Protein 3O4H (pdb70)

Solvent-accessible surface area: 79146 Å² total; per-residue (Å²): 154,35,83,8,19,90,2,0,104,5,1,31,48,2,4,37,10,64,38,23,48,5,26,5,4,0,58,44,53,61,0,0,0,15,1,22,19,104,16,15,22,2,0,21,8,18,34,66,60,126,61,69,91,0,1,153,117,36,0,34,43,10,6,39,15,55,84,39,15,42,64,2,2,0,4,26,28,58,30,91,11,28,6,62,10,0,0,20,21,0,74,12,91,143,54,4,88,54,120,81,24,139,62,2,129,55,2,12,15,34,20,5,4,2,27,35,131,5,5,0,0,0,0,0,16,95,90,64,5,0,0,16,2,13,73,89,79,28,63,95,75,12,12,132,11,70,4,20,0,62,8,30,29,4,79,59,57,17,0,0,0,20,0,38,36,17,28,0,111,12,3,0,0,8,6,51,21,83,89,13,40,61,104,57,14,98,22,94,92,7,1,3,28,10,4,5,0,14,83,55,74,78,0,2,0,0,3,23,21,50,122,48,8,77,6,0,15,0,28,17,109,94,22,63,77,116,74,50,152,41,118,29,70,58,12,76,86,34,103,5,22,1,4,53,50,4,7,38,6,82,81,33,76,3,0,1,0,0,28,87,74,0,84,8,1,0,0,13,40,2,100,125,23,129,28,26,126,0,16,8,18,51,2,3,24,28,136,63,67,15,1,0,17,6,20,10,4,63,32,7,36,32,0,0,28,6,81,67,12,118,55,52,24,87,12,66,22,53,93,55,2,86,168,2,26,70,30,46,110,46,21,84,2,104,11,84,90,42,24,134,0,2,0,3,0,0,26,4,46,82,17,92,95,77,0,15,0,0,0,11,3,18,20,42,1,37,35,34,12,14,8,27,27,40,25,40,0,2,1,0,0,0,4,6,0,2,0,0,2,0,0,0,18,0,0,29,4,26,6,11,78,25,11,44,83,2,45,25,43,1,16,19,16,0,5,54,0,0,9,5,0,0,86,49,0,118,116,60,32,8,7,72,40,10,0,0,0,1,37,19,5,0,0,0,0,0,1,1,0,1,1,58,56,44,61,40,5,65,0,0,0,0,0,6,2,8,3,9,6,35,35,8,46,83,91,8,24,14,0,31,67,34,35,6,68,16,6,1,50,31,21,46,84,29,10,44,45,56,0,4,7,58,49,1,27,100,4,157,22,38,1,0,0,1,0,6,6,36,6,30,78,7,21,2,98,2,1,16,110,1,0,26,46,0,53,76,66,68,32,66,3,34,0,18,0,1,6,55,4,2,45,41,55,30,36,48,47,25,15,0,22,11,0,6,17,0,0,20,13,0,1,41,26,60,106,94,64,98,3,7,92,14,0,76,4,1,47,89,0,4,43,6,38,47,18,34,5,26,6,3,0,35,61,48,61,0,0,0,4,0,80,35,68,57,37,19,24,0,27,7,10,38,48,71,69,55,69,93,0,3,105,119,60,12,63,39,11,7,39,16,56,117,30,17,39,43,2,2,0,2,36,51,64,63,114,78,34,74,79,14,5,0,24,70,0,70,3,86,134,52,24,90,49,68,110,18,148,59,8,124,63,1,75,16,34,19,4,5,2,29,28,151,6,5,0,0,0,0,13,26,122,116,82,21,0,0,14,0,20,50,87,84,24,62,90,82,14,13,91,8,89,18,95,0,68,8,33,27,4,74,56,63,23,0,0,0,23,0,116,32,51,79,76,59,21,5,0,0,8,7,48,24,72,95,11,38,64,107,52,8,111,11,50,105,4,28,4,34,9,6,5,0,16,74,53,78,61,0,2,0,0,13,46,47,57,140,59,8,94,5,0,18,0,15,24,193,95,21,59,67,117,92,52,82,16,112,30,120,59,15,71,82,31,137,5,36,18,1,62,53,5,9,47,8,77,82,28,92,4,0,0,0,0,42,49,49,1,41,7,1,0,0,13,41,0,103,127,23,127,24,28,127,0,15,10,19,57,2,14,32,20,124,68,112,27,0,0,15,6,22,5,2,20,20,13,36,33,0,0,10,2,80,85,11,110,41,49,22,88,18,70,27,59,126,51,1,79,153,2,4,45,38,24,91,41,21,92,1,82,6,113,86,46,23,119,0,2,0,0,0,0,49,6,50,69,13,94,93,77,0,16,0,0,0,15,4,20,20,48,0,71,36,45,24,21,1,33,31,43,14,37,0,0,1,0,0,8,12,5,0,2,0,0,5,0,0,0,9,0,0,44,22,38,21,63,80,28,52,85,67,1,66,29,44,0,12,17,6,0,5,58,0,0,10,3,0,0,129,42,0,53,148,59,32,4,14,71,46,19,0,0,0,0,40,48,9,0,0,0,0,0,2,0,0,1,1,84,59,63,61,52,4,73,0,0,0,0,0,27,4,18,5,14,2,50,45,9,71,100,62,26,90,88,79,44,24,62,47,0,33,49,0,1,55,54,34,115,77,30,1,51,54,59,0,3,11,77,48,4,71,80,3,102,24,29,0,0,0,4,4,11,7,78,25,122,56,27,29,3,70,7,1,18,99,2,0,26,40,0,45,88,92,68,37,27,0,3,0,17,0,7,26,101,16,54,181,62,31,72,48,17,74,26,0,18,46,20,0,4,16,0,0,18,0,0,1,16,41,72,81,132,119,33,52,8,19,132,8,0,108,4,1,24,47,3,6,39,13,72,33,15,43,8,22,5,4,0,37,58,58,71,0,0,0,14,0,26,18,105,26,16,23,2,0,21,8,18,37,67,59,124,57,72,90,0,4,108,117,44,0,38,44,8,6,40,14,52,85,37,14,37,65,3,3,0,10,26,26,56,30,103,14,30,10,50,11,0,0,21,26,0,76,18,94,54,52,17,115,53,59,101,33,108,60,2,64,67,14,23,17,31,22,6,4,2,33,36,143,3,5,0,0,0,0,3,42,89,113,48,5,0,0,17,1,16,66,97,76,28,63,93,93,11,12,70,11,72,5,29,0,62,8,31,27,3,78,61,56,14,0,0,0,20,0,46,36,15,28,0,105,14,2,0,0,9,7,49,27,80,88,15,39,61,71,57,17,95,22,95,96,7,2,3,27,10,5,6,0,14,84,60,76,38,0,2,0,0,3,27,21,46,176,48,7,74,6,0,18,0,21,18,207,106,28,63,75,118,90,49,87,22,114,26,128,60,12,73,87,33,75,4,22,1,3,54,49,4,7,39,5,82,81,35,76,4,0,2,0,0,30,86,68,0,87,8,1,0,0,12,39,0,103,126,21,109,29,27,126,0,15,10,18,51,2,4,25,17,133,65,68,15,0,0,16,6,21,10,3,62,31,9,35,34,0,0,18,6,87,71,13,116,57,49,24,83,14,66,16,52,91,59,2,116,113,3,22,59,28,45,104,45,22,107,4,104,8,126,72,44,27,129,0,2,0,6,0,1,66,2,46,70,17,92,85,74,0,15,0,0,0,11,4,18,19,42,1,36,36,35,12,14,6,28,29,40,29,36,0,1,1,0,0,4,13,6,0,0,0,0,2,0,0,0,11,0,0,30,4,24,7,11,66,24,12,47,81,1,47,27,44,0,15,18,4,1,5,39,0,0,0,11,0,0,114,53,0,121,95,59,31,7,5,55,32,2,0,0,0,0,36,18,5,0,0,0,0,0,2,1,0,0,1,56,44,46,61,28,4,64,0,0,0,0,0,15,2,9,4,11,5,58,54,10,58,110,67,16,37,32,1,34,45,44,36,7,70,20,6,2,51,56,36,49,74,28,14,33,63,56,0,4,9,67,54,1,63,100,4,158,22,43,1,0,0,4,4,13,9,45,8,37,75,7,24,3,44,5,0,20,108,2,0,26,29,0,49,59,34,66,30,73,1,34,0,20,0,3,8,55,6,12,49,38,56,40,31,42,28,26,15,1,25,22,0,7,18,0,0,19,14,0,1,35,26,63,82,98,51,104,0,7,86,11,0,75,5,1,46,91,0,4,45,6,37,45,20,30,4,25,5,5,0,47,57,60,27,0,0,0,5,0,83,36,67,57,36,21,22,0,29,11,10,54,52,66,70,52,70,95,0,2,159,115,61,12,62,40,11,7,39,16,62,79,36,17,41,47,2,2,0,1,34,50,59,57,115,76,42,71,33,14,4,0,26,39,0,76,6,92,28,53,21,123,37,105,118,16,150,58,7,62,89,10,110,16,30,20,6,5,2,31,29,147,5,5,0,0,1,0,16,59,91,102,42,14,0,0,19,0,20,51,89,83,24,62,90,107,14,11,64,13,89,22,89,0,68,9,32,29,4,74,55,69,27,0,0,0,23,0,116,31,50,67,78,102,17,5,0,0,7,8,26,27,75,100,11,38,65,105,52,8,106,12,38,146,5,29,6,34,9,6,5,0,16,74,54,78,60,0,2,0,0,11,45,45,53,117,83,8,94,6,0,19,0,18,24,195,95,22,59,66,118,78,51,124,16,113,29,110,59,13,68,82,32,120,5,32,6,1,59,52,5,8,37,3,86,82,29,94,3,0,0,0,0,66,51,47,1,43,8,1,0,0,15,39,0,104,125,22,127,22,27,129,0,15,11,20,57,1,4,38,20,117,67,106,25,1,0,15,6,21,5,2,21,20,9,37,28,0,0,11,2,77,87,13,109,45,46,24,82,15,72,29,60,84,98,1,81,71,1,4,45,38,26,92,42,21,96,2,100,12,86,149,49,26,135,0,2,0,0,0,0,50,6,48,63,16,92,94,76,0,15,0,0,0,15,4,20,19,47,0,70,39,43,23,24,1,32,31,43,17,38,0,0,1,0,0,7,12,6,0,2,0,0,4,0,0,0,20,0,0,44,21,36,20,61,130,24,50,87,87,1,67,28,44,0,12,18,6,0,5,51,0,0,0,4,0,0,111,46,0,113,150,63,29,5,5,60,35,1,0,0,0,1,40,48,8,0,0,0,0,0,2,0,0,1,4,88,58,59,63,30,4,64,0,0,0,1,0,28,6,21,5,14,2,39,23,8,49,32,19,14,79,83,67,27,56,92,43,0,30,60,0,1,54,55,33,92,113,38,1,104,51,52,0,3,9,78,56,4,90,66,3,128,25,30,1,0,1,5,3,12,8,80,26,104,121,30,31,5,78,9,1,20,100,2,0,27,66,0,53,82,113,71,34,34,0,3,0,17,0,9,23,100,11,52,180,59,29,72,46,17,76,24,0,19,46,23,0,4,15,0,0,18,0,0,0,18,20,64,99,93

Foldseek 3Di:
DAPQVLLLVLLLQLLAFKFWAWQFAEAPQWTWIFMCHPFFTFIWTDDDLDIDTQEDDGFQAWAREDHHQQKIWTWHDPPLALQQTWIWITGNVHGHDTDTPVLDGGFRWQHWYDDNAWIWTWTFDQAFIFIWIQGPVGIDGLGTAQFDKYWFEDDAQKTKIWGPNFLSAIWIWIAGNVRGDIDTAGDPFGHWAGWEAAPVRWIWTWGAGFFFIFIWTARPVPGDIDGDDFPAQQQVVVGFRAWQYWYQAPVRWIWTWGHALQWIFIATSNHTWAEDTGGWHDWYQGPNWIKIWGFFQLARIFIATTDVNHTSGGTDDDPLLSVQFVDKDWAFFQFPVRHTWTKMKTATNQADFQGAAEAEEEADLAEADHRGHDSLCSSCSSSHYIYIYTNFQLYPRGGRNSNSVQWQPQLHRSLRRSLRSLVCCVVVRRHPFYEYEYEHCSLLSQLSCQQVPPPSHQEYERELYAQALVVLLVQAGSNLVSVSCRSNVNDVVSRHVSHSLNRLLSGDHEYEYEYAQSANNSHCVSVVVSVVSCVVNVHHYHYAYHYSHYDSDTGSVRSCSRRSVVSVVSSVSSVD/DDQVLLLVLLQCLLFFWFKFWQAAEAAQWTWMWIAGLNFIWIWTHDFQDIDTQEAGTFDDWAREDHHQQKIWTWHAPDDVHQWTWIWITGNVHGHDTDTQVLDDIFRWQHWYDDNAWIWTWTHDPVAIFIWIQGDVGIDTLDTAQADKYWAEDDQQKTKIWDPNDPNAIWIWIAGNVRRDIDTADLPQWHWAHWEAAPVGWIWTWTAHLFFIFTWTARPVPRDIGGDQFPEQQQVVVRFRAWNYWYQAPVRWIWTWGDALQWIWIDTSNHTWAEPTGYWHDWYQGPNWIKIWGFFQLFRIFIATPPVRHTPGTTDDDPLLSQQFDDKDWDFFQFDVSHTWTKMKTATSQADFQGAAEAEEEADLAEDDHRGHDSQCSSCSSLHYIYMYTNFQLYPRHGDVSNLVLWQPALHRRLRRSLSRLVCCVVVRRHPFYEYEYAHCSLLSQLSCQQVPPPSHQEYERELYAQALLVLLVLDDPVVVVVSCRSNVNDPVSRHVSGSLNRLLRGDHEYEYQYEDDDSNSHCVSVVSSVVSCVVNPHHYHYAYHYPLDDDRRHSVNCVRGRSVVSVVVSVSSD/DDAPQVLLLVLLLQLQAFKFKAWQFAAAPQWTWIFMRHPFFTFIWTDDDLDTDTQEDDGFQDWAREDHHQQKIWTWHDPQLALQFTWIWIGGNVHGHDTDTPVLDGTFRWQHWYDDNAWIWTWTFDQAFIFIWIQGPVGIDGLGTAQFDKYWFEDDAQKTWIWGPNFLSAIWIWIAGNVRGDIDTAGDPFTHWAGWEAAPVRWIWTWGAGFFFIFIWTARPVPGDIDGDDFPAQQQVVVGFRAWQYWYQAPVRWIWTWGHALQWIFIATSNHTWAEDTGGWHDWYQGPNWIKIWGFFQLARIFIATTDVNHTSGGGDRDPLLSQQFVDKDWDFFQFPVRHTWTKMKTATSQADFQGAAEAEEEADLAEADHRGHDSLCSSCSSSHYIYIYTNFQLYPRGGRNSNSVQFQPALHRSLRRSLRSLVCCVVVRNHPFYEYEYAHSSLLSQLSCQQVPPPSHQEYERELYAQALVVLLVQAGSNLVNVSCSSNVNDVVSRHVSHSLNRLLRGDHEYEYEYAASASNSHCPSVVVSVVSCVVSVHHYHYYYHYSHYDSDTGSVVSCRRRSVVSVVVSVSSVD/DDQVLLLVLLQLLLFFKFKFWQAAEQAFWTWMWIAGQNFIWIWTHDFQDIDTQEDGTFDDWAREDHHQQKIWTWHAPDDVHQWTWIWITGNVHGHDTHTQVLDDIFRWQHWYHDNAWIWTWTHDPVAIFIWIQGPVGIDTLDTAQADKYWQEDDQQKTKIWDPNDPPAIWIWIAGNVRRDIDIADLPQWHWAHWEAAPVGWIWTWTAHLFFIFTWTARNVPRDIDGDQFPEQQQVVVRFRAWHYWYAAPVRWIWTWGDALQWIFIDTSNHTWAEDTGYWHDWYQGPNWIKIWGFFQLARIFIATPPVNHTPGGTDDDPLLSQQFDDKDWDFFAFPPGHTWTKMKTATSQADFQGAAEAEEEADLAEDDHRGHDSQCSSCSSLHYIYMYTNFQLYPRHGNVSNLVQWQPALHRSLRRSLSSLVCCVVVRHHPFYEYEYAHVSLLSQLSCQQVPPPSHQEYERELYFQFLLVLLVLDDPVVVVVSCRSNVNDVVSRHVSGSLNRLLRGDHEYEYQYEDDDSNSHCVVVVSSVVSQVVNPHHYHYQYHYPLDDDRNHSVNCVRGPSVVSVVVSVSVVD

Structure (mmCIF, N/CA/C/O backbone):
data_3O4H
#
_entry.id   3O4H
#
_cell.length_a   71.405
_cell.length_b   97.979
_cell.length_c   98.797
_cell.angle_alpha   105.69
_cell.angle_beta   103.52
_cell.angle_gamma   100.36
#
_symmetry.space_group_name_H-M   'P 1'
#
loop_
_entity.id
_entity.type
_entity.pdbx_description
1 polymer 'Acylamino-acid-releasing enzyme'
2 non-polymer GLYCEROL
3 non-polymer 'SODIUM ION'
4 water water
#
loop_
_atom_site.group_PDB
_atom_site.id
_atom_site.type_symbol
_atom_site.label_atom_id
_atom_site.label_alt_id
_atom_site.label_comp_id
_atom_site.label_asym_id
_atom_site.label_entity_id
_atom_site.label_seq_id
_atom_site.pdbx_PDB_ins_code
_atom_site.Cartn_x
_atom_site.Cartn_y
_atom_site.Cartn_z
_atom_site.occupancy
_atom_site.B_iso_or_equiv
_atom_site.auth_seq_id
_atom_site.auth_comp_id
_atom_site.auth_asym_id
_atom_site.auth_atom_id
_atom_site.pdbx_PDB_model_num
ATOM 1 N N . PRO A 1 6 ? -9.269 8.677 19.025 1.00 56.83 6 PRO A N 1
ATOM 2 C CA . PRO A 1 6 ? -7.930 8.205 18.623 1.00 54.89 6 PRO A CA 1
ATOM 3 C C . PRO A 1 6 ? -7.920 6.715 18.283 1.00 52.46 6 PRO A C 1
ATOM 4 O O . PRO A 1 6 ? -8.334 5.917 19.116 1.00 54.53 6 PRO A O 1
ATOM 8 N N . VAL A 1 7 ? -7.441 6.335 17.098 1.00 50.29 7 VAL A N 1
ATOM 9 C CA . VAL A 1 7 ? -7.455 4.914 16.691 1.00 48.13 7 VAL A CA 1
ATOM 10 C C . VAL A 1 7 ? -6.511 4.034 17.533 1.00 47.74 7 VAL A C 1
ATOM 11 O O . VAL A 1 7 ? -5.360 4.393 17.805 1.00 46.90 7 VAL A O 1
ATOM 15 N N . GLU A 1 8 ? -6.996 2.864 17.940 1.00 47.54 8 GLU A N 1
ATOM 16 C CA . GLU A 1 8 ? -6.209 2.004 18.844 1.00 47.43 8 GLU A CA 1
ATOM 17 C C . GLU A 1 8 ? -5.368 1.046 17.993 1.00 45.34 8 GLU A C 1
ATOM 18 O O . GLU A 1 8 ? -5.619 -0.157 17.943 1.00 45.25 8 GLU A O 1
ATOM 22 N N . PHE A 1 9 ? -4.359 1.602 17.320 1.00 44.87 9 PHE A N 1
ATOM 23 C CA . PHE A 1 9 ? -3.609 0.858 16.307 1.00 42.38 9 PHE A CA 1
ATOM 24 C C . PHE A 1 9 ? -2.952 -0.406 16.842 1.00 42.30 9 PHE A C 1
ATOM 25 O O . PHE A 1 9 ? -3.126 -1.476 16.248 1.00 40.90 9 PHE A O 1
ATOM 33 N N . SER A 1 10 ? -2.212 -0.299 17.946 1.00 42.85 10 SER A N 1
ATOM 34 C CA . SER A 1 10 ? -1.484 -1.468 18.458 1.00 43.29 10 SER A CA 1
ATOM 35 C C . SER A 1 10 ? -2.452 -2.522 18.970 1.00 43.79 10 SER A C 1
ATOM 36 O O . SER A 1 10 ? -2.208 -3.712 18.799 1.00 43.05 10 SER A O 1
ATOM 39 N N . ARG A 1 11 ? -3.567 -2.099 19.554 1.00 45.39 11 ARG A N 1
ATOM 40 C CA . ARG A 1 11 ? -4.591 -3.075 19.973 1.00 47.27 11 ARG A CA 1
ATOM 41 C C . ARG A 1 11 ? -5.216 -3.832 18.777 1.00 45.14 11 ARG A C 1
ATOM 42 O O . ARG A 1 11 ? -5.384 -5.066 18.827 1.00 43.02 11 ARG A O 1
ATOM 50 N N . ILE A 1 12 ? -5.556 -3.100 17.706 1.00 42.85 12 ILE A N 1
ATOM 51 C CA . ILE A 1 12 ? -6.046 -3.702 16.466 1.00 41.06 12 ILE A CA 1
ATOM 52 C C . ILE A 1 12 ? -5.057 -4.712 15.888 1.00 39.47 12 ILE A C 1
ATOM 53 O O . ILE A 1 12 ? -5.446 -5.829 15.508 1.00 38.67 12 ILE A O 1
ATOM 58 N N . VAL A 1 13 ? -3.776 -4.364 15.843 1.00 39.23 13 VAL A N 1
ATOM 59 C CA . VAL A 1 13 ? -2.806 -5.277 15.254 1.00 38.55 13 VAL A CA 1
ATOM 60 C C . VAL A 1 13 ? -2.686 -6.531 16.107 1.00 38.76 13 VAL A C 1
ATOM 61 O O . VAL A 1 13 ? -2.571 -7.644 15.564 1.00 38.29 13 VAL A O 1
ATOM 65 N N . ARG A 1 14 ? -2.727 -6.366 17.422 1.00 39.03 14 ARG A N 1
ATOM 66 C CA . ARG A 1 14 ? -2.604 -7.522 18.315 1.00 39.55 14 ARG A CA 1
ATOM 67 C C . ARG A 1 14 ? -3.788 -8.494 18.136 1.00 38.66 14 ARG A C 1
ATOM 68 O O . ARG A 1 14 ? -3.599 -9.700 18.095 1.00 37.33 14 ARG A O 1
ATOM 76 N N . ASP A 1 15 ? -4.993 -7.952 17.994 1.00 39.34 15 ASP A N 1
ATOM 77 C CA . ASP A 1 15 ? -6.206 -8.760 17.743 1.00 39.15 15 ASP A CA 1
ATOM 78 C C . ASP A 1 15 ? -6.195 -9.415 16.366 1.00 38.34 15 ASP A C 1
ATOM 79 O O . ASP A 1 15 ? -6.439 -10.621 16.229 1.00 37.23 15 ASP A O 1
ATOM 84 N N . VAL A 1 16 ? -5.879 -8.624 15.354 1.00 37.62 16 VAL A N 1
ATOM 85 C CA . VAL A 1 16 ? -5.831 -9.106 13.986 1.00 37.71 16 VAL A CA 1
ATOM 86 C C . VAL A 1 16 ? -4.781 -10.194 13.855 1.00 37.14 16 VAL A C 1
ATOM 87 O O . VAL A 1 16 ? -5.040 -11.207 13.212 1.00 36.96 16 VAL A O 1
ATOM 91 N N . GLU A 1 17 ? -3.618 -10.000 14.482 1.00 37.56 17 GLU A N 1
ATOM 92 C CA . GLU A 1 17 ? -2.562 -11.002 14.400 1.00 38.07 17 GLU A CA 1
ATOM 93 C C . GLU A 1 17 ? -2.958 -12.306 15.096 1.00 37.91 17 GLU A C 1
ATOM 94 O O . GLU A 1 17 ? -2.685 -13.387 14.569 1.00 37.38 17 GLU A O 1
ATOM 100 N N . ARG A 1 18 ? -3.628 -12.215 16.238 1.00 38.14 18 ARG A N 1
ATOM 101 C CA . ARG A 1 18 ? -4.060 -13.423 16.980 1.00 37.87 18 ARG A CA 1
ATOM 102 C C . ARG A 1 18 ? -5.189 -14.160 16.241 1.00 36.38 18 ARG A C 1
ATOM 103 O O . ARG A 1 18 ? -5.234 -15.400 16.192 1.00 34.68 18 ARG A O 1
ATOM 111 N N . LEU A 1 19 ? -6.109 -13.396 15.660 1.00 36.18 19 LEU A N 1
ATOM 112 C CA . LEU A 1 19 ? -7.176 -14.003 14.857 1.00 36.53 19 LEU A CA 1
ATOM 113 C C . LEU A 1 19 ? -6.664 -14.641 13.566 1.00 36.95 19 LEU A C 1
ATOM 114 O O . LEU A 1 19 ? -7.124 -15.683 13.152 1.00 36.60 19 LEU A O 1
ATOM 119 N N . ILE A 1 20 ? -5.703 -14.008 12.920 1.00 36.91 20 ILE A N 1
ATOM 120 C CA . ILE A 1 20 ? -5.010 -14.650 11.817 1.00 36.38 20 ILE A CA 1
ATOM 121 C C . ILE A 1 20 ? -4.217 -15.878 12.239 1.00 36.30 20 ILE A C 1
ATOM 122 O O . ILE A 1 20 ? -4.284 -16.924 11.559 1.00 36.15 20 ILE A O 1
ATOM 127 N N . ALA A 1 21 ? -3.478 -15.747 13.337 1.00 36.13 21 ALA A N 1
ATOM 128 C CA . ALA A 1 21 ? -2.561 -16.776 13.845 1.00 36.16 21 ALA A CA 1
ATOM 129 C C . ALA A 1 21 ? -3.232 -18.063 14.307 1.00 35.40 21 ALA A C 1
ATOM 130 O O . ALA A 1 21 ? -2.598 -19.117 14.328 1.00 33.89 21 ALA A O 1
ATOM 132 N N . VAL A 1 22 ? -4.505 -17.962 14.682 1.00 32.71 22 VAL A N 1
ATOM 133 C CA . VAL A 1 22 ? -5.122 -19.085 15.330 1.00 31.77 22 VAL A CA 1
ATOM 134 C C . VAL A 1 22 ? -5.045 -20.276 14.374 1.00 30.40 22 VAL A C 1
ATOM 135 O O . VAL A 1 22 ? -5.328 -20.150 13.167 1.00 29.62 22 VAL A O 1
ATOM 139 N N . GLU A 1 23 ? -4.679 -21.415 14.916 1.00 31.43 23 GLU A N 1
ATOM 140 C CA . GLU A 1 23 ? -4.554 -22.612 14.088 1.00 32.68 23 GLU A CA 1
ATOM 141 C C . GLU A 1 23 ? -5.891 -23.028 13.529 1.00 32.09 23 GLU A C 1
ATOM 142 O O . GLU A 1 23 ? -6.905 -22.891 14.176 1.00 33.98 23 GLU A O 1
ATOM 148 N N . LYS A 1 24 ? -5.868 -23.510 12.296 1.00 30.00 24 LYS A N 1
ATOM 149 C CA . LYS A 1 24 ? -7.051 -23.891 11.536 1.00 30.53 24 LYS A CA 1
ATOM 150 C C . LYS A 1 24 ? -6.711 -25.134 10.765 1.00 31.41 24 LYS A C 1
ATOM 151 O O . LYS A 1 24 ? -5.547 -25.296 10.276 1.00 32.47 24 LYS A O 1
ATOM 157 N N . TYR A 1 25 ? -7.708 -26.003 10.629 1.00 32.28 25 TYR A N 1
ATOM 158 C CA . TYR A 1 25 ? -7.495 -27.317 10.059 1.00 31.11 25 TYR A CA 1
ATOM 159 C C . TYR A 1 25 ? -8.588 -27.645 9.048 1.00 33.00 25 TYR A C 1
ATOM 160 O O . TYR A 1 25 ? -9.756 -27.247 9.178 1.00 32.45 25 TYR A O 1
ATOM 169 N N . SER A 1 26 ? -8.175 -28.393 8.042 1.00 31.99 26 SER A N 1
ATOM 170 C CA . SER A 1 26 ? -9.032 -28.953 7.045 1.00 31.94 26 SER A CA 1
ATOM 171 C C . SER A 1 26 ? -8.723 -30.470 6.990 1.00 31.02 26 SER A C 1
ATOM 172 O O . SER A 1 26 ? -7.560 -30.932 6.992 1.00 30.49 26 SER A O 1
ATOM 175 N N . LEU A 1 27 ? -9.782 -31.254 6.910 1.00 30.87 27 LEU A N 1
ATOM 176 C CA . LEU A 1 27 ? -9.657 -32.714 6.839 1.00 30.65 27 LEU A CA 1
ATOM 177 C C . LEU A 1 27 ? -9.576 -33.147 5.382 1.00 30.47 27 LEU A C 1
ATOM 178 O O . LEU A 1 27 ? -10.422 -32.737 4.551 1.00 28.39 27 LEU A O 1
ATOM 183 N N . GLN A 1 28 ? -8.571 -33.954 5.045 1.00 30.53 28 GLN A N 1
ATOM 184 C CA . GLN A 1 28 ? -8.337 -34.321 3.636 1.00 30.47 28 GLN A CA 1
ATOM 185 C C . GLN A 1 28 ? -8.510 -35.785 3.299 1.00 31.06 28 GLN A C 1
ATOM 186 O O . GLN A 1 28 ? -8.831 -36.113 2.158 1.00 29.46 28 GLN A O 1
ATOM 192 N N . GLY A 1 29 ? -8.263 -36.672 4.266 1.00 30.69 29 GLY A N 1
ATOM 193 C CA . GLY A 1 29 ? -8.459 -38.079 4.076 1.00 30.16 29 GLY A CA 1
ATOM 194 C C . GLY A 1 29 ? -7.720 -38.860 5.149 1.00 30.74 29 GLY A C 1
ATOM 195 O O . GLY A 1 29 ? -7.360 -38.304 6.225 1.00 30.89 29 GLY A O 1
ATOM 196 N N . VAL A 1 30 ? -7.489 -40.136 4.844 1.00 30.64 30 VAL A N 1
ATOM 197 C CA . VAL A 1 30 ? -6.782 -41.085 5.704 1.00 30.95 30 VAL A CA 1
ATOM 198 C C . VAL A 1 30 ? -5.686 -41.758 4.834 1.00 31.39 30 VAL A C 1
ATOM 199 O O . VAL A 1 30 ? -5.954 -42.289 3.748 1.00 32.74 30 VAL A O 1
ATOM 203 N N . VAL A 1 31 ? -4.447 -41.707 5.288 1.00 31.81 31 VAL A N 1
ATOM 204 C CA . VAL A 1 31 ? -3.312 -42.244 4.507 1.00 32.04 31 VAL A CA 1
ATOM 205 C C . VAL A 1 31 ? -2.522 -43.238 5.355 1.00 34.73 31 VAL A C 1
ATOM 206 O O . VAL A 1 31 ? -2.751 -43.347 6.567 1.00 34.65 31 VAL A O 1
ATOM 210 N N . ASP A 1 32 ? -1.583 -43.928 4.688 1.00 36.23 32 ASP A N 1
ATOM 211 C CA A ASP A 1 32 ? -0.740 -44.958 5.324 0.50 38.36 32 ASP A CA 1
ATOM 212 C CA B ASP A 1 32 ? -0.783 -45.037 5.215 0.50 38.35 32 ASP A CA 1
ATOM 213 C C . ASP A 1 32 ? -1.531 -45.832 6.266 1.00 39.17 32 ASP A C 1
ATOM 214 O O . ASP A 1 32 ? -2.590 -46.199 5.993 1.00 39.63 32 ASP A O 1
ATOM 223 N N . GLY A 1 33 ? -0.925 -46.185 7.387 1.00 38.95 33 GLY A N 1
ATOM 224 C CA . GLY A 1 33 ? -1.460 -46.854 8.581 1.00 38.91 33 GLY A CA 1
ATOM 225 C C . GLY A 1 33 ? -2.414 -46.084 9.424 1.00 38.21 33 GLY A C 1
ATOM 226 O O . GLY A 1 33 ? -2.147 -45.856 10.612 1.00 40.29 33 GLY A O 1
ATOM 227 N N . ASP A 1 34 ? -3.568 -45.803 8.839 1.00 37.45 34 ASP A N 1
ATOM 228 C CA . ASP A 1 34 ? -4.667 -45.086 9.487 1.00 36.22 34 ASP A CA 1
ATOM 229 C C . ASP A 1 34 ? -4.236 -43.781 10.144 1.00 36.01 34 ASP A C 1
ATOM 230 O O . ASP A 1 34 ? -4.440 -43.572 11.334 1.00 35.44 34 ASP A O 1
ATOM 235 N N . LYS A 1 35 ? -3.656 -42.906 9.328 1.00 33.81 35 LYS A N 1
ATOM 236 C CA . LYS A 1 35 ? -3.216 -41.601 9.794 1.00 33.31 35 LYS A CA 1
ATOM 237 C C . LYS A 1 35 ? -4.137 -40.609 9.169 1.00 32.05 35 LYS A C 1
ATOM 238 O O . LYS A 1 35 ? -4.399 -40.702 7.969 1.00 31.43 35 LYS A O 1
ATOM 244 N N . LEU A 1 36 ? -4.661 -39.651 9.932 1.00 30.75 36 LEU A N 1
ATOM 245 C CA . LEU A 1 36 ? -5.456 -38.606 9.332 1.00 30.47 36 LEU A CA 1
ATOM 246 C C . LEU A 1 36 ? -4.542 -37.657 8.551 1.00 30.39 36 LEU A C 1
ATOM 247 O O . LEU A 1 36 ? -3.446 -37.316 9.016 1.00 30.97 36 LEU A O 1
ATOM 252 N N . LEU A 1 37 ? -4.987 -37.262 7.369 1.00 29.68 37 LEU A N 1
ATOM 253 C CA . LEU A 1 37 ? -4.277 -36.279 6.566 1.00 29.91 37 LEU A CA 1
ATOM 254 C C . LEU A 1 37 ? -5.033 -34.985 6.734 1.00 28.36 37 LEU A C 1
ATOM 255 O O . LEU A 1 37 ? -6.214 -34.853 6.347 1.00 28.23 37 LEU A O 1
ATOM 260 N N . VAL A 1 38 ? -4.337 -34.022 7.311 1.00 28.44 38 VAL A N 1
ATOM 261 C CA A VAL A 1 38 ? -4.900 -32.707 7.521 0.50 28.78 38 VAL A CA 1
ATOM 262 C CA B VAL A 1 38 ? -4.886 -32.700 7.549 0.50 28.65 38 VAL A CA 1
ATOM 263 C C . VAL A 1 38 ? -4.032 -31.592 6.913 1.00 29.27 38 VAL A C 1
ATOM 264 O O . VAL A 1 38 ? -2.800 -31.666 6.916 1.00 29.74 38 VAL A O 1
ATOM 271 N N . VAL A 1 39 ? -4.688 -30.574 6.364 1.00 30.00 39 VAL A N 1
ATOM 272 C CA . VAL A 1 39 ? -4.030 -29.367 5.983 1.00 29.96 39 VAL A CA 1
ATOM 273 C C . VAL A 1 39 ? -4.309 -28.417 7.116 1.00 30.50 39 VAL A C 1
ATOM 274 O O . VAL A 1 39 ? -5.456 -28.343 7.587 1.00 31.75 39 VAL A O 1
ATOM 278 N N . GLY A 1 40 ? -3.248 -27.808 7.636 1.00 30.71 40 GLY A N 1
ATOM 279 C CA . GLY A 1 40 ? -3.367 -26.948 8.811 1.00 31.50 40 GLY A CA 1
ATOM 280 C C . GLY A 1 40 ? -2.610 -25.647 8.636 1.00 31.51 40 GLY A C 1
ATOM 281 O O . GLY A 1 40 ? -1.512 -25.609 8.049 1.00 31.11 40 GLY A O 1
ATOM 282 N N . PHE A 1 41 ? -3.228 -24.566 9.070 1.00 30.99 41 PHE A N 1
ATOM 283 C CA . PHE A 1 41 ? -2.539 -23.318 9.264 1.00 32.90 41 PHE A CA 1
ATOM 284 C C . PHE A 1 41 ? -1.979 -23.319 10.681 1.00 33.90 41 PHE A C 1
ATOM 285 O O . PHE A 1 41 ? -2.704 -23.273 11.644 1.00 34.79 41 PHE A O 1
ATOM 293 N N . SER A 1 42 ? -0.668 -23.440 10.794 1.00 33.13 42 SER A N 1
ATOM 294 C CA . SER A 1 42 ? 0.012 -23.558 12.045 1.00 34.01 42 SER A CA 1
ATOM 295 C C . SER A 1 42 ? 1.416 -23.056 11.860 1.00 34.83 42 SER A C 1
ATOM 296 O O . SER A 1 42 ? 1.987 -23.098 10.741 1.00 34.35 42 SER A O 1
ATOM 299 N N . GLU A 1 43 ? 1.958 -22.483 12.920 1.00 35.40 43 GLU A N 1
ATOM 300 C CA . GLU A 1 43 ? 3.259 -21.855 12.840 1.00 36.64 43 GLU A CA 1
ATOM 301 C C . GLU A 1 43 ? 3.295 -20.833 11.687 1.00 35.36 43 GLU A C 1
ATOM 302 O O . GLU A 1 43 ? 4.297 -20.703 11.023 1.00 35.34 43 GLU A O 1
ATOM 304 N N . GLY A 1 44 ? 2.181 -20.145 11.453 1.00 34.60 44 GLY A N 1
ATOM 305 C CA . GLY A 1 44 ? 2.106 -19.039 10.509 1.00 34.45 44 GLY A CA 1
ATOM 306 C C . GLY A 1 44 ? 2.004 -19.342 9.034 1.00 34.43 44 GLY A C 1
ATOM 307 O O . GLY A 1 44 ? 2.141 -18.426 8.202 1.00 32.94 44 GLY A O 1
ATOM 308 N N . SER A 1 45 ? 1.787 -20.613 8.683 1.00 32.95 45 SER A N 1
ATOM 309 C CA . SER A 1 45 ? 1.687 -20.990 7.297 1.00 32.80 45 SER A CA 1
ATOM 310 C C . SER A 1 45 ? 0.833 -22.222 7.076 1.00 32.26 45 SER A C 1
ATOM 311 O O . SER A 1 45 ? 0.446 -22.932 8.024 1.00 30.81 45 SER A O 1
ATOM 314 N N . VAL A 1 46 ? 0.458 -22.423 5.811 1.00 31.76 46 VAL A N 1
ATOM 315 C CA . VAL A 1 46 ? -0.346 -23.565 5.425 1.00 31.35 46 VAL A CA 1
ATOM 316 C C . VAL A 1 46 ? 0.585 -24.713 5.184 1.00 30.12 46 VAL A C 1
ATOM 317 O O . VAL A 1 46 ? 1.454 -24.614 4.363 1.00 29.39 46 VAL A O 1
ATOM 321 N N . ASN A 1 47 ? 0.350 -25.802 5.906 1.00 30.84 47 ASN A N 1
ATOM 322 C CA . ASN A 1 47 ? 1.149 -26.988 5.852 1.00 30.41 47 ASN A CA 1
ATOM 323 C C . ASN A 1 47 ? 0.274 -28.233 5.798 1.00 30.41 47 ASN A C 1
ATOM 324 O O . ASN A 1 47 ? -0.932 -28.160 5.995 1.00 29.32 47 ASN A O 1
ATOM 329 N N . ALA A 1 48 ? 0.895 -29.379 5.529 1.00 29.97 48 ALA A N 1
ATOM 330 C CA . ALA A 1 48 ? 0.170 -30.646 5.535 1.00 30.45 48 ALA A CA 1
ATOM 331 C C . ALA A 1 48 ? 0.708 -31.498 6.670 1.00 29.90 48 ALA A C 1
ATOM 332 O O . ALA A 1 48 ? 1.915 -31.563 6.875 1.00 29.52 48 ALA A O 1
ATOM 334 N N . TYR A 1 49 ? -0.184 -32.170 7.391 1.00 28.46 49 TYR A N 1
ATOM 335 C CA . TYR A 1 49 ? 0.199 -33.010 8.528 1.00 29.10 49 TYR A CA 1
ATOM 336 C C . TYR A 1 49 ? -0.476 -34.409 8.532 1.00 30.09 49 TYR A C 1
ATOM 337 O O . TYR A 1 49 ? -1.631 -34.555 8.107 1.00 30.06 49 TYR A O 1
ATOM 346 N N . LEU A 1 50 ? 0.240 -35.392 9.060 1.00 30.98 50 LEU A N 1
ATOM 347 C CA . LEU A 1 50 ? -0.348 -36.666 9.503 1.00 31.64 50 LEU A CA 1
ATOM 348 C C . LEU A 1 50 ? -0.700 -36.484 10.953 1.00 31.87 50 LEU A C 1
ATOM 349 O O . LEU A 1 50 ? 0.113 -35.960 11.732 1.00 32.97 50 LEU A O 1
ATOM 354 N N . TYR A 1 51 ? -1.916 -36.880 11.317 1.00 31.20 51 TYR A N 1
ATOM 355 C CA . TYR A 1 51 ? -2.309 -36.971 12.723 1.00 31.13 51 TYR A CA 1
ATOM 356 C C . TYR A 1 51 ? -2.550 -38.412 13.116 1.00 31.69 51 TYR A C 1
ATOM 357 O O . TYR A 1 51 ? -3.251 -39.134 12.400 1.00 30.02 51 TYR A O 1
ATOM 366 N N . ASP A 1 52 ? -1.947 -38.824 14.232 1.00 32.22 52 ASP A N 1
ATOM 367 C CA . ASP A 1 52 ? -2.276 -40.115 14.872 1.00 33.11 52 ASP A CA 1
ATOM 368 C C . ASP A 1 52 ? -1.706 -40.116 16.259 1.00 33.48 52 ASP A C 1
ATOM 369 O O . ASP A 1 52 ? -0.660 -39.520 16.528 1.00 31.00 52 ASP A O 1
ATOM 374 N N . GLY A 1 53 ? -2.399 -40.806 17.165 1.00 34.46 53 GLY A N 1
ATOM 375 C CA . GLY A 1 53 ? -1.874 -40.960 18.498 1.00 34.66 53 GLY A CA 1
ATOM 376 C C . GLY A 1 53 ? -1.539 -39.649 19.189 1.00 33.71 53 GLY A C 1
ATOM 377 O O . GLY A 1 53 ? -0.504 -39.534 19.806 1.00 33.23 53 GLY A O 1
ATOM 378 N N . GLY A 1 54 ? -2.434 -38.686 19.070 1.00 33.70 54 GLY A N 1
ATOM 379 C CA . GLY A 1 54 ? -2.312 -37.387 19.740 1.00 34.53 54 GLY A CA 1
ATOM 380 C C . GLY A 1 54 ? -1.187 -36.512 19.319 1.00 34.19 54 GLY A C 1
ATOM 381 O O . GLY A 1 54 ? -0.829 -35.594 20.049 1.00 33.96 54 GLY A O 1
ATOM 382 N N . GLU A 1 55 ? -0.651 -36.774 18.134 1.00 33.19 55 GLU A N 1
ATOM 383 C CA . GLU A 1 55 ? 0.523 -36.032 17.647 1.00 33.66 55 GLU A CA 1
ATOM 384 C C . GLU A 1 55 ? 0.407 -35.814 16.149 1.00 33.04 55 GLU A C 1
ATOM 385 O O . GLU A 1 55 ? -0.233 -36.593 15.450 1.00 31.30 55 GLU A O 1
ATOM 391 N N . THR A 1 56 ? 1.024 -34.742 15.669 1.00 33.32 56 THR A N 1
ATOM 392 C CA . THR A 1 56 ? 1.076 -34.439 14.244 1.00 32.25 56 THR A CA 1
ATOM 393 C C . THR A 1 56 ? 2.489 -34.585 13.745 1.00 32.84 56 THR A C 1
ATOM 394 O O . THR A 1 56 ? 3.474 -34.418 14.481 1.00 33.69 56 THR A O 1
ATOM 398 N N . VAL A 1 57 ? 2.617 -34.937 12.485 1.00 32.86 57 VAL A N 1
ATOM 399 C CA . VAL A 1 57 ? 3.921 -34.892 11.837 1.00 32.36 57 VAL A CA 1
ATOM 400 C C . VAL A 1 57 ? 3.795 -34.085 10.564 1.00 32.66 57 VAL A C 1
ATOM 401 O O . VAL A 1 57 ? 2.907 -34.341 9.749 1.00 31.56 57 VAL A O 1
ATOM 405 N N . LYS A 1 58 ? 4.690 -33.126 10.387 1.00 31.07 58 LYS A N 1
ATOM 406 C CA . LYS A 1 58 ? 4.645 -32.235 9.238 1.00 31.41 58 LYS A CA 1
ATOM 407 C C . LYS A 1 58 ? 5.178 -32.962 8.018 1.00 31.33 58 LYS A C 1
ATOM 408 O O . LYS A 1 58 ? 6.243 -33.520 8.071 1.00 31.43 58 LYS A O 1
ATOM 414 N N . LEU A 1 59 ? 4.439 -32.931 6.913 1.00 30.80 59 LEU A N 1
ATOM 415 C CA . LEU A 1 59 ? 4.828 -33.651 5.703 1.00 31.40 59 LEU A CA 1
ATOM 416 C C . LEU A 1 59 ? 5.691 -32.784 4.762 1.00 31.64 59 LEU A C 1
ATOM 417 O O . LEU A 1 59 ? 6.642 -33.280 4.166 1.00 30.84 59 LEU A O 1
ATOM 422 N N . ASN A 1 60 ? 5.335 -31.517 4.646 1.00 31.10 60 ASN A N 1
ATOM 423 C CA . ASN A 1 60 ? 5.970 -30.608 3.690 1.00 31.40 60 ASN A CA 1
ATOM 424 C C . ASN A 1 60 ? 7.106 -29.827 4.339 1.00 32.58 60 ASN A C 1
ATOM 425 O O . ASN A 1 60 ? 7.254 -29.828 5.547 1.00 33.11 60 ASN A O 1
ATOM 430 N N . ARG A 1 61 ? 7.871 -29.122 3.520 1.00 33.63 61 ARG A N 1
ATOM 431 C CA . ARG A 1 61 ? 8.899 -28.210 4.002 1.00 33.63 61 ARG A CA 1
ATOM 432 C C . ARG A 1 61 ? 8.390 -26.783 3.921 1.00 34.42 61 ARG A C 1
ATOM 433 O O . ARG A 1 61 ? 7.809 -26.284 4.896 1.00 34.03 61 ARG A O 1
ATOM 441 N N . GLU A 1 62 ? 8.472 -26.166 2.739 1.00 33.61 62 GLU A N 1
ATOM 442 C CA . GLU A 1 62 ? 7.960 -24.825 2.552 1.00 34.01 62 GLU A CA 1
ATOM 443 C C . GLU A 1 62 ? 6.463 -24.868 2.506 1.00 32.20 62 GLU A C 1
ATOM 444 O O . GLU A 1 62 ? 5.877 -25.914 2.184 1.00 32.74 62 GLU A O 1
ATOM 450 N N . PRO A 1 63 ? 5.819 -23.741 2.807 1.00 32.64 63 PRO A N 1
ATOM 451 C CA . PRO A 1 63 ? 4.379 -23.715 2.788 1.00 32.03 63 PRO A CA 1
ATOM 452 C C . PRO A 1 63 ? 3.781 -24.198 1.474 1.00 31.11 63 PRO A C 1
ATOM 453 O O . PRO A 1 63 ? 4.423 -24.174 0.438 1.00 29.98 63 PRO A O 1
ATOM 457 N N . ILE A 1 64 ? 2.554 -24.667 1.578 1.00 30.36 64 ILE A N 1
ATOM 458 C CA . ILE A 1 64 ? 1.807 -25.262 0.468 1.00 31.26 64 ILE A CA 1
ATOM 459 C C . ILE A 1 64 ? 0.459 -24.573 0.330 1.00 30.94 64 ILE A C 1
ATOM 460 O O . ILE A 1 64 ? 0.153 -23.674 1.089 1.00 30.46 64 ILE A O 1
ATOM 465 N N . ASN A 1 65 ? -0.297 -24.940 -0.689 1.00 30.41 65 ASN A N 1
ATOM 466 C CA . ASN A 1 65 ? -1.662 -24.419 -0.831 1.00 31.64 65 ASN A CA 1
ATOM 467 C C . ASN A 1 65 ? -2.663 -25.475 -0.456 1.00 31.14 65 ASN A C 1
ATOM 468 O O . ASN A 1 65 ? -3.669 -25.180 0.201 1.00 30.53 65 ASN A O 1
ATOM 473 N N . SER A 1 66 ? -2.415 -26.715 -0.894 1.00 30.42 66 SER A N 1
ATOM 474 C CA A SER A 1 66 ? -3.336 -27.800 -0.675 0.50 30.47 66 SER A CA 1
ATOM 475 C CA B SER A 1 66 ? -3.291 -27.819 -0.528 0.50 30.02 66 SER A CA 1
ATOM 476 C C . SER A 1 66 ? -2.646 -29.153 -0.834 1.00 29.18 66 SER A C 1
ATOM 477 O O . SER A 1 66 ? -1.437 -29.218 -1.087 1.00 30.14 66 SER A O 1
ATOM 482 N N . VAL A 1 67 ? -3.418 -30.209 -0.758 1.00 29.48 67 VAL A N 1
ATOM 483 C CA . VAL A 1 67 ? -2.986 -31.541 -1.151 1.00 28.84 67 VAL A CA 1
ATOM 484 C C . VAL A 1 67 ? -4.074 -32.129 -2.045 1.00 29.08 67 VAL A C 1
ATOM 485 O O . VAL A 1 67 ? -5.259 -31.697 -1.997 1.00 28.24 67 VAL A O 1
ATOM 489 N N . LEU A 1 68 ? -3.683 -33.093 -2.875 1.00 29.00 68 LEU A N 1
ATOM 490 C CA . LEU A 1 68 ? -4.670 -33.875 -3.638 1.00 29.42 68 LEU A CA 1
ATOM 491 C C . LEU A 1 68 ? -5.356 -34.877 -2.725 1.00 28.00 68 LEU A C 1
ATOM 492 O O . LEU A 1 68 ? -4.769 -35.329 -1.732 1.00 29.06 68 LEU A O 1
ATOM 497 N N . ASP A 1 69 ? -6.608 -35.206 -3.053 1.00 28.94 69 ASP A N 1
ATOM 498 C CA . ASP A 1 69 ? -7.398 -36.131 -2.242 1.00 29.61 69 ASP A CA 1
ATOM 499 C C . ASP A 1 69 ? -6.783 -37.522 -2.315 1.00 30.66 69 ASP A C 1
ATOM 500 O O . ASP A 1 69 ? -6.763 -38.097 -3.406 1.00 31.65 69 ASP A O 1
ATOM 505 N N . PRO A 1 70 ? -6.332 -38.103 -1.176 1.00 29.43 70 PRO A N 1
ATOM 506 C CA . PRO A 1 70 ? -5.812 -39.482 -1.208 1.00 31.40 70 PRO A CA 1
ATOM 507 C C . PRO A 1 70 ? -6.893 -40.538 -1.149 1.00 30.88 70 PRO A C 1
ATOM 508 O O . PRO A 1 70 ? -7.862 -40.402 -0.431 1.00 30.23 70 PRO A O 1
ATOM 512 N N . HIS A 1 71 ? -6.713 -41.620 -1.887 1.00 32.47 71 HIS A N 1
ATOM 513 C CA . HIS A 1 71 ? -7.469 -42.800 -1.604 1.00 32.72 71 HIS A CA 1
ATOM 514 C C . HIS A 1 71 ? -7.041 -43.285 -0.239 1.00 33.19 71 HIS A C 1
ATOM 515 O O . HIS A 1 71 ? -5.868 -43.057 0.215 1.00 32.65 71 HIS A O 1
ATOM 522 N N . TYR A 1 72 ? -7.939 -44.022 0.382 1.00 33.85 72 TYR A N 1
ATOM 523 C CA . TYR A 1 72 ? -7.684 -44.487 1.717 1.00 32.79 72 TYR A CA 1
ATOM 524 C C . TYR A 1 72 ? -6.432 -45.342 1.744 1.00 33.89 72 TYR A C 1
ATOM 525 O O . TYR A 1 72 ? -6.268 -46.340 1.003 1.00 32.07 72 TYR A O 1
ATOM 534 N N . GLY A 1 73 ? -5.557 -44.970 2.650 1.00 34.09 73 GLY A N 1
ATOM 535 C CA . GLY A 1 73 ? -4.450 -45.833 3.033 1.00 34.88 73 GLY A CA 1
ATOM 536 C C . GLY A 1 73 ? -3.280 -45.717 2.095 1.00 34.42 73 GLY A C 1
ATOM 537 O O . GLY A 1 73 ? -2.299 -46.423 2.248 1.00 35.67 73 GLY A O 1
ATOM 538 N N . VAL A 1 74 ? -3.334 -44.825 1.110 1.00 34.97 74 VAL A N 1
ATOM 539 C CA . VAL A 1 74 ? -2.175 -44.664 0.238 1.00 34.64 74 VAL A CA 1
ATOM 540 C C . VAL A 1 74 ? -0.946 -44.184 1.043 1.00 34.36 74 VAL A C 1
ATOM 541 O O . VAL A 1 74 ? -1.100 -43.424 2.028 1.00 35.57 74 VAL A O 1
ATOM 545 N N . GLY A 1 75 ? 0.262 -44.583 0.615 1.00 34.43 75 GLY A N 1
ATOM 546 C CA . GLY A 1 75 ? 1.517 -44.372 1.375 1.00 34.40 75 GLY A CA 1
ATOM 547 C C . GLY A 1 75 ? 2.306 -43.118 0.947 1.00 33.21 75 GLY A C 1
ATOM 548 O O . GLY A 1 75 ? 3.511 -43.004 1.175 1.00 34.42 75 GLY A O 1
ATOM 549 N N . ARG A 1 76 ? 1.603 -42.177 0.330 1.00 32.94 76 ARG A N 1
ATOM 550 C CA . ARG A 1 76 ? 2.141 -40.908 -0.061 1.00 32.76 76 ARG A CA 1
ATOM 551 C C . ARG A 1 76 ? 1.095 -39.773 -0.044 1.00 31.41 76 ARG A C 1
ATOM 552 O O . ARG A 1 76 ? -0.087 -39.996 0.004 1.00 31.96 76 ARG A O 1
ATOM 560 N N . VAL A 1 77 ? 1.575 -38.545 -0.121 1.00 30.82 77 VAL A N 1
ATOM 561 C CA . VAL A 1 77 ? 0.715 -37.382 -0.180 1.00 29.92 77 VAL A CA 1
ATOM 562 C C . VAL A 1 77 ? 1.244 -36.566 -1.316 1.00 29.04 77 VAL A C 1
ATOM 563 O O . VAL A 1 77 ? 2.469 -36.497 -1.512 1.00 30.90 77 VAL A O 1
ATOM 567 N N . ILE A 1 78 ? 0.338 -35.974 -2.082 1.00 29.37 78 ILE A N 1
ATOM 568 C CA . ILE A 1 78 ? 0.739 -35.073 -3.177 1.00 28.55 78 ILE A CA 1
ATOM 569 C C . ILE A 1 78 ? 0.389 -33.633 -2.778 1.00 28.88 78 ILE A C 1
ATOM 570 O O . ILE A 1 78 ? -0.786 -33.289 -2.647 1.00 29.29 78 ILE A O 1
ATOM 575 N N . LEU A 1 79 ? 1.429 -32.859 -2.511 1.00 28.52 79 LEU A N 1
ATOM 576 C CA . LEU A 1 79 ? 1.352 -31.460 -2.168 1.00 28.75 79 LEU A CA 1
ATOM 577 C C . LEU A 1 79 ? 1.150 -30.627 -3.433 1.00 29.13 79 LEU A C 1
ATOM 578 O O . LEU A 1 79 ? 1.722 -30.936 -4.486 1.00 28.39 79 LEU A O 1
ATOM 583 N N . VAL A 1 80 ? 0.336 -29.588 -3.306 1.00 28.30 80 VAL A N 1
ATOM 584 C CA . VAL A 1 80 ? 0.094 -28.627 -4.339 1.00 29.49 80 VAL A CA 1
ATOM 585 C C . VAL A 1 80 ? 0.679 -27.308 -3.847 1.00 29.77 80 VAL A C 1
ATOM 586 O O . VAL A 1 80 ? 0.245 -26.785 -2.821 1.00 32.27 80 VAL A O 1
ATOM 590 N N . ARG A 1 81 ? 1.697 -26.801 -4.530 1.00 30.18 81 ARG A N 1
ATOM 591 C CA . ARG A 1 81 ? 2.371 -25.578 -4.081 1.00 30.39 81 ARG A CA 1
ATOM 592 C C . ARG A 1 81 ? 2.469 -24.582 -5.219 1.00 30.98 81 ARG A C 1
ATOM 593 O O . ARG A 1 81 ? 2.985 -24.911 -6.267 1.00 29.06 81 ARG A O 1
ATOM 601 N N . ASP A 1 82 ? 2.075 -23.332 -4.933 1.00 31.41 82 ASP A N 1
ATOM 602 C CA . ASP A 1 82 ? 2.302 -22.221 -5.848 1.00 31.78 82 ASP A CA 1
ATOM 603 C C . ASP A 1 82 ? 3.811 -21.991 -6.027 1.00 32.73 82 ASP A C 1
ATOM 604 O O . ASP A 1 82 ? 4.513 -21.710 -5.069 1.00 33.79 82 ASP A O 1
ATOM 609 N N . VAL A 1 83 ? 4.308 -22.098 -7.257 1.00 32.32 83 VAL A N 1
ATOM 610 C CA . VAL A 1 83 ? 5.695 -21.858 -7.561 1.00 34.20 83 VAL A CA 1
ATOM 611 C C . VAL A 1 83 ? 5.872 -20.559 -8.357 1.00 35.46 83 VAL A C 1
ATOM 612 O O . VAL A 1 83 ? 6.893 -20.365 -9.026 1.00 37.31 83 VAL A O 1
ATOM 616 N N . SER A 1 84 ? 4.908 -19.645 -8.235 1.00 34.97 84 SER A N 1
ATOM 617 C CA . SER A 1 84 ? 4.898 -18.406 -9.023 1.00 37.41 84 SER A CA 1
ATOM 618 C C . SER A 1 84 ? 4.661 -17.190 -8.140 1.00 37.74 84 SER A C 1
ATOM 619 O O . SER A 1 84 ? 4.167 -16.170 -8.634 1.00 38.54 84 SER A O 1
ATOM 622 N N . LYS A 1 85 ? 5.000 -17.293 -6.858 1.00 36.79 85 LYS A N 1
ATOM 623 C CA . LYS A 1 85 ? 4.882 -16.157 -5.919 1.00 37.82 85 LYS A CA 1
ATOM 624 C C . LYS A 1 85 ? 3.466 -15.539 -5.885 1.00 36.60 85 LYS A C 1
ATOM 625 O O . LYS A 1 85 ? 3.277 -14.317 -5.835 1.00 38.03 85 LYS A O 1
ATOM 629 N N . GLY A 1 86 ? 2.482 -16.408 -5.948 1.00 35.49 86 GLY A N 1
ATOM 630 C CA . GLY A 1 86 ? 1.071 -16.044 -5.771 1.00 35.48 86 GLY A CA 1
ATOM 631 C C . GLY A 1 86 ? 0.213 -16.076 -7.023 1.00 34.69 86 GLY A C 1
ATOM 632 O O . GLY A 1 86 ? -1.001 -15.957 -6.911 1.00 36.07 86 GLY A O 1
ATOM 633 N N . ALA A 1 87 ? 0.834 -16.212 -8.192 1.00 36.08 87 ALA A N 1
ATOM 634 C CA . ALA A 1 87 ? 0.123 -16.213 -9.479 1.00 35.84 87 ALA A CA 1
ATOM 635 C C . ALA A 1 87 ? -0.620 -17.512 -9.714 1.00 35.29 87 ALA A C 1
ATOM 636 O O . ALA A 1 87 ? -1.292 -17.658 -10.715 1.00 35.33 87 ALA A O 1
ATOM 638 N N . GLU A 1 88 ? -0.526 -18.459 -8.776 1.00 33.68 88 GLU A N 1
ATOM 639 C CA . GLU A 1 88 ? -1.279 -19.686 -8.863 1.00 33.67 88 GLU A CA 1
ATOM 640 C C . GLU A 1 88 ? -0.927 -20.567 -10.072 1.00 33.29 88 GLU A C 1
ATOM 641 O O . GLU A 1 88 ? -1.764 -21.221 -10.638 1.00 34.71 88 GLU A O 1
ATOM 647 N N . GLN A 1 89 ? 0.330 -20.524 -10.496 1.00 33.74 89 GLN A N 1
ATOM 648 C CA . GLN A 1 89 ? 0.913 -21.574 -11.293 1.00 34.16 89 GLN A CA 1
ATOM 649 C C . GLN A 1 89 ? 1.519 -22.513 -10.268 1.00 33.18 89 GLN A C 1
ATOM 650 O O . GLN A 1 89 ? 2.491 -22.165 -9.575 1.00 33.38 89 GLN A O 1
ATOM 656 N N . HIS A 1 90 ? 0.900 -23.678 -10.113 1.00 33.18 90 HIS A N 1
ATOM 657 C CA . HIS A 1 90 ? 1.319 -24.610 -9.101 1.00 32.06 90 HIS A CA 1
ATOM 658 C C . HIS A 1 90 ? 2.205 -25.739 -9.659 1.00 32.63 90 HIS A C 1
ATOM 659 O O . HIS A 1 90 ? 2.171 -26.053 -10.855 1.00 31.11 90 HIS A O 1
ATOM 666 N N . ALA A 1 91 ? 2.922 -26.410 -8.735 1.00 31.79 91 ALA A N 1
ATOM 667 C CA . ALA A 1 91 ? 3.575 -27.688 -9.028 1.00 31.44 91 ALA A CA 1
ATOM 668 C C . ALA A 1 91 ? 3.187 -28.693 -7.979 1.00 31.61 91 ALA A C 1
ATOM 669 O O . ALA A 1 91 ? 2.770 -28.320 -6.885 1.00 31.22 91 ALA A O 1
ATOM 671 N N . LEU A 1 92 ? 3.313 -29.963 -8.339 1.00 30.22 92 LEU A N 1
ATOM 672 C CA . LEU A 1 92 ? 2.978 -31.052 -7.464 1.00 30.67 92 LEU A CA 1
ATOM 673 C C . LEU A 1 92 ? 4.239 -31.674 -6.884 1.00 31.25 92 LEU A C 1
ATOM 674 O O . LEU A 1 92 ? 5.273 -31.857 -7.604 1.00 30.26 92 LEU A O 1
ATOM 679 N N . PHE A 1 93 ? 4.147 -32.026 -5.598 1.00 30.39 93 PHE A N 1
ATOM 680 C CA . PHE A 1 93 ? 5.279 -32.578 -4.875 1.00 31.54 93 PHE A CA 1
ATOM 681 C C . PHE A 1 93 ? 4.857 -33.797 -4.105 1.00 30.91 93 PHE A C 1
ATOM 682 O O . PHE A 1 93 ? 3.930 -33.717 -3.305 1.00 31.05 93 PHE A O 1
ATOM 690 N N . LYS A 1 94 ? 5.496 -34.938 -4.364 1.00 31.60 94 LYS A N 1
ATOM 691 C CA . LYS A 1 94 ? 5.183 -36.141 -3.614 1.00 31.53 94 LYS A CA 1
ATOM 692 C C . LYS A 1 94 ? 5.988 -36.205 -2.330 1.00 31.42 94 LYS A C 1
ATOM 693 O O . LYS A 1 94 ? 7.201 -35.972 -2.331 1.00 32.71 94 LYS A O 1
ATOM 696 N N . VAL A 1 95 ? 5.328 -36.604 -1.251 1.00 30.61 95 VAL A N 1
ATOM 697 C CA . VAL A 1 95 ? 5.972 -36.967 -0.010 1.00 31.33 95 VAL A CA 1
ATOM 698 C C . VAL A 1 95 ? 5.516 -38.387 0.395 1.00 31.62 95 VAL A C 1
ATOM 699 O O . VAL A 1 95 ? 4.320 -38.653 0.491 1.00 31.18 95 VAL A O 1
ATOM 703 N N . ASN A 1 96 ? 6.480 -39.294 0.556 1.00 33.09 96 ASN A N 1
ATOM 704 C CA . ASN A 1 96 ? 6.230 -40.631 1.106 1.00 34.44 96 ASN A CA 1
ATOM 705 C C . ASN A 1 96 ? 5.853 -40.453 2.587 1.00 34.52 96 ASN A C 1
ATOM 706 O O . ASN A 1 96 ? 6.558 -39.778 3.329 1.00 34.51 96 ASN A O 1
ATOM 711 N N . THR A 1 97 ? 4.750 -41.053 3.017 1.00 34.36 97 THR A N 1
ATOM 712 C CA . THR A 1 97 ? 4.282 -40.890 4.408 1.00 34.74 97 THR A CA 1
ATOM 713 C C . THR A 1 97 ? 5.288 -41.428 5.427 1.00 35.62 97 THR A C 1
ATOM 714 O O . THR A 1 97 ? 5.246 -41.009 6.588 1.00 36.10 97 THR A O 1
ATOM 718 N N . SER A 1 98 ? 6.211 -42.323 5.005 1.00 36.80 98 SER A N 1
ATOM 719 C CA . SER A 1 98 ? 7.265 -42.862 5.869 1.00 38.11 98 SER A CA 1
ATOM 720 C C . SER A 1 98 ? 8.468 -41.973 5.965 1.00 38.07 98 SER A C 1
ATOM 721 O O . SER A 1 98 ? 9.338 -42.213 6.785 1.00 38.93 98 SER A O 1
ATOM 724 N N . ARG A 1 99 ? 8.554 -40.991 5.079 1.00 36.73 99 ARG A N 1
ATOM 725 C CA . ARG A 1 99 ? 9.676 -40.074 5.031 1.00 36.97 99 ARG A CA 1
ATOM 726 C C . ARG A 1 99 ? 9.180 -38.639 4.971 1.00 35.84 99 ARG A C 1
ATOM 727 O O . ARG A 1 99 ? 9.324 -37.945 3.959 1.00 35.25 99 ARG A O 1
ATOM 735 N N . PRO A 1 100 ? 8.535 -38.191 6.059 1.00 36.47 100 PRO A N 1
ATOM 736 C CA . PRO A 1 100 ? 7.970 -36.839 6.024 1.00 35.85 100 PRO A CA 1
ATOM 737 C C . PRO A 1 100 ? 9.055 -35.786 5.835 1.00 36.28 100 PRO A C 1
ATOM 738 O O . PRO A 1 100 ? 10.204 -35.984 6.222 1.00 37.53 100 PRO A O 1
ATOM 742 N N . GLY A 1 101 ? 8.732 -34.721 5.119 1.00 35.14 101 GLY A N 1
ATOM 743 C CA . GLY A 1 101 ? 9.647 -33.628 4.941 1.00 36.37 101 GLY A CA 1
ATOM 744 C C . GLY A 1 101 ? 10.602 -33.792 3.787 1.00 36.42 101 GLY A C 1
ATOM 745 O O . GLY A 1 101 ? 11.386 -32.884 3.506 1.00 40.32 101 GLY A O 1
ATOM 746 N N . GLU A 1 102 ? 10.566 -34.941 3.112 1.00 37.16 102 GLU A N 1
ATOM 747 C CA . GLU A 1 102 ? 11.336 -35.165 1.885 1.00 36.88 102 GLU A CA 1
ATOM 748 C C . GLU A 1 102 ? 10.357 -35.102 0.708 1.00 35.89 102 GLU A C 1
ATOM 749 O O . GLU A 1 102 ? 9.449 -35.938 0.574 1.00 35.03 102 GLU A O 1
ATOM 755 N N . GLU A 1 103 ? 10.582 -34.144 -0.171 1.00 34.22 103 GLU A N 1
ATOM 756 C CA . GLU A 1 103 ? 9.662 -33.870 -1.272 1.00 34.65 103 GLU A CA 1
ATOM 757 C C . GLU A 1 103 ? 10.308 -34.215 -2.587 1.00 35.50 103 GLU A C 1
ATOM 758 O O . GLU A 1 103 ? 11.477 -33.916 -2.803 1.00 35.60 103 GLU A O 1
ATOM 764 N N . GLN A 1 104 ? 9.541 -34.866 -3.451 1.00 35.66 104 GLN A N 1
ATOM 765 C CA . GLN A 1 104 ? 9.922 -35.072 -4.835 1.00 36.08 104 GLN A CA 1
ATOM 766 C C . GLN A 1 104 ? 8.987 -34.302 -5.751 1.00 34.63 104 GLN A C 1
ATOM 767 O O . GLN A 1 104 ? 7.802 -34.643 -5.885 1.00 33.77 104 GLN A O 1
ATOM 773 N N . ARG A 1 105 ? 9.525 -33.306 -6.444 1.00 35.35 105 ARG A N 1
ATOM 774 C CA . ARG A 1 105 ? 8.715 -32.564 -7.399 1.00 34.78 105 ARG A CA 1
ATOM 775 C C . ARG A 1 105 ? 8.343 -33.479 -8.560 1.00 35.15 105 ARG A C 1
ATOM 776 O O . ARG A 1 105 ? 9.182 -34.245 -9.048 1.00 36.20 105 ARG A O 1
ATOM 784 N N . LEU A 1 106 ? 7.091 -33.399 -8.999 1.00 34.08 106 LEU A N 1
ATOM 785 C CA . LEU A 1 106 ? 6.642 -34.212 -10.120 1.00 35.04 106 LEU A CA 1
ATOM 786 C C . LEU A 1 106 ? 6.940 -33.434 -11.388 1.00 34.95 106 LEU A C 1
ATOM 787 O O . LEU A 1 106 ? 6.120 -32.676 -11.908 1.00 34.40 106 LEU A O 1
ATOM 792 N N . GLU A 1 107 ? 8.158 -33.631 -11.886 1.00 36.11 107 GLU A N 1
ATOM 793 C CA . GLU A 1 107 ? 8.675 -32.791 -12.926 1.00 37.13 107 GLU A CA 1
ATOM 794 C C . GLU A 1 107 ? 7.993 -32.968 -14.277 1.00 37.88 107 GLU A C 1
ATOM 795 O O . GLU A 1 107 ? 8.169 -32.111 -15.155 1.00 37.44 107 GLU A O 1
ATOM 801 N N . ALA A 1 108 ? 7.263 -34.072 -14.469 1.00 35.83 108 ALA A N 1
ATOM 802 C CA . ALA A 1 108 ? 6.545 -34.292 -15.717 1.00 36.85 108 ALA A CA 1
ATOM 803 C C . ALA A 1 108 ? 5.372 -33.318 -15.857 1.00 36.74 108 ALA A C 1
ATOM 804 O O . ALA A 1 108 ? 4.951 -33.057 -16.967 1.00 36.69 108 ALA A O 1
ATOM 806 N N . VAL A 1 109 ? 4.905 -32.714 -14.763 1.00 35.72 109 VAL A N 1
ATOM 807 C CA . VAL A 1 109 ? 3.817 -31.721 -14.821 1.00 35.09 109 VAL A CA 1
ATOM 808 C C . VAL A 1 109 ? 4.381 -30.317 -14.742 1.00 35.79 109 VAL A C 1
ATOM 809 O O . VAL A 1 109 ? 4.843 -29.896 -13.687 1.00 34.83 109 VAL A O 1
ATOM 813 N N . LYS A 1 110 ? 4.378 -29.599 -15.873 1.00 36.42 110 LYS A N 1
ATOM 814 C CA . LYS A 1 110 ? 4.833 -28.208 -15.870 1.00 37.46 110 LYS A CA 1
ATOM 815 C C . LYS A 1 110 ? 3.901 -27.372 -15.002 1.00 36.49 110 LYS A C 1
ATOM 816 O O . LYS A 1 110 ? 2.753 -27.712 -14.853 1.00 34.32 110 LYS A O 1
ATOM 822 N N . PRO A 1 111 ? 4.396 -26.238 -14.468 1.00 36.74 111 PRO A N 1
ATOM 823 C CA . PRO A 1 111 ? 3.467 -25.437 -13.667 1.00 36.41 111 PRO A CA 1
ATOM 824 C C . PRO A 1 111 ? 2.209 -25.024 -14.444 1.00 35.40 111 PRO A C 1
ATOM 825 O O . PRO A 1 111 ? 2.298 -24.696 -15.615 1.00 35.28 111 PRO A O 1
ATOM 829 N N . MET A 1 112 ? 1.070 -25.081 -13.763 1.00 35.37 112 MET A N 1
ATOM 830 C CA . MET A 1 112 ? -0.216 -24.690 -14.311 1.00 34.34 112 MET A CA 1
ATOM 831 C C . MET A 1 112 ? -1.095 -24.422 -13.131 1.00 33.64 112 MET A C 1
ATOM 832 O O . MET A 1 112 ? -0.695 -24.713 -11.995 1.00 33.98 112 MET A O 1
ATOM 837 N N . ARG A 1 113 ? -2.287 -23.880 -13.369 1.00 33.43 113 ARG A N 1
ATOM 838 C CA . ARG A 1 113 ? -3.281 -23.727 -12.299 1.00 33.02 113 ARG A CA 1
ATOM 839 C C . ARG A 1 113 ? -3.934 -25.081 -12.046 1.00 33.04 113 ARG A C 1
ATOM 840 O O . ARG A 1 113 ? -4.819 -25.515 -12.828 1.00 32.14 113 ARG A O 1
ATOM 848 N N . ILE A 1 114 ? -3.536 -25.737 -10.942 1.00 33.14 114 ILE A N 1
ATOM 849 C CA . ILE A 1 114 ? -4.115 -26.992 -10.511 1.00 32.58 114 ILE A CA 1
ATOM 850 C C . ILE A 1 114 ? -5.454 -26.682 -9.848 1.00 32.55 114 ILE A C 1
ATOM 851 O O . ILE A 1 114 ? -5.526 -25.892 -8.906 1.00 30.87 114 ILE A O 1
ATOM 856 N N . LEU A 1 115 ? -6.510 -27.290 -10.368 1.00 31.67 115 LEU A N 1
ATOM 857 C CA . LEU A 1 11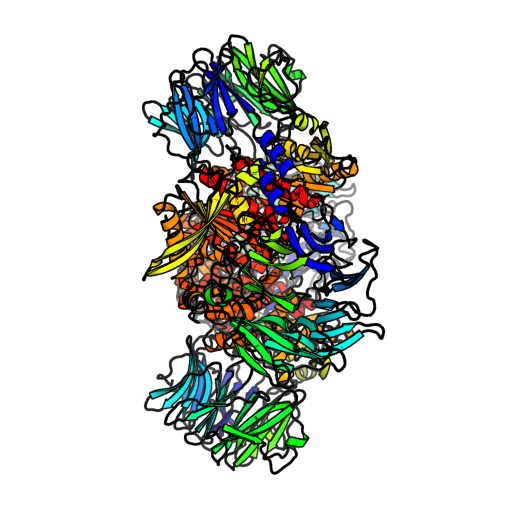5 ? -7.862 -27.034 -9.873 1.00 31.60 115 LEU A CA 1
ATOM 858 C C . LEU A 1 115 ? -8.344 -28.087 -8.853 1.00 31.46 115 LEU A C 1
ATOM 859 O O . LEU A 1 115 ? -9.127 -27.803 -7.946 1.00 31.13 115 LEU A O 1
ATOM 864 N N . SER A 1 116 ? -7.912 -29.325 -9.036 1.00 30.96 116 SER A N 1
ATOM 865 C CA . SER A 1 116 ? -8.364 -30.445 -8.196 1.00 29.41 116 SER A CA 1
ATOM 866 C C . SER A 1 116 ? -7.508 -31.654 -8.470 1.00 29.62 116 SER A C 1
ATOM 867 O O . SER A 1 116 ? -6.776 -31.696 -9.440 1.00 29.64 116 SER A O 1
ATOM 870 N N . GLY A 1 117 ? -7.655 -32.688 -7.652 1.00 29.64 117 GLY A N 1
ATOM 871 C CA . GLY A 1 117 ? -7.027 -33.925 -7.975 1.00 29.99 117 GLY A CA 1
ATOM 872 C C . GLY A 1 117 ? -7.199 -35.000 -6.938 1.00 29.54 117 GLY A C 1
ATOM 873 O O . GLY A 1 117 ? -7.515 -34.721 -5.805 1.00 28.86 117 GLY A O 1
ATOM 874 N N . VAL A 1 118 ? -7.017 -36.231 -7.398 1.00 29.72 118 VAL A N 1
ATOM 875 C CA . VAL A 1 118 ? -7.151 -37.437 -6.606 1.00 30.26 118 VAL A CA 1
ATOM 876 C C . VAL A 1 118 ? -5.904 -38.277 -6.851 1.00 30.15 118 VAL A C 1
ATOM 877 O O . VAL A 1 118 ? -5.408 -38.401 -7.986 1.00 30.10 118 VAL A O 1
ATOM 881 N N . ASP A 1 119 ? -5.385 -38.857 -5.787 1.00 30.09 119 ASP A N 1
ATOM 882 C CA . ASP A 1 119 ? -4.269 -39.769 -5.887 1.00 30.51 119 ASP A CA 1
ATOM 883 C C . ASP A 1 119 ? -4.748 -41.158 -5.506 1.00 30.67 119 ASP A C 1
ATOM 884 O O . ASP A 1 119 ? -5.163 -41.390 -4.397 1.00 32.16 119 ASP A O 1
ATOM 889 N N . THR A 1 120 ? -4.725 -42.080 -6.448 1.00 30.83 120 THR A N 1
ATOM 890 C CA . THR A 1 120 ? -5.138 -43.453 -6.158 1.00 31.41 120 THR A CA 1
ATOM 891 C C . THR A 1 120 ? -4.042 -44.270 -5.505 1.00 31.82 120 THR A C 1
ATOM 892 O O . THR A 1 120 ? -4.308 -45.377 -5.094 1.00 33.79 120 THR A O 1
ATOM 896 N N . GLY A 1 121 ? -2.811 -43.741 -5.485 1.00 32.54 121 GLY A N 1
ATOM 897 C CA . GLY A 1 121 ? -1.616 -44.478 -5.067 1.00 32.58 121 GLY A CA 1
ATOM 898 C C . GLY A 1 121 ? -0.897 -45.114 -6.254 1.00 33.94 121 GLY A C 1
ATOM 899 O O . GLY A 1 121 ? 0.233 -45.527 -6.153 1.00 35.20 121 GLY A O 1
ATOM 900 N N . GLU A 1 122 ? -1.584 -45.197 -7.376 1.00 33.19 122 GLU A N 1
ATOM 901 C CA . GLU A 1 122 ? -1.037 -45.704 -8.598 1.00 35.35 122 GLU A CA 1
ATOM 902 C C . GLU A 1 122 ? -1.144 -44.767 -9.799 1.00 34.50 122 GLU A C 1
ATOM 903 O O . GLU A 1 122 ? -0.459 -44.965 -10.794 1.00 36.87 122 GLU A O 1
ATOM 909 N N . ALA A 1 123 ? -2.026 -43.779 -9.708 1.00 33.96 123 ALA A N 1
ATOM 910 C CA . ALA A 1 123 ? -2.215 -42.762 -10.729 1.00 32.87 123 ALA A CA 1
ATOM 911 C C . ALA A 1 123 ? -2.548 -41.476 -9.975 1.00 32.32 123 ALA A C 1
ATOM 912 O O . ALA A 1 123 ? -3.301 -41.503 -9.015 1.00 32.49 123 ALA A O 1
ATOM 914 N N . VAL A 1 124 ? -1.958 -40.370 -10.388 1.00 32.96 124 VAL A N 1
ATOM 915 C CA . VAL A 1 124 ? -2.334 -39.060 -9.888 1.00 31.99 124 VAL A CA 1
ATOM 916 C C . VAL A 1 124 ? -3.182 -38.447 -10.956 1.00 31.55 124 VAL A C 1
ATOM 917 O O . VAL A 1 124 ? -2.722 -38.283 -12.080 1.00 32.20 124 VAL A O 1
ATOM 921 N N . VAL A 1 125 ? -4.444 -38.190 -10.639 1.00 29.68 125 VAL A N 1
ATOM 922 C CA . VAL A 1 125 ? -5.398 -37.664 -11.607 1.00 30.96 125 VAL A CA 1
ATOM 923 C C . VAL A 1 125 ? -5.835 -36.273 -11.177 1.00 30.72 125 VAL A C 1
ATOM 924 O O . VAL A 1 125 ? -6.293 -36.088 -10.075 1.00 30.08 125 VAL A O 1
ATOM 928 N N . PHE A 1 126 ? -5.707 -35.296 -12.067 1.00 29.78 126 PHE A N 1
ATOM 929 C CA . PHE A 1 126 ? -5.976 -33.920 -11.674 1.00 30.31 126 PHE A CA 1
ATOM 930 C C . PHE A 1 126 ? -6.536 -33.116 -12.844 1.00 30.74 126 PHE A C 1
ATOM 931 O O . PHE A 1 126 ? -6.368 -33.515 -14.001 1.00 31.35 126 PHE A O 1
ATOM 939 N N . THR A 1 127 ? -7.172 -31.990 -12.529 1.00 29.61 127 THR A N 1
ATOM 940 C CA . THR A 1 127 ? -7.516 -31.011 -13.533 1.00 30.16 127 THR A CA 1
ATOM 941 C C . THR A 1 127 ? -6.637 -29.792 -13.367 1.00 31.23 127 THR A C 1
ATOM 942 O O . THR A 1 127 ? -6.277 -29.412 -12.230 1.00 30.11 127 THR A O 1
ATOM 946 N N . GLY A 1 128 ? -6.318 -29.160 -14.487 1.00 31.44 128 GLY A N 1
ATOM 947 C CA . GLY A 1 128 ? -5.484 -27.980 -14.451 1.00 32.61 128 GLY A CA 1
ATOM 948 C C . GLY A 1 128 ? -5.816 -27.066 -15.596 1.00 32.53 128 GLY A C 1
ATOM 949 O O . GLY A 1 128 ? -6.273 -27.528 -16.650 1.00 33.61 128 GLY A O 1
ATOM 950 N N . ALA A 1 129 ? -5.595 -25.771 -15.378 1.00 32.51 129 ALA A N 1
ATOM 951 C CA . ALA A 1 129 ? -5.804 -24.767 -16.414 1.00 33.09 129 ALA A CA 1
ATOM 952 C C . ALA A 1 129 ? -4.485 -24.168 -16.834 1.00 35.40 129 ALA A C 1
ATOM 953 O O . ALA A 1 129 ? -3.676 -23.768 -15.993 1.00 35.17 129 ALA A O 1
ATOM 955 N N . THR A 1 130 ? -4.315 -24.056 -18.141 1.00 36.75 130 THR A N 1
ATOM 956 C CA . THR A 1 130 ? -3.185 -23.372 -18.760 1.00 37.65 130 THR A CA 1
ATOM 957 C C . THR A 1 130 ? -3.771 -22.259 -19.594 1.00 38.59 130 THR A C 1
ATOM 958 O O . THR A 1 130 ? -4.998 -22.028 -19.577 1.00 38.88 130 THR A O 1
ATOM 962 N N . GLU A 1 131 ? -2.925 -21.538 -20.336 1.00 39.98 131 GLU A N 1
ATOM 963 C CA . GLU A 1 131 ? -3.399 -20.409 -21.107 1.00 40.40 131 GLU A CA 1
ATOM 964 C C . GLU A 1 131 ? -4.485 -20.820 -22.102 1.00 40.46 131 GLU A C 1
ATOM 965 O O . GLU A 1 131 ? -5.414 -20.074 -22.333 1.00 40.85 131 GLU A O 1
ATOM 968 N N . ASP A 1 132 ? -4.359 -21.998 -22.708 1.00 40.05 132 ASP A N 1
ATOM 969 C CA . ASP A 1 132 ? -5.248 -22.330 -23.823 1.00 40.50 132 ASP A CA 1
ATOM 970 C C . ASP A 1 132 ? -6.278 -23.402 -23.527 1.00 39.22 132 ASP A C 1
ATOM 971 O O . ASP A 1 132 ? -7.119 -23.703 -24.360 1.00 39.48 132 ASP A O 1
ATOM 976 N N . ARG A 1 133 ? -6.195 -24.030 -22.364 1.00 37.35 133 ARG A N 1
ATOM 977 C CA . ARG A 1 133 ? -7.139 -25.099 -22.067 1.00 37.44 133 ARG A CA 1
ATOM 978 C C . ARG A 1 133 ? -7.299 -25.396 -20.595 1.00 36.44 133 ARG A C 1
ATOM 979 O O . ARG A 1 133 ? -6.446 -25.016 -19.787 1.00 36.40 133 ARG A O 1
ATOM 987 N N . VAL A 1 134 ? -8.413 -26.054 -20.265 1.00 34.73 134 VAL A N 1
ATOM 988 C CA . VAL A 1 134 ? -8.590 -26.769 -19.016 1.00 34.01 134 VAL A CA 1
ATOM 989 C C . VAL A 1 134 ? -8.573 -28.257 -19.423 1.00 34.11 134 VAL A C 1
ATOM 990 O O . VAL A 1 134 ? -9.166 -28.627 -20.433 1.00 33.72 134 VAL A O 1
ATOM 994 N N . ALA A 1 135 ? -7.876 -29.085 -18.667 1.00 33.09 135 ALA A N 1
ATOM 995 C CA . ALA A 1 135 ? -7.729 -30.494 -19.050 1.00 33.16 135 ALA A CA 1
ATOM 996 C C . ALA A 1 135 ? -7.706 -31.379 -17.831 1.00 33.07 135 ALA A C 1
ATOM 997 O O . ALA A 1 135 ? -7.414 -30.921 -16.727 1.00 31.95 135 ALA A O 1
ATOM 999 N N . LEU A 1 136 ? -8.119 -32.624 -18.051 1.00 33.01 136 LEU A N 1
ATOM 1000 C CA . LEU A 1 136 ? -8.061 -33.679 -17.081 1.00 32.74 136 LEU A CA 1
ATOM 1001 C C . LEU A 1 136 ? -6.839 -34.499 -17.445 1.00 32.18 136 LEU A C 1
ATOM 1002 O O . LEU A 1 136 ? -6.730 -34.998 -18.569 1.00 32.39 136 LEU A O 1
ATOM 1007 N N . TYR A 1 137 ? -5.953 -34.655 -16.473 1.00 31.77 137 TYR A N 1
ATOM 1008 C CA . TYR A 1 137 ? -4.664 -35.311 -16.662 1.00 32.21 137 TYR A CA 1
ATOM 1009 C C . TYR A 1 137 ? -4.538 -36.554 -15.786 1.00 32.40 137 TYR A C 1
ATOM 1010 O O . TYR A 1 137 ? -5.087 -36.587 -14.687 1.00 30.60 137 TYR A O 1
ATOM 1019 N N . ALA A 1 138 ? -3.766 -37.536 -16.258 1.00 31.36 138 ALA A N 1
ATOM 1020 C CA . ALA A 1 138 ? -3.352 -38.665 -15.484 1.00 32.14 138 ALA A CA 1
ATOM 1021 C C . ALA A 1 138 ? -1.833 -38.785 -15.493 1.00 32.60 138 ALA A C 1
ATOM 1022 O O . ALA A 1 138 ? -1.193 -38.760 -16.570 1.00 33.35 138 ALA A O 1
ATOM 1024 N N . LEU A 1 139 ? -1.246 -38.927 -14.309 1.00 32.16 139 LEU A N 1
ATOM 1025 C CA . LEU A 1 139 ? 0.200 -39.045 -14.170 1.00 33.15 139 LEU A CA 1
ATOM 1026 C C . LEU A 1 139 ? 0.565 -40.321 -13.435 1.00 34.35 139 LEU A C 1
ATOM 1027 O O . LEU A 1 139 ? -0.041 -40.659 -12.423 1.00 33.09 139 LEU A O 1
ATOM 1032 N N . ASP A 1 140 ? 1.606 -40.966 -13.953 1.00 35.74 140 ASP A N 1
ATOM 1033 C CA . ASP A 1 140 ? 2.122 -42.254 -13.515 1.00 38.27 140 ASP A CA 1
ATOM 1034 C C . ASP A 1 140 ? 3.669 -42.128 -13.550 1.00 40.54 140 ASP A C 1
ATOM 1035 O O . ASP A 1 140 ? 4.253 -41.115 -14.041 1.00 40.70 140 ASP A O 1
ATOM 1040 N N . GLY A 1 141 ? 4.305 -43.173 -13.063 1.00 40.77 141 GLY A N 1
ATOM 1041 C CA . GLY A 1 141 ? 5.711 -43.454 -13.232 1.00 43.28 141 GLY A CA 1
ATOM 1042 C C . GLY A 1 141 ? 6.211 -43.434 -14.664 1.00 44.08 141 GLY A C 1
ATOM 1043 O O . GLY A 1 141 ? 7.399 -43.194 -14.903 1.00 48.35 141 GLY A O 1
ATOM 1044 N N . GLY A 1 142 ? 5.317 -43.746 -15.611 1.00 44.85 142 GLY A N 1
ATOM 1045 C CA . GLY A 1 142 ? 5.591 -43.737 -17.029 1.00 43.81 142 GLY A CA 1
ATOM 1046 C C . GLY A 1 142 ? 5.509 -42.360 -17.672 1.00 43.93 142 GLY A C 1
ATOM 1047 O O . GLY A 1 142 ? 6.178 -42.121 -18.665 1.00 47.90 142 GLY A O 1
ATOM 1048 N N . GLY A 1 143 ? 4.664 -41.475 -17.163 1.00 43.32 143 GLY A N 1
ATOM 1049 C CA . GLY A 1 143 ? 4.466 -40.153 -17.755 1.00 41.09 143 GLY A CA 1
ATOM 1050 C C . GLY A 1 143 ? 3.100 -39.493 -17.563 1.00 38.94 143 GLY A C 1
ATOM 1051 O O . GLY A 1 143 ? 2.210 -40.013 -16.917 1.00 39.78 143 GLY A O 1
ATOM 1052 N N . LEU A 1 144 ? 2.934 -38.339 -18.184 1.00 37.65 144 LEU A N 1
ATOM 1053 C CA . LEU A 1 144 ? 1.725 -37.575 -18.097 1.00 35.64 144 LEU A CA 1
ATOM 1054 C C . LEU A 1 144 ? 0.836 -37.776 -19.330 1.00 36.06 144 LEU A C 1
ATOM 1055 O O . LEU A 1 144 ? 1.302 -37.618 -20.451 1.00 38.04 144 LEU A O 1
ATOM 1060 N N . ARG A 1 145 ? -0.458 -38.024 -19.097 1.00 34.61 145 ARG A N 1
ATOM 1061 C CA . ARG A 1 145 ? -1.457 -38.143 -20.155 1.00 35.62 145 ARG A CA 1
ATOM 1062 C C . ARG A 1 145 ? -2.558 -37.115 -19.976 1.00 35.13 145 ARG A C 1
ATOM 1063 O O . ARG A 1 145 ? -3.044 -36.907 -18.864 1.00 34.58 145 ARG A O 1
ATOM 1071 N N . GLU A 1 146 ? -2.931 -36.463 -21.068 1.00 35.26 146 GLU A N 1
ATOM 1072 C CA . GLU A 1 146 ? -4.135 -35.646 -21.119 1.00 35.20 146 GLU A CA 1
ATOM 1073 C C . GLU A 1 146 ? -5.319 -36.569 -21.429 1.00 35.48 146 GLU A C 1
ATOM 1074 O O . GLU A 1 146 ? -5.453 -37.067 -22.550 1.00 36.47 146 GLU A O 1
ATOM 1080 N N . LEU A 1 147 ? -6.136 -36.870 -20.420 1.00 34.87 147 LEU A N 1
ATOM 1081 C CA . LEU A 1 147 ? -7.277 -37.747 -20.599 1.00 34.84 147 LEU A CA 1
ATOM 1082 C C . LEU A 1 147 ? -8.400 -37.078 -21.417 1.00 35.67 147 LEU A C 1
ATOM 1083 O O . LEU A 1 147 ? -9.077 -37.726 -22.219 1.00 33.67 147 LEU A O 1
ATOM 1088 N N . ALA A 1 148 ? -8.549 -35.766 -21.256 1.00 34.30 148 ALA A N 1
ATOM 1089 C CA . ALA A 1 148 ? -9.625 -35.041 -21.913 1.00 35.65 148 ALA A CA 1
ATOM 1090 C C . ALA A 1 148 ? -9.439 -33.541 -21.721 1.00 36.11 148 ALA A C 1
ATOM 1091 O O . ALA A 1 148 ? -8.925 -33.099 -20.681 1.00 34.98 148 ALA A O 1
ATOM 1093 N N . ARG A 1 149 ? -9.883 -32.770 -22.706 1.00 37.41 149 ARG A N 1
ATOM 1094 C CA . ARG A 1 149 ? -9.998 -31.333 -22.535 1.00 37.48 149 ARG A CA 1
ATOM 1095 C C . ARG A 1 149 ? -11.382 -31.051 -22.001 1.00 37.19 149 ARG A C 1
ATOM 1096 O O . ARG A 1 149 ? -12.344 -31.708 -22.402 1.00 38.38 149 ARG A O 1
ATOM 1104 N N . LEU A 1 150 ? -11.487 -30.070 -21.124 1.00 35.49 150 LEU A N 1
ATOM 1105 C CA . LEU A 1 150 ? -12.743 -29.745 -20.486 1.00 35.47 150 LEU A CA 1
ATOM 1106 C C . LEU A 1 150 ? -13.241 -28.400 -20.993 1.00 36.57 150 LEU A C 1
ATOM 1107 O O . LEU A 1 150 ? -12.472 -27.464 -21.090 1.00 37.89 150 LEU A O 1
ATOM 1112 N N . PRO A 1 151 ? -14.540 -28.283 -21.276 1.00 37.58 151 PRO A N 1
ATOM 1113 C CA . PRO A 1 151 ? -15.044 -26.994 -21.771 1.00 38.73 151 PRO A CA 1
ATOM 1114 C C . PRO A 1 151 ? -15.317 -25.994 -20.656 1.00 39.77 151 PRO A C 1
ATOM 1115 O O . PRO A 1 151 ? -16.363 -25.368 -20.675 1.00 43.30 151 PRO A O 1
ATOM 1119 N N . GLY A 1 152 ? -14.410 -25.851 -19.685 1.00 37.90 152 GLY A N 1
ATOM 1120 C CA . GLY A 1 152 ? -14.560 -24.872 -18.623 1.00 37.61 152 GLY A CA 1
ATOM 1121 C C . GLY A 1 152 ? -13.875 -25.390 -17.388 1.00 36.41 152 GLY A C 1
ATOM 1122 O O . GLY A 1 152 ? -13.271 -26.465 -17.429 1.00 36.51 152 GLY A O 1
ATOM 1123 N N . PHE A 1 153 ? -13.974 -24.650 -16.290 1.00 35.85 153 PHE A N 1
ATOM 1124 C CA . PHE A 1 153 ? -13.494 -25.147 -14.998 1.00 35.13 153 PHE A CA 1
ATOM 1125 C C . PHE A 1 153 ? -14.091 -26.525 -14.759 1.00 34.54 153 PHE A C 1
ATOM 1126 O O . PHE A 1 153 ? -15.303 -26.732 -14.935 1.00 33.11 153 PHE A O 1
ATOM 1134 N N . GLY A 1 154 ? -13.232 -27.464 -14.364 1.00 33.69 154 GLY A N 1
ATOM 1135 C CA . GLY A 1 154 ? -13.670 -28.773 -13.979 1.00 33.78 154 GLY A CA 1
ATOM 1136 C C . GLY A 1 154 ? -12.843 -29.335 -12.868 1.00 32.36 154 GLY A C 1
ATOM 1137 O O . GLY A 1 154 ? -11.673 -28.989 -12.721 1.00 31.14 154 GLY A O 1
ATOM 1138 N N . PHE A 1 155 ? -13.469 -30.209 -12.086 1.00 31.82 155 PHE A N 1
ATOM 1139 C CA . PHE A 1 155 ? -12.892 -30.705 -10.827 1.00 31.87 155 PHE A CA 1
ATOM 1140 C C . PHE A 1 155 ? -13.070 -32.210 -10.718 1.00 31.64 155 PHE A C 1
ATOM 1141 O O . PHE A 1 155 ? -14.163 -32.656 -10.935 1.00 31.93 155 PHE A O 1
ATOM 1149 N N . VAL A 1 156 ? -12.006 -32.963 -10.432 1.00 31.14 156 VAL A N 1
ATOM 1150 C CA . VAL A 1 156 ? -12.106 -34.404 -10.159 1.00 31.01 156 VAL A CA 1
ATOM 1151 C C . VAL A 1 156 ? -12.749 -34.635 -8.802 1.00 31.79 156 VAL A C 1
ATOM 1152 O O . VAL A 1 156 ? -12.340 -34.021 -7.795 1.00 32.35 156 VAL A O 1
ATOM 1156 N N . SER A 1 157 ? -13.777 -35.472 -8.774 1.00 30.82 157 SER A N 1
ATOM 1157 C CA . SER A 1 157 ? -14.511 -35.737 -7.539 1.00 31.97 157 SER A CA 1
ATOM 1158 C C . SER A 1 157 ? -14.080 -37.042 -6.914 1.00 31.14 157 SER A C 1
ATOM 1159 O O . SER A 1 157 ? -13.925 -37.131 -5.694 1.00 30.18 157 SER A O 1
ATOM 1162 N N . ASP A 1 158 ? -13.947 -38.071 -7.753 1.00 31.13 158 ASP A N 1
ATOM 1163 C CA . ASP A 1 158 ? -13.752 -39.432 -7.252 1.00 31.64 158 ASP A CA 1
ATOM 1164 C C . ASP A 1 158 ? -13.238 -40.336 -8.361 1.00 31.55 158 ASP A C 1
ATOM 1165 O O . ASP A 1 158 ? -13.456 -40.059 -9.535 1.00 30.27 158 ASP A O 1
ATOM 1170 N N . ILE A 1 159 ? -12.517 -41.373 -7.952 1.00 31.07 159 ILE A N 1
ATOM 1171 C CA . ILE A 1 159 ? -12.025 -42.413 -8.834 1.00 32.15 159 ILE A CA 1
ATOM 1172 C C . ILE A 1 159 ? -12.303 -43.726 -8.117 1.00 32.32 159 ILE A C 1
ATOM 1173 O O . ILE A 1 159 ? -11.926 -43.858 -6.954 1.00 32.05 159 ILE A O 1
ATOM 1178 N N . ARG A 1 160 ? -12.912 -44.700 -8.815 1.00 31.37 160 ARG A N 1
ATOM 1179 C CA . ARG A 1 160 ? -12.969 -46.089 -8.329 1.00 32.81 160 ARG A CA 1
ATOM 1180 C C . ARG A 1 160 ? -12.662 -46.986 -9.500 1.00 32.90 160 ARG A C 1
ATOM 1181 O O . ARG A 1 160 ? -13.365 -46.945 -10.517 1.00 33.73 160 ARG A O 1
ATOM 1189 N N . GLY A 1 161 ? -11.578 -47.734 -9.400 1.00 33.65 161 GLY A N 1
ATOM 1190 C CA . GLY A 1 161 ? -11.113 -48.571 -10.491 1.00 35.52 161 GLY A CA 1
ATOM 1191 C C . GLY A 1 161 ? -10.702 -47.679 -11.651 1.00 35.67 161 GLY A C 1
ATOM 1192 O O . GLY A 1 161 ? -9.999 -46.686 -11.474 1.00 36.04 161 GLY A O 1
ATOM 1193 N N . ASP A 1 162 ? -11.214 -48.003 -12.824 1.00 36.02 162 ASP A N 1
ATOM 1194 C CA . ASP A 1 162 ? -10.939 -47.223 -14.020 1.00 36.28 162 ASP A CA 1
ATOM 1195 C C . ASP A 1 162 ? -11.811 -45.982 -14.192 1.00 35.16 162 ASP A C 1
ATOM 1196 O O . ASP A 1 162 ? -11.557 -45.177 -15.076 1.00 36.51 162 ASP A O 1
ATOM 1201 N N . LEU A 1 163 ? -12.853 -45.840 -13.382 1.00 34.30 163 LEU A N 1
ATOM 1202 C CA . LEU A 1 163 ? -13.861 -44.776 -13.558 1.00 33.54 163 LEU A CA 1
ATOM 1203 C C . LEU A 1 163 ? -13.486 -43.501 -12.784 1.00 33.35 163 LEU A C 1
ATOM 1204 O O . LEU A 1 163 ? -13.227 -43.557 -11.581 1.00 32.05 163 LEU A O 1
ATOM 1209 N N . ILE A 1 164 ? -13.406 -42.387 -13.506 1.00 32.67 164 ILE A N 1
ATOM 1210 C CA . ILE A 1 164 ? -13.175 -41.059 -12.942 1.00 31.82 164 ILE A CA 1
ATOM 1211 C C . ILE A 1 164 ? -14.509 -40.294 -13.043 1.00 32.51 164 ILE A C 1
ATOM 1212 O O . ILE A 1 164 ? -15.145 -40.296 -14.109 1.00 32.58 164 ILE A O 1
ATOM 1217 N N . ALA A 1 165 ? -14.934 -39.670 -11.947 1.00 31.54 165 ALA A N 1
ATOM 1218 C CA . ALA A 1 165 ? -16.094 -38.790 -11.954 1.00 30.91 165 ALA A CA 1
ATOM 1219 C C . ALA A 1 165 ? -15.658 -37.405 -11.509 1.00 31.91 165 ALA A C 1
ATOM 1220 O O . ALA A 1 165 ? -14.777 -37.275 -10.624 1.00 31.37 165 ALA A O 1
ATOM 1222 N N . GLY A 1 166 ? -16.272 -36.379 -12.098 1.00 31.22 166 GLY A N 1
ATOM 1223 C CA . GLY A 1 166 ? -16.018 -35.012 -11.705 1.00 32.58 166 GLY A CA 1
ATOM 1224 C C . GLY A 1 166 ? -17.159 -34.081 -12.039 1.00 32.63 166 GLY A C 1
ATOM 1225 O O . GLY A 1 166 ? -18.198 -34.506 -12.549 1.00 33.26 166 GLY A O 1
ATOM 1226 N N . LEU A 1 167 ? -16.926 -32.793 -11.756 1.00 32.54 167 LEU A N 1
ATOM 1227 C CA . LEU A 1 167 ? -17.913 -31.758 -11.887 1.00 32.85 167 LEU A CA 1
ATOM 1228 C C . LEU A 1 167 ? -17.372 -30.671 -12.759 1.00 33.16 167 LEU A C 1
ATOM 1229 O O . LEU A 1 167 ? -16.219 -30.272 -12.610 1.00 32.42 167 LEU A O 1
ATOM 1234 N N . GLY A 1 168 ? -18.217 -30.149 -13.635 1.00 33.46 168 GLY A N 1
ATOM 1235 C CA . GLY A 1 168 ? -17.759 -29.153 -14.587 1.00 34.66 168 GLY A CA 1
ATOM 1236 C C . GLY A 1 168 ? -18.681 -27.965 -14.694 1.00 34.69 168 GLY A C 1
ATOM 1237 O O . GLY A 1 168 ? -19.896 -28.133 -14.801 1.00 34.86 168 GLY A O 1
ATOM 1238 N N . PHE A 1 169 ? -18.088 -26.773 -14.665 1.00 35.64 169 PHE A N 1
ATOM 1239 C CA . PHE A 1 169 ? -18.774 -25.533 -15.012 1.00 36.54 169 PHE A CA 1
ATOM 1240 C C . PHE A 1 169 ? -18.681 -25.304 -16.508 1.00 37.26 169 PHE A C 1
ATOM 1241 O O . PHE A 1 169 ? -17.900 -24.474 -16.993 1.00 38.18 169 PHE A O 1
ATOM 1249 N N . PHE A 1 170 ? -19.521 -26.021 -17.244 1.00 37.02 170 PHE A N 1
ATOM 1250 C CA . PHE A 1 170 ? -19.482 -25.987 -18.693 1.00 37.64 170 PHE A CA 1
ATOM 1251 C C . PHE A 1 170 ? -20.491 -25.077 -19.400 1.00 38.77 170 PHE A C 1
ATOM 1252 O O . PHE A 1 170 ? -20.473 -24.993 -20.632 1.00 39.56 170 PHE A O 1
ATOM 1260 N N . GLY A 1 171 ? -21.331 -24.361 -18.656 1.00 38.70 171 GLY A N 1
ATOM 1261 C CA . GLY A 1 171 ? -22.169 -23.368 -19.272 1.00 39.54 171 GLY A CA 1
ATOM 1262 C C . GLY A 1 171 ? -23.263 -22.855 -18.381 1.00 39.66 171 GLY A C 1
ATOM 1263 O O . GLY A 1 171 ? -23.759 -23.590 -17.544 1.00 38.07 171 GLY A O 1
ATOM 1264 N N . GLY A 1 172 ? -23.612 -21.586 -18.575 1.00 40.44 172 GLY A N 1
ATOM 1265 C CA . GLY A 1 172 ? -24.746 -20.964 -17.896 1.00 41.69 172 GLY A CA 1
ATOM 1266 C C . GLY A 1 172 ? -24.688 -20.893 -16.382 1.00 40.50 172 GLY A C 1
ATOM 1267 O O . GLY A 1 172 ? -25.691 -20.621 -15.741 1.00 41.67 172 GLY A O 1
ATOM 1268 N N . GLY A 1 173 ? -23.509 -21.073 -15.815 1.00 39.58 173 GLY A N 1
ATOM 1269 C CA . GLY A 1 173 ? -23.367 -21.200 -14.364 1.00 38.86 173 GLY A CA 1
ATOM 1270 C C . GLY A 1 173 ? -23.806 -22.528 -13.808 1.00 38.16 173 GLY A C 1
ATOM 1271 O O . GLY A 1 173 ? -23.787 -22.740 -12.581 1.00 38.41 173 GLY A O 1
ATOM 1272 N N . ARG A 1 174 ? -24.171 -23.448 -14.698 1.00 38.12 174 ARG A N 1
ATOM 1273 C CA . ARG A 1 174 ? -24.671 -24.752 -14.305 1.00 37.78 174 ARG A CA 1
ATOM 1274 C C . ARG A 1 174 ? -23.482 -25.666 -14.100 1.00 36.44 174 ARG A C 1
ATOM 1275 O O . ARG A 1 174 ? -22.441 -25.512 -14.751 1.00 36.04 174 ARG A O 1
ATOM 1283 N N . VAL A 1 175 ? -23.647 -26.631 -13.200 1.00 35.60 175 VAL A N 1
ATOM 1284 C CA . VAL A 1 175 ? -22.621 -27.632 -12.979 1.00 34.84 175 VAL A CA 1
ATOM 1285 C C . VAL A 1 175 ? -23.031 -28.982 -13.560 1.00 35.18 175 VAL A C 1
ATOM 1286 O O . VAL A 1 175 ? -24.098 -29.521 -13.238 1.00 34.89 175 VAL A O 1
ATOM 1290 N N . SER A 1 176 ? -22.181 -29.509 -14.429 1.00 34.30 176 SER A N 1
ATOM 1291 C CA . SER A 1 176 ? -22.419 -30.783 -15.079 1.00 35.16 176 SER A CA 1
ATOM 1292 C C . SER A 1 176 ? -21.643 -31.861 -14.349 1.00 34.74 176 SER A C 1
ATOM 1293 O O . SER A 1 176 ? -20.639 -31.577 -13.723 1.00 33.69 176 SER A O 1
ATOM 1296 N N . LEU A 1 177 ? -22.089 -33.104 -14.454 1.00 34.64 177 LEU A N 1
ATOM 1297 C CA . LEU A 1 177 ? -21.258 -34.210 -14.049 1.00 34.38 177 LEU A CA 1
ATOM 1298 C C . LEU A 1 177 ? -20.431 -34.590 -15.245 1.00 34.48 177 LEU A C 1
ATOM 1299 O O . LEU A 1 177 ? -20.886 -34.458 -16.399 1.00 35.59 177 LEU A O 1
ATOM 1304 N N . PHE A 1 178 ? -19.235 -35.118 -14.999 1.00 33.20 178 PHE A N 1
ATOM 1305 C CA . PHE A 1 178 ? -18.450 -35.728 -16.067 1.00 33.29 178 PHE A CA 1
ATOM 1306 C C . PHE A 1 178 ? -17.791 -37.027 -15.626 1.00 33.47 178 PHE A C 1
ATOM 1307 O O . PHE A 1 178 ? -17.552 -37.245 -14.452 1.00 31.23 178 PHE A O 1
ATOM 1315 N N . THR A 1 179 ? -17.579 -37.921 -16.587 1.00 33.24 179 THR A N 1
ATOM 1316 C CA . THR A 1 179 ? -16.756 -39.078 -16.354 1.00 33.54 179 THR A CA 1
ATOM 1317 C C . THR A 1 179 ? -15.689 -39.216 -17.414 1.00 33.19 179 THR A C 1
ATOM 1318 O O . THR A 1 179 ? -15.807 -38.689 -18.534 1.00 32.56 179 THR A O 1
ATOM 1322 N N . SER A 1 180 ? -14.646 -39.935 -17.034 1.00 33.19 180 SER A N 1
ATOM 1323 C CA . SER A 1 180 ? -13.578 -40.319 -17.926 1.00 32.72 180 SER A CA 1
ATOM 1324 C C . SER A 1 180 ? -13.103 -41.685 -17.423 1.00 34.03 180 SER A C 1
ATOM 1325 O O . SER A 1 180 ? -13.600 -42.213 -16.407 1.00 31.94 180 SER A O 1
ATOM 1328 N N . ASN A 1 181 ? -12.092 -42.202 -18.101 1.00 33.84 181 ASN A N 1
ATOM 1329 C CA . ASN A 1 181 ? -11.565 -43.520 -17.813 1.00 34.93 181 ASN A CA 1
ATOM 1330 C C . ASN A 1 181 ? -10.051 -43.428 -17.708 1.00 33.68 181 ASN A C 1
ATOM 1331 O O . ASN A 1 181 ? -9.408 -42.829 -18.545 1.00 33.19 181 ASN A O 1
ATOM 1336 N N . LEU A 1 182 ? -9.479 -43.991 -16.660 1.00 33.63 182 LEU A N 1
ATOM 1337 C CA . LEU A 1 182 ? -8.026 -43.977 -16.493 1.00 33.79 182 LEU A CA 1
ATOM 1338 C C . LEU A 1 182 ? -7.276 -44.670 -17.623 1.00 34.99 182 LEU A C 1
ATOM 1339 O O . LEU A 1 182 ? -6.183 -44.280 -18.049 1.00 35.30 182 LEU A O 1
ATOM 1344 N N . SER A 1 183 ? -7.842 -45.758 -18.100 1.00 34.61 183 SER A N 1
ATOM 1345 C CA . SER A 1 183 ? -7.153 -46.544 -19.082 1.00 35.61 183 SER A CA 1
ATOM 1346 C C . SER A 1 183 ? -7.247 -45.905 -20.465 1.00 36.49 183 SER A C 1
ATOM 1347 O O . SER A 1 183 ? -6.288 -45.920 -21.210 1.00 35.18 183 SER A O 1
ATOM 1350 N N . SER A 1 184 ? -8.405 -45.337 -20.789 1.00 36.42 184 SER A N 1
ATOM 1351 C CA . SER A 1 184 ? -8.695 -44.945 -22.170 1.00 37.85 184 SER A CA 1
ATOM 1352 C C . SER A 1 184 ? -9.038 -43.486 -22.385 1.00 37.39 184 SER A C 1
ATOM 1353 O O . SER A 1 184 ? -9.181 -43.046 -23.526 1.00 36.84 184 SER A O 1
ATOM 1356 N N . GLY A 1 185 ? -9.106 -42.729 -21.311 1.00 37.10 185 GLY A N 1
ATOM 1357 C CA . GLY A 1 185 ? -9.383 -41.311 -21.386 1.00 37.79 185 GLY A CA 1
ATOM 1358 C C . GLY A 1 185 ? -10.781 -41.031 -21.923 1.00 37.83 185 GLY A C 1
ATOM 1359 O O . GLY A 1 185 ? -11.709 -41.791 -21.692 1.00 37.37 185 GLY A O 1
ATOM 1360 N N . GLY A 1 186 ? -10.927 -39.913 -22.620 1.00 36.92 186 GLY A N 1
ATOM 1361 C CA . GLY A 1 186 ? -12.245 -39.508 -23.093 1.00 37.31 186 GLY A CA 1
ATOM 1362 C C . GLY A 1 186 ? -13.054 -38.752 -22.039 1.00 36.15 186 GLY A C 1
ATOM 1363 O O . GLY A 1 186 ? -12.619 -38.529 -20.908 1.00 33.77 186 GLY A O 1
ATOM 1364 N N . LEU A 1 187 ? -14.234 -38.316 -22.454 1.00 36.83 187 LEU A N 1
ATOM 1365 C CA . LEU A 1 187 ? -15.062 -37.446 -21.636 1.00 36.16 187 LEU A CA 1
ATOM 1366 C C . LEU A 1 187 ? -16.513 -37.673 -21.958 1.00 36.64 187 LEU A C 1
ATOM 1367 O O . LEU A 1 187 ? -16.918 -37.638 -23.114 1.00 37.14 187 LEU A O 1
ATOM 1372 N N . ARG A 1 188 ? -17.300 -37.942 -20.934 1.00 36.01 188 ARG A N 1
ATOM 1373 C CA . ARG A 1 188 ? -18.750 -37.967 -21.102 1.00 37.42 188 ARG A CA 1
ATOM 1374 C C . ARG A 1 188 ? -19.304 -36.941 -20.120 1.00 36.76 188 ARG A C 1
ATOM 1375 O O . ARG A 1 188 ? -18.907 -36.929 -18.949 1.00 36.40 188 ARG A O 1
ATOM 1383 N N . VAL A 1 189 ? -20.203 -36.091 -20.614 1.00 37.08 189 VAL A N 1
ATOM 1384 C CA . VAL A 1 189 ? -20.803 -35.014 -19.823 1.00 36.33 189 VAL A CA 1
ATOM 1385 C C . VAL A 1 189 ? -22.287 -35.318 -19.610 1.00 37.21 189 VAL A C 1
ATOM 1386 O O . VAL A 1 189 ? -22.997 -35.737 -20.543 1.00 36.64 189 VAL A O 1
ATOM 1390 N N . PHE A 1 190 ? -22.736 -35.137 -18.374 1.00 36.37 190 PHE A N 1
ATOM 1391 C CA . PHE A 1 190 ? -24.121 -35.368 -18.006 1.00 37.77 190 PHE A CA 1
ATOM 1392 C C . PHE A 1 190 ? -24.656 -34.062 -17.466 1.00 38.14 190 PHE A C 1
ATOM 1393 O O . PHE A 1 190 ? -24.129 -33.513 -16.500 1.00 37.31 190 PHE A O 1
ATOM 1401 N N . ASP A 1 191 ? -25.694 -33.564 -18.118 1.00 39.85 191 ASP A N 1
ATOM 1402 C CA . ASP A 1 191 ? -26.347 -32.344 -17.702 1.00 39.86 191 ASP A CA 1
ATOM 1403 C C . ASP A 1 191 ? -27.743 -32.651 -17.201 1.00 40.69 191 ASP A C 1
ATOM 1404 O O . ASP A 1 191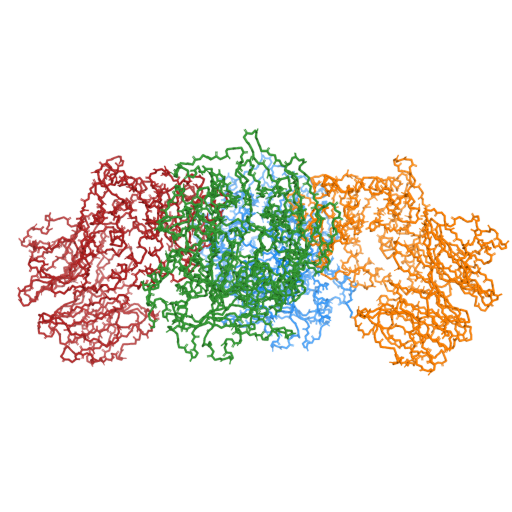 ? -28.461 -33.427 -17.805 1.00 40.98 191 ASP A O 1
ATOM 1409 N N . SER A 1 192 ? -28.133 -32.027 -16.093 1.00 40.41 192 SER A N 1
ATOM 1410 C CA . SER A 1 192 ? -29.514 -32.090 -15.635 1.00 42.14 192 SER A CA 1
ATOM 1411 C C . SER A 1 192 ? -30.274 -30.876 -16.136 1.00 43.40 192 SER A C 1
ATOM 1412 O O . SER A 1 192 ? -29.763 -29.763 -16.131 1.00 44.91 192 SER A O 1
ATOM 1415 N N . GLY A 1 193 ? -31.518 -31.076 -16.547 1.00 44.39 193 GLY A N 1
ATOM 1416 C CA . GLY A 1 193 ? -32.381 -29.952 -16.891 1.00 45.57 193 GLY A CA 1
ATOM 1417 C C . GLY A 1 193 ? -33.051 -29.354 -15.662 1.00 45.47 193 GLY A C 1
ATOM 1418 O O . GLY A 1 193 ? -33.724 -28.331 -15.757 1.00 47.87 193 GLY A O 1
ATOM 1419 N N . GLU A 1 194 ? -32.864 -30.011 -14.523 1.00 44.77 194 GLU A N 1
ATOM 1420 C CA . GLU A 1 194 ? -33.455 -29.616 -13.251 1.00 44.90 194 GLU A CA 1
ATOM 1421 C C . GLU A 1 194 ? -32.564 -28.695 -12.404 1.00 43.09 194 GLU A C 1
ATOM 1422 O O . GLU A 1 194 ? -33.062 -28.004 -11.533 1.00 43.08 194 GLU A O 1
ATOM 1428 N N . GLY A 1 195 ? -31.259 -28.703 -12.634 1.00 41.65 195 GLY A N 1
ATOM 1429 C CA . GLY A 1 195 ? -30.348 -27.971 -11.784 1.00 40.66 195 GLY A CA 1
ATOM 1430 C C . GLY A 1 195 ? -28.903 -28.379 -12.003 1.00 40.18 195 GLY A C 1
ATOM 1431 O O . GLY A 1 195 ? -28.517 -28.737 -13.119 1.00 40.06 195 GLY A O 1
ATOM 1432 N N . SER A 1 196 ? -28.120 -28.321 -10.929 1.00 39.27 196 SER A N 1
ATOM 1433 C CA . SER A 1 196 ? -26.672 -28.470 -10.992 1.00 37.77 196 SER A CA 1
ATOM 1434 C C . SER A 1 196 ? -26.242 -29.615 -10.085 1.00 37.35 196 SER A C 1
ATOM 1435 O O . SER A 1 196 ? -26.771 -29.792 -8.965 1.00 36.90 196 SER A O 1
ATOM 1438 N N . PHE A 1 197 ? -25.304 -30.413 -10.585 1.00 36.58 197 PHE A N 1
ATOM 1439 C CA . PHE A 1 197 ? -24.667 -31.395 -9.749 1.00 36.32 197 PHE A CA 1
ATOM 1440 C C . PHE A 1 197 ? -23.750 -30.718 -8.747 1.00 35.64 197 PHE A C 1
ATOM 1441 O O . PHE A 1 197 ? -23.143 -29.703 -9.036 1.00 35.61 197 PHE A O 1
ATOM 1449 N N . SER A 1 198 ? -23.640 -31.278 -7.553 1.00 36.89 198 SER A N 1
ATOM 1450 C CA . SER A 1 198 ? -22.870 -30.575 -6.521 1.00 37.04 198 SER A CA 1
ATOM 1451 C C . SER A 1 198 ? -21.614 -31.284 -5.921 1.00 37.87 198 SER A C 1
ATOM 1452 O O . SER A 1 198 ? -20.556 -30.639 -5.635 1.00 42.53 198 SER A O 1
ATOM 1455 N N . SER A 1 199 ? -21.689 -32.582 -5.772 1.00 36.19 199 SER A N 1
ATOM 1456 C CA . SER A 1 199 ? -20.555 -33.427 -5.362 1.00 35.49 199 SER A CA 1
ATOM 1457 C C . SER A 1 199 ? -20.882 -34.778 -5.979 1.00 34.64 199 SER A C 1
ATOM 1458 O O . SER A 1 199 ? -22.034 -34.988 -6.420 1.00 35.31 199 SER A O 1
ATOM 1461 N N . ALA A 1 200 ? -19.914 -35.675 -6.006 1.00 32.01 200 ALA A N 1
ATOM 1462 C CA . ALA A 1 200 ? -20.075 -36.950 -6.672 1.00 32.90 200 ALA A CA 1
ATOM 1463 C C . ALA A 1 200 ? -19.172 -37.972 -6.042 1.00 31.51 200 ALA A C 1
ATOM 1464 O O . ALA A 1 200 ? -18.070 -37.639 -5.638 1.00 31.42 200 ALA A O 1
ATOM 1466 N N . SER A 1 201 ? -19.632 -39.210 -5.966 1.00 31.93 201 SER A N 1
ATOM 1467 C CA . SER A 1 201 ? -18.838 -40.320 -5.469 1.00 32.15 201 SER A CA 1
ATOM 1468 C C . SER A 1 201 ? -19.319 -41.588 -6.172 1.00 32.55 201 SER A C 1
ATOM 1469 O O . SER A 1 201 ? -20.523 -41.766 -6.427 1.00 33.08 201 SER A O 1
ATOM 1472 N N . ILE A 1 202 ? -18.372 -42.454 -6.482 1.00 30.63 202 ILE A N 1
ATOM 1473 C CA . ILE A 1 202 ? -18.654 -43.658 -7.261 1.00 32.76 202 ILE A CA 1
ATOM 1474 C C . ILE A 1 202 ? -18.969 -44.786 -6.293 1.00 32.94 202 ILE A C 1
ATOM 1475 O O . ILE A 1 202 ? -18.149 -45.111 -5.445 1.00 31.73 202 ILE A O 1
ATOM 1480 N N . SER A 1 203 ? -20.174 -45.356 -6.405 1.00 35.58 203 SER A N 1
ATOM 1481 C CA . SER A 1 203 ? -20.592 -46.494 -5.598 1.00 36.56 203 SER A CA 1
ATOM 1482 C C . SER A 1 203 ? -19.756 -47.731 -5.908 1.00 37.62 203 SER A C 1
ATOM 1483 O O . SER A 1 203 ? -19.119 -47.806 -6.959 1.00 37.34 203 SER A O 1
ATOM 1486 N N . PRO A 1 204 ? -19.739 -48.702 -4.984 1.00 37.73 204 PRO A N 1
ATOM 1487 C CA . PRO A 1 204 ? -19.167 -50.020 -5.297 1.00 38.63 204 PRO A CA 1
ATOM 1488 C C . PRO A 1 204 ? -19.753 -50.682 -6.526 1.00 39.09 204 PRO A C 1
ATOM 1489 O O . PRO A 1 204 ? -19.015 -51.376 -7.240 1.00 40.54 204 PRO A O 1
ATOM 1493 N N . GLY A 1 205 ? -21.043 -50.446 -6.806 1.00 38.54 205 GLY A N 1
ATOM 1494 C CA . GLY A 1 205 ? -21.670 -50.924 -8.045 1.00 39.35 205 GLY A CA 1
ATOM 1495 C C . GLY A 1 205 ? -21.352 -50.127 -9.309 1.00 38.79 205 GLY A C 1
ATOM 1496 O O . GLY A 1 205 ? -21.942 -50.382 -10.349 1.00 38.83 205 GLY A O 1
ATOM 1497 N N . MET A 1 206 ? -20.403 -49.191 -9.220 1.00 37.96 206 MET A N 1
ATOM 1498 C CA . MET A 1 206 ? -19.921 -48.367 -10.324 1.00 37.32 206 MET A CA 1
ATOM 1499 C C . MET A 1 206 ? -20.962 -47.402 -10.908 1.00 37.64 206 MET A C 1
ATOM 1500 O O . MET A 1 206 ? -20.892 -47.025 -12.057 1.00 37.90 206 MET A O 1
ATOM 1505 N N . LYS A 1 207 ? -21.885 -46.947 -10.075 1.00 38.04 207 LYS A N 1
ATOM 1506 C CA . LYS A 1 207 ? -22.782 -45.866 -10.446 1.00 37.55 207 LYS A CA 1
ATOM 1507 C C . LYS A 1 207 ? -22.126 -44.617 -9.852 1.00 36.79 207 LYS A C 1
ATOM 1508 O O . LYS A 1 207 ? -21.256 -44.733 -8.987 1.00 36.55 207 LYS A O 1
ATOM 1514 N N . VAL A 1 208 ? -22.517 -43.438 -10.323 1.00 35.39 208 VAL A N 1
ATOM 1515 C CA . VAL A 1 208 ? -22.086 -42.174 -9.729 1.00 34.50 208 VAL A CA 1
ATOM 1516 C C . VAL A 1 208 ? -23.228 -41.588 -8.905 1.00 34.74 208 VAL A C 1
ATOM 1517 O O . VAL A 1 208 ? -24.267 -41.231 -9.425 1.00 36.05 208 VAL A O 1
ATOM 1521 N N . THR A 1 209 ? -23.034 -41.548 -7.601 1.00 34.63 209 THR A N 1
ATOM 1522 C CA . THR A 1 209 ? -23.946 -40.860 -6.704 1.00 34.58 209 THR A CA 1
ATOM 1523 C C . THR A 1 209 ? -23.562 -39.388 -6.691 1.00 33.92 209 THR A C 1
ATOM 1524 O O . THR A 1 209 ? -22.376 -39.030 -6.507 1.00 31.78 209 THR A O 1
ATOM 1528 N N . ALA A 1 210 ? -24.541 -38.538 -6.962 1.00 33.80 210 ALA A N 1
ATOM 1529 C CA . ALA A 1 210 ? -24.287 -37.107 -7.017 1.00 34.35 210 ALA A CA 1
ATOM 1530 C C . ALA A 1 210 ? -25.360 -36.336 -6.314 1.00 33.98 210 ALA A C 1
ATOM 1531 O O . ALA A 1 210 ? -26.500 -36.769 -6.252 1.00 34.81 210 ALA A O 1
ATOM 1533 N N . GLY A 1 211 ? -24.978 -35.175 -5.795 1.00 33.49 211 GLY A N 1
ATOM 1534 C CA . GLY A 1 211 ? -25.935 -34.244 -5.237 1.00 34.71 211 GLY A CA 1
ATOM 1535 C C . GLY A 1 211 ? -26.493 -33.496 -6.438 1.00 35.52 211 GLY A C 1
ATOM 1536 O O . GLY A 1 211 ? -25.774 -33.227 -7.383 1.00 35.96 211 GLY A O 1
ATOM 1537 N N . LEU A 1 212 ? -27.777 -33.248 -6.427 1.00 35.76 212 LEU A N 1
ATOM 1538 C CA . LEU A 1 212 ? -28.430 -32.429 -7.439 1.00 37.38 212 LEU A CA 1
ATOM 1539 C C . LEU A 1 212 ? -29.119 -31.285 -6.750 1.00 38.08 212 LEU A C 1
ATOM 1540 O O . LEU A 1 212 ? -30.048 -31.479 -5.949 1.00 39.60 212 LEU A O 1
ATOM 1545 N N . GLU A 1 213 ? -28.667 -30.086 -7.068 1.00 37.84 213 GLU A N 1
ATOM 1546 C CA . GLU A 1 213 ? -29.207 -28.888 -6.505 1.00 38.09 213 GLU A CA 1
ATOM 1547 C C . GLU A 1 213 ? -30.200 -28.310 -7.488 1.00 39.41 213 GLU A C 1
ATOM 1548 O O . GLU A 1 213 ? -29.852 -27.816 -8.550 1.00 38.72 213 GLU A O 1
ATOM 1554 N N . THR A 1 214 ? -31.460 -28.363 -7.114 1.00 40.37 214 THR A N 1
ATOM 1555 C CA . THR A 1 214 ? -32.509 -27.859 -8.003 1.00 42.36 214 THR A CA 1
ATOM 1556 C C . THR A 1 214 ? -32.938 -26.473 -7.508 1.00 43.02 214 THR A C 1
ATOM 1557 O O . THR A 1 214 ? -32.251 -25.887 -6.666 1.00 43.10 214 THR A O 1
ATOM 1561 N N . ALA A 1 215 ? -34.023 -25.944 -8.066 1.00 43.63 215 ALA A N 1
ATOM 1562 C CA . ALA A 1 215 ? -34.421 -24.554 -7.898 1.00 45.17 215 ALA A CA 1
ATOM 1563 C C . ALA A 1 215 ? -34.324 -24.060 -6.452 1.00 46.27 215 ALA A C 1
ATOM 1564 O O . ALA A 1 215 ? -33.820 -22.961 -6.193 1.00 45.71 215 ALA A O 1
ATOM 1566 N N . ARG A 1 216 ? -34.846 -24.861 -5.524 1.00 46.72 216 ARG A N 1
ATOM 1567 C CA . ARG A 1 216 ? -34.995 -24.448 -4.131 1.00 47.30 216 ARG A CA 1
ATOM 1568 C C . ARG A 1 216 ? -34.735 -25.549 -3.115 1.00 47.04 216 ARG A C 1
ATOM 1569 O O . ARG A 1 216 ? -34.987 -25.350 -1.925 1.00 49.11 216 ARG A O 1
ATOM 1574 N N . GLU A 1 217 ? -34.207 -26.684 -3.567 1.00 45.69 217 GLU A N 1
ATOM 1575 C CA . GLU A 1 217 ? -33.936 -27.840 -2.715 1.00 44.34 217 GLU A CA 1
ATOM 1576 C C . GLU A 1 217 ? -32.800 -28.613 -3.350 1.00 42.73 217 GLU A C 1
ATOM 1577 O O . GLU A 1 217 ? -32.394 -28.283 -4.437 1.00 41.80 217 GLU A O 1
ATOM 1579 N N . ALA A 1 218 ? -32.276 -29.619 -2.648 1.00 41.93 218 ALA A N 1
ATOM 1580 C CA . ALA A 1 218 ? -31.233 -30.494 -3.189 1.00 40.89 218 ALA A CA 1
ATOM 1581 C C . ALA A 1 218 ? -31.672 -31.922 -2.886 1.00 41.29 218 ALA A C 1
ATOM 1582 O O . ALA A 1 218 ? -32.435 -32.155 -1.949 1.00 43.33 218 ALA A O 1
ATOM 1584 N N . ARG A 1 219 ? -31.226 -32.867 -3.687 1.00 40.04 219 ARG A N 1
ATOM 1585 C CA . ARG A 1 219 ? -31.496 -34.268 -3.413 1.00 40.66 219 ARG A CA 1
ATOM 1586 C C . ARG A 1 219 ? -30.349 -35.117 -3.949 1.00 39.52 219 ARG A C 1
ATOM 1587 O O . ARG A 1 219 ? -29.407 -34.595 -4.543 1.00 39.02 219 ARG A O 1
ATOM 1595 N N . LEU A 1 220 ? -30.411 -36.414 -3.705 1.00 38.95 220 LEU A N 1
ATOM 1596 C CA . LEU A 1 220 ? -29.345 -37.300 -4.162 1.00 37.83 220 LEU A CA 1
ATOM 1597 C C . LEU A 1 220 ? -29.869 -38.125 -5.328 1.00 38.01 220 LEU A C 1
ATOM 1598 O O . LEU A 1 220 ? -31.006 -38.641 -5.293 1.00 38.07 220 LEU A O 1
ATOM 1603 N N . VAL A 1 221 ? -29.025 -38.289 -6.332 1.00 36.69 221 VAL A N 1
ATOM 1604 C CA . VAL A 1 221 ? -29.372 -39.070 -7.491 1.00 37.74 221 VAL A CA 1
ATOM 1605 C C . VAL A 1 221 ? -28.279 -40.051 -7.789 1.00 37.09 221 VAL A C 1
ATOM 1606 O O . VAL A 1 221 ? -27.162 -39.857 -7.352 1.00 36.43 221 VAL A O 1
ATOM 1610 N N . THR A 1 222 ? -28.644 -41.101 -8.521 1.00 38.25 222 THR A N 1
ATOM 1611 C CA . THR A 1 222 ? -27.749 -42.120 -9.054 1.00 38.86 222 THR A CA 1
ATOM 1612 C C . THR A 1 222 ? -27.659 -41.944 -10.575 1.00 38.90 222 THR A C 1
ATOM 1613 O O . THR A 1 222 ? -28.673 -42.046 -11.262 1.00 40.28 222 THR A O 1
ATOM 1617 N N . VAL A 1 223 ? -26.453 -41.713 -11.092 1.00 38.24 223 VAL A N 1
ATOM 1618 C CA . VAL A 1 223 ? -26.232 -41.616 -12.523 1.00 38.81 223 VAL A CA 1
ATOM 1619 C C . VAL A 1 223 ? -25.468 -42.841 -12.981 1.00 39.56 223 VAL A C 1
ATOM 1620 O O . VAL A 1 223 ? -24.394 -43.167 -12.453 1.00 38.48 223 VAL A O 1
ATOM 1624 N N . ASP A 1 224 ? -26.019 -43.540 -13.960 1.00 40.15 224 ASP A N 1
ATOM 1625 C CA . ASP A 1 224 ? -25.318 -44.652 -14.526 1.00 39.66 224 ASP A CA 1
ATOM 1626 C C . ASP A 1 224 ? -24.468 -44.084 -15.650 1.00 39.39 224 ASP A C 1
ATOM 1627 O O . ASP A 1 224 ? -24.993 -43.554 -16.631 1.00 40.15 224 ASP A O 1
ATOM 1632 N N . PRO A 1 225 ? -23.135 -44.161 -15.506 1.00 38.89 225 PRO A N 1
ATOM 1633 C CA . PRO A 1 225 ? -22.245 -43.555 -16.485 1.00 39.03 225 PRO A CA 1
ATOM 1634 C C . PRO A 1 225 ? -22.204 -44.281 -17.829 1.00 40.95 225 PRO A C 1
ATOM 1635 O O . PRO A 1 225 ? -21.727 -43.704 -18.805 1.00 40.10 225 PRO A O 1
ATOM 1639 N N . ARG A 1 226 ? -22.717 -45.505 -17.895 1.00 40.13 226 ARG A N 1
ATOM 1640 C CA . ARG A 1 226 ? -22.753 -46.246 -19.165 1.00 42.26 226 ARG A CA 1
ATOM 1641 C C . ARG A 1 226 ? -23.836 -45.775 -20.112 1.00 42.33 226 ARG A C 1
ATOM 1642 O O . ARG A 1 226 ? -23.614 -45.785 -21.309 1.00 44.70 226 ARG A O 1
ATOM 1645 N N . ASP A 1 227 ? -24.997 -45.369 -19.603 1.00 43.42 227 ASP A N 1
ATOM 1646 C CA . ASP A 1 227 ? -26.112 -44.917 -20.467 1.00 43.80 227 ASP A CA 1
ATOM 1647 C C . ASP A 1 227 ? -26.695 -43.556 -20.094 1.00 44.13 227 ASP A C 1
ATOM 1648 O O . ASP A 1 227 ? -27.634 -43.084 -20.742 1.00 45.02 227 ASP A O 1
ATOM 1653 N N . GLY A 1 228 ? -26.163 -42.939 -19.042 1.00 42.82 228 GLY A N 1
ATOM 1654 C CA . GLY A 1 228 ? -26.603 -41.618 -18.614 1.00 42.82 228 GLY A CA 1
ATOM 1655 C C . GLY A 1 228 ? -27.963 -41.567 -17.937 1.00 42.60 228 GLY A C 1
ATOM 1656 O O . GLY A 1 228 ? -28.467 -40.477 -17.702 1.00 43.14 228 GLY A O 1
ATOM 1657 N N . SER A 1 229 ? -28.561 -42.712 -17.609 1.00 43.42 229 SER A N 1
ATOM 1658 C CA . SER A 1 229 ? -29.853 -42.684 -16.900 1.00 44.20 229 SER A CA 1
ATOM 1659 C C . SER A 1 229 ? -29.621 -42.048 -15.540 1.00 43.38 229 SER A C 1
ATOM 1660 O O . SER A 1 229 ? -28.520 -42.142 -14.971 1.00 42.14 229 SER A O 1
ATOM 1663 N N . VAL A 1 230 ? -30.639 -41.362 -15.043 1.00 43.80 230 VAL A N 1
ATOM 1664 C CA . VAL A 1 230 ? -30.578 -40.758 -13.730 1.00 42.84 230 VAL A CA 1
ATOM 1665 C C . VAL A 1 230 ? -31.820 -41.145 -12.987 1.00 43.35 230 VAL A C 1
ATOM 1666 O O . VAL A 1 230 ? -32.910 -41.080 -13.555 1.00 44.06 230 VAL A O 1
ATOM 1670 N N . GLU A 1 231 ? -31.652 -41.578 -11.734 1.00 42.66 231 GLU A N 1
ATOM 1671 C CA . GLU A 1 231 ? -32.781 -41.863 -10.840 1.00 43.48 231 GLU A CA 1
ATOM 1672 C C . GLU A 1 231 ? -32.474 -41.327 -9.445 1.00 42.70 231 GLU A C 1
ATOM 1673 O O . GLU A 1 231 ? -31.313 -41.073 -9.111 1.00 40.52 231 GLU A O 1
ATOM 1679 N N . ASP A 1 232 ? -33.519 -41.158 -8.641 1.00 42.70 232 ASP A N 1
ATOM 1680 C CA . ASP A 1 232 ? -33.343 -40.764 -7.253 1.00 43.19 232 ASP A CA 1
ATOM 1681 C C . ASP A 1 232 ? -32.735 -41.899 -6.450 1.00 42.51 232 ASP A C 1
ATOM 1682 O O . ASP A 1 232 ? -33.089 -43.050 -6.645 1.00 42.07 232 ASP A O 1
ATOM 1687 N N . LEU A 1 233 ? -31.819 -41.569 -5.550 1.00 41.63 233 LEU A N 1
ATOM 1688 C CA . LEU A 1 233 ? -31.210 -42.571 -4.688 1.00 41.97 233 LEU A CA 1
ATOM 1689 C C . LEU A 1 233 ? -32.114 -42.675 -3.476 1.00 42.64 233 LEU A C 1
ATOM 1690 O O . LEU A 1 233 ? -32.442 -41.668 -2.850 1.00 43.96 233 LEU A O 1
ATOM 1695 N N . GLU A 1 234 ? -32.495 -43.893 -3.159 1.00 44.42 234 GLU A N 1
ATOM 1696 C CA . GLU A 1 234 ? -33.269 -44.215 -1.960 1.00 45.93 234 GLU A CA 1
ATOM 1697 C C . GLU A 1 234 ? -32.290 -44.680 -0.895 1.00 44.61 234 GLU A C 1
ATOM 1698 O O . GLU A 1 234 ? -31.348 -45.435 -1.180 1.00 44.27 234 GLU A O 1
ATOM 1704 N N . LEU A 1 235 ? -32.453 -44.156 0.313 1.00 44.30 235 LEU A N 1
ATOM 1705 C CA . LEU A 1 235 ? -31.544 -44.460 1.407 1.00 42.55 235 LEU A CA 1
ATOM 1706 C C . LEU A 1 235 ? -32.290 -45.224 2.477 1.00 43.93 235 LEU A C 1
ATOM 1707 O O . LEU A 1 235 ? -33.508 -45.110 2.582 1.00 42.35 235 LEU A O 1
ATOM 1712 N N . PRO A 1 236 ? -31.553 -46.005 3.283 1.00 43.35 236 PRO A N 1
ATOM 1713 C CA . PRO A 1 236 ? -32.213 -46.844 4.282 1.00 44.53 236 PRO A CA 1
ATOM 1714 C C . PRO A 1 236 ? -32.661 -46.105 5.560 1.00 44.69 236 PRO A C 1
ATOM 1715 O O . PRO A 1 236 ? -33.277 -46.707 6.475 1.00 45.39 236 PRO A O 1
ATOM 1719 N N . SER A 1 237 ? -32.351 -44.821 5.613 1.00 43.21 237 SER A N 1
ATOM 1720 C CA . SER A 1 237 ? -32.878 -43.902 6.614 1.00 44.41 237 SER A CA 1
ATOM 1721 C C . SER A 1 237 ? -33.473 -42.665 5.928 1.00 43.91 237 SER A C 1
ATOM 1722 O O . SER A 1 237 ? -32.912 -42.141 4.976 1.00 40.97 237 SER A O 1
ATOM 1725 N N . LYS A 1 238 ? -34.586 -42.171 6.453 1.00 44.38 238 LYS A N 1
ATOM 1726 C CA . LYS A 1 238 ? -35.289 -41.009 5.891 1.00 45.45 238 LYS A CA 1
ATOM 1727 C C . LYS A 1 238 ? -34.907 -39.658 6.536 1.00 45.28 238 LYS A C 1
ATOM 1728 O O . LYS A 1 238 ? -35.559 -38.643 6.277 1.00 45.92 238 LYS A O 1
ATOM 1730 N N . ASP A 1 239 ? -33.877 -39.623 7.376 1.00 43.90 239 ASP A N 1
ATOM 1731 C CA . ASP A 1 239 ? -33.475 -38.362 8.015 1.00 43.44 239 ASP A CA 1
ATOM 1732 C C . ASP A 1 239 ? -33.050 -37.336 6.987 1.00 42.65 239 ASP A C 1
ATOM 1733 O O . ASP A 1 239 ? -33.487 -36.199 7.054 1.00 42.63 239 ASP A O 1
ATOM 1738 N N . PHE A 1 240 ? -32.205 -37.740 6.034 1.00 41.18 240 PHE A N 1
ATOM 1739 C CA . PHE A 1 240 ? -31.768 -36.828 5.001 1.00 40.68 240 PHE A CA 1
ATOM 1740 C C . PHE A 1 240 ? -32.930 -36.175 4.268 1.00 42.28 240 PHE A C 1
ATOM 1741 O O . PHE A 1 240 ? -32.957 -34.953 4.110 1.00 42.04 240 PHE A O 1
ATOM 1749 N N . SER A 1 241 ? -33.889 -36.984 3.825 1.00 43.82 241 SER A N 1
ATOM 1750 C CA . SER A 1 241 ? -34.980 -36.461 3.041 1.00 45.11 241 SER A CA 1
ATOM 1751 C C . SER A 1 241 ? -35.834 -35.551 3.914 1.00 46.42 241 SER A C 1
ATOM 1752 O O . SER A 1 241 ? -36.255 -34.498 3.443 1.00 48.72 241 SER A O 1
ATOM 1755 N N . SER A 1 242 ? -36.053 -35.870 5.193 1.00 46.26 242 SER A N 1
ATOM 1756 C CA . SER A 1 242 ? -36.879 -34.960 5.996 1.00 47.27 242 SER A CA 1
ATOM 1757 C C . SER A 1 242 ? -36.172 -33.688 6.426 1.00 46.69 242 SER A C 1
ATOM 1758 O O . SER A 1 242 ? -36.820 -32.741 6.843 1.00 46.53 242 SER A O 1
ATOM 1761 N N . TYR A 1 243 ? -34.847 -33.669 6.316 1.00 44.52 243 TYR A N 1
ATOM 1762 C CA . TYR A 1 243 ? -34.046 -32.505 6.654 1.00 43.91 243 TYR A CA 1
ATOM 1763 C C . TYR A 1 243 ? -34.280 -31.365 5.672 1.00 44.01 243 TYR A C 1
ATOM 1764 O O . TYR A 1 243 ? -34.101 -30.201 6.026 1.00 44.09 243 TYR A O 1
ATOM 1773 N N . ARG A 1 244 ? -34.637 -31.737 4.445 1.00 44.80 244 ARG A N 1
ATOM 1774 C CA . ARG A 1 244 ? -34.954 -30.828 3.335 1.00 44.96 244 ARG A CA 1
ATOM 1775 C C . ARG A 1 244 ? -33.778 -29.896 3.075 1.00 43.62 244 ARG A C 1
ATOM 1776 O O . ARG A 1 244 ? -33.875 -28.689 3.276 1.00 43.79 244 ARG A O 1
ATOM 1780 N N . PRO A 1 245 ? -32.641 -30.466 2.641 1.00 42.22 245 PRO A N 1
ATOM 1781 C CA . PRO A 1 245 ? -31.502 -29.612 2.411 1.00 41.30 245 PRO A CA 1
ATOM 1782 C C . PRO A 1 245 ? -31.724 -28.721 1.207 1.00 41.57 245 PRO A C 1
ATOM 1783 O O . PRO A 1 245 ? -32.512 -29.090 0.329 1.00 41.11 245 PRO A O 1
ATOM 1787 N N . THR A 1 246 ? -31.029 -27.579 1.157 1.00 40.86 246 THR A N 1
ATOM 1788 C CA . THR A 1 246 ? -31.070 -26.705 -0.010 1.00 42.07 246 THR A CA 1
ATOM 1789 C C . THR A 1 246 ? -29.810 -26.850 -0.865 1.00 40.44 246 THR A C 1
ATOM 1790 O O . THR A 1 246 ? -29.853 -26.527 -2.047 1.00 40.80 246 THR A O 1
ATOM 1794 N N . ALA A 1 247 ? -28.721 -27.365 -0.277 1.00 39.05 247 ALA A N 1
ATOM 1795 C CA . ALA A 1 247 ? -27.439 -27.525 -0.966 1.00 36.87 247 ALA A CA 1
ATOM 1796 C C . ALA A 1 247 ? -26.754 -28.749 -0.418 1.00 36.95 247 ALA A C 1
ATOM 1797 O O . ALA A 1 247 ? -26.987 -29.167 0.728 1.00 37.05 247 ALA A O 1
ATOM 1799 N N . ILE A 1 248 ? -25.914 -29.336 -1.239 1.00 36.64 248 ILE A N 1
ATOM 1800 C CA . ILE A 1 248 ? -25.071 -30.425 -0.805 1.00 37.04 248 ILE A CA 1
ATOM 1801 C C . ILE A 1 248 ? -23.653 -29.870 -0.722 1.00 37.47 248 ILE A C 1
ATOM 1802 O O . ILE A 1 248 ? -23.162 -29.182 -1.660 1.00 38.48 248 ILE A O 1
ATOM 1807 N N . THR A 1 249 ? -23.021 -30.083 0.433 1.00 35.97 249 THR A N 1
ATOM 1808 C CA . THR A 1 249 ? -21.631 -29.665 0.616 1.00 35.51 249 THR A CA 1
ATOM 1809 C C . THR A 1 249 ? -20.652 -30.685 0.050 1.00 34.90 249 THR A C 1
ATOM 1810 O O . THR A 1 249 ? -19.755 -30.322 -0.710 1.00 35.05 249 THR A O 1
ATOM 1814 N N . TRP A 1 250 ? -20.844 -31.955 0.385 1.00 34.08 250 TRP A N 1
ATOM 1815 C CA . TRP A 1 250 ? -19.897 -33.028 0.020 1.00 33.25 250 TRP A CA 1
ATOM 1816 C C . TRP A 1 250 ? -20.578 -34.354 0.284 1.00 33.31 250 TRP A C 1
ATOM 1817 O O . TRP A 1 250 ? -21.505 -34.430 1.091 1.00 32.95 250 TRP A O 1
ATOM 1828 N N . LEU A 1 251 ? -20.217 -35.367 -0.482 1.00 32.22 251 LEU A N 1
ATOM 1829 C CA . LEU A 1 251 ? -20.601 -36.707 -0.184 1.00 33.22 251 LEU A CA 1
ATOM 1830 C C . LEU A 1 251 ? -19.482 -37.625 -0.622 1.00 32.54 251 LEU A C 1
ATOM 1831 O O . LEU A 1 251 ? -18.684 -37.248 -1.436 1.00 30.63 251 LEU A O 1
ATOM 1836 N N . GLY A 1 252 ? -19.459 -38.815 -0.058 1.00 32.56 252 GLY A N 1
ATOM 1837 C CA . GLY A 1 252 ? -18.428 -39.802 -0.357 1.00 32.31 252 GLY A CA 1
ATOM 1838 C C . GLY A 1 252 ? -18.763 -41.134 0.224 1.00 32.73 252 GLY A C 1
ATOM 1839 O O . GLY A 1 252 ? -19.336 -41.216 1.316 1.00 31.93 252 GLY A O 1
ATOM 1840 N N . TYR A 1 253 ? -18.441 -42.174 -0.519 1.00 32.75 253 TYR A N 1
ATOM 1841 C CA . TYR A 1 253 ? -18.524 -43.523 -0.017 1.00 32.89 253 TYR A CA 1
ATOM 1842 C C . TYR A 1 253 ? -17.360 -43.765 0.904 1.00 33.23 253 TYR A C 1
ATOM 1843 O O . TYR A 1 253 ? -16.247 -43.478 0.564 1.00 31.98 253 TYR A O 1
ATOM 1852 N N . LEU A 1 254 ? -17.642 -44.287 2.096 1.00 32.94 254 LEU A N 1
ATOM 1853 C CA . LEU A 1 254 ? -16.618 -44.731 3.023 1.00 33.04 254 LEU A CA 1
ATOM 1854 C C . LEU A 1 254 ? -16.146 -46.126 2.595 1.00 33.73 254 LEU A C 1
ATOM 1855 O O . LEU A 1 254 ? -16.855 -46.818 1.859 1.00 33.51 254 LEU A O 1
ATOM 1860 N N . PRO A 1 255 ? -14.963 -46.538 3.069 1.00 33.97 255 PRO A N 1
ATOM 1861 C CA . PRO A 1 255 ? -14.415 -47.852 2.762 1.00 34.86 255 PRO A CA 1
ATOM 1862 C C . PRO A 1 255 ? -15.310 -49.028 3.129 1.00 36.25 255 PRO A C 1
ATOM 1863 O O . PRO A 1 255 ? -15.198 -50.080 2.507 1.00 36.18 255 PRO A O 1
ATOM 1867 N N . ASP A 1 256 ? -16.180 -48.872 4.133 1.00 36.50 256 ASP A N 1
ATOM 1868 C CA . ASP A 1 256 ? -17.077 -49.955 4.519 1.00 37.50 256 ASP A CA 1
ATOM 1869 C C . ASP A 1 256 ? -18.364 -49.899 3.675 1.00 37.73 256 ASP A C 1
ATOM 1870 O O . ASP A 1 256 ? -19.275 -50.653 3.915 1.00 37.49 256 ASP A O 1
ATOM 1875 N N . GLY A 1 257 ? -18.420 -48.995 2.685 1.00 36.05 257 GLY A N 1
ATOM 1876 C CA . GLY A 1 257 ? -19.574 -48.932 1.801 1.00 36.12 257 GLY A CA 1
ATOM 1877 C C . GLY A 1 257 ? -20.703 -47.990 2.187 1.00 36.36 257 GLY A C 1
ATOM 1878 O O . GLY A 1 257 ? -21.560 -47.677 1.352 1.00 36.74 257 GLY A O 1
ATOM 1879 N N . ARG A 1 258 ? -20.692 -47.474 3.414 1.00 36.36 258 ARG A N 1
ATOM 1880 C CA . ARG A 1 258 ? -21.699 -46.500 3.823 1.00 35.80 258 ARG A CA 1
ATOM 1881 C C . ARG A 1 258 ? -21.461 -45.191 3.061 1.00 34.98 258 ARG A C 1
ATOM 1882 O O . ARG A 1 258 ? -20.317 -44.822 2.754 1.00 32.91 258 ARG A O 1
ATOM 1890 N N . LEU A 1 259 ? -22.552 -44.501 2.758 1.00 35.13 259 LEU A N 1
ATOM 1891 C CA . LEU A 1 259 ? -22.492 -43.222 2.052 1.00 33.96 259 LEU A CA 1
ATOM 1892 C C . LEU A 1 259 ? -22.592 -42.041 2.999 1.00 33.53 259 LEU A C 1
ATOM 1893 O O . LEU A 1 259 ? -23.652 -41.815 3.585 1.00 34.94 259 LEU A O 1
ATOM 1898 N N . ALA A 1 260 ? -21.507 -41.274 3.126 1.00 31.91 260 ALA A N 1
ATOM 1899 C CA . ALA A 1 260 ? -21.499 -40.080 3.975 1.00 32.66 260 ALA A CA 1
ATOM 1900 C C . ALA A 1 260 ? -21.940 -38.872 3.137 1.00 33.19 260 ALA A C 1
ATOM 1901 O O . ALA A 1 260 ? -21.433 -38.667 2.022 1.00 30.65 260 ALA A O 1
ATOM 1903 N N . VAL A 1 261 ? -22.918 -38.117 3.652 1.00 33.96 261 VAL A N 1
ATOM 1904 C CA . VAL A 1 261 ? -23.381 -36.889 2.977 1.00 33.90 261 VAL A CA 1
ATOM 1905 C C . VAL A 1 261 ? -23.387 -35.726 3.973 1.00 34.48 261 VAL A C 1
ATOM 1906 O O . VAL A 1 261 ? -23.882 -35.863 5.094 1.00 34.70 261 VAL A O 1
ATOM 1910 N N . VAL A 1 262 ? -22.800 -34.604 3.567 1.00 33.50 262 VAL A N 1
ATOM 1911 C CA . VAL A 1 262 ? -22.917 -33.350 4.287 1.00 32.89 262 VAL A CA 1
ATOM 1912 C C . VAL A 1 262 ? -23.757 -32.413 3.428 1.00 34.45 262 VAL A C 1
ATOM 1913 O O . VAL A 1 262 ? -23.369 -32.065 2.317 1.00 33.62 262 VAL A O 1
ATOM 1917 N N . ALA A 1 263 ? -24.904 -32.016 3.973 1.00 33.77 263 ALA A N 1
ATOM 1918 C CA . ALA A 1 263 ? -25.902 -31.226 3.261 1.00 35.27 263 ALA A CA 1
ATOM 1919 C C . ALA A 1 263 ? -26.268 -30.066 4.153 1.00 35.07 263 ALA A C 1
ATOM 1920 O O . ALA A 1 263 ? -26.037 -30.109 5.361 1.00 33.92 263 ALA A O 1
ATOM 1922 N N . ARG A 1 264 ? -26.820 -29.022 3.577 1.00 35.25 264 ARG A N 1
ATOM 1923 C CA . ARG A 1 264 ? -27.072 -27.833 4.366 1.00 36.92 264 ARG A CA 1
ATOM 1924 C C . ARG A 1 264 ? -28.283 -27.047 3.968 1.00 37.75 264 ARG A C 1
ATOM 1925 O O . ARG A 1 264 ? -28.832 -27.197 2.872 1.00 39.39 264 ARG A O 1
ATOM 1933 N N . ARG A 1 265 ? -28.682 -26.192 4.898 1.00 38.87 265 ARG A N 1
ATOM 1934 C CA . ARG A 1 265 ? -29.731 -25.233 4.686 1.00 39.62 265 ARG A CA 1
ATOM 1935 C C . ARG A 1 265 ? -29.542 -24.050 5.657 1.00 40.21 265 ARG A C 1
ATOM 1936 O O . ARG A 1 265 ? -29.079 -24.219 6.809 1.00 38.54 265 ARG A O 1
ATOM 1944 N N . GLU A 1 266 ? -29.882 -22.854 5.187 1.00 40.41 266 GLU A N 1
ATOM 1945 C CA . GLU A 1 266 ? -29.746 -21.659 5.993 1.00 40.99 266 GLU A CA 1
ATOM 1946 C C . GLU A 1 266 ? -28.354 -21.478 6.607 1.00 39.55 266 GLU A C 1
ATOM 1947 O O . GLU A 1 266 ? -28.218 -21.021 7.725 1.00 40.85 266 GLU A O 1
ATOM 1953 N N . GLY A 1 267 ? -27.325 -21.846 5.869 1.00 38.22 267 GLY A N 1
ATOM 1954 C CA . GLY A 1 267 ? -25.939 -21.628 6.279 1.00 37.85 267 GLY A CA 1
ATOM 1955 C C . GLY A 1 267 ? -25.435 -22.499 7.414 1.00 37.22 267 GLY A C 1
ATOM 1956 O O . GLY A 1 267 ? -24.412 -22.178 8.026 1.00 36.45 267 GLY A O 1
ATOM 1957 N N . ARG A 1 268 ? -26.102 -23.626 7.640 1.00 36.96 268 ARG A N 1
ATOM 1958 C CA . ARG A 1 268 ? -25.628 -24.644 8.585 1.00 36.13 268 ARG A CA 1
ATOM 1959 C C . ARG A 1 268 ? -25.825 -26.014 7.989 1.00 35.69 268 ARG A C 1
ATOM 1960 O O . ARG A 1 268 ? -26.798 -26.254 7.271 1.00 36.26 268 ARG A O 1
ATOM 1968 N N . SER A 1 269 ? -24.900 -26.921 8.274 1.00 35.98 269 SER A N 1
ATOM 1969 C CA . SER A 1 269 ? -24.935 -28.255 7.707 1.00 35.48 269 SER A CA 1
ATOM 1970 C C . SER A 1 269 ? -25.280 -29.358 8.740 1.00 36.59 269 SER A C 1
ATOM 1971 O O . SER A 1 269 ? -25.337 -29.133 9.960 1.00 34.80 269 SER A O 1
ATOM 1974 N N . ALA A 1 270 ? -25.541 -30.541 8.173 1.00 36.72 270 ALA A N 1
ATOM 1975 C CA . ALA A 1 270 ? -25.896 -31.750 8.894 1.00 36.07 270 ALA A CA 1
ATOM 1976 C C . ALA A 1 270 ? -25.185 -32.905 8.194 1.00 35.90 270 ALA A C 1
ATOM 1977 O O . ALA A 1 270 ? -24.863 -32.817 6.991 1.00 34.28 270 ALA A O 1
ATOM 1979 N N . VAL A 1 271 ? -24.874 -33.939 8.959 1.00 34.29 271 VAL A N 1
ATOM 1980 C CA . VAL A 1 271 ? -24.093 -35.056 8.476 1.00 33.98 271 VAL A CA 1
ATOM 1981 C C . VAL A 1 271 ? -25.018 -36.267 8.476 1.00 35.18 271 VAL A C 1
ATOM 1982 O O . VAL A 1 271 ? -25.690 -36.559 9.478 1.00 35.00 271 VAL A O 1
ATOM 1986 N N . PHE A 1 272 ? -25.013 -36.994 7.380 1.00 33.70 272 PHE A N 1
ATOM 1987 C CA . PHE A 1 272 ? -25.892 -38.150 7.216 1.00 35.50 272 PHE A CA 1
ATOM 1988 C C . PHE A 1 272 ? -25.063 -39.336 6.766 1.00 34.96 272 PHE A C 1
ATOM 1989 O O . PHE A 1 272 ? -24.178 -39.194 5.905 1.00 33.75 272 PHE A O 1
ATOM 1997 N N . ILE A 1 273 ? -25.306 -40.489 7.375 1.00 34.88 273 ILE A N 1
ATOM 1998 C CA . ILE A 1 273 ? -24.664 -41.729 6.996 1.00 35.31 273 ILE A CA 1
ATOM 1999 C C . ILE A 1 273 ? -25.754 -42.695 6.583 1.00 36.35 273 ILE A C 1
ATOM 2000 O O . ILE A 1 273 ? -26.665 -43.041 7.387 1.00 36.90 273 ILE A O 1
ATOM 2005 N N . ASP A 1 274 ? -25.698 -43.096 5.317 1.00 35.97 274 ASP A N 1
ATOM 2006 C CA . ASP A 1 274 ? -26.779 -43.834 4.637 1.00 37.55 274 ASP A CA 1
ATOM 2007 C C . ASP A 1 274 ? -28.167 -43.238 4.893 1.00 38.42 274 ASP A C 1
ATOM 2008 O O . ASP A 1 274 ? -29.124 -43.952 5.057 1.00 37.93 274 ASP A O 1
ATOM 2013 N N . GLY A 1 275 ? -28.241 -41.912 4.948 1.00 38.05 275 GLY A N 1
ATOM 2014 C CA . GLY A 1 275 ? -29.519 -41.237 5.190 1.00 39.49 275 GLY A CA 1
ATOM 2015 C C . GLY A 1 275 ? -29.762 -40.824 6.612 1.00 39.76 275 GLY A C 1
ATOM 2016 O O . GLY A 1 275 ? -30.620 -39.980 6.848 1.00 40.05 275 GLY A O 1
ATOM 2017 N N . GLU A 1 276 ? -29.023 -41.417 7.555 1.00 39.42 276 GLU A N 1
ATOM 2018 C CA . GLU A 1 276 ? -29.268 -41.214 8.971 1.00 39.93 276 GLU A CA 1
ATOM 2019 C C . GLU A 1 276 ? -28.498 -39.992 9.438 1.00 38.23 276 GLU A C 1
ATOM 2020 O O . GLU A 1 276 ? -27.302 -39.870 9.194 1.00 35.91 276 GLU A O 1
ATOM 2026 N N . ARG A 1 277 ? -29.175 -39.103 10.143 1.00 38.64 277 ARG A N 1
ATOM 2027 C CA . ARG A 1 277 ? -28.487 -37.964 10.687 1.00 39.37 277 ARG A CA 1
ATOM 2028 C C . ARG A 1 277 ? -27.586 -38.351 11.880 1.00 38.47 277 ARG A C 1
ATOM 2029 O O . ARG A 1 277 ? -28.018 -39.032 12.820 1.00 37.73 277 ARG A O 1
ATOM 2037 N N . VAL A 1 278 ? -26.334 -37.921 11.806 1.00 36.82 278 VAL A N 1
ATOM 2038 C CA . VAL A 1 278 ? -25.361 -38.132 12.854 1.00 37.14 278 VAL A CA 1
ATOM 2039 C C . VAL A 1 278 ? -25.175 -36.806 13.579 1.00 37.67 278 VAL A C 1
ATOM 2040 O O . VAL A 1 278 ? -25.035 -35.761 12.946 1.00 34.85 278 VAL A O 1
ATOM 2044 N N . GLU A 1 279 ? -25.229 -36.855 14.905 1.00 38.23 279 GLU A N 1
ATOM 2045 C CA . GLU A 1 279 ? -24.989 -35.676 15.731 1.00 39.39 279 GLU A CA 1
ATOM 2046 C C . GLU A 1 279 ? -23.637 -35.036 15.386 1.00 37.90 279 GLU A C 1
ATOM 2047 O O . GLU A 1 279 ? -22.610 -35.726 15.247 1.00 36.95 279 GLU A O 1
ATOM 2053 N N . ALA A 1 280 ? -23.655 -33.723 15.205 1.00 37.34 280 ALA A N 1
ATOM 2054 C CA . ALA A 1 280 ? -22.460 -32.970 14.841 1.00 37.07 280 ALA A CA 1
ATOM 2055 C C . ALA A 1 280 ? -22.575 -31.559 15.457 1.00 37.11 280 ALA A C 1
ATOM 2056 O O . ALA A 1 280 ? -23.688 -31.050 15.658 1.00 37.80 280 ALA A O 1
ATOM 2058 N N . PRO A 1 281 ? -21.437 -30.931 15.780 1.00 36.56 281 PRO A N 1
ATOM 2059 C CA . PRO A 1 281 ? -21.520 -29.579 16.344 1.00 36.47 281 PRO A CA 1
ATOM 2060 C C . PRO A 1 281 ? -22.167 -28.558 15.386 1.00 36.24 281 PRO A C 1
ATOM 2061 O O . PRO A 1 281 ? -21.931 -28.580 14.195 1.00 36.03 281 PRO A O 1
ATOM 2065 N N . GLN A 1 282 ? -23.009 -27.682 15.922 1.00 36.08 282 GLN A N 1
ATOM 2066 C CA . GLN A 1 282 ? -23.683 -26.672 15.119 1.00 37.67 282 GLN A CA 1
ATOM 2067 C C . GLN A 1 282 ? -22.672 -25.847 14.327 1.00 36.58 282 GLN A C 1
ATOM 2068 O O . GLN A 1 282 ? -21.731 -25.350 14.913 1.00 34.56 282 GLN A O 1
ATOM 2074 N N . GLY A 1 283 ? -22.938 -25.641 13.050 1.00 35.49 283 GLY A N 1
ATOM 2075 C CA . GLY A 1 283 ? -22.023 -24.892 12.172 1.00 35.80 283 GLY A CA 1
ATOM 2076 C C . GLY A 1 283 ? -21.966 -25.519 10.801 1.00 33.58 283 GLY A C 1
ATOM 2077 O O . GLY A 1 283 ? -22.991 -25.843 10.233 1.00 33.92 283 GLY A O 1
ATOM 2078 N N . ASN A 1 284 ? -20.770 -25.625 10.242 1.00 33.79 284 ASN A N 1
ATOM 2079 C CA . ASN A 1 284 ? -20.568 -26.308 9.000 1.00 33.24 284 ASN A CA 1
ATOM 2080 C C . ASN A 1 284 ? -19.480 -27.354 9.073 1.00 33.48 284 ASN A C 1
ATOM 2081 O O . ASN A 1 284 ? -18.482 -27.200 9.800 1.00 32.72 284 ASN A O 1
ATOM 2086 N N . HIS A 1 285 ? -19.668 -28.389 8.265 1.00 32.78 285 HIS A N 1
ATOM 2087 C CA . HIS A 1 285 ? -18.798 -29.535 8.271 1.00 32.66 285 HIS A CA 1
ATOM 2088 C C . HIS A 1 285 ? -18.244 -29.716 6.892 1.00 32.38 285 HIS A C 1
ATOM 2089 O O . HIS A 1 285 ? -18.813 -29.219 5.909 1.00 33.05 285 HIS A O 1
ATOM 2096 N N . GLY A 1 286 ? -17.130 -30.413 6.834 1.00 32.61 286 GLY A N 1
ATOM 2097 C CA . GLY A 1 286 ? -16.486 -30.725 5.591 1.00 31.98 286 GLY A CA 1
ATOM 2098 C C . GLY A 1 286 ? -16.627 -32.193 5.253 1.00 31.43 286 GLY A C 1
ATOM 2099 O O . GLY A 1 286 ? -17.636 -32.828 5.519 1.00 34.70 286 GLY A O 1
ATOM 2100 N N . ARG A 1 287 ? -15.569 -32.738 4.696 1.00 30.54 287 ARG A N 1
ATOM 2101 C CA . ARG A 1 287 ? -15.523 -34.122 4.366 1.00 31.30 287 ARG A CA 1
ATOM 2102 C C . ARG A 1 287 ? -15.633 -34.998 5.635 1.00 31.18 287 ARG A C 1
ATOM 2103 O O . ARG A 1 287 ? -15.257 -34.574 6.729 1.00 29.71 287 ARG A O 1
ATOM 2111 N N . VAL A 1 288 ? -16.213 -36.178 5.466 1.00 30.77 288 VAL A N 1
ATOM 2112 C CA . VAL A 1 288 ? -16.288 -37.192 6.532 1.00 31.24 288 VAL A CA 1
ATOM 2113 C C . VAL A 1 288 ? -15.391 -38.359 6.143 1.00 31.66 288 VAL A C 1
ATOM 2114 O O . VAL A 1 288 ? -15.497 -38.886 5.031 1.00 31.02 288 VAL A O 1
ATOM 2118 N N . VAL A 1 289 ? -14.520 -38.780 7.062 1.00 31.63 289 VAL A N 1
ATOM 2119 C CA . VAL A 1 289 ? -13.650 -39.897 6.834 1.00 31.45 289 VAL A CA 1
ATOM 2120 C C . VAL A 1 289 ? -13.936 -40.929 7.931 1.00 31.67 289 VAL A C 1
ATOM 2121 O O . VAL A 1 289 ? -14.450 -40.607 9.027 1.00 29.31 289 VAL A O 1
ATOM 2125 N N . LEU A 1 290 ? -13.636 -42.164 7.601 1.00 31.07 290 LEU A N 1
ATOM 2126 C CA . LEU A 1 290 ? -13.696 -43.262 8.542 1.00 33.24 290 LEU A CA 1
ATOM 2127 C C . LEU A 1 290 ? -12.271 -43.438 9.039 1.00 33.44 290 LEU A C 1
ATOM 2128 O O . LEU A 1 290 ? -11.361 -43.657 8.211 1.00 31.58 290 LEU A O 1
ATOM 2133 N N . TRP A 1 291 ? -12.065 -43.334 10.355 1.00 34.16 291 TRP A N 1
ATOM 2134 C CA . TRP A 1 291 ? -10.705 -43.437 10.971 1.00 33.01 291 TRP A CA 1
ATOM 2135 C C . TRP A 1 291 ? -10.788 -44.399 12.129 1.00 35.40 291 TRP A C 1
ATOM 2136 O O . TRP A 1 291 ? -11.511 -44.126 13.078 1.00 35.72 291 TRP A O 1
ATOM 2147 N N . ARG A 1 292 ? -10.127 -45.551 12.012 1.00 36.34 292 ARG A N 1
ATOM 2148 C CA . ARG A 1 292 ? -10.193 -46.602 13.073 1.00 39.51 292 ARG A CA 1
ATOM 2149 C C . ARG A 1 292 ? -11.676 -46.986 13.404 1.00 40.59 292 ARG A C 1
ATOM 2150 O O . ARG A 1 292 ? -12.075 -47.178 14.559 1.00 44.05 292 ARG A O 1
ATOM 2158 N N . GLY A 1 293 ? -12.486 -47.122 12.366 1.00 40.20 293 GLY A N 1
ATOM 2159 C CA . GLY A 1 293 ? -13.922 -47.389 12.522 1.00 40.79 293 GLY A CA 1
ATOM 2160 C C . GLY A 1 293 ? -14.858 -46.285 13.029 1.00 40.20 293 GLY A C 1
ATOM 2161 O O . GLY A 1 293 ? -16.064 -46.550 13.187 1.00 40.99 293 GLY A O 1
ATOM 2162 N N . LYS A 1 294 ? -14.344 -45.076 13.273 1.00 38.62 294 LYS A N 1
ATOM 2163 C CA . LYS A 1 294 ? -15.159 -43.952 13.738 1.00 37.33 294 LYS A CA 1
ATOM 2164 C C . LYS A 1 294 ? -15.198 -42.857 12.679 1.00 35.06 294 LYS A C 1
ATOM 2165 O O . LYS A 1 294 ? -14.325 -42.757 11.809 1.00 34.11 294 LYS A O 1
ATOM 2168 N N . LEU A 1 295 ? -16.194 -42.013 12.796 1.00 33.49 295 LEU A N 1
ATOM 2169 C CA . LEU A 1 295 ? -16.388 -40.921 11.873 1.00 32.55 295 LEU A CA 1
ATOM 2170 C C . LEU A 1 295 ? -15.659 -39.713 12.385 1.00 31.84 295 LEU A C 1
ATOM 2171 O O . LEU A 1 295 ? -15.690 -39.411 13.590 1.00 31.79 295 LEU A O 1
ATOM 2176 N N . VAL A 1 296 ? -15.021 -39.005 11.463 1.00 31.75 296 VAL A N 1
ATOM 2177 C CA . VAL A 1 296 ? -14.272 -37.812 11.788 1.00 31.25 296 VAL A CA 1
ATOM 2178 C C . VAL A 1 296 ? -14.623 -36.807 10.696 1.00 30.98 296 VAL A C 1
ATOM 2179 O O . VAL A 1 296 ? -14.723 -37.168 9.526 1.00 29.85 296 VAL A O 1
ATOM 2183 N N . THR A 1 297 ? -14.858 -35.553 11.084 1.00 31.66 297 THR A N 1
ATOM 2184 C CA . THR A 1 297 ? -15.092 -34.497 10.114 1.00 30.43 297 THR A CA 1
ATOM 2185 C C . THR A 1 297 ? -14.446 -33.199 10.541 1.00 30.66 297 THR A C 1
ATOM 2186 O O . THR A 1 297 ? -13.874 -33.109 11.614 1.00 30.59 297 THR A O 1
ATOM 2190 N N . SER A 1 298 ? -14.482 -32.206 9.668 1.00 29.09 298 SER A N 1
ATOM 2191 C CA . SER A 1 298 ? -14.109 -30.853 10.076 1.00 30.46 298 SER A CA 1
ATOM 2192 C C . SER A 1 298 ? -15.355 -30.126 10.520 1.00 31.35 298 SER A C 1
ATOM 2193 O O . SER A 1 298 ? -16.456 -30.483 10.120 1.00 30.80 298 SER A O 1
ATOM 2196 N N . HIS A 1 299 ? -15.160 -29.097 11.344 1.00 30.16 299 HIS A N 1
ATOM 2197 C CA . HIS A 1 299 ? -16.210 -28.298 11.908 1.00 31.36 299 HIS A CA 1
ATOM 2198 C C . HIS A 1 299 ? -15.734 -26.847 11.983 1.00 31.75 299 HIS A C 1
ATOM 2199 O O . HIS A 1 299 ? -14.575 -26.581 12.350 1.00 30.74 299 HIS A O 1
ATOM 2206 N N . THR A 1 300 ? -16.610 -25.932 11.559 1.00 31.70 300 THR A N 1
ATOM 2207 C CA . THR A 1 300 ? -16.402 -24.516 11.724 1.00 32.00 300 THR A CA 1
ATOM 2208 C C . THR A 1 300 ? -17.721 -23.827 12.066 1.00 33.55 300 THR A C 1
ATOM 2209 O O . THR A 1 300 ? -18.798 -24.381 11.803 1.00 32.27 300 THR A O 1
ATOM 2213 N N . SER A 1 301 ? -17.627 -22.652 12.687 1.00 33.19 301 SER A N 1
ATOM 2214 C CA . SER A 1 301 ? -18.759 -21.749 12.886 1.00 35.15 301 SER A CA 1
ATOM 2215 C C . SER A 1 301 ? -18.213 -20.334 12.933 1.00 35.70 301 SER A C 1
ATOM 2216 O O . SER A 1 301 ? -16.989 -20.146 12.989 1.00 33.78 301 SER A O 1
ATOM 2219 N N . LEU A 1 302 ? -19.108 -19.343 12.943 1.00 35.16 302 LEU A N 1
ATOM 2220 C CA . LEU A 1 302 ? -18.679 -17.953 12.977 1.00 36.18 302 LEU A CA 1
ATOM 2221 C C . LEU A 1 302 ? -17.832 -17.634 14.213 1.00 36.00 302 LEU A C 1
ATOM 2222 O O . LEU A 1 302 ? -17.087 -16.683 14.220 1.00 36.61 302 LEU A O 1
ATOM 2227 N N . SER A 1 303 ? -17.965 -18.433 15.264 1.00 36.14 303 SER A N 1
ATOM 2228 C CA . SER A 1 303 ? -17.153 -18.259 16.451 1.00 37.03 303 SER A CA 1
ATOM 2229 C C . SER A 1 303 ? -15.984 -19.282 16.598 1.00 35.97 303 SER A C 1
ATOM 2230 O O . SER A 1 303 ? -15.135 -19.119 17.496 1.00 36.29 303 SER A O 1
ATOM 2233 N N . THR A 1 304 ? -15.950 -20.283 15.720 1.00 35.50 304 THR A N 1
ATOM 2234 C CA . THR A 1 304 ? -15.088 -21.477 15.856 1.00 34.20 304 THR A CA 1
ATOM 2235 C C . THR A 1 304 ? -14.260 -21.671 14.626 1.00 32.43 304 THR A C 1
ATOM 2236 O O . THR A 1 304 ? -14.762 -22.150 13.603 1.00 30.69 304 THR A O 1
ATOM 2240 N N . PRO A 1 305 ? -12.961 -21.333 14.708 1.00 32.29 305 PRO A N 1
ATOM 2241 C CA . PRO A 1 305 ? -12.048 -21.590 13.625 1.00 31.60 305 PRO A CA 1
ATOM 2242 C C . PRO A 1 305 ? -12.091 -23.068 13.184 1.00 31.20 305 PRO A C 1
ATOM 2243 O O . PRO A 1 305 ? -12.313 -23.929 14.022 1.00 29.38 305 PRO A O 1
ATOM 2247 N N . PRO A 1 306 ? -11.855 -23.345 11.877 1.00 31.77 306 PRO A N 1
ATOM 2248 C CA . PRO A 1 306 ? -11.999 -24.738 11.395 1.00 30.92 306 PRO A CA 1
ATOM 2249 C C . PRO A 1 306 ? -11.164 -25.701 12.220 1.00 30.48 306 PRO A C 1
ATOM 2250 O O . PRO A 1 306 ? -10.000 -25.429 12.461 1.00 29.70 306 PRO A O 1
ATOM 2254 N N . ARG A 1 307 ? -11.790 -26.785 12.663 1.00 29.56 307 ARG A N 1
ATOM 2255 C CA . ARG A 1 307 ? -11.168 -27.792 13.531 1.00 30.05 307 ARG A CA 1
ATOM 2256 C C . ARG A 1 307 ? -11.578 -29.163 13.069 1.00 29.57 307 ARG A C 1
ATOM 2257 O O . ARG A 1 307 ? -12.398 -29.293 12.149 1.00 29.33 307 ARG A O 1
ATOM 2265 N N . ILE A 1 308 ? -10.955 -30.184 13.638 1.00 29.86 308 ILE A N 1
ATOM 2266 C CA . ILE A 1 308 ? -11.226 -31.563 13.270 1.00 28.88 308 ILE A CA 1
ATOM 2267 C C . ILE A 1 308 ? -11.848 -32.191 14.499 1.00 28.89 308 ILE A C 1
ATOM 2268 O O . ILE A 1 308 ? -11.266 -32.122 15.589 1.00 28.71 308 ILE A O 1
ATOM 2273 N N . VAL A 1 309 ? -13.031 -32.747 14.310 1.00 29.82 309 VAL A N 1
ATOM 2274 C CA . VAL A 1 309 ? -13.838 -33.324 15.371 1.00 30.56 309 VAL A CA 1
ATOM 2275 C C . VAL A 1 309 ? -14.274 -34.744 15.048 1.00 31.29 309 VAL A C 1
ATOM 2276 O O . VAL A 1 309 ? -14.466 -35.116 13.893 1.00 30.39 309 VAL A O 1
ATOM 2280 N N . SER A 1 310 ? -14.471 -35.503 16.110 1.00 32.14 310 SER A N 1
ATOM 2281 C CA . SER A 1 310 ? -14.994 -36.848 16.039 1.00 34.04 310 SER A CA 1
ATOM 2282 C C . SER A 1 310 ? -16.523 -36.756 16.159 1.00 34.66 310 SER A C 1
ATOM 2283 O O . SER A 1 310 ? -17.043 -35.858 16.845 1.00 33.15 310 SER A O 1
ATOM 2286 N N . LEU A 1 311 ? -17.224 -37.635 15.441 1.00 34.02 311 LEU A N 1
ATOM 2287 C CA . LEU A 1 311 ? -18.682 -37.748 15.553 1.00 36.26 311 LEU A CA 1
ATOM 2288 C C . LEU A 1 311 ? -19.063 -39.123 16.124 1.00 37.92 311 LEU A C 1
ATOM 2289 O O . LEU A 1 311 ? -18.405 -40.147 15.853 1.00 38.38 311 LEU A O 1
ATOM 2294 N N . PRO A 1 312 ? -20.144 -39.170 16.894 1.00 38.26 312 PRO A N 1
ATOM 2295 C CA . PRO A 1 312 ? -21.111 -38.120 17.234 1.00 38.48 312 PRO A CA 1
ATOM 2296 C C . PRO A 1 312 ? -20.823 -37.253 18.450 1.00 38.93 312 PRO A C 1
ATOM 2297 O O . PRO A 1 312 ? -21.639 -36.390 18.786 1.00 39.06 312 PRO A O 1
ATOM 2301 N N . SER A 1 313 ? -19.695 -37.479 19.122 1.00 38.81 313 SER A N 1
ATOM 2302 C CA . SER A 1 313 ? -19.387 -36.741 20.323 1.00 39.26 313 SER A CA 1
ATOM 2303 C C . SER A 1 313 ? -19.214 -35.263 20.065 1.00 38.81 313 SER A C 1
ATOM 2304 O O . SER A 1 313 ? -19.517 -34.471 20.927 1.00 37.18 313 SER A O 1
ATOM 2307 N N . GLY A 1 314 ? -18.651 -34.907 18.899 1.00 36.58 314 GLY A N 1
ATOM 2308 C CA . GLY A 1 314 ? -18.265 -33.537 18.605 1.00 37.07 314 GLY A CA 1
ATOM 2309 C C . GLY A 1 314 ? -16.928 -33.108 19.224 1.00 36.83 314 GLY A C 1
ATOM 2310 O O . GLY A 1 314 ? -16.541 -31.967 19.114 1.00 36.28 314 GLY A O 1
ATOM 2311 N N . GLU A 1 315 ? -16.215 -34.034 19.870 1.00 36.85 315 GLU A N 1
ATOM 2312 C CA . GLU A 1 315 ? -14.965 -33.718 20.545 1.00 35.75 315 GLU A CA 1
ATOM 2313 C C . GLU A 1 315 ? -13.868 -33.510 19.543 1.00 34.45 315 GLU A C 1
ATOM 2314 O O . GLU A 1 315 ? -13.736 -34.301 18.606 1.00 34.25 315 GLU A O 1
ATOM 2320 N N . PRO A 1 316 ? -13.124 -32.404 19.697 1.00 33.62 316 PRO A N 1
ATOM 2321 C CA . PRO A 1 316 ? -12.016 -32.076 18.801 1.00 32.85 316 PRO A CA 1
ATOM 2322 C C . PRO A 1 316 ? -10.811 -32.972 18.968 1.00 31.78 316 PRO A C 1
ATOM 2323 O O . PRO A 1 316 ? -10.429 -33.286 20.079 1.00 30.38 316 PRO A O 1
ATOM 2327 N N . LEU A 1 317 ? -10.223 -33.362 17.837 1.00 30.36 317 LEU A N 1
ATOM 2328 C CA . LEU A 1 317 ? -8.923 -34.006 17.793 1.00 30.59 317 LEU A CA 1
ATOM 2329 C C . LEU A 1 317 ? -7.840 -32.931 17.622 1.00 29.45 317 LEU A C 1
ATOM 2330 O O . LEU A 1 317 ? -6.781 -32.995 18.242 1.00 29.78 317 LEU A O 1
ATOM 2335 N N . LEU A 1 318 ? -8.146 -31.952 16.786 1.00 28.09 318 LEU A N 1
ATOM 2336 C CA . LEU A 1 318 ? -7.267 -30.817 16.534 1.00 29.40 318 LEU A CA 1
ATOM 2337 C C . LEU A 1 318 ? -8.119 -29.553 16.451 1.00 28.68 318 LEU A C 1
ATOM 2338 O O . LEU A 1 318 ? -9.050 -29.491 15.615 1.00 28.51 318 LEU A O 1
ATOM 2343 N N . GLU A 1 319 ? -7.767 -28.538 17.237 1.00 33.39 319 GLU A N 1
ATOM 2344 C CA . GLU A 1 319 ? -8.407 -27.254 17.132 1.00 32.57 319 GLU A CA 1
ATOM 2345 C C . GLU A 1 319 ? -7.454 -26.188 17.632 1.00 31.63 319 GLU A C 1
ATOM 2346 O O . GLU A 1 319 ? -6.611 -26.456 18.466 1.00 33.37 319 GLU A O 1
ATOM 2352 N N . GLY A 1 320 ? -7.574 -25.002 17.076 1.00 33.38 320 GLY A N 1
ATOM 2353 C CA . GLY A 1 320 ? -6.909 -23.830 17.605 1.00 35.19 320 GLY A CA 1
ATOM 2354 C C . GLY A 1 320 ? -7.827 -23.173 18.628 1.00 37.39 320 GLY A C 1
ATOM 2355 O O . GLY A 1 320 ? -9.055 -23.211 18.504 1.00 40.42 320 GLY A O 1
ATOM 2356 N N . GLY A 1 321 ? -7.241 -22.526 19.603 1.00 38.71 321 GLY A N 1
ATOM 2357 C CA . GLY A 1 321 ? -8.024 -21.845 20.641 1.00 41.06 321 GLY A CA 1
ATOM 2358 C C . GLY A 1 321 ? -7.857 -20.348 20.586 1.00 40.86 321 GLY A C 1
ATOM 2359 O O . GLY A 1 321 ? -6.776 -19.859 20.290 1.00 42.25 321 GLY A O 1
ATOM 2360 N N . LEU A 1 322 ? -8.950 -19.636 20.829 1.00 40.18 322 LEU A N 1
ATOM 2361 C CA . LEU A 1 322 ? -8.933 -18.185 20.925 1.00 40.78 322 LEU A CA 1
ATOM 2362 C C . LEU A 1 322 ? -8.924 -17.766 22.393 1.00 40.75 322 LEU A C 1
ATOM 2363 O O . LEU A 1 322 ? -9.575 -18.389 23.229 1.00 42.06 322 LEU A O 1
ATOM 2368 N N . PRO A 1 323 ? -8.192 -16.701 22.711 1.00 41.50 323 PRO A N 1
ATOM 2369 C CA . PRO A 1 323 ? -8.215 -16.163 24.047 1.00 42.41 323 PRO A CA 1
ATOM 2370 C C . PRO A 1 323 ? -9.567 -15.563 24.355 1.00 43.19 323 PRO A C 1
ATOM 2371 O O . PRO A 1 323 ? -10.265 -15.106 23.440 1.00 40.68 323 PRO A O 1
ATOM 2375 N N . GLU A 1 324 ? -9.913 -15.581 25.636 1.00 43.75 324 GLU A N 1
ATOM 2376 C CA . GLU A 1 324 ? -11.196 -15.083 26.115 1.00 45.07 324 GLU A CA 1
ATOM 2377 C C . GLU A 1 324 ? -11.571 -13.702 25.558 1.00 44.54 324 GLU A C 1
ATOM 2378 O O . GLU A 1 324 ? -12.718 -13.516 25.189 1.00 45.15 324 GLU A O 1
ATOM 2384 N N . ASP A 1 325 ? -10.627 -12.753 25.534 1.00 44.95 325 ASP A N 1
ATOM 2385 C CA . ASP A 1 325 ? -10.925 -11.372 25.119 1.00 45.17 325 ASP A CA 1
ATOM 2386 C C . ASP A 1 325 ? -11.449 -11.373 23.705 1.00 43.84 325 ASP A C 1
ATOM 2387 O O . ASP A 1 325 ? -12.477 -10.770 23.430 1.00 43.05 325 ASP A O 1
ATOM 2392 N N . LEU A 1 326 ? -10.805 -12.127 22.821 1.00 42.66 326 LEU A N 1
ATOM 2393 C CA . LEU A 1 326 ? -11.285 -12.198 21.451 1.00 41.69 326 LEU A CA 1
ATOM 2394 C C . LEU A 1 326 ? -12.584 -12.945 21.312 1.00 40.62 326 LEU A C 1
ATOM 2395 O O . LEU A 1 326 ? -13.387 -12.593 20.490 1.00 39.73 326 LEU A O 1
ATOM 2400 N N . ARG A 1 327 ? -12.773 -13.992 22.100 1.00 41.34 327 ARG A N 1
ATOM 2401 C CA . ARG A 1 327 ? -14.021 -14.726 22.074 1.00 41.71 327 ARG A CA 1
ATOM 2402 C C . ARG A 1 327 ? -15.206 -13.826 22.478 1.00 42.40 327 ARG A C 1
ATOM 2403 O O . ARG A 1 327 ? -16.273 -13.915 21.885 1.00 43.38 327 ARG A O 1
ATOM 2408 N N . ARG A 1 328 ? -15.004 -12.948 23.449 1.00 43.64 328 ARG A N 1
ATOM 2409 C CA . ARG A 1 328 ? -16.081 -12.031 23.875 1.00 45.20 328 ARG A CA 1
ATOM 2410 C C . ARG A 1 328 ? -16.346 -10.908 22.858 1.00 44.59 328 ARG A C 1
ATOM 2411 O O . ARG A 1 328 ? -17.385 -10.269 22.915 1.00 46.09 328 ARG A O 1
ATOM 2419 N N . SER A 1 329 ? -15.410 -10.649 21.953 1.00 43.63 329 SER A N 1
ATOM 2420 C CA . SER A 1 329 ? -15.604 -9.604 20.945 1.00 43.38 329 SER A CA 1
ATOM 2421 C C . SER A 1 329 ? -16.685 -9.927 19.917 1.00 43.92 329 SER A C 1
ATOM 2422 O O . SER A 1 329 ? -17.168 -9.016 19.243 1.00 45.33 329 SER A O 1
ATOM 2425 N N . ILE A 1 330 ? -17.054 -11.210 19.793 1.00 43.70 330 ILE A N 1
ATOM 2426 C CA . ILE A 1 330 ? -18.241 -11.624 19.054 1.00 43.81 330 ILE A CA 1
ATOM 2427 C C . ILE A 1 330 ? -19.349 -11.806 20.064 1.00 44.82 330 ILE A C 1
ATOM 2428 O O . ILE A 1 330 ? -19.323 -12.746 20.851 1.00 45.68 330 ILE A O 1
ATOM 2433 N N . ALA A 1 331 ? -20.311 -10.888 20.057 1.00 45.36 331 ALA A N 1
ATOM 2434 C CA . ALA A 1 331 ? -21.440 -10.912 20.999 1.00 47.13 331 ALA A CA 1
ATOM 2435 C C . ALA A 1 331 ? -22.472 -11.954 20.584 1.00 47.06 331 ALA A C 1
ATOM 2436 O O . ALA A 1 331 ? -23.194 -12.466 21.409 1.00 48.00 331 ALA A O 1
ATOM 2438 N N . GLY A 1 332 ? -22.548 -12.241 19.297 1.00 45.98 332 GLY A N 1
ATOM 2439 C CA . GLY A 1 332 ? -23.480 -13.246 18.782 1.00 46.28 332 GLY A CA 1
ATOM 2440 C C . GLY A 1 332 ? -23.577 -13.192 17.280 1.00 44.51 332 GLY A C 1
ATOM 2441 O O . GLY A 1 332 ? -23.012 -12.301 16.636 1.00 43.68 332 GLY A O 1
ATOM 2442 N N . SER A 1 333 ? -24.312 -14.140 16.716 1.00 45.25 333 SER A N 1
ATOM 2443 C CA . SER A 1 333 ? -24.577 -14.153 15.280 1.00 45.54 333 SER A CA 1
ATOM 2444 C C . SER A 1 333 ? -26.041 -14.569 15.051 1.00 47.08 333 SER A C 1
ATOM 2445 O O . SER A 1 333 ? -26.661 -15.159 15.943 1.00 47.99 333 SER A O 1
ATOM 2448 N N . ARG A 1 334 ? -26.598 -14.183 13.905 1.00 46.38 334 ARG A N 1
ATOM 2449 C CA . ARG A 1 334 ? -27.956 -14.546 13.522 1.00 46.73 334 ARG A CA 1
ATOM 2450 C C . ARG A 1 334 ? -28.076 -14.533 12.031 1.00 45.88 334 ARG A C 1
ATOM 2451 O O . ARG A 1 334 ? -27.370 -13.797 11.362 1.00 45.61 334 ARG A O 1
ATOM 2459 N N . LEU A 1 335 ? -29.028 -15.307 11.521 1.00 46.24 335 LEU A N 1
ATOM 2460 C CA . LEU A 1 335 ? -29.449 -15.204 10.122 1.00 45.46 335 LEU A CA 1
ATOM 2461 C C . LEU A 1 335 ? -30.701 -14.354 10.079 1.00 45.92 335 LEU A C 1
ATOM 2462 O O . LEU A 1 335 ? -31.649 -14.650 10.766 1.00 48.16 335 LEU A O 1
ATOM 2467 N N . VAL A 1 336 ? -30.695 -13.312 9.264 1.00 45.86 336 VAL A N 1
ATOM 2468 C CA . VAL A 1 336 ? -31.873 -12.540 8.975 1.00 47.23 336 VAL A CA 1
ATOM 2469 C C . VAL A 1 336 ? -32.210 -12.624 7.485 1.00 46.63 336 VAL A C 1
ATOM 2470 O O . VAL A 1 336 ? -31.375 -12.955 6.661 1.00 46.95 336 VAL A O 1
ATOM 2474 N N . TRP A 1 337 ? -33.454 -12.319 7.146 1.00 48.67 337 TRP A N 1
ATOM 2475 C CA . TRP A 1 337 ? -33.902 -12.363 5.757 1.00 48.44 337 TRP A CA 1
ATOM 2476 C C . TRP A 1 337 ? -34.289 -10.971 5.312 1.00 48.70 337 TRP A C 1
ATOM 2477 O O . TRP A 1 337 ? -35.376 -10.477 5.626 1.00 51.87 337 TRP A O 1
ATOM 2488 N N . VAL A 1 338 ? -33.393 -10.342 4.557 1.00 48.06 338 VAL A N 1
ATOM 2489 C CA . VAL A 1 338 ? -33.552 -8.960 4.104 1.00 48.39 338 VAL A CA 1
ATOM 2490 C C . VAL A 1 338 ? -34.370 -8.888 2.827 1.00 49.95 338 VAL A C 1
ATOM 2491 O O . VAL A 1 338 ? -34.100 -9.594 1.862 1.00 49.46 338 VAL A O 1
ATOM 2495 N N . GLU A 1 339 ? -35.359 -8.002 2.806 1.00 52.46 339 GLU A N 1
ATOM 2496 C CA A GLU A 1 339 ? -36.226 -7.779 1.639 0.50 53.49 339 GLU A CA 1
ATOM 2497 C CA B GLU A 1 339 ? -36.207 -7.862 1.637 0.50 53.25 339 GLU A CA 1
ATOM 2498 C C . GLU A 1 339 ? -35.503 -6.932 0.609 1.00 52.44 339 GLU A C 1
ATOM 2499 O O . GLU A 1 339 ? -35.123 -5.798 0.919 1.00 52.82 339 GLU A O 1
ATOM 2510 N N . SER A 1 340 ? -35.320 -7.430 -0.615 1.00 51.43 340 SER A N 1
ATOM 2511 C CA . SER A 1 340 ? -34.580 -6.702 -1.668 1.00 50.33 340 SER A CA 1
ATOM 2512 C C . SER A 1 340 ? -35.496 -5.977 -2.650 1.00 52.31 340 SER A C 1
ATOM 2513 O O . SER A 1 340 ? -36.703 -6.033 -2.514 1.00 53.31 340 SER A O 1
ATOM 2516 N N . PHE A 1 341 ? -34.903 -5.316 -3.652 1.00 52.62 341 PHE A N 1
ATOM 2517 C CA . PHE A 1 341 ? -35.609 -4.440 -4.591 1.00 54.74 341 PHE A CA 1
ATOM 2518 C C . PHE A 1 341 ? -36.802 -5.070 -5.320 1.00 55.59 341 PHE A C 1
ATOM 2519 O O . PHE A 1 341 ? -37.748 -4.362 -5.704 1.00 58.43 341 PHE A O 1
ATOM 2521 N N . ASP A 1 342 ? -36.756 -6.383 -5.528 1.00 54.45 342 ASP A N 1
ATOM 2522 C CA . ASP A 1 342 ? -37.792 -7.119 -6.258 1.00 54.45 342 ASP A CA 1
ATOM 2523 C C . ASP A 1 342 ? -38.629 -8.050 -5.362 1.00 54.89 342 ASP A C 1
ATOM 2524 O O . ASP A 1 342 ? -39.403 -8.869 -5.869 1.00 55.20 342 ASP A O 1
ATOM 2529 N N . GLY A 1 343 ? -38.473 -7.952 -4.042 1.00 55.01 343 GLY A N 1
ATOM 2530 C CA . GLY A 1 343 ? -39.226 -8.811 -3.112 1.00 55.50 343 GLY A CA 1
ATOM 2531 C C . GLY A 1 343 ? -38.502 -10.074 -2.653 1.00 54.74 343 GLY A C 1
ATOM 2532 O O . GLY A 1 343 ? -38.937 -10.772 -1.717 1.00 55.79 343 GLY A O 1
ATOM 2533 N N . SER A 1 344 ? -37.397 -10.407 -3.304 1.00 52.61 344 SER A N 1
ATOM 2534 C CA . SER A 1 344 ? -36.585 -11.521 -2.863 1.00 51.44 344 SER A CA 1
ATOM 2535 C C . SER A 1 344 ? -36.070 -11.359 -1.424 1.00 51.07 344 SER A C 1
ATOM 2536 O O . SER A 1 344 ? -35.700 -10.254 -1.005 1.00 52.80 344 SER A O 1
ATOM 2539 N N . ARG A 1 345 ? -36.075 -12.459 -0.670 1.00 51.54 345 ARG A N 1
ATOM 2540 C CA . ARG A 1 345 ? -35.550 -12.493 0.693 1.00 51.18 345 ARG A CA 1
ATOM 2541 C C . ARG A 1 345 ? -34.076 -12.897 0.681 1.00 48.39 345 ARG A C 1
ATOM 2542 O O . ARG A 1 345 ? -33.762 -14.064 0.343 1.00 47.97 345 ARG A O 1
ATOM 2550 N N . VAL A 1 346 ? -33.189 -11.959 1.053 1.00 45.78 346 VAL A N 1
ATOM 2551 C CA . VAL A 1 346 ? -31.734 -12.175 0.978 1.00 43.71 346 VAL A CA 1
ATOM 2552 C C . VAL A 1 346 ? -31.283 -12.734 2.324 1.00 43.13 346 VAL A C 1
ATOM 2553 O O . VAL A 1 346 ? -31.319 -12.025 3.330 1.00 44.53 346 VAL A O 1
ATOM 2557 N N . PRO A 1 347 ? -30.919 -14.023 2.378 1.00 42.39 347 PRO A N 1
ATOM 2558 C CA . PRO A 1 347 ? -30.416 -14.562 3.623 1.00 42.42 347 PRO A CA 1
ATOM 2559 C C . PRO A 1 347 ? -29.072 -13.930 4.002 1.00 41.85 347 PRO A C 1
ATOM 2560 O O . PRO A 1 347 ? -28.107 -14.037 3.251 1.00 40.82 347 PRO A O 1
ATOM 2564 N N . THR A 1 348 ? -29.027 -13.282 5.160 1.00 42.11 348 THR A N 1
ATOM 2565 C CA . THR A 1 348 ? -27.941 -12.387 5.516 1.00 42.03 348 THR A CA 1
ATOM 2566 C C . THR A 1 348 ? -27.481 -12.754 6.927 1.00 41.78 348 THR A C 1
ATOM 2567 O O . THR A 1 348 ? -28.272 -12.705 7.884 1.00 43.03 348 THR A O 1
ATOM 2571 N N . TYR A 1 349 ? -26.211 -13.131 7.058 1.00 40.62 349 TYR A N 1
ATOM 2572 C CA . TYR A 1 349 ? -25.637 -13.378 8.370 1.00 41.06 349 TYR A CA 1
ATOM 2573 C C . TYR A 1 349 ? -25.174 -12.079 8.975 1.00 40.93 349 TYR A C 1
ATOM 2574 O O . TYR A 1 349 ? -24.664 -11.200 8.284 1.00 41.09 349 TYR A O 1
ATOM 2583 N N . VAL A 1 350 ? -25.370 -11.971 10.274 1.00 41.38 350 VAL A N 1
ATOM 2584 C CA . VAL A 1 350 ? -25.053 -10.764 11.008 1.00 41.60 350 VAL A CA 1
ATOM 2585 C C . VAL A 1 350 ? -24.184 -11.184 12.187 1.00 42.12 350 VAL A C 1
ATOM 2586 O O . VAL A 1 350 ? -24.575 -12.066 12.971 1.00 42.30 350 VAL A O 1
ATOM 2590 N N . LEU A 1 351 ? -23.000 -10.582 12.290 1.00 40.66 351 LEU A N 1
ATOM 2591 C CA . LEU A 1 351 ? -22.091 -10.854 13.391 1.00 41.15 351 LEU A CA 1
ATOM 2592 C C . LEU A 1 351 ? -22.078 -9.597 14.257 1.00 41.88 351 LEU A C 1
ATOM 2593 O O . LEU A 1 351 ? -21.569 -8.564 13.844 1.00 42.63 351 LEU A O 1
ATOM 2598 N N . GLU A 1 352 ? -22.654 -9.690 15.453 1.00 42.96 352 GLU A N 1
ATOM 2599 C CA . GLU A 1 352 ? -22.736 -8.552 16.363 1.00 44.08 352 GLU A CA 1
ATOM 2600 C C . GLU A 1 352 ? -21.424 -8.447 17.162 1.00 43.70 352 GLU A C 1
ATOM 2601 O O . GLU A 1 352 ? -20.963 -9.420 17.753 1.00 43.65 352 GLU A O 1
ATOM 2603 N N . SER A 1 353 ? -20.804 -7.269 17.141 1.00 44.24 353 SER A N 1
ATOM 2604 C CA . SER A 1 353 ? -19.596 -7.018 17.925 1.00 43.63 353 SER A CA 1
ATOM 2605 C C . SER A 1 353 ? -19.948 -6.778 19.383 1.00 45.17 353 SER A C 1
ATOM 2606 O O . SER A 1 353 ? -20.858 -6.018 19.682 1.00 45.24 353 SER A O 1
ATOM 2609 N N . GLY A 1 354 ? -19.197 -7.387 20.298 1.00 45.33 354 GLY A N 1
ATOM 2610 C CA . GLY A 1 354 ? -19.336 -7.063 21.724 1.00 46.53 354 GLY A CA 1
ATOM 2611 C C . GLY A 1 354 ? -18.612 -5.759 22.084 1.00 47.15 354 GLY A C 1
ATOM 2612 O O . GLY A 1 354 ? -18.563 -5.365 23.243 1.00 48.47 354 GLY A O 1
ATOM 2613 N N . ARG A 1 355 ? -18.010 -5.117 21.086 1.00 46.77 355 ARG A N 1
ATOM 2614 C CA . ARG A 1 355 ? -17.216 -3.919 21.285 1.00 47.38 355 ARG A CA 1
ATOM 2615 C C . ARG A 1 355 ? -17.790 -2.706 20.555 1.00 48.58 355 ARG A C 1
ATOM 2616 O O . ARG A 1 355 ? -17.123 -1.699 20.412 1.00 48.93 355 ARG A O 1
ATOM 2624 N N . ALA A 1 356 ? -19.025 -2.817 20.080 1.00 48.56 356 ALA A N 1
ATOM 2625 C CA . ALA A 1 356 ? -19.696 -1.718 19.430 1.00 48.71 356 ALA A CA 1
ATOM 2626 C C . ALA A 1 356 ? -21.022 -1.529 20.125 1.00 50.74 356 ALA A C 1
ATOM 2627 O O . ALA A 1 356 ? -21.649 -2.506 20.547 1.00 51.13 356 ALA A O 1
ATOM 2629 N N . PRO A 1 357 ? -21.476 -0.274 20.239 1.00 51.82 357 PRO A N 1
ATOM 2630 C CA . PRO A 1 357 ? -22.824 -0.047 20.721 1.00 52.93 357 PRO A CA 1
ATOM 2631 C C . PRO A 1 357 ? -23.866 -0.486 19.687 1.00 53.04 357 PRO A C 1
ATOM 2632 O O . PRO A 1 357 ? -23.513 -0.800 18.546 1.00 50.16 357 PRO A O 1
ATOM 2636 N N . THR A 1 358 ? -25.138 -0.495 20.088 1.00 53.90 358 THR A N 1
ATOM 2637 C CA . THR A 1 358 ? -26.229 -0.690 19.136 1.00 54.82 358 THR A CA 1
ATOM 2638 C C . THR A 1 358 ? -27.205 0.468 19.297 1.00 55.98 358 THR A C 1
ATOM 2639 O O . THR A 1 358 ? -27.794 0.644 20.371 1.00 57.29 358 THR A O 1
ATOM 2643 N N . PRO A 1 359 ? -27.371 1.287 18.243 1.00 56.17 359 PRO A N 1
ATOM 2644 C CA . PRO A 1 359 ? -26.734 1.238 16.934 1.00 54.26 359 PRO A CA 1
ATOM 2645 C C . PRO A 1 359 ? -25.233 1.479 17.010 1.00 52.47 359 PRO A C 1
ATOM 2646 O O . PRO A 1 359 ? -24.771 2.157 17.919 1.00 50.93 359 PRO A O 1
ATOM 2650 N N . GLY A 1 360 ? -24.476 0.879 16.095 1.00 50.22 360 GLY A N 1
ATOM 2651 C CA . GLY A 1 360 ? -23.033 1.087 16.054 1.00 49.91 360 GLY A CA 1
ATOM 2652 C C . GLY A 1 360 ? -22.446 0.947 14.668 1.00 48.80 360 GLY A C 1
ATOM 2653 O O . GLY A 1 360 ? -23.158 0.592 13.725 1.00 47.88 360 GLY A O 1
ATOM 2654 N N . PRO A 1 361 ? -21.140 1.246 14.526 1.00 48.95 361 PRO A N 1
ATOM 2655 C CA . PRO A 1 361 ? -20.492 1.188 13.222 1.00 47.11 361 PRO A CA 1
ATOM 2656 C C . PRO A 1 361 ? -20.580 -0.200 12.635 1.00 45.79 361 PRO A C 1
ATOM 2657 O O . PRO A 1 361 ? -20.234 -1.169 13.309 1.00 45.42 361 PRO A O 1
ATOM 2661 N N . THR A 1 362 ? -21.003 -0.292 11.375 1.00 44.53 362 THR A N 1
ATOM 2662 C CA . THR A 1 362 ? -21.332 -1.567 10.765 1.00 43.80 362 THR A CA 1
ATOM 2663 C C . THR A 1 362 ? -20.666 -1.699 9.408 1.00 42.56 362 THR A C 1
ATOM 2664 O O . THR A 1 362 ? -20.693 -0.764 8.605 1.00 42.76 362 THR A O 1
ATOM 2668 N N . VAL A 1 363 ? -20.059 -2.860 9.164 1.00 41.71 363 VAL A N 1
ATOM 2669 C CA . VAL A 1 363 ? -19.473 -3.174 7.876 1.00 40.56 363 VAL A CA 1
ATOM 2670 C C . VAL A 1 363 ? -20.327 -4.212 7.148 1.00 40.73 363 VAL A C 1
ATOM 2671 O O . VAL A 1 363 ? -20.627 -5.278 7.689 1.00 41.47 363 VAL A O 1
ATOM 2675 N N . VAL A 1 364 ? -20.752 -3.869 5.929 1.00 40.60 364 VAL A N 1
ATOM 2676 C CA . VAL A 1 364 ? -21.310 -4.862 5.043 1.00 40.02 364 VAL A CA 1
ATOM 2677 C C . VAL A 1 364 ? -20.098 -5.529 4.352 1.00 38.13 364 VAL A C 1
ATOM 2678 O O . VAL A 1 364 ? -19.429 -4.955 3.503 1.00 37.98 364 VAL A O 1
ATOM 2682 N N . LEU A 1 365 ? -19.822 -6.739 4.777 1.00 38.19 365 LEU A N 1
ATOM 2683 C CA . LEU A 1 365 ? -18.683 -7.492 4.301 1.00 37.09 365 LEU A CA 1
ATOM 2684 C C . LEU A 1 365 ? -19.201 -8.454 3.245 1.00 37.01 365 LEU A C 1
ATOM 2685 O O . LEU A 1 365 ? -19.894 -9.400 3.568 1.00 37.99 365 LEU A O 1
ATOM 2690 N N . VAL A 1 366 ? -18.830 -8.218 1.990 1.00 37.02 366 VAL A N 1
ATOM 2691 C CA . VAL A 1 366 ? -19.436 -8.877 0.842 1.00 36.13 366 VAL A CA 1
ATOM 2692 C C . VAL A 1 366 ? -18.587 -10.028 0.388 1.00 35.14 366 VAL A C 1
ATOM 2693 O O . VAL A 1 366 ? -17.396 -9.866 0.134 1.00 33.08 366 VAL A O 1
ATOM 2697 N N . HIS A 1 367 ? -19.192 -11.199 0.286 1.00 35.37 367 HIS A N 1
ATOM 2698 C CA . HIS A 1 367 ? -18.415 -12.385 -0.041 1.00 34.37 367 HIS A CA 1
ATOM 2699 C C . HIS A 1 367 ? -17.933 -12.389 -1.481 1.00 35.23 367 HIS A C 1
ATOM 2700 O O . HIS A 1 367 ? -18.470 -11.691 -2.362 1.00 34.98 367 HIS A O 1
ATOM 2707 N N . GLY A 1 368 ? -16.877 -13.163 -1.702 1.00 34.46 368 GLY A N 1
ATOM 2708 C CA . GLY A 1 368 ? -16.325 -13.358 -3.054 1.00 34.38 368 GLY A CA 1
ATOM 2709 C C . GLY A 1 368 ? -17.095 -14.424 -3.827 1.00 34.18 368 GLY A C 1
ATOM 2710 O O . GLY A 1 368 ? -18.257 -14.713 -3.536 1.00 35.25 368 GLY A O 1
ATOM 2711 N N . GLY A 1 369 ? -16.457 -14.966 -4.841 1.00 35.77 369 GLY A N 1
ATOM 2712 C CA . GLY A 1 369 ? -17.031 -16.004 -5.691 1.00 36.08 369 GLY A CA 1
ATOM 2713 C C . GLY A 1 369 ? -17.281 -15.535 -7.125 1.00 36.09 369 GLY A C 1
ATOM 2714 O O . GLY A 1 369 ? -16.365 -15.467 -7.922 1.00 36.38 369 GLY A O 1
ATOM 2715 N N . PRO A 1 370 ? -18.536 -15.235 -7.468 1.00 35.58 370 PRO A N 1
ATOM 2716 C CA . PRO A 1 370 ? -19.722 -15.049 -6.632 1.00 35.43 370 PRO A CA 1
ATOM 2717 C C . PRO A 1 370 ? -20.401 -16.307 -6.104 1.00 35.73 370 PRO A C 1
ATOM 2718 O O . PRO A 1 370 ? -21.266 -16.195 -5.224 1.00 36.94 370 PRO A O 1
ATOM 2722 N N . PHE A 1 371 ? -20.059 -17.479 -6.649 1.00 35.24 371 PHE A N 1
ATOM 2723 C CA . PHE A 1 371 ? -20.625 -18.739 -6.191 1.00 35.48 371 PHE A CA 1
ATOM 2724 C C . PHE A 1 371 ? -19.979 -19.197 -4.859 1.00 35.16 371 PHE A C 1
ATOM 2725 O O . PHE A 1 371 ? -19.142 -20.101 -4.841 1.00 32.33 371 PHE A O 1
ATOM 2733 N N . ALA A 1 372 ? -20.384 -18.526 -3.792 1.00 34.43 372 ALA A N 1
ATOM 2734 C CA . ALA A 1 372 ? -19.875 -18.748 -2.453 1.00 34.91 372 ALA A CA 1
ATOM 2735 C C . ALA A 1 372 ? -20.996 -18.294 -1.530 1.00 35.50 372 ALA A C 1
ATOM 2736 O O . ALA A 1 372 ? -22.035 -17.743 -1.990 1.00 34.54 372 ALA A O 1
ATOM 2738 N N . GLU A 1 373 ? -20.848 -18.547 -0.243 1.00 34.95 373 GLU A N 1
ATOM 2739 C CA . GLU A 1 373 ? -21.860 -18.045 0.673 1.00 36.09 373 GLU A CA 1
ATOM 2740 C C . GLU A 1 373 ? -21.276 -17.634 2.006 1.00 36.74 373 GLU A C 1
ATOM 2741 O O . GLU A 1 373 ? -20.237 -18.127 2.414 1.00 34.94 373 GLU A O 1
ATOM 2747 N N . ASP A 1 374 ? -21.982 -16.711 2.656 1.00 37.31 374 ASP A N 1
ATOM 2748 C CA . ASP A 1 374 ? -21.729 -16.370 4.042 1.00 37.38 374 ASP A CA 1
ATOM 2749 C C . ASP A 1 374 ? -22.612 -17.296 4.840 1.00 36.89 374 ASP A C 1
ATOM 2750 O O . ASP A 1 374 ? -23.805 -17.324 4.632 1.00 38.62 374 ASP A O 1
ATOM 2755 N N . SER A 1 375 ? -22.010 -18.083 5.712 1.00 37.95 375 SER A N 1
ATOM 2756 C CA . SER A 1 375 ? -22.694 -19.130 6.440 1.00 37.44 375 SER A CA 1
ATOM 2757 C C . SER A 1 375 ? -22.265 -19.035 7.884 1.00 37.20 375 SER A C 1
ATOM 2758 O O . SER A 1 375 ? -21.486 -18.151 8.240 1.00 36.78 375 SER A O 1
ATOM 2761 N N . ASP A 1 376 ? -22.747 -19.958 8.717 1.00 36.98 376 ASP A N 1
ATOM 2762 C CA . ASP A 1 376 ? -22.271 -20.073 10.071 1.00 37.23 376 ASP A CA 1
ATOM 2763 C C . ASP A 1 376 ? -20.927 -20.797 10.008 1.00 35.60 376 ASP A C 1
ATOM 2764 O O . ASP A 1 376 ? -20.827 -21.959 10.340 1.00 34.70 376 ASP A O 1
ATOM 2769 N N . SER A 1 377 ? -19.926 -20.097 9.496 1.00 34.61 377 SER A N 1
ATOM 2770 C CA . SER A 1 377 ? -18.577 -20.634 9.281 1.00 34.85 377 SER A CA 1
ATOM 2771 C C . SER A 1 377 ? -17.556 -19.532 9.595 1.00 35.18 377 SER A C 1
ATOM 2772 O O . SER A 1 377 ? -17.839 -18.334 9.424 1.00 35.07 377 SER A O 1
ATOM 2775 N N . TRP A 1 378 ? -16.381 -19.954 10.060 1.00 33.70 378 TRP A N 1
ATOM 2776 C CA . TRP A 1 378 ? -15.420 -19.012 10.592 1.00 33.74 378 TRP A CA 1
ATOM 2777 C C . TRP A 1 378 ? -15.024 -18.062 9.477 1.00 33.89 378 TRP A C 1
ATOM 2778 O O . TRP A 1 378 ? -14.701 -18.507 8.363 1.00 32.34 378 TRP A O 1
ATOM 2789 N N . ASP A 1 379 ? -15.001 -16.775 9.796 1.00 33.35 379 ASP A N 1
ATOM 2790 C CA . ASP A 1 379 ? -14.559 -15.755 8.841 1.00 33.59 379 ASP A CA 1
ATOM 2791 C C . ASP A 1 379 ? -13.576 -14.819 9.541 1.00 33.36 379 ASP A C 1
ATOM 2792 O O . ASP A 1 379 ? -13.958 -14.015 10.378 1.00 33.35 379 ASP A O 1
ATOM 2797 N N . THR A 1 380 ? -12.297 -14.944 9.199 1.00 32.79 380 THR A N 1
ATOM 2798 C CA . THR A 1 380 ? -11.231 -14.202 9.875 1.00 34.10 380 THR A CA 1
ATOM 2799 C C . THR A 1 380 ? -11.471 -12.711 9.718 1.00 34.25 380 THR A C 1
ATOM 2800 O O . THR A 1 380 ? -11.338 -11.932 10.646 1.00 34.15 380 THR A O 1
ATOM 2804 N N . PHE A 1 381 ? -11.864 -12.319 8.525 1.00 34.47 381 PHE A N 1
ATOM 2805 C CA . PHE A 1 381 ? -12.118 -10.908 8.281 1.00 34.32 381 PHE A CA 1
ATOM 2806 C C . PHE A 1 381 ? -13.277 -10.348 9.116 1.00 35.63 381 PHE A C 1
ATOM 2807 O O . PHE A 1 381 ? -13.167 -9.280 9.750 1.00 35.32 381 PHE A O 1
ATOM 2815 N N . ALA A 1 382 ? -14.376 -11.075 9.160 1.00 35.13 382 ALA A N 1
ATOM 2816 C CA . ALA A 1 382 ? -15.509 -10.673 9.966 1.00 36.32 382 ALA A CA 1
ATOM 2817 C C . ALA A 1 382 ? -15.118 -10.659 11.460 1.00 36.36 382 ALA A C 1
ATOM 2818 O O . ALA A 1 382 ? -15.500 -9.759 12.206 1.00 38.03 382 ALA A O 1
ATOM 2820 N N . ALA A 1 383 ? -14.372 -11.645 11.907 1.00 36.15 383 ALA A N 1
ATOM 2821 C CA . ALA A 1 383 ? -13.935 -11.659 13.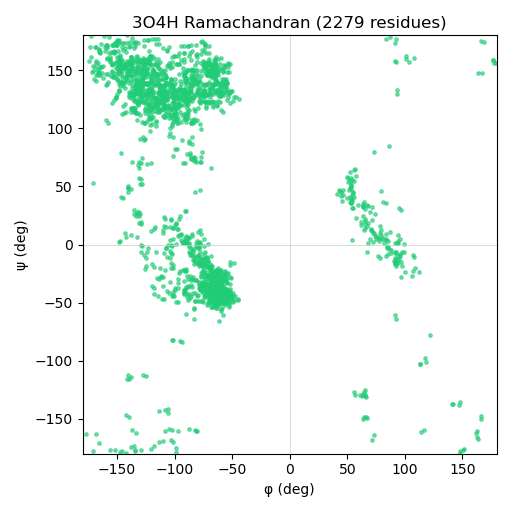319 1.00 36.62 383 ALA A CA 1
ATOM 2822 C C . ALA A 1 383 ? -13.024 -10.466 13.660 1.00 36.56 383 ALA A C 1
ATOM 2823 O O . ALA A 1 383 ? -13.119 -9.889 14.736 1.00 36.16 383 ALA A O 1
ATOM 2825 N N . SER A 1 384 ? -12.155 -10.097 12.726 1.00 35.94 384 SER A N 1
ATOM 2826 C CA . SER A 1 384 ? -11.279 -8.957 12.933 1.00 36.86 384 SER A CA 1
ATOM 2827 C C . SER A 1 384 ? -12.084 -7.654 13.042 1.00 37.24 384 SER A C 1
ATOM 2828 O O . SER A 1 384 ? -11.774 -6.783 13.865 1.00 36.45 384 SER A O 1
ATOM 2831 N N . LEU A 1 385 ? -13.113 -7.526 12.208 1.00 37.29 385 LEU A N 1
ATOM 2832 C CA . LEU A 1 385 ? -13.990 -6.375 12.245 1.00 37.55 385 LEU A CA 1
ATOM 2833 C C . LEU A 1 385 ? -14.760 -6.329 13.569 1.00 37.85 385 LEU A C 1
ATOM 2834 O O . LEU A 1 385 ? -14.801 -5.301 14.214 1.00 38.05 385 LEU A O 1
ATOM 2839 N N . ALA A 1 386 ? -15.308 -7.452 14.002 1.00 38.00 386 ALA A N 1
ATOM 2840 C CA . ALA A 1 386 ? -15.951 -7.533 15.315 1.00 40.13 386 ALA A CA 1
ATOM 2841 C C . ALA A 1 386 ? -15.005 -7.129 16.465 1.00 40.30 386 ALA A C 1
ATOM 2842 O O . ALA A 1 386 ? -15.425 -6.350 17.367 1.00 40.70 386 ALA A O 1
ATOM 2844 N N . ALA A 1 387 ? -13.748 -7.580 16.395 1.00 38.97 387 ALA A N 1
ATOM 2845 C CA . ALA A 1 387 ? -12.712 -7.220 17.388 1.00 40.29 387 ALA A CA 1
ATOM 2846 C C . ALA A 1 387 ? -12.361 -5.728 17.361 1.00 40.67 387 ALA A C 1
ATOM 2847 O O . ALA A 1 387 ? -12.088 -5.151 18.418 1.00 40.65 387 ALA A O 1
ATOM 2849 N N . ALA A 1 388 ? -12.401 -5.107 16.176 1.00 40.08 388 ALA A N 1
ATOM 2850 C CA . ALA A 1 388 ? -12.135 -3.669 16.033 1.00 40.94 388 ALA A CA 1
ATOM 2851 C C . ALA A 1 388 ? -13.375 -2.792 16.292 1.00 42.04 388 ALA A C 1
ATOM 2852 O O . ALA A 1 388 ? -13.349 -1.573 16.098 1.00 43.50 388 ALA A O 1
ATOM 2854 N N . GLY A 1 389 ? -14.456 -3.396 16.754 1.00 41.92 389 GLY A N 1
ATOM 2855 C CA . GLY A 1 389 ? -15.648 -2.639 17.120 1.00 43.33 389 GLY A CA 1
ATOM 2856 C C . GLY A 1 389 ? -16.572 -2.310 15.958 1.00 42.89 389 GLY A C 1
ATOM 2857 O O . GLY A 1 389 ? -17.189 -1.261 15.965 1.00 44.34 389 GLY A O 1
ATOM 2858 N N . PHE A 1 390 ? -16.703 -3.217 14.990 1.00 41.43 390 PHE A N 1
ATOM 2859 C CA . PHE A 1 390 ? -17.732 -3.065 13.932 1.00 41.78 390 PHE A CA 1
ATOM 2860 C C . PHE A 1 390 ? -18.650 -4.262 13.945 1.00 41.97 390 PHE A C 1
ATOM 2861 O O . PHE A 1 390 ? -18.197 -5.427 14.022 1.00 40.59 390 PHE A O 1
ATOM 2869 N N . HIS A 1 391 ? -19.952 -4.003 13.865 1.00 43.58 391 HIS A N 1
ATOM 2870 C CA . HIS A 1 391 ? -20.881 -5.078 13.495 1.00 42.40 391 HIS A CA 1
ATOM 2871 C C . HIS A 1 391 ? -20.622 -5.454 12.069 1.00 41.63 391 HIS A C 1
ATOM 2872 O O . HIS A 1 391 ? -20.149 -4.636 11.271 1.00 41.18 391 HIS A O 1
ATOM 2879 N N . VAL A 1 392 ? -20.936 -6.701 11.736 1.00 40.62 392 VAL A N 1
ATOM 2880 C CA . VAL A 1 392 ? -20.674 -7.187 10.392 1.00 39.80 392 VAL A CA 1
ATOM 2881 C C . VAL A 1 392 ? -21.959 -7.798 9.826 1.00 40.41 392 VAL A C 1
ATOM 2882 O O . VAL A 1 392 ? -22.575 -8.658 10.465 1.00 40.32 392 VAL A O 1
ATOM 2886 N N . VAL A 1 393 ? -22.320 -7.334 8.630 1.00 40.13 393 VAL A N 1
ATOM 2887 C CA . VAL A 1 393 ? -23.468 -7.794 7.888 1.00 40.48 393 VAL A CA 1
ATOM 2888 C C . VAL A 1 393 ? -22.970 -8.456 6.612 1.00 40.14 393 VAL A C 1
ATOM 2889 O O . VAL A 1 393 ? -22.230 -7.849 5.823 1.00 39.84 393 VAL A O 1
ATOM 2893 N N . MET A 1 394 ? -23.365 -9.719 6.423 1.00 39.70 394 MET A N 1
ATOM 2894 C CA . MET A 1 394 ? -22.815 -10.578 5.376 1.00 38.20 394 MET A CA 1
ATOM 2895 C C . MET A 1 394 ? -23.970 -11.163 4.571 1.00 38.14 394 MET A C 1
ATOM 2896 O O . MET A 1 394 ? -24.543 -12.182 4.954 1.00 37.94 394 MET A O 1
ATOM 2901 N N . PRO A 1 395 ? -24.343 -10.481 3.482 1.00 38.45 395 PRO A N 1
ATOM 2902 C CA . PRO A 1 395 ? -25.503 -10.819 2.681 1.00 39.68 395 PRO A CA 1
ATOM 2903 C C . PRO A 1 395 ? -25.246 -11.821 1.576 1.00 38.08 395 PRO A C 1
ATOM 2904 O O . PRO A 1 395 ? -24.365 -11.606 0.738 1.00 38.40 395 PRO A O 1
ATOM 2908 N N . ASN A 1 396 ? -26.072 -12.850 1.524 1.00 38.81 396 ASN A N 1
ATOM 2909 C CA . ASN A 1 396 ? -26.027 -13.814 0.410 1.00 37.96 396 ASN A CA 1
ATOM 2910 C C . ASN A 1 396 ? -26.820 -13.329 -0.779 1.00 38.52 396 ASN A C 1
ATOM 2911 O O . ASN A 1 396 ? -27.934 -13.771 -1.070 1.00 39.52 396 ASN A O 1
ATOM 2916 N N . TYR A 1 397 ? -26.210 -12.354 -1.437 1.00 38.28 397 TYR A N 1
ATOM 2917 C CA . TYR A 1 397 ? -26.714 -11.765 -2.652 1.00 38.96 397 TYR A CA 1
ATOM 2918 C C . TYR A 1 397 ? -26.947 -12.810 -3.735 1.00 38.63 397 TYR A C 1
ATOM 2919 O O . TYR A 1 397 ? -26.287 -13.844 -3.776 1.00 36.45 397 TYR A O 1
ATOM 2928 N N . ARG A 1 398 ? -27.863 -12.520 -4.652 1.00 40.27 398 ARG A N 1
ATOM 2929 C CA . ARG A 1 398 ? -28.148 -13.464 -5.719 1.00 39.72 398 ARG A CA 1
ATOM 2930 C C . ARG A 1 398 ? -26.884 -13.797 -6.490 1.00 39.04 398 ARG A C 1
ATOM 2931 O O . ARG A 1 398 ? -26.087 -12.918 -6.836 1.00 38.21 398 ARG A O 1
ATOM 2939 N N . GLY A 1 399 ? -26.719 -15.090 -6.758 1.00 38.11 399 GLY A N 1
ATOM 2940 C CA . GLY A 1 399 ? -25.430 -15.616 -7.185 1.00 37.86 399 GLY A CA 1
ATOM 2941 C C . GLY A 1 399 ? -24.785 -16.453 -6.092 1.00 37.26 399 GLY A C 1
ATOM 2942 O O . GLY A 1 399 ? -23.905 -17.249 -6.371 1.00 35.73 399 GLY A O 1
ATOM 2943 N N . SER A 1 400 ? -25.217 -16.259 -4.852 1.00 36.44 400 SER A N 1
ATOM 2944 C CA . SER A 1 400 ? -24.672 -17.001 -3.741 1.00 36.15 400 SER A CA 1
ATOM 2945 C C . SER A 1 400 ? -25.066 -18.482 -3.824 1.00 36.30 400 SER A C 1
ATOM 2946 O O . SER A 1 400 ? -26.131 -18.841 -4.368 1.00 36.71 400 SER A O 1
ATOM 2949 N N . THR A 1 401 ? -24.208 -19.333 -3.271 1.00 35.92 401 THR A N 1
ATOM 2950 C CA . THR A 1 401 ? -24.529 -20.729 -3.072 1.00 36.25 401 THR A CA 1
ATOM 2951 C C . THR A 1 401 ? -25.362 -20.912 -1.821 1.00 37.43 401 THR A C 1
ATOM 2952 O O . THR A 1 401 ? -25.587 -19.975 -1.039 1.00 38.33 401 THR A O 1
ATOM 2956 N N . GLY A 1 402 ? -25.850 -22.120 -1.633 1.00 37.79 402 GLY A N 1
ATOM 2957 C CA . GLY A 1 402 ? -26.480 -22.490 -0.371 1.00 38.60 402 GLY A CA 1
ATOM 2958 C C . GLY A 1 402 ? -27.976 -22.368 -0.264 1.00 40.58 402 GLY A C 1
ATOM 2959 O O . GLY A 1 402 ? -28.556 -22.846 0.715 1.00 41.80 402 GLY A O 1
ATOM 2960 N N . TYR A 1 403 ? -28.615 -21.735 -1.262 1.00 40.57 403 TYR A N 1
ATOM 2961 C CA . TYR A 1 403 ? -30.041 -21.407 -1.178 1.00 41.46 403 TYR A CA 1
ATOM 2962 C C . TYR A 1 403 ? -30.844 -21.819 -2.407 1.00 41.86 403 TYR A C 1
ATOM 2963 O O . TYR A 1 403 ? -31.964 -21.338 -2.615 1.00 45.23 403 TYR A O 1
ATOM 2972 N N . GLY A 1 404 ? -30.280 -22.729 -3.191 1.00 40.20 404 GLY A N 1
ATOM 2973 C CA . GLY A 1 404 ? -30.880 -23.236 -4.392 1.00 41.80 404 GLY A CA 1
ATOM 2974 C C . GLY A 1 404 ? -30.301 -22.688 -5.685 1.00 40.99 404 GLY A C 1
ATOM 2975 O O . GLY A 1 404 ? -29.732 -21.581 -5.759 1.00 40.34 404 GLY A O 1
ATOM 2976 N N . GLU A 1 405 ? -30.500 -23.471 -6.727 1.00 40.53 405 GLU A N 1
ATOM 2977 C CA . GLU A 1 405 ? -29.994 -23.160 -8.050 1.00 40.75 405 GLU A CA 1
ATOM 2978 C C . GLU A 1 405 ? -30.588 -21.865 -8.577 1.00 41.02 405 GLU A C 1
ATOM 2979 O O . GLU A 1 405 ? -29.922 -21.118 -9.283 1.00 40.46 405 GLU A O 1
ATOM 2985 N N . GLU A 1 406 ? -31.856 -21.612 -8.263 1.00 41.72 406 GLU A N 1
ATOM 2986 C CA . GLU A 1 406 ? -32.536 -20.458 -8.822 1.00 42.64 406 GLU A CA 1
ATOM 2987 C C . GLU A 1 406 ? -31.910 -19.180 -8.316 1.00 41.33 406 GLU A C 1
ATOM 2988 O O . GLU A 1 406 ? -31.606 -18.273 -9.095 1.00 40.91 406 GLU A O 1
ATOM 2994 N N . TRP A 1 407 ? -31.712 -19.095 -7.011 1.00 40.54 407 TRP A N 1
ATOM 2995 C CA . TRP A 1 407 ? -31.028 -17.931 -6.431 1.00 41.23 407 TRP A CA 1
ATOM 2996 C C . TRP A 1 407 ? -29.584 -17.778 -6.959 1.00 40.33 407 TRP A C 1
ATOM 2997 O O . TRP A 1 407 ? -29.147 -16.690 -7.310 1.00 39.05 407 TRP A O 1
ATOM 3008 N N . ARG A 1 408 ? -28.871 -18.888 -7.069 1.00 39.09 408 ARG A N 1
ATOM 3009 C CA . ARG A 1 408 ? -27.493 -18.842 -7.537 1.00 38.75 408 ARG A CA 1
ATOM 3010 C C . ARG A 1 408 ? -27.401 -18.359 -8.994 1.00 39.06 408 ARG A C 1
ATOM 3011 O O . ARG A 1 408 ? -26.526 -17.556 -9.337 1.00 38.56 408 ARG A O 1
ATOM 3019 N N . LEU A 1 409 ? -28.291 -18.860 -9.856 1.00 40.11 409 LEU A N 1
ATOM 3020 C CA . LEU A 1 409 ? -28.196 -18.539 -11.279 1.00 40.15 409 LEU A CA 1
ATOM 3021 C C . LEU A 1 409 ? -28.763 -17.172 -11.641 1.00 40.55 409 LEU A C 1
ATOM 3022 O O . LEU A 1 409 ? -28.547 -16.696 -12.733 1.00 38.85 409 LEU A O 1
ATOM 3027 N N . LYS A 1 410 ? -29.442 -16.506 -10.716 1.00 41.03 410 LYS A N 1
ATOM 3028 C CA . LYS A 1 410 ? -29.988 -15.179 -11.027 1.00 41.86 410 LYS A CA 1
ATOM 3029 C C . LYS A 1 410 ? -28.889 -14.172 -11.425 1.00 41.35 410 LYS A C 1
ATOM 3030 O O . LYS A 1 410 ? -29.176 -13.217 -12.140 1.00 40.73 410 LYS A O 1
ATOM 3036 N N . ILE A 1 411 ? -27.641 -14.388 -10.993 1.00 39.40 411 ILE A N 1
ATOM 3037 C CA . ILE A 1 411 ? -26.577 -13.435 -11.264 1.00 39.75 411 ILE A CA 1
ATOM 3038 C C . ILE A 1 411 ? -26.092 -13.495 -12.720 1.00 39.99 411 ILE A C 1
ATOM 3039 O O . ILE A 1 411 ? -25.479 -12.543 -13.221 1.00 40.88 411 ILE A O 1
ATOM 3044 N N . ILE A 1 412 ? -26.340 -14.622 -13.384 1.00 40.27 412 ILE A N 1
ATOM 3045 C CA . ILE A 1 412 ? -25.771 -14.886 -14.691 1.00 40.43 412 ILE A CA 1
ATOM 3046 C C . ILE A 1 412 ? -26.289 -13.842 -15.661 1.00 41.31 412 ILE A C 1
ATOM 3047 O O . ILE A 1 412 ? -27.500 -13.692 -15.843 1.00 41.12 412 ILE A O 1
ATOM 3052 N N . GLY A 1 413 ? -25.361 -13.133 -16.295 1.00 41.26 413 GLY A N 1
ATOM 3053 C CA . GLY A 1 413 ? -25.724 -12.086 -17.242 1.00 42.93 413 GLY A CA 1
ATOM 3054 C C . GLY A 1 413 ? -26.011 -10.748 -16.617 1.00 42.73 413 GLY A C 1
ATOM 3055 O O . GLY A 1 413 ? -26.279 -9.784 -17.347 1.00 43.66 413 GLY A O 1
ATOM 3056 N N . ASP A 1 414 ? -25.933 -10.662 -15.285 1.00 41.65 414 ASP A N 1
ATOM 3057 C CA . ASP A 1 414 ? -26.361 -9.456 -14.557 1.00 42.34 414 ASP A CA 1
ATOM 3058 C C . ASP A 1 414 ? -25.410 -9.061 -13.425 1.00 42.09 414 ASP A C 1
ATOM 3059 O O . ASP A 1 414 ? -25.855 -8.765 -12.301 1.00 41.30 414 ASP A O 1
ATOM 3064 N N . PRO A 1 415 ? -24.097 -9.022 -13.710 1.00 41.61 415 PRO A N 1
ATOM 3065 C CA . PRO A 1 415 ? -23.184 -8.530 -12.667 1.00 41.15 415 PRO A CA 1
ATOM 3066 C C . PRO A 1 415 ? -23.430 -7.043 -12.471 1.00 42.18 415 PRO A C 1
ATOM 3067 O O . PRO A 1 415 ? -23.751 -6.343 -13.454 1.00 42.66 415 PRO A O 1
ATOM 3071 N N . CYS A 1 416 ? -23.322 -6.583 -11.224 1.00 41.61 416 CYS A N 1
ATOM 3072 C CA . CYS A 1 416 ? -23.648 -5.210 -10.876 1.00 42.64 416 CYS A CA 1
ATOM 3073 C C . CYS A 1 416 ? -25.066 -4.895 -11.363 1.00 43.62 416 CYS A C 1
ATOM 3074 O O . CYS A 1 416 ? -25.280 -3.982 -12.129 1.00 44.39 416 CYS A O 1
ATOM 3077 N N . GLY A 1 417 ? -26.005 -5.724 -10.922 1.00 44.06 417 GLY A N 1
ATOM 3078 C CA . GLY A 1 417 ? -27.414 -5.560 -11.144 1.00 44.85 417 GLY A CA 1
ATOM 3079 C C . GLY A 1 417 ? -28.144 -5.937 -9.872 1.00 44.60 417 GLY A C 1
ATOM 3080 O O . GLY A 1 417 ? -28.000 -5.267 -8.840 1.00 44.82 417 GLY A O 1
ATOM 3081 N N . GLY A 1 418 ? -28.951 -6.990 -9.941 1.00 44.64 418 GLY A N 1
ATOM 3082 C CA . GLY A 1 418 ? -29.773 -7.418 -8.810 1.00 44.85 418 GLY A CA 1
ATOM 3083 C C . GLY A 1 418 ? -28.979 -7.782 -7.567 1.00 43.78 418 GLY A C 1
ATOM 3084 O O . GLY A 1 418 ? -29.437 -7.512 -6.434 1.00 44.24 418 GLY A O 1
ATOM 3085 N N . GLU A 1 419 ? -27.775 -8.334 -7.758 1.00 41.21 419 GLU A N 1
ATOM 3086 C CA . GLU A 1 419 ? -26.942 -8.715 -6.617 1.00 40.71 419 GLU A CA 1
ATOM 3087 C C . GLU A 1 419 ? -26.465 -7.500 -5.813 1.00 40.66 419 GLU A C 1
ATOM 3088 O O . GLU A 1 419 ? -26.484 -7.550 -4.571 1.00 40.27 419 GLU A O 1
ATOM 3094 N N . LEU A 1 420 ? -26.144 -6.403 -6.498 1.00 41.87 420 LEU A N 1
ATOM 3095 C CA . LEU A 1 420 ? -25.825 -5.126 -5.851 1.00 42.02 420 LEU A CA 1
ATOM 3096 C C . LEU A 1 420 ? -27.025 -4.577 -5.093 1.00 43.39 420 LEU A C 1
ATOM 3097 O O . LEU A 1 420 ? -26.853 -3.923 -4.049 1.00 44.13 420 LEU A O 1
ATOM 3102 N N . GLU A 1 421 ? -28.235 -4.767 -5.630 1.00 44.11 421 GLU A N 1
ATOM 3103 C CA . GLU A 1 421 ? -29.448 -4.350 -4.929 1.00 45.32 421 GLU A CA 1
ATOM 3104 C C . GLU A 1 421 ? -29.619 -5.153 -3.643 1.00 44.93 421 GLU A C 1
ATOM 3105 O O . GLU A 1 421 ? -30.073 -4.628 -2.640 1.00 44.37 421 GLU A O 1
ATOM 3111 N N . ASP A 1 422 ? -29.272 -6.428 -3.674 1.00 44.03 422 ASP A N 1
ATOM 3112 C CA . ASP A 1 422 ? -29.312 -7.242 -2.447 1.00 43.96 422 ASP A CA 1
ATOM 3113 C C . ASP A 1 422 ? -28.327 -6.729 -1.418 1.00 42.25 422 ASP A C 1
ATOM 3114 O O . ASP A 1 422 ? -28.703 -6.570 -0.254 1.00 42.83 422 ASP A O 1
ATOM 3119 N N . VAL A 1 423 ? -27.103 -6.418 -1.841 1.00 41.13 423 VAL A N 1
ATOM 3120 C CA . VAL A 1 423 ? -26.101 -5.851 -0.955 1.00 40.89 423 VAL A CA 1
ATOM 3121 C C . VAL A 1 423 ? -26.596 -4.537 -0.347 1.00 42.77 423 VAL A C 1
ATOM 3122 O O . VAL A 1 423 ? -26.493 -4.324 0.852 1.00 42.28 423 VAL A O 1
ATOM 3126 N N . SER A 1 424 ? -27.181 -3.688 -1.188 1.00 43.61 424 SER A N 1
ATOM 3127 C CA . SER A 1 424 ? -27.705 -2.400 -0.762 1.00 45.71 424 SER A CA 1
ATOM 3128 C C . SER A 1 424 ? -28.889 -2.543 0.186 1.00 46.59 424 SER A C 1
ATOM 3129 O O . SER A 1 424 ? -29.034 -1.757 1.141 1.00 47.30 424 SER A O 1
ATOM 3132 N N . ALA A 1 425 ? -29.734 -3.540 -0.052 1.00 47.06 425 ALA A N 1
ATOM 3133 C CA . ALA A 1 425 ? -30.882 -3.772 0.829 1.00 47.89 425 ALA A CA 1
ATOM 3134 C C . ALA A 1 425 ? -30.446 -4.298 2.214 1.00 47.62 425 ALA A C 1
ATOM 3135 O O . ALA A 1 425 ? -31.069 -3.993 3.235 1.00 48.40 425 ALA A O 1
ATOM 3137 N N . ALA A 1 426 ? -29.387 -5.090 2.254 1.00 46.11 426 ALA A N 1
ATOM 3138 C CA . ALA A 1 426 ? -28.815 -5.512 3.530 1.00 45.57 426 ALA A CA 1
ATOM 3139 C C . ALA A 1 426 ? -28.282 -4.313 4.304 1.00 45.79 426 ALA A C 1
ATOM 3140 O O . ALA A 1 426 ? -28.458 -4.241 5.518 1.00 46.36 426 ALA A O 1
ATOM 3142 N N . ALA A 1 427 ? -27.649 -3.372 3.594 1.00 45.72 427 ALA A N 1
ATOM 3143 C CA . ALA A 1 427 ? -27.096 -2.177 4.200 1.00 45.45 427 ALA A CA 1
ATOM 3144 C C . ALA A 1 427 ? -28.252 -1.367 4.822 1.00 48.60 427 ALA A C 1
ATOM 3145 O O . ALA A 1 427 ? -28.229 -0.997 6.017 1.00 49.18 427 ALA A O 1
ATOM 3147 N N . ARG A 1 428 ? -29.273 -1.119 4.005 1.00 49.07 428 ARG A N 1
ATOM 3148 C CA A ARG A 1 428 ? -30.478 -0.405 4.454 0.50 51.89 428 ARG A CA 1
ATOM 3149 C CA B ARG A 1 428 ? -30.460 -0.396 4.464 0.50 51.56 428 ARG A CA 1
ATOM 3150 C C . ARG A 1 428 ? -31.107 -1.094 5.644 1.00 51.84 428 ARG A C 1
ATOM 3151 O O . ARG A 1 428 ? -31.474 -0.458 6.613 1.00 54.73 428 ARG A O 1
ATOM 3166 N N . TRP A 1 429 ? -31.251 -2.410 5.560 1.00 51.57 429 TRP A N 1
ATOM 3167 C CA . TRP A 1 429 ? -31.830 -3.142 6.680 1.00 51.31 429 TRP A CA 1
ATOM 3168 C C . TRP A 1 429 ? -31.033 -2.868 7.970 1.00 51.17 429 TRP A C 1
ATOM 3169 O O . TRP A 1 429 ? -31.639 -2.694 9.023 1.00 51.98 429 TRP A O 1
ATOM 3180 N N . ALA A 1 430 ? -29.697 -2.820 7.873 1.00 49.77 430 ALA A N 1
ATOM 3181 C CA . ALA A 1 430 ? -28.823 -2.619 9.055 1.00 49.72 430 ALA A CA 1
ATOM 3182 C C . ALA A 1 430 ? -29.148 -1.312 9.744 1.00 51.19 430 ALA A C 1
ATOM 3183 O O . ALA A 1 430 ? -29.310 -1.262 10.975 1.00 50.67 430 ALA A O 1
ATOM 3185 N N . ARG A 1 431 ? -29.258 -0.258 8.933 1.00 53.55 431 ARG A N 1
ATOM 3186 C CA . ARG A 1 431 ? -29.604 1.070 9.406 1.00 55.22 431 ARG A CA 1
ATOM 3187 C C . ARG A 1 431 ? -31.046 1.148 9.880 1.00 55.96 431 ARG A C 1
ATOM 3188 O O . ARG A 1 431 ? -31.293 1.714 10.926 1.00 55.63 431 ARG A O 1
ATOM 3196 N N . GLU A 1 432 ? -31.987 0.571 9.130 1.00 55.01 432 GLU A N 1
ATOM 3197 C CA . GLU A 1 432 ? -33.409 0.694 9.476 1.00 56.99 432 GLU A CA 1
ATOM 3198 C C . GLU A 1 432 ? -33.789 -0.176 10.684 1.00 57.17 432 GLU A C 1
ATOM 3199 O O . GLU A 1 432 ? -34.664 0.226 11.469 1.00 59.01 432 GLU A O 1
ATOM 3205 N N . SER A 1 433 ? -33.111 -1.323 10.857 1.00 55.69 433 SER A N 1
ATOM 3206 C CA . SER A 1 433 ? -33.360 -2.221 12.000 1.00 56.41 433 SER A CA 1
ATOM 3207 C C . SER A 1 433 ? -32.829 -1.668 13.337 1.00 57.47 433 SER A C 1
ATOM 3208 O O . SER A 1 433 ? -33.194 -2.163 14.407 1.00 59.10 433 SER A O 1
ATOM 3211 N N . GLY A 1 434 ? -31.970 -0.657 13.286 1.00 56.67 434 GLY A N 1
ATOM 3212 C CA . GLY A 1 434 ? -31.350 -0.125 14.505 1.00 56.97 434 GLY A CA 1
ATOM 3213 C C . GLY A 1 434 ? -29.995 -0.730 14.844 1.00 54.23 434 GLY A C 1
ATOM 3214 O O . GLY A 1 434 ? -29.438 -0.477 15.913 1.00 53.01 434 GLY A O 1
ATOM 3215 N N . LEU A 1 435 ? -29.440 -1.525 13.935 1.00 53.71 435 LEU A N 1
ATOM 3216 C CA . LEU A 1 435 ? -28.121 -2.089 14.151 1.00 52.00 435 LEU A CA 1
ATOM 3217 C C . LEU A 1 435 ? -27.046 -1.076 13.845 1.00 51.34 435 LEU A C 1
ATOM 3218 O O . LEU A 1 435 ? -26.062 -0.969 14.581 1.00 50.86 435 LEU A O 1
ATOM 3223 N N . ALA A 1 436 ? -27.202 -0.349 12.747 1.00 50.14 436 ALA A N 1
ATOM 3224 C CA . ALA A 1 436 ? -26.090 0.443 12.212 1.00 49.35 436 ALA A CA 1
ATOM 3225 C C . ALA A 1 436 ? -26.259 1.939 12.437 1.00 50.93 436 ALA A C 1
ATOM 3226 O O . ALA A 1 436 ? -27.289 2.512 12.080 1.00 52.21 436 ALA A O 1
ATOM 3228 N N . SER A 1 437 ? -25.232 2.559 13.023 1.00 51.16 437 SER A N 1
ATOM 3229 C CA . SER A 1 437 ? -25.132 4.020 13.169 1.00 52.81 437 SER A CA 1
ATOM 3230 C C . SER A 1 437 ? -24.449 4.652 11.960 1.00 52.41 437 SER A C 1
ATOM 3231 O O . SER A 1 437 ? -24.628 5.822 11.672 1.00 53.13 437 SER A O 1
ATOM 3234 N N . GLU A 1 438 ? -23.607 3.877 11.302 1.00 50.64 438 GLU A N 1
ATOM 3235 C CA . GLU A 1 438 ? -22.937 4.284 10.078 1.00 50.41 438 GLU A CA 1
ATOM 3236 C C . GLU A 1 438 ? -22.579 3.004 9.360 1.00 46.90 438 GLU A C 1
ATOM 3237 O O . GLU A 1 438 ? -22.498 1.956 9.983 1.00 46.27 438 GLU A O 1
ATOM 3243 N N . LEU A 1 439 ? -22.404 3.108 8.049 1.00 46.78 439 LEU A N 1
ATOM 3244 C CA . LEU A 1 439 ? -22.255 1.962 7.182 1.00 45.88 439 LEU A CA 1
ATOM 3245 C C . LEU A 1 439 ? -21.027 2.077 6.315 1.00 45.06 439 LEU A C 1
ATOM 3246 O O . LEU A 1 439 ? -20.785 3.119 5.697 1.00 45.24 439 LEU A O 1
ATOM 3251 N N . TYR A 1 440 ? -20.300 0.963 6.252 1.00 42.90 440 TYR A N 1
ATOM 3252 C CA . TYR A 1 440 ? -19.142 0.781 5.378 1.00 42.14 440 TYR A CA 1
ATOM 3253 C C . TYR A 1 440 ? -19.340 -0.469 4.557 1.00 40.67 440 TYR A C 1
ATOM 3254 O O . TYR A 1 440 ? -20.122 -1.364 4.930 1.00 41.13 440 TYR A O 1
ATOM 3263 N N . ILE A 1 441 ? -18.610 -0.544 3.448 1.00 39.49 441 ILE A N 1
ATOM 3264 C CA . ILE A 1 441 ? -18.616 -1.721 2.619 1.00 39.24 441 ILE A CA 1
ATOM 3265 C C . ILE A 1 441 ? -17.184 -2.193 2.445 1.00 37.50 441 ILE A C 1
ATOM 3266 O O . ILE A 1 441 ? -16.292 -1.400 2.239 1.00 36.38 441 ILE A O 1
ATOM 3271 N N . MET A 1 442 ? -16.999 -3.500 2.517 1.00 38.08 442 MET A N 1
ATOM 3272 C CA . MET A 1 442 ? -15.686 -4.109 2.379 1.00 35.99 442 MET A CA 1
ATOM 3273 C C . MET A 1 442 ? -15.878 -5.447 1.688 1.00 35.51 442 MET A C 1
ATOM 3274 O O . MET A 1 442 ? -16.849 -6.140 1.922 1.00 36.56 442 MET A O 1
ATOM 3279 N N . GLY A 1 443 ? -14.949 -5.805 0.834 1.00 34.66 443 GLY A N 1
ATOM 3280 C CA . GLY A 1 443 ? -14.961 -7.104 0.243 1.00 34.64 443 GLY A CA 1
ATOM 3281 C C . GLY A 1 443 ? -13.717 -7.369 -0.566 1.00 35.11 443 GLY A C 1
ATOM 3282 O O . GLY A 1 443 ? -13.010 -6.445 -0.989 1.00 36.71 443 GLY A O 1
ATOM 3283 N N . TYR A 1 444 ? -13.476 -8.641 -0.823 1.00 34.04 444 TYR A N 1
ATOM 3284 C CA . TYR A 1 444 ? -12.333 -9.069 -1.619 1.00 34.28 444 TYR A CA 1
ATOM 3285 C C . TYR A 1 444 ? -12.826 -9.902 -2.824 1.00 34.21 444 TYR A C 1
ATOM 3286 O O . TYR A 1 444 ? -13.911 -10.523 -2.762 1.00 32.42 444 TYR A O 1
ATOM 3295 N N . SER A 1 445 ? -12.070 -9.888 -3.924 1.00 34.25 445 SER A N 1
ATOM 3296 C CA . SER A 1 445 ? -12.460 -10.657 -5.131 1.00 35.56 445 SER A CA 1
ATOM 3297 C C . SER A 1 445 ? -13.780 -10.085 -5.635 1.00 35.16 445 SER A C 1
ATOM 3298 O O . SER A 1 445 ? -13.889 -8.850 -5.748 1.00 36.31 445 SER A O 1
ATOM 3301 N N . TYR A 1 446 ? -14.781 -10.927 -5.892 1.00 35.26 446 TYR A N 1
ATOM 3302 C CA . TYR A 1 446 ? -16.077 -10.416 -6.305 1.00 35.94 446 TYR A CA 1
ATOM 3303 C C . TYR A 1 446 ? -16.634 -9.430 -5.256 1.00 35.71 446 TYR A C 1
ATOM 3304 O O . TYR A 1 446 ? -17.404 -8.558 -5.570 1.00 35.28 446 TYR A O 1
ATOM 3313 N N . GLY A 1 447 ? -16.237 -9.595 -4.000 1.00 34.46 447 GLY A N 1
ATOM 3314 C CA . GLY A 1 447 ? -16.653 -8.677 -2.950 1.00 35.64 447 GLY A CA 1
ATOM 3315 C C . GLY A 1 447 ? -16.049 -7.286 -3.121 1.00 35.98 447 GLY A C 1
ATOM 3316 O O . GLY A 1 447 ? -16.679 -6.320 -2.798 1.00 35.47 447 GLY A O 1
ATOM 3317 N N . GLY A 1 448 ? -14.820 -7.214 -3.622 1.00 35.48 448 GLY A N 1
ATOM 3318 C CA . GLY A 1 448 ? -14.174 -5.932 -3.891 1.00 36.37 448 GLY A CA 1
ATOM 3319 C C . GLY A 1 448 ? -14.775 -5.328 -5.127 1.00 36.60 448 GLY A C 1
ATOM 3320 O O . GLY A 1 448 ? -14.867 -4.129 -5.208 1.00 36.33 448 GLY A O 1
ATOM 3321 N N . TYR A 1 449 ? -15.164 -6.159 -6.090 1.00 37.06 449 TYR A N 1
ATOM 3322 C CA . TYR A 1 449 ? -15.971 -5.677 -7.239 1.00 37.64 449 TYR A CA 1
ATOM 3323 C C . TYR A 1 449 ? -17.228 -4.977 -6.710 1.00 38.73 449 TYR A C 1
ATOM 3324 O O . TYR A 1 449 ? -17.537 -3.864 -7.122 1.00 40.30 449 TYR A O 1
ATOM 3333 N N . MET A 1 450 ? -17.890 -5.603 -5.739 1.00 37.68 450 MET A N 1
ATOM 3334 C CA . MET A 1 450 ? -19.105 -5.054 -5.178 1.00 39.31 450 MET A CA 1
ATOM 3335 C C . MET A 1 450 ? -18.907 -3.726 -4.448 1.00 39.39 450 MET A C 1
ATOM 3336 O O . MET A 1 450 ? -19.765 -2.840 -4.563 1.00 39.23 450 MET A O 1
ATOM 3341 N N . THR A 1 451 ? -17.794 -3.603 -3.696 1.00 38.48 451 THR A N 1
ATOM 3342 C CA . THR A 1 451 ? -17.390 -2.297 -3.132 1.00 38.02 451 THR A CA 1
ATOM 3343 C C . THR A 1 451 ? -17.314 -1.240 -4.220 1.00 38.40 451 THR A C 1
ATOM 3344 O O . THR A 1 451 ? -17.906 -0.174 -4.076 1.00 39.02 451 THR A O 1
ATOM 3348 N N . LEU A 1 452 ? -16.582 -1.526 -5.298 1.00 38.48 452 LEU A N 1
ATOM 3349 C CA . LEU A 1 452 ? -16.431 -0.555 -6.393 1.00 39.45 452 LEU A CA 1
ATOM 3350 C C . LEU A 1 452 ? -17.748 -0.253 -7.100 1.00 41.10 452 LEU A C 1
ATOM 3351 O O . LEU A 1 452 ? -18.012 0.889 -7.419 1.00 41.46 452 LEU A O 1
ATOM 3356 N N . CYS A 1 453 ? -18.561 -1.284 -7.316 1.00 41.06 453 CYS A N 1
ATOM 3357 C CA . CYS A 1 453 ? -19.902 -1.094 -7.837 1.00 42.60 453 CYS A CA 1
ATOM 3358 C C . CYS A 1 453 ? -20.817 -0.268 -6.922 1.00 42.67 453 CYS A C 1
ATOM 3359 O O . CYS A 1 453 ? -21.562 0.566 -7.415 1.00 44.49 453 CYS A O 1
ATOM 3362 N N . ALA A 1 454 ? -20.758 -0.491 -5.611 1.00 42.53 454 ALA A N 1
ATOM 3363 C CA . ALA A 1 454 ? -21.542 0.309 -4.641 1.00 43.71 454 ALA A CA 1
ATOM 3364 C C . ALA A 1 454 ? -21.132 1.775 -4.639 1.00 44.36 454 ALA A C 1
ATOM 3365 O O . ALA A 1 454 ? -21.988 2.655 -4.646 1.00 46.33 454 ALA A O 1
ATOM 3367 N N . LEU A 1 455 ? -19.827 2.055 -4.620 1.00 43.97 455 LEU A N 1
ATOM 3368 C CA . LEU A 1 455 ? -19.382 3.452 -4.595 1.00 44.80 455 LEU A CA 1
ATOM 3369 C C . LEU A 1 455 ? -19.631 4.200 -5.906 1.00 45.02 455 LEU A C 1
ATOM 3370 O O . LEU A 1 455 ? -19.756 5.421 -5.879 1.00 45.11 455 LEU A O 1
ATOM 3375 N N . THR A 1 456 ? -19.634 3.480 -7.030 1.00 44.58 456 THR A N 1
ATOM 3376 C CA . THR A 1 456 ? -19.932 4.074 -8.327 1.00 45.94 456 THR A CA 1
ATOM 3377 C C . THR A 1 456 ? -21.444 4.192 -8.564 1.00 47.05 456 THR A C 1
ATOM 3378 O O . THR A 1 456 ? -21.882 5.197 -9.020 1.00 49.39 456 THR A O 1
ATOM 3382 N N . MET A 1 457 ? -22.223 3.178 -8.206 1.00 46.90 457 MET A N 1
ATOM 3383 C CA . MET A 1 457 ? -23.644 3.143 -8.544 1.00 48.53 457 MET A CA 1
ATOM 3384 C C . MET A 1 457 ? -24.546 3.629 -7.438 1.00 49.80 457 MET A C 1
ATOM 3385 O O . MET A 1 457 ? -25.657 4.089 -7.715 1.00 51.30 457 MET A O 1
ATOM 3390 N N . LYS A 1 458 ? -24.071 3.546 -6.199 1.00 48.61 458 LYS A N 1
ATOM 3391 C CA . LYS A 1 458 ? -24.864 3.908 -5.034 1.00 49.28 458 LYS A CA 1
ATOM 3392 C C . LYS A 1 458 ? -24.090 4.903 -4.155 1.00 48.74 458 LYS A C 1
ATOM 3393 O O . LYS A 1 458 ? -23.932 4.660 -2.957 1.00 47.32 458 LYS A O 1
ATOM 3399 N N . PRO A 1 459 ? -23.581 6.005 -4.743 1.00 49.25 459 PRO A N 1
ATOM 3400 C CA . PRO A 1 459 ? -22.877 6.972 -3.888 1.00 50.62 459 PRO A CA 1
ATOM 3401 C C . PRO A 1 459 ? -23.786 7.446 -2.759 1.00 51.51 459 PRO A C 1
ATOM 3402 O O . PRO A 1 459 ? -24.984 7.644 -2.984 1.00 52.88 459 PRO A O 1
ATOM 3406 N N . GLY A 1 460 ? -23.217 7.594 -1.569 1.00 51.88 460 GLY A N 1
ATOM 3407 C CA . GLY A 1 460 ? -23.941 8.075 -0.385 1.00 53.33 460 GLY A CA 1
ATOM 3408 C C . GLY A 1 460 ? -24.556 6.976 0.483 1.00 52.73 460 GLY A C 1
ATOM 3409 O O . GLY A 1 460 ? -25.000 7.247 1.605 1.00 54.11 460 GLY A O 1
ATOM 3410 N N . LEU A 1 461 ? -24.640 5.749 -0.039 1.00 50.76 461 LEU A N 1
ATOM 3411 C CA . LEU A 1 461 ? -25.168 4.615 0.733 1.00 50.04 461 LEU A CA 1
ATOM 3412 C C . LEU A 1 461 ? -24.179 4.246 1.837 1.00 48.80 461 LEU A C 1
ATOM 3413 O O . LEU A 1 461 ? -24.560 4.094 3.010 1.00 49.93 461 LEU A O 1
ATOM 3418 N N . PHE A 1 462 ? -22.908 4.128 1.460 1.00 46.69 462 PHE A N 1
ATOM 3419 C CA . PHE A 1 462 ? -21.832 3.848 2.412 1.00 45.95 462 PHE A CA 1
ATOM 3420 C C . PHE A 1 462 ? -21.021 5.109 2.700 1.00 47.10 462 PHE A C 1
ATOM 3421 O O . PHE A 1 462 ? -20.973 6.017 1.882 1.00 48.29 462 PHE A O 1
ATOM 3429 N N . LYS A 1 463 ? -20.405 5.136 3.872 1.00 46.62 463 LYS A N 1
ATOM 3430 C CA . LYS A 1 463 ? -19.496 6.208 4.280 1.00 47.26 463 LYS A CA 1
ATOM 3431 C C . LYS A 1 463 ? -18.090 6.054 3.639 1.00 45.09 463 LYS A C 1
ATOM 3432 O O . LYS A 1 463 ? -17.387 7.042 3.384 1.00 45.06 463 LYS A O 1
ATOM 3438 N N . ALA A 1 464 ? -17.681 4.812 3.418 1.00 43.89 464 ALA A N 1
ATOM 3439 C CA . ALA A 1 464 ? -16.333 4.474 2.900 1.00 42.17 464 ALA A CA 1
ATOM 3440 C C . ALA A 1 464 ? -16.331 3.028 2.461 1.00 41.66 464 ALA A C 1
ATOM 3441 O O . ALA A 1 464 ? -17.098 2.225 2.959 1.00 40.92 464 ALA A O 1
ATOM 3443 N N . GLY A 1 465 ? -15.423 2.688 1.555 1.00 41.26 465 GLY A N 1
ATOM 3444 C CA . GLY A 1 465 ? -15.363 1.354 0.968 1.00 40.31 465 GLY A CA 1
ATOM 3445 C C . GLY A 1 465 ? -13.950 0.814 0.930 1.00 39.25 465 GLY A C 1
ATOM 3446 O O . GLY A 1 465 ? -12.998 1.567 0.715 1.00 39.74 465 GLY A O 1
ATOM 3447 N N . VAL A 1 466 ? -13.824 -0.491 1.163 1.00 38.19 466 VAL A N 1
ATOM 3448 C CA . VAL A 1 466 ? -12.575 -1.192 0.976 1.00 37.71 466 VAL A CA 1
ATOM 3449 C C . VAL A 1 466 ? -12.763 -2.245 -0.115 1.00 37.39 466 VAL A C 1
ATOM 3450 O O . VAL A 1 466 ? -13.653 -3.110 -0.017 1.00 35.12 466 VAL A O 1
ATOM 3454 N N . ALA A 1 467 ? -11.955 -2.131 -1.165 1.00 36.96 467 ALA A N 1
ATOM 3455 C CA . ALA A 1 467 ? -11.998 -3.038 -2.298 1.00 36.85 467 ALA A CA 1
ATOM 3456 C C . ALA A 1 467 ? -10.688 -3.806 -2.388 1.00 35.96 467 ALA A C 1
ATOM 3457 O O . ALA A 1 467 ? -9.680 -3.258 -2.800 1.00 36.74 467 ALA A O 1
ATOM 3459 N N . GLY A 1 468 ? -10.722 -5.086 -2.021 1.00 35.31 468 GLY A N 1
ATOM 3460 C CA . GLY A 1 468 ? -9.548 -5.945 -2.081 1.00 34.77 468 GLY A CA 1
ATOM 3461 C C . GLY A 1 468 ? -9.550 -6.882 -3.273 1.00 34.56 468 GLY A C 1
ATOM 3462 O O . GLY A 1 468 ? -10.599 -7.452 -3.598 1.00 34.49 468 GLY A O 1
ATOM 3463 N N . ALA A 1 469 ? -8.418 -7.034 -3.938 1.00 33.93 469 ALA A N 1
ATOM 3464 C CA . ALA A 1 469 ? -8.343 -7.966 -5.087 1.00 35.55 469 ALA A CA 1
ATOM 3465 C C . ALA A 1 469 ? -9.541 -7.858 -6.009 1.00 35.88 469 ALA A C 1
ATOM 3466 O O . ALA A 1 469 ? -10.113 -8.863 -6.395 1.00 35.55 469 ALA A O 1
ATOM 3468 N N . SER A 1 470 ? -9.924 -6.627 -6.345 1.00 37.12 470 SER A N 1
ATOM 3469 C CA . SER A 1 470 ? -11.194 -6.355 -6.956 1.00 38.09 470 SER A CA 1
ATOM 3470 C C . SER A 1 470 ? -11.196 -6.597 -8.465 1.00 37.55 470 SER A C 1
ATOM 3471 O O . SER A 1 470 ? -10.165 -6.559 -9.137 1.00 35.08 470 SER A O 1
ATOM 3474 N N . VAL A 1 471 ? -12.380 -6.886 -8.986 1.00 38.62 471 VAL A N 1
ATOM 3475 C CA . VAL A 1 471 ? -12.624 -6.786 -10.428 1.00 38.63 471 VAL A CA 1
ATOM 3476 C C . VAL A 1 471 ? -12.872 -5.308 -10.686 1.00 38.93 471 VAL A C 1
ATOM 3477 O O . VAL A 1 471 ? -13.714 -4.697 -10.042 1.00 40.10 471 VAL A O 1
ATOM 3481 N N . VAL A 1 472 ? -12.149 -4.767 -11.656 1.00 39.99 472 VAL A N 1
ATOM 3482 C CA . VAL A 1 472 ? -12.169 -3.357 -12.001 1.00 40.59 472 VAL A CA 1
ATOM 3483 C C . VAL A 1 472 ? -12.740 -3.164 -13.392 1.00 41.42 472 VAL A C 1
ATOM 3484 O O . VAL A 1 472 ? -13.586 -2.288 -13.590 1.00 41.75 472 VAL A O 1
ATOM 3488 N N . ASP A 1 473 ? -12.294 -4.013 -14.327 1.00 41.21 473 ASP A N 1
ATOM 3489 C CA . ASP A 1 473 ? -12.736 -3.987 -15.706 1.00 42.03 473 ASP A CA 1
ATOM 3490 C C . ASP A 1 473 ? -12.813 -5.421 -16.212 1.00 41.22 473 ASP A C 1
ATOM 3491 O O . ASP A 1 473 ? -11.792 -6.087 -16.366 1.00 40.26 473 ASP A O 1
A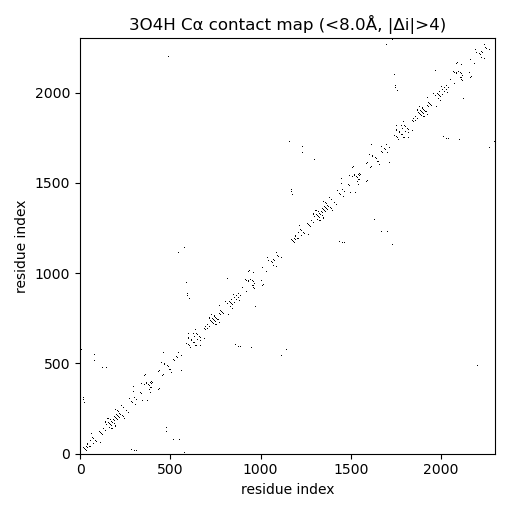TOM 3496 N N . TRP A 1 474 ? -14.035 -5.858 -16.493 1.00 40.63 474 TRP A N 1
ATOM 3497 C CA . TRP A 1 474 ? -14.287 -7.162 -17.064 1.00 40.09 474 TRP A CA 1
ATOM 3498 C C . TRP A 1 474 ? -13.523 -7.339 -18.355 1.00 41.10 474 TRP A C 1
ATOM 3499 O O . TRP A 1 474 ? -13.033 -8.418 -18.633 1.00 41.64 474 TRP A O 1
ATOM 3510 N N . GLU A 1 475 ? -13.421 -6.292 -19.165 1.00 41.99 475 GLU A N 1
ATOM 3511 C CA . GLU A 1 475 ? -12.803 -6.424 -20.491 1.00 43.10 475 GLU A CA 1
ATOM 3512 C C . GLU A 1 475 ? -11.324 -6.704 -20.428 1.00 43.11 475 GLU A C 1
ATOM 3513 O O . GLU A 1 475 ? -10.836 -7.667 -21.005 1.00 43.22 475 GLU A O 1
ATOM 3519 N N . GLU A 1 476 ? -10.583 -5.864 -19.715 1.00 42.73 476 GLU A N 1
ATOM 3520 C CA . GLU A 1 476 ? -9.138 -6.066 -19.654 1.00 42.93 476 GLU A CA 1
ATOM 3521 C C . GLU A 1 476 ? -8.786 -7.362 -18.889 1.00 42.52 476 GLU A C 1
ATOM 3522 O O . GLU A 1 476 ? -7.828 -8.052 -19.234 1.00 43.07 476 GLU A O 1
ATOM 3528 N N . MET A 1 477 ? -9.555 -7.681 -17.861 1.00 40.94 477 MET A N 1
ATOM 3529 C CA . MET A 1 477 ? -9.341 -8.919 -17.088 1.00 40.85 477 MET A CA 1
ATOM 3530 C C . MET A 1 477 ? -9.536 -10.124 -18.019 1.00 40.84 477 MET A C 1
ATOM 3531 O O . MET A 1 477 ? -8.774 -11.103 -17.966 1.00 39.81 477 MET A O 1
ATOM 3536 N N . TYR A 1 478 ? -10.548 -10.057 -18.886 1.00 40.83 478 TYR A N 1
ATOM 3537 C CA . TYR A 1 478 ? -10.773 -11.138 -19.844 1.00 41.49 478 TYR A CA 1
ATOM 3538 C C . TYR A 1 478 ? -9.551 -11.387 -20.722 1.00 42.65 478 TYR A C 1
ATOM 3539 O O . TYR A 1 478 ? -9.097 -12.532 -20.868 1.00 42.60 478 TYR A O 1
ATOM 3548 N N . GLU A 1 479 ? -8.999 -10.312 -21.265 1.00 43.52 479 GLU A N 1
ATOM 3549 C CA . GLU A 1 479 ? -7.833 -10.376 -22.155 1.00 44.73 479 GLU A CA 1
ATOM 3550 C C . GLU A 1 479 ? -6.630 -10.991 -21.458 1.00 44.77 479 GLU A C 1
ATOM 3551 O O . GLU A 1 479 ? -5.839 -11.690 -22.086 1.00 45.55 479 GLU A O 1
ATOM 3553 N N . LEU A 1 480 ? -6.524 -10.756 -20.154 1.00 44.07 480 LEU A N 1
ATOM 3554 C CA . LEU A 1 480 ? -5.403 -11.244 -19.355 1.00 43.75 480 LEU A CA 1
ATOM 3555 C C . LEU A 1 480 ? -5.679 -12.607 -18.708 1.00 43.53 480 LEU A C 1
ATOM 3556 O O . LEU A 1 480 ? -4.834 -13.132 -17.988 1.00 43.91 480 LEU A O 1
ATOM 3561 N N . SER A 1 481 ? -6.853 -13.199 -18.950 1.00 42.78 481 SER A N 1
ATOM 3562 C CA . SER A 1 481 ? -7.263 -14.410 -18.202 1.00 41.07 481 SER A CA 1
ATOM 3563 C C . SER A 1 481 ? -6.828 -15.771 -18.804 1.00 40.40 481 SER A C 1
ATOM 3564 O O . SER A 1 481 ? -6.739 -15.893 -19.988 1.00 41.64 481 SER A O 1
ATOM 3567 N N . ASP A 1 482 ? -6.607 -16.794 -17.972 1.00 40.64 482 ASP A N 1
ATOM 3568 C CA . ASP A 1 482 ? -6.313 -18.156 -18.502 1.00 40.59 482 ASP A CA 1
ATOM 3569 C C . ASP A 1 482 ? -7.607 -18.767 -19.054 1.00 40.92 482 ASP A C 1
ATOM 3570 O O . ASP A 1 482 ? -8.698 -18.186 -18.904 1.00 39.83 482 ASP A O 1
ATOM 3575 N N . ALA A 1 483 ? -7.490 -19.920 -19.713 1.00 40.75 483 ALA A N 1
ATOM 3576 C CA . ALA A 1 483 ? -8.618 -20.521 -20.412 1.00 40.91 483 ALA A CA 1
ATOM 3577 C C . ALA A 1 483 ? -9.823 -20.664 -19.515 1.00 40.30 483 ALA A C 1
ATOM 3578 O O . ALA A 1 483 ? -10.955 -20.365 -19.944 1.00 42.36 483 ALA A O 1
ATOM 3580 N N . ALA A 1 484 ? -9.580 -21.094 -18.278 1.00 39.20 484 ALA A N 1
ATOM 3581 C CA . ALA A 1 484 ? -10.630 -21.308 -17.304 1.00 38.53 484 ALA A CA 1
ATOM 3582 C C . ALA A 1 484 ? -11.349 -19.988 -16.994 1.00 39.04 484 ALA A C 1
ATOM 3583 O O . ALA A 1 484 ? -12.580 -19.890 -17.018 1.00 38.89 484 ALA A O 1
ATOM 3585 N N . PHE A 1 485 ? -10.572 -18.962 -16.686 1.00 38.76 485 PHE A N 1
ATOM 3586 C CA . PHE A 1 485 ? -11.178 -17.705 -16.257 1.00 37.57 485 PHE A CA 1
ATOM 3587 C C . PHE A 1 485 ? -11.851 -16.993 -17.417 1.00 38.19 485 PHE A C 1
ATOM 3588 O O . PHE A 1 485 ? -12.865 -16.330 -17.218 1.00 38.00 485 PHE A O 1
ATOM 3596 N N . ARG A 1 486 ? -11.302 -17.090 -18.626 1.00 39.53 486 ARG A N 1
ATOM 3597 C CA . ARG A 1 486 ? -12.000 -16.529 -19.787 1.00 40.36 486 ARG A CA 1
ATOM 3598 C C . ARG A 1 486 ? -13.414 -17.139 -19.936 1.00 40.86 486 ARG A C 1
ATOM 3599 O O . ARG A 1 486 ? -14.396 -16.425 -20.164 1.00 39.65 486 ARG A O 1
ATOM 3607 N N . ASN A 1 487 ? -13.495 -18.455 -19.779 1.00 41.07 487 ASN A N 1
ATOM 3608 C CA . ASN A 1 487 ? -14.755 -19.182 -19.859 1.00 40.47 487 ASN A CA 1
ATOM 3609 C C . ASN A 1 487 ? -15.703 -18.775 -18.762 1.00 40.30 487 ASN A C 1
ATOM 3610 O O . ASN A 1 487 ? -16.921 -18.604 -18.992 1.00 40.36 487 ASN A O 1
ATOM 3615 N N . PHE A 1 488 ? -15.157 -18.606 -17.569 1.00 39.07 488 PHE A N 1
ATOM 3616 C CA . PHE A 1 488 ? -15.983 -18.276 -16.427 1.00 38.62 488 PHE A CA 1
ATOM 3617 C C . PHE A 1 488 ? -16.532 -16.861 -16.596 1.00 38.82 488 PHE A C 1
ATOM 3618 O O . PHE A 1 488 ? -17.694 -16.618 -16.356 1.00 38.01 488 PHE A O 1
ATOM 3626 N N . ILE A 1 489 ? -15.678 -15.949 -17.045 1.00 37.75 489 ILE A N 1
ATOM 3627 C CA . ILE A 1 489 ? -16.081 -14.583 -17.320 1.00 39.59 489 ILE A CA 1
ATOM 3628 C C . ILE A 1 489 ? -17.225 -14.527 -18.360 1.00 38.94 489 ILE A C 1
ATOM 3629 O O . ILE A 1 489 ? -18.204 -13.819 -18.193 1.00 39.33 489 ILE A O 1
ATOM 3634 N N . GLU A 1 490 ? -17.124 -15.364 -19.372 1.00 39.91 490 GLU A N 1
ATOM 3635 C CA . GLU A 1 490 ? -18.137 -15.470 -20.409 1.00 41.14 490 GLU A CA 1
ATOM 3636 C C . GLU A 1 490 ? -19.449 -15.887 -19.815 1.00 41.61 490 GLU A C 1
ATOM 3637 O O . GLU A 1 490 ? -20.493 -15.301 -20.148 1.00 40.35 490 GLU A O 1
ATOM 3643 N N . GLN A 1 491 ? -19.396 -16.863 -18.902 1.00 39.89 491 GLN A N 1
ATOM 3644 C CA . GLN A 1 491 ? -20.596 -17.389 -18.296 1.00 39.82 491 GLN A CA 1
ATOM 3645 C C . GLN A 1 491 ? -21.267 -16.312 -17.451 1.00 39.40 491 GLN A C 1
ATOM 3646 O O . GLN A 1 491 ? -22.464 -16.087 -17.579 1.00 39.27 491 GLN A O 1
ATOM 3652 N N . LEU A 1 492 ? -20.478 -15.619 -16.643 1.00 38.90 492 LEU A N 1
ATOM 3653 C CA . LEU A 1 492 ? -21.002 -14.577 -15.735 1.00 39.79 492 LEU A CA 1
ATOM 3654 C C . LEU A 1 492 ? -21.620 -13.396 -16.473 1.00 41.23 492 LEU A C 1
ATOM 3655 O O . LEU A 1 492 ? -22.635 -12.813 -16.054 1.00 42.10 492 LEU A O 1
ATOM 3660 N N . THR A 1 493 ? -20.990 -13.027 -17.570 1.00 41.30 493 THR A N 1
ATOM 3661 C CA . THR A 1 493 ? -21.439 -11.880 -18.342 1.00 42.49 493 THR A CA 1
ATOM 3662 C C . THR A 1 493 ? -22.430 -12.230 -19.441 1.00 43.61 493 THR A C 1
ATOM 3663 O O . THR A 1 493 ? -22.822 -11.345 -20.193 1.00 45.37 493 THR A O 1
ATOM 3667 N N . GLY A 1 494 ? -22.850 -13.499 -19.500 1.00 43.50 494 GLY A N 1
ATOM 3668 C CA . GLY A 1 494 ? -23.713 -14.046 -20.552 1.00 44.36 494 GLY A CA 1
ATOM 3669 C C . GLY A 1 494 ? -23.139 -13.822 -21.934 1.00 45.39 494 GLY A C 1
ATOM 3670 O O . GLY A 1 494 ? -23.879 -13.619 -22.900 1.00 46.46 494 GLY A O 1
ATOM 3671 N N . GLY A 1 495 ? -21.811 -13.802 -22.034 1.00 44.48 495 GLY A N 1
ATOM 3672 C CA . GLY A 1 495 ? -21.136 -13.604 -23.321 1.00 45.23 495 GLY A CA 1
ATOM 3673 C C . GLY A 1 495 ? -21.236 -12.208 -23.928 1.00 45.77 495 GLY A C 1
ATOM 3674 O O . GLY A 1 495 ? -20.926 -12.012 -25.106 1.00 47.62 495 GLY A O 1
ATOM 3675 N N . SER A 1 496 ? -21.676 -11.235 -23.141 1.00 45.14 496 SER A N 1
ATOM 3676 C CA . SER A 1 496 ? -21.939 -9.908 -23.669 1.00 46.57 496 SER A CA 1
ATOM 3677 C C . SER A 1 496 ? -20.780 -8.983 -23.324 1.00 46.29 496 SER A C 1
ATOM 3678 O O . SER A 1 496 ? -20.495 -8.718 -22.147 1.00 45.67 496 SER A O 1
ATOM 3681 N N . ARG A 1 497 ? -20.114 -8.492 -24.356 1.00 47.05 497 ARG A N 1
ATOM 3682 C CA . ARG A 1 497 ? -19.124 -7.454 -24.185 1.00 47.21 497 ARG A CA 1
ATOM 3683 C C . ARG A 1 497 ? -19.787 -6.130 -23.702 1.00 47.70 497 ARG A C 1
ATOM 3684 O O . ARG A 1 497 ? -19.154 -5.340 -22.999 1.00 47.65 497 ARG A O 1
ATOM 3692 N N . GLU A 1 498 ? -21.055 -5.895 -24.037 1.00 49.12 498 GLU A N 1
ATOM 3693 C CA . GLU A 1 498 ? -21.731 -4.697 -23.537 1.00 49.99 498 GLU A CA 1
ATOM 3694 C C . GLU A 1 498 ? -21.841 -4.793 -22.009 1.00 48.58 498 GLU A C 1
ATOM 3695 O O . GLU A 1 498 ? -21.531 -3.830 -21.323 1.00 48.57 498 GLU A O 1
ATOM 3701 N N . ILE A 1 499 ? -22.246 -5.958 -21.489 1.00 47.54 499 ILE A N 1
ATOM 3702 C CA . ILE A 1 499 ? -22.280 -6.196 -20.026 1.00 46.03 499 ILE A CA 1
ATOM 3703 C C . ILE A 1 499 ? -20.892 -6.032 -19.398 1.00 44.88 499 ILE A C 1
ATOM 3704 O O . ILE A 1 499 ? -20.758 -5.445 -18.331 1.00 44.34 499 ILE A O 1
ATOM 3709 N N . MET A 1 500 ? -19.872 -6.521 -20.105 1.00 45.23 500 MET A N 1
ATOM 3710 C CA . MET A 1 500 ? -18.480 -6.370 -19.702 1.00 43.99 500 MET A CA 1
ATOM 3711 C C . MET A 1 500 ? -18.089 -4.914 -19.503 1.00 45.22 500 MET A C 1
ATOM 3712 O O . MET A 1 500 ? -17.338 -4.611 -18.555 1.00 44.85 500 MET A O 1
ATOM 3717 N N . ARG A 1 501 ? -18.570 -4.021 -20.383 1.00 45.86 501 ARG A N 1
ATOM 3718 C CA . ARG A 1 501 ? -18.234 -2.596 -20.293 1.00 46.72 501 ARG A CA 1
ATOM 3719 C C . ARG A 1 501 ? -19.127 -1.875 -19.298 1.00 46.96 501 ARG A C 1
ATOM 3720 O O . ARG A 1 501 ? -18.627 -1.217 -18.383 1.00 47.30 501 ARG A O 1
ATOM 3728 N N . SER A 1 502 ? -20.437 -1.989 -19.495 1.00 47.37 502 SER A N 1
ATOM 3729 C CA . SER A 1 502 ? -21.427 -1.231 -18.708 1.00 48.46 502 SER A CA 1
ATOM 3730 C C . SER A 1 502 ? -21.399 -1.595 -17.212 1.00 47.57 502 SER A C 1
ATOM 3731 O O . SER A 1 502 ? -21.717 -0.769 -16.363 1.00 47.51 502 SER A O 1
ATOM 3734 N N . ARG A 1 503 ? -20.981 -2.818 -16.879 1.00 45.86 503 ARG A N 1
ATOM 3735 C CA . ARG A 1 503 ? -20.926 -3.236 -15.478 1.00 44.27 503 ARG A CA 1
ATOM 3736 C C . ARG A 1 503 ? -19.498 -3.204 -14.876 1.00 43.31 503 ARG A C 1
ATOM 3737 O O . ARG A 1 503 ? -19.256 -3.741 -13.794 1.00 42.78 503 ARG A O 1
ATOM 3745 N N . SER A 1 504 ? -18.558 -2.550 -15.555 1.00 43.56 504 SER A N 1
ATOM 3746 C CA . SER A 1 504 ? -17.209 -2.369 -15.029 1.00 42.34 504 SER A CA 1
ATOM 3747 C C . SER A 1 504 ? -17.117 -0.990 -14.342 1.00 43.16 504 SER A C 1
ATOM 3748 O O . SER A 1 504 ? -17.325 0.023 -14.988 1.00 44.48 504 SER A O 1
ATOM 3751 N N . PRO A 1 505 ? -16.799 -0.963 -13.042 1.00 42.81 505 PRO A N 1
ATOM 3752 C CA . PRO A 1 505 ? -16.732 0.287 -12.270 1.00 43.28 505 PRO A CA 1
ATOM 3753 C C . PRO A 1 505 ? -15.684 1.281 -12.761 1.00 43.91 505 PRO A C 1
ATOM 3754 O O . PRO A 1 505 ? -15.823 2.503 -12.514 1.00 45.45 505 PRO A O 1
ATOM 3758 N N . ILE A 1 506 ? -14.667 0.798 -13.476 1.00 43.22 506 ILE A N 1
ATOM 3759 C CA . ILE A 1 506 ? -13.701 1.709 -14.068 1.00 44.67 506 ILE A CA 1
ATOM 3760 C C . ILE A 1 506 ? -14.321 2.686 -15.055 1.00 46.01 506 ILE A C 1
ATOM 3761 O O . ILE A 1 506 ? -13.740 3.756 -15.296 1.00 48.12 506 ILE A O 1
ATOM 3766 N N . ASN A 1 507 ? -15.476 2.342 -15.620 1.00 45.38 507 ASN A N 1
ATOM 3767 C CA . ASN A 1 507 ? -16.175 3.247 -16.535 1.00 47.75 507 ASN A CA 1
ATOM 3768 C C . ASN A 1 507 ? -17.137 4.203 -15.849 1.00 48.30 507 ASN A C 1
ATOM 3769 O O . ASN A 1 507 ? -17.872 4.908 -16.544 1.00 49.95 507 ASN A O 1
ATOM 3774 N N . HIS A 1 508 ? -17.159 4.198 -14.509 1.00 47.27 508 HIS A N 1
ATOM 3775 C CA . HIS A 1 508 ? -18.058 5.061 -13.746 1.00 48.30 508 HIS A CA 1
ATOM 3776 C C . HIS A 1 508 ? -17.392 5.758 -12.566 1.00 47.66 508 HIS A C 1
ATOM 3777 O O . HIS A 1 508 ? -18.080 6.150 -11.621 1.00 47.36 508 HIS A O 1
ATOM 3784 N N . VAL A 1 509 ? -16.077 5.956 -12.657 1.00 46.77 509 VAL A N 1
ATOM 3785 C CA . VAL A 1 509 ? -15.278 6.547 -11.565 1.00 46.51 509 VAL A CA 1
ATOM 3786 C C . VAL A 1 509 ? -15.724 7.945 -11.155 1.00 48.00 509 VAL A C 1
ATOM 3787 O O . VAL A 1 509 ? -15.667 8.291 -9.985 1.00 46.81 509 VAL A O 1
ATOM 3791 N N . ASP A 1 510 ? -16.190 8.745 -12.118 1.00 49.98 510 ASP A N 1
ATOM 3792 C CA . ASP A 1 510 ? -16.710 10.087 -11.839 1.00 51.51 510 ASP A CA 1
ATOM 3793 C C . ASP A 1 510 ? -17.811 10.134 -10.788 1.00 51.80 510 ASP A C 1
ATOM 3794 O O . ASP A 1 510 ? -17.998 11.165 -10.147 1.00 52.20 510 ASP A O 1
ATOM 3799 N N . ARG A 1 511 ? -18.536 9.030 -10.619 1.00 50.46 511 ARG A N 1
ATOM 3800 C CA . ARG A 1 511 ? -19.651 8.983 -9.668 1.00 51.38 511 ARG A CA 1
ATOM 3801 C C . ARG A 1 511 ? -19.242 8.803 -8.206 1.00 50.62 511 ARG A C 1
ATOM 3802 O O . ARG A 1 511 ? -20.068 8.997 -7.307 1.00 51.56 511 ARG A O 1
ATOM 3810 N N . ILE A 1 512 ? -17.988 8.422 -7.973 1.00 48.50 512 ILE A N 1
ATOM 3811 C CA . ILE A 1 512 ? -17.506 8.107 -6.615 1.00 48.50 512 ILE A CA 1
ATOM 3812 C C . ILE A 1 512 ? -17.412 9.374 -5.767 1.00 49.54 512 ILE A C 1
ATOM 3813 O O . ILE A 1 512 ? -16.883 10.387 -6.212 1.00 51.98 512 ILE A O 1
ATOM 3818 N N . LYS A 1 513 ? -17.981 9.309 -4.569 1.00 50.05 513 LYS A N 1
ATOM 3819 C CA . LYS A 1 513 ? -18.061 10.443 -3.650 1.00 51.10 513 LYS A CA 1
ATOM 3820 C C . LYS A 1 513 ? -17.454 10.109 -2.291 1.00 50.51 513 LYS A C 1
ATOM 3821 O O . LYS A 1 513 ? -17.253 11.009 -1.486 1.00 50.40 513 LYS A O 1
ATOM 3827 N N . GLU A 1 514 ? -17.181 8.832 -2.047 1.00 48.67 514 GLU A N 1
ATOM 3828 C CA . GLU A 1 514 ? -16.723 8.338 -0.758 1.00 48.38 514 GLU A CA 1
ATOM 3829 C C . GLU A 1 514 ? -15.247 7.934 -0.816 1.00 46.89 514 GLU A C 1
ATOM 3830 O O . GLU A 1 514 ? -14.749 7.458 -1.871 1.00 45.80 514 GLU A O 1
ATOM 3836 N N . PRO A 1 515 ? -14.565 8.062 0.322 1.00 46.54 515 PRO A N 1
ATOM 3837 C CA . PRO A 1 515 ? -13.216 7.534 0.468 1.00 45.52 515 PRO A CA 1
ATOM 3838 C C . PRO A 1 515 ? -13.125 6.016 0.174 1.00 43.56 515 PRO A C 1
ATOM 3839 O O . PRO A 1 515 ? -13.992 5.233 0.578 1.00 41.76 515 PRO A O 1
ATOM 3843 N N . LEU A 1 516 ? -12.064 5.633 -0.523 1.00 42.19 516 LEU A N 1
ATOM 3844 C CA . LEU A 1 516 ? -11.872 4.275 -1.029 1.00 41.58 516 LEU A CA 1
ATOM 3845 C C . LEU A 1 516 ? -10.461 3.777 -0.667 1.00 40.44 516 LEU A C 1
ATOM 3846 O O . LEU A 1 516 ? -9.481 4.496 -0.846 1.00 41.30 516 LEU A O 1
ATOM 3851 N N . ALA A 1 517 ? -10.374 2.560 -0.161 1.00 38.76 517 ALA A N 1
ATOM 3852 C CA . ALA A 1 517 ? -9.097 1.913 0.063 1.00 37.24 517 ALA A CA 1
ATOM 3853 C C . ALA A 1 517 ? -9.042 0.722 -0.860 1.00 37.10 517 ALA A C 1
ATOM 3854 O O . ALA A 1 517 ? -9.916 -0.145 -0.808 1.00 37.06 517 ALA A O 1
ATOM 3856 N N . LEU A 1 518 ? -8.009 0.696 -1.690 1.00 37.35 518 LEU A N 1
ATOM 3857 C CA . LEU A 1 518 ? -7.727 -0.404 -2.620 1.00 37.01 518 LEU A CA 1
ATOM 3858 C C . LEU A 1 518 ? -6.645 -1.259 -2.034 1.00 36.95 518 LEU A C 1
ATOM 3859 O O . LEU A 1 518 ? -5.625 -0.728 -1.587 1.00 36.94 518 LEU A O 1
ATOM 3864 N N . ILE A 1 519 ? -6.853 -2.577 -2.063 1.00 35.42 519 ILE A N 1
ATOM 3865 C CA . ILE A 1 519 ? -5.852 -3.526 -1.577 1.00 35.27 519 ILE A CA 1
ATOM 3866 C C . ILE A 1 519 ? -5.729 -4.600 -2.647 1.00 35.40 519 ILE A C 1
ATOM 3867 O O . ILE A 1 519 ? -6.725 -5.100 -3.128 1.00 34.23 519 ILE A O 1
ATOM 3872 N N . HIS A 1 520 ? -4.519 -4.911 -3.060 1.00 36.27 520 HIS A N 1
ATOM 3873 C CA . HIS A 1 520 ? -4.340 -5.865 -4.165 1.00 36.76 520 HIS A CA 1
ATOM 3874 C C . HIS A 1 520 ? -2.991 -6.555 -4.078 1.00 37.03 520 HIS A C 1
ATOM 3875 O O . HIS A 1 520 ? -1.952 -5.915 -4.093 1.00 37.45 520 HIS A O 1
ATOM 3882 N N . PRO A 1 521 ? -3.003 -7.886 -3.998 1.00 38.57 521 PRO A N 1
ATOM 3883 C CA . PRO A 1 521 ? -1.782 -8.672 -4.141 1.00 38.52 521 PRO A CA 1
ATOM 3884 C C . PRO A 1 521 ? -1.255 -8.508 -5.539 1.00 38.75 521 PRO A C 1
ATOM 3885 O O . PRO A 1 521 ? -2.018 -8.659 -6.475 1.00 40.37 521 PRO A O 1
ATOM 3889 N N . GLN A 1 522 ? 0.037 -8.240 -5.689 1.00 38.64 522 GLN A N 1
ATOM 3890 C CA . GLN A 1 522 ? 0.583 -7.843 -6.973 1.00 39.00 522 GLN A CA 1
ATOM 3891 C C . GLN A 1 522 ? 0.506 -8.958 -8.027 1.00 38.78 522 GLN A C 1
ATOM 3892 O O . GLN A 1 522 ? 0.367 -8.662 -9.231 1.00 36.94 522 GLN A O 1
ATOM 3898 N N . ASN A 1 523 ? 0.571 -10.210 -7.566 1.00 38.03 523 ASN A N 1
ATOM 3899 C CA . ASN A 1 523 ? 0.599 -11.383 -8.454 1.00 38.95 523 ASN A CA 1
ATOM 3900 C C . ASN A 1 523 ? -0.753 -12.090 -8.556 1.00 38.71 523 ASN A C 1
ATOM 3901 O O . ASN A 1 523 ? -0.822 -13.192 -9.069 1.00 38.91 523 ASN A O 1
ATOM 3906 N N . ALA A 1 524 ? -1.818 -11.437 -8.103 1.00 37.53 524 ALA A N 1
ATOM 3907 C CA . ALA A 1 524 ? -3.180 -11.953 -8.240 1.00 37.40 524 ALA A CA 1
ATOM 3908 C C . ALA A 1 524 ? -3.406 -12.307 -9.687 1.00 38.20 524 ALA A C 1
ATOM 3909 O O . ALA A 1 524 ? -3.218 -11.461 -10.559 1.00 40.82 524 ALA A O 1
ATOM 3911 N N . SER A 1 525 ? -3.734 -13.566 -9.969 1.00 38.42 525 SER A N 1
ATOM 3912 C CA . SER A 1 525 ? -3.876 -14.006 -11.348 1.00 39.01 525 SER A CA 1
ATOM 3913 C C . SER A 1 525 ? -5.341 -14.114 -11.748 1.00 38.68 525 SER A C 1
ATOM 3914 O O . SER A 1 525 ? -5.617 -14.351 -12.909 1.00 41.60 525 SER A O 1
ATOM 3917 N N . ARG A 1 526 ? -6.274 -13.976 -10.808 1.00 37.85 526 ARG A N 1
ATOM 3918 C CA . ARG A 1 526 ? -7.682 -14.048 -11.140 1.00 37.57 526 ARG A CA 1
ATOM 3919 C C . ARG A 1 526 ? -8.155 -12.637 -11.477 1.00 38.77 526 ARG A C 1
ATOM 3920 O O . ARG A 1 526 ? -8.619 -12.359 -12.598 1.00 40.39 526 ARG A O 1
ATOM 3928 N N . THR A 1 527 ? -8.015 -11.747 -10.505 1.00 38.06 527 THR A N 1
ATOM 3929 C CA . THR A 1 527 ? -8.233 -10.319 -10.683 1.00 39.50 527 THR A CA 1
ATOM 3930 C C . THR A 1 527 ? -6.885 -9.636 -10.730 1.00 38.96 527 THR A C 1
ATOM 3931 O O . THR A 1 527 ? -6.333 -9.315 -9.693 1.00 39.29 527 THR A O 1
ATOM 3935 N N . PRO A 1 528 ? -6.333 -9.427 -11.939 1.00 38.89 528 PRO A N 1
ATOM 3936 C CA . PRO A 1 528 ? -4.973 -8.896 -12.061 1.00 39.59 528 PRO A CA 1
ATOM 3937 C C . PRO A 1 528 ? -4.805 -7.447 -11.664 1.00 39.80 528 PRO A C 1
ATOM 3938 O O . PRO A 1 528 ? -5.782 -6.676 -11.553 1.00 40.22 528 PRO A O 1
ATOM 3942 N N . LEU A 1 529 ? -3.543 -7.099 -11.489 1.00 41.35 529 LEU A N 1
ATOM 3943 C CA . LEU A 1 529 ? -3.158 -5.814 -10.946 1.00 41.43 529 LEU A CA 1
ATOM 3944 C C . LEU A 1 529 ? -3.263 -4.701 -12.024 1.00 42.43 529 LEU A C 1
ATOM 3945 O O . LEU A 1 529 ? -3.623 -3.573 -11.675 1.00 41.92 529 LEU A O 1
ATOM 3950 N N . LYS A 1 530 ? -2.963 -5.012 -13.294 1.00 41.48 530 LYS A N 1
ATOM 3951 C CA . LYS A 1 530 ? -2.914 -4.007 -14.355 1.00 42.53 530 LYS A CA 1
ATOM 3952 C C . LYS A 1 530 ? -4.172 -3.093 -14.422 1.00 42.51 530 LYS A C 1
ATOM 3953 O O . LYS A 1 530 ? -4.037 -1.887 -14.456 1.00 44.10 530 LYS A O 1
ATOM 3958 N N . PRO A 1 531 ? -5.390 -3.662 -14.403 1.00 41.14 531 PRO A N 1
ATOM 3959 C CA . PRO A 1 531 ? -6.563 -2.773 -14.420 1.00 41.56 531 PRO A CA 1
ATOM 3960 C C . PRO A 1 531 ? -6.680 -1.898 -13.170 1.00 41.05 531 PRO A C 1
ATOM 3961 O O . PRO A 1 531 ? -7.178 -0.784 -13.247 1.00 40.91 531 PRO A O 1
ATOM 3965 N N . LEU A 1 532 ? -6.215 -2.413 -12.030 1.00 40.99 532 LEU A N 1
ATOM 3966 C CA . LEU A 1 532 ? -6.181 -1.627 -10.805 1.00 40.69 532 LEU A CA 1
ATOM 3967 C C . LEU A 1 532 ? -5.283 -0.418 -10.959 1.00 41.94 532 LEU A C 1
ATOM 3968 O O . LEU A 1 532 ? -5.645 0.658 -10.473 1.00 42.49 532 LEU A O 1
ATOM 3973 N N . LEU A 1 533 ? -4.121 -0.577 -11.606 1.00 42.56 533 LEU A N 1
ATOM 3974 C CA . LEU A 1 533 ? -3.242 0.577 -11.852 1.00 43.07 533 LEU A CA 1
ATOM 3975 C C . LEU A 1 533 ? -3.963 1.594 -12.721 1.00 44.22 533 LEU A C 1
ATOM 3976 O O . LEU A 1 533 ? -3.797 2.785 -12.507 1.00 45.40 533 LEU A O 1
ATOM 3981 N N . ARG A 1 534 ? -4.747 1.127 -13.704 1.00 44.01 534 ARG A N 1
ATOM 3982 C CA . ARG A 1 534 ? -5.518 2.038 -14.555 1.00 43.70 534 ARG A CA 1
ATOM 3983 C C . ARG A 1 534 ? -6.635 2.697 -13.721 1.00 43.25 534 ARG A C 1
ATOM 3984 O O . ARG A 1 534 ? -6.934 3.858 -13.931 1.00 44.46 534 ARG A O 1
ATOM 3992 N N . LEU A 1 535 ? -7.237 1.967 -12.779 1.00 41.51 535 LEU A N 1
ATOM 3993 C CA . LEU A 1 535 ? -8.232 2.567 -11.883 1.00 41.91 535 LEU A CA 1
ATOM 3994 C C . LEU A 1 535 ? -7.632 3.698 -11.048 1.00 42.80 535 LEU A C 1
ATOM 3995 O O . LEU A 1 535 ? -8.212 4.761 -10.877 1.00 42.38 535 LEU A O 1
ATOM 4000 N N . MET A 1 536 ? -6.453 3.449 -10.505 1.00 42.39 536 MET A N 1
ATOM 4001 C CA . MET A 1 536 ? -5.744 4.493 -9.790 1.00 43.24 536 MET A CA 1
ATOM 4002 C C . MET A 1 536 ? -5.507 5.759 -10.612 1.00 43.77 536 MET A C 1
ATOM 4003 O O . MET A 1 536 ? -5.701 6.840 -10.089 1.00 43.51 536 MET A O 1
ATOM 4008 N N . GLY A 1 537 ? -5.049 5.613 -11.855 1.00 45.46 537 GLY A N 1
ATOM 4009 C CA . GLY A 1 537 ? -4.958 6.725 -12.829 1.00 46.50 537 GLY A CA 1
ATOM 4010 C C . GLY A 1 537 ? -6.224 7.552 -13.029 1.00 47.31 537 GLY A C 1
ATOM 4011 O O . GLY A 1 537 ? -6.153 8.785 -13.050 1.00 47.47 537 GLY A O 1
ATOM 4012 N N . GLU A 1 538 ? -7.358 6.863 -13.169 1.00 46.69 538 GLU A N 1
ATOM 4013 C CA . GLU A 1 538 ? -8.711 7.442 -13.335 1.00 47.61 538 GLU A CA 1
ATOM 4014 C C . GLU A 1 538 ? -9.137 8.209 -12.054 1.00 47.39 538 GLU A C 1
ATOM 4015 O O . GLU A 1 538 ? -9.679 9.311 -12.117 1.00 48.49 538 GLU A O 1
ATOM 4021 N N . LEU A 1 539 ? -8.962 7.558 -10.903 1.00 46.46 539 LEU A N 1
ATOM 4022 C CA . LEU A 1 539 ? -9.311 8.142 -9.600 1.00 46.11 539 LEU A CA 1
ATOM 4023 C C . LEU A 1 539 ? -8.542 9.430 -9.404 1.00 47.26 539 LEU A C 1
ATOM 4024 O O . LEU A 1 539 ? -9.104 10.452 -8.981 1.00 47.22 539 LEU A O 1
ATOM 4029 N N . LEU A 1 540 ? -7.272 9.382 -9.781 1.00 47.39 540 LEU A N 1
ATOM 4030 C CA . LEU A 1 540 ? -6.404 10.553 -9.745 1.00 49.73 540 LEU A CA 1
ATOM 4031 C C . LEU A 1 540 ? -6.868 11.600 -10.735 1.00 51.06 540 LEU A C 1
ATOM 4032 O O . LEU A 1 540 ? -7.044 12.745 -10.345 1.00 52.40 540 LEU A O 1
ATOM 4037 N N . ALA A 1 541 ? -7.067 11.219 -12.001 1.00 51.52 541 ALA A N 1
ATOM 4038 C CA . ALA A 1 541 ? -7.523 12.178 -13.031 1.00 52.99 541 ALA A CA 1
ATOM 4039 C C . ALA A 1 541 ? -8.832 12.840 -12.666 1.00 53.22 541 ALA A C 1
ATOM 4040 O O . ALA A 1 541 ? -9.018 14.001 -12.951 1.00 54.30 541 ALA A O 1
ATOM 4042 N N . ARG A 1 542 ? -9.719 12.124 -11.995 1.00 53.79 542 ARG A N 1
ATOM 4043 C CA . ARG A 1 542 ? -11.050 12.656 -11.690 1.00 54.50 542 ARG A CA 1
ATOM 4044 C C . ARG A 1 542 ? -11.126 13.232 -10.277 1.00 54.93 542 ARG A C 1
ATOM 4045 O O . ARG A 1 542 ? -12.215 13.491 -9.762 1.00 55.97 542 ARG A O 1
ATOM 4053 N N . GLY A 1 543 ? -9.963 13.421 -9.647 1.00 53.36 543 GLY A N 1
ATOM 4054 C CA . GLY A 1 543 ? -9.859 14.124 -8.371 1.00 53.63 543 GLY A CA 1
ATOM 4055 C C . GLY A 1 543 ? -10.505 13.409 -7.209 1.00 52.55 543 GLY A C 1
ATOM 4056 O O . GLY A 1 543 ? -11.038 14.050 -6.319 1.00 53.12 543 GLY A O 1
ATOM 4057 N N . LYS A 1 544 ? -10.462 12.077 -7.219 1.00 50.89 544 LYS A N 1
ATOM 4058 C CA . LYS A 1 544 ? -11.060 11.281 -6.168 1.00 49.72 544 LYS A CA 1
ATOM 4059 C C . LYS A 1 544 ? -9.983 10.993 -5.117 1.00 50.45 544 LYS A C 1
ATOM 4060 O O . LYS A 1 544 ? -8.796 10.912 -5.425 1.00 51.82 544 LYS A O 1
ATOM 4066 N N . THR A 1 545 ? -10.406 10.875 -3.870 1.00 49.79 545 THR A N 1
ATOM 4067 C CA . THR A 1 545 ? -9.499 10.562 -2.802 1.00 50.01 545 THR A CA 1
ATOM 4068 C C . THR A 1 545 ? -9.484 9.048 -2.564 1.00 46.86 545 THR A C 1
ATOM 4069 O O . THR A 1 545 ? -10.530 8.382 -2.506 1.00 46.67 545 THR A O 1
ATOM 4073 N N . PHE A 1 546 ? -8.288 8.476 -2.488 1.00 44.66 546 PHE A N 1
ATOM 4074 C CA . PHE A 1 546 ? -8.149 7.057 -2.275 1.00 43.25 546 PHE A CA 1
ATOM 4075 C C . PHE A 1 546 ? -6.807 6.738 -1.666 1.00 42.57 546 PHE A C 1
ATOM 4076 O O . PHE A 1 546 ? -5.860 7.529 -1.764 1.00 42.18 546 PHE A O 1
ATOM 4084 N N . GLU A 1 547 ? -6.741 5.560 -1.061 1.00 41.30 547 GLU A N 1
ATOM 4085 C CA . GLU A 1 547 ? -5.464 4.965 -0.720 1.00 40.59 547 GLU A CA 1
ATOM 4086 C C . GLU A 1 547 ? -5.377 3.600 -1.388 1.00 39.49 547 GLU A C 1
ATOM 4087 O O . GLU A 1 547 ? -6.411 2.985 -1.720 1.00 38.41 547 GLU A O 1
ATOM 4093 N N . ALA A 1 548 ? -4.144 3.134 -1.595 1.00 38.87 548 ALA A N 1
ATOM 4094 C CA . ALA A 1 548 ? -3.908 1.844 -2.242 1.00 38.07 548 ALA A CA 1
ATOM 4095 C C . ALA A 1 548 ? -2.727 1.124 -1.595 1.00 37.04 548 ALA A C 1
ATOM 4096 O O . ALA A 1 548 ? -1.756 1.749 -1.218 1.00 36.91 548 ALA A O 1
ATOM 4098 N N . HIS A 1 549 ? -2.853 -0.193 -1.504 1.00 36.33 549 HIS A N 1
ATOM 4099 C CA . HIS A 1 549 ? -1.868 -1.056 -0.893 1.00 36.44 549 HIS A CA 1
ATOM 4100 C C . HIS A 1 549 ? -1.711 -2.281 -1.798 1.00 36.28 549 HIS A C 1
ATOM 4101 O O . HIS A 1 549 ? -2.678 -2.976 -2.022 1.00 34.65 549 HIS A O 1
ATOM 4108 N N . ILE A 1 550 ? -0.505 -2.449 -2.338 1.00 37.08 550 ILE A N 1
ATOM 4109 C CA . ILE A 1 550 ? -0.176 -3.538 -3.255 1.00 37.91 550 ILE A CA 1
ATOM 4110 C C . ILE A 1 550 ? 0.802 -4.438 -2.503 1.00 37.99 550 ILE A C 1
ATOM 4111 O O . ILE A 1 550 ? 1.806 -3.972 -1.973 1.00 37.55 550 ILE A O 1
ATOM 4116 N N . ILE A 1 551 ? 0.467 -5.714 -2.395 1.00 37.82 551 ILE A N 1
ATOM 4117 C CA . ILE A 1 551 ? 1.179 -6.618 -1.512 1.00 37.62 551 ILE A CA 1
ATOM 4118 C C . ILE A 1 551 ? 2.124 -7.495 -2.349 1.00 39.46 551 ILE A C 1
ATOM 4119 O O . ILE A 1 551 ? 1.701 -8.091 -3.347 1.00 38.67 551 ILE A O 1
ATOM 4124 N N . PRO A 1 552 ? 3.395 -7.592 -1.938 1.00 38.66 552 PRO A N 1
ATOM 4125 C CA . PRO A 1 552 ? 4.403 -8.180 -2.795 1.00 39.43 552 PRO A CA 1
ATOM 4126 C C . PRO A 1 552 ? 4.375 -9.710 -2.736 1.00 38.43 552 PRO A C 1
ATOM 4127 O O . PRO A 1 552 ? 4.052 -10.288 -1.703 1.00 37.65 552 PRO A O 1
ATOM 4131 N N . ASP A 1 553 ? 4.707 -10.366 -3.836 1.00 39.56 553 ASP A N 1
ATOM 4132 C CA . ASP A 1 553 ? 4.881 -11.847 -3.832 1.00 38.63 553 ASP A CA 1
ATOM 4133 C C . ASP A 1 553 ? 3.687 -12.595 -3.253 1.00 38.10 553 ASP A C 1
ATOM 4134 O O . ASP A 1 553 ? 3.824 -13.579 -2.570 1.00 37.83 553 ASP A O 1
ATOM 4139 N N . ALA A 1 554 ? 2.493 -12.133 -3.591 1.00 37.62 554 ALA A N 1
ATOM 4140 C CA . ALA A 1 554 ? 1.286 -12.692 -3.083 1.00 37.27 554 ALA A CA 1
ATOM 4141 C C . ALA A 1 554 ? 0.239 -12.570 -4.139 1.00 38.12 554 ALA A C 1
ATOM 4142 O O . ALA A 1 554 ? 0.321 -11.703 -5.038 1.00 39.23 554 ALA A O 1
ATOM 4144 N N . GLY A 1 555 ? -0.761 -13.425 -3.999 1.00 37.75 555 GLY A N 1
ATOM 4145 C CA . GLY A 1 555 ? -1.875 -13.480 -4.888 1.00 37.79 555 GLY A CA 1
ATOM 4146 C C . GLY A 1 555 ? -3.135 -13.690 -4.115 1.00 37.52 555 GLY A C 1
ATOM 4147 O O . GLY A 1 555 ? -3.251 -13.299 -2.966 1.00 37.02 555 GLY A O 1
ATOM 4148 N N . HIS A 1 556 ? -4.060 -14.386 -4.756 1.00 37.30 556 HIS A N 1
ATOM 4149 C CA . HIS A 1 556 ? -5.389 -14.604 -4.223 1.00 37.56 556 HIS A CA 1
ATOM 4150 C C . HIS A 1 556 ? -5.468 -15.589 -3.055 1.00 38.20 556 HIS A C 1
ATOM 4151 O O . HIS A 1 556 ? -6.337 -15.476 -2.158 1.00 40.79 556 HIS A O 1
ATOM 4158 N N . ALA A 1 557 ? -4.599 -16.581 -3.096 1.00 36.73 557 ALA A N 1
ATOM 4159 C CA . ALA A 1 557 ? -4.607 -17.680 -2.144 1.00 37.65 557 ALA A CA 1
ATOM 4160 C C . ALA A 1 557 ? -3.505 -17.395 -1.122 1.00 38.14 557 ALA A C 1
ATOM 4161 O O . ALA A 1 557 ? -2.324 -17.781 -1.314 1.00 39.39 557 ALA A O 1
ATOM 4163 N N . ILE A 1 558 ? -3.898 -16.741 -0.037 1.00 37.74 558 ILE A N 1
ATOM 4164 C CA . ILE A 1 558 ? -2.948 -16.350 1.026 1.00 38.16 558 ILE A CA 1
ATOM 4165 C C . ILE A 1 558 ? -2.641 -17.536 1.864 1.00 37.68 558 ILE A C 1
ATOM 4166 O O . ILE A 1 558 ? -3.563 -18.171 2.378 1.00 40.67 558 ILE A O 1
ATOM 4171 N N . ASN A 1 559 ? -1.367 -17.854 2.024 1.00 37.51 559 ASN A N 1
ATOM 4172 C CA . ASN A 1 559 ? -1.002 -19.010 2.801 1.00 37.06 559 ASN A CA 1
ATOM 4173 C C . ASN A 1 559 ? 0.050 -18.730 3.886 1.00 36.80 559 ASN A C 1
ATOM 4174 O O . ASN A 1 559 ? 0.659 -19.655 4.382 1.00 38.47 559 ASN A O 1
ATOM 4179 N N . THR A 1 560 ? 0.228 -17.462 4.272 1.00 37.13 560 THR A N 1
ATOM 4180 C CA . THR A 1 560 ? 1.067 -17.139 5.396 1.00 36.75 560 THR A CA 1
ATOM 4181 C C . THR A 1 560 ? 0.423 -16.032 6.234 1.00 35.89 560 THR A C 1
ATOM 4182 O O . THR A 1 560 ? -0.367 -15.204 5.748 1.00 34.52 560 THR A O 1
ATOM 4186 N N . MET A 1 561 ? 0.794 -16.024 7.500 1.00 36.69 561 MET A N 1
ATOM 4187 C CA . MET A 1 561 ? 0.341 -15.024 8.409 1.00 37.34 561 MET A CA 1
ATOM 4188 C C . MET A 1 561 ? 0.718 -13.635 7.951 1.00 36.80 561 MET A C 1
ATOM 4189 O O . MET A 1 561 ? -0.115 -12.717 8.036 1.00 35.55 561 MET A O 1
ATOM 4194 N N . GLU A 1 562 ? 1.958 -13.484 7.479 1.00 37.10 562 GLU A N 1
ATOM 4195 C CA . GLU A 1 562 ? 2.455 -12.167 7.008 1.00 37.79 562 GLU A CA 1
ATOM 4196 C C . GLU A 1 562 ? 1.659 -11.574 5.842 1.00 38.08 562 GLU A C 1
ATOM 4197 O O . GLU A 1 562 ? 1.389 -10.361 5.818 1.00 37.17 562 GLU A O 1
ATOM 4203 N N . ASP A 1 563 ? 1.265 -12.411 4.890 1.00 37.67 563 ASP A N 1
ATOM 4204 C CA . ASP A 1 563 ? 0.500 -11.930 3.760 1.00 37.15 563 ASP A CA 1
ATOM 4205 C C . ASP A 1 563 ? -0.921 -11.650 4.187 1.00 36.45 563 ASP A C 1
ATOM 4206 O O . ASP A 1 563 ? -1.506 -10.643 3.749 1.00 36.55 563 ASP A O 1
ATOM 4211 N N . ALA A 1 564 ? -1.472 -12.480 5.072 1.00 35.52 564 ALA A N 1
ATOM 4212 C CA . ALA A 1 564 ? -2.817 -12.207 5.619 1.00 34.40 564 ALA A CA 1
ATOM 4213 C C . ALA A 1 564 ? -2.825 -10.865 6.354 1.00 34.47 564 ALA A C 1
ATOM 4214 O O . ALA A 1 564 ? -3.751 -10.061 6.180 1.00 33.59 564 ALA A O 1
ATOM 4216 N N . VAL A 1 565 ? -1.824 -10.631 7.209 1.00 34.89 565 VAL A N 1
ATOM 4217 C CA . VAL A 1 565 ? -1.738 -9.334 7.917 1.00 35.19 565 VAL A CA 1
ATOM 4218 C C . VAL A 1 565 ? -1.696 -8.146 6.920 1.00 36.03 565 VAL A C 1
ATOM 4219 O O . VAL A 1 565 ? -2.446 -7.178 7.060 1.00 35.60 565 VAL A O 1
ATOM 4223 N N . LYS A 1 566 ? -0.816 -8.222 5.938 1.00 36.20 566 LYS A N 1
ATOM 4224 C CA . LYS A 1 566 ? -0.717 -7.184 4.897 1.00 37.13 566 LYS A CA 1
ATOM 4225 C C . LYS A 1 566 ? -1.989 -6.944 4.057 1.00 37.11 566 LYS A C 1
ATOM 4226 O O . LYS A 1 566 ? -2.260 -5.799 3.693 1.00 38.53 566 LYS A O 1
ATOM 4232 N N . ILE A 1 567 ? -2.811 -7.967 3.821 1.00 36.71 567 ILE A N 1
ATOM 4233 C CA . ILE A 1 567 ? -4.071 -7.753 3.077 1.00 37.36 567 ILE A CA 1
ATOM 4234 C C . ILE A 1 567 ? -5.187 -7.288 4.012 1.00 37.19 567 ILE A C 1
ATOM 4235 O O . ILE A 1 567 ? -6.084 -6.576 3.576 1.00 38.86 567 ILE A O 1
ATOM 4240 N N . LEU A 1 568 ? -5.154 -7.683 5.294 1.00 36.06 568 LEU A N 1
ATOM 4241 C CA . LEU A 1 568 ? -6.256 -7.341 6.217 1.00 35.76 568 LEU A CA 1
ATOM 4242 C C . LEU A 1 568 ? -6.043 -6.042 6.988 1.00 35.85 568 LEU A C 1
ATOM 4243 O O . LEU A 1 568 ? -6.977 -5.244 7.171 1.00 36.16 568 LEU A O 1
ATOM 4248 N N . LEU A 1 569 ? -4.824 -5.813 7.458 1.00 35.73 569 LEU A N 1
ATOM 4249 C CA . LEU A 1 569 ? -4.583 -4.710 8.368 1.00 36.40 569 LEU A CA 1
ATOM 4250 C C . LEU A 1 569 ? -4.899 -3.364 7.748 1.00 36.73 569 LEU A C 1
ATOM 4251 O O . LEU A 1 569 ? -5.535 -2.555 8.405 1.00 38.56 569 LEU A O 1
ATOM 4256 N N . PRO A 1 570 ? -4.447 -3.110 6.514 1.00 36.63 570 PRO A N 1
ATOM 4257 C CA . PRO A 1 570 ? -4.873 -1.837 5.907 1.00 37.81 570 PRO A CA 1
ATOM 4258 C C . PRO A 1 570 ? -6.398 -1.608 5.940 1.00 37.72 570 PRO A C 1
ATOM 4259 O O . PRO A 1 570 ? -6.821 -0.480 6.210 1.00 38.71 570 PRO A O 1
ATOM 4263 N N . ALA A 1 571 ? -7.203 -2.650 5.694 1.00 35.90 571 ALA A N 1
ATOM 4264 C CA . ALA A 1 571 ? -8.654 -2.518 5.716 1.00 36.07 571 ALA A CA 1
ATOM 4265 C C . ALA A 1 571 ? -9.142 -2.117 7.092 1.00 37.06 571 ALA A C 1
ATOM 4266 O O . ALA A 1 571 ? -9.999 -1.246 7.219 1.00 36.91 571 ALA A O 1
ATOM 4268 N N . VAL A 1 572 ? -8.630 -2.782 8.129 1.00 36.10 572 VAL A N 1
ATOM 4269 C CA . VAL A 1 572 ? -9.115 -2.483 9.464 1.00 36.59 572 VAL A CA 1
ATOM 4270 C C . VAL A 1 572 ? -8.650 -1.069 9.891 1.00 37.87 572 VAL A C 1
ATOM 4271 O O . VAL A 1 572 ? -9.448 -0.266 10.414 1.00 36.76 572 VAL A O 1
ATOM 4275 N N . PHE A 1 573 ? -7.384 -0.748 9.607 1.00 37.10 573 PHE A N 1
ATOM 4276 C CA . PHE A 1 573 ? -6.872 0.582 9.924 1.00 39.38 573 PHE A CA 1
ATOM 4277 C C . PHE A 1 573 ? -7.683 1.648 9.232 1.00 38.57 573 PHE A C 1
ATOM 4278 O O . PHE A 1 573 ? -8.033 2.617 9.856 1.00 38.40 573 PHE A O 1
ATOM 4286 N N . PHE A 1 574 ? -8.026 1.407 7.970 1.00 38.76 574 PHE A N 1
ATOM 4287 C CA . PHE A 1 574 ? -8.765 2.374 7.151 1.00 39.74 574 PHE A CA 1
ATOM 4288 C C . PHE A 1 574 ? -10.142 2.610 7.758 1.00 40.22 574 PHE A C 1
ATOM 4289 O O . PHE A 1 574 ? -10.551 3.750 7.988 1.00 39.91 574 PHE A O 1
ATOM 4297 N N . LEU A 1 575 ? -10.853 1.523 8.043 1.00 39.45 575 LEU A N 1
ATOM 4298 C CA . LEU A 1 575 ? -12.187 1.633 8.607 1.00 41.15 575 LEU A CA 1
ATOM 4299 C C . LEU A 1 575 ? -12.200 2.277 10.007 1.00 42.06 575 LEU A C 1
ATOM 4300 O O . LEU A 1 575 ? -13.068 3.118 10.293 1.00 43.30 575 LEU A O 1
ATOM 4305 N N . ALA A 1 576 ? -11.250 1.891 10.860 1.00 42.18 576 ALA A N 1
ATOM 4306 C CA . ALA A 1 576 ? -11.076 2.491 12.192 1.00 43.60 576 ALA A CA 1
ATOM 4307 C C . ALA A 1 576 ? -10.904 3.997 12.078 1.00 44.03 576 ALA A C 1
ATOM 4308 O O . ALA A 1 576 ? -11.505 4.738 12.829 1.00 45.46 576 ALA A O 1
ATOM 4310 N N . THR A 1 577 ? -10.093 4.438 11.121 1.00 44.21 577 THR A N 1
ATOM 4311 C CA . THR A 1 577 ? -9.834 5.856 10.945 1.00 45.81 577 THR A CA 1
ATOM 4312 C C . THR A 1 577 ? -11.076 6.595 10.444 1.00 46.68 577 THR A C 1
ATOM 4313 O O . THR A 1 577 ? -11.401 7.692 10.910 1.00 47.80 577 THR A O 1
ATOM 4317 N N . GLN A 1 578 ? -11.750 6.007 9.473 1.00 45.72 578 GLN A N 1
ATOM 4318 C CA . GLN A 1 578 ? -12.992 6.567 8.963 1.00 46.49 578 GLN A CA 1
ATOM 4319 C C . GLN A 1 578 ? -14.030 6.746 10.080 1.00 47.51 578 GLN A C 1
ATOM 4320 O O . GLN A 1 578 ? -14.771 7.716 10.102 1.00 48.97 578 GLN A O 1
ATOM 4326 N N . ARG A 1 579 ? -14.070 5.808 11.011 1.00 47.07 579 ARG A N 1
ATOM 4327 C CA . ARG A 1 579 ? -14.983 5.874 12.131 1.00 48.89 579 ARG A CA 1
ATOM 4328 C C . ARG A 1 579 ? -14.811 7.130 13.020 1.00 50.58 579 ARG A C 1
ATOM 4329 O O . ARG A 1 579 ? -15.788 7.636 13.600 1.00 53.80 579 ARG A O 1
ATOM 4337 N N . GLU A 1 580 ? -13.584 7.646 13.080 1.00 50.65 580 GLU A N 1
ATOM 4338 C CA . GLU A 1 580 ? -13.265 8.858 13.780 1.00 54.25 580 GLU A CA 1
ATOM 4339 C C . GLU A 1 580 ? -13.457 10.102 12.899 1.00 56.97 580 GLU A C 1
ATOM 4340 O O . GLU A 1 580 ? -13.359 11.224 13.398 1.00 60.96 580 GLU A O 1
ATOM 4346 N N . ARG A 1 581 ? -13.749 9.899 11.614 1.00 58.79 581 ARG A N 1
ATOM 4347 C CA . ARG A 1 581 ? -14.122 10.960 10.684 1.00 60.25 581 ARG A CA 1
ATOM 4348 C C . ARG A 1 581 ? -15.634 11.164 10.732 1.00 62.12 581 ARG A C 1
ATOM 4349 O O . ARG A 1 581 ? -16.150 11.726 11.696 1.00 65.27 581 ARG A O 1
ATOM 4351 N N . VAL B 1 7 ? 7.060 -11.206 11.049 1.00 62.12 7 VAL B N 1
ATOM 4352 C CA . VAL B 1 7 ? 7.678 -11.226 12.421 1.00 62.98 7 VAL B CA 1
ATOM 4353 C C . VAL B 1 7 ? 6.631 -10.689 13.410 1.00 61.17 7 VAL B C 1
ATOM 4354 O O . VAL B 1 7 ? 5.431 -11.013 13.294 1.00 62.69 7 VAL B O 1
ATOM 4356 N N . GLU B 1 8 ? 7.078 -9.865 14.349 1.00 59.40 8 GLU B N 1
ATOM 4357 C CA . GLU B 1 8 ? 6.261 -9.441 15.494 1.00 58.75 8 GLU B CA 1
ATOM 4358 C C . GLU B 1 8 ? 5.643 -8.075 15.239 1.00 55.43 8 GLU B C 1
ATOM 4359 O O . GLU B 1 8 ? 6.127 -7.016 15.687 1.00 54.66 8 GLU B O 1
ATOM 4365 N N . PHE B 1 9 ? 4.540 -8.107 14.505 1.00 54.65 9 PHE B N 1
ATOM 4366 C CA . PHE B 1 9 ? 3.931 -6.892 14.022 1.00 51.40 9 PHE B CA 1
ATOM 4367 C C . PHE B 1 9 ? 3.450 -5.999 15.140 1.00 49.76 9 PHE B C 1
ATOM 4368 O O . PHE B 1 9 ? 3.738 -4.829 15.108 1.00 47.69 9 PHE B O 1
ATOM 4376 N N . SER B 1 10 ? 2.720 -6.535 16.106 1.00 50.33 10 SER B N 1
ATOM 4377 C CA . SER B 1 10 ? 2.145 -5.703 17.159 1.00 49.71 10 SER B CA 1
ATOM 4378 C C . SER B 1 10 ? 3.196 -5.089 18.070 1.00 49.62 10 SER B C 1
ATOM 4379 O O . SER B 1 10 ? 2.949 -4.016 18.631 1.00 46.28 10 SER B O 1
ATOM 4382 N N . ARG B 1 11 ? 4.319 -5.793 18.262 1.00 49.30 11 ARG B N 1
ATOM 4383 C CA . ARG B 1 11 ? 5.456 -5.225 18.996 1.00 50.62 11 ARG B CA 1
ATOM 4384 C C . ARG B 1 11 ? 6.060 -4.035 18.301 1.00 47.37 11 ARG B C 1
ATOM 4385 O O . ARG B 1 11 ? 6.353 -3.041 18.946 1.00 47.60 11 ARG B O 1
ATOM 4393 N N . ILE B 1 12 ? 6.286 -4.149 16.993 1.00 46.76 12 ILE B N 1
ATOM 4394 C CA . ILE B 1 12 ? 6.777 -3.014 16.205 1.00 46.20 12 ILE B CA 1
ATOM 4395 C C . ILE B 1 12 ? 5.829 -1.825 16.383 1.00 44.32 12 ILE B C 1
ATOM 4396 O O . ILE B 1 12 ? 6.285 -0.701 16.585 1.00 41.19 12 ILE B O 1
ATOM 4401 N N . VAL B 1 13 ? 4.515 -2.077 16.345 1.00 45.01 13 VAL B N 1
ATOM 4402 C CA . VAL B 1 13 ? 3.518 -0.975 16.451 1.00 43.45 13 VAL B CA 1
ATOM 4403 C C . VAL B 1 13 ? 3.504 -0.357 17.846 1.00 44.00 13 VAL B C 1
ATOM 4404 O O . VAL B 1 13 ? 3.494 0.893 17.974 1.00 41.20 13 VAL B O 1
ATOM 4408 N N . ARG B 1 14 ? 3.562 -1.196 18.894 1.00 44.73 14 ARG B N 1
ATOM 4409 C CA . ARG B 1 14 ? 3.619 -0.673 20.256 1.00 45.84 14 ARG B CA 1
ATOM 4410 C C . ARG B 1 14 ? 4.849 0.193 20.442 1.00 43.88 14 ARG B C 1
ATOM 4411 O O . ARG B 1 14 ? 4.776 1.229 21.082 1.00 41.90 14 ARG B O 1
ATOM 4419 N N . ASP B 1 15 ? 5.967 -0.236 19.867 1.00 44.32 15 ASP B N 1
ATOM 4420 C CA . ASP B 1 15 ? 7.238 0.482 20.026 1.00 43.81 15 ASP B CA 1
ATOM 4421 C C . ASP B 1 15 ? 7.187 1.788 19.252 1.00 42.56 15 ASP B C 1
ATOM 4422 O O . ASP B 1 15 ? 7.635 2.811 19.745 1.00 39.33 15 ASP B O 1
ATOM 4427 N N . VAL B 1 16 ? 6.612 1.740 18.056 1.00 41.74 16 VAL B N 1
ATOM 4428 C CA . VAL B 1 16 ? 6.461 2.961 17.261 1.00 40.18 16 VAL B CA 1
ATOM 4429 C C . VAL B 1 16 ? 5.557 3.947 18.020 1.00 39.81 16 VAL B C 1
ATOM 4430 O O . VAL B 1 16 ? 5.920 5.092 18.133 1.00 39.96 16 VAL B O 1
ATOM 4434 N N . GLU B 1 17 ? 4.459 3.486 18.616 1.00 40.93 17 GLU B N 1
ATOM 4435 C CA . GLU B 1 17 ? 3.564 4.337 19.415 1.00 41.64 17 GLU B CA 1
ATOM 4436 C C . GLU B 1 17 ? 4.330 5.049 20.516 1.00 41.60 17 GLU B C 1
ATOM 4437 O O . GLU B 1 17 ? 4.150 6.250 20.729 1.00 40.02 17 GLU B O 1
ATOM 4443 N N . ARG B 1 18 ? 5.151 4.300 21.241 1.00 42.30 18 ARG B N 1
ATOM 4444 C CA . ARG B 1 18 ? 5.954 4.908 22.300 1.00 42.88 18 ARG B CA 1
ATOM 4445 C C . ARG B 1 18 ? 6.961 5.929 21.775 1.00 41.22 18 ARG B C 1
ATOM 4446 O O . ARG B 1 18 ? 7.169 6.947 22.403 1.00 40.03 18 ARG B O 1
ATOM 4454 N N . LEU B 1 19 ? 7.607 5.632 20.652 1.00 41.47 19 LEU B N 1
ATOM 4455 C CA . LEU B 1 19 ? 8.610 6.531 20.090 1.00 40.32 19 LEU B CA 1
ATOM 4456 C C . LEU B 1 19 ? 7.969 7.814 19.587 1.00 40.21 19 LEU B C 1
ATOM 4457 O O . LEU B 1 19 ? 8.534 8.888 19.752 1.00 38.94 19 LEU B O 1
ATOM 4462 N N . ILE B 1 20 ? 6.792 7.680 18.975 1.00 40.15 20 ILE B N 1
ATOM 4463 C CA . ILE B 1 20 ? 5.993 8.827 18.537 1.00 40.31 20 ILE B CA 1
ATOM 4464 C C . ILE B 1 20 ? 5.478 9.662 19.706 1.00 40.07 20 ILE B C 1
ATOM 4465 O O . ILE B 1 20 ? 5.482 10.923 19.656 1.00 41.32 20 ILE B O 1
ATOM 4470 N N . ALA B 1 21 ? 5.019 8.999 20.774 1.00 40.33 21 ALA B N 1
ATOM 4471 C CA . ALA B 1 21 ? 4.435 9.705 21.923 1.00 40.40 21 ALA B CA 1
ATOM 4472 C C . ALA B 1 21 ? 5.439 10.299 22.947 1.00 39.54 21 ALA B C 1
ATOM 4473 O O . ALA B 1 21 ? 5.023 11.103 23.774 1.00 39.53 21 ALA B O 1
ATOM 4475 N N . VAL B 1 22 ? 6.710 9.881 22.937 1.00 38.77 22 VAL B N 1
ATOM 4476 C CA . VAL B 1 22 ? 7.672 10.278 23.999 1.00 38.96 22 VAL B CA 1
ATOM 4477 C C . VAL B 1 22 ? 7.743 11.815 24.023 1.00 37.87 22 VAL B C 1
ATOM 4478 O O . VAL B 1 22 ? 7.852 12.445 22.974 1.00 38.08 22 VAL B O 1
ATOM 4482 N N . GLU B 1 23 ? 7.612 12.421 25.193 1.00 38.96 23 GLU B N 1
ATOM 4483 C CA . GLU B 1 23 ? 7.719 13.878 25.267 1.00 39.88 23 GLU B CA 1
ATOM 4484 C C . GLU B 1 23 ? 9.175 14.323 25.016 1.00 39.12 23 GLU B C 1
ATOM 4485 O O . GLU B 1 23 ? 10.128 13.724 25.511 1.00 39.63 23 GLU B O 1
ATOM 4491 N N . LYS B 1 24 ? 9.310 15.326 24.168 1.00 35.39 24 LYS B N 1
ATOM 4492 C CA . LYS B 1 24 ? 10.569 15.899 23.808 1.00 36.52 24 LYS B CA 1
ATOM 4493 C C . LYS B 1 24 ? 10.583 17.327 24.311 1.00 36.00 24 LYS B C 1
ATOM 4494 O O . LYS B 1 24 ? 9.577 18.007 24.182 1.00 38.12 24 LYS B O 1
ATOM 4500 N N . TYR B 1 25 ? 11.706 17.767 24.868 1.00 34.79 25 TYR B N 1
ATOM 4501 C CA . TYR B 1 25 ? 11.764 19.061 25.546 1.00 34.44 25 TYR B CA 1
ATOM 4502 C C . TYR B 1 25 ? 12.780 20.000 24.950 1.00 34.23 25 TYR B C 1
ATOM 4503 O O . TYR B 1 25 ? 13.870 19.564 24.531 1.00 35.07 25 TYR B O 1
ATOM 4512 N N . SER B 1 26 ? 12.450 21.292 24.935 1.00 34.89 26 SER B N 1
ATOM 4513 C CA . SER B 1 26 ? 13.424 22.311 24.571 1.00 34.14 26 SER B CA 1
ATOM 4514 C C . SER B 1 26 ? 13.433 23.345 25.692 1.00 33.19 26 SER B C 1
ATOM 4515 O O . SER B 1 26 ? 12.410 23.618 26.295 1.00 33.37 26 SER B O 1
ATOM 4518 N N . LEU B 1 27 ? 14.605 23.895 25.943 1.00 31.87 27 LEU B N 1
ATOM 4519 C CA . LEU B 1 27 ? 14.842 24.906 26.950 1.00 32.00 27 LEU B CA 1
ATOM 4520 C C . LEU B 1 27 ? 14.635 26.304 26.339 1.00 31.85 27 LEU B C 1
ATOM 4521 O O . LEU B 1 27 ? 15.254 26.613 25.349 1.00 31.06 27 LEU B O 1
ATOM 4526 N N . GLN B 1 28 ? 13.774 27.121 26.941 1.00 31.41 28 GLN B N 1
ATOM 4527 C CA . GLN B 1 28 ? 13.486 28.450 26.416 1.00 32.43 28 GLN B CA 1
ATOM 4528 C C . GLN B 1 28 ? 14.160 29.571 27.198 1.00 33.15 28 GLN B C 1
ATOM 4529 O O . GLN B 1 28 ? 14.591 30.573 26.589 1.00 35.11 28 GLN B O 1
ATOM 4535 N N . GLY B 1 29 ? 14.344 29.401 28.497 1.00 32.15 29 GLY B N 1
ATOM 4536 C CA . GLY B 1 29 ? 14.984 30.431 29.315 1.00 33.71 29 GLY B CA 1
ATOM 4537 C C . GLY B 1 29 ? 14.700 30.207 30.779 1.00 33.99 29 GLY B C 1
ATOM 4538 O O . GLY B 1 29 ? 14.302 29.130 31.151 1.00 33.71 29 GLY B O 1
ATOM 4539 N N . VAL B 1 30 ? 14.961 31.220 31.599 1.00 33.36 30 VAL B N 1
ATOM 4540 C CA . VAL B 1 30 ? 14.685 31.191 33.010 1.00 33.78 30 VAL B CA 1
ATOM 4541 C C . VAL B 1 30 ? 13.735 32.352 33.249 1.00 34.07 30 VAL B C 1
ATOM 4542 O O . VAL B 1 30 ? 13.981 33.471 32.772 1.00 34.60 30 VAL B O 1
ATOM 4546 N N . VAL B 1 31 ? 12.658 32.073 33.946 1.00 35.39 31 VAL B N 1
ATOM 4547 C CA . VAL B 1 31 ? 11.624 33.035 34.242 1.00 36.39 31 VAL B CA 1
ATOM 4548 C C . VAL B 1 31 ? 11.244 33.023 35.714 1.00 38.37 31 VAL B C 1
ATOM 4549 O O . VAL B 1 31 ? 11.642 32.123 36.465 1.00 38.69 31 VAL B O 1
ATOM 4553 N N . ASP B 1 32 ? 10.395 33.996 36.073 1.00 40.62 32 ASP B N 1
ATOM 4554 C CA A ASP B 1 32 ? 9.823 34.067 37.431 0.50 43.48 32 ASP B CA 1
ATOM 4555 C CA B ASP B 1 32 ? 9.869 34.246 37.431 0.50 42.74 32 ASP B CA 1
ATOM 4556 C C . ASP B 1 32 ? 11.028 34.180 38.390 1.00 43.00 32 ASP B C 1
ATOM 4557 O O . ASP B 1 32 ? 11.987 34.758 38.153 1.00 44.27 32 ASP B O 1
ATOM 4566 N N . GLY B 1 33 ? 11.027 33.550 39.475 1.00 44.08 33 GLY B N 1
ATOM 4567 C CA . GLY B 1 33 ? 12.263 33.605 40.280 1.00 44.81 33 GLY B CA 1
ATOM 4568 C C . GLY B 1 33 ? 13.040 32.326 40.089 1.00 43.42 33 GLY B C 1
ATOM 4569 O O . GLY B 1 33 ? 12.912 31.447 40.830 1.00 47.26 33 GLY B O 1
ATOM 4570 N N . ASP B 1 34 ? 13.712 32.112 39.019 1.00 42.83 34 ASP B N 1
ATOM 4571 C CA . ASP B 1 34 ? 14.666 31.006 38.935 1.00 41.28 34 ASP B CA 1
ATOM 4572 C C . ASP B 1 34 ? 13.889 29.697 38.674 1.00 40.62 34 ASP B C 1
ATOM 4573 O O . ASP B 1 34 ? 14.103 28.656 39.321 1.00 41.40 34 ASP B O 1
ATOM 4578 N N . LYS B 1 35 ? 12.952 29.776 37.727 1.00 38.93 35 LYS B N 1
ATOM 4579 C CA . LYS B 1 35 ? 12.341 28.597 37.162 1.00 37.61 35 LYS B CA 1
ATOM 4580 C C . LYS B 1 35 ? 12.763 28.467 35.726 1.00 35.63 35 LYS B C 1
ATOM 4581 O O . LYS B 1 35 ? 12.942 29.473 35.023 1.00 35.86 35 LYS B O 1
ATOM 4587 N N . LEU B 1 36 ? 12.923 27.226 35.267 1.00 34.71 36 LEU B N 1
ATOM 4588 C CA . LEU B 1 36 ? 13.190 27.010 33.866 1.00 33.67 36 LEU B CA 1
ATOM 4589 C C . LEU B 1 36 ? 11.868 27.112 33.092 1.00 33.59 36 LEU B C 1
ATOM 4590 O O . LEU B 1 36 ? 10.818 26.622 33.537 1.00 33.65 36 LEU B O 1
ATOM 4595 N N . LEU B 1 37 ? 11.925 27.761 31.936 1.00 33.52 37 LEU B N 1
ATOM 4596 C CA . LEU B 1 37 ? 10.822 27.710 30.974 1.00 32.96 37 LEU B CA 1
ATOM 4597 C C . LEU B 1 37 ? 11.195 26.675 29.947 1.00 32.80 37 LEU B C 1
ATOM 4598 O O . LEU B 1 37 ? 12.232 26.800 29.282 1.00 32.47 37 LEU B O 1
ATOM 4603 N N . VAL B 1 38 ? 10.357 25.648 29.811 1.00 33.09 38 VAL B N 1
ATOM 4604 C CA . VAL B 1 38 ? 10.627 24.573 28.896 1.00 33.61 38 VAL B CA 1
ATOM 4605 C C . VAL B 1 38 ? 9.362 24.337 28.091 1.00 34.04 38 VAL B C 1
ATOM 4606 O O . VAL B 1 38 ? 8.268 24.555 28.575 1.00 34.88 38 VAL B O 1
ATOM 4610 N N . VAL B 1 39 ? 9.547 23.886 26.861 1.00 34.50 39 VAL B N 1
ATOM 4611 C CA . VAL B 1 39 ? 8.468 23.543 25.980 1.00 34.79 39 VAL B CA 1
ATOM 4612 C C . VAL B 1 39 ? 8.590 22.038 25.792 1.00 34.86 39 VAL B C 1
ATOM 4613 O O . VAL B 1 39 ? 9.695 21.515 25.596 1.00 35.27 39 VAL B O 1
ATOM 4617 N N . GLY B 1 40 ? 7.456 21.345 25.866 1.00 35.20 40 GLY B N 1
ATOM 4618 C CA . GLY B 1 40 ? 7.385 19.937 25.595 1.00 35.87 40 GLY B CA 1
ATOM 4619 C C . GLY B 1 40 ? 6.510 19.670 24.380 1.00 37.37 40 GLY B C 1
ATOM 4620 O O . GLY B 1 40 ? 5.434 20.290 24.223 1.00 38.19 40 GLY B O 1
ATOM 4621 N N . PHE B 1 41 ? 6.963 18.729 23.553 1.00 37.40 41 PHE B N 1
ATOM 4622 C CA . PHE B 1 41 ? 6.340 18.338 22.310 1.00 37.72 41 PHE B CA 1
ATOM 4623 C C . PHE B 1 41 ? 6.016 16.845 22.459 1.00 39.23 41 PHE B C 1
ATOM 4624 O O . PHE B 1 41 ? 6.954 16.042 22.639 1.00 38.02 41 PHE B O 1
ATOM 4632 N N . SER B 1 42 ? 4.735 16.485 22.367 1.00 38.95 42 SER B N 1
ATOM 4633 C CA . SER B 1 42 ? 4.298 15.073 22.376 1.00 41.36 42 SER B CA 1
ATOM 4634 C C . SER B 1 42 ? 3.256 14.870 21.284 1.00 42.13 42 SER B C 1
ATOM 4635 O O . SER B 1 42 ? 2.178 15.456 21.304 1.00 40.71 42 SER B O 1
ATOM 4638 N N . GLU B 1 43 ? 3.632 14.068 20.298 1.00 43.94 43 GLU B N 1
ATOM 4639 C CA . GLU B 1 43 ? 2.742 13.696 19.220 1.00 45.18 43 GLU B CA 1
ATOM 4640 C C . GLU B 1 43 ? 2.068 14.886 18.578 1.00 45.16 43 GLU B C 1
ATOM 4641 O O . GLU B 1 43 ? 0.858 14.924 18.483 1.00 47.94 43 GLU B O 1
ATOM 4647 N N . GLY B 1 44 ? 2.863 15.854 18.153 1.00 45.72 44 GLY B N 1
ATOM 4648 C CA . GLY B 1 44 ? 2.338 17.033 17.453 1.00 45.53 44 GLY B CA 1
ATOM 4649 C C . GLY B 1 44 ? 1.533 17.963 18.365 1.00 45.79 44 GLY B C 1
ATOM 4650 O O . GLY B 1 44 ? 0.623 18.666 17.931 1.00 48.54 44 GLY B O 1
ATOM 4651 N N . SER B 1 45 ? 1.855 17.970 19.640 1.00 44.23 45 SER B N 1
ATOM 4652 C CA . SER B 1 45 ? 1.118 18.795 20.580 1.00 43.04 45 SER B CA 1
ATOM 4653 C C . SER B 1 45 ? 2.170 19.475 21.470 1.00 40.81 45 SER B C 1
ATOM 4654 O O . SER B 1 45 ? 3.040 18.799 22.037 1.00 40.22 45 SER B O 1
ATOM 4657 N N . VAL B 1 46 ? 2.143 20.813 21.510 1.00 39.68 46 VAL B N 1
ATOM 4658 C CA . VAL B 1 46 ? 3.186 21.603 22.184 1.00 37.01 46 VAL B CA 1
ATOM 4659 C C . VAL B 1 46 ? 2.541 22.247 23.431 1.00 37.90 46 VAL B C 1
ATOM 4660 O O . VAL B 1 46 ? 1.440 22.798 23.344 1.00 36.51 46 VAL B O 1
ATOM 4664 N N . ASN B 1 47 ? 3.203 22.100 24.585 1.00 36.43 47 ASN B N 1
ATOM 4665 C CA . ASN B 1 47 ? 2.807 22.768 25.814 1.00 36.66 47 ASN B CA 1
ATOM 4666 C C . ASN B 1 47 ? 4.002 23.500 26.418 1.00 35.74 47 ASN B C 1
ATOM 4667 O O . ASN B 1 47 ? 5.145 23.186 26.111 1.00 33.56 47 ASN B O 1
ATOM 4672 N N . ALA B 1 48 ? 3.746 24.496 27.256 1.00 35.09 48 ALA B N 1
ATOM 4673 C CA . ALA B 1 48 ? 4.837 25.233 27.900 1.00 34.83 48 ALA B CA 1
ATOM 4674 C C . ALA B 1 48 ? 4.777 24.948 29.383 1.00 35.37 48 ALA B C 1
ATOM 4675 O O . ALA B 1 48 ? 3.688 24.864 29.961 1.00 33.87 48 ALA B O 1
ATOM 4677 N N . TYR B 1 49 ? 5.944 24.814 29.996 1.00 34.58 49 TYR B N 1
ATOM 4678 C CA . TYR B 1 49 ? 6.035 24.451 31.402 1.00 34.79 49 TYR B CA 1
ATOM 4679 C C . TYR B 1 49 ? 7.040 25.322 32.181 1.00 34.66 49 TYR B C 1
ATOM 4680 O O . TYR B 1 49 ? 8.047 25.753 31.647 1.00 31.95 49 TYR B O 1
ATOM 4689 N N . LEU B 1 50 ? 6.743 25.513 33.462 1.00 35.35 50 LEU B N 1
ATOM 4690 C CA . LEU B 1 50 ? 7.718 25.915 34.454 1.00 36.48 50 LEU B CA 1
ATOM 4691 C C . LEU B 1 50 ? 8.339 24.654 35.053 1.00 36.63 50 LEU B C 1
ATOM 4692 O O . LEU B 1 50 ? 7.618 23.744 35.409 1.00 37.43 50 LEU B O 1
ATOM 4697 N N . TYR B 1 51 ? 9.660 24.605 35.134 1.00 36.41 51 TYR B N 1
ATOM 4698 C CA . TYR B 1 51 ? 10.344 23.522 35.823 1.00 36.85 51 TYR B CA 1
ATOM 4699 C C . TYR B 1 51 ? 11.175 24.058 36.975 1.00 37.19 51 TYR B C 1
ATOM 4700 O O . TYR B 1 51 ? 11.974 24.960 36.817 1.00 34.17 51 TYR B O 1
ATOM 4709 N N . ASP B 1 52 ? 10.974 23.487 38.154 1.00 37.95 52 ASP B N 1
ATOM 4710 C CA . ASP B 1 52 ? 11.630 23.994 39.333 1.00 40.06 52 ASP B CA 1
ATOM 4711 C C . ASP B 1 52 ? 12.110 22.930 40.264 1.00 42.14 52 ASP B C 1
ATOM 4712 O O . ASP B 1 52 ? 11.845 23.026 41.442 1.00 46.24 52 ASP B O 1
ATOM 4714 N N . GLY B 1 53 ? 12.830 21.936 39.801 1.00 43.32 53 GLY B N 1
ATOM 4715 C CA . GLY B 1 53 ? 13.380 20.950 40.739 1.00 44.36 53 GLY B CA 1
ATOM 4716 C C . GLY B 1 53 ? 12.420 19.861 41.044 1.00 44.53 53 GLY B C 1
ATOM 4717 O O . GLY B 1 53 ? 11.723 19.909 42.059 1.00 50.20 53 GLY B O 1
ATOM 4718 N N . GLY B 1 54 ? 12.411 18.870 40.168 1.00 45.55 54 GLY B N 1
ATOM 4719 C CA . GLY B 1 54 ? 11.505 17.738 40.226 1.00 46.34 54 GLY B CA 1
ATOM 4720 C C . GLY B 1 54 ? 10.209 17.912 39.450 1.00 47.34 54 GLY B C 1
ATOM 4721 O O . GLY B 1 54 ? 9.950 17.113 38.543 1.00 50.37 54 GLY B O 1
ATOM 4722 N N . GLU B 1 55 ? 9.401 18.923 39.820 1.00 47.25 55 GLU B N 1
ATOM 4723 C CA . GLU B 1 55 ? 8.031 19.114 39.304 1.00 45.62 55 GLU B CA 1
ATOM 4724 C C . GLU B 1 55 ? 7.967 20.116 38.123 1.00 45.17 55 GLU B C 1
ATOM 4725 O O . GLU B 1 55 ? 8.828 21.069 38.019 1.00 44.93 55 GLU B O 1
ATOM 4727 N N . THR B 1 56 ? 7.032 19.843 37.192 1.00 43.64 56 THR B N 1
ATOM 4728 C CA . THR B 1 56 ? 6.726 20.771 36.078 1.00 41.75 56 THR B CA 1
ATOM 4729 C C . THR B 1 56 ? 5.298 21.247 36.259 1.00 41.57 56 THR B C 1
ATOM 4730 O O . THR B 1 56 ? 4.429 20.482 36.646 1.00 42.32 56 THR B O 1
ATOM 4734 N N . VAL B 1 57 ? 5.075 22.506 35.934 1.00 39.58 57 VAL B N 1
ATOM 4735 C CA . VAL B 1 57 ? 3.766 23.109 35.967 1.00 40.43 57 VAL B CA 1
ATOM 4736 C C . VAL B 1 57 ? 3.469 23.692 34.582 1.00 38.57 57 VAL B C 1
ATOM 4737 O O . VAL B 1 57 ? 4.233 24.486 34.057 1.00 37.59 57 VAL B O 1
ATOM 4741 N N . LYS B 1 58 ? 2.354 23.280 34.004 1.00 40.24 58 LYS B N 1
ATOM 4742 C CA . LYS B 1 58 ? 1.941 23.745 32.696 1.00 40.06 58 LYS B CA 1
ATOM 4743 C C . LYS B 1 58 ? 1.390 25.164 32.787 1.00 39.21 58 LYS B C 1
ATOM 4744 O O . LYS B 1 58 ? 0.556 25.479 33.634 1.00 39.87 58 LYS B O 1
ATOM 4750 N N . LEU B 1 59 ? 1.865 26.008 31.895 1.00 37.62 59 LEU B N 1
ATOM 4751 C CA . LEU B 1 59 ? 1.514 27.442 31.845 1.00 38.78 59 LEU B CA 1
ATOM 4752 C C . LEU B 1 59 ? 0.307 27.764 30.974 1.00 38.65 59 LEU B C 1
ATOM 4753 O O . LEU B 1 59 ? -0.511 28.630 31.303 1.00 41.82 59 LEU B O 1
ATOM 4758 N N . ASN B 1 60 ? 0.198 27.034 29.879 1.00 38.81 60 ASN B N 1
ATOM 4759 C CA . ASN B 1 60 ? -0.864 27.192 28.921 1.00 39.66 60 ASN B CA 1
ATOM 4760 C C . ASN B 1 60 ? -2.030 26.279 29.233 1.00 40.70 60 ASN B C 1
ATOM 4761 O O . ASN B 1 60 ? -1.897 25.307 29.972 1.00 40.82 60 ASN B O 1
ATOM 4766 N N . ARG B 1 61 ? -3.166 26.566 28.604 1.00 41.90 61 ARG B N 1
ATOM 4767 C CA . ARG B 1 61 ? -4.339 25.720 28.722 1.00 43.33 61 ARG B CA 1
ATOM 4768 C C . ARG B 1 61 ? -4.377 24.763 27.549 1.00 43.42 61 ARG B C 1
ATOM 4769 O O . ARG B 1 61 ? -3.900 23.628 27.679 1.00 44.33 61 ARG B O 1
ATOM 4774 N N . GLU B 1 62 ? -4.909 25.227 26.407 1.00 42.15 62 GLU B N 1
ATOM 4775 C CA . GLU B 1 62 ? -4.922 24.421 25.198 1.00 42.81 62 GLU B CA 1
ATOM 4776 C C . GLU B 1 62 ? -3.516 24.409 24.596 1.00 40.58 62 GLU B C 1
ATOM 4777 O O . GLU B 1 62 ? -2.741 25.308 24.863 1.00 39.26 62 GLU B O 1
ATOM 4783 N N . PRO B 1 63 ? -3.199 23.394 23.779 1.00 40.99 63 PRO B N 1
ATOM 4784 C CA . PRO B 1 63 ? -1.879 23.360 23.178 1.00 39.35 63 PRO B CA 1
ATOM 4785 C C . PRO B 1 63 ? -1.535 24.628 22.444 1.00 38.57 63 PRO B C 1
ATOM 4786 O O . PRO B 1 63 ? -2.410 25.349 21.997 1.00 36.50 63 PRO B O 1
ATOM 4790 N N . ILE B 1 64 ? -0.238 24.878 22.297 1.00 36.23 64 ILE B N 1
ATOM 4791 C CA . ILE B 1 64 ? 0.253 26.136 21.710 1.00 36.85 64 ILE B CA 1
ATOM 4792 C C . ILE B 1 64 ? 1.155 25.812 20.481 1.00 37.22 64 ILE B C 1
ATOM 4793 O O . ILE B 1 64 ? 1.357 24.634 20.165 1.00 37.51 64 ILE B O 1
ATOM 4798 N N . ASN B 1 65 ? 1.623 26.846 19.779 1.00 36.63 65 ASN B N 1
ATOM 4799 C CA . ASN B 1 65 ? 2.631 26.701 18.714 1.00 37.86 65 ASN B CA 1
ATOM 4800 C C . ASN B 1 65 ? 4.025 26.791 19.291 1.00 36.15 65 ASN B C 1
ATOM 4801 O O . ASN B 1 65 ? 4.929 25.986 18.967 1.00 35.64 65 ASN B O 1
ATOM 4806 N N . SER B 1 66 ? 4.234 27.797 20.124 1.00 35.15 66 SER B N 1
ATOM 4807 C CA . SER B 1 66 ? 5.554 28.097 20.631 1.00 34.52 66 SER B CA 1
ATOM 4808 C C . SER B 1 66 ? 5.374 29.170 21.691 1.00 34.28 66 SER B C 1
ATOM 4809 O O . SER B 1 66 ? 4.228 29.549 21.977 1.00 33.34 66 SER B O 1
ATOM 4812 N N . VAL B 1 67 ? 6.477 29.589 22.308 1.00 33.37 67 VAL B N 1
ATOM 4813 C CA . VAL B 1 67 ? 6.523 30.711 23.241 1.00 33.58 67 VAL B CA 1
ATOM 4814 C C . VAL B 1 67 ? 7.571 31.704 22.808 1.00 33.39 67 VAL B C 1
ATOM 4815 O O . VAL B 1 67 ? 8.591 31.328 22.143 1.00 31.63 67 VAL B O 1
ATOM 4819 N N . LEU B 1 68 ? 7.347 32.983 23.100 1.00 32.59 68 LEU B N 1
ATOM 4820 C CA . LEU B 1 68 ? 8.388 33.977 22.790 1.00 32.68 68 LEU B CA 1
ATOM 4821 C C . LEU B 1 68 ? 9.541 33.864 23.780 1.00 31.63 68 LEU B C 1
ATOM 4822 O O . LEU B 1 68 ? 9.393 33.356 24.875 1.00 31.07 68 LEU B O 1
ATOM 4827 N N . ASP B 1 69 ? 10.718 34.307 23.370 1.00 32.82 69 ASP B N 1
ATOM 4828 C CA . ASP B 1 69 ? 11.915 34.228 24.217 1.00 32.60 69 ASP B CA 1
ATOM 4829 C C . ASP B 1 69 ? 11.859 35.239 25.363 1.00 33.98 69 ASP B C 1
ATOM 4830 O O . ASP B 1 69 ? 11.801 36.443 25.103 1.00 34.77 69 ASP B O 1
ATOM 4835 N N . PRO B 1 70 ? 11.889 34.773 26.627 1.00 33.35 70 PRO B N 1
ATOM 4836 C CA . PRO B 1 70 ? 11.811 35.679 27.750 1.00 33.73 70 PRO B CA 1
ATOM 4837 C C . PRO B 1 70 ? 13.165 36.188 28.171 1.00 33.85 70 PRO B C 1
ATOM 4838 O O . PRO B 1 70 ? 14.134 35.471 28.125 1.00 33.42 70 PRO B O 1
ATOM 4842 N N . HIS B 1 71 ? 13.253 37.461 28.528 1.00 36.20 71 HIS B N 1
ATOM 4843 C CA . HIS B 1 71 ? 14.453 37.911 29.227 1.00 36.79 71 HIS B CA 1
ATOM 4844 C C . HIS B 1 71 ? 14.494 37.239 30.503 1.00 36.15 71 HIS B C 1
ATOM 4845 O O . HIS B 1 71 ? 13.468 36.903 31.089 1.00 37.10 71 HIS B O 1
ATOM 4852 N N . TYR B 1 72 ? 15.716 37.064 30.947 1.00 37.53 72 TYR B N 1
ATOM 4853 C CA . TYR B 1 72 ? 15.986 36.353 32.180 1.00 38.52 72 TYR B CA 1
ATOM 4854 C C . TYR B 1 72 ? 15.114 36.862 33.356 1.00 38.79 72 TYR B C 1
ATOM 4855 O O . TYR B 1 72 ? 15.107 38.055 33.647 1.00 39.95 72 TYR B O 1
ATOM 4864 N N . GLY B 1 73 ? 14.346 35.985 34.014 1.00 36.88 73 GLY B N 1
ATOM 4865 C CA . GLY B 1 73 ? 13.620 36.324 35.223 1.00 37.61 73 GLY B CA 1
ATOM 4866 C C . GLY B 1 73 ? 12.284 37.033 35.062 1.00 37.95 73 GLY B C 1
ATOM 4867 O O . GLY B 1 73 ? 11.637 37.349 36.047 1.00 37.93 73 GLY B O 1
ATOM 4868 N N . VAL B 1 74 ? 11.841 37.271 33.830 1.00 38.44 74 VAL B N 1
ATOM 4869 C CA . VAL B 1 74 ? 10.559 37.981 33.658 1.00 38.47 74 VAL B CA 1
ATOM 4870 C C . VAL B 1 74 ? 9.437 37.126 34.207 1.00 38.24 74 VAL B C 1
ATOM 4871 O O . VAL B 1 74 ? 9.485 35.877 34.139 1.00 38.79 74 VAL B O 1
ATOM 4875 N N . GLY B 1 75 ? 8.441 37.783 34.783 1.00 38.34 75 GLY B N 1
ATOM 4876 C CA . GLY B 1 75 ? 7.397 37.091 35.506 1.00 38.26 75 GLY B CA 1
ATOM 4877 C C . GLY B 1 75 ? 6.234 36.736 34.594 1.00 37.72 75 GLY B C 1
ATOM 4878 O O . GLY B 1 75 ? 5.133 36.717 35.024 1.00 36.06 75 GLY B O 1
ATOM 4879 N N . ARG B 1 76 ? 6.475 36.520 33.310 1.00 35.75 76 ARG B N 1
ATOM 4880 C CA . ARG B 1 76 ? 5.363 36.137 32.420 1.00 36.59 76 ARG B CA 1
ATOM 4881 C C . ARG B 1 76 ? 5.893 35.390 31.240 1.00 35.38 76 ARG B C 1
ATOM 4882 O O . ARG B 1 76 ? 7.095 35.417 30.979 1.00 34.19 76 ARG B O 1
ATOM 4890 N N . VAL B 1 77 ? 4.996 34.733 30.524 1.00 34.91 77 VAL B N 1
ATOM 4891 C CA . VAL B 1 77 ? 5.326 34.038 29.297 1.00 33.68 77 VAL B CA 1
ATOM 4892 C C . VAL B 1 77 ? 4.310 34.433 28.225 1.00 33.69 77 VAL B C 1
ATOM 4893 O O . VAL B 1 77 ? 3.136 34.629 28.535 1.00 35.30 77 VAL B O 1
ATOM 4897 N N . ILE B 1 78 ? 4.786 34.622 26.988 1.00 34.29 78 ILE B N 1
ATOM 4898 C CA . ILE B 1 78 ? 3.931 34.923 25.852 1.00 34.20 78 ILE B CA 1
ATOM 4899 C C . ILE B 1 78 ? 3.826 33.669 24.947 1.00 34.67 78 ILE B C 1
ATOM 4900 O O . ILE B 1 78 ? 4.811 33.219 24.281 1.00 34.35 78 ILE B O 1
ATOM 4905 N N . LEU B 1 79 ? 2.634 33.118 24.945 1.00 34.93 79 LEU B N 1
ATOM 4906 C CA . LEU B 1 79 ? 2.295 31.972 24.130 1.00 35.37 79 LEU B CA 1
ATOM 4907 C C . LEU B 1 79 ? 1.937 32.470 22.749 1.00 35.93 79 LEU B C 1
ATOM 4908 O O . LEU B 1 79 ? 1.306 33.569 22.572 1.00 36.03 79 LEU B O 1
ATOM 4913 N N . VAL B 1 80 ? 2.371 31.676 21.773 1.00 35.53 80 VAL B N 1
ATOM 4914 C CA . VAL B 1 80 ? 2.022 31.836 20.378 1.00 36.12 80 VAL B CA 1
ATOM 4915 C C . VAL B 1 80 ? 1.136 30.621 20.055 1.00 37.54 80 VAL B C 1
ATOM 4916 O O . VAL B 1 80 ? 1.516 29.449 20.332 1.00 35.99 80 VAL B O 1
ATOM 4920 N N . ARG B 1 81 ? -0.055 30.888 19.527 1.00 38.20 81 ARG B N 1
ATOM 4921 C CA . ARG B 1 81 ? -1.005 29.811 19.225 1.00 38.89 81 ARG B CA 1
ATOM 4922 C C . ARG B 1 81 ? -1.707 29.979 17.889 1.00 40.37 81 ARG B C 1
ATOM 4923 O O . ARG B 1 81 ? -2.255 31.033 17.595 1.00 39.80 81 ARG B O 1
ATOM 4931 N N . ASP B 1 82 ? -1.710 28.911 17.081 1.00 42.29 82 ASP B N 1
ATOM 4932 C CA . ASP B 1 82 ? -2.435 28.924 15.800 1.00 43.25 82 ASP B CA 1
ATOM 4933 C C . ASP B 1 82 ? -3.868 29.375 16.008 1.00 44.63 82 ASP B C 1
ATOM 4934 O O . ASP B 1 82 ? -4.585 28.884 16.892 1.00 45.35 82 ASP B O 1
ATOM 4939 N N . VAL B 1 83 ? -4.302 30.316 15.179 1.00 45.99 83 VAL B N 1
ATOM 4940 C CA . VAL B 1 83 ? -5.662 30.807 15.251 1.00 46.66 83 VAL B CA 1
ATOM 4941 C C . VAL B 1 83 ? -6.661 29.746 14.813 1.00 48.38 83 VAL B C 1
ATOM 4942 O O . VAL B 1 83 ? -7.828 29.837 15.181 1.00 50.06 83 VAL B O 1
ATOM 4946 N N . SER B 1 84 ? -6.230 28.766 14.012 1.00 48.53 84 SER B N 1
ATOM 4947 C CA . SER B 1 84 ? -7.110 27.659 13.590 1.00 50.52 84 SER B CA 1
ATOM 4948 C C . SER B 1 84 ? -6.356 26.361 13.516 1.00 49.68 84 SER B C 1
ATOM 4949 O O . SER B 1 84 ? -5.144 26.340 13.549 1.00 50.26 84 SER B O 1
ATOM 4952 N N . LYS B 1 85 ? -7.084 25.262 13.366 1.00 51.64 85 LYS B N 1
ATOM 4953 C CA . LYS B 1 85 ? -6.438 23.952 13.188 1.00 51.73 85 LYS B CA 1
ATOM 4954 C C . LYS B 1 85 ? -5.558 24.006 11.922 1.00 51.85 85 LYS B C 1
ATOM 4955 O O . LYS B 1 85 ? -6.068 24.216 10.817 1.00 54.43 85 LYS B O 1
ATOM 4957 N N . GLY B 1 86 ? -4.252 23.867 12.106 1.00 51.12 86 GLY B N 1
ATOM 4958 C CA . GLY B 1 86 ? -3.270 23.929 10.996 1.00 51.25 86 GLY B CA 1
ATOM 4959 C C . GLY B 1 86 ? -2.896 25.297 10.410 1.00 51.09 86 GLY B C 1
ATOM 4960 O O . GLY B 1 86 ? -1.902 25.391 9.649 1.00 52.27 86 GLY B O 1
ATOM 4961 N N . ALA B 1 87 ? -3.633 26.346 10.803 1.00 51.08 87 ALA B N 1
ATOM 4962 C CA . ALA B 1 87 ? -3.604 27.670 10.150 1.00 50.69 87 ALA B CA 1
ATOM 4963 C C . ALA B 1 87 ? -2.201 28.218 10.250 1.00 49.82 87 ALA B C 1
ATOM 4964 O O . ALA B 1 87 ? -1.509 27.904 11.107 1.00 51.01 87 ALA B O 1
ATOM 4966 N N . GLU B 1 88 ? -1.720 29.038 9.380 1.00 49.69 88 GLU B N 1
ATOM 4967 C CA . GLU B 1 88 ? -0.397 29.594 9.446 1.00 48.42 88 GLU B CA 1
ATOM 4968 C C . GLU B 1 88 ? -0.448 30.998 10.039 1.00 47.71 88 GLU B C 1
ATOM 4969 O O . GLU B 1 88 ? 0.492 31.764 9.838 1.00 48.66 88 GLU B O 1
ATOM 4971 N N . GLN B 1 89 ? -1.550 31.337 10.729 1.00 47.66 89 GLN B N 1
ATOM 4972 C CA . GLN B 1 89 ? -1.716 32.616 11.421 1.00 46.04 89 GLN B CA 1
ATOM 4973 C C . GLN B 1 89 ? -1.889 32.382 12.926 1.00 45.22 89 GLN B C 1
ATOM 4974 O O . GLN B 1 89 ? -2.437 31.350 13.343 1.00 45.99 89 GLN B O 1
ATOM 4980 N N . HIS B 1 90 ? -1.415 33.339 13.730 1.00 43.14 90 HIS B N 1
ATOM 4981 C CA . HIS B 1 90 ? -1.315 33.159 15.189 1.00 41.80 90 HIS B CA 1
ATOM 4982 C C . HIS B 1 90 ? -1.932 34.291 16.008 1.00 41.51 90 HIS B C 1
ATOM 4983 O O . HIS B 1 90 ? -2.059 35.409 15.522 1.00 41.98 90 HIS B O 1
ATOM 4990 N N . ALA B 1 91 ? -2.295 33.962 17.248 1.00 40.95 91 ALA B N 1
ATOM 4991 C CA . ALA B 1 91 ? -2.602 34.932 18.300 1.00 40.93 91 ALA B CA 1
ATOM 4992 C C . ALA B 1 91 ? -1.570 34.791 19.438 1.00 39.29 91 ALA B C 1
ATOM 4993 O O . ALA B 1 91 ? -0.974 33.712 19.621 1.00 37.79 91 ALA B O 1
ATOM 4995 N N . LEU B 1 92 ? -1.382 35.888 20.181 1.00 38.56 92 LEU B N 1
ATOM 4996 C CA . LEU B 1 92 ? -0.484 35.952 21.329 1.00 37.58 92 LEU B CA 1
ATOM 4997 C C . LEU B 1 92 ? -1.273 35.941 22.612 1.00 37.88 92 LEU B C 1
ATOM 4998 O O . LEU B 1 92 ? -2.311 36.628 22.702 1.00 38.84 92 LEU B O 1
ATOM 5003 N N . PHE B 1 93 ? -0.821 35.165 23.604 1.00 36.95 93 PHE B N 1
ATOM 5004 C CA . PHE B 1 93 ? -1.516 35.092 24.911 1.00 38.25 93 PHE B CA 1
ATOM 5005 C C . PHE B 1 93 ? -0.514 35.200 26.042 1.00 38.52 93 PHE B C 1
ATOM 5006 O O . PHE B 1 93 ? 0.505 34.488 26.046 1.00 38.62 93 PHE B O 1
ATOM 5014 N N . LYS B 1 94 ? -0.783 36.083 27.005 1.00 38.85 94 LYS B N 1
ATOM 5015 C CA . LYS B 1 94 ? 0.140 36.248 28.120 1.00 38.51 94 LYS B CA 1
ATOM 5016 C C . LYS B 1 94 ? -0.324 35.377 29.261 1.00 37.81 94 LYS B C 1
ATOM 5017 O O . LYS B 1 94 ? -1.528 35.295 29.562 1.00 39.28 94 LYS B O 1
ATOM 5023 N N . VAL B 1 95 ? 0.627 34.729 29.904 1.00 37.22 95 VAL B N 1
ATOM 5024 C CA . VAL B 1 95 ? 0.402 34.004 31.144 1.00 37.65 95 VAL B CA 1
ATOM 5025 C C . VAL B 1 95 ? 1.412 34.548 32.158 1.00 38.16 95 VAL B C 1
ATOM 5026 O O . VAL B 1 95 ? 2.645 34.607 31.897 1.00 35.94 95 VAL B O 1
ATOM 5030 N N . ASN B 1 96 ? 0.865 34.921 33.301 1.00 40.18 96 ASN B N 1
ATOM 5031 C CA . ASN B 1 96 ? 1.590 35.323 34.491 1.00 41.23 96 ASN B CA 1
ATOM 5032 C C . ASN B 1 96 ? 2.167 34.059 35.124 1.00 40.84 96 ASN B C 1
ATOM 5033 O O . ASN B 1 96 ? 1.398 33.185 35.462 1.00 40.49 96 ASN B O 1
ATOM 5038 N N . THR B 1 97 ? 3.482 33.993 35.336 1.00 39.84 97 THR B N 1
ATOM 5039 C CA . THR B 1 97 ? 4.123 32.768 35.855 1.00 40.32 97 THR B CA 1
ATOM 5040 C C . THR B 1 97 ? 3.615 32.378 37.269 1.00 42.32 97 THR B C 1
ATOM 5041 O O . THR B 1 97 ? 3.675 31.199 37.636 1.00 42.26 97 THR B O 1
ATOM 5045 N N . SER B 1 98 ? 3.127 33.369 38.034 1.00 42.96 98 SER B N 1
ATOM 5046 C CA . SER B 1 98 ? 2.500 33.154 39.338 1.00 46.01 98 SER B CA 1
ATOM 5047 C C . SER B 1 98 ? 1.070 32.640 39.207 1.00 45.98 98 SER B C 1
ATOM 5048 O O . SER B 1 98 ? 0.443 32.335 40.215 1.00 47.17 98 SER B O 1
ATOM 5051 N N . ARG B 1 99 ? 0.504 32.648 37.995 1.00 43.81 99 ARG B N 1
ATOM 5052 C CA . ARG B 1 99 ? -0.882 32.135 37.802 1.00 44.97 99 ARG B CA 1
ATOM 5053 C C . ARG B 1 99 ? -0.980 31.276 36.548 1.00 43.21 99 ARG B C 1
ATOM 5054 O O . ARG B 1 99 ? -1.538 31.693 35.516 1.00 42.40 99 ARG B O 1
ATOM 5062 N N . PRO B 1 100 ? -0.386 30.090 36.622 1.00 43.21 100 PRO B N 1
ATOM 5063 C CA . PRO B 1 100 ? -0.331 29.238 35.430 1.00 42.67 100 PRO B CA 1
ATOM 5064 C C . PRO B 1 100 ? -1.744 28.800 35.054 1.00 42.97 100 PRO B C 1
ATOM 5065 O O . PRO B 1 100 ? -2.584 28.644 35.936 1.00 45.39 100 PRO B O 1
ATOM 5069 N N . GLY B 1 101 ? -1.993 28.660 33.760 1.00 42.57 101 GLY B N 1
ATOM 5070 C CA . GLY B 1 101 ? -3.250 28.207 33.212 1.00 43.56 101 GLY B CA 1
ATOM 5071 C C . GLY B 1 101 ? -4.259 29.331 32.977 1.00 44.56 101 GLY B C 1
ATOM 5072 O O . GLY B 1 101 ? -5.351 29.106 32.422 1.00 45.31 101 GLY B O 1
ATOM 5073 N N . GLU B 1 102 ? -3.908 30.545 33.384 1.00 44.35 102 GLU B N 1
ATOM 5074 C CA . GLU B 1 102 ? -4.770 31.693 33.173 1.00 45.39 102 GLU B CA 1
ATOM 5075 C C . GLU B 1 102 ? -4.179 32.538 32.035 1.00 43.69 102 GLU B C 1
ATOM 5076 O O . GLU B 1 102 ? -3.165 33.218 32.204 1.00 43.90 102 GLU B O 1
ATOM 5082 N N . GLU B 1 103 ? -4.846 32.512 30.887 1.00 43.19 103 GLU B N 1
ATOM 5083 C CA . GLU B 1 103 ? -4.375 33.174 29.677 1.00 42.54 103 GLU B CA 1
ATOM 5084 C C . GLU B 1 103 ? -5.063 34.481 29.368 1.00 43.33 103 GLU B C 1
ATOM 5085 O O . GLU B 1 103 ? -6.276 34.576 29.467 1.00 43.80 103 GLU B O 1
ATOM 5091 N N . GLN B 1 104 ? -4.289 35.479 28.965 1.00 42.45 104 GLN B N 1
ATOM 5092 C CA . GLN B 1 104 ? -4.845 36.763 28.556 1.00 43.85 104 GLN B CA 1
ATOM 5093 C C . GLN B 1 104 ? -4.459 37.000 27.116 1.00 42.11 104 GLN B C 1
ATOM 5094 O O . GLN B 1 104 ? -3.285 37.114 26.806 1.00 39.87 104 GLN B O 1
ATOM 5097 N N . ARG B 1 105 ? -5.454 37.018 26.234 1.00 42.32 105 ARG B N 1
ATOM 5098 C CA . ARG B 1 105 ? -5.233 37.282 24.840 1.00 43.47 105 ARG B CA 1
ATOM 5099 C C . ARG B 1 105 ? -4.724 38.719 24.637 1.00 42.52 105 ARG B C 1
ATOM 5100 O O . ARG B 1 105 ? -5.274 39.671 25.162 1.00 43.24 105 ARG B O 1
ATOM 5108 N N . LEU B 1 106 ? -3.666 38.870 23.878 1.00 41.65 106 LEU B N 1
ATOM 5109 C CA . LEU B 1 106 ? -3.141 40.202 23.575 1.00 41.74 106 LEU B CA 1
ATOM 5110 C C . LEU B 1 106 ? -3.912 40.737 22.376 1.00 42.53 106 LEU B C 1
ATOM 5111 O O . LEU B 1 106 ? -3.497 40.596 21.227 1.00 42.06 106 LEU B O 1
ATOM 5116 N N . GLU B 1 107 ? -5.037 41.364 22.678 1.00 43.99 107 GLU B N 1
ATOM 5117 C CA . GLU B 1 107 ? -5.995 41.779 21.666 1.00 45.38 107 GLU B CA 1
ATOM 5118 C C . GLU B 1 107 ? -5.480 42.859 20.728 1.00 45.54 107 GLU B C 1
ATOM 5119 O O . GLU B 1 107 ? -5.958 42.960 19.588 1.00 46.68 107 GLU B O 1
ATOM 5125 N N . ALA B 1 108 ? -4.509 43.649 21.179 1.00 44.67 108 ALA B N 1
ATOM 5126 C CA . ALA B 1 108 ? -3.929 44.680 20.337 1.00 44.67 108 ALA B CA 1
ATOM 5127 C C . ALA B 1 108 ? -3.202 44.098 19.107 1.00 44.15 108 ALA B C 1
ATOM 5128 O O . ALA B 1 108 ? -3.025 44.796 18.103 1.00 43.90 108 ALA B O 1
ATOM 5130 N N . VAL B 1 109 ? -2.795 42.826 19.176 1.00 42.42 109 VAL B N 1
ATOM 5131 C CA . VAL B 1 109 ? -2.135 42.185 18.042 1.00 42.04 109 VAL B CA 1
ATOM 5132 C C . VAL B 1 109 ? -3.115 41.323 17.225 1.00 42.95 109 VAL B C 1
ATOM 5133 O O . VAL B 1 109 ? -3.543 40.248 17.665 1.00 41.75 109 VAL B O 1
ATOM 5137 N N . LYS B 1 110 ? -3.460 41.810 16.030 1.00 43.85 110 LYS B N 1
ATOM 5138 C CA . LYS B 1 110 ? -4.340 41.087 15.115 1.00 45.43 110 LYS B CA 1
ATOM 5139 C C . LYS B 1 110 ? -3.691 39.764 14.651 1.00 44.34 110 LYS B C 1
ATOM 5140 O O . LYS B 1 110 ? -2.458 39.585 14.743 1.00 44.52 110 LYS B O 1
ATOM 5146 N N . PRO B 1 111 ? -4.506 38.827 14.142 1.00 45.01 111 PRO B N 1
ATOM 5147 C CA . PRO B 1 111 ? -3.915 37.577 13.659 1.00 44.25 111 PRO B CA 1
ATOM 5148 C C . PRO B 1 111 ? -2.922 37.822 12.530 1.00 44.13 111 PRO B C 1
ATOM 5149 O O . PRO B 1 111 ? -3.175 38.619 11.626 1.00 44.68 111 PRO B O 1
ATOM 5153 N N . MET B 1 112 ? -1.768 37.192 12.655 1.00 43.29 112 MET B N 1
ATOM 5154 C CA . MET B 1 112 ? -0.708 37.285 11.683 1.00 43.20 112 MET B CA 1
ATOM 5155 C C . MET B 1 112 ? 0.175 36.076 11.864 1.00 42.36 112 MET B C 1
ATOM 5156 O O . MET B 1 112 ? 0.045 35.334 12.838 1.00 42.73 112 MET B O 1
ATOM 5161 N N . ARG B 1 113 ? 1.108 35.887 10.948 1.00 41.98 113 ARG B N 1
ATOM 5162 C CA . ARG B 1 113 ? 2.073 34.841 11.122 1.00 41.59 113 ARG B CA 1
ATOM 5163 C C . ARG B 1 113 ? 3.189 35.372 12.014 1.00 40.90 113 ARG B C 1
ATOM 5164 O O . ARG B 1 113 ? 3.968 36.193 11.587 1.00 41.24 113 ARG B O 1
ATOM 5170 N N . ILE B 1 114 ? 3.237 34.889 13.249 1.00 40.04 114 ILE B N 1
ATOM 5171 C CA . ILE B 1 114 ? 4.252 35.273 14.199 1.00 38.36 114 ILE B CA 1
ATOM 5172 C C . ILE B 1 114 ? 5.512 34.504 13.863 1.00 37.88 114 ILE B C 1
ATOM 5173 O O . ILE B 1 114 ? 5.509 33.280 13.788 1.00 38.01 114 ILE B O 1
ATOM 5178 N N . LEU B 1 115 ? 6.582 35.249 13.634 1.00 37.53 115 LEU B N 1
ATOM 5179 C CA . LEU B 1 115 ? 7.846 34.663 13.165 1.00 37.29 115 LEU B CA 1
ATOM 5180 C C . LEU B 1 115 ? 8.826 34.488 14.315 1.00 36.05 115 LEU B C 1
ATOM 5181 O O . LEU B 1 115 ? 9.577 33.548 14.360 1.00 36.15 115 LEU B O 1
ATOM 5186 N N . SER B 1 116 ? 8.843 35.433 15.242 1.00 35.79 116 SER B N 1
ATOM 5187 C CA . SER B 1 116 ? 9.807 35.389 16.330 1.00 34.50 116 SER B CA 1
ATOM 5188 C C . SER B 1 116 ? 9.386 36.394 17.337 1.00 34.23 116 SER B C 1
ATOM 5189 O O . SER B 1 116 ? 8.525 37.227 17.060 1.00 33.93 116 SER B O 1
ATOM 5192 N N . GLY B 1 117 ? 10.031 36.347 18.494 1.00 33.62 117 GLY B N 1
ATOM 5193 C CA . GLY B 1 117 ? 9.848 37.408 19.473 1.00 33.97 117 GLY B CA 1
ATOM 5194 C C . GLY B 1 117 ? 10.600 37.253 20.763 1.00 33.68 117 GLY B C 1
ATOM 5195 O O . GLY B 1 117 ? 10.975 36.149 21.166 1.00 32.91 117 GLY B O 1
ATOM 5196 N N . VAL B 1 118 ? 10.828 38.400 21.394 1.00 34.03 118 VAL B N 1
ATOM 5197 C CA . VAL B 1 118 ? 11.478 38.499 22.674 1.00 34.07 118 VAL B CA 1
ATOM 5198 C C . VAL B 1 118 ? 10.590 39.351 23.596 1.00 35.13 118 VAL B C 1
ATOM 5199 O O . VAL B 1 118 ? 10.070 40.421 23.182 1.00 35.01 118 VAL B O 1
ATOM 5203 N N . ASP B 1 119 ? 10.450 38.915 24.839 1.00 33.41 119 ASP B N 1
ATOM 5204 C CA . ASP B 1 119 ? 9.738 39.661 25.834 1.00 34.65 119 ASP B CA 1
ATOM 5205 C C . ASP B 1 119 ? 10.724 40.267 26.863 1.00 35.38 119 ASP B C 1
ATOM 5206 O O . ASP B 1 119 ? 11.397 39.546 27.566 1.00 35.41 119 ASP B O 1
ATOM 5211 N N . THR B 1 120 ? 10.807 41.598 26.901 1.00 35.50 120 THR B N 1
ATOM 5212 C CA . THR B 1 120 ? 11.692 42.310 27.831 1.00 35.98 120 THR B CA 1
ATOM 5213 C C . THR B 1 120 ? 11.114 42.379 29.212 1.00 36.72 120 THR B C 1
ATOM 5214 O O . THR B 1 120 ? 11.815 42.746 30.145 1.00 38.06 120 THR B O 1
ATOM 5218 N N . GLY B 1 121 ? 9.834 42.044 29.352 1.00 36.89 121 GLY B N 1
ATOM 5219 C CA . GLY B 1 121 ? 9.124 42.242 30.601 1.00 37.52 121 GLY B CA 1
ATOM 5220 C C . GLY B 1 121 ? 8.328 43.535 30.609 1.00 38.08 121 GLY B C 1
ATOM 5221 O O . GLY B 1 121 ? 7.313 43.636 31.281 1.00 37.87 121 GLY B O 1
ATOM 5222 N N . GLU B 1 122 ? 8.792 44.516 29.845 1.00 37.70 122 GLU B N 1
ATOM 5223 C CA . GLU B 1 122 ? 8.111 45.804 29.659 1.00 39.12 122 GLU B CA 1
ATOM 5224 C C . GLU B 1 122 ? 7.492 45.991 28.280 1.00 38.93 122 GLU B C 1
ATOM 5225 O O . GLU B 1 122 ? 6.581 46.839 28.114 1.00 39.25 122 GLU B O 1
ATOM 5231 N N . ALA B 1 123 ? 8.003 45.243 27.311 1.00 36.89 123 ALA B N 1
ATOM 5232 C CA . ALA B 1 123 ? 7.506 45.280 25.942 1.00 37.24 123 ALA B CA 1
ATOM 5233 C C . ALA B 1 123 ? 7.691 43.899 25.313 1.00 36.27 123 ALA B C 1
ATOM 5234 O O . ALA B 1 123 ? 8.667 43.214 25.610 1.00 34.56 123 ALA B O 1
ATOM 5236 N N . VAL B 1 124 ? 6.708 43.473 24.518 1.00 35.65 124 VAL B N 1
ATOM 5237 C CA . VAL B 1 124 ? 6.843 42.245 23.702 1.00 35.53 124 VAL B CA 1
ATOM 5238 C C . VAL B 1 124 ? 7.288 42.737 22.328 1.00 35.44 124 VAL B C 1
ATOM 5239 O O . VAL B 1 124 ? 6.581 43.531 21.713 1.00 35.73 124 VAL B O 1
ATOM 5243 N N . VAL B 1 125 ? 8.457 42.296 21.876 1.00 34.18 125 VAL B N 1
ATOM 5244 C CA . VAL B 1 125 ? 9.034 42.758 20.620 1.00 34.77 125 VAL B CA 1
ATOM 5245 C C . VAL B 1 125 ? 9.085 41.562 19.691 1.00 34.96 125 VAL B C 1
ATOM 5246 O O . VAL B 1 125 ? 9.714 40.562 20.009 1.00 35.12 125 VAL B O 1
ATOM 5250 N N . PHE B 1 126 ? 8.414 41.646 18.545 1.00 35.62 126 PHE B N 1
ATOM 5251 C CA . PHE B 1 126 ? 8.244 40.463 17.715 1.00 35.59 126 PHE B CA 1
ATOM 5252 C C . PHE B 1 126 ? 8.202 40.800 16.246 1.00 36.05 126 PHE B C 1
ATOM 5253 O O . PHE B 1 126 ? 7.986 41.940 15.874 1.00 36.22 126 PHE B O 1
ATOM 5261 N N . THR B 1 127 ? 8.434 39.804 15.407 1.00 36.14 127 THR B N 1
ATOM 5262 C CA . THR B 1 127 ? 8.274 40.000 13.980 1.00 35.68 127 THR B CA 1
ATOM 5263 C C . THR B 1 127 ? 7.074 39.197 13.518 1.00 36.42 127 THR B C 1
ATOM 5264 O O . THR B 1 127 ? 6.735 38.131 14.052 1.00 35.35 127 THR B O 1
ATOM 5268 N N . GLY B 1 128 ? 6.353 39.771 12.590 1.00 38.06 128 GLY B N 1
ATOM 5269 C CA . GLY B 1 128 ? 5.172 39.119 12.076 1.00 38.60 128 GLY B CA 1
ATOM 5270 C C . GLY B 1 128 ? 4.946 39.413 10.620 1.00 40.14 128 GLY B C 1
ATOM 5271 O O . GLY B 1 128 ? 5.277 40.485 10.134 1.00 40.47 128 GLY B O 1
ATOM 5272 N N . ALA B 1 129 ? 4.363 38.441 9.927 1.00 40.95 129 ALA B N 1
ATOM 5273 C CA . ALA B 1 129 ? 4.007 38.601 8.519 1.00 42.26 129 ALA B CA 1
ATOM 5274 C C . ALA B 1 129 ? 2.502 38.697 8.398 1.00 42.64 129 ALA B C 1
ATOM 5275 O O . ALA B 1 129 ? 1.784 37.831 8.878 1.00 43.04 129 ALA B O 1
ATOM 5277 N N . THR B 1 130 ? 2.043 39.746 7.746 1.00 43.87 130 THR B N 1
ATOM 5278 C CA . THR B 1 130 ? 0.631 39.950 7.423 1.00 45.74 130 THR B CA 1
ATOM 5279 C C . THR B 1 130 ? 0.481 39.867 5.903 1.00 48.10 130 THR B C 1
ATOM 5280 O O . THR B 1 130 ? 1.428 39.479 5.214 1.00 49.70 130 THR B O 1
ATOM 5284 N N . GLU B 1 131 ? -0.692 40.223 5.368 1.00 50.24 131 GLU B N 1
ATOM 5285 C CA . GLU B 1 131 ? -0.933 40.171 3.904 1.00 52.22 131 GLU B CA 1
ATOM 5286 C C . GLU B 1 131 ? -0.084 41.225 3.196 1.00 52.79 131 GLU B C 1
ATOM 5287 O O . GLU B 1 131 ? 0.402 41.014 2.084 1.00 55.04 131 GLU B O 1
ATOM 5289 N N . ASP B 1 132 ? 0.129 42.334 3.901 1.00 52.68 132 ASP B N 1
ATOM 5290 C CA . ASP B 1 132 ? 0.783 43.536 3.389 1.00 53.08 132 ASP B CA 1
ATOM 5291 C C . ASP B 1 132 ? 2.325 43.487 3.497 1.00 51.31 132 ASP B C 1
ATOM 5292 O O . ASP B 1 132 ? 3.039 43.995 2.633 1.00 53.03 132 ASP B O 1
ATOM 5297 N N . ARG B 1 133 ? 2.853 42.871 4.553 1.00 49.24 133 ARG B N 1
ATOM 5298 C CA . ARG B 1 133 ? 4.235 43.104 4.899 1.00 48.20 133 ARG B CA 1
ATOM 5299 C C . ARG B 1 133 ? 4.807 42.095 5.888 1.00 45.89 133 ARG B C 1
ATOM 5300 O O . ARG B 1 133 ? 4.080 41.292 6.485 1.00 46.08 133 ARG B O 1
ATOM 5308 N N . VAL B 1 134 ? 6.124 42.132 6.030 1.00 44.78 134 VAL B N 1
ATOM 5309 C CA . VAL B 1 134 ? 6.793 41.611 7.209 1.00 43.30 134 VAL B CA 1
ATOM 5310 C C . VAL B 1 134 ? 7.261 42.819 8.008 1.00 42.55 134 VAL B C 1
ATOM 5311 O O . VAL B 1 134 ? 7.897 43.727 7.454 1.00 42.40 134 VAL B O 1
ATOM 5315 N N . ALA B 1 135 ? 6.928 42.839 9.303 1.00 40.58 135 ALA B N 1
ATOM 5316 C CA . ALA B 1 135 ? 7.249 43.986 10.151 1.00 40.17 135 ALA B CA 1
ATOM 5317 C C . ALA B 1 135 ? 7.751 43.557 11.535 1.00 38.56 135 ALA B C 1
ATOM 5318 O O . ALA B 1 135 ? 7.486 42.462 11.995 1.00 38.08 135 ALA B O 1
ATOM 5320 N N . LEU B 1 136 ? 8.518 44.456 12.143 1.00 38.30 136 LEU B N 1
ATOM 5321 C CA . LEU B 1 136 ? 9.011 44.347 13.484 1.00 36.94 136 LEU B CA 1
ATOM 5322 C C . LEU B 1 136 ? 8.100 45.238 14.327 1.00 37.78 136 LEU B C 1
ATOM 5323 O O . LEU B 1 136 ? 7.880 46.418 14.010 1.00 38.23 136 LEU B O 1
ATOM 5328 N N . TYR B 1 137 ? 7.563 44.666 15.388 1.00 37.93 137 TYR B N 1
ATOM 5329 C CA . TYR B 1 137 ? 6.586 45.345 16.239 1.00 37.78 137 TYR B CA 1
ATOM 5330 C C . TYR B 1 137 ? 7.044 45.392 17.689 1.00 37.71 137 TYR B C 1
ATOM 5331 O O . TYR B 1 137 ? 7.861 44.562 18.126 1.00 34.80 137 TYR B O 1
ATOM 5340 N N . ALA B 1 138 ? 6.484 46.335 18.441 1.00 36.76 138 ALA B N 1
ATOM 5341 C CA . ALA B 1 138 ? 6.682 46.393 19.877 1.00 36.56 138 ALA B CA 1
ATOM 5342 C C . ALA B 1 138 ? 5.325 46.645 20.511 1.00 37.20 138 ALA B C 1
ATOM 5343 O O . ALA B 1 138 ? 4.590 47.533 20.083 1.00 37.08 138 ALA B O 1
ATOM 5345 N N . LEU B 1 139 ? 4.998 45.830 21.499 1.00 37.02 139 LEU B N 1
ATOM 5346 C CA . LEU B 1 139 ? 3.778 45.984 22.274 1.00 37.97 139 LEU B CA 1
ATOM 5347 C C . LEU B 1 139 ? 4.039 46.262 23.770 1.00 38.72 139 LEU B C 1
ATOM 5348 O O . LEU B 1 139 ? 4.566 45.414 24.483 1.00 35.70 139 LEU B O 1
ATOM 5353 N N . ASP B 1 140 ? 3.578 47.428 24.231 1.00 40.07 140 ASP B N 1
ATOM 5354 C CA . ASP B 1 140 ? 3.854 47.944 25.569 1.00 41.22 140 ASP B CA 1
ATOM 5355 C C . ASP B 1 140 ? 2.543 48.500 26.090 1.00 43.58 140 ASP B C 1
ATOM 5356 O O . ASP B 1 140 ? 1.447 48.154 25.585 1.00 43.83 140 ASP B O 1
ATOM 5361 N N . GLY B 1 141 ? 2.645 49.374 27.092 1.00 44.59 141 GLY B N 1
ATOM 5362 C CA . GLY B 1 141 ? 1.483 49.925 27.746 1.00 45.44 141 GLY B CA 1
ATOM 5363 C C . GLY B 1 141 ? 0.646 50.803 26.844 1.00 47.04 141 GLY B C 1
ATOM 5364 O O . GLY B 1 141 ? -0.597 50.845 26.989 1.00 48.86 141 GLY B O 1
ATOM 5365 N N . GLY B 1 142 ? 1.302 51.545 25.947 1.00 45.72 142 GLY B N 1
ATOM 5366 C CA . GLY B 1 142 ? 0.599 52.433 25.050 1.00 46.08 142 GLY B CA 1
ATOM 5367 C C . GLY B 1 142 ? -0.057 51.766 23.838 1.00 46.57 142 GLY B C 1
ATOM 5368 O O . GLY B 1 142 ? -0.684 52.451 23.008 1.00 48.09 142 GLY B O 1
ATOM 5369 N N . GLY B 1 143 ? 0.125 50.449 23.689 1.00 44.97 143 GLY B N 1
ATOM 5370 C CA . GLY B 1 143 ? -0.421 49.705 22.543 1.00 43.87 143 GLY B CA 1
ATOM 5371 C C . GLY B 1 143 ? 0.655 49.135 21.604 1.00 42.22 143 GLY B C 1
ATOM 5372 O O . GLY B 1 143 ? 1.820 48.994 21.974 1.00 39.79 143 GLY B O 1
ATOM 5373 N N . LEU B 1 144 ? 0.235 48.811 20.379 1.00 42.27 144 LEU B N 1
ATOM 5374 C CA . LEU B 1 144 ? 1.143 48.243 19.364 1.00 41.34 144 LEU B CA 1
ATOM 5375 C C . LEU B 1 144 ? 1.782 49.313 18.490 1.00 41.29 144 LEU B C 1
ATOM 5376 O O . LEU B 1 144 ? 1.091 50.183 17.978 1.00 41.37 144 LEU B O 1
ATOM 5381 N N . ARG B 1 145 ? 3.089 49.202 18.305 1.00 40.53 145 ARG B N 1
ATOM 5382 C CA . ARG B 1 145 ? 3.860 50.042 17.406 1.00 41.60 145 ARG B CA 1
ATOM 5383 C C . ARG B 1 145 ? 4.568 49.157 16.377 1.00 40.82 145 ARG B C 1
ATOM 5384 O O . ARG B 1 145 ? 5.106 48.077 16.716 1.00 39.57 145 ARG B O 1
ATOM 5392 N N . GLU B 1 146 ? 4.571 49.619 15.131 1.00 41.13 146 GLU B N 1
ATOM 5393 C CA . GLU B 1 146 ? 5.438 49.054 14.103 1.00 41.56 146 GLU B CA 1
ATOM 5394 C C . GLU B 1 146 ? 6.757 49.822 14.107 1.00 41.90 146 GLU B C 1
ATOM 5395 O O . GLU B 1 146 ? 6.809 51.010 13.727 1.00 42.70 146 GLU B O 1
ATOM 5401 N N . LEU B 1 147 ? 7.822 49.136 14.542 1.00 40.79 147 LEU B N 1
ATOM 5402 C CA . LEU B 1 147 ? 9.160 49.721 14.625 1.00 40.04 147 LEU B CA 1
ATOM 5403 C C . LEU B 1 147 ? 9.763 49.886 13.237 1.00 41.17 147 LEU B C 1
ATOM 5404 O O . LEU B 1 147 ? 10.411 50.910 12.964 1.00 41.66 147 LEU B O 1
ATOM 5409 N N . ALA B 1 148 ? 9.540 48.889 12.376 1.00 40.36 148 ALA B N 1
ATOM 5410 C CA . ALA B 1 148 ? 10.110 48.869 11.038 1.00 41.73 148 ALA B CA 1
ATOM 5411 C C . ALA B 1 148 ? 9.435 47.825 10.129 1.00 41.82 148 ALA B C 1
ATOM 5412 O O . ALA B 1 148 ? 9.025 46.755 10.601 1.00 40.09 148 ALA B O 1
ATOM 5414 N N . ARG B 1 149 ? 9.356 48.136 8.832 1.00 41.80 149 ARG B N 1
ATOM 5415 C CA . ARG B 1 149 ? 9.037 47.166 7.791 1.00 42.75 149 ARG B CA 1
ATOM 5416 C C . ARG B 1 149 ? 10.341 46.480 7.440 1.00 42.54 149 ARG B C 1
ATOM 5417 O O . ARG B 1 149 ? 11.382 47.140 7.310 1.00 44.62 149 ARG B O 1
ATOM 5421 N N . LEU B 1 150 ? 10.305 45.167 7.274 1.00 42.53 150 LEU B N 1
ATOM 5422 C CA . LEU B 1 150 ? 11.517 44.423 6.930 1.00 42.32 150 LEU B CA 1
ATOM 5423 C C . LEU B 1 150 ? 11.463 43.965 5.470 1.00 43.11 150 LEU B C 1
ATOM 5424 O O . LEU B 1 150 ? 10.409 43.568 4.989 1.00 43.87 150 LEU B O 1
ATOM 5429 N N . PRO B 1 151 ? 12.614 43.958 4.790 1.00 43.88 151 PRO B N 1
ATOM 5430 C CA . PRO B 1 151 ? 12.623 43.632 3.357 1.00 45.24 151 PRO B CA 1
ATOM 5431 C C . PRO B 1 151 ? 12.278 42.173 3.040 1.00 45.33 151 PRO B C 1
ATOM 5432 O O . PRO B 1 151 ? 12.014 41.848 1.891 1.00 48.72 151 PRO B O 1
ATOM 5436 N N . GLY B 1 152 ? 12.207 41.319 4.054 1.00 44.16 152 GLY B N 1
ATOM 5437 C CA . GLY B 1 152 ? 11.751 39.948 3.892 1.00 43.69 152 GLY B CA 1
ATOM 5438 C C . GLY B 1 152 ? 11.532 39.372 5.276 1.00 42.74 152 GLY B C 1
ATOM 5439 O O . GLY B 1 152 ? 11.476 40.127 6.255 1.00 42.13 152 GLY B O 1
ATOM 5440 N N . PHE B 1 153 ? 11.450 38.049 5.383 1.00 41.84 153 PHE B N 1
ATOM 5441 C CA . PHE B 1 153 ? 11.321 37.403 6.692 1.00 40.82 153 PHE B CA 1
ATOM 5442 C C . PHE B 1 153 ? 12.508 37.711 7.598 1.00 40.65 153 PHE B C 1
ATOM 5443 O O . PHE B 1 153 ? 13.677 37.494 7.213 1.00 40.43 153 PHE B O 1
ATOM 5451 N N . GLY B 1 154 ? 12.187 38.179 8.805 1.00 39.29 154 GLY B N 1
ATOM 5452 C CA . GLY B 1 154 ? 13.178 38.466 9.830 1.00 38.37 154 GLY B CA 1
ATOM 5453 C C . GLY B 1 154 ? 12.772 37.997 11.218 1.00 37.55 154 GLY B C 1
ATOM 5454 O O . GLY B 1 154 ? 11.593 37.784 11.523 1.00 36.52 154 GLY B O 1
ATOM 5455 N N . PHE B 1 155 ? 13.785 37.829 12.053 1.00 37.16 155 PHE B N 1
ATOM 5456 C CA . PHE B 1 155 ? 13.665 37.193 13.326 1.00 36.31 155 PHE B CA 1
ATOM 5457 C C . PHE B 1 155 ? 14.418 38.024 14.357 1.00 35.92 155 PHE B C 1
ATOM 5458 O O . PHE B 1 155 ? 15.579 38.348 14.154 1.00 36.76 155 PHE B O 1
ATOM 5466 N N . VAL B 1 156 ? 13.758 38.373 15.453 1.00 34.84 156 VAL B N 1
ATOM 5467 C CA . VAL B 1 156 ? 14.419 39.040 16.575 1.00 34.65 156 VAL B CA 1
ATOM 5468 C C . VAL B 1 156 ? 15.273 38.035 17.341 1.00 34.20 156 VAL B C 1
ATOM 5469 O O . VAL B 1 156 ? 14.777 36.991 17.759 1.00 34.10 156 VAL B O 1
ATOM 5473 N N . SER B 1 157 ? 16.540 38.365 17.556 1.00 33.53 157 SER B N 1
ATOM 5474 C CA . SER B 1 157 ? 17.461 37.502 18.270 1.00 33.53 157 SER B CA 1
ATOM 5475 C C . SER B 1 157 ? 17.649 37.925 19.716 1.00 33.03 157 SER B C 1
ATOM 5476 O O . SER B 1 157 ? 17.794 37.085 20.599 1.00 34.08 157 SER B O 1
ATOM 5479 N N . ASP B 1 158 ? 17.704 39.229 19.961 1.00 33.60 158 ASP B N 1
ATOM 5480 C CA . ASP B 1 158 ? 18.033 39.734 21.285 1.00 33.75 158 ASP B CA 1
ATOM 5481 C C . ASP B 1 158 ? 17.756 41.213 21.365 1.00 34.57 158 ASP B C 1
ATOM 5482 O O . ASP B 1 158 ? 17.710 41.918 20.345 1.00 33.65 158 ASP B O 1
ATOM 5487 N N . ILE B 1 159 ? 17.545 41.650 22.610 1.00 33.37 159 ILE B N 1
ATOM 5488 C CA . ILE B 1 159 ? 17.338 43.017 22.961 1.00 33.14 159 ILE B CA 1
ATOM 5489 C C . ILE B 1 159 ? 18.152 43.315 24.218 1.00 34.78 159 ILE B C 1
ATOM 5490 O O . ILE B 1 159 ? 18.122 42.528 25.186 1.00 33.42 159 ILE B O 1
ATOM 5495 N N . ARG B 1 160 ? 18.858 44.445 24.227 1.00 33.52 160 ARG B N 1
ATOM 5496 C CA . ARG B 1 160 ? 19.500 44.962 25.437 1.00 34.50 160 ARG B CA 1
ATOM 5497 C C . ARG B 1 160 ? 19.250 46.456 25.428 1.00 35.38 160 ARG B C 1
ATOM 5498 O O . ARG B 1 160 ? 19.661 47.140 24.488 1.00 32.99 160 ARG B O 1
ATOM 5506 N N . GLY B 1 161 ? 18.541 46.948 26.433 1.00 35.80 161 GLY B N 1
ATOM 5507 C CA . GLY B 1 161 ? 18.107 48.327 26.481 1.00 36.85 161 GLY B CA 1
ATOM 5508 C C . GLY B 1 161 ? 17.303 48.650 25.241 1.00 37.23 161 GLY B C 1
ATOM 5509 O O . GLY B 1 161 ? 16.421 47.896 24.860 1.00 35.41 161 GLY B O 1
ATOM 5510 N N . ASP B 1 162 ? 17.657 49.736 24.559 1.00 38.45 162 ASP B N 1
ATOM 5511 C CA . ASP B 1 162 ? 16.935 50.122 23.354 1.00 38.82 162 ASP B CA 1
ATOM 5512 C C . ASP B 1 162 ? 17.429 49.423 22.091 1.00 37.65 162 ASP B C 1
ATOM 5513 O O . ASP B 1 162 ? 16.863 49.615 21.025 1.00 39.01 162 ASP B O 1
ATOM 5518 N N . LEU B 1 163 ? 18.489 48.641 22.181 1.00 36.63 163 LEU B N 1
ATOM 5519 C CA . LEU B 1 163 ? 19.002 47.993 20.964 1.00 36.47 163 LEU B CA 1
ATOM 5520 C C . LEU B 1 163 ? 18.366 46.620 20.716 1.00 34.95 163 LEU B C 1
ATOM 5521 O O . LEU B 1 163 ? 18.431 45.693 21.550 1.00 33.18 163 LEU B O 1
ATOM 5526 N N . ILE B 1 164 ? 17.798 46.487 19.526 1.00 35.18 164 ILE B N 1
ATOM 5527 C CA . ILE B 1 164 ? 17.223 45.252 19.059 1.00 34.36 164 ILE B CA 1
ATOM 5528 C C . ILE B 1 164 ? 18.148 44.695 18.006 1.00 34.19 164 ILE B C 1
ATOM 5529 O O . ILE B 1 164 ? 18.541 45.432 17.124 1.00 34.05 164 ILE B O 1
ATOM 5534 N N . ALA B 1 165 ? 18.511 43.417 18.123 1.00 33.43 165 ALA B N 1
ATOM 5535 C CA . ALA B 1 165 ? 19.283 42.723 17.079 1.00 34.68 165 ALA B CA 1
ATOM 5536 C C . ALA B 1 165 ? 18.488 41.524 16.552 1.00 33.51 165 ALA B C 1
ATOM 5537 O O . ALA B 1 165 ? 17.775 40.857 17.320 1.00 33.68 165 ALA B O 1
ATOM 5539 N N . GLY B 1 166 ? 18.638 41.253 15.260 1.00 33.48 166 GLY B N 1
ATOM 5540 C CA . GLY B 1 166 ? 17.942 40.173 14.605 1.00 33.02 166 GLY B CA 1
ATOM 5541 C C . GLY B 1 166 ? 18.601 39.689 13.352 1.00 34.23 166 GLY B C 1
ATOM 5542 O O . GLY B 1 166 ? 19.600 40.263 12.911 1.00 32.34 166 GLY B O 1
ATOM 5543 N N . LEU B 1 167 ? 17.980 38.667 12.759 1.00 34.58 167 LEU B N 1
ATOM 5544 C CA . LEU B 1 167 ? 18.438 38.029 11.540 1.00 35.22 167 LEU B CA 1
ATOM 5545 C C . LEU B 1 167 ? 17.387 38.113 10.434 1.00 36.75 167 LEU B C 1
ATOM 5546 O O . LEU B 1 167 ? 16.204 37.935 10.678 1.00 36.49 167 LEU B O 1
ATOM 5551 N N . GLY B 1 168 ? 17.832 38.372 9.206 1.00 37.73 168 GLY B N 1
ATOM 5552 C CA . GLY B 1 168 ? 16.906 38.573 8.132 1.00 38.11 168 GLY B CA 1
ATOM 5553 C C . GLY B 1 168 ? 17.295 37.819 6.879 1.00 40.04 168 GLY B C 1
ATOM 5554 O O . GLY B 1 168 ? 18.471 37.780 6.508 1.00 39.40 168 GLY B O 1
ATOM 5555 N N . PHE B 1 169 ? 16.281 37.206 6.270 1.00 40.45 169 PHE B N 1
ATOM 5556 C CA A PHE B 1 169 ? 16.382 36.697 4.920 0.50 42.11 169 PHE B CA 1
ATOM 5557 C CA B PHE B 1 169 ? 16.344 36.681 4.932 0.50 42.10 169 PHE B CA 1
ATOM 5558 C C . PHE B 1 169 ? 16.006 37.847 3.986 1.00 43.14 169 PHE B C 1
ATOM 5559 O O . PHE B 1 169 ? 14.909 37.910 3.448 1.00 43.77 169 PHE B O 1
ATOM 5574 N N . PHE B 1 170 ? 16.935 38.787 3.834 1.00 43.17 170 PHE B N 1
ATOM 5575 C CA . PHE B 1 170 ? 16.697 40.056 3.112 1.00 44.54 170 PHE B CA 1
ATOM 5576 C C . PHE B 1 170 ? 17.285 40.103 1.705 1.00 46.73 170 PHE B C 1
ATOM 5577 O O . PHE B 1 170 ? 17.503 41.176 1.139 1.00 48.69 170 PHE B O 1
ATOM 5585 N N . GLY B 1 171 ? 17.524 38.941 1.127 1.00 47.70 171 GLY B N 1
ATOM 5586 C CA . GLY B 1 171 ? 18.064 38.854 -0.221 1.00 49.56 171 GLY B CA 1
ATOM 5587 C C . GLY B 1 171 ? 19.550 38.563 -0.242 1.00 50.06 171 GLY B C 1
ATOM 5588 O O . GLY B 1 171 ? 20.266 38.752 0.756 1.00 50.76 171 GLY B O 1
ATOM 5589 N N . GLY B 1 172 ? 20.005 38.113 -1.404 1.00 51.92 172 GLY B N 1
ATOM 5590 C CA . GLY B 1 172 ? 21.389 37.728 -1.633 1.00 52.29 172 GLY B CA 1
ATOM 5591 C C . GLY B 1 172 ? 21.657 36.257 -1.374 1.00 52.93 172 GLY B C 1
ATOM 5592 O O . GLY B 1 172 ? 22.819 35.821 -1.460 1.00 54.60 172 GLY B O 1
ATOM 5593 N N . GLY B 1 173 ? 20.611 35.505 -0.999 1.00 52.14 173 GLY B N 1
ATOM 5594 C CA . GLY B 1 173 ? 20.737 34.080 -0.706 1.00 51.33 173 GLY B CA 1
ATOM 5595 C C . GLY B 1 173 ? 21.189 33.746 0.701 1.00 50.24 173 GLY B C 1
ATOM 5596 O O . GLY B 1 173 ? 21.272 32.570 1.044 1.00 52.56 173 GLY B O 1
ATOM 5597 N N . ARG B 1 174 ? 21.490 34.753 1.532 1.00 48.16 174 ARG B N 1
ATOM 5598 C CA . ARG B 1 174 ? 22.076 34.512 2.832 1.00 45.43 174 ARG B CA 1
ATOM 5599 C C . ARG B 1 174 ? 21.384 35.356 3.889 1.00 43.61 174 ARG B C 1
ATOM 5600 O O . ARG B 1 174 ? 20.521 36.164 3.565 1.00 44.48 174 ARG B O 1
ATOM 5605 N N . VAL B 1 175 ? 21.753 35.142 5.151 1.00 41.94 175 VAL B N 1
ATOM 5606 C CA . VAL B 1 175 ? 21.082 35.758 6.283 1.00 40.11 175 VAL B CA 1
ATOM 5607 C C . VAL B 1 175 ? 21.868 36.973 6.765 1.00 40.40 175 VAL B C 1
ATOM 5608 O O . VAL B 1 175 ? 23.050 36.865 7.134 1.00 40.95 175 VAL B O 1
ATOM 5612 N N . SER B 1 176 ? 21.232 38.136 6.684 1.00 40.47 176 SER B N 1
ATOM 5613 C CA . SER B 1 176 ? 21.817 39.378 7.178 1.00 40.52 176 SER B CA 1
ATOM 5614 C C . SER B 1 176 ? 21.529 39.566 8.663 1.00 38.55 176 SER B C 1
ATOM 5615 O O . SER B 1 176 ? 20.592 38.991 9.208 1.00 37.63 176 SER B O 1
ATOM 5618 N N . LEU B 1 177 ? 22.340 40.390 9.306 1.00 38.19 177 LEU B N 1
ATOM 5619 C CA . LEU B 1 177 ? 22.063 40.885 10.635 1.00 36.78 177 LEU B CA 1
ATOM 5620 C C . LEU B 1 177 ? 21.295 42.173 10.470 1.00 36.96 177 LEU B C 1
ATOM 5621 O O . LEU B 1 177 ? 21.464 42.897 9.471 1.00 37.55 177 LEU B O 1
ATOM 5626 N N . PHE B 1 178 ? 20.408 42.449 11.419 1.00 36.58 178 PHE B N 1
ATOM 5627 C CA . PHE B 1 178 ? 19.803 43.760 11.506 1.00 37.35 178 PHE B CA 1
ATOM 5628 C C . PHE B 1 178 ? 19.711 44.264 12.938 1.00 36.15 178 PHE B C 1
ATOM 5629 O O . PHE B 1 178 ? 19.694 43.482 13.890 1.00 35.91 178 PHE B O 1
ATOM 5637 N N . THR B 1 179 ? 19.657 45.578 13.066 1.00 36.97 179 THR B N 1
ATOM 5638 C CA . THR B 1 179 ? 19.319 46.223 14.317 1.00 36.69 179 THR B CA 1
ATOM 5639 C C . THR B 1 179 ? 18.156 47.198 14.094 1.00 37.23 179 THR B C 1
ATOM 5640 O O . THR B 1 179 ? 17.900 47.660 12.976 1.00 36.65 179 THR B O 1
ATOM 5644 N N . SER B 1 180 ? 17.454 47.466 15.189 1.00 37.22 180 SER B N 1
ATOM 5645 C CA . SER B 1 180 ? 16.457 48.497 15.275 1.00 38.08 180 SER B CA 1
ATOM 5646 C C . SER B 1 180 ? 16.592 49.125 16.644 1.00 37.62 180 SER B C 1
ATOM 5647 O O . SER B 1 180 ? 17.395 48.689 17.474 1.00 37.48 180 SER B O 1
ATOM 5650 N N . ASN B 1 181 ? 15.755 50.102 16.915 1.00 39.02 181 ASN B N 1
ATOM 5651 C CA . ASN B 1 181 ? 15.801 50.817 18.173 1.00 39.79 181 ASN B CA 1
ATOM 5652 C C . ASN B 1 181 ? 14.425 50.676 18.784 1.00 38.83 181 ASN B C 1
ATOM 5653 O O . ASN B 1 181 ? 13.446 50.979 18.113 1.00 39.68 181 ASN B O 1
ATOM 5658 N N . LEU B 1 182 ? 14.341 50.227 20.032 1.00 37.69 182 LEU B N 1
ATOM 5659 C CA . LEU B 1 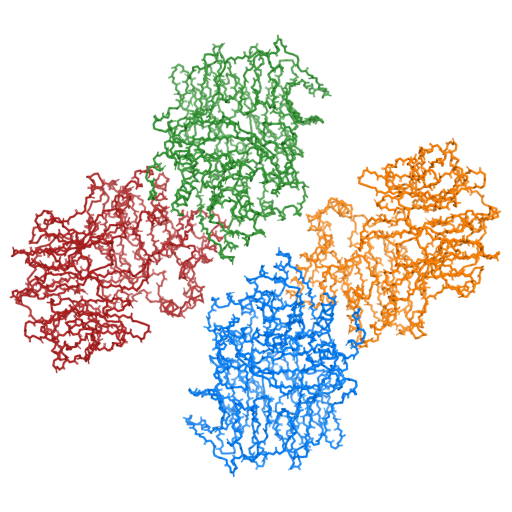182 ? 13.041 50.081 20.710 1.00 39.32 182 LEU B CA 1
ATOM 5660 C C . LEU B 1 182 ? 12.288 51.398 20.789 1.00 40.69 182 LEU B C 1
ATOM 5661 O O . LEU B 1 182 ? 11.055 51.401 20.673 1.00 41.51 182 LEU B O 1
ATOM 5666 N N . SER B 1 183 ? 13.002 52.508 21.008 1.00 40.61 183 SER B N 1
ATOM 5667 C CA . SER B 1 183 ? 12.344 53.790 21.182 1.00 42.88 183 SER B CA 1
ATOM 5668 C C . SER B 1 183 ? 11.980 54.443 19.870 1.00 43.63 183 SER B C 1
ATOM 5669 O O . SER B 1 183 ? 10.838 54.845 19.680 1.00 45.11 183 SER B O 1
ATOM 5672 N N . SER B 1 184 ? 12.922 54.510 18.933 1.00 42.53 184 SER B N 1
ATOM 5673 C CA . SER B 1 184 ? 12.685 55.225 17.681 1.00 43.93 184 SER B CA 1
ATOM 5674 C C . SER B 1 184 ? 12.461 54.351 16.435 1.00 43.47 184 SER B C 1
ATOM 5675 O O . SER B 1 184 ? 12.224 54.889 15.358 1.00 44.21 184 SER B O 1
ATOM 5678 N N . GLY B 1 185 ? 12.508 53.024 16.574 1.00 42.79 185 GLY B N 1
ATOM 5679 C CA . GLY B 1 185 ? 12.323 52.114 15.440 1.00 41.56 185 GLY B CA 1
ATOM 5680 C C . GLY B 1 185 ? 13.435 52.287 14.403 1.00 42.63 185 GLY B C 1
ATOM 5681 O O . GLY B 1 185 ? 14.576 52.633 14.743 1.00 43.51 185 GLY B O 1
ATOM 5682 N N . GLY B 1 186 ? 13.105 52.033 13.150 1.00 41.90 186 GLY B N 1
ATOM 5683 C CA . GLY B 1 186 ? 14.097 52.079 12.065 1.00 42.79 186 GLY B CA 1
ATOM 5684 C C . GLY B 1 186 ? 14.716 50.714 11.824 1.00 41.45 186 GLY B C 1
ATOM 5685 O O . GLY B 1 186 ? 14.455 49.713 12.549 1.00 40.05 186 GLY B O 1
ATOM 5686 N N . LEU B 1 187 ? 15.564 50.671 10.809 1.00 42.05 187 LEU B N 1
ATOM 5687 C CA . LEU B 1 187 ? 16.227 49.440 10.439 1.00 41.67 187 LEU B CA 1
ATOM 5688 C C . LEU B 1 187 ? 17.620 49.759 9.888 1.00 42.29 187 LEU B C 1
ATOM 5689 O O . LEU B 1 187 ? 17.808 50.683 9.089 1.00 44.09 187 LEU B O 1
ATOM 5694 N N . ARG B 1 188 ? 18.579 48.970 10.331 1.00 41.75 188 ARG B N 1
ATOM 5695 C CA . ARG B 1 188 ? 19.956 49.019 9.843 1.00 41.87 188 ARG B CA 1
ATOM 5696 C C . ARG B 1 188 ? 20.278 47.579 9.531 1.00 40.49 188 ARG B C 1
ATOM 5697 O O . ARG B 1 188 ? 20.139 46.718 10.396 1.00 36.92 188 ARG B O 1
ATOM 5705 N N . VAL B 1 189 ? 20.680 47.300 8.293 1.00 40.68 189 VAL B N 1
ATOM 5706 C CA . VAL B 1 189 ? 20.984 45.935 7.868 1.00 40.22 189 VAL B CA 1
ATOM 5707 C C . VAL B 1 189 ? 22.498 45.873 7.704 1.00 41.34 189 VAL B C 1
ATOM 5708 O O . VAL B 1 189 ? 23.125 46.848 7.246 1.00 41.51 189 VAL B O 1
ATOM 5712 N N . PHE B 1 190 ? 23.054 44.744 8.102 1.00 40.09 190 PHE B N 1
ATOM 5713 C CA . PHE B 1 190 ? 24.459 44.461 8.019 1.00 41.43 190 PHE B CA 1
ATOM 5714 C C . PHE B 1 190 ? 24.585 43.176 7.226 1.00 42.00 190 PHE B C 1
ATOM 5715 O O . PHE B 1 190 ? 24.271 42.083 7.715 1.00 40.91 190 PHE B O 1
ATOM 5723 N N . ASP B 1 191 ? 25.029 43.332 5.994 1.00 44.62 191 ASP B N 1
ATOM 5724 C CA . ASP B 1 191 ? 25.179 42.236 5.040 1.00 46.37 191 ASP B CA 1
ATOM 5725 C C . ASP B 1 191 ? 26.289 41.300 5.488 1.00 46.24 191 ASP B C 1
ATOM 5726 O O . ASP B 1 191 ? 27.290 41.742 6.054 1.00 47.96 191 ASP B O 1
ATOM 5731 N N . SER B 1 192 ? 26.106 40.011 5.217 1.00 45.83 192 SER B N 1
ATOM 5732 C CA . SER B 1 192 ? 27.023 38.963 5.660 1.00 45.23 192 SER B CA 1
ATOM 5733 C C . SER B 1 192 ? 28.147 38.625 4.696 1.00 47.03 192 SER B C 1
ATOM 5734 O O . SER B 1 192 ? 28.933 37.735 4.996 1.00 47.07 192 SER B O 1
ATOM 5737 N N . GLY B 1 193 ? 28.239 39.331 3.557 1.00 48.02 193 GLY B N 1
ATOM 5738 C CA . GLY B 1 193 ? 29.349 39.186 2.641 1.00 50.71 193 GLY B CA 1
ATOM 5739 C C . GLY B 1 193 ? 29.368 37.793 2.055 1.00 51.81 193 GLY B C 1
ATOM 5740 O O . GLY B 1 193 ? 28.354 37.336 1.530 1.00 53.91 193 GLY B O 1
ATOM 5741 N N . GLU B 1 194 ? 30.506 37.115 2.166 1.00 53.05 194 GLU B N 1
ATOM 5742 C CA . GLU B 1 194 ? 30.660 35.737 1.666 1.00 53.34 194 GLU B CA 1
ATOM 5743 C C . GLU B 1 194 ? 29.959 34.682 2.557 1.00 51.26 194 GLU B C 1
ATOM 5744 O O . GLU B 1 194 ? 29.658 33.572 2.071 1.00 52.12 194 GLU B O 1
ATOM 5746 N N . GLY B 1 195 ? 29.681 35.034 3.807 1.00 48.58 195 GLY B N 1
ATOM 5747 C CA . GLY B 1 195 ? 28.976 34.144 4.754 1.00 46.52 195 GLY B CA 1
ATOM 5748 C C . GLY B 1 195 ? 27.505 34.413 5.083 1.00 44.31 195 GLY B C 1
ATOM 5749 O O . GLY B 1 195 ? 26.771 35.076 4.372 1.00 45.55 195 GLY B O 1
ATOM 5750 N N . SER B 1 196 ? 27.061 33.898 6.198 1.00 42.43 196 SER B N 1
ATOM 5751 C CA . SER B 1 196 ? 25.654 33.980 6.548 1.00 41.83 196 SER B CA 1
ATOM 5752 C C . SER B 1 196 ? 25.523 33.993 8.070 1.00 40.21 196 SER B C 1
ATOM 5753 O O . SER B 1 196 ? 26.042 33.113 8.739 1.00 40.00 196 SER B O 1
ATOM 5756 N N . PHE B 1 197 ? 24.833 34.994 8.617 1.00 39.65 197 PHE B N 1
ATOM 5757 C CA . PHE B 1 197 ? 24.697 35.136 10.055 1.00 38.95 197 PHE B CA 1
ATOM 5758 C C . PHE B 1 197 ? 23.709 34.093 10.582 1.00 37.83 197 PHE B C 1
ATOM 5759 O O . PHE B 1 197 ? 22.702 33.829 9.914 1.00 36.79 197 PHE B O 1
ATOM 5767 N N . SER B 1 198 ? 24.046 33.465 11.719 1.00 36.18 198 SER B N 1
ATOM 5768 C CA . SER B 1 198 ? 23.283 32.313 12.235 1.00 36.04 198 SER B CA 1
ATOM 5769 C C . SER B 1 198 ? 22.692 32.554 13.619 1.00 35.25 198 SER B C 1
ATOM 5770 O O . SER B 1 198 ? 21.752 31.877 14.019 1.00 34.42 198 SER B O 1
ATOM 5773 N N . SER B 1 199 ? 23.202 33.566 14.316 1.00 34.85 199 SER B N 1
ATOM 5774 C CA . SER B 1 199 ? 22.858 33.804 15.694 1.00 34.82 199 SER B CA 1
ATOM 5775 C C . SER B 1 199 ? 23.418 35.135 16.124 1.00 34.92 199 SER B C 1
ATOM 5776 O O . SER B 1 199 ? 24.365 35.614 15.541 1.00 35.13 199 SER B O 1
ATOM 5779 N N . ALA B 1 200 ? 22.779 35.760 17.111 1.00 33.73 200 ALA B N 1
ATOM 5780 C CA . ALA B 1 200 ? 23.215 37.068 17.572 1.00 33.42 200 ALA B CA 1
ATOM 5781 C C . ALA B 1 200 ? 22.819 37.292 19.013 1.00 32.83 200 ALA B C 1
ATOM 5782 O O . ALA B 1 200 ? 21.733 36.871 19.453 1.00 32.84 200 ALA B O 1
ATOM 5784 N N . SER B 1 201 ? 23.666 37.999 19.743 1.00 33.24 201 SER B N 1
ATOM 5785 C CA . SER B 1 201 ? 23.379 38.441 21.092 1.00 33.55 201 SER B CA 1
ATOM 5786 C C . SER B 1 201 ? 24.098 39.753 21.384 1.00 34.15 201 SER B C 1
ATOM 5787 O O . SER B 1 201 ? 25.181 39.991 20.876 1.00 35.97 201 SER B O 1
ATOM 5790 N N . ILE B 1 202 ? 23.487 40.621 22.179 1.00 34.12 202 ILE B N 1
ATOM 5791 C CA . ILE B 1 202 ? 24.063 41.932 22.422 1.00 34.11 202 ILE B CA 1
ATOM 5792 C C . ILE B 1 202 ? 24.943 41.935 23.666 1.00 34.74 202 ILE B C 1
ATOM 5793 O O . ILE B 1 202 ? 24.518 41.539 24.800 1.00 33.31 202 ILE B O 1
ATOM 5798 N N . SER B 1 203 ? 26.188 42.364 23.475 1.00 34.38 203 SER B N 1
ATOM 5799 C CA . SER B 1 203 ? 27.131 42.427 24.567 1.00 35.64 203 SER B CA 1
ATOM 5800 C C . SER B 1 203 ? 26.669 43.481 25.593 1.00 36.29 203 SER B C 1
ATOM 5801 O O . SER B 1 203 ? 25.866 44.371 25.284 1.00 36.17 203 SER B O 1
ATOM 5804 N N . PRO B 1 204 ? 27.157 43.361 26.833 1.00 37.29 204 PRO B N 1
ATOM 5805 C CA . PRO B 1 204 ? 26.873 44.436 27.777 1.00 38.13 204 PRO B CA 1
ATOM 5806 C C . PRO B 1 204 ? 27.415 45.788 27.292 1.00 37.59 204 PRO B C 1
ATOM 5807 O O . PRO B 1 204 ? 26.828 46.813 27.589 1.00 37.40 204 PRO B O 1
ATOM 5811 N N . GLY B 1 205 ? 28.511 45.768 26.530 1.00 38.89 205 GLY B N 1
ATOM 5812 C CA . GLY B 1 205 ? 29.049 46.978 25.867 1.00 38.76 205 GLY B CA 1
ATOM 5813 C C . GLY B 1 205 ? 28.317 47.411 24.603 1.00 38.95 205 GLY B C 1
ATOM 5814 O O . GLY B 1 205 ? 28.801 48.292 23.878 1.00 37.32 205 GLY B O 1
ATOM 5815 N N . MET B 1 206 ? 27.143 46.842 24.353 1.00 37.56 206 MET B N 1
ATOM 5816 C CA . MET B 1 206 ? 26.242 47.257 23.234 1.00 38.70 206 MET B CA 1
ATOM 5817 C C . MET B 1 206 ? 26.821 47.044 21.829 1.00 38.32 206 MET B C 1
ATOM 5818 O O . MET B 1 206 ? 26.510 47.802 20.893 1.00 39.71 206 MET B O 1
ATOM 5823 N N . LYS B 1 207 ? 27.619 45.983 21.700 1.00 37.37 207 LYS B N 1
ATOM 5824 C CA . LYS B 1 207 ? 27.982 45.421 20.414 1.00 38.23 207 LYS B CA 1
ATOM 5825 C C . LYS B 1 207 ? 27.152 44.155 20.142 1.00 37.08 207 LYS B C 1
ATOM 5826 O O . LYS B 1 207 ? 26.645 43.479 21.072 1.00 36.72 207 LYS B O 1
ATOM 5832 N N . VAL B 1 208 ? 27.029 43.811 18.870 1.00 36.08 208 VAL B N 1
ATOM 5833 C CA . VAL B 1 208 ? 26.303 42.619 18.501 1.00 35.00 208 VAL B CA 1
ATOM 5834 C C . VAL B 1 208 ? 27.312 41.526 18.240 1.00 34.98 208 VAL B C 1
ATOM 5835 O O . VAL B 1 208 ? 28.115 41.591 17.293 1.00 34.84 208 VAL B O 1
ATOM 5839 N N . THR B 1 209 ? 27.333 40.540 19.135 1.00 34.12 209 THR B N 1
ATOM 5840 C CA . THR B 1 209 ? 28.094 39.323 18.912 1.00 34.98 209 THR B CA 1
ATOM 5841 C C . THR B 1 209 ? 27.272 38.393 18.031 1.00 33.87 209 THR B C 1
ATOM 5842 O O . THR B 1 209 ? 26.108 38.186 18.289 1.00 34.12 209 THR B O 1
ATOM 5846 N N . ALA B 1 210 ? 27.867 37.868 16.958 1.00 33.64 210 ALA B N 1
ATOM 5847 C CA . ALA B 1 210 ? 27.104 37.095 16.007 1.00 34.35 210 ALA B CA 1
ATOM 5848 C C . ALA B 1 210 ? 27.914 35.932 15.538 1.00 34.53 210 ALA B C 1
ATOM 5849 O O . ALA B 1 210 ? 29.135 36.017 15.438 1.00 36.68 210 ALA B O 1
ATOM 5851 N N . GLY B 1 211 ? 27.224 34.849 15.213 1.00 35.41 211 GLY B N 1
ATOM 5852 C CA . GLY B 1 211 ? 27.837 33.687 14.582 1.00 35.65 211 GLY B CA 1
ATOM 5853 C C . GLY B 1 211 ? 27.739 33.905 13.087 1.00 37.34 211 GLY B C 1
ATOM 5854 O O . GLY B 1 211 ? 26.680 34.186 12.569 1.00 36.68 211 GLY B O 1
ATOM 5855 N N . LEU B 1 212 ? 28.861 33.794 12.391 1.00 37.83 212 LEU B N 1
ATOM 5856 C CA . LEU B 1 212 ? 28.905 34.072 10.970 1.00 39.78 212 LEU B CA 1
ATOM 5857 C C . LEU B 1 212 ? 29.395 32.798 10.309 1.00 40.57 212 LEU B C 1
ATOM 5858 O O . LEU B 1 212 ? 30.566 32.484 10.373 1.00 41.67 212 LEU B O 1
ATOM 5863 N N . GLU B 1 213 ? 28.476 32.053 9.716 1.00 40.91 213 GLU B N 1
ATOM 5864 C CA . GLU B 1 213 ? 28.810 30.815 9.024 1.00 41.00 213 GLU B CA 1
ATOM 5865 C C . GLU B 1 213 ? 29.260 31.103 7.608 1.00 42.44 213 GLU B C 1
ATOM 5866 O O . GLU B 1 213 ? 28.792 32.054 6.964 1.00 43.75 213 GLU B O 1
ATOM 5872 N N . THR B 1 214 ? 30.186 30.288 7.111 1.00 42.78 214 THR B N 1
ATOM 5873 C CA . THR B 1 214 ? 30.839 30.538 5.854 1.00 43.82 214 THR B CA 1
ATOM 5874 C C . THR B 1 214 ? 30.890 29.233 5.062 1.00 44.90 214 THR B C 1
ATOM 5875 O O . THR B 1 214 ? 30.347 28.208 5.485 1.00 44.11 214 THR B O 1
ATOM 5879 N N . ALA B 1 215 ? 31.585 29.268 3.933 1.00 46.11 215 ALA B N 1
ATOM 5880 C CA . ALA B 1 215 ? 31.833 28.085 3.126 1.00 47.92 215 ALA B CA 1
ATOM 5881 C C . ALA B 1 215 ? 32.687 27.034 3.849 1.00 48.07 215 ALA B C 1
ATOM 5882 O O . ALA B 1 215 ? 32.668 25.853 3.487 1.00 48.40 215 ALA B O 1
ATOM 5884 N N . ARG B 1 216 ? 33.450 27.457 4.852 1.00 47.60 216 ARG B N 1
ATOM 5885 C CA . ARG B 1 216 ? 34.269 26.527 5.646 1.00 48.03 216 ARG B CA 1
ATOM 5886 C C . ARG B 1 216 ? 33.951 26.661 7.131 1.00 46.15 216 ARG B C 1
ATOM 5887 O O . ARG B 1 216 ? 32.818 26.335 7.542 1.00 44.73 216 ARG B O 1
ATOM 5892 N N . GLU B 1 217 ? 34.908 27.143 7.936 1.00 46.05 217 GLU B N 1
ATOM 5893 C CA . GLU B 1 217 ? 34.709 27.269 9.375 1.00 45.94 217 GLU B CA 1
ATOM 5894 C C . GLU B 1 217 ? 33.837 28.499 9.685 1.00 44.32 217 GLU B C 1
ATOM 5895 O O . GLU B 1 217 ? 33.857 29.503 8.963 1.00 45.09 217 GLU B O 1
ATOM 5898 N N . ALA B 1 218 ? 33.077 28.399 10.761 1.00 42.61 218 ALA B N 1
ATOM 5899 C CA . ALA B 1 218 ? 32.235 29.489 11.213 1.00 42.16 218 ALA B CA 1
ATOM 5900 C C . ALA B 1 218 ? 33.085 30.401 12.079 1.00 43.56 218 ALA B C 1
ATOM 5901 O O . ALA B 1 218 ? 33.975 29.914 12.785 1.00 44.12 218 ALA B O 1
ATOM 5903 N N . ARG B 1 219 ? 32.840 31.715 12.044 1.00 43.98 219 ARG B N 1
ATOM 5904 C CA . ARG B 1 219 ? 33.421 32.557 13.097 1.00 43.73 219 ARG B CA 1
ATOM 5905 C C . ARG B 1 219 ? 32.440 33.305 13.926 1.00 40.41 219 ARG B C 1
ATOM 5906 O O . ARG B 1 219 ? 31.315 33.501 13.532 1.00 39.96 219 ARG B O 1
ATOM 5914 N N . LEU B 1 220 ? 32.955 33.742 15.075 1.00 40.73 220 LEU B N 1
ATOM 5915 C CA . LEU B 1 220 ? 32.274 34.534 16.057 1.00 39.09 220 LEU B CA 1
ATOM 5916 C C . LEU B 1 220 ? 32.794 35.911 15.792 1.00 38.61 220 LEU B C 1
ATOM 5917 O O . LEU B 1 220 ? 34.012 36.109 15.842 1.00 37.65 220 LEU B O 1
ATOM 5922 N N . VAL B 1 221 ? 31.906 36.860 15.519 1.00 37.27 221 VAL B N 1
ATOM 5923 C CA . VAL B 1 221 ? 32.309 38.224 15.179 1.00 38.64 221 VAL B CA 1
ATOM 5924 C C . VAL B 1 221 ? 31.619 39.224 16.076 1.00 38.15 221 VAL B C 1
ATOM 5925 O O . VAL B 1 221 ? 30.587 38.936 16.635 1.00 36.21 221 VAL B O 1
ATOM 5929 N N . THR B 1 222 ? 32.219 40.398 16.193 1.00 38.79 222 THR B N 1
ATOM 5930 C CA . THR B 1 222 ? 31.659 41.536 16.872 1.00 38.63 222 THR B CA 1
ATOM 5931 C C . THR B 1 222 ? 31.284 42.520 15.816 1.00 39.39 222 THR B C 1
ATOM 5932 O O . THR B 1 222 ? 32.158 42.998 15.088 1.00 39.08 222 THR B O 1
ATOM 5936 N N . VAL B 1 223 ? 30.005 42.845 15.739 1.00 38.46 223 VAL B N 1
ATOM 5937 C CA . VAL B 1 223 ? 29.519 43.843 14.823 1.00 40.18 223 VAL B CA 1
ATOM 5938 C C . VAL B 1 223 ? 29.193 45.063 15.655 1.00 40.39 223 VAL B C 1
ATOM 5939 O O . VAL B 1 223 ? 28.348 44.992 16.549 1.00 38.94 223 VAL B O 1
ATOM 5943 N N . ASP B 1 224 ? 29.860 46.174 15.352 1.00 40.57 224 ASP B N 1
ATOM 5944 C CA . ASP B 1 224 ? 29.555 47.424 16.014 1.00 40.53 224 ASP B CA 1
ATOM 5945 C C . ASP B 1 224 ? 28.340 48.068 15.329 1.00 40.21 224 ASP B C 1
ATOM 5946 O O . ASP B 1 224 ? 28.401 48.464 14.162 1.00 38.66 224 ASP B O 1
ATOM 5951 N N . PRO B 1 225 ? 27.216 48.188 16.060 1.00 39.76 225 PRO B N 1
ATOM 5952 C CA . PRO B 1 225 ? 25.990 48.700 15.434 1.00 39.65 225 PRO B CA 1
ATOM 5953 C C . PRO B 1 225 ? 26.005 50.185 15.122 1.00 40.90 225 PRO B C 1
ATOM 5954 O O . PRO B 1 225 ? 25.126 50.673 14.411 1.00 40.85 225 PRO B O 1
ATOM 5958 N N . ARG B 1 226 ? 27.001 50.898 15.636 1.00 40.35 226 ARG B N 1
ATOM 5959 C CA . ARG B 1 226 ? 27.166 52.303 15.321 1.00 42.04 226 ARG B CA 1
ATOM 5960 C C . ARG B 1 226 ? 27.774 52.528 13.944 1.00 41.68 226 ARG B C 1
ATOM 5961 O O . ARG B 1 226 ? 27.563 53.582 13.374 1.00 41.52 226 ARG B O 1
ATOM 5969 N N . ASP B 1 227 ? 28.516 51.562 13.402 1.00 41.39 227 ASP B N 1
ATOM 5970 C CA . ASP B 1 227 ? 29.203 51.805 12.076 1.00 43.20 227 ASP B CA 1
ATOM 5971 C C . ASP B 1 227 ? 29.361 50.576 11.175 1.00 42.53 227 ASP B C 1
ATOM 5972 O O . ASP B 1 227 ? 29.987 50.652 10.116 1.00 41.88 227 ASP B O 1
ATOM 5977 N N . GLY B 1 228 ? 28.838 49.436 11.597 1.00 40.52 228 GLY B N 1
ATOM 5978 C CA . GLY B 1 228 ? 28.884 48.214 10.801 1.00 41.34 228 GLY B CA 1
ATOM 5979 C C . GLY B 1 228 ? 30.255 47.557 10.665 1.00 42.51 228 GLY B C 1
ATOM 5980 O O . GLY B 1 228 ? 30.430 46.626 9.858 1.00 41.92 228 GLY B O 1
ATOM 5981 N N . SER B 1 229 ? 31.224 48.008 11.456 1.00 42.75 229 SER B N 1
ATOM 5982 C CA . SER B 1 229 ? 32.513 47.338 11.490 1.00 44.31 229 SER B CA 1
ATOM 5983 C C . SER B 1 229 ? 32.358 45.939 12.044 1.00 43.06 229 SER B C 1
ATOM 5984 O O . SER B 1 229 ? 31.560 45.706 12.922 1.00 40.72 229 SER B O 1
ATOM 5987 N N . VAL B 1 230 ? 33.099 44.996 11.483 1.00 44.16 230 VAL B N 1
ATOM 5988 C CA . VAL B 1 230 ? 32.953 43.600 11.856 1.00 43.45 230 VAL B CA 1
ATOM 5989 C C . VAL B 1 230 ? 34.335 43.119 12.153 1.00 44.51 230 VAL B C 1
ATOM 5990 O O . VAL B 1 230 ? 35.242 43.267 11.329 1.00 43.59 230 VAL B O 1
ATOM 5994 N N . GLU B 1 231 ? 34.531 42.519 13.318 1.00 43.31 231 GLU B N 1
ATOM 5995 C CA . GLU B 1 231 ? 35.838 41.950 13.583 1.00 44.29 231 GLU B CA 1
ATOM 5996 C C . GLU B 1 231 ? 35.681 40.649 14.327 1.00 42.69 231 GLU B C 1
ATOM 5997 O O . GLU B 1 231 ? 34.681 40.447 15.039 1.00 40.20 231 GLU B O 1
ATOM 6003 N N . ASP B 1 232 ? 36.680 39.787 14.195 1.00 43.28 232 ASP B N 1
ATOM 6004 C CA . ASP B 1 232 ? 36.657 38.521 14.885 1.00 43.58 232 ASP B CA 1
ATOM 6005 C C . ASP B 1 232 ? 36.703 38.815 16.368 1.00 43.00 232 ASP B C 1
ATOM 6006 O O . ASP B 1 232 ? 37.458 39.682 16.811 1.00 43.57 232 ASP B O 1
ATOM 6011 N N . LEU B 1 233 ? 35.904 38.097 17.137 1.00 41.53 233 LEU B N 1
ATOM 6012 C CA . LEU B 1 233 ? 35.864 38.298 18.569 1.00 41.56 233 LEU B CA 1
ATOM 6013 C C . LEU B 1 233 ? 36.775 37.273 19.203 1.00 41.63 233 LEU B C 1
ATOM 6014 O O . LEU B 1 233 ? 36.627 36.120 18.916 1.00 41.37 233 LEU B O 1
ATOM 6019 N N . GLU B 1 234 ? 37.755 37.722 19.987 1.00 42.39 234 GLU B N 1
ATOM 6020 C CA . GLU B 1 234 ? 38.672 36.853 20.721 1.00 42.83 234 GLU B CA 1
ATOM 6021 C C . GLU B 1 234 ? 38.107 36.600 22.137 1.00 41.94 234 GLU B C 1
ATOM 6022 O O . GLU B 1 234 ? 37.709 37.516 22.828 1.00 42.90 234 GLU B O 1
ATOM 6024 N N . LEU B 1 235 ? 38.053 35.348 22.541 1.00 41.76 235 LEU B N 1
ATOM 6025 C CA . LEU B 1 235 ? 37.544 34.981 23.846 1.00 40.69 235 LEU B CA 1
ATOM 6026 C C . LEU B 1 235 ? 38.692 34.679 24.786 1.00 41.47 235 LEU B C 1
ATOM 6027 O O . LEU B 1 235 ? 39.778 34.286 24.328 1.00 43.29 235 LEU B O 1
ATOM 6032 N N . PRO B 1 236 ? 38.477 34.881 26.100 1.00 41.15 236 PRO B N 1
ATOM 6033 C CA . PRO B 1 236 ? 39.535 34.627 27.073 1.00 42.50 236 PRO B CA 1
ATOM 6034 C C . PRO B 1 236 ? 40.134 33.242 26.974 1.00 42.76 236 PRO B C 1
ATOM 6035 O O . PRO B 1 236 ? 41.350 33.116 27.033 1.00 45.35 236 PRO B O 1
ATOM 6039 N N . SER B 1 237 ? 39.300 32.226 26.767 1.00 41.89 237 SER B N 1
ATOM 6040 C CA . SER B 1 237 ? 39.762 30.847 26.603 1.00 41.94 237 SER B CA 1
ATOM 6041 C C . SER B 1 237 ? 39.703 30.523 25.140 1.00 42.05 237 SER B C 1
ATOM 6042 O O . SER B 1 237 ? 38.751 30.930 24.455 1.00 40.50 237 SER B O 1
ATOM 6045 N N . LYS B 1 238 ? 40.693 29.761 24.676 1.00 43.26 238 LYS B N 1
ATOM 6046 C CA . LYS B 1 238 ? 40.823 29.407 23.271 1.00 43.91 238 LYS B CA 1
ATOM 6047 C C . LYS B 1 238 ? 40.308 28.011 22.897 1.00 43.41 238 LYS B C 1
ATOM 6048 O O . LYS B 1 238 ? 40.659 27.508 21.815 1.00 42.07 238 LYS B O 1
ATOM 6054 N N . ASP B 1 239 ? 39.490 27.386 23.760 1.00 41.74 239 ASP B N 1
ATOM 6055 C CA . ASP B 1 239 ? 38.852 26.107 23.404 1.00 41.18 239 ASP B CA 1
ATOM 6056 C C . ASP B 1 239 ? 37.938 26.318 22.196 1.00 39.43 239 ASP B C 1
ATOM 6057 O O . ASP B 1 239 ? 37.884 25.491 21.306 1.00 38.97 239 ASP B O 1
ATOM 6062 N N . PHE B 1 240 ? 37.153 27.391 22.202 1.00 39.74 240 PHE B N 1
ATOM 6063 C CA . PHE B 1 240 ? 36.184 27.621 21.120 1.00 39.15 240 PHE B CA 1
ATOM 6064 C C . PHE B 1 240 ? 36.879 27.768 19.744 1.00 40.55 240 PHE B C 1
ATOM 6065 O O . PHE B 1 240 ? 36.521 27.084 18.785 1.00 42.05 240 PHE B O 1
ATOM 6073 N N . SER B 1 241 ? 37.903 28.600 19.658 1.00 41.51 241 SER B N 1
ATOM 6074 C CA . SER B 1 241 ? 38.611 28.744 18.386 1.00 44.03 241 SER B CA 1
ATOM 6075 C C . SER B 1 241 ? 39.380 27.463 17.964 1.00 45.00 241 SER B C 1
ATOM 6076 O O . SER B 1 241 ? 39.429 27.119 16.761 1.00 47.19 241 SER B O 1
ATOM 6079 N N . SER B 1 242 ? 39.932 26.717 18.913 1.00 44.48 242 SER B N 1
ATOM 6080 C CA . SER B 1 242 ? 40.603 25.475 18.528 1.00 44.98 242 SER B CA 1
ATOM 6081 C C . SER B 1 242 ? 39.593 24.351 18.204 1.00 43.62 242 SER B C 1
ATOM 6082 O O . SER B 1 242 ? 39.963 23.342 17.609 1.00 42.59 242 SER B O 1
ATOM 6085 N N . TYR B 1 243 ? 38.312 24.531 18.555 1.00 41.18 243 TYR B N 1
ATOM 6086 C CA . TYR B 1 243 ? 37.253 23.589 18.143 1.00 41.21 243 TYR B CA 1
ATOM 6087 C C . TYR B 1 243 ? 36.988 23.534 16.632 1.00 41.35 243 TYR B C 1
ATOM 6088 O O . TYR B 1 243 ? 36.579 22.489 16.137 1.00 41.25 243 TYR B O 1
ATOM 6097 N N . ARG B 1 244 ? 37.201 24.654 15.943 1.00 41.17 244 ARG B N 1
ATOM 6098 C CA . ARG B 1 244 ? 36.980 24.804 14.500 1.00 42.63 244 ARG B CA 1
ATOM 6099 C C . ARG B 1 244 ? 35.552 24.490 14.100 1.00 41.68 244 ARG B C 1
ATOM 6100 O O . ARG B 1 244 ? 35.299 23.595 13.294 1.00 41.56 244 ARG B O 1
ATOM 6108 N N . PRO B 1 245 ? 34.602 25.216 14.672 1.00 40.68 245 PRO B N 1
ATOM 6109 C CA . PRO B 1 245 ? 33.211 24.915 14.369 1.00 39.61 245 PRO B CA 1
ATOM 6110 C C . PRO B 1 245 ? 32.878 25.219 12.920 1.00 40.25 245 PRO B C 1
ATOM 6111 O O . PRO B 1 245 ? 33.494 26.101 12.314 1.00 38.76 245 PRO B O 1
ATOM 6115 N N . THR B 1 246 ? 31.906 24.483 12.376 1.00 40.35 246 THR B N 1
ATOM 6116 C CA . THR B 1 246 ? 31.343 24.771 11.073 1.00 40.44 246 THR B CA 1
ATOM 6117 C C . THR B 1 246 ? 29.961 25.461 11.195 1.00 40.06 246 THR B C 1
ATOM 6118 O O . THR B 1 246 ? 29.480 26.074 10.243 1.00 41.02 246 THR B O 1
ATOM 6122 N N . ALA B 1 247 ? 29.353 25.407 12.369 1.00 38.03 247 ALA B N 1
ATOM 6123 C CA . ALA B 1 247 ? 28.138 26.163 12.588 1.00 37.79 247 ALA B CA 1
ATOM 6124 C C . ALA B 1 247 ? 28.169 26.664 13.991 1.00 35.60 247 ALA B C 1
ATOM 6125 O O . ALA B 1 247 ? 28.813 26.044 14.851 1.00 34.94 247 ALA B O 1
ATOM 6127 N N . ILE B 1 248 ? 27.431 27.751 14.210 1.00 36.21 248 ILE B N 1
ATOM 6128 C CA . ILE B 1 248 ? 27.183 28.325 15.526 1.00 35.10 248 ILE B CA 1
ATOM 6129 C C . ILE B 1 248 ? 25.654 28.332 15.665 1.00 35.31 248 ILE B C 1
ATOM 6130 O O . ILE B 1 248 ? 24.961 29.094 14.984 1.00 35.73 248 ILE B O 1
ATOM 6135 N N . THR B 1 249 ? 25.168 27.461 16.553 1.00 34.76 249 THR B N 1
ATOM 6136 C CA . THR B 1 249 ? 23.711 27.191 16.754 1.00 34.90 249 THR B CA 1
ATOM 6137 C C . THR B 1 249 ? 23.056 28.348 17.442 1.00 34.39 249 THR B C 1
ATOM 6138 O O . THR B 1 249 ? 21.889 28.710 17.163 1.00 33.48 249 THR B O 1
ATOM 6142 N N . TRP B 1 250 ? 23.736 28.856 18.443 1.00 33.48 250 TRP B N 1
ATOM 6143 C CA . TRP B 1 250 ? 23.077 29.781 19.375 1.00 33.21 250 TRP B CA 1
ATOM 6144 C C . TRP B 1 250 ? 24.131 30.441 20.187 1.00 32.25 250 TRP B C 1
ATOM 6145 O O . TRP B 1 250 ? 25.169 29.873 20.486 1.00 32.31 250 TRP B O 1
ATOM 6156 N N . LEU B 1 251 ? 23.873 31.664 20.560 1.00 32.68 251 LEU B N 1
ATOM 6157 C CA . LEU B 1 251 ? 24.721 32.275 21.535 1.00 34.03 251 LEU B CA 1
ATOM 6158 C C . LEU B 1 251 ? 23.920 33.261 22.341 1.00 32.80 251 LEU B C 1
ATOM 6159 O O . LEU B 1 251 ? 22.840 33.720 21.920 1.00 32.53 251 LEU B O 1
ATOM 6164 N N . GLY B 1 252 ? 24.424 33.555 23.523 1.00 33.72 252 GLY B N 1
ATOM 6165 C CA . GLY B 1 252 ? 23.759 34.490 24.401 1.00 32.73 252 GLY B CA 1
ATOM 6166 C C . GLY B 1 252 ? 24.621 34.891 25.560 1.00 33.40 252 GLY B C 1
ATOM 6167 O O . GLY B 1 252 ? 25.411 34.081 26.102 1.00 32.34 252 GLY B O 1
ATOM 6168 N N . TYR B 1 253 ? 24.458 36.142 25.982 1.00 31.74 253 TYR B N 1
ATOM 6169 C CA . TYR B 1 253 ? 25.095 36.598 27.194 1.00 32.70 253 TYR B CA 1
ATOM 6170 C C . TYR B 1 253 ? 24.303 36.123 28.414 1.00 33.17 253 TYR B C 1
ATOM 6171 O O . TYR B 1 253 ? 23.093 36.277 28.475 1.00 33.63 253 TYR B O 1
ATOM 6180 N N . LEU B 1 254 ? 25.013 35.543 29.369 1.00 33.67 254 LEU B N 1
ATOM 6181 C CA . LEU B 1 254 ? 24.414 35.155 30.640 1.00 33.62 254 LEU B CA 1
ATOM 6182 C C . LEU B 1 254 ? 24.232 36.401 31.514 1.00 34.45 254 LEU B C 1
ATOM 6183 O O . LEU B 1 254 ? 24.804 37.451 31.230 1.00 34.07 254 LEU B O 1
ATOM 6188 N N . PRO B 1 255 ? 23.410 36.306 32.574 1.00 34.60 255 PRO B N 1
ATOM 6189 C CA . PRO B 1 255 ? 23.217 37.490 33.418 1.00 36.06 255 PRO B CA 1
ATOM 6190 C C . PRO B 1 255 ? 24.499 38.061 34.059 1.00 36.94 255 PRO B C 1
ATOM 6191 O O . PRO B 1 255 ? 24.592 39.277 34.280 1.00 37.41 255 PRO B O 1
ATOM 6195 N N . ASP B 1 256 ? 25.500 37.218 34.301 1.00 35.48 256 ASP B N 1
ATOM 6196 C CA . ASP B 1 256 ? 26.784 37.683 34.831 1.00 36.68 256 ASP B CA 1
ATOM 6197 C C . ASP B 1 256 ? 27.725 38.294 33.773 1.00 36.28 256 ASP B C 1
ATOM 6198 O O . ASP B 1 256 ? 28.860 38.671 34.082 1.00 36.78 256 ASP B O 1
ATOM 6203 N N . GLY B 1 257 ? 27.242 38.381 32.533 1.00 35.71 257 GLY B N 1
ATOM 6204 C CA . GLY B 1 257 ? 27.961 38.998 31.408 1.00 35.57 257 GLY B CA 1
ATOM 6205 C C . GLY B 1 257 ? 28.821 38.041 30.594 1.00 35.42 257 GLY B C 1
ATOM 6206 O O . GLY B 1 257 ? 29.403 38.442 29.572 1.00 34.47 257 GLY B O 1
ATOM 6207 N N . ARG B 1 258 ? 28.946 36.792 31.030 1.00 34.27 258 ARG B N 1
ATOM 6208 C CA . ARG B 1 258 ? 29.752 35.820 30.258 1.00 34.72 258 ARG B CA 1
ATOM 6209 C C . ARG B 1 258 ? 29.020 35.398 29.010 1.00 32.83 258 ARG B C 1
ATOM 6210 O O . ARG B 1 258 ? 27.818 35.353 28.985 1.00 34.05 258 ARG B O 1
ATOM 6218 N N . LEU B 1 259 ? 29.761 35.030 27.978 1.00 33.34 259 LEU B N 1
ATOM 6219 C CA . LEU B 1 259 ? 29.153 34.654 26.716 1.00 33.54 259 LEU B CA 1
ATOM 6220 C C . LEU B 1 259 ? 29.115 33.156 26.603 1.00 32.79 259 LEU B C 1
ATOM 6221 O O . LEU B 1 259 ? 30.159 32.491 26.640 1.00 33.35 259 LEU B O 1
ATOM 6226 N N . ALA B 1 260 ? 27.914 32.654 26.392 1.00 32.54 260 ALA B N 1
ATOM 6227 C CA . ALA B 1 260 ? 27.648 31.240 26.175 1.00 32.79 260 ALA B CA 1
ATOM 6228 C C . ALA B 1 260 ? 27.501 31.052 24.663 1.00 32.94 260 ALA B C 1
ATOM 6229 O O . ALA B 1 260 ? 26.762 31.766 24.014 1.00 31.88 260 ALA B O 1
ATOM 6231 N N . VAL B 1 261 ? 28.181 30.055 24.127 1.00 32.54 261 VAL B N 1
ATOM 6232 C CA . VAL B 1 261 ? 28.096 29.757 22.714 1.00 33.75 261 VAL B CA 1
ATOM 6233 C C . VAL B 1 261 ? 27.880 28.251 22.551 1.00 33.60 261 VAL B C 1
ATOM 6234 O O . VAL B 1 261 ? 28.560 27.441 23.199 1.00 34.30 261 VAL B O 1
ATOM 6238 N N . VAL B 1 262 ? 26.989 27.885 21.654 1.00 33.50 262 VAL B N 1
ATOM 6239 C CA . VAL B 1 262 ? 26.840 26.519 21.266 1.00 32.86 262 VAL B CA 1
ATOM 6240 C C . VAL B 1 262 ? 27.146 26.404 19.805 1.00 33.46 262 VAL B C 1
ATOM 6241 O O . VAL B 1 262 ? 26.544 27.084 18.989 1.00 32.40 262 VAL B O 1
ATOM 6245 N N . ALA B 1 263 ? 28.121 25.560 19.481 1.00 33.72 263 ALA B N 1
ATOM 6246 C CA . ALA B 1 263 ? 28.670 25.487 18.125 1.00 35.74 263 ALA B CA 1
ATOM 6247 C C . ALA B 1 263 ? 28.798 24.030 17.762 1.00 36.03 263 ALA B C 1
ATOM 6248 O O . ALA B 1 263 ? 28.813 23.162 18.657 1.00 36.12 263 ALA B O 1
ATOM 6250 N N . ARG B 1 264 ? 28.860 23.765 16.466 1.00 36.55 264 ARG B N 1
ATOM 6251 C CA . ARG B 1 264 ? 28.761 22.426 15.952 1.00 37.49 264 ARG B CA 1
ATOM 6252 C C . ARG B 1 264 ? 29.850 22.188 14.953 1.00 38.15 264 ARG B C 1
ATOM 6253 O O . ARG B 1 264 ? 30.320 23.105 14.233 1.00 37.76 264 ARG B O 1
ATOM 6261 N N . ARG B 1 265 ? 30.205 20.930 14.891 1.00 37.98 265 ARG B N 1
ATOM 6262 C CA . ARG B 1 265 ? 31.043 20.451 13.860 1.00 40.14 265 ARG B CA 1
ATOM 6263 C C . ARG B 1 265 ? 30.842 18.942 13.730 1.00 39.74 265 ARG B C 1
ATOM 6264 O O . ARG B 1 265 ? 30.646 18.266 14.709 1.00 39.74 265 ARG B O 1
ATOM 6272 N N . GLU B 1 266 ? 30.779 18.438 12.506 1.00 41.31 266 GLU B N 1
ATOM 6273 C CA . GLU B 1 266 ? 30.689 16.996 12.256 1.00 42.60 266 GLU B CA 1
ATOM 6274 C C . GLU B 1 266 ? 29.509 16.314 12.968 1.00 41.65 266 GLU B C 1
ATOM 6275 O O . GLU B 1 266 ? 29.619 15.211 13.517 1.00 40.16 266 GLU B O 1
ATOM 6281 N N . GLY B 1 267 ? 28.370 17.008 12.964 1.00 40.30 267 GLY B N 1
ATOM 6282 C CA . GLY B 1 267 ? 27.123 16.438 13.442 1.00 39.76 267 GLY B CA 1
ATOM 6283 C C . GLY B 1 267 ? 26.869 16.410 14.929 1.00 38.70 267 GLY B C 1
ATOM 6284 O O . GLY B 1 267 ? 25.877 15.818 15.363 1.00 38.14 267 GLY B O 1
ATOM 6285 N N . ARG B 1 268 ? 27.772 17.030 15.698 1.00 38.40 268 ARG B N 1
ATOM 6286 C CA . ARG B 1 268 ? 27.665 17.148 17.137 1.00 38.24 268 ARG B CA 1
ATOM 6287 C C . ARG B 1 268 ? 28.042 18.572 17.547 1.00 37.33 268 ARG B C 1
ATOM 6288 O O . ARG B 1 268 ? 28.715 19.292 16.820 1.00 36.18 268 ARG B O 1
ATOM 6296 N N . SER B 1 269 ? 27.526 18.992 18.697 1.00 35.69 269 SER B N 1
ATOM 6297 C CA . SER B 1 269 ? 27.769 20.315 19.181 1.00 34.81 269 SER B CA 1
ATOM 6298 C C . SER B 1 269 ? 28.622 20.305 20.466 1.00 34.93 269 SER B C 1
ATOM 6299 O O . SER B 1 269 ? 28.944 19.258 21.027 1.00 34.32 269 SER B O 1
ATOM 6302 N N . ALA B 1 270 ? 29.014 21.495 20.874 1.00 34.29 270 ALA B N 1
ATOM 6303 C CA . ALA B 1 270 ? 29.823 21.706 22.032 1.00 33.71 270 ALA B CA 1
ATOM 6304 C C . ALA B 1 270 ? 29.409 23.053 22.609 1.00 33.52 270 ALA B C 1
ATOM 6305 O O . ALA B 1 270 ? 28.915 23.953 21.899 1.00 33.60 270 ALA B O 1
ATOM 6307 N N . VAL B 1 271 ? 29.556 23.154 23.918 1.00 33.53 271 VAL B N 1
ATOM 6308 C CA . VAL B 1 271 ? 29.123 24.284 24.722 1.00 33.05 271 VAL B CA 1
ATOM 6309 C C . VAL B 1 271 ? 30.335 25.018 25.260 1.00 32.54 271 VAL B C 1
ATOM 6310 O O . VAL B 1 271 ? 31.227 24.427 25.858 1.00 31.69 271 VAL B O 1
ATOM 6314 N N . PHE B 1 272 ? 30.354 26.323 25.064 1.00 33.50 272 PHE B N 1
ATOM 6315 C CA . PHE B 1 272 ? 31.446 27.173 25.530 1.00 32.82 272 PHE B CA 1
ATOM 6316 C C . PHE B 1 272 ? 30.961 28.374 26.354 1.00 32.54 272 PHE B C 1
ATOM 6317 O O . PHE B 1 272 ? 29.941 28.998 26.060 1.00 33.36 272 PHE B O 1
ATOM 6325 N N . ILE B 1 273 ? 31.680 28.668 27.411 1.00 32.76 273 ILE B N 1
ATOM 6326 C CA . ILE B 1 273 ? 31.415 29.813 28.262 1.00 33.69 273 ILE B CA 1
ATOM 6327 C C . ILE B 1 273 ? 32.690 30.651 28.263 1.00 34.41 273 ILE B C 1
ATOM 6328 O O . ILE B 1 273 ? 33.750 30.165 28.678 1.00 32.89 273 ILE B O 1
ATOM 6333 N N . ASP B 1 274 ? 32.599 31.887 27.745 1.00 34.84 274 ASP B N 1
ATOM 6334 C CA . ASP B 1 274 ? 33.774 32.737 27.483 1.00 36.33 274 ASP B CA 1
ATOM 6335 C C . ASP B 1 274 ? 34.913 31.977 26.821 1.00 37.13 274 ASP B C 1
ATOM 6336 O O . ASP B 1 274 ? 36.080 32.147 27.173 1.00 37.53 274 ASP B O 1
ATOM 6341 N N . GLY B 1 275 ? 34.564 31.126 25.851 1.00 36.58 275 GLY B N 1
ATOM 6342 C CA . GLY B 1 275 ? 35.581 30.425 25.084 1.00 37.50 275 GLY B CA 1
ATOM 6343 C C . GLY B 1 275 ? 35.960 29.058 25.638 1.00 37.23 275 GLY B C 1
ATOM 6344 O O . GLY B 1 275 ? 36.523 28.227 24.918 1.00 36.85 275 GLY B O 1
ATOM 6345 N N . GLU B 1 276 ? 35.645 28.818 26.914 1.00 34.78 276 GLU B N 1
ATOM 6346 C CA . GLU B 1 276 ? 36.046 27.593 27.587 1.00 36.56 276 GLU B CA 1
ATOM 6347 C C . GLU B 1 276 ? 35.013 26.513 27.371 1.00 35.33 276 GLU B C 1
ATOM 6348 O O . GLU B 1 276 ? 33.839 26.716 27.633 1.00 32.34 276 GLU B O 1
ATOM 6354 N N . ARG B 1 277 ? 35.432 25.355 26.897 1.00 36.20 277 ARG B N 1
ATOM 6355 C CA . ARG B 1 277 ? 34.450 24.285 26.655 1.00 35.55 277 ARG B CA 1
ATOM 6356 C C . ARG B 1 277 ? 34.029 23.581 27.952 1.00 35.28 277 ARG B C 1
ATOM 6357 O O . ARG B 1 277 ? 34.835 23.303 28.837 1.00 34.84 277 ARG B O 1
ATOM 6365 N N . VAL B 1 278 ? 32.747 23.298 28.021 1.00 34.82 278 VAL B N 1
ATOM 6366 C CA . VAL B 1 278 ? 32.114 22.648 29.139 1.00 35.13 278 VAL B CA 1
ATOM 6367 C C . VAL B 1 278 ? 31.752 21.221 28.721 1.00 35.38 278 VAL B C 1
ATOM 6368 O O . VAL B 1 278 ? 31.237 20.954 27.623 1.00 34.22 278 VAL B O 1
ATOM 6372 N N . GLU B 1 279 ? 31.980 20.301 29.642 1.00 35.67 279 GLU B N 1
ATOM 6373 C CA . GLU B 1 279 ? 31.674 18.938 29.447 1.00 36.17 279 GLU B CA 1
ATOM 6374 C C . GLU B 1 279 ? 30.140 18.834 29.178 1.00 35.92 279 GLU B C 1
ATOM 6375 O O . GLU B 1 279 ? 29.307 19.461 29.885 1.00 33.24 279 GLU B O 1
ATOM 6381 N N . ALA B 1 280 ? 29.766 18.105 28.126 1.00 35.44 280 ALA B N 1
ATOM 6382 C CA . ALA B 1 280 ? 28.360 17.933 27.770 1.00 35.65 280 ALA B CA 1
ATOM 6383 C C . ALA B 1 280 ? 28.105 16.561 27.121 1.00 35.86 280 ALA B C 1
ATOM 6384 O O . ALA B 1 280 ? 29.015 15.949 26.546 1.00 34.88 280 ALA B O 1
ATOM 6386 N N . PRO B 1 281 ? 26.891 16.017 27.298 1.00 34.96 281 PRO B N 1
ATOM 6387 C CA . PRO B 1 281 ? 26.670 14.698 26.702 1.00 36.50 281 PRO B CA 1
ATOM 6388 C C . PRO B 1 281 ? 26.754 14.745 25.159 1.00 36.42 281 PRO B C 1
ATOM 6389 O O . PRO B 1 281 ? 26.278 15.683 24.557 1.00 36.15 281 PRO B O 1
ATOM 6393 N N . GLN B 1 282 ? 27.339 13.727 24.568 1.00 37.80 282 GLN B N 1
ATOM 6394 C CA . GLN B 1 282 ? 27.551 13.672 23.126 1.00 38.14 282 GLN B CA 1
ATOM 6395 C C . GLN B 1 282 ? 26.203 13.781 22.412 1.00 36.89 282 GLN B C 1
ATOM 6396 O O . GLN B 1 282 ? 25.234 13.094 22.748 1.00 35.42 282 GLN B O 1
ATOM 6402 N N . GLY B 1 283 ? 26.160 14.679 21.445 1.00 35.97 283 GLY B N 1
ATOM 6403 C CA . GLY B 1 283 ? 25.004 14.866 20.606 1.00 36.21 283 GLY B CA 1
ATOM 6404 C C . GLY B 1 283 ? 24.911 16.321 20.239 1.00 35.90 283 GLY B C 1
ATOM 6405 O O . GLY B 1 283 ? 25.936 16.989 19.935 1.00 35.96 283 GLY B O 1
ATOM 6406 N N . ASN B 1 284 ? 23.692 16.836 20.276 1.00 34.07 284 ASN B N 1
ATOM 6407 C CA . ASN B 1 284 ? 23.465 18.215 19.936 1.00 34.68 284 ASN B CA 1
ATOM 6408 C C . ASN B 1 284 ? 22.732 18.953 21.023 1.00 34.43 284 ASN B C 1
ATOM 6409 O O . ASN B 1 284 ? 21.847 18.387 21.664 1.00 34.57 284 ASN B O 1
ATOM 6414 N N . HIS B 1 285 ? 23.056 20.229 21.183 1.00 34.27 285 HIS B N 1
ATOM 6415 C CA . HIS B 1 285 ? 22.560 21.025 22.279 1.00 32.89 285 HIS B CA 1
ATOM 6416 C C . HIS B 1 285 ? 21.862 22.287 21.772 1.00 33.08 285 HIS B C 1
ATOM 6417 O O . HIS B 1 285 ? 22.128 22.775 20.665 1.00 32.19 285 HIS B O 1
ATOM 6424 N N . GLY B 1 286 ? 20.989 22.821 22.623 1.00 31.08 286 GLY B N 1
ATOM 6425 C CA . GLY B 1 286 ? 20.262 24.023 22.322 1.00 32.54 286 GLY B CA 1
ATOM 6426 C C . GLY B 1 286 ? 20.814 25.167 23.101 1.00 31.79 286 GLY B C 1
ATOM 6427 O O . GLY B 1 286 ? 22.008 25.263 23.355 1.00 32.77 286 GLY B O 1
ATOM 6428 N N . ARG B 1 287 ? 19.912 26.001 23.549 1.00 31.17 287 ARG B N 1
ATOM 6429 C CA . ARG B 1 287 ? 20.238 27.121 24.380 1.00 33.56 287 ARG B CA 1
ATOM 6430 C C . ARG B 1 287 ? 20.850 26.687 25.738 1.00 32.86 287 ARG B C 1
ATOM 6431 O O . ARG B 1 287 ? 20.657 25.569 26.186 1.00 32.46 287 ARG B O 1
ATOM 6439 N N . VAL B 1 288 ? 21.667 27.564 26.306 1.00 32.08 288 VAL B N 1
ATOM 6440 C CA . VAL B 1 288 ? 22.289 27.377 27.598 1.00 32.58 288 VAL B CA 1
ATOM 6441 C C . VAL B 1 288 ? 21.815 28.481 28.538 1.00 32.27 288 VAL B C 1
ATOM 6442 O O . VAL B 1 288 ? 21.805 29.665 28.177 1.00 32.92 288 VAL B O 1
ATOM 6446 N N . VAL B 1 289 ? 21.395 28.086 29.732 1.00 32.45 289 VAL B N 1
ATOM 6447 C CA . VAL B 1 289 ? 21.099 29.040 30.780 1.00 33.15 289 VAL B CA 1
ATOM 6448 C C . VAL B 1 289 ? 21.947 28.718 31.990 1.00 33.46 289 VAL B C 1
ATOM 6449 O O . VAL B 1 289 ? 22.432 27.604 32.151 1.00 32.72 289 VAL B O 1
ATOM 6453 N N . LEU B 1 290 ? 22.078 29.711 32.855 1.00 33.62 290 LEU B N 1
ATOM 6454 C CA . LEU B 1 290 ? 22.581 29.535 34.164 1.00 34.30 290 LEU B CA 1
ATOM 6455 C C . LEU B 1 290 ? 21.355 29.503 35.090 1.00 35.20 290 LEU B C 1
ATOM 6456 O O . LEU B 1 290 ? 20.560 30.430 35.112 1.00 37.50 290 LEU B O 1
ATOM 6461 N N . TRP B 1 291 ? 21.192 28.435 35.827 1.00 34.24 291 TRP B N 1
ATOM 6462 C CA . TRP B 1 291 ? 19.989 28.256 36.656 1.00 35.25 291 TRP B CA 1
ATOM 6463 C C . TRP B 1 291 ? 20.485 27.746 37.986 1.00 36.47 291 TRP B C 1
ATOM 6464 O O . TRP B 1 291 ? 21.110 26.666 38.065 1.00 37.51 291 TRP B O 1
ATOM 6475 N N . ARG B 1 292 ? 20.232 28.544 39.027 1.00 38.87 292 ARG B N 1
ATOM 6476 C CA . ARG B 1 292 ? 20.696 28.266 40.395 1.00 40.09 292 ARG B CA 1
ATOM 6477 C C . ARG B 1 292 ? 22.176 28.008 40.352 1.00 40.20 292 ARG B C 1
ATOM 6478 O O . ARG B 1 292 ? 22.664 26.983 40.872 1.00 40.86 292 ARG B O 1
ATOM 6486 N N . GLY B 1 293 ? 22.874 28.911 39.663 1.00 39.85 293 GLY B N 1
ATOM 6487 C CA . GLY B 1 293 ? 24.340 28.840 39.530 1.00 39.41 293 GLY B CA 1
ATOM 6488 C C . GLY B 1 293 ? 24.973 27.669 38.784 1.00 39.38 293 GLY B C 1
ATOM 6489 O O . GLY B 1 293 ? 26.201 27.477 38.870 1.00 39.89 293 GLY B O 1
ATOM 6490 N N . LYS B 1 294 ? 24.154 26.894 38.060 1.00 38.41 294 LYS B N 1
ATOM 6491 C CA . LYS B 1 294 ? 24.588 25.725 37.300 1.00 37.39 294 LYS B CA 1
ATOM 6492 C C . LYS B 1 294 ? 24.179 25.860 35.832 1.00 36.49 294 LYS B C 1
ATOM 6493 O O . LYS B 1 294 ? 23.159 26.462 35.525 1.00 35.67 294 LYS B O 1
ATOM 6499 N N . LEU B 1 295 ? 24.973 25.323 34.907 1.00 35.27 295 LEU B N 1
ATOM 6500 C CA . LEU B 1 295 ? 24.613 25.374 33.498 1.00 33.18 295 LEU B CA 1
ATOM 6501 C C . LEU B 1 295 ? 23.611 24.274 33.142 1.00 33.49 295 LEU B C 1
ATOM 6502 O O . LEU B 1 295 ? 23.722 23.131 33.658 1.00 32.08 295 LEU B O 1
ATOM 6507 N N . VAL B 1 296 ? 22.615 24.666 32.331 1.00 31.31 296 VAL B N 1
ATOM 6508 C CA . VAL B 1 296 ? 21.553 23.802 31.849 1.00 31.93 296 VAL B CA 1
ATOM 6509 C C . VAL B 1 296 ? 21.427 24.014 30.351 1.00 31.29 296 VAL B C 1
ATOM 6510 O O . VAL B 1 296 ? 21.517 25.153 29.857 1.00 31.36 296 VAL B O 1
ATOM 6514 N N . THR B 1 297 ? 21.219 22.921 29.620 1.00 31.11 297 THR B N 1
ATOM 6515 C CA . THR B 1 297 ? 20.944 22.977 28.183 1.00 31.02 297 THR B CA 1
ATOM 6516 C C . THR B 1 297 ? 19.947 21.904 27.765 1.00 31.82 297 THR B C 1
ATOM 6517 O O . THR B 1 297 ? 19.578 21.049 28.544 1.00 30.29 297 THR B O 1
ATOM 6521 N N . SER B 1 298 ? 19.512 21.946 26.518 1.00 32.23 298 SER B N 1
ATOM 6522 C CA . SER B 1 298 ? 18.847 20.799 25.978 1.00 31.93 298 SER B CA 1
ATOM 6523 C C . SER B 1 298 ? 19.824 19.954 25.252 1.00 33.04 298 SER B C 1
ATOM 6524 O O . SER B 1 298 ? 20.882 20.430 24.849 1.00 32.20 298 SER B O 1
ATOM 6527 N N . HIS B 1 299 ? 19.462 18.694 25.086 1.00 32.83 299 HIS B N 1
ATOM 6528 C CA . HIS B 1 299 ? 20.354 17.697 24.503 1.00 33.71 299 HIS B CA 1
ATOM 6529 C C . HIS B 1 299 ? 19.529 16.717 23.723 1.00 32.95 299 HIS B C 1
ATOM 6530 O O . HIS B 1 299 ? 18.487 16.313 24.182 1.00 33.42 299 HIS B O 1
ATOM 6537 N N . THR B 1 300 ? 20.021 16.324 22.561 1.00 33.30 300 THR B N 1
ATOM 6538 C CA . THR B 1 300 ? 19.437 15.269 21.767 1.00 34.32 300 THR B CA 1
ATOM 6539 C C . THR B 1 300 ? 20.583 14.477 21.145 1.00 34.73 300 THR B C 1
ATOM 6540 O O . THR B 1 300 ? 21.671 14.998 20.989 1.00 33.82 300 THR B O 1
ATOM 6544 N N . SER B 1 301 ? 20.325 13.216 20.823 1.00 36.03 301 SER B N 1
ATOM 6545 C CA . SER B 1 301 ? 21.245 12.405 20.065 1.00 36.53 301 SER B CA 1
ATOM 6546 C C . SER B 1 301 ? 20.434 11.351 19.325 1.00 37.18 301 SER B C 1
ATOM 6547 O O . SER B 1 301 ? 19.237 11.173 19.570 1.00 33.62 301 SER B O 1
ATOM 6550 N N . LEU B 1 302 ? 21.083 10.605 18.448 1.00 37.39 302 LEU B N 1
ATOM 6551 C CA . LEU B 1 302 ? 20.395 9.490 17.815 1.00 39.25 302 LEU B CA 1
ATOM 6552 C C . LEU B 1 302 ? 19.824 8.494 18.823 1.00 39.29 302 LEU B C 1
ATOM 6553 O O . LEU B 1 302 ? 18.876 7.776 18.486 1.00 40.11 302 LEU B O 1
ATOM 6558 N N . SER B 1 303 ? 20.368 8.430 20.051 1.00 39.33 303 SER B N 1
ATOM 6559 C CA . SER B 1 303 ? 19.818 7.507 21.045 1.00 40.79 303 SER B CA 1
ATOM 6560 C C . SER B 1 303 ? 18.945 8.177 22.114 1.00 39.87 303 SER B C 1
ATOM 6561 O O . SER B 1 303 ? 18.410 7.500 22.950 1.00 40.08 303 SER B O 1
ATOM 6564 N N . THR B 1 304 ? 18.781 9.496 22.047 1.00 38.25 304 THR B N 1
ATOM 6565 C CA . THR B 1 304 ? 18.155 10.251 23.140 1.00 39.20 304 THR B CA 1
ATOM 6566 C C . THR B 1 304 ? 17.193 11.303 22.616 1.00 36.84 304 THR B C 1
ATOM 6567 O O . THR B 1 304 ? 17.628 12.266 22.020 1.00 35.51 304 THR B O 1
ATOM 6571 N N . PRO B 1 305 ? 15.892 11.151 22.888 1.00 37.91 305 PRO B N 1
ATOM 6572 C CA . PRO B 1 305 ? 14.961 12.224 22.529 1.00 37.36 305 PRO B CA 1
ATOM 6573 C C . PRO B 1 305 ? 15.313 13.573 23.208 1.00 35.70 305 PRO B C 1
ATOM 6574 O O . PRO B 1 305 ? 15.917 13.599 24.249 1.00 36.00 305 PRO B O 1
ATOM 6578 N N . PRO B 1 306 ? 14.983 14.685 22.577 1.00 34.83 306 PRO B N 1
ATOM 6579 C CA . PRO B 1 306 ? 15.306 15.978 23.173 1.00 34.92 306 PRO B CA 1
ATOM 6580 C C . PRO B 1 306 ? 14.888 16.064 24.635 1.00 32.97 306 PRO B C 1
ATOM 6581 O O . PRO B 1 306 ? 13.759 15.727 24.979 1.00 33.49 306 PRO B O 1
ATOM 6585 N N . ARG B 1 307 ? 15.845 16.440 25.473 1.00 32.91 307 ARG B N 1
ATOM 6586 C CA . ARG B 1 307 ? 15.675 16.476 26.919 1.00 33.94 307 ARG B CA 1
ATOM 6587 C C . ARG B 1 307 ? 16.463 17.671 27.480 1.00 32.12 307 ARG B C 1
ATOM 6588 O O . ARG B 1 307 ? 17.262 18.332 26.771 1.00 31.99 307 ARG B O 1
ATOM 6596 N N . ILE B 1 308 ? 16.189 17.975 28.732 1.00 32.14 308 ILE B N 1
ATOM 6597 C CA . ILE B 1 308 ? 16.913 19.034 29.443 1.00 31.24 308 ILE B CA 1
ATOM 6598 C C . ILE B 1 308 ? 17.940 18.386 30.344 1.00 31.58 308 ILE B C 1
ATOM 6599 O O . ILE B 1 308 ? 17.583 17.495 31.126 1.00 31.92 308 ILE B O 1
ATOM 6604 N N . VAL B 1 309 ? 19.191 18.836 30.286 1.00 30.32 309 VAL B N 1
ATOM 6605 C CA . VAL B 1 309 ? 20.247 18.252 31.073 1.00 31.85 309 VAL B CA 1
ATOM 6606 C C . VAL B 1 309 ? 20.978 19.338 31.864 1.00 31.81 309 VAL B C 1
ATOM 6607 O O . VAL B 1 309 ? 20.932 20.515 31.530 1.00 33.00 309 VAL B O 1
ATOM 6611 N N . SER B 1 310 ? 21.592 18.913 32.956 1.00 32.82 310 SER B N 1
ATOM 6612 C CA . SER B 1 310 ? 22.493 19.712 33.747 1.00 33.67 310 SER B CA 1
ATOM 6613 C C . SER B 1 310 ? 23.886 19.462 33.196 1.00 33.74 310 SER B C 1
ATOM 6614 O O . SER B 1 310 ? 24.222 18.319 32.886 1.00 32.26 310 SER B O 1
ATOM 6617 N N . LEU B 1 311 ? 24.696 20.512 33.108 1.00 33.65 311 LEU B N 1
ATOM 6618 C CA . LEU B 1 311 ? 26.092 20.389 32.764 1.00 34.25 311 LEU B CA 1
ATOM 6619 C C . LEU B 1 311 ? 26.921 20.789 33.992 1.00 34.43 311 LEU B C 1
ATOM 6620 O O . LEU B 1 311 ? 26.546 21.709 34.727 1.00 31.92 311 LEU B O 1
ATOM 6625 N N . PRO B 1 312 ? 28.093 20.176 34.164 1.00 35.42 312 PRO B N 1
ATOM 6626 C CA . PRO B 1 312 ? 28.750 19.225 33.262 1.00 35.68 312 PRO B CA 1
ATOM 6627 C C . PRO B 1 312 ? 28.380 17.750 33.423 1.00 34.49 312 PRO B C 1
ATOM 6628 O O . PRO B 1 312 ? 28.893 16.944 32.698 1.00 35.13 312 PRO B O 1
ATOM 6632 N N . SER B 1 313 ? 27.477 17.384 34.332 1.00 35.48 313 SER B N 1
ATOM 6633 C CA . SER B 1 313 ? 27.241 15.955 34.610 1.00 35.38 313 SER B CA 1
ATOM 6634 C C . SER B 1 313 ? 26.508 15.251 33.458 1.00 36.01 313 SER B C 1
ATOM 6635 O O . SER B 1 313 ? 26.621 14.055 33.282 1.00 35.25 313 SER B O 1
ATOM 6638 N N . GLY B 1 314 ? 25.743 16.008 32.684 1.00 35.32 314 GLY B N 1
ATOM 6639 C CA . GLY B 1 314 ? 24.851 15.421 31.709 1.00 35.97 314 GLY B CA 1
ATOM 6640 C C . GLY B 1 314 ? 23.619 14.796 32.309 1.00 36.78 314 GLY B C 1
ATOM 6641 O O . GLY B 1 314 ? 22.881 14.145 31.595 1.00 37.70 314 GLY B O 1
ATOM 6642 N N . GLU B 1 315 ? 23.383 14.960 33.616 1.00 37.13 315 GLU B N 1
ATOM 6643 C CA . GLU B 1 315 ? 22.230 14.320 34.259 1.00 37.87 315 GLU B CA 1
ATOM 6644 C C . GLU B 1 315 ? 20.945 14.966 33.706 1.00 36.82 315 GLU B C 1
ATOM 6645 O O . GLU B 1 315 ? 20.861 16.196 33.641 1.00 35.98 315 GLU B O 1
ATOM 6651 N N . PRO B 1 316 ? 19.933 14.143 33.354 1.00 36.63 316 PRO B N 1
ATOM 6652 C CA . PRO B 1 316 ? 18.707 14.717 32.816 1.00 35.89 316 PRO B CA 1
ATOM 6653 C C . PRO B 1 316 ? 17.917 15.350 33.943 1.00 36.24 316 PRO B C 1
ATOM 6654 O O . PRO B 1 316 ? 17.793 14.757 35.033 1.00 34.37 316 PRO B O 1
ATOM 6658 N N . LEU B 1 317 ? 17.453 16.564 33.704 1.00 35.16 317 LEU B N 1
ATOM 6659 C CA . LEU B 1 317 ? 16.529 17.220 34.634 1.00 35.57 317 LEU B CA 1
ATOM 6660 C C . LEU B 1 317 ? 15.091 16.921 34.251 1.00 34.51 317 LEU B C 1
ATOM 6661 O O . LEU B 1 317 ? 14.244 16.738 35.111 1.00 34.85 317 LEU B O 1
ATOM 6666 N N . LEU B 1 318 ? 14.832 16.891 32.942 1.00 32.60 318 LEU B N 1
ATOM 6667 C CA . LEU B 1 318 ? 13.506 16.601 32.391 1.00 33.07 318 LEU B CA 1
ATOM 6668 C C . LEU B 1 318 ? 13.643 15.812 31.079 1.00 32.07 318 LEU B C 1
ATOM 6669 O O . LEU B 1 318 ? 14.317 16.275 30.139 1.00 32.38 318 LEU B O 1
ATOM 6674 N N . GLU B 1 319 ? 13.092 14.606 31.047 1.00 39.09 319 GLU B N 1
ATOM 6675 C CA . GLU B 1 319 ? 13.138 13.769 29.846 1.00 39.24 319 GLU B CA 1
ATOM 6676 C C . GLU B 1 319 ? 11.886 12.887 29.797 1.00 39.71 319 GLU B C 1
ATOM 6677 O O . GLU B 1 319 ? 11.322 12.537 30.857 1.00 40.03 319 GLU B O 1
ATOM 6683 N N . GLY B 1 320 ? 11.447 12.584 28.586 1.00 39.06 320 GLY B N 1
ATOM 6684 C CA . GLY B 1 320 ? 10.276 11.728 28.362 1.00 40.50 320 GLY B CA 1
ATOM 6685 C C . GLY B 1 320 ? 10.616 10.299 28.710 1.00 43.57 320 GLY B C 1
ATOM 6686 O O . GLY B 1 320 ? 11.766 9.904 28.660 1.00 44.11 320 GLY B O 1
ATOM 6687 N N . GLY B 1 321 ? 9.605 9.519 29.071 1.00 46.65 321 GLY B N 1
ATOM 6688 C CA . GLY B 1 321 ? 9.824 8.160 29.511 1.00 49.28 321 GLY B CA 1
ATOM 6689 C C . GLY B 1 321 ? 9.752 7.249 28.324 1.00 47.67 321 GLY B C 1
ATOM 6690 O O . GLY B 1 321 ? 8.850 7.355 27.506 1.00 48.37 321 GLY B O 1
ATOM 6691 N N . LEU B 1 322 ? 10.749 6.392 28.189 1.00 48.68 322 LEU B N 1
ATOM 6692 C CA . LEU B 1 322 ? 10.624 5.189 27.355 1.00 48.43 322 LEU B CA 1
ATOM 6693 C C . LEU B 1 322 ? 10.734 3.974 28.267 1.00 49.69 322 LEU B C 1
ATOM 6694 O O . LEU B 1 322 ? 11.471 3.991 29.230 1.00 50.82 322 LEU B O 1
ATOM 6699 N N . PRO B 1 323 ? 10.005 2.899 27.966 1.00 51.17 323 PRO B N 1
ATOM 6700 C CA . PRO B 1 323 ? 10.175 1.707 28.811 1.00 53.04 323 PRO B CA 1
ATOM 6701 C C . PRO B 1 323 ? 11.531 1.027 28.611 1.00 54.01 323 PRO B C 1
ATOM 6702 O O . PRO B 1 323 ? 12.073 1.091 27.500 1.00 53.36 323 PRO B O 1
ATOM 6706 N N . GLU B 1 324 ? 12.039 0.371 29.665 1.00 56.17 324 GLU B N 1
ATOM 6707 C CA . GLU B 1 324 ? 13.406 -0.184 29.691 1.00 57.37 324 GLU B CA 1
ATOM 6708 C C . GLU B 1 324 ? 13.716 -1.025 28.448 1.00 56.37 324 GLU B C 1
ATOM 6709 O O . GLU B 1 324 ? 14.797 -0.917 27.875 1.00 56.89 324 GLU B O 1
ATOM 6715 N N . ASP B 1 325 ? 12.760 -1.837 28.017 1.00 56.98 325 ASP B N 1
ATOM 6716 C CA . ASP B 1 325 ? 12.982 -2.750 26.897 1.00 57.15 325 ASP B CA 1
ATOM 6717 C C . ASP B 1 325 ? 13.257 -1.999 25.585 1.00 54.37 325 ASP B C 1
ATOM 6718 O O . ASP B 1 325 ? 14.242 -2.253 24.891 1.00 52.32 325 ASP B O 1
ATOM 6720 N N . LEU B 1 326 ? 12.388 -1.049 25.267 1.00 52.31 326 LEU B N 1
ATOM 6721 C CA . LEU B 1 326 ? 12.614 -0.162 24.125 1.00 50.09 326 LEU B CA 1
ATOM 6722 C C . LEU B 1 326 ? 13.935 0.640 24.276 1.00 48.95 326 LEU B C 1
ATOM 6723 O O . LEU B 1 326 ? 14.694 0.735 23.322 1.00 48.23 326 LEU B O 1
ATOM 6728 N N . ARG B 1 327 ? 14.205 1.166 25.477 1.00 50.48 327 ARG B N 1
ATOM 6729 C CA . ARG B 1 327 ? 15.431 1.928 25.786 1.00 50.70 327 ARG B CA 1
ATOM 6730 C C . ARG B 1 327 ? 16.670 1.116 25.373 1.00 51.84 327 ARG B C 1
ATOM 6731 O O . ARG B 1 327 ? 17.563 1.589 24.699 1.00 51.65 327 ARG B O 1
ATOM 6739 N N . ARG B 1 328 ? 16.725 -0.128 25.793 1.00 54.02 328 ARG B N 1
ATOM 6740 C CA . ARG B 1 328 ? 17.896 -0.959 25.503 1.00 56.27 328 ARG B CA 1
ATOM 6741 C C . ARG B 1 328 ? 18.043 -1.288 24.012 1.00 55.33 328 ARG B C 1
ATOM 6742 O O . ARG B 1 328 ? 19.147 -1.566 23.535 1.00 56.05 328 ARG B O 1
ATOM 6750 N N . SER B 1 329 ? 16.941 -1.249 23.265 1.00 53.50 329 SER B N 1
ATOM 6751 C CA . SER B 1 329 ? 16.996 -1.538 21.830 1.00 53.00 329 SER B CA 1
ATOM 6752 C C . SER B 1 329 ? 17.711 -0.466 21.037 1.00 52.28 329 SER B C 1
ATOM 6753 O O . SER B 1 329 ? 18.302 -0.762 19.995 1.00 50.69 329 SER B O 1
ATOM 6756 N N . ILE B 1 330 ? 17.653 0.776 21.530 1.00 51.45 330 ILE B N 1
ATOM 6757 C CA . ILE B 1 330 ? 18.234 1.914 20.838 1.00 50.98 330 ILE B CA 1
ATOM 6758 C C . ILE B 1 330 ? 19.513 2.214 21.606 1.00 52.68 330 ILE B C 1
ATOM 6759 O O . ILE B 1 330 ? 19.484 2.832 22.666 1.00 53.18 330 ILE B O 1
ATOM 6764 N N . ALA B 1 331 ? 20.632 1.747 21.055 1.00 54.29 331 ALA B N 1
ATOM 6765 C CA . ALA B 1 331 ? 21.850 1.576 21.808 1.00 56.32 331 ALA B CA 1
ATOM 6766 C C . ALA B 1 331 ? 23.084 2.221 21.177 1.00 57.57 331 ALA B C 1
ATOM 6767 O O . ALA B 1 331 ? 23.920 1.510 20.620 1.00 62.81 331 ALA B O 1
ATOM 6769 N N . GLY B 1 332 ? 23.209 3.542 21.228 1.00 55.87 332 GLY B N 1
ATOM 6770 C CA . GLY B 1 332 ? 24.530 4.163 20.994 1.00 55.11 332 GLY B CA 1
ATOM 6771 C C . GLY B 1 332 ? 24.810 4.591 19.561 1.00 53.71 332 GLY B C 1
ATOM 6772 O O . GLY B 1 332 ? 24.631 3.810 18.601 1.00 53.61 332 GLY B O 1
ATOM 6773 N N . SER B 1 333 ? 25.237 5.842 19.407 1.00 51.75 333 SER B N 1
ATOM 6774 C CA . SER B 1 333 ? 25.562 6.360 18.087 1.00 50.98 333 SER B CA 1
ATOM 6775 C C . SER B 1 333 ? 27.030 6.747 17.972 1.00 51.95 333 SER B C 1
ATOM 6776 O O . SER B 1 333 ? 27.676 7.078 18.966 1.00 52.05 333 SER B O 1
ATOM 6779 N N . ARG B 1 334 ? 27.530 6.728 16.746 1.00 51.83 334 ARG B N 1
ATOM 6780 C CA . ARG B 1 334 ? 28.921 7.066 16.471 1.00 53.64 334 ARG B CA 1
ATOM 6781 C C . ARG B 1 334 ? 29.096 7.597 15.063 1.00 52.75 334 ARG B C 1
ATOM 6782 O O . ARG B 1 334 ? 28.267 7.326 14.174 1.00 52.60 334 ARG B O 1
ATOM 6790 N N . LEU B 1 335 ? 30.152 8.382 14.880 1.00 53.02 335 LEU B N 1
ATOM 6791 C CA . LEU B 1 335 ? 30.505 8.952 13.587 1.00 53.32 335 LEU B CA 1
ATOM 6792 C C . LEU B 1 335 ? 31.646 8.153 12.988 1.00 56.33 335 LEU B C 1
ATOM 6793 O O . LEU B 1 335 ? 32.686 7.989 13.637 1.00 56.60 335 LEU B O 1
ATOM 6798 N N . VAL B 1 336 ? 31.473 7.689 11.758 1.00 56.25 336 VAL B N 1
ATOM 6799 C CA . VAL B 1 336 ? 32.549 6.993 11.058 1.00 59.75 336 VAL B CA 1
ATOM 6800 C C . VAL B 1 336 ? 32.792 7.709 9.747 1.00 59.57 336 VAL B C 1
ATOM 6801 O O . VAL B 1 336 ? 31.869 8.280 9.169 1.00 57.52 336 VAL B O 1
ATOM 6805 N N . TRP B 1 337 ? 34.045 7.726 9.312 1.00 61.40 337 TRP B N 1
ATOM 6806 C CA . TRP B 1 337 ? 34.402 8.334 8.045 1.00 62.05 337 TRP B CA 1
ATOM 6807 C C . TRP B 1 337 ? 34.613 7.182 7.089 1.00 64.25 337 TRP B C 1
ATOM 6808 O O . TRP B 1 337 ? 35.554 6.411 7.245 1.00 65.42 337 TRP B O 1
ATOM 6819 N N . VAL B 1 338 ? 33.687 7.056 6.138 1.00 62.23 338 VAL B N 1
ATOM 6820 C CA . VAL B 1 338 ? 33.618 5.922 5.239 1.00 63.51 338 VAL B CA 1
ATOM 6821 C C . VAL B 1 338 ? 34.373 6.279 3.982 1.00 65.29 338 VAL B C 1
ATOM 6822 O O . VAL B 1 338 ? 34.115 7.321 3.359 1.00 64.02 338 VAL B O 1
ATOM 6826 N N . GLU B 1 339 ? 35.289 5.409 3.574 1.00 67.84 339 GLU B N 1
ATOM 6827 C CA . GLU B 1 339 ? 36.042 5.690 2.367 1.00 70.47 339 GLU B CA 1
ATOM 6828 C C . GLU B 1 339 ? 35.346 5.388 1.029 1.00 70.25 339 GLU B C 1
ATOM 6829 O O . GLU B 1 339 ? 34.945 4.136 0.615 1.00 70.90 339 GLU B O 1
ATOM 6835 N N . SER B 1 340 ? 35.165 6.477 0.269 1.00 69.27 340 SER B N 1
ATOM 6836 C CA . SER B 1 340 ? 34.433 6.387 -0.975 1.00 69.31 340 SER B CA 1
ATOM 6837 C C . SER B 1 340 ? 35.480 6.244 -2.067 1.00 73.61 340 SER B C 1
ATOM 6838 O O . SER B 1 340 ? 36.624 5.852 -1.813 1.00 75.11 340 SER B O 1
ATOM 6841 N N . PHE B 1 341 ? 35.098 6.534 -3.293 1.00 74.72 341 PHE B N 1
ATOM 6842 C CA . PHE B 1 341 ? 35.972 6.265 -4.419 1.00 78.61 341 PHE B CA 1
ATOM 6843 C C . PHE B 1 341 ? 36.881 7.417 -4.672 1.00 80.93 341 PHE B C 1
ATOM 6844 O O . PHE B 1 341 ? 38.010 7.285 -4.950 1.00 86.41 341 PHE B O 1
ATOM 6852 N N . ASP B 1 342 ? 36.348 8.579 -4.593 1.00 80.56 342 ASP B N 1
ATOM 6853 C CA . ASP B 1 342 ? 37.129 9.747 -4.780 1.00 81.67 342 ASP B CA 1
ATOM 6854 C C . ASP B 1 342 ? 38.467 9.809 -3.969 1.00 81.75 342 ASP B C 1
ATOM 6855 O O . ASP B 1 342 ? 39.307 10.605 -4.349 1.00 85.31 342 ASP B O 1
ATOM 6860 N N . GLY B 1 343 ? 38.687 8.974 -2.921 1.00 80.59 343 GLY B N 1
ATOM 6861 C CA . GLY B 1 343 ? 39.593 9.269 -1.742 1.00 80.57 343 GLY B CA 1
ATOM 6862 C C . GLY B 1 343 ? 38.837 10.097 -0.722 1.00 76.64 343 GLY B C 1
ATOM 6863 O O . GLY B 1 343 ? 39.253 10.302 0.411 1.00 77.12 343 GLY B O 1
ATOM 6864 N N . SER B 1 344 ? 37.673 10.555 -1.139 1.00 73.87 344 SER B N 1
ATOM 6865 C CA . SER B 1 344 ? 36.811 11.354 -0.287 1.00 70.93 344 SER B CA 1
ATOM 6866 C C . SER B 1 344 ? 36.255 10.531 0.879 1.00 68.07 344 SER B C 1
ATOM 6867 O O . SER B 1 344 ? 36.077 9.323 0.790 1.00 68.50 344 SER B O 1
ATOM 6870 N N . ARG B 1 345 ? 36.020 11.190 1.996 1.00 66.74 345 ARG B N 1
ATOM 6871 C CA . ARG B 1 345 ? 35.638 10.493 3.217 1.00 65.22 345 ARG B CA 1
ATOM 6872 C C . ARG B 1 345 ? 34.249 10.954 3.594 1.00 60.98 345 ARG B C 1
ATOM 6873 O O . ARG B 1 345 ? 34.080 12.133 3.824 1.00 58.52 345 ARG B O 1
ATOM 6881 N N . VAL B 1 346 ? 33.289 10.011 3.622 1.00 59.53 346 VAL B N 1
ATOM 6882 C CA . VAL B 1 346 ? 31.863 10.293 3.778 1.00 56.97 346 VAL B CA 1
ATOM 6883 C C . VAL B 1 346 ? 31.499 10.204 5.261 1.00 56.24 346 VAL B C 1
ATOM 6884 O O . VAL B 1 346 ? 31.517 9.133 5.867 1.00 55.06 346 VAL B O 1
ATOM 6888 N N . PRO B 1 347 ? 31.171 11.346 5.864 1.00 54.97 347 PRO B N 1
ATOM 6889 C CA . PRO B 1 347 ? 30.859 11.304 7.278 1.00 53.45 347 PRO B CA 1
ATOM 6890 C C . PRO B 1 347 ? 29.490 10.646 7.481 1.00 51.92 347 PRO B C 1
ATOM 6891 O O . PRO B 1 347 ? 28.489 11.082 6.903 1.00 48.91 347 PRO B O 1
ATOM 6895 N N . THR B 1 348 ? 29.484 9.576 8.265 1.00 51.29 348 THR B N 1
ATOM 6896 C CA . THR B 1 348 ? 28.365 8.678 8.347 1.00 50.76 348 THR B CA 1
ATOM 6897 C C . THR B 1 348 ? 28.030 8.408 9.801 1.00 50.44 348 THR B C 1
ATOM 6898 O O . THR B 1 348 ? 28.874 7.938 10.563 1.00 52.08 348 THR B O 1
ATOM 6902 N N . TYR B 1 349 ? 26.804 8.728 10.199 1.00 47.50 349 TYR B N 1
ATOM 6903 C CA . TYR B 1 349 ? 26.328 8.331 11.522 1.00 46.94 349 TYR B CA 1
ATOM 6904 C C . TYR B 1 349 ? 25.786 6.908 11.545 1.00 47.01 349 TYR B C 1
ATOM 6905 O O . TYR B 1 349 ? 25.208 6.437 10.587 1.00 45.63 349 TYR B O 1
ATOM 6914 N N . VAL B 1 350 ? 26.030 6.230 12.664 1.00 48.54 350 VAL B N 1
ATOM 6915 C CA . VAL B 1 350 ? 25.608 4.869 12.884 1.00 49.45 350 VAL B CA 1
ATOM 6916 C C . VAL B 1 350 ? 24.862 4.809 14.207 1.00 49.87 350 VAL B C 1
ATOM 6917 O O . VAL B 1 350 ? 25.395 5.213 15.240 1.00 50.50 350 VAL B O 1
ATOM 6921 N N . LEU B 1 351 ? 23.614 4.349 14.177 1.00 49.11 351 LEU B N 1
ATOM 6922 C CA . LEU B 1 351 ? 22.876 4.018 15.397 1.00 49.07 351 LEU B CA 1
ATOM 6923 C C . LEU B 1 351 ? 22.793 2.501 15.501 1.00 51.04 351 LEU B C 1
ATOM 6924 O O . LEU B 1 351 ? 22.217 1.846 14.633 1.00 51.46 351 LEU B O 1
ATOM 6929 N N . GLU B 1 352 ? 23.383 1.946 16.554 1.00 53.13 352 GLU B N 1
ATOM 6930 C CA . GLU B 1 352 ? 23.376 0.509 16.771 1.00 54.41 352 GLU B CA 1
ATOM 6931 C C . GLU B 1 352 ? 22.073 0.060 17.434 1.00 53.38 352 GLU B C 1
ATOM 6932 O O . GLU B 1 352 ? 21.492 0.784 18.234 1.00 51.15 352 GLU B O 1
ATOM 6938 N N . SER B 1 353 ? 21.571 -1.105 17.016 1.00 53.49 353 SER B N 1
ATOM 6939 C CA . SER B 1 353 ? 20.404 -1.720 17.642 1.00 52.74 353 SER B CA 1
ATOM 6940 C C . SER B 1 353 ? 20.859 -2.666 18.741 1.00 55.69 353 SER B C 1
ATOM 6941 O O . SER B 1 353 ? 21.772 -3.467 18.508 1.00 57.32 353 SER B O 1
ATOM 6944 N N . GLY B 1 354 ? 20.232 -2.581 19.922 1.00 55.15 354 GLY B N 1
ATOM 6945 C CA . GLY B 1 354 ? 20.392 -3.576 20.995 1.00 57.73 354 GLY B CA 1
ATOM 6946 C C . GLY B 1 354 ? 19.651 -4.890 20.715 1.00 59.47 354 GLY B C 1
ATOM 6947 O O . GLY B 1 354 ? 19.822 -5.871 21.424 1.00 61.51 354 GLY B O 1
ATOM 6948 N N . ARG B 1 355 ? 18.838 -4.914 19.660 1.00 57.91 355 ARG B N 1
ATOM 6949 C CA . ARG B 1 355 ? 18.058 -6.090 19.282 1.00 59.32 355 ARG B CA 1
ATOM 6950 C C . ARG B 1 355 ? 18.578 -6.737 18.014 1.00 60.99 355 ARG B C 1
ATOM 6951 O O . ARG B 1 355 ? 17.893 -7.544 17.389 1.00 61.96 355 ARG B O 1
ATOM 6959 N N . ALA B 1 356 ? 19.796 -6.389 17.629 1.00 61.81 356 ALA B N 1
ATOM 6960 C CA . ALA B 1 356 ? 20.428 -7.033 16.490 1.00 62.90 356 ALA B CA 1
ATOM 6961 C C . ALA B 1 356 ? 21.805 -7.496 16.914 1.00 65.33 356 ALA B C 1
ATOM 6962 O O . ALA B 1 356 ? 22.499 -6.774 17.599 1.00 66.74 356 ALA B O 1
ATOM 6964 N N . PRO B 1 357 ? 22.214 -8.696 16.490 1.00 68.01 357 PRO B N 1
ATOM 6965 C CA . PRO B 1 357 ? 23.572 -9.131 16.786 1.00 70.73 357 PRO B CA 1
ATOM 6966 C C . PRO B 1 357 ? 24.544 -8.351 15.899 1.00 70.13 357 PRO B C 1
ATOM 6967 O O . PRO B 1 357 ? 24.100 -7.593 15.017 1.00 67.79 357 PRO B O 1
ATOM 6971 N N . THR B 1 358 ? 25.838 -8.506 16.156 1.00 72.24 358 THR B N 1
ATOM 6972 C CA . THR B 1 358 ? 26.887 -7.918 15.329 1.00 72.50 358 THR B CA 1
ATOM 6973 C C . THR B 1 358 ? 27.794 -9.067 14.853 1.00 76.17 358 THR B C 1
ATOM 6974 O O . THR B 1 358 ? 28.492 -9.677 15.659 1.00 78.31 358 THR B O 1
ATOM 6978 N N . PRO B 1 359 ? 27.787 -9.378 13.541 1.00 76.10 359 PRO B N 1
ATOM 6979 C CA . PRO B 1 359 ? 27.076 -8.693 12.457 1.00 72.93 359 PRO B CA 1
ATOM 6980 C C . PRO B 1 359 ? 25.565 -8.900 12.480 1.00 70.93 359 PRO B C 1
ATOM 6981 O O . PRO B 1 359 ? 25.102 -9.975 12.859 1.00 72.45 359 PRO B O 1
ATOM 6985 N N . GLY B 1 360 ? 24.801 -7.881 12.079 1.00 67.49 360 GLY B N 1
ATOM 6986 C CA . GLY B 1 360 ? 23.348 -8.018 12.027 1.00 65.70 360 GLY B CA 1
ATOM 6987 C C . GLY B 1 360 ? 22.704 -7.324 10.846 1.00 63.65 360 GLY B C 1
ATOM 6988 O O . GLY B 1 360 ? 23.396 -6.705 10.020 1.00 64.59 360 GLY B O 1
ATOM 6989 N N . PRO B 1 361 ? 21.365 -7.412 10.766 1.00 62.14 361 PRO B N 1
ATOM 6990 C CA . PRO B 1 361 ? 20.596 -6.687 9.741 1.00 59.05 361 PRO B CA 1
ATOM 6991 C C . PRO B 1 361 ? 20.743 -5.171 9.860 1.00 56.83 361 PRO B C 1
ATOM 6992 O O . PRO B 1 361 ? 20.581 -4.624 10.944 1.00 55.60 361 PRO B O 1
ATOM 6996 N N . THR B 1 362 ? 21.041 -4.514 8.741 1.00 55.78 362 THR B N 1
ATOM 6997 C CA . THR B 1 362 ? 21.456 -3.128 8.741 1.00 54.14 362 THR B CA 1
ATOM 6998 C C . THR B 1 362 ? 20.737 -2.358 7.629 1.00 52.52 362 THR B C 1
ATOM 6999 O O . THR B 1 362 ? 20.709 -2.769 6.473 1.00 52.90 362 THR B O 1
ATOM 7003 N N . VAL B 1 363 ? 20.125 -1.250 7.992 1.00 49.60 363 VAL B N 1
ATOM 7004 C CA . VAL B 1 363 ? 19.506 -0.383 7.022 1.00 48.42 363 VAL B CA 1
ATOM 7005 C C . VAL B 1 363 ? 20.396 0.836 6.767 1.00 47.30 363 VAL B C 1
ATOM 7006 O O . VAL B 1 363 ? 20.786 1.527 7.698 1.00 47.13 363 VAL B O 1
ATOM 7010 N N . VAL B 1 364 ? 20.711 1.098 5.511 1.00 48.11 364 VAL B N 1
ATOM 7011 C CA . VAL B 1 364 ? 21.315 2.354 5.106 1.00 47.92 364 VAL B CA 1
ATOM 7012 C C . VAL B 1 364 ? 20.143 3.311 4.889 1.00 46.02 364 VAL B C 1
ATOM 7013 O O . VAL B 1 364 ? 19.414 3.188 3.897 1.00 45.42 364 VAL B O 1
ATOM 7017 N N . LEU B 1 365 ? 19.949 4.219 5.849 1.00 44.50 365 LEU B N 1
ATOM 7018 C CA . LEU B 1 365 ? 18.826 5.142 5.854 1.00 43.06 365 LEU B CA 1
ATOM 7019 C C . LEU B 1 365 ? 19.308 6.449 5.267 1.00 43.37 365 LEU B C 1
ATOM 7020 O O . LEU B 1 365 ? 20.074 7.189 5.902 1.00 45.00 365 LEU B O 1
ATOM 7025 N N . VAL B 1 366 ? 18.913 6.704 4.029 1.00 43.01 366 VAL B N 1
ATOM 7026 C CA . VAL B 1 366 ? 19.447 7.814 3.249 1.00 43.29 366 VAL B CA 1
ATOM 7027 C C . VAL B 1 366 ? 18.578 9.041 3.443 1.00 41.28 366 VAL B C 1
ATOM 7028 O O . VAL B 1 366 ? 17.378 8.979 3.218 1.00 40.59 366 VAL B O 1
ATOM 7032 N N . HIS B 1 367 ? 19.197 10.166 3.777 1.00 41.01 367 HIS B N 1
ATOM 7033 C CA . HIS B 1 367 ? 18.469 11.387 4.059 1.00 40.75 367 HIS B CA 1
ATOM 7034 C C . HIS B 1 367 ? 17.950 12.051 2.794 1.00 40.82 367 HIS B C 1
ATOM 7035 O O . HIS B 1 367 ? 18.508 11.877 1.717 1.00 40.12 367 HIS B O 1
ATOM 7042 N N . GLY B 1 368 ? 16.881 12.829 2.938 1.00 39.46 368 GLY B N 1
ATOM 7043 C CA . GLY B 1 368 ? 16.353 13.572 1.793 1.00 40.25 368 GLY B CA 1
ATOM 7044 C C . GLY B 1 368 ? 17.100 14.856 1.502 1.00 41.88 368 GLY B C 1
ATOM 7045 O O . GLY B 1 368 ? 18.243 15.059 1.909 1.00 41.64 368 GLY B O 1
ATOM 7046 N N . GLY B 1 369 ? 16.434 15.740 0.768 1.00 42.81 369 GLY B N 1
ATOM 7047 C CA . GLY B 1 369 ? 16.978 17.046 0.458 1.00 43.88 369 GLY B CA 1
ATOM 7048 C C . GLY B 1 369 ? 17.169 17.225 -1.035 1.00 45.50 369 GLY B C 1
ATOM 7049 O O . GLY B 1 369 ? 16.220 17.531 -1.751 1.00 45.48 369 GLY B O 1
ATOM 7050 N N . PRO B 1 370 ? 18.396 17.007 -1.538 1.00 45.76 370 PRO B N 1
ATOM 7051 C CA . PRO B 1 370 ? 19.575 16.441 -0.901 1.00 45.75 370 PRO B CA 1
ATOM 7052 C C . PRO B 1 370 ? 20.317 17.372 0.047 1.00 44.93 370 PRO B C 1
ATOM 7053 O O . PRO B 1 370 ? 21.160 16.903 0.770 1.00 44.29 370 PRO B O 1
ATOM 7057 N N . PHE B 1 371 ? 20.015 18.664 0.046 1.00 45.30 371 PHE B N 1
ATOM 7058 C CA . PHE B 1 371 ? 20.796 19.645 0.819 1.00 45.95 371 PHE B CA 1
ATOM 7059 C C . PHE B 1 371 ? 20.364 19.651 2.292 1.00 43.98 371 PHE B C 1
ATOM 7060 O O . PHE B 1 371 ? 19.690 20.579 2.775 1.00 42.69 371 PHE B O 1
ATOM 7068 N N . ALA B 1 372 ? 20.729 18.573 2.966 1.00 43.41 372 ALA B N 1
ATOM 7069 C CA . ALA B 1 372 ? 20.364 18.353 4.359 1.00 42.45 372 ALA B CA 1
ATOM 7070 C C . ALA B 1 372 ? 21.469 17.522 5.015 1.00 43.40 372 ALA B C 1
ATOM 7071 O O . ALA B 1 372 ? 22.425 17.057 4.339 1.00 43.24 372 ALA B O 1
ATOM 7073 N N . GLU B 1 373 ? 21.344 17.332 6.327 1.00 41.60 373 GLU B N 1
ATOM 7074 C CA . GLU B 1 373 ? 22.396 16.701 7.104 1.00 43.39 373 GLU B CA 1
ATOM 7075 C C . GLU B 1 373 ? 21.865 15.625 8.045 1.00 42.30 373 GLU B C 1
ATOM 7076 O O . GLU B 1 373 ? 20.846 15.811 8.739 1.00 40.97 373 GLU B O 1
ATOM 7082 N N . ASP B 1 374 ? 22.547 14.489 8.038 1.00 42.43 374 ASP B N 1
ATOM 7083 C CA . ASP B 1 374 ? 22.385 13.473 9.068 1.00 41.97 374 ASP B CA 1
ATOM 7084 C C . ASP B 1 374 ? 23.376 13.734 10.193 1.00 42.78 374 ASP B C 1
ATOM 7085 O O . ASP B 1 374 ? 24.571 13.558 10.019 1.00 42.04 374 ASP B O 1
ATOM 7090 N N . SER B 1 375 ? 22.838 14.159 11.333 1.00 41.30 375 SER B N 1
ATOM 7091 C CA . SER B 1 375 ? 23.628 14.514 12.489 1.00 42.15 375 SER B CA 1
ATOM 7092 C C . SER B 1 375 ? 23.287 13.570 13.625 1.00 40.46 375 SER B C 1
ATOM 7093 O O . SER B 1 375 ? 22.384 12.740 13.521 1.00 39.62 375 SER B O 1
ATOM 7096 N N . ASP B 1 376 ? 23.986 13.726 14.730 1.00 41.30 376 ASP B N 1
ATOM 7097 C CA . ASP B 1 376 ? 23.686 12.930 15.904 1.00 40.60 376 ASP B CA 1
ATOM 7098 C C . ASP B 1 376 ? 22.523 13.587 16.641 1.00 38.79 376 ASP B C 1
ATOM 7099 O O . ASP B 1 376 ? 22.707 14.188 17.687 1.00 38.92 376 ASP B O 1
ATOM 7104 N N . SER B 1 377 ? 21.334 13.429 16.081 1.00 38.80 377 SER B N 1
ATOM 7105 C CA . SER B 1 377 ? 20.109 14.055 16.586 1.00 38.57 377 SER B CA 1
ATOM 7106 C C . SER B 1 377 ? 18.985 13.018 16.504 1.00 38.38 377 SER B C 1
ATOM 7107 O O . SER B 1 377 ? 18.966 12.177 15.604 1.00 38.08 377 SER B O 1
ATOM 7110 N N . TRP B 1 378 ? 18.070 13.063 17.468 1.00 37.56 378 TRP B N 1
ATOM 7111 C CA . TRP B 1 378 ? 16.969 12.119 17.521 1.00 37.81 378 TRP B CA 1
ATOM 7112 C C . TRP B 1 378 ? 16.179 12.070 16.182 1.00 37.06 378 TRP B C 1
ATOM 7113 O O . TRP B 1 378 ? 15.753 13.089 15.656 1.00 34.92 378 TRP B O 1
ATOM 7124 N N . ASP B 1 379 ? 15.984 10.873 15.677 1.00 36.49 379 ASP B N 1
ATOM 7125 C CA . ASP B 1 379 ? 15.249 10.628 14.461 1.00 37.20 379 ASP B CA 1
ATOM 7126 C C . ASP B 1 379 ? 14.304 9.445 14.757 1.00 37.94 379 ASP B C 1
ATOM 7127 O O . ASP B 1 379 ? 14.779 8.352 15.071 1.00 36.80 379 ASP B O 1
ATOM 7132 N N . THR B 1 380 ? 12.997 9.694 14.664 1.00 36.01 380 THR B N 1
ATOM 7133 C CA . THR B 1 380 ? 11.984 8.654 14.830 1.00 37.57 380 THR B CA 1
ATOM 7134 C C . THR B 1 380 ? 12.177 7.460 13.915 1.00 37.61 380 THR B C 1
ATOM 7135 O O . THR B 1 380 ? 11.968 6.342 14.342 1.00 38.52 380 THR B O 1
ATOM 7139 N N . PHE B 1 381 ? 12.570 7.697 12.666 1.00 37.17 381 PHE B N 1
ATOM 7140 C CA . PHE B 1 381 ? 12.802 6.599 11.730 1.00 38.18 381 PHE B CA 1
ATOM 7141 C C . PHE B 1 381 ? 13.941 5.722 12.176 1.00 38.83 381 PHE B C 1
ATOM 7142 O O . PHE B 1 381 ? 13.751 4.515 12.293 1.00 38.18 381 PHE B O 1
ATOM 7150 N N . ALA B 1 382 ? 15.111 6.308 12.418 1.00 39.06 382 ALA B N 1
ATOM 7151 C CA . ALA B 1 382 ? 16.264 5.522 12.868 1.00 39.79 382 ALA B CA 1
ATOM 7152 C C . ALA B 1 382 ? 15.973 4.751 14.176 1.00 40.46 382 ALA B C 1
ATOM 7153 O O . ALA B 1 382 ? 16.306 3.558 14.308 1.00 39.71 382 ALA B O 1
ATOM 7155 N N . ALA B 1 383 ? 15.305 5.409 15.110 1.00 38.65 383 ALA B N 1
ATOM 7156 C CA . ALA B 1 383 ? 14.959 4.788 16.386 1.00 39.95 383 ALA B CA 1
ATOM 7157 C C . ALA B 1 383 ? 14.017 3.595 16.177 1.00 40.69 383 ALA B C 1
ATOM 7158 O O . ALA B 1 383 ? 14.162 2.578 16.836 1.00 40.86 383 ALA B O 1
ATOM 7160 N N . SER B 1 384 ? 13.047 3.741 15.265 1.00 39.89 384 SER B N 1
ATOM 7161 C CA . SER B 1 384 ? 12.067 2.674 14.983 1.00 40.31 384 SER B CA 1
ATOM 7162 C C . SER B 1 384 ? 12.746 1.464 14.368 1.00 40.20 384 SER B C 1
ATOM 7163 O O . SER B 1 384 ? 12.479 0.342 14.763 1.00 41.98 384 SER B O 1
ATOM 7166 N N . LEU B 1 385 ? 13.652 1.711 13.432 1.00 40.05 385 LEU B N 1
ATOM 7167 C CA . LEU B 1 385 ? 14.467 0.660 12.830 1.00 42.58 385 LEU B CA 1
ATOM 7168 C C . LEU B 1 385 ? 15.320 -0.076 13.862 1.00 43.86 385 LEU B C 1
ATOM 7169 O O . LEU B 1 385 ? 15.372 -1.320 13.850 1.00 44.76 385 LEU B O 1
ATOM 7174 N N . ALA B 1 386 ? 15.974 0.682 14.753 1.00 42.98 386 ALA B N 1
ATOM 7175 C CA . ALA B 1 386 ? 16.743 0.074 15.826 1.00 45.16 386 ALA B CA 1
ATOM 7176 C C . ALA B 1 386 ? 15.851 -0.776 16.729 1.00 45.96 386 ALA B C 1
ATOM 7177 O O . ALA B 1 386 ? 16.209 -1.905 17.054 1.00 47.95 386 ALA B O 1
ATOM 7179 N N . ALA B 1 387 ? 14.673 -0.258 17.076 1.00 45.14 387 ALA B N 1
ATOM 7180 C CA . ALA B 1 387 ? 13.695 -0.985 17.879 1.00 46.24 387 ALA B CA 1
ATOM 7181 C C . ALA B 1 387 ? 13.213 -2.287 17.209 1.00 47.59 387 ALA B C 1
ATOM 7182 O O . ALA B 1 387 ? 12.833 -3.239 17.879 1.00 48.95 387 ALA B O 1
ATOM 7184 N N . ALA B 1 388 ? 13.214 -2.304 15.883 1.00 47.31 388 ALA B N 1
ATOM 7185 C CA . ALA B 1 388 ? 12.773 -3.458 15.102 1.00 48.32 388 ALA B CA 1
ATOM 7186 C C . ALA B 1 388 ? 13.925 -4.407 14.775 1.00 50.75 388 ALA B C 1
ATOM 7187 O O . ALA B 1 388 ? 13.732 -5.397 14.078 1.00 52.22 388 ALA B O 1
ATOM 7189 N N . GLY B 1 389 ? 15.128 -4.117 15.276 1.00 51.66 389 GLY B N 1
ATOM 7190 C CA . GLY B 1 389 ? 16.247 -5.056 15.173 1.00 53.97 389 GLY B CA 1
ATOM 7191 C C . GLY B 1 389 ? 17.151 -4.813 13.984 1.00 53.89 389 GLY B C 1
ATOM 7192 O O . GLY B 1 389 ? 17.742 -5.761 13.438 1.00 56.47 389 GLY B O 1
ATOM 7193 N N . PHE B 1 390 ? 17.272 -3.547 13.585 1.00 51.80 390 PHE B N 1
ATOM 7194 C CA . PHE B 1 390 ? 18.182 -3.148 12.526 1.00 51.20 390 PHE B CA 1
ATOM 7195 C C . PHE B 1 390 ? 19.147 -2.093 13.007 1.00 51.04 390 PHE B C 1
ATOM 7196 O O . PHE B 1 390 ? 18.733 -1.079 13.598 1.00 49.21 390 PHE B O 1
ATOM 7204 N N . HIS B 1 391 ? 20.418 -2.279 12.692 1.00 51.61 391 HIS B N 1
ATOM 7205 C CA . HIS B 1 391 ? 21.390 -1.199 12.839 1.00 51.50 391 HIS B CA 1
ATOM 7206 C C . HIS B 1 391 ? 21.119 -0.204 11.728 1.00 49.49 391 HIS B C 1
ATOM 7207 O O . HIS B 1 391 ? 20.642 -0.581 10.665 1.00 48.98 391 HIS B O 1
ATOM 7214 N N . VAL B 1 392 ? 21.417 1.064 11.964 1.00 48.43 392 VAL B N 1
ATOM 7215 C CA . VAL B 1 392 ? 21.075 2.098 11.030 1.00 46.64 392 VAL B CA 1
ATOM 7216 C C . VAL B 1 392 ? 22.315 2.886 10.649 1.00 47.10 392 VAL B C 1
ATOM 7217 O O . VAL B 1 392 ? 23.041 3.311 11.520 1.00 48.26 392 VAL B O 1
ATOM 7221 N N . VAL B 1 393 ? 22.545 3.057 9.346 1.00 46.92 393 VAL B N 1
ATOM 7222 C CA . VAL B 1 393 ? 23.694 3.773 8.814 1.00 48.05 393 VAL B CA 1
ATOM 7223 C C . VAL B 1 393 ? 23.217 4.961 7.991 1.00 46.53 393 VAL B C 1
ATOM 7224 O O . VAL B 1 393 ? 22.428 4.809 7.059 1.00 46.59 393 VAL B O 1
ATOM 7228 N N . MET B 1 394 ? 23.703 6.145 8.347 1.00 46.00 394 MET B N 1
ATOM 7229 C CA . MET B 1 394 ? 23.184 7.392 7.817 1.00 45.74 394 MET B CA 1
ATOM 7230 C C . MET B 1 394 ? 24.324 8.209 7.220 1.00 45.77 394 MET B C 1
ATOM 7231 O O . MET B 1 394 ? 24.970 8.972 7.929 1.00 44.89 394 MET B O 1
ATOM 7236 N N . PRO B 1 395 ? 24.581 8.026 5.914 1.00 46.89 395 PRO B N 1
ATOM 7237 C CA . PRO B 1 395 ? 25.723 8.652 5.266 1.00 48.73 395 PRO B CA 1
ATOM 7238 C C . PRO B 1 395 ? 25.425 10.050 4.756 1.00 48.25 395 PRO B C 1
ATOM 7239 O O . PRO B 1 395 ? 24.406 10.269 4.088 1.00 46.28 395 PRO B O 1
ATOM 7243 N N . ASN B 1 396 ? 26.313 10.988 5.073 1.00 47.93 396 ASN B N 1
ATOM 7244 C CA . ASN B 1 396 ? 26.250 12.320 4.492 1.00 48.63 396 ASN B CA 1
ATOM 7245 C C . ASN B 1 396 ? 26.930 12.385 3.126 1.00 50.41 396 ASN B C 1
ATOM 7246 O O . ASN B 1 396 ? 28.013 12.965 2.959 1.00 51.06 396 ASN B O 1
ATOM 7251 N N . TYR B 1 397 ? 26.237 11.791 2.156 1.00 49.86 397 TYR B N 1
ATOM 7252 C CA . TYR B 1 397 ? 26.675 11.711 0.785 1.00 51.26 397 TYR B CA 1
ATOM 7253 C C . TYR B 1 397 ? 26.930 13.102 0.255 1.00 51.87 397 TYR B C 1
ATOM 7254 O O . TYR B 1 397 ? 26.385 14.074 0.763 1.00 48.41 397 TYR B O 1
ATOM 7263 N N . ARG B 1 398 ? 27.810 13.226 -0.735 1.00 53.21 398 ARG B N 1
ATOM 7264 C CA . ARG B 1 398 ? 28.096 14.547 -1.281 1.00 54.99 398 ARG B CA 1
ATOM 7265 C C . ARG B 1 398 ? 26.787 15.177 -1.773 1.00 53.29 398 ARG B C 1
ATOM 7266 O O . ARG B 1 398 ? 25.963 14.507 -2.415 1.00 52.31 398 ARG B O 1
ATOM 7274 N N . GLY B 1 399 ? 26.614 16.458 -1.467 1.00 52.41 399 GLY B N 1
ATOM 7275 C CA . GLY B 1 399 ? 25.325 17.127 -1.601 1.00 51.81 399 GLY B CA 1
ATOM 7276 C C . GLY B 1 399 ? 24.758 17.499 -0.236 1.00 49.40 399 GLY B C 1
ATOM 7277 O O . GLY B 1 399 ? 23.919 18.381 -0.124 1.00 49.17 399 GLY B O 1
ATOM 7278 N N . SER B 1 400 ? 25.203 16.787 0.792 1.00 48.05 400 SER B N 1
ATOM 7279 C CA . SER B 1 400 ? 24.830 17.055 2.172 1.00 47.48 400 SER B CA 1
ATOM 7280 C C . SER B 1 400 ? 25.331 18.410 2.629 1.00 47.28 400 SER B C 1
ATOM 7281 O O . SER B 1 400 ? 26.354 18.918 2.146 1.00 47.92 400 SER B O 1
ATOM 7284 N N . THR B 1 401 ? 24.581 19.002 3.545 1.00 46.25 401 THR B N 1
ATOM 7285 C CA . THR B 1 401 ? 25.024 20.162 4.261 1.00 46.85 401 THR B CA 1
ATOM 7286 C C . THR B 1 401 ? 25.788 19.688 5.515 1.00 47.02 401 THR B C 1
ATOM 7287 O O . THR B 1 401 ? 25.817 18.502 5.834 1.00 46.47 401 THR B O 1
ATOM 7291 N N . GLY B 1 402 ? 26.419 20.630 6.188 1.00 46.98 402 GLY B N 1
ATOM 7292 C CA . GLY B 1 402 ? 27.064 20.385 7.485 1.00 47.86 402 GLY B CA 1
ATOM 7293 C C . GLY B 1 402 ? 28.560 20.118 7.447 1.00 49.32 402 GLY B C 1
ATOM 7294 O O . GLY B 1 402 ? 29.204 20.017 8.494 1.00 48.85 402 GLY B O 1
ATOM 7295 N N . TYR B 1 403 ? 29.104 20.009 6.239 1.00 50.23 403 TYR B N 1
ATOM 7296 C CA . TYR B 1 403 ? 30.516 19.656 6.026 1.00 52.92 403 TYR B CA 1
ATOM 7297 C C . TYR B 1 403 ? 31.161 20.598 5.019 1.00 54.68 403 TYR B C 1
ATOM 7298 O O . TYR B 1 403 ? 32.099 20.223 4.329 1.00 56.62 403 TYR B O 1
ATOM 7307 N N . GLY B 1 404 ? 30.645 21.824 4.944 1.00 54.16 404 GLY B N 1
ATOM 7308 C CA . GLY B 1 404 ? 31.141 22.833 4.017 1.00 56.46 404 GLY B CA 1
ATOM 7309 C C . GLY B 1 404 ? 30.466 22.888 2.651 1.00 56.31 404 GLY B C 1
ATOM 7310 O O . GLY B 1 404 ? 29.868 21.924 2.193 1.00 54.70 404 GLY B O 1
ATOM 7311 N N . GLU B 1 405 ? 30.588 24.045 2.010 1.00 58.22 405 GLU B N 1
ATOM 7312 C CA . GLU B 1 405 ? 29.965 24.300 0.720 1.00 59.39 405 GLU B CA 1
ATOM 7313 C C . GLU B 1 405 ? 30.566 23.433 -0.387 1.00 60.33 405 GLU B C 1
ATOM 7314 O O . GLU B 1 405 ? 29.818 22.931 -1.214 1.00 59.48 405 GLU B O 1
ATOM 7320 N N . GLU B 1 406 ? 31.886 23.225 -0.407 1.00 61.96 406 GLU B N 1
ATOM 7321 C CA . GLU B 1 406 ? 32.487 22.370 -1.449 1.00 63.96 406 GLU B CA 1
ATOM 7322 C C . GLU B 1 406 ? 31.818 20.975 -1.507 1.00 62.02 406 GLU B C 1
ATOM 7323 O O . GLU B 1 406 ? 31.429 20.511 -2.569 1.00 61.65 406 GLU B O 1
ATOM 7325 N N . TRP B 1 407 ? 31.655 20.334 -0.357 1.00 59.97 407 TRP B N 1
ATOM 7326 C CA . TRP B 1 407 ? 31.041 19.012 -0.296 1.00 59.36 407 TRP B CA 1
ATOM 7327 C C . TRP B 1 407 ? 29.566 19.027 -0.761 1.00 57.24 407 TRP B C 1
ATOM 7328 O O . TRP B 1 407 ? 29.152 18.139 -1.495 1.00 55.85 407 TRP B O 1
ATOM 7339 N N . ARG B 1 408 ? 28.791 20.031 -0.338 1.00 56.85 408 ARG B N 1
ATOM 7340 C CA . ARG B 1 408 ? 27.415 20.216 -0.830 1.00 55.31 408 ARG B CA 1
ATOM 7341 C C . ARG B 1 408 ? 27.341 20.384 -2.349 1.00 56.31 408 ARG B C 1
ATOM 7342 O O . ARG B 1 408 ? 26.496 19.812 -3.007 1.00 55.17 408 ARG B O 1
ATOM 7350 N N . LEU B 1 409 ? 28.228 21.203 -2.882 1.00 58.93 409 LEU B N 1
ATOM 7351 C CA . LEU B 1 409 ? 28.224 21.548 -4.296 1.00 61.02 409 LEU B CA 1
ATOM 7352 C C . LEU B 1 409 ? 28.642 20.408 -5.220 1.00 61.70 409 LEU B C 1
ATOM 7353 O O . LEU B 1 409 ? 28.306 20.442 -6.384 1.00 61.15 409 LEU B O 1
ATOM 7358 N N . LYS B 1 410 ? 29.317 19.392 -4.690 1.00 61.76 410 LYS B N 1
ATOM 7359 C CA . LYS B 1 410 ? 29.758 18.257 -5.510 1.00 63.69 410 LYS B CA 1
ATOM 7360 C C . LYS B 1 410 ? 28.607 17.520 -6.232 1.00 61.86 410 LYS B C 1
ATOM 7361 O O . LYS B 1 410 ? 28.801 16.983 -7.319 1.00 61.64 410 LYS B O 1
ATOM 7365 N N . ILE B 1 411 ? 27.408 17.518 -5.652 1.00 59.64 411 ILE B N 1
ATOM 7366 C CA . ILE B 1 411 ? 26.273 16.816 -6.266 1.00 58.20 411 ILE B CA 1
ATOM 7367 C C . ILE B 1 411 ? 25.804 17.495 -7.574 1.00 59.66 411 ILE B C 1
ATOM 7368 O O . ILE B 1 411 ? 25.241 16.844 -8.453 1.00 59.44 411 ILE B O 1
ATOM 7373 N N . ILE B 1 412 ? 26.055 18.796 -7.706 1.00 60.56 412 ILE B N 1
ATOM 7374 C CA . ILE B 1 412 ? 25.506 19.589 -8.798 1.00 62.21 412 ILE B CA 1
ATOM 7375 C C . ILE B 1 412 ? 26.085 19.083 -10.107 1.00 64.75 412 ILE B C 1
ATOM 7376 O O . ILE B 1 412 ? 27.304 19.031 -10.268 1.00 66.14 412 ILE B O 1
ATOM 7381 N N . GLY B 1 413 ? 25.207 18.676 -11.022 1.00 64.86 413 GLY B N 1
ATOM 7382 C CA . GLY B 1 413 ? 25.606 18.120 -12.319 1.00 67.25 413 GLY B CA 1
ATOM 7383 C C . GLY B 1 413 ? 25.657 16.608 -12.320 1.00 66.25 413 GLY B C 1
ATOM 7384 O O . GLY B 1 413 ? 25.796 15.992 -13.372 1.00 67.94 413 GLY B O 1
ATOM 7385 N N . ASP B 1 414 ? 25.513 15.999 -11.147 1.00 64.64 414 ASP B N 1
ATOM 7386 C CA . ASP B 1 414 ? 25.847 14.595 -11.005 1.00 64.19 414 ASP B CA 1
ATOM 7387 C C . ASP B 1 414 ? 24.892 13.794 -10.125 1.00 61.30 414 ASP B C 1
ATOM 7388 O O . ASP B 1 414 ? 25.339 13.027 -9.279 1.00 60.16 414 ASP B O 1
ATOM 7393 N N . PRO B 1 415 ? 23.569 13.925 -10.351 1.00 60.03 415 PRO B N 1
ATOM 7394 C CA . PRO B 1 415 ? 22.654 13.102 -9.575 1.00 57.99 415 PRO B CA 1
ATOM 7395 C C . PRO B 1 415 ? 22.798 11.655 -10.010 1.00 58.64 415 PRO B C 1
ATOM 7396 O O . PRO B 1 415 ? 23.084 11.408 -11.175 1.00 60.43 415 PRO B O 1
ATOM 7400 N N . CYS B 1 416 ? 22.617 10.715 -9.089 1.00 57.91 416 CYS B N 1
ATOM 7401 C CA . CYS B 1 416 ? 22.881 9.299 -9.351 1.00 58.99 416 CYS B CA 1
ATOM 7402 C C . CYS B 1 416 ? 24.291 9.104 -9.903 1.00 61.46 416 CYS B C 1
ATOM 7403 O O . CYS B 1 416 ? 24.502 8.424 -10.910 1.00 62.29 416 CYS B O 1
ATOM 7406 N N . GLY B 1 417 ? 25.262 9.692 -9.203 1.00 61.33 417 GLY B N 1
ATOM 7407 C CA . GLY B 1 417 ? 26.662 9.623 -9.601 1.00 63.34 417 GLY B CA 1
ATOM 7408 C C . GLY B 1 417 ? 27.508 9.449 -8.368 1.00 62.52 417 GLY B C 1
ATOM 7409 O O . GLY B 1 417 ? 27.436 8.419 -7.711 1.00 61.59 417 GLY B O 1
ATOM 7410 N N . GLY B 1 418 ? 28.292 10.464 -8.030 1.00 63.06 418 GLY B N 1
ATOM 7411 C CA . GLY B 1 418 ? 29.142 10.405 -6.850 1.00 62.89 418 GLY B CA 1
ATOM 7412 C C . GLY B 1 418 ? 28.400 10.125 -5.549 1.00 60.74 418 GLY B C 1
ATOM 7413 O O . GLY B 1 418 ? 28.896 9.368 -4.700 1.00 58.85 418 GLY B O 1
ATOM 7414 N N . GLU B 1 419 ? 27.203 10.708 -5.401 1.00 58.57 419 GLU B N 1
ATOM 7415 C CA . GLU B 1 419 ? 26.468 10.596 -4.133 1.00 56.42 419 GLU B CA 1
ATOM 7416 C C . GLU B 1 419 ? 25.971 9.162 -3.956 1.00 55.37 419 GLU B C 1
ATOM 7417 O O . GLU B 1 419 ? 26.029 8.619 -2.869 1.00 53.49 419 GLU B O 1
ATOM 7423 N N . LEU B 1 420 ? 25.523 8.532 -5.032 1.00 55.72 420 LEU B N 1
ATOM 7424 C CA . LEU B 1 420 ? 25.183 7.103 -4.977 1.00 56.39 420 LEU B CA 1
ATOM 7425 C C . LEU B 1 420 ? 26.411 6.219 -4.671 1.00 57.56 420 LEU B C 1
ATOM 7426 O O . LEU B 1 420 ? 26.296 5.153 -4.053 1.00 57.31 420 LEU B O 1
ATOM 7431 N N . GLU B 1 421 ? 27.579 6.642 -5.135 1.00 60.10 421 GLU B N 1
ATOM 7432 C CA . GLU B 1 421 ? 28.819 5.940 -4.783 1.00 62.62 421 GLU B CA 1
ATOM 7433 C C . GLU B 1 421 ? 29.079 6.051 -3.283 1.00 61.12 421 GLU B C 1
ATOM 7434 O O . GLU B 1 421 ? 29.463 5.066 -2.652 1.00 61.36 421 GLU B O 1
ATOM 7440 N N . ASP B 1 422 ? 28.819 7.234 -2.716 1.00 59.21 422 ASP B N 1
ATOM 7441 C CA . ASP B 1 422 ? 28.923 7.457 -1.269 1.00 58.21 422 ASP B CA 1
ATOM 7442 C C . ASP B 1 422 ? 27.991 6.576 -0.467 1.00 56.73 422 ASP B C 1
ATOM 7443 O O . ASP B 1 422 ? 28.401 5.974 0.524 1.00 56.71 422 ASP B O 1
ATOM 7448 N N . VAL B 1 423 ? 26.732 6.493 -0.891 1.00 56.00 423 VAL B N 1
ATOM 7449 C CA . VAL B 1 423 ? 25.775 5.620 -0.225 1.00 54.48 423 VAL B CA 1
ATOM 7450 C C . VAL B 1 423 ? 26.221 4.159 -0.306 1.00 56.29 423 VAL B C 1
ATOM 7451 O O . VAL B 1 423 ? 26.137 3.432 0.676 1.00 56.15 423 VAL B O 1
ATOM 7455 N N . SER B 1 424 ? 26.688 3.750 -1.476 1.00 58.01 424 SER B N 1
ATOM 7456 C CA . SER B 1 424 ? 27.169 2.380 -1.709 1.00 60.88 424 SER B CA 1
ATOM 7457 C C . SER B 1 424 ? 28.435 2.074 -0.883 1.00 62.41 424 SER B C 1
ATOM 7458 O O . SER B 1 424 ? 28.597 0.963 -0.359 1.00 62.60 424 SER B O 1
ATOM 7461 N N . ALA B 1 425 ? 29.304 3.084 -0.786 1.00 62.17 425 ALA B N 1
ATOM 7462 C CA . ALA B 1 425 ? 30.484 3.075 0.080 1.00 63.15 425 ALA B CA 1
ATOM 7463 C C . ALA B 1 425 ? 30.097 2.842 1.543 1.00 61.43 425 ALA B C 1
ATOM 7464 O O . ALA B 1 425 ? 30.729 2.074 2.226 1.00 61.08 425 ALA B O 1
ATOM 7466 N N . ALA B 1 426 ? 29.014 3.481 2.003 1.00 58.78 426 ALA B N 1
ATOM 7467 C CA . ALA B 1 426 ? 28.523 3.278 3.370 1.00 57.38 426 ALA B CA 1
ATOM 7468 C C . ALA B 1 426 ? 27.986 1.872 3.591 1.00 57.96 426 ALA B C 1
ATOM 7469 O O . ALA B 1 426 ? 28.119 1.328 4.687 1.00 58.79 426 ALA B O 1
ATOM 7471 N N . ALA B 1 427 ? 27.378 1.291 2.560 1.00 58.75 427 ALA B N 1
ATOM 7472 C CA . ALA B 1 427 ? 26.872 -0.075 2.631 1.00 60.07 427 ALA B CA 1
ATOM 7473 C C . ALA B 1 427 ? 28.030 -1.074 2.692 1.00 64.36 427 ALA B C 1
ATOM 7474 O O . ALA B 1 427 ? 28.002 -2.016 3.486 1.00 65.64 427 ALA B O 1
ATOM 7476 N N . ARG B 1 428 ? 29.042 -0.862 1.851 1.00 67.03 428 ARG B N 1
ATOM 7477 C CA . ARG B 1 428 ? 30.222 -1.736 1.850 1.00 70.05 428 ARG B CA 1
ATOM 7478 C C . ARG B 1 428 ? 30.968 -1.603 3.176 1.00 70.31 428 ARG B C 1
ATOM 7479 O O . ARG B 1 428 ? 31.352 -2.615 3.768 1.00 73.74 428 ARG B O 1
ATOM 7487 N N . TRP B 1 429 ? 31.131 -0.372 3.667 1.00 67.83 429 TRP B N 1
ATOM 7488 C CA . TRP B 1 429 ? 31.681 -0.176 4.992 1.00 67.33 429 TRP B CA 1
ATOM 7489 C C . TRP B 1 429 ? 30.890 -0.940 6.061 1.00 66.74 429 TRP B C 1
ATOM 7490 O O . TRP B 1 429 ? 31.499 -1.602 6.901 1.00 68.46 429 TRP B O 1
ATOM 7501 N N . ALA B 1 430 ? 29.550 -0.866 6.052 1.00 63.64 430 ALA B N 1
ATOM 7502 C CA . ALA B 1 430 ? 28.763 -1.617 7.046 1.00 63.42 430 ALA B CA 1
ATOM 7503 C C . ALA B 1 430 ? 29.148 -3.088 6.922 1.00 66.85 430 ALA B C 1
ATOM 7504 O O . ALA B 1 430 ? 29.433 -3.777 7.922 1.00 68.85 430 ALA B O 1
ATOM 7506 N N . ARG B 1 431 ? 29.248 -3.541 5.669 1.00 70.49 431 ARG B N 1
ATOM 7507 C CA . ARG B 1 431 ? 29.737 -4.876 5.390 1.00 73.84 431 ARG B CA 1
ATOM 7508 C C . ARG B 1 431 ? 31.158 -5.031 5.995 1.00 77.56 431 ARG B C 1
ATOM 7509 O O . ARG B 1 431 ? 31.416 -5.883 6.790 1.00 82.28 431 ARG B O 1
ATOM 7511 N N . GLU B 1 432 ? 32.057 -4.164 5.484 1.00 77.72 432 GLU B N 1
ATOM 7512 C CA . GLU B 1 432 ? 33.497 -4.340 5.675 1.00 81.70 432 GLU B CA 1
ATOM 7513 C C . GLU B 1 432 ? 33.928 -4.221 7.145 1.00 80.52 432 GLU B C 1
ATOM 7514 O O . GLU B 1 432 ? 34.928 -4.802 7.548 1.00 83.84 432 GLU B O 1
ATOM 7520 N N . SER B 1 433 ? 33.170 -3.481 7.947 1.00 75.19 433 SER B N 1
ATOM 7521 C CA . SER B 1 433 ? 33.499 -3.297 9.362 1.00 74.79 433 SER B CA 1
ATOM 7522 C C . SER B 1 433 ? 32.998 -4.380 10.314 1.00 75.52 433 SER B C 1
ATOM 7523 O O . SER B 1 433 ? 33.408 -4.399 11.485 1.00 77.06 433 SER B O 1
ATOM 7526 N N . GLY B 1 434 ? 32.152 -5.285 9.830 1.00 74.62 434 GLY B N 1
ATOM 7527 C CA . GLY B 1 434 ? 31.577 -6.320 10.689 1.00 75.44 434 GLY B CA 1
ATOM 7528 C C . GLY B 1 434 ? 30.237 -5.917 11.266 1.00 72.28 434 GLY B C 1
ATOM 7529 O O . GLY B 1 434 ? 29.638 -6.671 12.038 1.00 72.14 434 GLY B O 1
ATOM 7530 N N . LEU B 1 435 ? 29.755 -4.728 10.911 1.00 69.19 435 LEU B N 1
ATOM 7531 C CA . LEU B 1 435 ? 28.449 -4.292 11.403 1.00 66.37 435 LEU B CA 1
ATOM 7532 C C . LEU B 1 435 ? 27.340 -5.118 10.773 1.00 66.00 435 LEU B C 1
ATOM 7533 O O . LEU B 1 435 ? 26.472 -5.617 11.493 1.00 66.48 435 LEU B O 1
ATOM 7538 N N . ALA B 1 436 ? 27.377 -5.294 9.452 1.00 66.31 436 ALA B N 1
ATOM 7539 C CA . ALA B 1 436 ? 26.199 -5.792 8.729 1.00 66.09 436 ALA B CA 1
ATOM 7540 C C . ALA B 1 436 ? 26.327 -7.217 8.231 1.00 68.49 436 ALA B C 1
ATOM 7541 O O . ALA B 1 436 ? 27.293 -7.558 7.544 1.00 71.87 436 ALA B O 1
ATOM 7543 N N . SER B 1 437 ? 25.322 -8.034 8.553 1.00 68.83 437 SER B N 1
ATOM 7544 C CA . SER B 1 437 ? 25.173 -9.385 8.008 1.00 70.74 437 SER B CA 1
ATOM 7545 C C . SER B 1 437 ? 24.382 -9.351 6.702 1.00 69.52 437 SER B C 1
ATOM 7546 O O . SER B 1 437 ? 24.635 -10.135 5.790 1.00 72.25 437 SER B O 1
ATOM 7549 N N . GLU B 1 438 ? 23.394 -8.462 6.642 1.00 66.44 438 GLU B N 1
ATOM 7550 C CA . GLU B 1 438 ? 22.616 -8.179 5.443 1.00 64.90 438 GLU B CA 1
ATOM 7551 C C . GLU B 1 438 ? 22.272 -6.688 5.374 1.00 61.40 438 GLU B C 1
ATOM 7552 O O . GLU B 1 438 ? 22.143 -6.013 6.412 1.00 60.25 438 GLU B O 1
ATOM 7558 N N . LEU B 1 439 ? 22.096 -6.183 4.160 1.00 60.17 439 LEU B N 1
ATOM 7559 C CA . LEU B 1 439 ? 21.962 -4.749 3.936 1.00 58.15 439 LEU B CA 1
ATOM 7560 C C . LEU B 1 439 ? 20.666 -4.410 3.220 1.00 56.07 439 LEU B C 1
ATOM 7561 O O . LEU B 1 439 ? 20.305 -5.045 2.225 1.00 55.84 439 LEU B O 1
ATOM 7566 N N . TYR B 1 440 ? 19.989 -3.409 3.750 1.00 53.80 440 TYR B N 1
ATOM 7567 C CA . TYR B 1 440 ? 18.805 -2.831 3.143 1.00 51.89 440 TYR B CA 1
ATOM 7568 C C . TYR B 1 440 ? 19.049 -1.349 2.951 1.00 50.36 440 TYR B C 1
ATOM 7569 O O . TYR B 1 440 ? 19.881 -0.752 3.655 1.00 50.93 440 TYR B O 1
ATOM 7578 N N . ILE B 1 441 ? 18.320 -0.765 2.008 1.00 49.28 441 ILE B N 1
ATOM 7579 C CA . ILE B 1 441 ? 18.316 0.677 1.784 1.00 47.67 441 ILE B CA 1
ATOM 7580 C C . ILE B 1 441 ? 16.895 1.213 1.958 1.00 45.65 441 ILE B C 1
ATOM 7581 O O . ILE B 1 441 ? 15.918 0.581 1.538 1.00 43.90 441 ILE B O 1
ATOM 7586 N N . MET B 1 442 ? 16.798 2.374 2.594 1.00 44.21 442 MET B N 1
ATOM 7587 C CA . MET B 1 442 ? 15.520 3.021 2.855 1.00 42.33 442 MET B CA 1
ATOM 7588 C C . MET B 1 442 ? 15.754 4.507 2.829 1.00 41.76 442 MET B C 1
ATOM 7589 O O . MET B 1 442 ? 16.692 5.000 3.446 1.00 40.11 442 MET B O 1
ATOM 7594 N N . GLY B 1 443 ? 14.892 5.227 2.120 1.00 41.48 443 GLY B N 1
ATOM 7595 C CA . GLY B 1 443 ? 14.891 6.661 2.195 1.00 41.06 443 GLY B CA 1
ATOM 7596 C C . GLY B 1 443 ? 13.645 7.284 1.612 1.00 40.65 443 GLY B C 1
ATOM 7597 O O . GLY B 1 443 ? 12.877 6.637 0.876 1.00 39.83 443 GLY B O 1
ATOM 7598 N N . TYR B 1 444 ? 13.481 8.559 1.937 1.00 39.37 444 TYR B N 1
ATOM 7599 C CA . TYR B 1 444 ? 12.342 9.356 1.522 1.00 38.77 444 TYR B CA 1
ATOM 7600 C C . TYR B 1 444 ? 12.818 10.601 0.803 1.00 39.60 444 TYR B C 1
ATOM 7601 O O . TYR B 1 444 ? 13.908 11.102 1.075 1.00 39.56 444 TYR B O 1
ATOM 7610 N N . SER B 1 445 ? 12.014 11.110 -0.115 1.00 39.46 445 SER B N 1
ATOM 7611 C CA . SER B 1 445 ? 12.378 12.317 -0.845 1.00 41.34 445 SER B CA 1
ATOM 7612 C C . SER B 1 445 ? 13.604 11.972 -1.689 1.00 41.54 445 SER B C 1
ATOM 7613 O O . SER B 1 445 ? 13.608 10.947 -2.337 1.00 40.53 445 SER B O 1
ATOM 7616 N N . TYR B 1 446 ? 14.654 12.765 -1.647 1.00 41.99 446 TYR B N 1
ATOM 7617 C CA . TYR B 1 446 ? 15.883 12.406 -2.386 1.00 43.92 446 TYR B CA 1
ATOM 7618 C C . TYR B 1 446 ? 16.451 11.059 -1.957 1.00 43.64 446 TYR B C 1
ATOM 7619 O O . TYR B 1 446 ? 17.122 10.380 -2.742 1.00 45.96 446 TYR B O 1
ATOM 7628 N N . GLY B 1 447 ? 16.196 10.667 -0.717 1.00 42.07 447 GLY B N 1
ATOM 7629 C CA . GLY B 1 447 ? 16.588 9.361 -0.234 1.00 42.32 447 GLY B CA 1
ATOM 7630 C C . GLY B 1 447 ? 15.806 8.251 -0.898 1.00 42.60 447 GLY B C 1
ATOM 7631 O O . GLY B 1 447 ? 16.308 7.143 -1.046 1.00 42.58 447 GLY B O 1
ATOM 7632 N N . GLY B 1 448 ? 14.570 8.546 -1.278 1.00 41.19 448 GLY B N 1
ATOM 7633 C CA . GLY B 1 448 ? 13.739 7.578 -1.988 1.00 42.78 448 GLY B CA 1
ATOM 7634 C C . GLY B 1 448 ? 14.255 7.421 -3.395 1.00 43.67 448 GLY B C 1
ATOM 7635 O O . GLY B 1 448 ? 14.299 6.323 -3.918 1.00 44.38 448 GLY B O 1
ATOM 7636 N N . TYR B 1 449 ? 14.624 8.540 -4.003 1.00 44.34 449 TYR B N 1
ATOM 7637 C CA . TYR B 1 449 ? 15.279 8.535 -5.289 1.00 45.90 449 TYR B CA 1
ATOM 7638 C C . TYR B 1 449 ? 16.552 7.685 -5.216 1.00 47.73 449 TYR B C 1
ATOM 7639 O O . TYR B 1 449 ? 16.826 6.881 -6.117 1.00 49.09 449 TYR B O 1
ATOM 7648 N N . MET B 1 450 ? 17.308 7.834 -4.130 1.00 47.31 450 MET B N 1
ATOM 7649 C CA . MET B 1 450 ? 18.528 7.039 -3.940 1.00 48.20 450 MET B CA 1
ATOM 7650 C C . MET B 1 450 ? 18.279 5.540 -3.791 1.00 47.76 450 MET B C 1
ATOM 7651 O O . MET B 1 450 ? 19.071 4.738 -4.283 1.00 47.59 450 MET B O 1
ATOM 7656 N N . THR B 1 451 ? 17.178 5.160 -3.137 1.00 45.95 451 THR B N 1
ATOM 7657 C CA . THR B 1 451 ? 16.754 3.752 -3.113 1.00 46.26 451 THR B CA 1
ATOM 7658 C C . THR B 1 451 ? 16.589 3.202 -4.535 1.00 47.22 451 THR B C 1
ATOM 7659 O O . THR B 1 451 ? 17.148 2.161 -4.863 1.00 47.41 451 THR B O 1
ATOM 7663 N N . LEU B 1 452 ? 15.871 3.933 -5.381 1.00 46.40 452 LEU B N 1
ATOM 7664 C CA . LEU B 1 452 ? 15.581 3.469 -6.737 1.00 48.08 452 LEU B CA 1
ATOM 7665 C C . LEU B 1 452 ? 16.864 3.410 -7.551 1.00 50.35 452 LEU B C 1
ATOM 7666 O O . LEU B 1 452 ? 17.099 2.464 -8.298 1.00 51.28 452 LEU B O 1
ATOM 7671 N N . CYS B 1 453 ? 17.709 4.413 -7.364 1.00 51.24 453 CYS B N 1
ATOM 7672 C CA . CYS B 1 453 ? 19.003 4.488 -8.023 1.00 53.80 453 CYS B CA 1
ATOM 7673 C C . CYS B 1 453 ? 19.901 3.326 -7.616 1.00 54.54 453 CYS B C 1
ATOM 7674 O O . CYS B 1 453 ? 20.589 2.762 -8.443 1.00 56.98 453 CYS B O 1
ATOM 7677 N N . ALA B 1 454 ? 19.885 2.978 -6.331 1.00 53.85 454 ALA B N 1
ATOM 7678 C CA . ALA B 1 454 ? 20.676 1.859 -5.826 1.00 54.64 454 ALA B CA 1
ATOM 7679 C C . ALA B 1 454 ? 20.176 0.538 -6.411 1.00 55.39 454 ALA B C 1
ATOM 7680 O O . ALA B 1 454 ? 20.986 -0.287 -6.846 1.00 56.60 454 ALA B O 1
ATOM 7682 N N . LEU B 1 455 ? 18.856 0.325 -6.413 1.00 53.78 455 LEU B N 1
ATOM 7683 C CA . LEU B 1 455 ? 18.310 -0.954 -6.875 1.00 54.85 455 LEU B CA 1
ATOM 7684 C C . LEU B 1 455 ? 18.455 -1.123 -8.380 1.00 56.45 455 LEU B C 1
ATOM 7685 O O . LEU B 1 455 ? 18.550 -2.261 -8.851 1.00 58.22 455 LEU B O 1
ATOM 7690 N N . THR B 1 456 ? 18.489 -0.010 -9.119 1.00 56.01 456 THR B N 1
ATOM 7691 C CA . THR B 1 456 ? 18.689 -0.042 -10.565 1.00 58.10 456 THR B CA 1
ATOM 7692 C C . THR B 1 456 ? 20.159 -0.057 -10.973 1.00 60.59 456 THR B C 1
ATOM 7693 O O . THR B 1 456 ? 20.539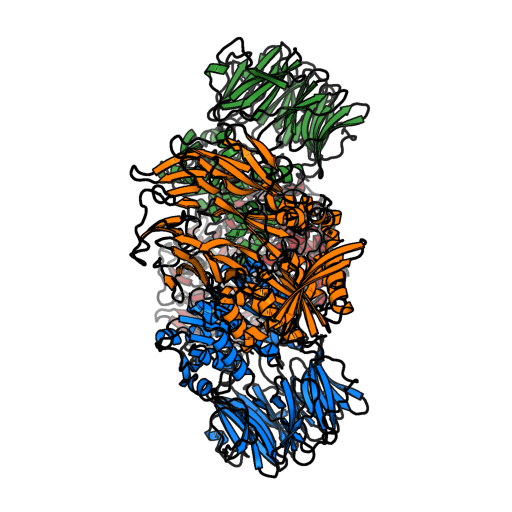 -0.846 -11.833 1.00 62.17 456 THR B O 1
ATOM 7697 N N . MET B 1 457 ? 20.974 0.808 -10.368 1.00 60.58 457 MET B N 1
ATOM 7698 C CA . MET B 1 457 ? 22.378 0.944 -10.762 1.00 62.99 457 MET B CA 1
ATOM 7699 C C . MET B 1 457 ? 23.344 0.026 -10.005 1.00 64.32 457 MET B C 1
ATOM 7700 O O . MET B 1 457 ? 24.449 -0.241 -10.490 1.00 66.71 457 MET B O 1
ATOM 7705 N N . LYS B 1 458 ? 22.944 -0.464 -8.836 1.00 62.70 458 LYS B N 1
ATOM 7706 C CA . LYS B 1 458 ? 23.806 -1.350 -8.039 1.00 64.09 458 LYS B CA 1
ATOM 7707 C C . LYS B 1 458 ? 23.035 -2.589 -7.595 1.00 63.41 458 LYS B C 1
ATOM 7708 O O . LYS B 1 458 ? 22.943 -2.850 -6.401 1.00 63.15 458 LYS B O 1
ATOM 7714 N N . PRO B 1 459 ? 22.482 -3.360 -8.545 1.00 64.75 459 PRO B N 1
ATOM 7715 C CA . PRO B 1 459 ? 21.777 -4.602 -8.186 1.00 64.72 459 PRO B CA 1
ATOM 7716 C C . PRO B 1 459 ? 22.681 -5.620 -7.476 1.00 67.07 459 PRO B C 1
ATOM 7717 O O . PRO B 1 459 ? 23.856 -5.824 -7.890 1.00 68.84 459 PRO B O 1
ATOM 7721 N N . GLY B 1 460 ? 22.141 -6.244 -6.421 1.00 66.45 460 GLY B N 1
ATOM 7722 C CA . GLY B 1 460 ? 22.919 -7.164 -5.589 1.00 68.52 460 GLY B CA 1
ATOM 7723 C C . GLY B 1 460 ? 23.570 -6.534 -4.365 1.00 68.00 460 GLY B C 1
ATOM 7724 O O . GLY B 1 460 ? 24.046 -7.250 -3.477 1.00 69.54 460 GLY B O 1
ATOM 7725 N N . LEU B 1 461 ? 23.608 -5.205 -4.306 1.00 65.82 461 LEU B N 1
ATOM 7726 C CA . LEU B 1 461 ? 24.202 -4.522 -3.159 1.00 65.21 461 LEU B CA 1
ATOM 7727 C C . LEU B 1 461 ? 23.328 -4.662 -1.928 1.00 62.94 461 LEU B C 1
ATOM 7728 O O . LEU B 1 461 ? 23.820 -5.025 -0.855 1.00 64.42 461 LEU B O 1
ATOM 7733 N N . PHE B 1 462 ? 22.042 -4.351 -2.079 1.00 59.54 462 PHE B N 1
ATOM 7734 C CA . PHE B 1 462 ? 21.076 -4.452 -0.996 1.00 57.93 462 PHE B CA 1
ATOM 7735 C C . PHE B 1 462 ? 20.157 -5.656 -1.177 1.00 57.98 462 PHE B C 1
ATOM 7736 O O . PHE B 1 462 ? 19.960 -6.137 -2.291 1.00 60.04 462 PHE B O 1
ATOM 7744 N N . LYS B 1 463 ? 19.618 -6.148 -0.073 1.00 57.17 463 LYS B N 1
ATOM 7745 C CA . LYS B 1 463 ? 18.667 -7.253 -0.066 1.00 57.66 463 LYS B CA 1
ATOM 7746 C C . LYS B 1 463 ? 17.244 -6.777 -0.448 1.00 55.74 463 LYS B C 1
ATOM 7747 O O . LYS B 1 463 ? 16.496 -7.491 -1.100 1.00 55.18 463 LYS B O 1
ATOM 7752 N N . ALA B 1 464 ? 16.880 -5.560 -0.044 1.00 52.53 464 ALA B N 1
ATOM 7753 C CA . ALA B 1 464 ? 15.611 -4.963 -0.422 1.00 50.96 464 ALA B CA 1
ATOM 7754 C C . ALA B 1 464 ? 15.719 -3.476 -0.221 1.00 49.08 464 ALA B C 1
ATOM 7755 O O . ALA B 1 464 ? 16.648 -2.999 0.431 1.00 48.80 464 ALA B O 1
ATOM 7757 N N . GLY B 1 465 ? 14.766 -2.738 -0.765 1.00 47.39 465 GLY B N 1
ATOM 7758 C CA . GLY B 1 465 ? 14.809 -1.291 -0.668 1.00 45.98 465 GLY B CA 1
ATOM 7759 C C . GLY B 1 465 ? 13.440 -0.688 -0.445 1.00 43.94 465 GLY B C 1
ATOM 7760 O O . GLY B 1 465 ? 12.436 -1.207 -0.932 1.00 43.12 465 GLY B O 1
ATOM 7761 N N . VAL B 1 466 ? 13.399 0.401 0.317 1.00 42.61 466 VAL B N 1
ATOM 7762 C CA . VAL B 1 466 ? 12.170 1.150 0.526 1.00 41.70 466 VAL B CA 1
ATOM 7763 C C . VAL B 1 466 ? 12.381 2.549 -0.057 1.00 41.72 466 VAL B C 1
ATOM 7764 O O . VAL B 1 466 ? 13.344 3.240 0.307 1.00 41.28 466 VAL B O 1
ATOM 7768 N N . ALA B 1 467 ? 11.477 2.961 -0.941 1.00 41.05 467 ALA B N 1
ATOM 7769 C CA . ALA B 1 467 ? 11.547 4.237 -1.627 1.00 40.58 467 ALA B CA 1
ATOM 7770 C C . ALA B 1 467 ? 10.286 5.032 -1.288 1.00 39.84 467 ALA B C 1
ATOM 7771 O O . ALA B 1 467 ? 9.195 4.717 -1.740 1.00 39.64 467 ALA B O 1
ATOM 7773 N N . GLY B 1 468 ? 10.448 6.063 -0.484 1.00 38.96 468 GLY B N 1
ATOM 7774 C CA . GLY B 1 468 ? 9.329 6.910 -0.111 1.00 39.18 468 GLY B CA 1
ATOM 7775 C C . GLY B 1 468 ? 9.406 8.267 -0.782 1.00 39.38 468 GLY B C 1
ATOM 7776 O O . GLY B 1 468 ? 10.492 8.867 -0.847 1.00 40.81 468 GLY B O 1
ATOM 7777 N N . ALA B 1 469 ? 8.267 8.742 -1.277 1.00 38.22 469 ALA B N 1
ATOM 7778 C CA . ALA B 1 469 ? 8.139 10.057 -1.902 1.00 39.73 469 ALA B CA 1
ATOM 7779 C C . ALA B 1 469 ? 9.299 10.249 -2.867 1.00 40.71 469 ALA B C 1
ATOM 7780 O O . ALA B 1 469 ? 9.980 11.274 -2.830 1.00 39.94 469 ALA B O 1
ATOM 7782 N N . SER B 1 470 ? 9.553 9.234 -3.689 1.00 40.86 470 SER B N 1
ATOM 7783 C CA . SER B 1 470 ? 10.737 9.238 -4.530 1.00 42.96 470 SER B CA 1
ATOM 7784 C C . SER B 1 470 ? 10.542 10.086 -5.784 1.00 43.85 470 SER B C 1
ATOM 7785 O O . SER B 1 470 ? 9.417 10.419 -6.168 1.00 43.40 470 SER B O 1
ATOM 7788 N N . VAL B 1 471 ? 11.657 10.415 -6.431 1.00 45.67 471 VAL B N 1
ATOM 7789 C CA . VAL B 1 471 ? 11.607 10.913 -7.796 1.00 46.49 471 VAL B CA 1
ATOM 7790 C C . VAL B 1 471 ? 12.014 9.772 -8.705 1.00 48.01 471 VAL B C 1
ATOM 7791 O O . VAL B 1 471 ? 12.966 9.033 -8.424 1.00 47.12 471 VAL B O 1
ATOM 7795 N N . VAL B 1 472 ? 11.258 9.633 -9.785 1.00 47.52 472 VAL B N 1
ATOM 7796 C CA . VAL B 1 472 ? 11.300 8.491 -10.633 1.00 49.29 472 VAL B CA 1
ATOM 7797 C C . VAL B 1 472 ? 11.894 8.866 -12.001 1.00 50.79 472 VAL B C 1
ATOM 7798 O O . VAL B 1 472 ? 12.506 8.029 -12.669 1.00 51.72 472 VAL B O 1
ATOM 7802 N N . ASP B 1 473 ? 11.733 10.127 -12.397 1.00 51.27 473 ASP B N 1
ATOM 7803 C CA . ASP B 1 473 ? 12.073 10.584 -13.753 1.00 52.85 473 ASP B CA 1
ATOM 7804 C C . ASP B 1 473 ? 12.254 12.087 -13.689 1.00 52.75 473 ASP B C 1
ATOM 7805 O O . ASP B 1 473 ? 11.268 12.796 -13.551 1.00 52.09 473 ASP B O 1
ATOM 7810 N N . TRP B 1 474 ? 13.495 12.567 -13.772 1.00 53.62 474 TRP B N 1
ATOM 7811 C CA . TRP B 1 474 ? 13.768 14.014 -13.713 1.00 55.01 474 TRP B CA 1
ATOM 7812 C C . TRP B 1 474 ? 13.128 14.771 -14.864 1.00 56.30 474 TRP B C 1
ATOM 7813 O O . TRP B 1 474 ? 12.695 15.910 -14.699 1.00 56.85 474 TRP B O 1
ATOM 7824 N N . GLU B 1 475 ? 13.098 14.161 -16.035 1.00 58.16 475 GLU B N 1
ATOM 7825 C CA . GLU B 1 475 ? 12.678 14.888 -17.240 1.00 60.90 475 GLU B CA 1
ATOM 7826 C C . GLU B 1 475 ? 11.193 15.228 -17.160 1.00 60.01 475 GLU B C 1
ATOM 7827 O O . GLU B 1 475 ? 10.779 16.353 -17.394 1.00 61.28 475 GLU B O 1
ATOM 7833 N N . GLU B 1 476 ? 10.393 14.233 -16.835 1.00 58.69 476 GLU B N 1
ATOM 7834 C CA . GLU B 1 476 ? 8.973 14.445 -16.569 1.00 57.75 476 GLU B CA 1
ATOM 7835 C C . GLU B 1 476 ? 8.708 15.414 -15.420 1.00 56.45 476 GLU B C 1
ATOM 7836 O O . GLU B 1 476 ? 7.785 16.235 -15.488 1.00 56.18 476 GLU B O 1
ATOM 7842 N N . MET B 1 477 ? 9.503 15.295 -14.362 1.00 54.94 477 MET B N 1
ATOM 7843 C CA . MET B 1 477 ? 9.347 16.129 -13.189 1.00 54.74 477 MET B CA 1
ATOM 7844 C C . MET B 1 477 ? 9.586 17.587 -13.539 1.00 56.13 477 MET B C 1
ATOM 7845 O O . MET B 1 477 ? 8.867 18.462 -13.062 1.00 56.84 477 MET B O 1
ATOM 7850 N N . TYR B 1 478 ? 10.639 17.835 -14.313 1.00 57.75 478 TYR B N 1
ATOM 7851 C CA . TYR B 1 478 ? 11.020 19.174 -14.753 1.00 60.12 478 TYR B CA 1
ATOM 7852 C C . TYR B 1 478 ? 9.868 19.833 -15.500 1.00 61.95 478 TYR B C 1
ATOM 7853 O O . TYR B 1 478 ? 9.640 21.054 -15.388 1.00 63.88 478 TYR B O 1
ATOM 7862 N N . GLU B 1 479 ? 9.161 19.025 -16.283 1.00 62.29 479 GLU B N 1
ATOM 7863 C CA . GLU B 1 479 ? 8.051 19.497 -17.105 1.00 64.00 479 GLU B CA 1
ATOM 7864 C C . GLU B 1 479 ? 6.740 19.638 -16.315 1.00 62.70 479 GLU B C 1
ATOM 7865 O O . GLU B 1 479 ? 5.921 20.495 -16.604 1.00 64.65 479 GLU B O 1
ATOM 7871 N N . LEU B 1 480 ? 6.554 18.810 -15.295 1.00 60.74 480 LEU B N 1
ATOM 7872 C CA . LEU B 1 480 ? 5.370 18.924 -14.440 1.00 59.65 480 LEU B CA 1
ATOM 7873 C C . LEU B 1 480 ? 5.478 20.047 -13.407 1.00 60.02 480 LEU B C 1
ATOM 7874 O O . LEU B 1 480 ? 4.460 20.461 -12.856 1.00 61.68 480 LEU B O 1
ATOM 7879 N N . SER B 1 481 ? 6.676 20.559 -13.153 1.00 60.41 481 SER B N 1
ATOM 7880 C CA . SER B 1 481 ? 6.926 21.278 -11.886 1.00 59.07 481 SER B CA 1
ATOM 7881 C C . SER B 1 481 ? 6.703 22.774 -11.917 1.00 60.88 481 SER B C 1
ATOM 7882 O O . SER B 1 481 ? 6.573 23.353 -12.979 1.00 62.19 481 SER B O 1
ATOM 7885 N N . ASP B 1 482 ? 6.622 23.361 -10.716 1.00 60.40 482 ASP B N 1
ATOM 7886 C CA . ASP B 1 482 ? 6.584 24.815 -10.546 1.00 62.13 482 ASP B CA 1
ATOM 7887 C C . ASP B 1 482 ? 7.990 25.361 -10.747 1.00 62.92 482 ASP B C 1
ATOM 7888 O O . ASP B 1 482 ? 8.949 24.588 -10.790 1.00 61.50 482 ASP B O 1
ATOM 7893 N N . ALA B 1 483 ? 8.102 26.685 -10.884 1.00 64.94 483 ALA B N 1
ATOM 7894 C CA . ALA B 1 483 ? 9.362 27.325 -11.266 1.00 65.93 483 ALA B CA 1
ATOM 7895 C C . ALA B 1 483 ? 10.460 27.190 -10.244 1.00 64.57 483 ALA B C 1
ATOM 7896 O O . ALA B 1 483 ? 11.630 27.230 -10.617 1.00 66.23 483 ALA B O 1
ATOM 7898 N N . ALA B 1 484 ? 10.108 27.046 -8.962 1.00 62.93 484 ALA B N 1
ATOM 7899 C CA . ALA B 1 484 ? 11.107 26.867 -7.921 1.00 61.22 484 ALA B CA 1
ATOM 7900 C C . ALA B 1 484 ? 11.776 25.504 -8.092 1.00 59.88 484 ALA B C 1
ATOM 7901 O O . ALA B 1 484 ? 13.007 25.412 -8.196 1.00 60.27 484 ALA B O 1
ATOM 7903 N N . PHE B 1 485 ? 10.952 24.455 -8.149 1.00 58.00 485 PHE B N 1
ATOM 7904 C CA . PHE B 1 485 ? 11.416 23.087 -8.296 1.00 55.86 485 PHE B CA 1
ATOM 7905 C C . PHE B 1 485 ? 12.056 22.829 -9.654 1.00 56.60 485 PHE B C 1
ATOM 7906 O O . PHE B 1 485 ? 12.998 22.056 -9.786 1.00 55.13 485 PHE B O 1
ATOM 7914 N N . ARG B 1 486 ? 11.512 23.449 -10.679 1.00 59.08 486 ARG B N 1
ATOM 7915 C CA . ARG B 1 486 ? 12.137 23.407 -11.985 1.00 61.25 486 ARG B CA 1
ATOM 7916 C C . ARG B 1 486 ? 13.569 23.933 -11.955 1.00 62.63 486 ARG B C 1
ATOM 7917 O O . ARG B 1 486 ? 14.441 23.352 -12.606 1.00 64.07 486 ARG B O 1
ATOM 7920 N N . ASN B 1 487 ? 13.807 25.030 -11.223 1.00 63.35 487 ASN B N 1
ATOM 7921 C CA . ASN B 1 487 ? 15.150 25.623 -11.130 1.00 64.48 487 ASN B CA 1
ATOM 7922 C C . ASN B 1 487 ? 16.126 24.676 -10.445 1.00 62.83 487 ASN B C 1
ATOM 7923 O O . ASN B 1 487 ? 17.277 24.552 -10.896 1.00 64.46 487 ASN B O 1
ATOM 7925 N N . PHE B 1 488 ? 15.667 24.005 -9.385 1.00 60.05 488 PHE B N 1
ATOM 7926 C CA . PHE B 1 488 ? 16.475 23.009 -8.667 1.00 58.41 488 PHE B CA 1
ATOM 7927 C C . PHE B 1 488 ? 16.847 21.841 -9.571 1.00 58.47 488 PHE B C 1
ATOM 7928 O O . PHE B 1 488 ? 17.980 21.356 -9.524 1.00 59.46 488 PHE B O 1
ATOM 7936 N N . ILE B 1 489 ? 15.882 21.350 -10.348 1.00 58.27 489 ILE B N 1
ATOM 7937 C CA . ILE B 1 489 ? 16.138 20.222 -11.238 1.00 58.52 489 ILE B CA 1
ATOM 7938 C C . ILE B 1 489 ? 17.129 20.639 -12.320 1.00 61.23 489 ILE B C 1
ATOM 7939 O O . ILE B 1 489 ? 18.015 19.862 -12.690 1.00 62.49 489 ILE B O 1
ATOM 7944 N N . GLU B 1 490 ? 16.968 21.858 -12.838 1.00 63.17 490 GLU B N 1
ATOM 7945 C CA . GLU B 1 490 ? 17.897 22.415 -13.820 1.00 65.68 490 GLU B CA 1
ATOM 7946 C C . GLU B 1 490 ? 19.305 22.541 -13.247 1.00 65.83 490 GLU B C 1
ATOM 7947 O O . GLU B 1 490 ? 20.269 22.216 -13.934 1.00 67.60 490 GLU B O 1
ATOM 7949 N N . GLN B 1 491 ? 19.415 23.004 -11.998 1.00 64.72 491 GLN B N 1
ATOM 7950 C CA . GLN B 1 491 ? 20.712 23.088 -11.289 1.00 65.14 491 GLN B CA 1
ATOM 7951 C C . GLN B 1 491 ? 21.331 21.711 -11.038 1.00 63.96 491 GLN B C 1
ATOM 7952 O O . GLN B 1 491 ? 22.489 21.489 -11.379 1.00 65.19 491 GLN B O 1
ATOM 7954 N N . LEU B 1 492 ? 20.554 20.793 -10.461 1.00 61.48 492 LEU B N 1
ATOM 7955 C CA . LEU B 1 492 ? 21.032 19.446 -10.125 1.00 60.49 492 LEU B CA 1
ATOM 7956 C C . LEU B 1 492 ? 21.576 18.714 -11.325 1.00 62.71 492 LEU B C 1
ATOM 7957 O O . LEU B 1 492 ? 22.612 18.041 -11.232 1.00 64.07 492 LEU B O 1
ATOM 7962 N N . THR B 1 493 ? 20.883 18.843 -12.458 1.00 63.75 493 THR B N 1
ATOM 7963 C CA . THR B 1 493 ? 21.203 18.076 -13.644 1.00 65.54 493 THR B CA 1
ATOM 7964 C C . THR B 1 493 ? 22.163 18.801 -14.563 1.00 68.49 493 THR B C 1
ATOM 7965 O O . THR B 1 493 ? 22.483 18.279 -15.615 1.00 71.40 493 THR B O 1
ATOM 7969 N N . GLY B 1 494 ? 22.627 19.992 -14.171 1.00 69.62 494 GLY B N 1
ATOM 7970 C CA . GLY B 1 494 ? 23.524 20.811 -15.007 1.00 72.17 494 GLY B CA 1
ATOM 7971 C C . GLY B 1 494 ? 22.869 21.299 -16.293 1.00 74.40 494 GLY B C 1
ATOM 7972 O O . GLY B 1 494 ? 23.550 21.622 -17.275 1.00 76.74 494 GLY B O 1
ATOM 7973 N N . GLY B 1 495 ? 21.537 21.343 -16.298 1.00 72.95 495 GLY B N 1
ATOM 7974 C CA . GLY B 1 495 ? 20.794 21.735 -17.491 1.00 74.67 495 GLY B CA 1
ATOM 7975 C C . GLY B 1 495 ? 20.882 20.769 -18.661 1.00 75.92 495 GLY B C 1
ATOM 7976 O O . GLY B 1 495 ? 20.543 21.144 -19.781 1.00 78.77 495 GLY B O 1
ATOM 7977 N N . SER B 1 496 ? 21.326 19.533 -18.423 1.00 74.77 496 SER B N 1
ATOM 7978 C CA . SER B 1 496 ? 21.449 18.552 -19.508 1.00 75.84 496 SER B CA 1
ATOM 7979 C C . SER B 1 496 ? 20.260 17.634 -19.494 1.00 73.62 496 SER B C 1
ATOM 7980 O O . SER B 1 496 ? 20.062 16.877 -18.532 1.00 70.93 496 SER B O 1
ATOM 7982 N N . ARG B 1 497 ? 19.453 17.707 -20.551 1.00 74.40 497 ARG B N 1
ATOM 7983 C CA . ARG B 1 497 ? 18.361 16.764 -20.723 1.00 72.87 497 ARG B CA 1
ATOM 7984 C C . ARG B 1 497 ? 18.875 15.315 -20.752 1.00 72.55 497 ARG B C 1
ATOM 7985 O O . ARG B 1 497 ? 18.168 14.384 -20.318 1.00 70.17 497 ARG B O 1
ATOM 7993 N N . GLU B 1 498 ? 20.106 15.130 -21.223 1.00 74.18 498 GLU B N 1
ATOM 7994 C CA . GLU B 1 498 ? 20.730 13.803 -21.264 1.00 74.58 498 GLU B CA 1
ATOM 7995 C C . GLU B 1 498 ? 20.971 13.232 -19.858 1.00 71.90 498 GLU B C 1
ATOM 7996 O O . GLU B 1 498 ? 20.839 12.019 -19.635 1.00 70.37 498 GLU B O 1
ATOM 7998 N N . ILE B 1 499 ? 21.310 14.114 -18.918 1.00 71.20 499 ILE B N 1
ATOM 7999 C CA . ILE B 1 499 ? 21.549 13.737 -17.532 1.00 68.56 499 ILE B CA 1
ATOM 8000 C C . ILE B 1 499 ? 20.213 13.475 -16.848 1.00 65.63 499 ILE B C 1
ATOM 8001 O O . ILE B 1 499 ? 20.080 12.529 -16.066 1.00 62.98 499 ILE B O 1
ATOM 8005 N N . MET B 1 500 ? 19.221 14.307 -17.153 1.00 65.53 500 MET B N 1
ATOM 8006 C CA . MET B 1 500 ? 17.856 14.082 -16.669 1.00 63.48 500 MET B CA 1
ATOM 8007 C C . MET B 1 500 ? 17.389 12.655 -16.963 1.00 62.94 500 MET B C 1
ATOM 8008 O O . MET B 1 500 ? 16.809 11.992 -16.101 1.00 61.51 500 MET B O 1
ATOM 8013 N N . ARG B 1 501 ? 17.685 12.179 -18.162 1.00 64.63 501 ARG B N 1
ATOM 8014 C CA . ARG B 1 501 ? 17.238 10.862 -18.612 1.00 64.87 501 ARG B CA 1
ATOM 8015 C C . ARG B 1 501 ? 18.064 9.694 -18.034 1.00 64.38 501 ARG B C 1
ATOM 8016 O O . ARG B 1 501 ? 17.505 8.708 -17.543 1.00 62.34 501 ARG B O 1
ATOM 8019 N N . SER B 1 502 ? 19.387 9.799 -18.107 1.00 66.29 502 SER B N 1
ATOM 8020 C CA . SER B 1 502 ? 20.271 8.687 -17.734 1.00 66.73 502 SER B CA 1
ATOM 8021 C C . SER B 1 502 ? 20.302 8.450 -16.229 1.00 64.40 502 SER B C 1
ATOM 8022 O O . SER B 1 502 ? 20.536 7.328 -15.781 1.00 64.12 502 SER B O 1
ATOM 8025 N N . ARG B 1 503 ? 20.037 9.506 -15.462 1.00 62.66 503 ARG B N 1
ATOM 8026 C CA . ARG B 1 503 ? 20.001 9.427 -14.001 1.00 60.53 503 ARG B CA 1
ATOM 8027 C C . ARG B 1 503 ? 18.590 9.163 -13.454 1.00 58.20 503 ARG B C 1
ATOM 8028 O O . ARG B 1 503 ? 18.394 9.077 -12.236 1.00 55.81 503 ARG B O 1
ATOM 8036 N N . SER B 1 504 ? 17.618 9.000 -14.353 1.00 58.10 504 SER B N 1
ATOM 8037 C CA . SER B 1 504 ? 16.253 8.703 -13.955 1.00 55.80 504 SER B CA 1
ATOM 8038 C C . SER B 1 504 ? 16.051 7.187 -13.828 1.00 55.89 504 SER B C 1
ATOM 8039 O O . SER B 1 504 ? 16.197 6.474 -14.809 1.00 57.95 504 SER B O 1
ATOM 8042 N N . PRO B 1 505 ? 15.666 6.691 -12.639 1.00 54.12 505 PRO B N 1
ATOM 8043 C CA . PRO B 1 505 ? 15.579 5.238 -12.420 1.00 54.44 505 PRO B CA 1
ATOM 8044 C C . PRO B 1 505 ? 14.481 4.486 -13.179 1.00 54.85 505 PRO B C 1
ATOM 8045 O O . PRO B 1 505 ? 14.616 3.269 -13.372 1.00 55.69 505 PRO B O 1
ATOM 8049 N N . ILE B 1 506 ? 13.424 5.194 -13.598 1.00 54.12 506 ILE B N 1
ATOM 8050 C CA . ILE B 1 506 ? 12.346 4.616 -14.419 1.00 54.18 506 ILE B CA 1
ATOM 8051 C C . ILE B 1 506 ? 12.892 4.074 -15.737 1.00 56.33 506 ILE B C 1
ATOM 8052 O O . ILE B 1 506 ? 12.328 3.154 -16.310 1.00 56.51 506 ILE B O 1
ATOM 8057 N N . ASN B 1 507 ? 13.997 4.655 -16.198 1.00 57.68 507 ASN B N 1
ATOM 8058 C CA . ASN B 1 507 ? 14.630 4.246 -17.443 1.00 60.51 507 ASN B CA 1
ATOM 8059 C C . ASN B 1 507 ? 15.513 3.000 -17.300 1.00 61.36 507 ASN B C 1
ATOM 8060 O O . ASN B 1 507 ? 16.074 2.527 -18.275 1.00 63.49 507 ASN B O 1
ATOM 8065 N N . HIS B 1 508 ? 15.618 2.456 -16.090 1.00 60.29 508 HIS B N 1
ATOM 8066 C CA . HIS B 1 508 ? 16.521 1.329 -15.834 1.00 61.25 508 HIS B CA 1
ATOM 8067 C C . HIS B 1 508 ? 15.822 0.206 -15.032 1.00 60.22 508 HIS B C 1
ATOM 8068 O O . HIS B 1 508 ? 16.485 -0.565 -14.329 1.00 60.58 508 HIS B O 1
ATOM 8075 N N . VAL B 1 509 ? 14.497 0.102 -15.135 1.00 58.71 509 VAL B N 1
ATOM 8076 C CA . VAL B 1 509 ? 13.743 -0.876 -14.337 1.00 58.05 509 VAL B CA 1
ATOM 8077 C C . VAL B 1 509 ? 14.124 -2.343 -14.596 1.00 59.86 509 VAL B C 1
ATOM 8078 O O . VAL B 1 509 ? 14.029 -3.191 -13.691 1.00 59.60 509 VAL B O 1
ATOM 8082 N N . ASP B 1 510 ? 14.580 -2.635 -15.813 1.00 61.83 510 ASP B N 1
ATOM 8083 C CA . ASP B 1 510 ? 14.991 -3.987 -16.167 1.00 63.97 510 ASP B CA 1
ATOM 8084 C C . ASP B 1 510 ? 16.035 -4.549 -15.206 1.00 64.22 510 ASP B C 1
ATOM 8085 O O . ASP B 1 510 ? 16.013 -5.746 -14.924 1.00 64.57 510 ASP B O 1
ATOM 8087 N N . ARG B 1 511 ? 16.905 -3.679 -14.681 1.00 63.47 511 ARG B N 1
ATOM 8088 C CA . ARG B 1 511 ? 18.066 -4.103 -13.889 1.00 64.25 511 ARG B CA 1
ATOM 8089 C C . ARG B 1 511 ? 17.751 -4.485 -12.429 1.00 62.88 511 ARG B C 1
ATOM 8090 O O . ARG B 1 511 ? 18.571 -5.148 -11.770 1.00 63.47 511 ARG B O 1
ATOM 8094 N N . ILE B 1 512 ? 16.577 -4.078 -11.929 1.00 59.89 512 ILE B N 1
ATOM 8095 C CA . ILE B 1 512 ? 16.154 -4.387 -10.557 1.00 58.59 512 ILE B CA 1
ATOM 8096 C C . ILE B 1 512 ? 16.049 -5.898 -10.355 1.00 60.03 512 ILE B C 1
ATOM 8097 O O . ILE B 1 512 ? 15.434 -6.593 -11.163 1.00 61.26 512 ILE B O 1
ATOM 8102 N N . LYS B 1 513 ? 16.697 -6.407 -9.309 1.00 60.26 513 LYS B N 1
ATOM 8103 C CA . LYS B 1 513 ? 16.622 -7.814 -8.952 1.00 61.53 513 LYS B CA 1
ATOM 8104 C C . LYS B 1 513 ? 16.160 -8.038 -7.516 1.00 60.67 513 LYS B C 1
ATOM 8105 O O . LYS B 1 513 ? 15.954 -9.180 -7.125 1.00 61.79 513 LYS B O 1
ATOM 8108 N N . GLU B 1 514 ? 16.007 -6.965 -6.729 1.00 58.26 514 GLU B N 1
ATOM 8109 C CA . GLU B 1 514 ? 15.594 -7.083 -5.331 1.00 57.52 514 GLU B CA 1
ATOM 8110 C C . GLU B 1 514 ? 14.199 -6.479 -5.082 1.00 54.34 514 GLU B C 1
ATOM 8111 O O . GLU B 1 514 ? 13.784 -5.574 -5.786 1.00 52.13 514 GLU B O 1
ATOM 8117 N N . PRO B 1 515 ? 13.479 -7.002 -4.075 1.00 53.92 515 PRO B N 1
ATOM 8118 C CA . PRO B 1 515 ? 12.192 -6.474 -3.660 1.00 51.89 515 PRO B CA 1
ATOM 8119 C C . PRO B 1 515 ? 12.246 -4.988 -3.315 1.00 50.17 515 PRO B C 1
ATOM 8120 O O . PRO B 1 515 ? 13.212 -4.520 -2.707 1.00 48.00 515 PRO B O 1
ATOM 8124 N N . LEU B 1 516 ? 11.200 -4.274 -3.715 1.00 48.14 516 LEU B N 1
ATOM 8125 C CA . LEU B 1 516 ? 11.159 -2.821 -3.606 1.00 47.05 516 LEU B CA 1
ATOM 8126 C C . LEU B 1 516 ? 9.826 -2.433 -3.023 1.00 44.24 516 LEU B C 1
ATOM 8127 O O . LEU B 1 516 ? 8.811 -2.888 -3.489 1.00 43.90 516 LEU B O 1
ATOM 8132 N N . ALA B 1 517 ? 9.822 -1.581 -2.014 1.00 43.88 517 ALA B N 1
ATOM 8133 C CA . ALA B 1 517 ? 8.581 -1.106 -1.431 1.00 42.01 517 ALA B CA 1
ATOM 8134 C C . ALA B 1 517 ? 8.511 0.372 -1.733 1.00 42.13 517 ALA B C 1
ATOM 8135 O O . ALA B 1 517 ? 9.492 1.095 -1.538 1.00 41.06 517 ALA B O 1
ATOM 8137 N N . LEU B 1 518 ? 7.356 0.797 -2.249 1.00 40.66 518 LEU B N 1
ATOM 8138 C CA . LEU B 1 518 ? 7.119 2.147 -2.647 1.00 40.85 518 LEU B CA 1
ATOM 8139 C C . LEU B 1 518 ? 6.129 2.765 -1.660 1.00 39.14 518 LEU B C 1
ATOM 8140 O O . LEU B 1 518 ? 5.070 2.215 -1.427 1.00 38.51 518 LEU B O 1
ATOM 8145 N N . ILE B 1 519 ? 6.493 3.885 -1.057 1.00 37.10 519 ILE B N 1
ATOM 8146 C CA . ILE B 1 519 ? 5.565 4.601 -0.163 1.00 37.90 519 ILE B CA 1
ATOM 8147 C C . ILE B 1 519 ? 5.426 5.979 -0.766 1.00 38.09 519 ILE B C 1
ATOM 8148 O O . ILE B 1 519 ? 6.425 6.644 -1.007 1.00 37.49 519 ILE B O 1
ATOM 8153 N N . HIS B 1 520 ? 4.201 6.376 -1.073 1.00 38.14 520 HIS B N 1
ATOM 8154 C CA . HIS B 1 520 ? 4.010 7.563 -1.888 1.00 38.99 520 HIS B CA 1
ATOM 8155 C C . HIS B 1 520 ? 2.742 8.347 -1.578 1.00 38.84 520 HIS B C 1
ATOM 8156 O O . HIS B 1 520 ? 1.656 7.777 -1.385 1.00 37.86 520 HIS B O 1
ATOM 8163 N N . PRO B 1 521 ? 2.861 9.679 -1.558 1.00 40.42 521 PRO B N 1
ATOM 8164 C CA . PRO B 1 521 ? 1.637 10.457 -1.368 1.00 41.37 521 PRO B CA 1
ATOM 8165 C C . PRO B 1 521 ? 0.722 10.409 -2.591 1.00 42.33 521 PRO B C 1
ATOM 8166 O O . PRO B 1 521 ? 1.205 10.330 -3.716 1.00 43.57 521 PRO B O 1
ATOM 8170 N N . GLN B 1 522 ? -0.587 10.430 -2.343 1.00 43.73 522 GLN B N 1
ATOM 8171 C CA . GLN B 1 522 ? -1.623 10.304 -3.385 1.00 44.28 522 GLN B CA 1
ATOM 8172 C C . GLN B 1 522 ? -1.882 11.656 -4.033 1.00 46.28 522 GLN B C 1
ATOM 8173 O O . GLN B 1 522 ? -2.185 11.736 -5.230 1.00 47.93 522 GLN B O 1
ATOM 8179 N N . ASN B 1 523 ? -1.696 12.724 -3.254 1.00 47.17 523 ASN B N 1
ATOM 8180 C CA . ASN B 1 523 ? -2.114 14.076 -3.660 1.00 48.32 523 ASN B CA 1
ATOM 8181 C C . ASN B 1 523 ? -1.172 15.190 -3.180 1.00 48.87 523 ASN B C 1
ATOM 8182 O O . ASN B 1 523 ? -1.648 16.252 -2.761 1.00 51.19 523 ASN B O 1
ATOM 8187 N N . ALA B 1 524 ? 0.143 14.933 -3.228 1.00 49.10 524 ALA B N 1
ATOM 8188 C CA . ALA B 1 524 ? 1.175 15.920 -2.908 1.00 48.64 524 ALA B CA 1
ATOM 8189 C C . ALA B 1 524 ? 1.532 16.632 -4.195 1.00 51.08 524 ALA B C 1
ATOM 8190 O O . ALA B 1 524 ? 1.830 15.979 -5.196 1.00 52.70 524 ALA B O 1
ATOM 8192 N N . SER B 1 525 ? 1.544 17.969 -4.154 1.00 51.95 525 SER B N 1
ATOM 8193 C CA . SER B 1 525 ? 1.819 18.805 -5.332 1.00 53.41 525 SER B CA 1
ATOM 8194 C C . SER B 1 525 ? 3.230 18.623 -5.969 1.00 52.51 525 SER B C 1
ATOM 8195 O O . SER B 1 525 ? 3.368 18.619 -7.195 1.00 55.08 525 SER B O 1
ATOM 8198 N N . ARG B 1 526 ? 4.265 18.456 -5.161 1.00 51.40 526 ARG B N 1
ATOM 8199 C CA . ARG B 1 526 ? 5.654 18.350 -5.688 1.00 51.09 526 ARG B CA 1
ATOM 8200 C C . ARG B 1 526 ? 6.208 16.931 -5.747 1.00 49.91 526 ARG B C 1
ATOM 8201 O O . ARG B 1 526 ? 7.368 16.718 -6.161 1.00 50.45 526 ARG B O 1
ATOM 8203 N N . THR B 1 527 ? 5.409 15.956 -5.305 1.00 48.35 527 THR B N 1
ATOM 8204 C CA . THR B 1 527 ? 5.764 14.542 -5.413 1.00 46.57 527 THR B CA 1
ATOM 8205 C C . THR B 1 527 ? 4.546 13.822 -6.017 1.00 47.06 527 THR B C 1
ATOM 8206 O O . THR B 1 527 ? 3.819 13.118 -5.318 1.00 46.77 527 THR B O 1
ATOM 8210 N N . PRO B 1 528 ? 4.280 14.049 -7.315 1.00 47.35 528 PRO B N 1
ATOM 8211 C CA . PRO B 1 528 ? 3.031 13.607 -7.888 1.00 47.64 528 PRO B CA 1
ATOM 8212 C C . PRO B 1 528 ? 2.974 12.096 -8.073 1.00 46.37 528 PRO B C 1
ATOM 8213 O O . PRO B 1 528 ? 4.016 11.415 -8.173 1.00 47.07 528 PRO B O 1
ATOM 8217 N N . LEU B 1 529 ? 1.751 11.595 -8.099 1.00 46.33 529 LEU B N 1
ATOM 8218 C CA . LEU B 1 529 ? 1.476 10.164 -8.147 1.00 45.30 529 LEU B CA 1
ATOM 8219 C C . LEU B 1 529 ? 1.634 9.559 -9.555 1.00 46.26 529 LEU B C 1
ATOM 8220 O O . LEU B 1 529 ? 2.136 8.429 -9.681 1.00 44.55 529 LEU B O 1
ATOM 8225 N N . LYS B 1 530 ? 1.239 10.306 -10.596 1.00 46.75 530 LYS B N 1
ATOM 8226 C CA . LYS B 1 530 ? 1.246 9.804 -11.978 1.00 49.13 530 LYS B CA 1
ATOM 8227 C C . LYS B 1 530 ? 2.594 9.148 -12.351 1.00 48.64 530 LYS B C 1
ATOM 8228 O O . LYS B 1 530 ? 2.623 8.010 -12.823 1.00 49.71 530 LYS B O 1
ATOM 8231 N N . PRO B 1 531 ? 3.718 9.817 -12.088 1.00 49.26 531 PRO B N 1
ATOM 8232 C CA . PRO B 1 531 ? 4.991 9.181 -12.423 1.00 49.35 531 PRO B CA 1
ATOM 8233 C C . PRO B 1 531 ? 5.277 7.885 -11.662 1.00 49.26 531 PRO B C 1
ATOM 8234 O O . PRO B 1 531 ? 5.984 6.999 -12.170 1.00 49.66 531 PRO B O 1
ATOM 8238 N N . LEU B 1 532 ? 4.737 7.776 -10.452 1.00 47.03 532 LEU B N 1
ATOM 8239 C CA . LEU B 1 532 ? 4.867 6.555 -9.684 1.00 46.60 532 LEU B CA 1
ATOM 8240 C C . LEU B 1 532 ? 3.987 5.412 -10.223 1.00 46.82 532 LEU B C 1
ATOM 8241 O O . LEU B 1 532 ? 4.415 4.248 -10.206 1.00 46.06 532 LEU B O 1
ATOM 8246 N N . LEU B 1 533 ? 2.772 5.737 -10.657 1.00 46.84 533 LEU B N 1
ATOM 8247 C CA . LEU B 1 533 ? 1.887 4.765 -11.328 1.00 47.45 533 LEU B CA 1
ATOM 8248 C C . LEU B 1 533 ? 2.585 4.224 -12.587 1.00 49.09 533 LEU B C 1
ATOM 8249 O O . LEU B 1 533 ? 2.486 3.038 -12.896 1.00 49.41 533 LEU B O 1
ATOM 8254 N N . ARG B 1 534 ? 3.291 5.093 -13.309 1.00 49.27 534 ARG B N 1
ATOM 8255 C CA . ARG B 1 534 ? 4.072 4.652 -14.452 1.00 51.04 534 ARG B CA 1
ATOM 8256 C C . ARG B 1 534 ? 5.166 3.637 -14.027 1.00 50.67 534 ARG B C 1
ATOM 8257 O O . ARG B 1 534 ? 5.311 2.567 -14.635 1.00 50.46 534 ARG B O 1
ATOM 8265 N N . LEU B 1 535 ? 5.909 3.969 -12.972 1.00 48.89 535 LEU B N 1
ATOM 8266 C CA . LEU B 1 535 ? 6.928 3.068 -12.421 1.00 49.46 535 LEU B CA 1
ATOM 8267 C C . LEU B 1 535 ? 6.327 1.698 -12.082 1.00 49.20 535 LEU B C 1
ATOM 8268 O O . LEU B 1 535 ? 6.872 0.669 -12.446 1.00 49.32 535 LEU B O 1
ATOM 8273 N N . MET B 1 536 ? 5.197 1.706 -11.382 1.00 47.76 536 MET B N 1
ATOM 8274 C CA . MET B 1 536 ? 4.530 0.481 -10.999 1.00 48.20 536 MET B CA 1
ATOM 8275 C C . MET B 1 536 ? 4.074 -0.326 -12.206 1.00 49.75 536 MET B C 1
ATOM 8276 O O . MET B 1 536 ? 4.089 -1.573 -12.156 1.00 50.13 536 MET B O 1
ATOM 8281 N N . GLY B 1 537 ? 3.687 0.372 -13.277 1.00 49.51 537 GLY B N 1
ATOM 8282 C CA . GLY B 1 537 ? 3.300 -0.277 -14.506 1.00 51.87 537 GLY B CA 1
ATOM 8283 C C . GLY B 1 537 ? 4.504 -0.959 -15.120 1.00 52.84 537 GLY B C 1
ATOM 8284 O O . GLY B 1 537 ? 4.404 -2.100 -15.561 1.00 54.67 537 GLY B O 1
ATOM 8285 N N . GLU B 1 538 ? 5.614 -0.221 -15.182 1.00 53.40 538 GLU B N 1
ATOM 8286 C CA . GLU B 1 538 ? 6.924 -0.717 -15.646 1.00 54.61 538 GLU B CA 1
ATOM 8287 C C . GLU B 1 538 ? 7.420 -1.904 -14.811 1.00 55.06 538 GLU B C 1
ATOM 8288 O O . GLU B 1 538 ? 7.955 -2.874 -15.349 1.00 57.27 538 GLU B O 1
ATOM 8291 N N . LEU B 1 539 ? 7.250 -1.839 -13.491 1.00 53.53 539 LEU B N 1
ATOM 8292 C CA . LEU B 1 539 ? 7.638 -2.946 -12.606 1.00 53.00 539 LEU B CA 1
ATOM 8293 C C . LEU B 1 539 ? 6.820 -4.226 -12.850 1.00 54.19 539 LEU B C 1
ATOM 8294 O O . LEU B 1 539 ? 7.383 -5.328 -12.977 1.00 55.57 539 LEU B O 1
ATOM 8299 N N . LEU B 1 540 ? 5.500 -4.076 -12.880 1.00 52.76 540 LEU B N 1
ATOM 8300 C CA . LEU B 1 540 ? 4.590 -5.187 -13.116 1.00 53.65 540 LEU B CA 1
ATOM 8301 C C . LEU B 1 540 ? 4.819 -5.833 -14.472 1.00 55.88 540 LEU B C 1
ATOM 8302 O O . LEU B 1 540 ? 4.843 -7.057 -14.553 1.00 56.68 540 LEU B O 1
ATOM 8307 N N . ALA B 1 541 ? 4.964 -5.007 -15.514 1.00 56.05 541 ALA B N 1
ATOM 8308 C CA . ALA B 1 541 ? 5.196 -5.484 -16.875 1.00 58.24 541 ALA B CA 1
ATOM 8309 C C . ALA B 1 541 ? 6.470 -6.339 -16.961 1.00 59.78 541 ALA B C 1
ATOM 8310 O O . ALA B 1 541 ? 6.510 -7.364 -17.666 1.00 61.31 541 ALA B O 1
ATOM 8312 N N . ARG B 1 542 ? 7.500 -5.917 -16.239 1.00 59.06 542 ARG B N 1
ATOM 8313 C CA . ARG B 1 542 ? 8.831 -6.531 -16.310 1.00 60.49 542 ARG B CA 1
ATOM 8314 C C . ARG B 1 542 ? 9.071 -7.621 -15.233 1.00 60.87 542 ARG B C 1
ATOM 8315 O O . ARG B 1 542 ? 10.194 -8.095 -15.063 1.00 62.27 542 ARG B O 1
ATOM 8320 N N . GLY B 1 543 ? 8.020 -8.001 -14.497 1.00 59.77 543 GLY B N 1
ATOM 8321 C CA . GLY B 1 543 ? 8.074 -9.144 -13.575 1.00 59.66 543 GLY B CA 1
ATOM 8322 C C . GLY B 1 543 ? 8.561 -8.936 -12.141 1.00 59.03 543 GLY B C 1
ATOM 8323 O O . GLY B 1 543 ? 8.786 -9.911 -11.411 1.00 58.83 543 GLY B O 1
ATOM 8324 N N . LYS B 1 544 ? 8.705 -7.678 -11.721 1.00 56.43 544 LYS B N 1
ATOM 8325 C CA . LYS B 1 544 ? 9.445 -7.345 -10.503 1.00 55.34 544 LYS B CA 1
ATOM 8326 C C . LYS B 1 544 ? 8.555 -7.433 -9.253 1.00 53.43 544 LYS B C 1
ATOM 8327 O O . LYS B 1 544 ? 7.357 -7.123 -9.289 1.00 52.37 544 LYS B O 1
ATOM 8333 N N . THR B 1 545 ? 9.154 -7.892 -8.159 1.00 53.57 545 THR B N 1
ATOM 8334 C CA . THR B 1 545 ? 8.521 -7.916 -6.847 1.00 52.41 545 THR B CA 1
ATOM 8335 C C . THR B 1 545 ? 8.469 -6.496 -6.321 1.00 49.76 545 THR B C 1
ATOM 8336 O O . THR B 1 545 ? 9.478 -5.826 -6.219 1.00 48.56 545 THR B O 1
ATOM 8340 N N . PHE B 1 546 ? 7.282 -6.024 -6.006 1.00 48.49 546 PHE B N 1
ATOM 8341 C CA . PHE B 1 546 ? 7.170 -4.734 -5.362 1.00 46.71 546 PHE B CA 1
ATOM 8342 C C . PHE B 1 546 ? 5.961 -4.681 -4.438 1.00 45.87 546 PHE B C 1
ATOM 8343 O O . PHE B 1 546 ? 4.973 -5.415 -4.596 1.00 45.71 546 PHE B O 1
ATOM 8351 N N . GLU B 1 547 ? 6.082 -3.812 -3.451 1.00 44.71 547 GLU B N 1
ATOM 8352 C CA . GLU B 1 547 ? 4.998 -3.481 -2.549 1.00 44.11 547 GLU B CA 1
ATOM 8353 C C . GLU B 1 547 ? 4.723 -2.006 -2.758 1.00 42.74 547 GLU B C 1
ATOM 8354 O O . GLU B 1 547 ? 5.627 -1.244 -3.112 1.00 40.63 547 GLU B O 1
ATOM 8360 N N . ALA B 1 548 ? 3.475 -1.594 -2.588 1.00 41.90 548 ALA B N 1
ATOM 8361 C CA . ALA B 1 548 ? 3.169 -0.158 -2.724 1.00 41.20 548 ALA B CA 1
ATOM 8362 C C . ALA B 1 548 ? 2.159 0.324 -1.704 1.00 39.82 548 ALA B C 1
ATOM 8363 O O . ALA B 1 548 ? 1.210 -0.351 -1.376 1.00 40.05 548 ALA B O 1
ATOM 8365 N N . HIS B 1 549 ? 2.381 1.528 -1.197 1.00 39.17 549 HIS B N 1
ATOM 8366 C CA . HIS B 1 549 ? 1.432 2.119 -0.283 1.00 39.17 549 HIS B CA 1
ATOM 8367 C C . HIS B 1 549 ? 1.251 3.555 -0.727 1.00 39.18 549 HIS B C 1
ATOM 8368 O O . HIS B 1 549 ? 2.195 4.342 -0.774 1.00 37.50 549 HIS B O 1
ATOM 8375 N N . ILE B 1 550 ? 0.029 3.846 -1.139 1.00 38.88 550 ILE B N 1
ATOM 8376 C CA . ILE B 1 550 ? -0.294 5.154 -1.701 1.00 39.83 550 ILE B CA 1
ATOM 8377 C C . ILE B 1 550 ? -1.262 5.812 -0.724 1.00 38.64 550 ILE B C 1
ATOM 8378 O O . ILE B 1 550 ? -2.331 5.311 -0.475 1.00 38.15 550 ILE B O 1
ATOM 8383 N N . ILE B 1 551 ? -0.875 6.965 -0.208 1.00 39.13 551 ILE B N 1
ATOM 8384 C CA . ILE B 1 551 ? -1.515 7.565 0.956 1.00 40.61 551 ILE B CA 1
ATOM 8385 C C . ILE B 1 551 ? -1.956 9.007 0.688 1.00 41.96 551 ILE B C 1
ATOM 8386 O O . ILE B 1 551 ? -1.129 9.857 0.353 1.00 39.97 551 ILE B O 1
ATOM 8391 N N . PRO B 1 552 ? -3.252 9.294 0.865 1.00 42.87 552 PRO B N 1
ATOM 8392 C CA . PRO B 1 552 ? -3.650 10.681 0.736 1.00 44.62 552 PRO B CA 1
ATOM 8393 C C . PRO B 1 552 ? -3.162 11.531 1.920 1.00 44.92 552 PRO B C 1
ATOM 8394 O O . PRO B 1 552 ? -3.006 11.037 3.036 1.00 44.45 552 PRO B O 1
ATOM 8398 N N . ASP B 1 553 ? -2.882 12.799 1.650 1.00 46.85 553 ASP B N 1
ATOM 8399 C CA . ASP B 1 553 ? -2.624 13.789 2.704 1.00 46.92 553 ASP B CA 1
ATOM 8400 C C . ASP B 1 553 ? -1.507 13.346 3.611 1.00 46.68 553 ASP B C 1
ATOM 8401 O O . ASP B 1 553 ? -1.684 13.235 4.834 1.00 49.41 553 ASP B O 1
ATOM 8406 N N . ALA B 1 554 ? -0.360 13.036 3.009 1.00 46.09 554 ALA B N 1
ATOM 8407 C CA . ALA B 1 554 ? 0.707 12.362 3.709 1.00 45.11 554 ALA B CA 1
ATOM 8408 C C . ALA B 1 554 ? 1.363 13.364 4.660 1.00 46.02 554 ALA B C 1
ATOM 8409 O O . ALA B 1 554 ? 1.927 12.973 5.689 1.00 48.28 554 ALA B O 1
ATOM 8411 N N . GLY B 1 555 ? 1.279 14.651 4.310 1.00 47.93 555 GLY B N 1
ATOM 8412 C CA . GLY B 1 555 ? 1.916 15.734 5.090 1.00 47.51 555 GLY B CA 1
ATOM 8413 C C . GLY B 1 555 ? 3.408 15.674 4.902 1.00 47.34 555 GLY B C 1
ATOM 8414 O O . GLY B 1 555 ? 3.905 14.905 4.059 1.00 50.52 555 GLY B O 1
ATOM 8415 N N . HIS B 1 556 ? 4.144 16.427 5.724 1.00 47.88 556 HIS B N 1
ATOM 8416 C CA . HIS B 1 556 ? 5.600 16.637 5.517 1.00 46.28 556 HIS B CA 1
ATOM 8417 C C . HIS B 1 556 ? 6.466 16.447 6.759 1.00 46.66 556 HIS B C 1
ATOM 8418 O O . HIS B 1 556 ? 7.716 16.679 6.718 1.00 49.09 556 HIS B O 1
ATOM 8425 N N . ALA B 1 557 ? 5.840 15.985 7.848 1.00 46.04 557 ALA B N 1
ATOM 8426 C CA . ALA B 1 557 ? 6.598 15.501 9.014 1.00 44.65 557 ALA B CA 1
ATOM 8427 C C . ALA B 1 557 ? 5.800 14.369 9.634 1.00 44.07 557 ALA B C 1
ATOM 8428 O O . ALA B 1 557 ? 4.572 14.359 9.517 1.00 46.71 557 ALA B O 1
ATOM 8430 N N . ILE B 1 558 ? 6.482 13.411 10.246 1.00 43.18 558 ILE B N 1
ATOM 8431 C CA . ILE B 1 558 ? 5.824 12.401 11.067 1.00 42.39 558 ILE B CA 1
ATOM 8432 C C . ILE B 1 558 ? 5.646 12.945 12.501 1.00 43.06 558 ILE B C 1
ATOM 8433 O O . ILE B 1 558 ? 6.595 13.025 13.292 1.00 45.35 558 ILE B O 1
ATOM 8437 N N . ASN B 1 559 ? 4.421 13.316 12.825 1.00 42.08 559 ASN B N 1
ATOM 8438 C CA . ASN B 1 559 ? 4.113 13.887 14.113 1.00 41.87 559 ASN B CA 1
ATOM 8439 C C . ASN B 1 559 ? 3.268 12.971 14.970 1.00 42.23 559 ASN B C 1
ATOM 8440 O O . ASN B 1 559 ? 3.570 12.770 16.145 1.00 43.44 559 ASN B O 1
ATOM 8445 N N . THR B 1 560 ? 2.214 12.423 14.376 1.00 41.02 560 THR B N 1
ATOM 8446 C CA . THR B 1 560 ? 1.230 11.665 15.102 1.00 40.31 560 THR B CA 1
ATOM 8447 C C . THR B 1 560 ? 1.426 10.185 14.819 1.00 38.63 560 THR B C 1
ATOM 8448 O O . THR B 1 560 ? 2.192 9.827 13.952 1.00 36.17 560 THR B O 1
ATOM 8452 N N . MET B 1 561 ? 0.733 9.338 15.578 1.00 38.75 561 MET B N 1
ATOM 8453 C CA . MET B 1 561 ? 0.769 7.916 15.316 1.00 39.43 561 MET B CA 1
ATOM 8454 C C . MET B 1 561 ? 0.141 7.646 13.937 1.00 39.11 561 MET B C 1
ATOM 8455 O O . MET B 1 561 ? 0.655 6.824 13.171 1.00 38.83 561 MET B O 1
ATOM 8460 N N . GLU B 1 562 ? -0.946 8.341 13.612 1.00 38.45 562 GLU B N 1
ATOM 8461 C CA . GLU B 1 562 ? -1.538 8.212 12.279 1.00 39.78 562 GLU B CA 1
ATOM 8462 C C . GLU B 1 562 ? -0.517 8.501 11.164 1.00 38.17 562 GLU B C 1
ATOM 8463 O O . GLU B 1 562 ? -0.467 7.785 10.185 1.00 37.61 562 GLU B O 1
ATOM 8469 N N . ASP B 1 563 ? 0.312 9.534 11.314 1.00 38.31 563 ASP B N 1
ATOM 8470 C CA . ASP B 1 563 ? 1.360 9.804 10.317 1.00 37.51 563 ASP B CA 1
ATOM 8471 C C . ASP B 1 563 ? 2.299 8.615 10.237 1.00 36.66 563 ASP B C 1
ATOM 8472 O O . ASP B 1 563 ? 2.663 8.189 9.140 1.00 35.87 563 ASP B O 1
ATOM 8477 N N . ALA B 1 564 ? 2.719 8.097 11.396 1.00 37.03 564 ALA B N 1
ATOM 8478 C CA . ALA B 1 564 ? 3.640 6.959 11.430 1.00 36.40 564 ALA B CA 1
ATOM 8479 C C . ALA B 1 564 ? 3.049 5.742 10.748 1.00 36.87 564 ALA B C 1
ATOM 8480 O O . ALA B 1 564 ? 3.763 5.028 10.017 1.00 37.24 564 ALA B O 1
ATOM 8482 N N . VAL B 1 565 ? 1.763 5.485 10.987 1.00 37.25 565 VAL B N 1
ATOM 8483 C CA . VAL B 1 565 ? 1.113 4.281 10.454 1.00 38.18 565 VAL B CA 1
ATOM 8484 C C . VAL B 1 565 ? 1.118 4.397 8.946 1.00 38.89 565 VAL B C 1
ATOM 8485 O O . VAL B 1 565 ? 1.357 3.424 8.250 1.00 39.05 565 VAL B O 1
ATOM 8489 N N . LYS B 1 566 ? 0.876 5.605 8.445 1.00 38.43 566 LYS B N 1
ATOM 8490 C CA . LYS B 1 566 ? 0.802 5.825 6.994 1.00 38.90 566 LYS B CA 1
ATOM 8491 C C . LYS B 1 566 ? 2.156 5.707 6.295 1.00 39.32 566 LYS B C 1
ATOM 8492 O O . LYS B 1 566 ? 2.267 5.102 5.223 1.00 40.31 566 LYS B O 1
ATOM 8498 N N . ILE B 1 567 ? 3.187 6.269 6.911 1.00 38.19 567 ILE B N 1
ATOM 8499 C CA . ILE B 1 567 ? 4.445 6.521 6.234 1.00 38.30 567 ILE B CA 1
ATOM 8500 C C . ILE B 1 567 ? 5.606 5.655 6.687 1.00 37.80 567 ILE B C 1
ATOM 8501 O O . ILE B 1 567 ? 6.428 5.259 5.873 1.00 38.96 567 ILE B O 1
ATOM 8505 N N . LEU B 1 568 ? 5.661 5.334 7.979 1.00 38.75 568 LEU B N 1
ATOM 8506 C CA . LEU B 1 568 ? 6.797 4.639 8.578 1.00 38.48 568 LEU B CA 1
ATOM 8507 C C . LEU B 1 568 ? 6.552 3.146 8.740 1.00 38.66 568 LEU B C 1
ATOM 8508 O O . LEU B 1 568 ? 7.387 2.323 8.368 1.00 38.47 568 LEU B O 1
ATOM 8513 N N . LEU B 1 569 ? 5.417 2.792 9.309 1.00 38.87 569 LEU B N 1
ATOM 8514 C CA . LEU B 1 569 ? 5.106 1.399 9.557 1.00 40.67 569 LEU B CA 1
ATOM 8515 C C . LEU B 1 569 ? 5.239 0.522 8.326 1.00 40.92 569 LEU B C 1
ATOM 8516 O O . LEU B 1 569 ? 5.724 -0.602 8.417 1.00 42.01 569 LEU B O 1
ATOM 8521 N N . PRO B 1 570 ? 4.795 1.003 7.160 1.00 40.93 570 PRO B N 1
ATOM 8522 C CA . PRO B 1 570 ? 4.919 0.034 6.048 1.00 41.27 570 PRO B CA 1
ATOM 8523 C C . PRO B 1 570 ? 6.379 -0.289 5.683 1.00 41.61 570 PRO B C 1
ATOM 8524 O O . PRO B 1 570 ? 6.662 -1.408 5.276 1.00 42.43 570 PRO B O 1
ATOM 8528 N N . ALA B 1 571 ? 7.274 0.685 5.803 1.00 40.17 571 ALA B N 1
ATOM 8529 C CA . ALA B 1 571 ? 8.702 0.485 5.566 1.00 40.48 571 ALA B CA 1
ATOM 8530 C C . ALA B 1 571 ? 9.273 -0.529 6.570 1.00 41.76 571 ALA B C 1
ATOM 8531 O O . ALA B 1 571 ? 9.929 -1.503 6.168 1.00 42.70 571 ALA B O 1
ATOM 8533 N N . VAL B 1 572 ? 8.952 -0.344 7.848 1.00 40.79 572 VAL B N 1
ATOM 8534 C CA . VAL B 1 572 ? 9.415 -1.230 8.915 1.00 42.34 572 VAL B CA 1
ATOM 8535 C C . VAL B 1 572 ? 8.861 -2.656 8.767 1.00 44.22 572 VAL B C 1
ATOM 8536 O O . VAL B 1 572 ? 9.619 -3.609 8.774 1.00 45.74 572 VAL B O 1
ATOM 8540 N N . PHE B 1 573 ? 7.557 -2.812 8.613 1.00 43.58 573 PHE B N 1
ATOM 8541 C CA . PHE B 1 573 ? 6.971 -4.142 8.386 1.00 45.09 573 PHE B CA 1
ATOM 8542 C C . PHE B 1 573 ? 7.563 -4.805 7.134 1.00 45.40 573 PHE B C 1
ATOM 8543 O O . PHE B 1 573 ? 7.776 -5.992 7.110 1.00 46.48 573 PHE B O 1
ATOM 8551 N N . PHE B 1 574 ? 7.773 -4.023 6.072 1.00 44.49 574 PHE B N 1
ATOM 8552 C CA . PHE B 1 574 ? 8.343 -4.572 4.859 1.00 45.49 574 PHE B CA 1
ATOM 8553 C C . PHE B 1 574 ? 9.764 -5.086 5.097 1.00 46.11 574 PHE B C 1
ATOM 8554 O O . PHE B 1 574 ? 10.100 -6.179 4.656 1.00 48.02 574 PHE B O 1
ATOM 8562 N N . LEU B 1 575 ? 10.599 -4.300 5.750 1.00 45.85 575 LEU B N 1
ATOM 8563 C CA . LEU B 1 575 ? 11.970 -4.756 6.069 1.00 47.20 575 LEU B CA 1
ATOM 8564 C C . LEU B 1 575 ? 11.965 -5.938 7.024 1.00 49.00 575 LEU B C 1
ATOM 8565 O O . LEU B 1 575 ? 12.763 -6.877 6.852 1.00 50.38 575 LEU B O 1
ATOM 8570 N N . ALA B 1 576 ? 11.092 -5.915 8.027 1.00 48.34 576 ALA B N 1
ATOM 8571 C CA . ALA B 1 576 ? 11.008 -7.012 9.009 1.00 50.88 576 ALA B CA 1
ATOM 8572 C C . ALA B 1 576 ? 10.608 -8.353 8.331 1.00 53.02 576 ALA B C 1
ATOM 8573 O O . ALA B 1 576 ? 11.119 -9.415 8.661 1.00 55.37 576 ALA B O 1
ATOM 8575 N N . THR B 1 577 ? 9.713 -8.285 7.354 1.00 52.70 577 THR B N 1
ATOM 8576 C CA . THR B 1 577 ? 9.300 -9.474 6.627 1.00 54.62 577 THR B CA 1
ATOM 8577 C C . THR B 1 577 ? 10.379 -9.951 5.612 1.00 56.12 577 THR B C 1
ATOM 8578 O O . THR B 1 577 ? 10.531 -11.130 5.393 1.00 58.05 577 THR B O 1
ATOM 8582 N N . GLN B 1 578 ? 11.129 -9.019 5.027 1.00 55.93 578 GLN B N 1
ATOM 8583 C CA . GLN B 1 578 ? 12.240 -9.341 4.125 1.00 56.80 578 GLN B CA 1
ATOM 8584 C C . GLN B 1 578 ? 13.410 -9.984 4.843 1.00 59.33 578 GLN B C 1
ATOM 8585 O O . GLN B 1 578 ? 14.086 -10.882 4.289 1.00 63.17 578 GLN B O 1
ATOM 8591 N N . ARG B 1 579 ? 13.656 -9.539 6.071 1.00 59.71 579 ARG B N 1
ATOM 8592 C CA . ARG B 1 579 ? 14.614 -10.178 6.977 1.00 62.36 579 ARG B CA 1
ATOM 8593 C C . ARG B 1 579 ? 14.299 -11.667 7.223 1.00 66.67 579 ARG B C 1
ATOM 8594 O O . ARG B 1 579 ? 15.204 -12.524 7.198 1.00 69.03 579 ARG B O 1
ATOM 8602 N N . GLU B 1 580 ? 13.020 -11.976 7.441 1.00 68.45 580 GLU B N 1
ATOM 8603 C CA . GLU B 1 580 ? 12.625 -13.361 7.769 1.00 72.41 580 GLU B CA 1
ATOM 8604 C C . GLU B 1 580 ? 11.123 -13.570 7.576 1.00 73.39 580 GLU B C 1
ATOM 8605 O O . GLU B 1 580 ? 10.719 -14.464 6.814 1.00 76.45 580 GLU B O 1
ATOM 8606 N N . MET C 1 5 ? -42.550 27.879 -36.501 1.00 57.20 5 MET C N 1
ATOM 8607 C CA . MET C 1 5 ? -42.237 26.797 -35.524 1.00 56.21 5 MET C CA 1
ATOM 8608 C C . MET C 1 5 ? -41.317 25.670 -36.148 1.00 54.17 5 MET C C 1
ATOM 8609 O O . MET C 1 5 ? -40.407 25.153 -35.498 1.00 55.60 5 MET C O 1
ATOM 8612 N N . PRO C 1 6 ? -41.551 25.292 -37.415 1.00 50.11 6 PRO C N 1
ATOM 8613 C CA . PRO C 1 6 ? -40.753 24.450 -38.348 1.00 47.72 6 PRO C CA 1
ATOM 8614 C C . PRO C 1 6 ? -39.505 25.212 -38.867 1.00 45.31 6 PRO C C 1
ATOM 8615 O O . PRO C 1 6 ? -39.655 26.333 -39.355 1.00 47.67 6 PRO C O 1
ATOM 8619 N N . VAL C 1 7 ? -38.295 24.647 -38.769 1.00 43.06 7 VAL C N 1
ATOM 8620 C CA . VAL C 1 7 ? -37.077 25.403 -39.126 1.00 40.67 7 VAL C CA 1
ATOM 8621 C C . VAL C 1 7 ? -37.026 25.750 -40.630 1.00 41.14 7 VAL C C 1
ATOM 8622 O O . VAL C 1 7 ? -37.316 24.886 -41.484 1.00 41.06 7 VAL C O 1
ATOM 8626 N N . GLU C 1 8 ? -36.609 26.979 -40.954 1.00 40.85 8 GLU C N 1
ATOM 8627 C CA . GLU C 1 8 ? -36.609 27.444 -42.346 1.00 42.09 8 GLU C CA 1
ATOM 8628 C C . GLU C 1 8 ? -35.222 27.156 -42.994 1.00 40.68 8 GLU C C 1
ATOM 8629 O O . GLU C 1 8 ? -34.464 28.048 -43.322 1.00 39.61 8 GLU C O 1
ATOM 8631 N N . PHE C 1 9 ? -34.941 25.874 -43.216 1.00 40.11 9 PHE C N 1
ATOM 8632 C CA . PHE C 1 9 ? -33.633 25.426 -43.638 1.00 38.12 9 PHE C CA 1
ATOM 8633 C C . PHE C 1 9 ? -33.156 26.046 -44.962 1.00 39.52 9 PHE C C 1
ATOM 8634 O O . PHE C 1 9 ? -32.011 26.525 -45.053 1.00 38.25 9 PHE C O 1
ATOM 8642 N N . SER C 1 10 ? -33.998 26.043 -45.984 1.00 40.16 10 SER C N 1
ATOM 8643 C CA . SER C 1 10 ? -33.532 26.550 -47.286 1.00 42.15 10 SER C CA 1
ATOM 8644 C C . SER C 1 10 ? -33.303 28.064 -47.248 1.00 42.38 10 SER C C 1
ATOM 8645 O O . SER C 1 10 ? -32.351 28.544 -47.856 1.00 42.35 10 SER C O 1
ATOM 8648 N N . ARG C 1 11 ? -34.120 28.797 -46.504 1.00 41.74 11 ARG C N 1
ATOM 8649 C CA . ARG C 1 11 ? -33.922 30.252 -46.375 1.00 43.78 11 ARG C CA 1
ATOM 8650 C C . ARG C 1 11 ? -32.611 30.569 -45.648 1.00 41.68 11 ARG C C 1
ATOM 8651 O O . ARG C 1 11 ? -31.813 31.389 -46.114 1.00 41.47 11 ARG C O 1
ATOM 8659 N N . ILE C 1 12 ? -32.369 29.868 -44.533 1.00 39.73 12 ILE C N 1
ATOM 8660 C CA . ILE C 1 12 ? -31.131 30.007 -43.805 1.00 37.86 12 ILE C CA 1
ATOM 8661 C C . ILE C 1 12 ? -29.936 29.776 -44.736 1.00 37.22 12 ILE C C 1
ATOM 8662 O O . ILE C 1 12 ? -28.977 30.532 -44.727 1.00 36.21 12 ILE C O 1
ATOM 8667 N N . VAL C 1 13 ? -29.993 28.747 -45.570 1.00 38.13 13 VAL C N 1
ATOM 8668 C CA . VAL C 1 13 ? -28.841 28.460 -46.409 1.00 38.26 13 VAL C CA 1
ATOM 8669 C C . VAL C 1 13 ? -28.676 29.566 -47.449 1.00 39.56 13 VAL C C 1
ATOM 8670 O O . VAL C 1 13 ? -27.544 29.985 -47.753 1.00 38.77 13 VAL C O 1
ATOM 8674 N N . ARG C 1 14 ? -29.794 30.044 -47.978 1.00 38.98 14 ARG C N 1
ATOM 8675 C CA . ARG C 1 14 ? -29.737 31.115 -48.975 1.00 41.39 14 ARG C CA 1
ATOM 8676 C C . ARG C 1 14 ? -29.127 32.405 -48.389 1.00 39.73 14 ARG C C 1
ATOM 8677 O O . ARG C 1 14 ? -28.337 33.048 -49.034 1.00 39.81 14 ARG C O 1
ATOM 8685 N N . ASP C 1 15 ? -29.504 32.736 -47.169 1.00 39.30 15 ASP C N 1
ATOM 8686 C CA . ASP C 1 15 ? -28.991 33.901 -46.432 1.00 39.10 15 ASP C CA 1
ATOM 8687 C C . ASP C 1 15 ? -27.519 33.741 -46.125 1.00 38.97 15 ASP C C 1
ATOM 8688 O O . ASP C 1 15 ? -26.698 34.611 -46.480 1.00 38.34 15 ASP C O 1
ATOM 8693 N N . VAL C 1 16 ? -27.193 32.592 -45.526 1.00 38.17 16 VAL C N 1
ATOM 8694 C CA . VAL C 1 16 ? -25.835 32.291 -45.138 1.00 38.40 16 VAL C CA 1
ATOM 8695 C C . VAL C 1 16 ? -24.988 32.324 -46.361 1.00 39.04 16 VAL C C 1
ATOM 8696 O O . VAL C 1 16 ? -23.938 32.906 -46.318 1.00 40.99 16 VAL C O 1
ATOM 8700 N N . GLU C 1 17 ? -25.473 31.794 -47.488 1.00 41.04 17 GLU C N 1
ATOM 8701 C CA . GLU C 1 17 ? -24.687 31.776 -48.718 1.00 42.45 17 GLU C CA 1
ATOM 8702 C C . GLU C 1 17 ? -24.399 33.179 -49.239 1.00 44.47 17 GLU C C 1
ATOM 8703 O O . GLU C 1 17 ? -23.331 33.468 -49.772 1.00 45.34 17 GLU C O 1
ATOM 8709 N N . ARG C 1 18 ? -25.418 34.020 -49.200 1.00 43.23 18 ARG C N 1
ATOM 8710 C CA . ARG C 1 18 ? -25.272 35.363 -49.720 1.00 43.91 18 ARG C CA 1
ATOM 8711 C C . ARG C 1 18 ? -24.390 36.235 -48.833 1.00 41.54 18 ARG C C 1
ATOM 8712 O O . ARG C 1 18 ? -23.673 37.064 -49.365 1.00 42.38 18 ARG C O 1
ATOM 8720 N N . LEU C 1 19 ? -24.449 36.014 -47.527 1.00 40.74 19 LEU C N 1
ATOM 8721 C CA . LEU C 1 19 ? -23.622 36.709 -46.539 1.00 40.31 19 LEU C CA 1
ATOM 8722 C C . LEU C 1 19 ? -22.178 36.290 -46.608 1.00 42.63 19 LEU C C 1
ATOM 8723 O O . LEU C 1 19 ? -21.284 37.125 -46.453 1.00 42.05 19 LEU C O 1
ATOM 8728 N N . ILE C 1 20 ? -21.957 34.985 -46.808 1.00 42.78 20 ILE C N 1
ATOM 8729 C CA . ILE C 1 20 ? -20.615 34.481 -47.095 1.00 42.72 20 ILE C CA 1
ATOM 8730 C C . ILE C 1 20 ? -20.105 35.025 -48.423 1.00 44.54 20 ILE C C 1
ATOM 8731 O O . ILE C 1 20 ? -18.932 35.401 -48.550 1.00 45.80 20 ILE C O 1
ATOM 8736 N N . ALA C 1 21 ? -20.977 35.074 -49.424 1.00 44.61 21 ALA C N 1
ATOM 8737 C CA . ALA C 1 21 ? -20.611 35.415 -50.779 1.00 46.44 21 ALA C CA 1
ATOM 8738 C C . ALA C 1 21 ? -20.313 36.889 -51.110 1.00 46.80 21 ALA C C 1
ATOM 8739 O O . ALA C 1 21 ? -19.590 37.137 -52.036 1.00 47.24 21 ALA C O 1
ATOM 8741 N N . VAL C 1 22 ? -20.901 37.863 -50.396 1.00 44.58 22 VAL C N 1
ATOM 8742 C CA . VAL C 1 22 ? -20.772 39.275 -50.767 1.00 45.20 22 VAL C CA 1
ATOM 8743 C C . VAL C 1 22 ? -19.288 39.622 -50.853 1.00 44.90 22 VAL C C 1
ATOM 8744 O O . VAL C 1 22 ? -18.507 39.233 -49.977 1.00 44.10 22 VAL C O 1
ATOM 8748 N N . GLU C 1 23 ? -18.935 40.375 -51.871 1.00 47.16 23 GLU C N 1
ATOM 8749 C CA . GLU C 1 23 ? -17.556 40.757 -52.126 1.00 50.75 23 GLU C CA 1
ATOM 8750 C C . GLU C 1 23 ? -17.000 41.536 -50.917 1.00 50.17 23 GLU C C 1
ATOM 8751 O O . GLU C 1 23 ? -17.702 42.313 -50.267 1.00 46.67 23 GLU C O 1
ATOM 8757 N N . LYS C 1 24 ? -15.765 41.228 -50.540 1.00 38.89 24 LYS C N 1
ATOM 8758 C CA . LYS C 1 24 ? -15.112 41.882 -49.394 1.00 38.42 24 LYS C CA 1
ATOM 8759 C C . LYS C 1 24 ? -13.715 42.228 -49.805 1.00 38.37 24 LYS C C 1
ATOM 8760 O O . LYS C 1 24 ? -13.107 41.482 -50.568 1.00 41.30 24 LYS C O 1
ATOM 8766 N N . TYR C 1 25 ? -13.182 43.329 -49.290 1.00 38.10 25 TYR C N 1
ATOM 8767 C CA . TYR C 1 25 ? -11.918 43.843 -49.793 1.00 38.58 25 TYR C CA 1
ATOM 8768 C C . TYR C 1 25 ? -11.005 44.315 -48.699 1.00 38.89 25 TYR C C 1
ATOM 8769 O O . TYR C 1 25 ? -11.446 44.948 -47.739 1.00 38.61 25 TYR C O 1
ATOM 8778 N N . SER C 1 26 ? -9.712 44.046 -48.852 1.00 39.15 26 SER C N 1
ATOM 8779 C CA . SER C 1 26 ? -8.746 44.622 -47.960 1.00 39.54 26 SER C CA 1
ATOM 8780 C C . SER C 1 26 ? -7.662 45.308 -48.759 1.00 37.69 26 SER C C 1
ATOM 8781 O O . SER C 1 26 ? -7.215 44.820 -49.796 1.00 38.50 26 SER C O 1
ATOM 8784 N N . LEU C 1 27 ? -7.260 46.463 -48.260 1.00 37.32 27 LEU C N 1
ATOM 8785 C CA . LEU C 1 27 ? -6.271 47.327 -48.916 1.00 36.55 27 LEU C CA 1
ATOM 8786 C C . LEU C 1 27 ? -4.848 46.943 -48.504 1.00 37.10 27 LEU C C 1
ATOM 8787 O O . LEU C 1 27 ? -4.510 46.886 -47.309 1.00 35.72 27 LEU C O 1
ATOM 8792 N N . GLN C 1 28 ? -3.983 46.700 -49.485 1.00 38.45 28 GLN C N 1
ATOM 8793 C CA . GLN C 1 28 ? -2.648 46.190 -49.191 1.00 39.08 28 GLN C CA 1
ATOM 8794 C C . GLN C 1 28 ? -1.510 47.156 -49.526 1.00 40.61 28 GLN C C 1
ATOM 8795 O O . GLN C 1 28 ? -0.472 47.123 -48.861 1.00 39.63 28 GLN C O 1
ATOM 8801 N N . GLY C 1 29 ? -1.712 48.013 -50.531 1.00 39.59 29 GLY C N 1
ATOM 8802 C CA . GLY C 1 29 ? -0.715 48.963 -50.916 1.00 40.10 29 GLY C CA 1
ATOM 8803 C C . GLY C 1 29 ? -0.947 49.520 -52.307 1.00 39.88 29 GLY C C 1
ATOM 8804 O O . GLY C 1 29 ? -2.034 49.410 -52.869 1.00 38.54 29 GLY C O 1
ATOM 8805 N N . VAL C 1 30 ? 0.104 50.102 -52.864 1.00 40.11 30 VAL C N 1
ATOM 8806 C CA . VAL C 1 30 ? 0.081 50.676 -54.209 1.00 41.33 30 VAL C CA 1
ATOM 8807 C C . VAL C 1 30 ? 1.291 50.163 -54.965 1.00 43.21 30 VAL C C 1
ATOM 8808 O O . VAL C 1 30 ? 2.385 50.312 -54.480 1.00 44.49 30 VAL C O 1
ATOM 8812 N N . VAL C 1 31 ? 1.082 49.528 -56.119 1.00 43.93 31 VAL C N 1
ATOM 8813 C CA . VAL C 1 31 ? 2.155 48.854 -56.847 1.00 46.31 31 VAL C CA 1
ATOM 8814 C C . VAL C 1 31 ? 2.251 49.458 -58.246 1.00 49.09 31 VAL C C 1
ATOM 8815 O O . VAL C 1 31 ? 1.367 50.204 -58.710 1.00 47.98 31 VAL C O 1
ATOM 8819 N N . ASP C 1 32 ? 3.342 49.155 -58.913 1.00 51.77 32 ASP C N 1
ATOM 8820 C CA . ASP C 1 32 ? 3.886 50.108 -59.865 1.00 53.85 32 ASP C CA 1
ATOM 8821 C C . ASP C 1 32 ? 2.903 50.473 -60.922 1.00 55.05 32 ASP C C 1
ATOM 8822 O O . ASP C 1 32 ? 2.255 49.649 -61.394 1.00 55.70 32 ASP C O 1
ATOM 8824 N N . GLY C 1 33 ? 2.971 51.673 -61.440 1.00 55.50 33 GLY C N 1
ATOM 8825 C CA . GLY C 1 33 ? 1.998 52.399 -62.241 1.00 54.25 33 GLY C CA 1
ATOM 8826 C C . GLY C 1 33 ? 0.802 52.938 -61.506 1.00 52.46 33 GLY C C 1
ATOM 8827 O O . GLY C 1 33 ? -0.244 53.144 -62.120 1.00 53.47 33 GLY C O 1
ATOM 8828 N N . ASP C 1 34 ? 0.967 53.195 -60.207 1.00 51.24 34 ASP C N 1
ATOM 8829 C CA . ASP C 1 34 ? -0.131 53.642 -59.325 1.00 48.45 34 ASP C CA 1
ATOM 8830 C C . ASP C 1 34 ? -1.396 52.809 -59.409 1.00 47.18 34 ASP C C 1
ATOM 8831 O O . ASP C 1 34 ? -2.503 53.312 -59.654 1.00 46.96 34 ASP C O 1
ATOM 8836 N N . LYS C 1 35 ? -1.227 51.519 -59.133 1.00 46.13 35 LYS C N 1
ATOM 8837 C CA . LYS C 1 35 ? -2.328 50.572 -59.110 1.00 44.69 35 LYS C CA 1
ATOM 8838 C C . LYS C 1 35 ? -2.531 50.168 -57.662 1.00 42.58 35 LYS C C 1
ATOM 8839 O O . LYS C 1 35 ? -1.580 49.751 -57.007 1.00 42.47 35 LYS C O 1
ATOM 8845 N N . LEU C 1 36 ? -3.754 50.282 -57.152 1.00 40.10 36 LEU C N 1
ATOM 8846 C CA . LEU C 1 36 ? -4.040 49.793 -55.820 1.00 39.58 36 LEU C CA 1
ATOM 8847 C C . LEU C 1 36 ? -3.931 48.276 -55.806 1.00 39.99 36 LEU C C 1
ATOM 8848 O O . LEU C 1 36 ? -4.409 47.616 -56.730 1.00 41.02 36 LEU C O 1
ATOM 8853 N N . LEU C 1 37 ? -3.324 47.734 -54.753 1.00 39.47 37 LEU C N 1
ATOM 8854 C CA . LEU C 1 37 ? -3.252 46.305 -54.559 1.00 40.06 37 LEU C CA 1
ATOM 8855 C C . LEU C 1 37 ? -4.278 45.962 -53.503 1.00 38.09 37 LEU C C 1
ATOM 8856 O O . LEU C 1 37 ? -4.208 46.442 -52.370 1.00 36.95 37 LEU C O 1
ATOM 8861 N N . VAL C 1 38 ? -5.264 45.177 -53.876 1.00 38.40 38 VAL C N 1
ATOM 8862 C CA . VAL C 1 38 ? -6.262 44.742 -52.904 1.00 38.90 38 VAL C CA 1
ATOM 8863 C C . VAL C 1 38 ? -6.358 43.243 -52.899 1.00 38.72 38 VAL C C 1
ATOM 8864 O O . VAL C 1 38 ? -6.159 42.592 -53.922 1.00 39.86 38 VAL C O 1
ATOM 8868 N N . VAL C 1 39 ? -6.641 42.710 -51.723 1.00 39.11 39 VAL C N 1
ATOM 8869 C CA . VAL C 1 39 ? -7.032 41.332 -51.573 1.00 39.50 39 VAL C CA 1
ATOM 8870 C C . VAL C 1 39 ? -8.541 41.336 -51.464 1.00 39.36 39 VAL C C 1
ATOM 8871 O O . VAL C 1 39 ? -9.129 42.097 -50.684 1.00 39.34 39 VAL C O 1
ATOM 8875 N N . GLY C 1 40 ? -9.174 40.520 -52.287 1.00 40.05 40 GLY C N 1
ATOM 8876 C CA . GLY C 1 40 ? -10.604 40.520 -52.344 1.00 40.03 40 GLY C CA 1
ATOM 8877 C C . GLY C 1 40 ? -11.177 39.131 -52.290 1.00 40.99 40 GLY C C 1
ATOM 8878 O O . GLY C 1 40 ? -10.646 38.203 -52.893 1.00 41.76 40 GLY C O 1
ATOM 8879 N N . PHE C 1 41 ? -12.271 38.994 -51.549 1.00 41.97 41 PHE C N 1
ATOM 8880 C CA . PHE C 1 41 ? -13.121 37.813 -51.669 1.00 43.03 41 PHE C CA 1
ATOM 8881 C C . PHE C 1 41 ? -14.144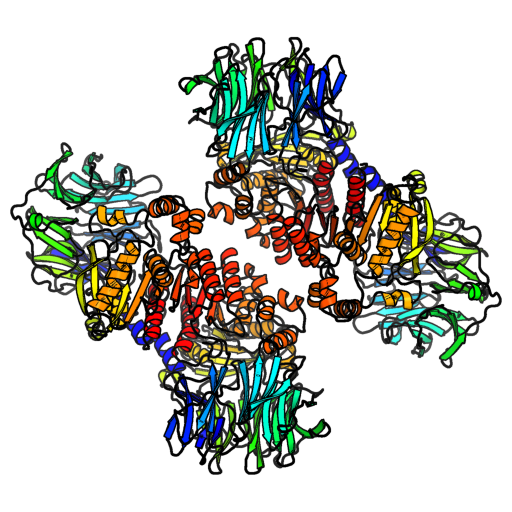 38.091 -52.754 1.00 43.05 41 PHE C C 1
ATOM 8882 O O . PHE C 1 41 ? -15.031 38.946 -52.587 1.00 42.75 41 PHE C O 1
ATOM 8890 N N . SER C 1 42 ? -14.019 37.372 -53.862 1.00 43.81 42 SER C N 1
ATOM 8891 C CA . SER C 1 42 ? -14.839 37.584 -55.032 1.00 44.33 42 SER C CA 1
ATOM 8892 C C . SER C 1 42 ? -14.822 36.311 -55.841 1.00 46.21 42 SER C C 1
ATOM 8893 O O . SER C 1 42 ? -13.815 35.572 -55.833 1.00 47.63 42 SER C O 1
ATOM 8896 N N . GLU C 1 43 ? -15.942 36.030 -56.503 1.00 46.31 43 GLU C N 1
ATOM 8897 C CA . GLU C 1 43 ? -16.145 34.785 -57.201 1.00 48.57 43 GLU C CA 1
ATOM 8898 C C . GLU C 1 43 ? -15.879 33.598 -56.253 1.00 48.59 43 GLU C C 1
ATOM 8899 O O . GLU C 1 43 ? -15.341 32.585 -56.658 1.00 49.69 43 GLU C O 1
ATOM 8901 N N . GLY C 1 44 ? -16.244 33.750 -54.985 1.00 46.74 44 GLY C N 1
ATOM 8902 C CA . GLY C 1 44 ? -16.225 32.635 -54.046 1.00 47.42 44 GLY C CA 1
ATOM 8903 C C . GLY C 1 44 ? -14.882 32.259 -53.477 1.00 47.61 44 GLY C C 1
ATOM 8904 O O . GLY C 1 44 ? -14.758 31.222 -52.826 1.00 46.98 44 GLY C O 1
ATOM 8905 N N . SER C 1 45 ? -13.873 33.108 -53.669 1.00 46.63 45 SER C N 1
ATOM 8906 C CA . SER C 1 45 ? -12.568 32.804 -53.122 1.00 46.99 45 SER C CA 1
ATOM 8907 C C . SER C 1 45 ? -11.765 34.060 -52.864 1.00 45.50 45 SER C C 1
ATOM 8908 O O . SER C 1 45 ? -12.156 35.179 -53.285 1.00 43.51 45 SER C O 1
ATOM 8911 N N . VAL C 1 46 ? -10.702 33.880 -52.090 1.00 45.22 46 VAL C N 1
ATOM 8912 C CA . VAL C 1 46 ? -9.818 34.965 -51.742 1.00 44.30 46 VAL C CA 1
ATOM 8913 C C . VAL C 1 46 ? -8.760 35.039 -52.826 1.00 44.40 46 VAL C C 1
ATOM 8914 O O . VAL C 1 46 ? -8.069 34.066 -53.064 1.00 45.05 46 VAL C O 1
ATOM 8918 N N . ASN C 1 47 ? -8.652 36.216 -53.443 1.00 44.10 47 ASN C N 1
ATOM 8919 C CA . ASN C 1 47 ? -7.744 36.511 -54.542 1.00 44.06 47 ASN C CA 1
ATOM 8920 C C . ASN C 1 47 ? -7.029 37.861 -54.360 1.00 43.61 47 ASN C C 1
ATOM 8921 O O . ASN C 1 47 ? -7.333 38.626 -53.430 1.00 41.51 47 ASN C O 1
ATOM 8926 N N . ALA C 1 48 ? -6.074 38.148 -55.242 1.00 43.72 48 ALA C N 1
ATOM 8927 C CA . ALA C 1 48 ? -5.365 39.425 -55.227 1.00 43.81 48 ALA C CA 1
ATOM 8928 C C . ALA C 1 48 ? -5.641 40.158 -56.524 1.00 43.22 48 ALA C C 1
ATOM 8929 O O . ALA C 1 48 ? -5.652 39.554 -57.597 1.00 44.10 48 ALA C O 1
ATOM 8931 N N . TYR C 1 49 ? -5.895 41.457 -56.414 1.00 41.34 49 TYR C N 1
ATOM 8932 C CA . TYR C 1 49 ? -6.232 42.286 -57.559 1.00 41.91 49 TYR C CA 1
ATOM 8933 C C . TYR C 1 49 ? -5.445 43.599 -57.628 1.00 42.09 49 TYR C C 1
ATOM 8934 O O . TYR C 1 49 ? -5.114 44.210 -56.608 1.00 41.40 49 TYR C O 1
ATOM 8943 N N . LEU C 1 50 ? -5.157 44.032 -58.847 1.00 43.24 50 LEU C N 1
ATOM 8944 C CA . LEU C 1 50 ? -4.797 45.417 -59.108 1.00 43.27 50 LEU C CA 1
ATOM 8945 C C . LEU C 1 50 ? -6.101 46.141 -59.438 1.00 42.68 50 LEU C C 1
ATOM 8946 O O . LEU C 1 50 ? -6.913 45.647 -60.230 1.00 43.84 50 LEU C O 1
ATOM 8951 N N . TYR C 1 51 ? -6.292 47.300 -58.841 1.00 41.51 51 TYR C N 1
ATOM 8952 C CA . TYR C 1 51 ? -7.404 48.171 -59.188 1.00 40.84 51 TYR C CA 1
ATOM 8953 C C . TYR C 1 51 ? -6.839 49.439 -59.807 1.00 41.53 51 TYR C C 1
ATOM 8954 O O . TYR C 1 51 ? -5.935 50.048 -59.228 1.00 41.13 51 TYR C O 1
ATOM 8963 N N . ASP C 1 52 ? -7.377 49.832 -60.965 1.00 42.15 52 ASP C N 1
ATOM 8964 C CA . ASP C 1 52 ? -7.109 51.148 -61.567 1.00 42.83 52 ASP C CA 1
ATOM 8965 C C . ASP C 1 52 ? -8.118 51.430 -62.645 1.00 43.13 52 ASP C C 1
ATOM 8966 O O . ASP C 1 52 ? -8.519 50.534 -63.373 1.00 41.84 52 ASP C O 1
ATOM 8971 N N . GLY C 1 53 ? -8.489 52.692 -62.785 1.00 43.77 53 GLY C N 1
ATOM 8972 C CA . GLY C 1 53 ? -9.403 53.095 -63.878 1.00 44.62 53 GLY C CA 1
ATOM 8973 C C . GLY C 1 53 ? -10.697 52.303 -63.889 1.00 43.45 53 GLY C C 1
ATOM 8974 O O . GLY C 1 53 ? -11.111 51.782 -64.924 1.00 43.51 53 GLY C O 1
ATOM 8975 N N . GLY C 1 54 ? -11.288 52.141 -62.707 1.00 42.06 54 GLY C N 1
ATOM 8976 C CA . GLY C 1 54 ? -12.589 51.499 -62.562 1.00 42.50 54 GLY C CA 1
ATOM 8977 C C . GLY C 1 54 ? -12.658 50.022 -62.873 1.00 42.52 54 GLY C C 1
ATOM 8978 O O . GLY C 1 54 ? -13.735 49.480 -63.077 1.00 42.89 54 GLY C O 1
ATOM 8979 N N . GLU C 1 55 ? -11.511 49.354 -62.872 1.00 42.87 55 GLU C N 1
ATOM 8980 C CA . GLU C 1 55 ? -11.450 47.944 -63.213 1.00 43.58 55 GLU C CA 1
ATOM 8981 C C . GLU C 1 55 ? -10.430 47.237 -62.326 1.00 44.01 55 GLU C C 1
ATOM 8982 O O . GLU C 1 55 ? -9.462 47.863 -61.856 1.00 42.26 55 GLU C O 1
ATOM 8988 N N . THR C 1 56 ? -10.658 45.942 -62.104 1.00 43.84 56 THR C N 1
ATOM 8989 C CA . THR C 1 56 ? -9.727 45.112 -61.352 1.00 43.46 56 THR C CA 1
ATOM 8990 C C . THR C 1 56 ? -9.089 44.139 -62.315 1.00 45.44 56 THR C C 1
ATOM 8991 O O . THR C 1 56 ? -9.716 43.743 -63.310 1.00 46.72 56 THR C O 1
ATOM 8995 N N . VAL C 1 57 ? -7.828 43.776 -62.060 1.00 45.99 57 VAL C N 1
ATOM 8996 C CA . VAL C 1 57 ? -7.189 42.678 -62.781 1.00 47.04 57 VAL C CA 1
ATOM 8997 C C . VAL C 1 57 ? -6.754 41.641 -61.744 1.00 47.06 57 VAL C C 1
ATOM 8998 O O . VAL C 1 57 ? -6.097 41.971 -60.761 1.00 45.02 57 VAL C O 1
ATOM 9002 N N . LYS C 1 58 ? -7.113 40.379 -61.968 1.00 47.06 58 LYS C N 1
ATOM 9003 C CA . LYS C 1 58 ? -6.746 39.307 -61.045 1.00 47.02 58 LYS C CA 1
ATOM 9004 C C . LYS C 1 58 ? -5.270 38.957 -61.219 1.00 48.33 58 LYS C C 1
ATOM 9005 O O . LYS C 1 58 ? -4.842 38.757 -62.330 1.00 49.59 58 LYS C O 1
ATOM 9011 N N . LEU C 1 59 ? -4.509 38.918 -60.123 1.00 47.45 59 LEU C N 1
ATOM 9012 C CA . LEU C 1 59 ? -3.086 38.625 -60.174 1.00 49.78 59 LEU C CA 1
ATOM 9013 C C . LEU C 1 59 ? -2.815 37.146 -60.015 1.00 50.39 59 LEU C C 1
ATOM 9014 O O . LEU C 1 59 ? -1.941 36.627 -60.653 1.00 51.56 59 LEU C O 1
ATOM 9019 N N . ASN C 1 60 ? -3.560 36.485 -59.140 1.00 50.07 60 ASN C N 1
ATOM 9020 C CA . ASN C 1 60 ? -3.317 35.067 -58.839 1.00 51.31 60 ASN C CA 1
ATOM 9021 C C . ASN C 1 60 ? -4.140 34.141 -59.712 1.00 53.25 60 ASN C C 1
ATOM 9022 O O . ASN C 1 60 ? -5.051 34.581 -60.418 1.00 53.45 60 ASN C O 1
ATOM 9027 N N . ARG C 1 61 ? -3.832 32.846 -59.639 1.00 55.41 61 ARG C N 1
ATOM 9028 C CA . ARG C 1 61 ? -4.650 31.810 -60.278 1.00 56.48 61 ARG C CA 1
ATOM 9029 C C . ARG C 1 61 ? -5.507 31.124 -59.226 1.00 56.11 61 ARG C C 1
ATOM 9030 O O . ARG C 1 61 ? -6.665 31.481 -59.047 1.00 54.26 61 ARG C O 1
ATOM 9035 N N . GLU C 1 62 ? -4.937 30.167 -58.502 1.00 56.60 62 GLU C N 1
ATOM 9036 C CA . GLU C 1 62 ? -5.676 29.495 -57.430 1.00 56.49 62 GLU C CA 1
ATOM 9037 C C . GLU C 1 62 ? -5.872 30.437 -56.256 1.00 53.35 62 GLU C C 1
ATOM 9038 O O . GLU C 1 62 ? -5.110 31.390 -56.083 1.00 52.93 62 GLU C O 1
ATOM 9044 N N . PRO C 1 63 ? -6.885 30.166 -55.428 1.00 52.89 63 PRO C N 1
ATOM 9045 C CA . PRO C 1 63 ? -7.072 31.038 -54.278 1.00 51.02 63 PRO C CA 1
ATOM 9046 C C . PRO C 1 63 ? -5.809 31.173 -53.430 1.00 50.64 63 PRO C C 1
ATOM 9047 O O . PRO C 1 63 ? -4.950 30.282 -53.426 1.00 52.39 63 PRO C O 1
ATOM 9051 N N . ILE C 1 64 ? -5.707 32.307 -52.748 1.00 49.23 64 ILE C N 1
ATOM 9052 C CA . ILE C 1 64 ? -4.577 32.627 -51.902 1.00 48.92 64 ILE C CA 1
ATOM 9053 C C . ILE C 1 64 ? -5.070 32.903 -50.499 1.00 48.61 64 ILE C C 1
ATOM 9054 O O . ILE C 1 64 ? -6.285 32.941 -50.261 1.00 47.36 64 ILE C O 1
ATOM 9059 N N . ASN C 1 65 ? -4.138 33.135 -49.574 1.00 48.54 65 ASN C N 1
ATOM 9060 C CA . ASN C 1 65 ? -4.495 33.580 -48.225 1.00 48.03 65 ASN C CA 1
ATOM 9061 C C . ASN C 1 65 ? -4.284 35.077 -48.041 1.00 46.17 65 ASN C C 1
ATOM 9062 O O . ASN C 1 65 ? -5.128 35.737 -47.459 1.00 45.00 65 ASN C O 1
ATOM 9067 N N . SER C 1 66 ? -3.167 35.603 -48.521 1.00 46.11 66 SER C N 1
ATOM 9068 C CA . SER C 1 66 ? -2.880 37.048 -48.450 1.00 45.55 66 SER C CA 1
ATOM 9069 C C . SER C 1 66 ? -1.718 37.381 -49.389 1.00 45.20 66 SER C C 1
ATOM 9070 O O . SER C 1 66 ? -1.290 36.551 -50.191 1.00 47.00 66 SER C O 1
ATOM 9073 N N . VAL C 1 67 ? -1.222 38.609 -49.279 1.00 44.64 67 VAL C N 1
ATOM 9074 C CA . VAL C 1 67 ? -0.034 39.048 -49.994 1.00 44.69 67 VAL C CA 1
ATOM 9075 C C . VAL C 1 67 ? 0.893 39.750 -49.023 1.00 44.42 67 VAL C C 1
ATOM 9076 O O . VAL C 1 67 ? 0.455 40.261 -47.979 1.00 43.17 67 VAL C O 1
ATOM 9080 N N . LEU C 1 68 ? 2.178 39.789 -49.354 1.00 46.22 68 LEU C N 1
ATOM 9081 C CA . LEU C 1 68 ? 3.142 40.530 -48.539 1.00 46.20 68 LEU C CA 1
ATOM 9082 C C . LEU C 1 68 ? 2.946 42.006 -48.799 1.00 44.52 68 LEU C C 1
ATOM 9083 O O . LEU C 1 68 ? 2.448 42.387 -49.855 1.00 43.93 68 LEU C O 1
ATOM 9088 N N . ASP C 1 69 ? 3.304 42.838 -47.825 1.00 44.35 69 ASP C N 1
ATOM 9089 C CA . ASP C 1 69 ? 3.113 44.284 -47.979 1.00 44.08 69 ASP C CA 1
ATOM 9090 C C . ASP C 1 69 ? 4.117 44.771 -49.020 1.00 45.54 69 ASP C C 1
ATOM 9091 O O . ASP C 1 69 ? 5.307 44.577 -48.814 1.00 47.35 69 ASP C O 1
ATOM 9096 N N . PRO C 1 70 ? 3.658 45.400 -50.123 1.00 44.36 70 PRO C N 1
ATOM 9097 C CA . PRO C 1 70 ? 4.604 45.942 -51.101 1.00 46.11 70 PRO C CA 1
ATOM 9098 C C . PRO C 1 70 ? 5.099 47.334 -50.738 1.00 45.90 70 PRO C C 1
ATOM 9099 O O . PRO C 1 70 ? 4.349 48.142 -50.223 1.00 44.08 70 PRO C O 1
ATOM 9103 N N . HIS C 1 71 ? 6.368 47.614 -51.007 1.00 48.13 71 HIS C N 1
ATOM 9104 C CA . HIS C 1 71 ? 6.790 49.004 -51.037 1.00 48.58 71 HIS C CA 1
ATOM 9105 C C . HIS C 1 71 ? 6.092 49.681 -52.213 1.00 48.17 71 HIS C C 1
ATOM 9106 O O . HIS C 1 71 ? 5.716 49.028 -53.186 1.00 48.05 71 HIS C O 1
ATOM 9113 N N . TYR C 1 72 ? 5.945 50.994 -52.118 1.00 47.78 72 TYR C N 1
ATOM 9114 C CA . TYR C 1 72 ? 5.184 51.727 -53.109 1.00 46.88 72 TYR C CA 1
ATOM 9115 C C . TYR C 1 72 ? 5.803 51.572 -54.456 1.00 48.82 72 TYR C C 1
ATOM 9116 O O . TYR C 1 72 ? 7.009 51.761 -54.631 1.00 48.13 72 TYR C O 1
ATOM 9125 N N . GLY C 1 73 ? 4.966 51.208 -55.415 1.00 48.95 73 GLY C N 1
ATOM 9126 C CA . GLY C 1 73 ? 5.371 51.217 -56.816 1.00 50.81 73 GLY C CA 1
ATOM 9127 C C . GLY C 1 73 ? 6.210 50.035 -57.241 1.00 52.14 73 GLY C C 1
ATOM 9128 O O . GLY C 1 73 ? 6.740 50.048 -58.340 1.00 54.96 73 GLY C O 1
ATOM 9129 N N . VAL C 1 74 ? 6.369 49.019 -56.391 1.00 52.37 74 VAL C N 1
ATOM 9130 C CA . VAL C 1 74 ? 7.112 47.815 -56.802 1.00 53.56 74 VAL C CA 1
ATOM 9131 C C . VAL C 1 74 ? 6.335 47.128 -57.921 1.00 53.59 74 VAL C C 1
ATOM 9132 O O . VAL C 1 74 ? 5.103 47.210 -57.943 1.00 52.70 74 VAL C O 1
ATOM 9136 N N . GLY C 1 75 ? 7.053 46.472 -58.835 1.00 54.30 75 GLY C N 1
ATOM 9137 C CA . GLY C 1 75 ? 6.473 45.888 -60.048 1.00 55.15 75 GLY C CA 1
ATOM 9138 C C . GLY C 1 75 ? 6.106 44.415 -59.946 1.00 54.75 75 GLY C C 1
ATOM 9139 O O . GLY C 1 75 ? 6.046 43.701 -60.965 1.00 56.38 75 GLY C O 1
ATOM 9140 N N . ARG C 1 76 ? 5.864 43.968 -58.712 1.00 53.61 76 ARG C N 1
ATOM 9141 C CA . ARG C 1 76 ? 5.499 42.588 -58.428 1.00 53.58 76 ARG C CA 1
ATOM 9142 C C . ARG C 1 76 ? 4.736 42.485 -57.121 1.00 51.61 76 ARG C C 1
ATOM 9143 O O . ARG C 1 76 ? 4.800 43.366 -56.250 1.00 51.20 76 ARG C O 1
ATOM 9151 N N . VAL C 1 77 ? 4.044 41.370 -56.982 1.00 50.50 77 VAL C N 1
ATOM 9152 C CA . VAL C 1 77 ? 3.297 41.073 -55.798 1.00 49.22 77 VAL C CA 1
ATOM 9153 C C . VAL C 1 77 ? 3.748 39.693 -55.362 1.00 49.75 77 VAL C C 1
ATOM 9154 O O . VAL C 1 77 ? 4.027 38.842 -56.200 1.00 51.66 77 VAL C O 1
ATOM 9158 N N . ILE C 1 78 ? 3.843 39.492 -54.055 1.00 49.47 78 ILE C N 1
ATOM 9159 C CA . ILE C 1 78 ? 4.181 38.186 -53.502 1.00 49.97 78 ILE C CA 1
ATOM 9160 C C . ILE C 1 78 ? 2.938 37.601 -52.829 1.00 49.21 78 ILE C C 1
ATOM 9161 O O . ILE C 1 78 ? 2.470 38.082 -51.782 1.00 48.13 78 ILE C O 1
ATOM 9166 N N . LEU C 1 79 ? 2.401 36.569 -53.461 1.00 49.85 79 LEU C N 1
ATOM 9167 C CA . LEU C 1 79 ? 1.248 35.837 -52.939 1.00 49.44 79 LEU C CA 1
ATOM 9168 C C . LEU C 1 79 ? 1.670 34.871 -51.837 1.00 50.09 79 LEU C C 1
ATOM 9169 O O . LEU C 1 79 ? 2.715 34.220 -51.934 1.00 51.33 79 LEU C O 1
ATOM 9174 N N . VAL C 1 80 ? 0.838 34.789 -50.806 1.00 48.82 80 VAL C N 1
ATOM 9175 C CA . VAL C 1 80 ? 0.979 33.813 -49.749 1.00 50.28 80 VAL C CA 1
ATOM 9176 C C . VAL C 1 80 ? -0.166 32.803 -49.896 1.00 50.69 80 VAL C C 1
ATOM 9177 O O . VAL C 1 80 ? -1.351 33.162 -49.798 1.00 50.85 80 VAL C O 1
ATOM 9181 N N . ARG C 1 81 ? 0.176 31.546 -50.155 1.00 52.24 81 ARG C N 1
ATOM 9182 C CA . ARG C 1 81 ? -0.831 30.510 -50.386 1.00 53.20 81 ARG C CA 1
ATOM 9183 C C . ARG C 1 81 ? -0.563 29.270 -49.554 1.00 54.63 81 ARG C C 1
ATOM 9184 O O . ARG C 1 81 ? 0.537 28.723 -49.600 1.00 54.62 81 ARG C O 1
ATOM 9192 N N . ASP C 1 82 ? -1.584 28.829 -48.816 1.00 54.61 82 ASP C N 1
ATOM 9193 C CA . ASP C 1 82 ? -1.540 27.569 -48.050 1.00 56.63 82 ASP C CA 1
ATOM 9194 C C . ASP C 1 82 ? -1.377 26.401 -49.032 1.00 58.63 82 ASP C C 1
ATOM 9195 O O . ASP C 1 82 ? -2.240 26.200 -49.882 1.00 58.95 82 ASP C O 1
ATOM 9200 N N . VAL C 1 83 ? -0.281 25.645 -48.908 1.00 60.48 83 VAL C N 1
ATOM 9201 C CA . VAL C 1 83 ? -0.026 24.506 -49.778 1.00 63.75 83 VAL C CA 1
ATOM 9202 C C . VAL C 1 83 ? -0.204 23.175 -49.026 1.00 66.14 83 VAL C C 1
ATOM 9203 O O . VAL C 1 83 ? 0.329 22.141 -49.433 1.00 69.55 83 VAL C O 1
ATOM 9207 N N . SER C 1 84 ? -0.965 23.215 -47.929 1.00 65.13 84 SER C N 1
ATOM 9208 C CA . SER C 1 84 ? -1.140 22.051 -47.043 1.00 67.77 84 SER C CA 1
ATOM 9209 C C . SER C 1 84 ? -2.626 21.779 -46.746 1.00 67.44 84 SER C C 1
ATOM 9210 O O . SER C 1 84 ? -2.961 21.235 -45.692 1.00 68.16 84 SER C O 1
ATOM 9213 N N . LYS C 1 85 ? -3.509 22.186 -47.657 1.00 65.70 85 LYS C N 1
ATOM 9214 C CA . LYS C 1 85 ? -4.948 21.914 -47.525 1.00 65.86 85 LYS C CA 1
ATOM 9215 C C . LYS C 1 85 ? -5.538 22.398 -46.163 1.00 64.04 85 LYS C C 1
ATOM 9216 O O . LYS C 1 85 ? -6.367 21.722 -45.540 1.00 65.42 85 LYS C O 1
ATOM 9220 N N . GLY C 1 86 ? -5.060 23.538 -45.687 1.00 61.49 86 GLY C N 1
ATOM 9221 C CA . GLY C 1 86 ? -5.609 24.168 -44.490 1.00 60.27 86 GLY C CA 1
ATOM 9222 C C . GLY C 1 86 ? -4.775 24.120 -43.220 1.00 60.42 86 GLY C C 1
ATOM 9223 O O . GLY C 1 86 ? -5.096 24.820 -42.247 1.00 59.62 86 GLY C O 1
ATOM 9224 N N . ALA C 1 87 ? -3.688 23.348 -43.232 1.00 62.69 87 ALA C N 1
ATOM 9225 C CA . ALA C 1 87 ? -2.768 23.255 -42.075 1.00 63.61 87 ALA C CA 1
ATOM 9226 C C . ALA C 1 87 ? -1.889 24.492 -41.885 1.00 62.05 87 ALA C C 1
ATOM 9227 O O . ALA C 1 87 ? -1.159 24.592 -40.899 1.00 62.34 87 ALA C O 1
ATOM 9229 N N . GLU C 1 88 ? -1.955 25.418 -42.831 1.00 60.00 88 GLU C N 1
ATOM 9230 C CA . GLU C 1 88 ? -1.214 26.679 -42.755 1.00 59.11 88 GLU C CA 1
ATOM 9231 C C . GLU C 1 88 ? 0.313 26.521 -42.794 1.00 60.23 88 GLU C C 1
ATOM 9232 O O . GLU C 1 88 ? 1.027 27.293 -42.148 1.00 60.62 88 GLU C O 1
ATOM 9238 N N . GLN C 1 89 ? 0.784 25.556 -43.577 1.00 61.29 89 GLN C N 1
ATOM 9239 C CA . GLN C 1 89 ? 2.112 25.622 -44.171 1.00 62.79 89 GLN C CA 1
ATOM 9240 C C . GLN C 1 89 ? 1.932 26.324 -45.531 1.00 61.24 89 GLN C C 1
ATOM 9241 O O . GLN C 1 89 ? 1.278 25.800 -46.445 1.00 61.31 89 GLN C O 1
ATOM 9244 N N . HIS C 1 90 ? 2.487 27.525 -45.645 1.00 59.99 90 HIS C N 1
ATOM 9245 C CA . HIS C 1 90 ? 2.334 28.346 -46.845 1.00 58.52 90 HIS C CA 1
ATOM 9246 C C . HIS C 1 90 ? 3.583 28.302 -47.725 1.00 60.04 90 HIS C C 1
ATOM 9247 O O . HIS C 1 90 ? 4.675 27.920 -47.268 1.00 60.30 90 HIS C O 1
ATOM 9254 N N . ALA C 1 91 ? 3.388 28.681 -48.990 1.00 59.21 91 ALA C N 1
ATOM 9255 C CA . ALA C 1 91 ? 4.479 28.994 -49.912 1.00 59.93 91 ALA C CA 1
ATOM 9256 C C . ALA C 1 91 ? 4.249 30.380 -50.499 1.00 58.39 91 ALA C C 1
ATOM 9257 O O . ALA C 1 91 ? 3.112 30.896 -50.513 1.00 55.71 91 ALA C O 1
ATOM 9259 N N . LEU C 1 92 ? 5.336 30.983 -50.971 1.00 58.23 92 LEU C N 1
ATOM 9260 C CA . LEU C 1 92 ? 5.292 32.298 -51.580 1.00 57.00 92 LEU C CA 1
ATOM 9261 C C . LEU C 1 92 ? 5.379 32.183 -53.100 1.00 58.02 92 LEU C C 1
ATOM 9262 O O . LEU C 1 92 ? 6.131 31.347 -53.632 1.00 59.43 92 LEU C O 1
ATOM 9267 N N . PHE C 1 93 ? 4.611 33.031 -53.784 1.00 56.20 93 PHE C N 1
ATOM 9268 C CA . PHE C 1 93 ? 4.529 33.024 -55.239 1.00 57.70 93 PHE C CA 1
ATOM 9269 C C . PHE C 1 93 ? 4.619 34.457 -55.773 1.00 56.13 93 PHE C C 1
ATOM 9270 O O . PHE C 1 93 ? 3.830 35.320 -55.401 1.00 54.87 93 PHE C O 1
ATOM 9278 N N . LYS C 1 94 ? 5.569 34.704 -56.660 1.00 58.01 94 LYS C N 1
ATOM 9279 C CA . LYS C 1 94 ? 5.718 36.013 -57.272 1.00 57.47 94 LYS C CA 1
ATOM 9280 C C . LYS C 1 94 ? 4.852 36.131 -58.518 1.00 57.23 94 LYS C C 1
ATOM 9281 O O . LYS C 1 94 ? 4.836 35.241 -59.356 1.00 59.34 94 LYS C O 1
ATOM 9284 N N . VAL C 1 95 ? 4.157 37.255 -58.635 1.00 54.86 95 VAL C N 1
ATOM 9285 C CA . VAL C 1 95 ? 3.508 37.652 -59.873 1.00 55.29 95 VAL C CA 1
ATOM 9286 C C . VAL C 1 95 ? 4.005 39.035 -60.298 1.00 55.20 95 VAL C C 1
ATOM 9287 O O . VAL C 1 95 ? 3.861 39.994 -59.557 1.00 53.70 95 VAL C O 1
ATOM 9291 N N . ASN C 1 96 ? 4.591 39.134 -61.485 1.00 57.65 96 ASN C N 1
ATOM 9292 C CA . ASN C 1 96 ? 4.952 40.420 -62.080 1.00 58.37 96 ASN C CA 1
ATOM 9293 C C . ASN C 1 96 ? 3.663 41.193 -62.415 1.00 56.93 96 ASN C C 1
ATOM 9294 O O . ASN C 1 96 ? 2.782 40.636 -63.055 1.00 57.05 96 ASN C O 1
ATOM 9299 N N . THR C 1 97 ? 3.556 42.461 -61.996 1.00 55.43 97 THR C N 1
ATOM 9300 C CA . THR C 1 97 ? 2.321 43.253 -62.200 1.00 54.51 97 THR C CA 1
ATOM 9301 C C . THR C 1 97 ? 1.935 43.455 -63.681 1.00 55.81 97 THR C C 1
ATOM 9302 O O . THR C 1 97 ? 0.769 43.703 -63.987 1.00 55.21 97 THR C O 1
ATOM 9306 N N . SER C 1 98 ? 2.916 43.329 -64.581 1.00 58.75 98 SER C N 1
ATOM 9307 C CA . SER C 1 98 ? 2.716 43.397 -66.038 1.00 61.00 98 SER C CA 1
ATOM 9308 C C . SER C 1 98 ? 2.258 42.089 -66.663 1.00 61.93 98 SER C C 1
ATOM 9309 O O . SER C 1 98 ? 1.892 42.071 -67.841 1.00 63.77 98 SER C O 1
ATOM 9312 N N . ARG C 1 99 ? 2.355 40.995 -65.913 1.00 61.16 99 ARG C N 1
ATOM 9313 C CA . ARG C 1 99 ? 1.982 39.670 -66.403 1.00 61.88 99 ARG C CA 1
ATOM 9314 C C . ARG C 1 99 ? 1.096 39.006 -65.347 1.00 59.93 99 ARG C C 1
ATOM 9315 O O . ARG C 1 99 ? 1.496 38.047 -64.677 1.00 60.00 99 ARG C O 1
ATOM 9318 N N . PRO C 1 100 ? -0.108 39.545 -65.166 1.00 58.67 100 PRO C N 1
ATOM 9319 C CA . PRO C 1 100 ? -0.966 38.968 -64.150 1.00 57.44 100 PRO C CA 1
ATOM 9320 C C . PRO C 1 100 ? -1.334 37.515 -64.476 1.00 58.76 100 PRO C C 1
ATOM 9321 O O . PRO C 1 100 ? -1.412 37.119 -65.649 1.00 60.95 100 PRO C O 1
ATOM 9325 N N . GLY C 1 101 ? -1.487 36.715 -63.430 1.00 57.80 101 GLY C N 1
ATOM 9326 C CA . GLY C 1 101 ? -1.946 35.352 -63.586 1.00 59.41 101 GLY C CA 1
ATOM 9327 C C . GLY C 1 101 ? -0.855 34.367 -63.901 1.00 61.38 101 GLY C C 1
ATOM 9328 O O . GLY C 1 101 ? -1.153 33.189 -64.032 1.00 64.82 101 GLY C O 1
ATOM 9329 N N . GLU C 1 102 ? 0.390 34.844 -64.048 1.00 62.42 102 GLU C N 1
ATOM 9330 C CA . GLU C 1 102 ? 1.574 33.983 -64.166 1.00 64.27 102 GLU C CA 1
ATOM 9331 C C . GLU C 1 102 ? 2.331 34.020 -62.839 1.00 63.05 102 GLU C C 1
ATOM 9332 O O . GLU C 1 102 ? 2.829 35.078 -62.437 1.00 62.06 102 GLU C O 1
ATOM 9338 N N . GLU C 1 103 ? 2.438 32.865 -62.184 1.00 62.48 103 GLU C N 1
ATOM 9339 C CA . GLU C 1 103 ? 3.043 32.759 -60.871 1.00 62.19 103 GLU C CA 1
ATOM 9340 C C . GLU C 1 103 ? 4.385 32.048 -60.963 1.00 64.94 103 GLU C C 1
ATOM 9341 O O . GLU C 1 103 ? 4.523 31.055 -61.675 1.00 67.27 103 GLU C O 1
ATOM 9347 N N . GLN C 1 104 ? 5.378 32.573 -60.261 1.00 65.13 104 GLN C N 1
ATOM 9348 C CA . GLN C 1 104 ? 6.627 31.861 -60.054 1.00 67.30 104 GLN C CA 1
ATOM 9349 C C . GLN C 1 104 ? 6.765 31.579 -58.563 1.00 66.13 104 GLN C C 1
ATOM 9350 O O . GLN C 1 104 ? 6.903 32.514 -57.763 1.00 64.01 104 GLN C O 1
ATOM 9352 N N . ARG C 1 105 ? 6.718 30.300 -58.188 1.00 67.13 105 ARG C N 1
ATOM 9353 C CA . ARG C 1 105 ? 6.892 29.907 -56.800 1.00 66.63 105 ARG C CA 1
ATOM 9354 C C . ARG C 1 105 ? 8.317 30.236 -56.368 1.00 67.89 105 ARG C C 1
ATOM 9355 O O . ARG C 1 105 ? 9.270 29.993 -57.105 1.00 70.77 105 ARG C O 1
ATOM 9363 N N . LEU C 1 106 ? 8.464 30.770 -55.166 1.00 66.27 106 LEU C N 1
ATOM 9364 C CA . LEU C 1 106 ? 9.782 31.065 -54.642 1.00 67.48 106 LEU C CA 1
ATOM 9365 C C . LEU C 1 106 ? 10.265 29.798 -53.952 1.00 69.40 106 LEU C C 1
ATOM 9366 O O . LEU C 1 106 ? 10.044 29.606 -52.753 1.00 68.04 106 LEU C O 1
ATOM 9371 N N . GLU C 1 107 ? 10.920 28.941 -54.740 1.00 72.55 107 GLU C N 1
ATOM 9372 C CA . GLU C 1 107 ? 11.301 27.591 -54.311 1.00 75.02 107 GLU C CA 1
ATOM 9373 C C . GLU C 1 107 ? 12.365 27.556 -53.214 1.00 76.14 107 GLU C C 1
ATOM 9374 O O . GLU C 1 107 ? 12.529 26.524 -52.558 1.00 77.52 107 GLU C O 1
ATOM 9377 N N . ALA C 1 108 ? 13.098 28.652 -53.015 1.00 74.70 108 ALA C N 1
ATOM 9378 C CA . ALA C 1 108 ? 14.126 28.689 -51.981 1.00 76.03 108 ALA C CA 1
ATOM 9379 C C . ALA C 1 108 ? 13.501 28.694 -50.580 1.00 74.41 108 ALA C C 1
ATOM 9380 O O . ALA C 1 108 ? 14.152 28.364 -49.605 1.00 74.90 108 ALA C O 1
ATOM 9382 N N . VAL C 1 109 ? 12.227 29.053 -50.483 1.00 71.76 109 VAL C N 1
ATOM 9383 C CA . VAL C 1 109 ? 11.524 29.052 -49.195 1.00 70.24 109 VAL C CA 1
ATOM 9384 C C . VAL C 1 109 ? 10.635 27.816 -49.065 1.00 71.02 109 VAL C C 1
ATOM 9385 O O . VAL C 1 109 ? 9.564 27.756 -49.679 1.00 69.16 109 VAL C O 1
ATOM 9389 N N . LYS C 1 110 ? 11.066 26.850 -48.255 1.00 72.89 110 LYS C N 1
ATOM 9390 C CA . LYS C 1 110 ? 10.276 25.647 -48.008 1.00 74.20 110 LYS C CA 1
ATOM 9391 C C . LYS C 1 110 ? 8.979 26.008 -47.292 1.00 71.51 110 LYS C C 1
ATOM 9392 O O . LYS C 1 110 ? 8.896 27.044 -46.617 1.00 68.49 110 LYS C O 1
ATOM 9394 N N . PRO C 1 111 ? 7.946 25.165 -47.432 1.00 71.62 111 PRO C N 1
ATOM 9395 C CA . PRO C 1 111 ? 6.703 25.554 -46.765 1.00 69.24 111 PRO C CA 1
ATOM 9396 C C . PRO C 1 111 ? 6.848 25.721 -45.248 1.00 68.31 111 PRO C C 1
ATOM 9397 O O . PRO C 1 111 ? 7.526 24.930 -44.593 1.00 70.86 111 PRO C O 1
ATOM 9401 N N . MET C 1 112 ? 6.211 26.754 -44.714 1.00 66.35 112 MET C N 1
ATOM 9402 C CA . MET C 1 112 ? 6.242 27.053 -43.286 1.00 65.64 112 MET C CA 1
ATOM 9403 C C . MET C 1 112 ? 5.055 27.951 -42.971 1.00 62.58 112 MET C C 1
ATOM 9404 O O . MET C 1 112 ? 4.394 28.464 -43.885 1.00 61.59 112 MET C O 1
ATOM 9409 N N . ARG C 1 113 ? 4.776 28.179 -41.691 1.00 61.74 113 ARG C N 1
ATOM 9410 C CA . ARG C 1 113 ? 3.726 29.156 -41.354 1.00 59.26 113 ARG C CA 1
ATOM 9411 C C . ARG C 1 113 ? 4.243 30.582 -41.521 1.00 57.79 113 ARG C C 1
ATOM 9412 O O . ARG C 1 113 ? 4.894 31.104 -40.640 1.00 57.61 113 ARG C O 1
ATOM 9420 N N . ILE C 1 114 ? 3.916 31.217 -42.647 1.00 57.33 114 ILE C N 1
ATOM 9421 C CA . ILE C 1 114 ? 4.289 32.600 -42.904 1.00 55.64 114 ILE C CA 1
ATOM 9422 C C . ILE C 1 114 ? 3.429 33.531 -42.039 1.00 54.20 114 ILE C C 1
ATOM 9423 O O . ILE C 1 114 ? 2.185 33.526 -42.118 1.00 51.86 114 ILE C O 1
ATOM 9428 N N . LEU C 1 115 ? 4.101 34.342 -41.225 1.00 53.47 115 LEU C N 1
ATOM 9429 C CA . LEU C 1 115 ? 3.399 35.191 -40.268 1.00 52.06 115 LEU C CA 1
ATOM 9430 C C . LEU C 1 115 ? 3.194 36.618 -40.759 1.00 50.02 115 LEU C C 1
ATOM 9431 O O . LEU C 1 115 ? 2.210 37.266 -40.388 1.00 49.32 115 LEU C O 1
ATOM 9436 N N . SER C 1 116 ? 4.109 37.093 -41.592 1.00 50.02 116 SER C N 1
ATOM 9437 C CA . SER C 1 116 ? 4.116 38.473 -42.084 1.00 48.00 116 SER C CA 1
ATOM 9438 C C . SER C 1 116 ? 5.198 38.631 -43.129 1.00 48.76 116 SER C C 1
ATOM 9439 O O . SER C 1 116 ? 6.041 37.756 -43.293 1.00 50.37 116 SER C O 1
ATOM 9442 N N . GLY C 1 117 ? 5.197 39.768 -43.816 1.00 48.33 117 GLY C N 1
ATOM 9443 C CA . GLY C 1 117 ? 6.279 40.072 -44.721 1.00 48.55 117 GLY C CA 1
ATOM 9444 C C . GLY C 1 117 ? 6.118 41.356 -45.496 1.00 48.21 117 GLY C C 1
ATOM 9445 O O . GLY C 1 117 ? 5.012 41.891 -45.646 1.00 45.74 117 GLY C O 1
ATOM 9446 N N . VAL C 1 118 ? 7.259 41.858 -45.963 1.00 48.56 118 VAL C N 1
ATOM 9447 C CA . VAL C 1 118 ? 7.326 43.069 -46.745 1.00 48.54 118 VAL C CA 1
ATOM 9448 C C . VAL C 1 118 ? 8.206 42.781 -47.946 1.00 50.01 118 VAL C C 1
ATOM 9449 O O . VAL C 1 118 ? 9.210 42.080 -47.819 1.00 51.84 118 VAL C O 1
ATOM 9453 N N . ASP C 1 119 ? 7.839 43.326 -49.096 1.00 49.31 119 ASP C N 1
ATOM 9454 C CA . ASP C 1 119 ? 8.651 43.227 -50.307 1.00 51.09 119 ASP C CA 1
ATOM 9455 C C . ASP C 1 119 ? 9.136 44.621 -50.691 1.00 50.92 119 ASP C C 1
ATOM 9456 O O . ASP C 1 119 ? 8.336 45.501 -50.971 1.00 50.99 119 ASP C O 1
ATOM 9461 N N . THR C 1 120 ? 10.456 44.816 -50.710 1.00 52.57 120 THR C N 1
ATOM 9462 C CA . THR C 1 120 ? 11.037 46.102 -51.106 1.00 52.90 120 THR C CA 1
ATOM 9463 C C . THR C 1 120 ? 11.191 46.238 -52.631 1.00 54.18 120 THR C C 1
ATOM 9464 O O . THR C 1 120 ? 11.516 47.318 -53.122 1.00 55.18 120 THR C O 1
ATOM 9468 N N . GLY C 1 121 ? 10.967 45.143 -53.363 1.00 55.14 121 GLY C N 1
ATOM 9469 C CA . GLY C 1 121 ? 11.199 45.083 -54.812 1.00 56.36 121 GLY C CA 1
ATOM 9470 C C . GLY C 1 121 ? 12.558 44.476 -55.110 1.00 59.50 121 GLY C C 1
ATOM 9471 O O . GLY C 1 121 ? 12.852 44.088 -56.241 1.00 61.76 121 GLY C O 1
ATOM 9472 N N . GLU C 1 122 ? 13.388 44.413 -54.074 1.00 59.68 122 GLU C N 1
ATOM 9473 C CA . GLU C 1 122 ? 14.740 43.890 -54.149 1.00 63.27 122 GLU C CA 1
ATOM 9474 C C . GLU C 1 122 ? 15.031 42.783 -53.132 1.00 63.28 122 GLU C C 1
ATOM 9475 O O . GLU C 1 122 ? 16.007 42.041 -53.263 1.00 66.49 122 GLU C O 1
ATOM 9481 N N . ALA C 1 123 ? 14.222 42.740 -52.079 1.00 61.17 123 ALA C N 1
ATOM 9482 C CA . ALA C 1 123 ? 14.380 41.788 -51.003 1.00 60.90 123 ALA C CA 1
ATOM 9483 C C . ALA C 1 123 ? 12.982 41.502 -50.489 1.00 58.83 123 ALA C C 1
ATOM 9484 O O . ALA C 1 123 ? 12.198 42.422 -50.279 1.00 57.00 123 ALA C O 1
ATOM 9486 N N . VAL C 1 124 ? 12.666 40.226 -50.326 1.00 59.56 124 VAL C N 1
ATOM 9487 C CA . VAL C 1 124 ? 11.430 39.817 -49.687 1.00 57.48 124 VAL C CA 1
ATOM 9488 C C . VAL C 1 124 ? 11.817 39.457 -48.258 1.00 57.68 124 VAL C C 1
ATOM 9489 O O . VAL C 1 124 ? 12.652 38.564 -48.037 1.00 59.91 124 VAL C O 1
ATOM 9493 N N . VAL C 1 125 ? 11.271 40.194 -47.300 1.00 55.07 125 VAL C N 1
ATOM 9494 C CA . VAL C 1 125 ? 11.613 39.991 -45.899 1.00 55.75 125 VAL C CA 1
ATOM 9495 C C . VAL C 1 125 ? 10.363 39.507 -45.182 1.00 54.22 125 VAL C C 1
ATOM 9496 O O . VAL C 1 125 ? 9.305 40.136 -45.282 1.00 52.53 125 VAL C O 1
ATOM 9500 N N . PHE C 1 126 ? 10.470 38.388 -44.475 1.00 54.63 126 PHE C N 1
ATOM 9501 C CA . PHE C 1 126 ? 9.297 37.788 -43.857 1.00 53.96 126 PHE C CA 1
ATOM 9502 C C . PHE C 1 126 ? 9.618 37.055 -42.562 1.00 55.06 126 PHE C C 1
ATOM 9503 O O . PHE C 1 126 ? 10.760 36.682 -42.306 1.00 57.23 126 PHE C O 1
ATOM 9511 N N . THR C 1 127 ? 8.597 36.867 -41.730 1.00 53.77 127 THR C N 1
ATOM 9512 C CA . THR C 1 127 ? 8.732 36.017 -40.562 1.00 54.96 127 THR C CA 1
ATOM 9513 C C . THR C 1 127 ? 7.916 34.765 -40.772 1.00 55.53 127 THR C C 1
ATOM 9514 O O . THR C 1 127 ? 6.824 34.809 -41.317 1.00 54.30 127 THR C O 1
ATOM 9518 N N . GLY C 1 128 ? 8.445 33.644 -40.309 1.00 58.28 128 GLY C N 1
ATOM 9519 C CA . GLY C 1 128 ? 7.776 32.357 -40.486 1.00 59.19 128 GLY C CA 1
ATOM 9520 C C . GLY C 1 128 ? 8.069 31.448 -39.308 1.00 60.99 128 GLY C C 1
ATOM 9521 O O . GLY C 1 128 ? 9.121 31.559 -38.678 1.00 62.49 128 GLY C O 1
ATOM 9522 N N . ALA C 1 129 ? 7.127 30.551 -39.020 1.00 60.94 129 ALA C N 1
ATOM 9523 C CA . ALA C 1 129 ? 7.265 29.603 -37.932 1.00 62.62 129 ALA C CA 1
ATOM 9524 C C . ALA C 1 129 ? 7.396 28.202 -38.511 1.00 65.88 129 ALA C C 1
ATOM 9525 O O . ALA C 1 129 ? 6.634 27.824 -39.400 1.00 65.46 129 ALA C O 1
ATOM 9527 N N . THR C 1 130 ? 8.383 27.457 -38.019 1.00 68.97 130 THR C N 1
ATOM 9528 C CA . THR C 1 130 ? 8.560 26.051 -38.353 1.00 71.76 130 THR C CA 1
ATOM 9529 C C . THR C 1 130 ? 8.404 25.285 -37.037 1.00 73.76 130 THR C C 1
ATOM 9530 O O . THR C 1 130 ? 8.071 25.896 -36.007 1.00 72.94 130 THR C O 1
ATOM 9534 N N . GLU C 1 131 ? 8.657 23.974 -37.049 1.00 76.45 131 GLU C N 1
ATOM 9535 C CA . GLU C 1 131 ? 8.496 23.163 -35.844 1.00 78.16 131 GLU C CA 1
ATOM 9536 C C . GLU C 1 131 ? 9.367 23.674 -34.684 1.00 79.02 131 GLU C C 1
ATOM 9537 O O . GLU C 1 131 ? 8.935 23.689 -33.526 1.00 79.09 131 GLU C O 1
ATOM 9539 N N . ASP C 1 132 ? 10.589 24.094 -34.991 1.00 79.53 132 ASP C N 1
ATOM 9540 C CA . ASP C 1 132 ? 11.553 24.370 -33.935 1.00 80.61 132 ASP C CA 1
ATOM 9541 C C . ASP C 1 132 ? 11.822 25.851 -33.708 1.00 77.68 132 ASP C C 1
ATOM 9542 O O . ASP C 1 132 ? 12.467 26.202 -32.722 1.00 78.67 132 ASP C O 1
ATOM 9547 N N . ARG C 1 133 ? 11.354 26.722 -34.597 1.00 74.57 133 ARG C N 1
ATOM 9548 C CA . ARG C 1 133 ? 11.693 28.139 -34.473 1.00 73.01 133 ARG C CA 1
ATOM 9549 C C . ARG C 1 133 ? 10.704 29.107 -35.131 1.00 69.69 133 ARG C C 1
ATOM 9550 O O . ARG C 1 133 ? 9.922 28.733 -36.009 1.00 68.99 133 ARG C O 1
ATOM 9555 N N . VAL C 1 134 ? 10.746 30.353 -34.670 1.00 67.32 134 VAL C N 1
ATOM 9556 C CA . VAL C 1 134 ? 10.202 31.479 -35.408 1.00 64.26 134 VAL C CA 1
ATOM 9557 C C . VAL C 1 134 ? 11.427 32.267 -35.859 1.00 64.97 134 VAL C C 1
ATOM 9558 O O . VAL C 1 134 ? 12.367 32.448 -35.078 1.00 65.63 134 VAL C O 1
ATOM 9562 N N . ALA C 1 135 ? 11.442 32.712 -37.110 1.00 63.76 135 ALA C N 1
ATOM 9563 C CA . ALA C 1 135 ? 12.624 33.402 -37.640 1.00 64.30 135 ALA C CA 1
ATOM 9564 C C . ALA C 1 135 ? 12.227 34.529 -38.584 1.00 62.42 135 ALA C C 1
ATOM 9565 O O . ALA C 1 135 ? 11.162 34.476 -39.229 1.00 60.16 135 ALA C O 1
ATOM 9567 N N . LEU C 1 136 ? 13.106 35.529 -38.647 1.00 62.43 136 LEU C N 1
ATOM 9568 C CA . LEU C 1 136 ? 13.042 36.601 -39.619 1.00 60.91 136 LEU C CA 1
ATOM 9569 C C . LEU C 1 136 ? 13.949 36.215 -40.767 1.00 61.96 136 LEU C C 1
ATOM 9570 O O . LEU C 1 136 ? 15.100 35.903 -40.552 1.00 64.06 136 LEU C O 1
ATOM 9575 N N . TYR C 1 137 ? 13.413 36.221 -41.979 1.00 61.03 137 TYR C N 1
ATOM 9576 C CA . TYR C 1 137 ? 14.144 35.797 -43.164 1.00 62.88 137 TYR C CA 1
ATOM 9577 C C . TYR C 1 137 ? 14.215 36.923 -44.161 1.00 61.78 137 TYR C C 1
ATOM 9578 O O . TYR C 1 137 ? 13.343 37.797 -44.165 1.00 59.02 137 TYR C O 1
ATOM 9587 N N . ALA C 1 138 ? 15.237 36.871 -45.018 1.00 63.28 138 ALA C N 1
ATOM 9588 C CA . ALA C 1 138 ? 15.378 37.755 -46.179 1.00 62.92 138 ALA C CA 1
ATOM 9589 C C . ALA C 1 138 ? 15.656 36.894 -47.402 1.00 64.43 138 ALA C C 1
ATOM 9590 O O . ALA C 1 138 ? 16.519 36.006 -47.370 1.00 67.16 138 ALA C O 1
ATOM 9592 N N . LEU C 1 139 ? 14.943 37.169 -48.484 1.00 63.70 139 LEU C N 1
ATOM 9593 C CA . LEU C 1 139 ? 15.101 36.434 -49.735 1.00 65.79 139 LEU C CA 1
ATOM 9594 C C . LEU C 1 139 ? 15.439 37.365 -50.885 1.00 66.56 139 LEU C C 1
ATOM 9595 O O . LEU C 1 139 ? 14.869 38.450 -51.047 1.00 64.16 139 LEU C O 1
ATOM 9600 N N . ASP C 1 140 ? 16.373 36.893 -51.697 1.00 70.02 140 ASP C N 1
ATOM 9601 C CA . ASP C 1 140 ? 16.875 37.652 -52.808 1.00 72.26 140 ASP C CA 1
ATOM 9602 C C . ASP C 1 140 ? 17.367 36.729 -53.941 1.00 76.17 140 ASP C C 1
ATOM 9603 O O . ASP C 1 140 ? 17.469 35.503 -53.747 1.00 78.03 140 ASP C O 1
ATOM 9608 N N . GLY C 1 141 ? 17.583 37.296 -55.132 1.00 77.10 141 GLY C N 1
ATOM 9609 C CA . GLY C 1 141 ? 17.978 36.520 -56.327 1.00 80.37 141 GLY C CA 1
ATOM 9610 C C . GLY C 1 141 ? 19.182 35.610 -56.103 1.00 83.77 141 GLY C C 1
ATOM 9611 O O . GLY C 1 141 ? 19.441 34.681 -56.892 1.00 88.83 141 GLY C O 1
ATOM 9612 N N . GLY C 1 142 ? 19.925 35.889 -55.025 1.00 83.94 142 GLY C N 1
ATOM 9613 C CA . GLY C 1 142 ? 21.024 35.062 -54.583 1.00 85.73 142 GLY C CA 1
ATOM 9614 C C . GLY C 1 142 ? 20.716 33.953 -53.588 1.00 85.77 142 GLY C C 1
ATOM 9615 O O . GLY C 1 142 ? 21.486 32.990 -53.505 1.00 90.72 142 GLY C O 1
ATOM 9616 N N . GLY C 1 143 ? 19.620 34.062 -52.838 1.00 82.76 143 GLY C N 1
ATOM 9617 C CA . GLY C 1 143 ? 19.238 33.020 -51.883 1.00 81.60 143 GLY C CA 1
ATOM 9618 C C . GLY C 1 143 ? 18.530 33.532 -50.645 1.00 78.05 143 GLY C C 1
ATOM 9619 O O . GLY C 1 143 ? 18.316 34.735 -50.484 1.00 76.77 143 GLY C O 1
ATOM 9620 N N . LEU C 1 144 ? 18.187 32.587 -49.771 1.00 77.28 144 LEU C N 1
ATOM 9621 C CA . LEU C 1 144 ? 17.425 32.833 -48.550 1.00 74.01 144 LEU C CA 1
ATOM 9622 C C . LEU C 1 144 ? 18.390 32.962 -47.375 1.00 74.99 144 LEU C C 1
ATOM 9623 O O . LEU C 1 144 ? 19.280 32.108 -47.202 1.00 78.09 144 LEU C O 1
ATOM 9628 N N . ARG C 1 145 ? 18.209 34.008 -46.564 1.00 72.29 145 ARG C N 1
ATOM 9629 C CA . ARG C 1 145 ? 18.992 34.193 -45.335 1.00 73.99 145 ARG C CA 1
ATOM 9630 C C . ARG C 1 145 ? 18.101 34.203 -44.095 1.00 71.88 145 ARG C C 1
ATOM 9631 O O . ARG C 1 145 ? 17.030 34.807 -44.098 1.00 69.28 145 ARG C O 1
ATOM 9639 N N . GLU C 1 146 ? 18.548 33.534 -43.035 1.00 73.28 146 GLU C N 1
ATOM 9640 C CA . GLU C 1 146 ? 17.940 33.704 -41.720 1.00 72.28 146 GLU C CA 1
ATOM 9641 C C . GLU C 1 146 ? 18.594 34.916 -41.056 1.00 71.97 146 GLU C C 1
ATOM 9642 O O . GLU C 1 146 ? 19.748 34.863 -40.673 1.00 74.41 146 GLU C O 1
ATOM 9648 N N . LEU C 1 147 ? 17.858 36.019 -40.964 1.00 69.69 147 LEU C N 1
ATOM 9649 C CA . LEU C 1 147 ? 18.389 37.244 -40.372 1.00 68.96 147 LEU C CA 1
ATOM 9650 C C . LEU C 1 147 ? 18.468 37.109 -38.851 1.00 69.52 147 LEU C C 1
ATOM 9651 O O . LEU C 1 147 ? 19.385 37.608 -38.226 1.00 68.92 147 LEU C O 1
ATOM 9656 N N . ALA C 1 148 ? 17.493 36.431 -38.259 1.00 68.38 148 ALA C N 1
ATOM 9657 C CA . ALA C 1 148 ? 17.439 36.301 -36.808 1.00 69.27 148 ALA C CA 1
ATOM 9658 C C . ALA C 1 148 ? 16.373 35.298 -36.394 1.00 69.28 148 ALA C C 1
ATOM 9659 O O . ALA C 1 148 ? 15.341 35.146 -37.070 1.00 67.75 148 ALA C O 1
ATOM 9661 N N . ARG C 1 149 ? 16.610 34.635 -35.273 1.00 71.31 149 ARG C N 1
ATOM 9662 C CA . ARG C 1 149 ? 15.584 33.821 -34.648 1.00 71.40 149 ARG C CA 1
ATOM 9663 C C . ARG C 1 149 ? 14.809 34.703 -33.668 1.00 69.45 149 ARG C C 1
ATOM 9664 O O . ARG C 1 149 ? 15.367 35.589 -33.006 1.00 70.36 149 ARG C O 1
ATOM 9667 N N . LEU C 1 150 ? 13.510 34.474 -33.588 1.00 67.57 150 LEU C N 1
ATOM 9668 C CA . LEU C 1 150 ? 12.646 35.309 -32.757 1.00 65.38 150 LEU C CA 1
ATOM 9669 C C . LEU C 1 150 ? 12.150 34.504 -31.552 1.00 67.24 150 LEU C C 1
ATOM 9670 O O . LEU C 1 150 ? 11.734 33.352 -31.705 1.00 68.94 150 LEU C O 1
ATOM 9675 N N . PRO C 1 151 ? 12.223 35.087 -30.337 1.00 67.67 151 PRO C N 1
ATOM 9676 C CA . PRO C 1 151 ? 11.727 34.376 -29.160 1.00 68.82 151 PRO C CA 1
ATOM 9677 C C . PRO C 1 151 ? 10.183 34.393 -29.019 1.00 68.16 151 PRO C C 1
ATOM 9678 O O . PRO C 1 151 ? 9.667 34.669 -27.927 1.00 70.34 151 PRO C O 1
ATOM 9682 N N . GLY C 1 152 ? 9.462 34.107 -30.104 1.00 65.62 152 GLY C N 1
ATOM 9683 C CA . GLY C 1 152 ? 8.007 34.025 -30.066 1.00 64.10 152 GLY C CA 1
ATOM 9684 C C . GLY C 1 152 ? 7.472 34.478 -31.393 1.00 61.30 152 GLY C C 1
ATOM 9685 O O . GLY C 1 152 ? 8.250 34.775 -32.291 1.00 61.71 152 GLY C O 1
ATOM 9686 N N . PHE C 1 153 ? 6.150 34.507 -31.526 1.00 60.13 153 PHE C N 1
ATOM 9687 C CA . PHE C 1 153 ? 5.518 35.080 -32.710 1.00 57.69 153 PHE C CA 1
ATOM 9688 C C . PHE C 1 153 ? 6.123 36.470 -32.941 1.00 57.00 153 PHE C C 1
ATOM 9689 O O . PHE C 1 153 ? 6.214 37.275 -32.003 1.00 56.37 153 PHE C O 1
ATOM 9697 N N . GLY C 1 154 ? 6.529 36.749 -34.185 1.00 56.68 154 GLY C N 1
ATOM 9698 C CA . GLY C 1 154 ? 7.008 38.071 -34.575 1.00 54.89 154 GLY C CA 1
ATOM 9699 C C . GLY C 1 154 ? 6.552 38.406 -35.976 1.00 53.25 154 GLY C C 1
ATOM 9700 O O . GLY C 1 154 ? 6.287 37.506 -36.772 1.00 53.25 154 GLY C O 1
ATOM 9701 N N . PHE C 1 155 ? 6.457 39.705 -36.258 1.00 51.71 155 PHE C N 1
ATOM 9702 C CA . PHE C 1 155 ? 5.842 40.239 -37.470 1.00 50.04 155 PHE C CA 1
ATOM 9703 C C . PHE C 1 155 ? 6.673 41.409 -37.990 1.00 49.65 155 PHE C C 1
ATOM 9704 O O . PHE C 1 155 ? 6.975 42.309 -37.219 1.00 48.97 155 PHE C O 1
ATOM 9712 N N . VAL C 1 156 ? 7.035 41.389 -39.275 1.00 49.63 156 VAL C N 1
ATOM 9713 C CA . VAL C 1 156 ? 7.708 42.522 -39.914 1.00 49.37 156 VAL C CA 1
ATOM 9714 C C . VAL C 1 156 ? 6.732 43.670 -40.149 1.00 47.97 156 VAL C C 1
ATOM 9715 O O . VAL C 1 156 ? 5.675 43.465 -40.725 1.00 47.43 156 VAL C O 1
ATOM 9719 N N . SER C 1 157 ? 7.098 44.881 -39.729 1.00 47.40 157 SER C N 1
ATOM 9720 C CA . SER C 1 157 ? 6.216 46.042 -39.837 1.00 45.99 157 SER C CA 1
ATOM 9721 C C . SER C 1 157 ? 6.616 46.925 -41.005 1.00 45.77 157 SER C C 1
ATOM 9722 O O . SER C 1 157 ? 5.774 47.411 -41.742 1.00 42.95 157 SER C O 1
ATOM 9725 N N . ASP C 1 158 ? 7.920 47.169 -41.150 1.00 46.68 158 ASP C N 1
ATOM 9726 C CA . ASP C 1 158 ? 8.364 48.121 -42.114 1.00 46.95 158 ASP C CA 1
ATOM 9727 C C . ASP C 1 158 ? 9.828 47.902 -42.395 1.00 48.82 158 ASP C C 1
ATOM 9728 O O . ASP C 1 158 ? 10.568 47.358 -41.560 1.00 49.63 158 ASP C O 1
ATOM 9733 N N . ILE C 1 159 ? 10.224 48.308 -43.590 1.00 48.93 159 ILE C N 1
ATOM 9734 C CA . ILE C 1 159 ? 11.619 48.351 -43.988 1.00 51.02 159 ILE C CA 1
ATOM 9735 C C . ILE C 1 159 ? 11.860 49.683 -44.665 1.00 50.84 159 ILE C C 1
ATOM 9736 O O . ILE C 1 159 ? 11.063 50.077 -45.507 1.00 50.58 159 ILE C O 1
ATOM 9741 N N . ARG C 1 160 ? 12.936 50.381 -44.298 1.00 51.52 160 ARG C N 1
ATOM 9742 C CA . ARG C 1 160 ? 13.374 51.562 -45.045 1.00 52.40 160 ARG C CA 1
ATOM 9743 C C . ARG C 1 160 ? 14.896 51.479 -45.140 1.00 54.72 160 ARG C C 1
ATOM 9744 O O . ARG C 1 160 ? 15.589 51.509 -44.119 1.00 55.78 160 ARG C O 1
ATOM 9752 N N . GLY C 1 161 ? 15.408 51.367 -46.362 1.00 55.90 161 GLY C N 1
ATOM 9753 C CA . GLY C 1 161 ? 16.830 51.146 -46.564 1.00 59.36 161 GLY C CA 1
ATOM 9754 C C . GLY C 1 161 ? 17.239 49.803 -45.973 1.00 60.35 161 GLY C C 1
ATOM 9755 O O . GLY C 1 161 ? 16.613 48.766 -46.232 1.00 61.00 161 GLY C O 1
ATOM 9756 N N . ASP C 1 162 ? 18.273 49.830 -45.146 1.00 62.31 162 ASP C N 1
ATOM 9757 C CA . ASP C 1 162 ? 18.760 48.634 -44.474 1.00 63.24 162 ASP C CA 1
ATOM 9758 C C . ASP C 1 162 ? 17.961 48.279 -43.209 1.00 61.46 162 ASP C C 1
ATOM 9759 O O . ASP C 1 162 ? 18.094 47.169 -42.686 1.00 62.90 162 ASP C O 1
ATOM 9764 N N . LEU C 1 163 ? 17.145 49.207 -42.713 1.00 59.20 163 LEU C N 1
ATOM 9765 C CA . LEU C 1 163 ? 16.498 49.023 -41.407 1.00 57.68 163 LEU C CA 1
ATOM 9766 C C . LEU C 1 163 ? 15.159 48.256 -41.493 1.00 55.75 163 LEU C C 1
ATOM 9767 O O . LEU C 1 163 ? 14.230 48.664 -42.197 1.00 53.33 163 LEU C O 1
ATOM 9772 N N . ILE C 1 164 ? 15.072 47.159 -40.749 1.00 55.49 164 ILE C N 1
ATOM 9773 C CA . ILE C 1 164 ? 13.845 46.377 -40.644 1.00 53.94 164 ILE C CA 1
ATOM 9774 C C . ILE C 1 164 ? 13.281 46.602 -39.251 1.00 53.16 164 ILE C C 1
ATOM 9775 O O . ILE C 1 164 ? 14.011 46.509 -38.268 1.00 53.98 164 ILE C O 1
ATOM 9780 N N . ALA C 1 165 ? 11.995 46.942 -39.172 1.00 51.11 165 ALA C N 1
ATOM 9781 C CA . ALA C 1 165 ? 11.325 47.101 -37.899 1.00 50.29 165 ALA C CA 1
ATOM 9782 C C . ALA C 1 165 ? 10.156 46.129 -37.822 1.00 50.07 165 ALA C C 1
ATOM 9783 O O . ALA C 1 165 ? 9.457 45.899 -38.830 1.00 49.24 165 ALA C O 1
ATOM 9785 N N . GLY C 1 166 ? 9.941 45.557 -36.637 1.00 50.04 166 GLY C N 1
ATOM 9786 C CA . GLY C 1 166 ? 8.823 44.635 -36.427 1.00 50.41 166 GLY C CA 1
ATOM 9787 C C . GLY C 1 166 ? 8.296 44.599 -35.005 1.00 50.28 166 GLY C C 1
ATOM 9788 O O . GLY C 1 166 ? 8.755 45.344 -34.143 1.00 51.03 166 GLY C O 1
ATOM 9789 N N . LEU C 1 167 ? 7.327 43.716 -34.771 1.00 49.80 167 LEU C N 1
ATOM 9790 C CA . LEU C 1 167 ? 6.676 43.584 -33.481 1.00 49.53 167 LEU C CA 1
ATOM 9791 C C . LEU C 1 167 ? 6.737 42.141 -33.040 1.00 51.10 167 LEU C C 1
ATOM 9792 O O . LEU C 1 167 ? 6.545 41.230 -33.845 1.00 51.38 167 LEU C O 1
ATOM 9797 N N . GLY C 1 168 ? 7.003 41.920 -31.759 1.00 52.23 168 GLY C N 1
ATOM 9798 C CA . GLY C 1 168 ? 7.203 40.558 -31.248 1.00 54.46 168 GLY C CA 1
ATOM 9799 C C . GLY C 1 168 ? 6.467 40.260 -29.955 1.00 54.61 168 GLY C C 1
ATOM 9800 O O . GLY C 1 168 ? 6.525 41.031 -29.008 1.00 54.18 168 GLY C O 1
ATOM 9801 N N . PHE C 1 169 ? 5.746 39.138 -29.937 1.00 56.18 169 PHE C N 1
ATOM 9802 C CA . PHE C 1 169 ? 5.118 38.612 -28.716 1.00 56.78 169 PHE C CA 1
ATOM 9803 C C . PHE C 1 169 ? 6.101 37.740 -27.980 1.00 59.28 169 PHE C C 1
ATOM 9804 O O . PHE C 1 169 ? 6.025 36.498 -28.027 1.00 61.17 169 PHE C O 1
ATOM 9812 N N . PHE C 1 170 ? 7.036 38.399 -27.290 1.00 59.64 170 PHE C N 1
ATOM 9813 C CA . PHE C 1 170 ? 8.186 37.728 -26.678 1.00 62.42 170 PHE C CA 1
ATOM 9814 C C . PHE C 1 170 ? 8.066 37.488 -25.170 1.00 63.58 170 PHE C C 1
ATOM 9815 O O . PHE C 1 170 ? 8.999 36.975 -24.539 1.00 66.41 170 PHE C O 1
ATOM 9823 N N . GLY C 1 171 ? 6.912 37.820 -24.592 1.00 62.25 171 GLY C N 1
ATOM 9824 C CA . GLY C 1 171 ? 6.629 37.402 -23.219 1.00 64.08 171 GLY C CA 1
ATOM 9825 C C . GLY C 1 171 ? 5.492 38.126 -22.520 1.00 62.73 171 GLY C C 1
ATOM 9826 O O . GLY C 1 171 ? 5.250 39.299 -22.729 1.00 60.81 171 GLY C O 1
ATOM 9827 N N . GLY C 1 172 ? 4.804 37.399 -21.657 1.00 64.47 172 GLY C N 1
ATOM 9828 C CA . GLY C 1 172 ? 3.785 37.968 -20.791 1.00 64.34 172 GLY C CA 1
ATOM 9829 C C . GLY C 1 172 ? 2.553 38.532 -21.466 1.00 61.83 172 GLY C C 1
ATOM 9830 O O . GLY C 1 172 ? 1.795 39.257 -20.818 1.00 62.08 172 GLY C O 1
ATOM 9831 N N . GLY C 1 173 ? 2.347 38.212 -22.751 1.00 60.17 173 GLY C N 1
ATOM 9832 C CA . GLY C 1 173 ? 1.314 38.853 -23.576 1.00 57.20 173 GLY C CA 1
ATOM 9833 C C . GLY C 1 173 ? 1.657 40.281 -23.990 1.00 56.19 173 GLY C C 1
ATOM 9834 O O . GLY C 1 173 ? 0.804 41.001 -24.604 1.00 53.72 173 GLY C O 1
ATOM 9835 N N . ARG C 1 174 ? 2.895 40.698 -23.675 1.00 56.27 174 ARG C N 1
ATOM 9836 C CA . ARG C 1 174 ? 3.386 42.016 -24.087 1.00 55.59 174 ARG C CA 1
ATOM 9837 C C . ARG C 1 174 ? 3.935 41.977 -25.502 1.00 54.10 174 ARG C C 1
ATOM 9838 O O . ARG C 1 174 ? 4.448 40.958 -25.942 1.00 54.69 174 ARG C O 1
ATOM 9846 N N . VAL C 1 175 ? 3.845 43.105 -26.206 1.00 51.93 175 VAL C N 1
ATOM 9847 C CA . VAL C 1 175 ? 4.420 43.212 -27.545 1.00 51.36 175 VAL C CA 1
ATOM 9848 C C . VAL C 1 175 ? 5.691 44.088 -27.488 1.00 51.87 175 VAL C C 1
ATOM 9849 O O . VAL C 1 175 ? 5.651 45.214 -26.997 1.00 50.79 175 VAL C O 1
ATOM 9853 N N . SER C 1 176 ? 6.795 43.532 -27.974 1.00 51.96 176 SER C N 1
ATOM 9854 C CA . SER C 1 176 ? 8.045 44.240 -28.078 1.00 54.02 176 SER C CA 1
ATOM 9855 C C . SER C 1 176 ? 8.226 44.768 -29.489 1.00 52.76 176 SER C C 1
ATOM 9856 O O . SER C 1 176 ? 7.626 44.240 -30.427 1.00 51.88 176 SER C O 1
ATOM 9859 N N . LEU C 1 177 ? 9.017 45.825 -29.630 1.00 52.63 177 LEU C N 1
ATOM 9860 C CA . LEU C 1 177 ? 9.445 46.278 -30.942 1.00 52.56 177 LEU C CA 1
ATOM 9861 C C . LEU C 1 177 ? 10.718 45.542 -31.205 1.00 53.66 177 LEU C C 1
ATOM 9862 O O . LEU C 1 177 ? 11.471 45.255 -30.262 1.00 56.20 177 LEU C O 1
ATOM 9867 N N . PHE C 1 178 ? 10.992 45.249 -32.465 1.00 52.79 178 PHE C N 1
ATOM 9868 C CA . PHE C 1 178 ? 12.307 44.715 -32.825 1.00 55.19 178 PHE C CA 1
ATOM 9869 C C . PHE C 1 178 ? 12.856 45.352 -34.082 1.00 54.68 178 PHE C C 1
ATOM 9870 O O . PHE C 1 178 ? 12.112 45.863 -34.893 1.00 52.03 178 PHE C O 1
ATOM 9878 N N . THR C 1 179 ? 14.186 45.393 -34.186 1.00 56.47 179 THR C N 1
ATOM 9879 C CA . THR C 1 179 ? 14.822 45.771 -35.445 1.00 56.83 179 THR C CA 1
ATOM 9880 C C . THR C 1 179 ? 15.875 44.774 -35.851 1.00 58.41 179 THR C C 1
ATOM 9881 O O . THR C 1 179 ? 16.436 44.054 -35.024 1.00 59.39 179 THR C O 1
ATOM 9885 N N . SER C 1 180 ? 16.136 44.767 -37.149 1.00 58.63 180 SER C N 1
ATOM 9886 C CA . SER C 1 180 ? 17.189 43.976 -37.734 1.00 60.47 180 SER C CA 1
ATOM 9887 C C . SER C 1 180 ? 17.720 44.790 -38.879 1.00 60.93 180 SER C C 1
ATOM 9888 O O . SER C 1 180 ? 17.254 45.895 -39.133 1.00 59.04 180 SER C O 1
ATOM 9891 N N . ASN C 1 181 ? 18.676 44.227 -39.592 1.00 63.03 181 ASN C N 1
ATOM 9892 C CA . ASN C 1 181 ? 19.343 44.929 -40.663 1.00 64.38 181 ASN C CA 1
ATOM 9893 C C . ASN C 1 181 ? 19.365 43.994 -41.864 1.00 64.47 181 ASN C C 1
ATOM 9894 O O . ASN C 1 181 ? 19.746 42.830 -41.735 1.00 65.70 181 ASN C O 1
ATOM 9899 N N . LEU C 1 182 ? 18.952 44.492 -43.021 1.00 63.75 182 LEU C N 1
ATOM 9900 C CA . LEU C 1 182 ? 18.896 43.678 -44.235 1.00 64.32 182 LEU C CA 1
ATOM 9901 C C . LEU C 1 182 ? 20.266 43.140 -44.641 1.00 67.34 182 LEU C C 1
ATOM 9902 O O . LEU C 1 182 ? 20.388 41.993 -45.093 1.00 68.57 182 LEU C O 1
ATOM 9907 N N . SER C 1 183 ? 21.283 43.983 -44.493 1.00 68.37 183 SER C N 1
ATOM 9908 C CA . SER C 1 183 ? 22.636 43.643 -44.918 1.00 71.22 183 SER C CA 1
ATOM 9909 C C . SER C 1 183 ? 23.275 42.649 -43.957 1.00 73.19 183 SER C C 1
ATOM 9910 O O . SER C 1 183 ? 23.843 41.654 -44.395 1.00 74.59 183 SER C O 1
ATOM 9913 N N . SER C 1 184 ? 23.154 42.904 -42.654 1.00 72.75 184 SER C N 1
ATOM 9914 C CA . SER C 1 184 ? 23.961 42.202 -41.643 1.00 75.25 184 SER C CA 1
ATOM 9915 C C . SER C 1 184 ? 23.139 41.338 -40.684 1.00 74.28 184 SER C C 1
ATOM 9916 O O . SER C 1 184 ? 23.711 40.615 -39.883 1.00 75.84 184 SER C O 1
ATOM 9919 N N . GLY C 1 185 ? 21.813 41.403 -40.772 1.00 72.42 185 GLY C N 1
ATOM 9920 C CA . GLY C 1 185 ? 20.940 40.598 -39.906 1.00 71.78 185 GLY C CA 1
ATOM 9921 C C . GLY C 1 185 ? 21.051 41.032 -38.455 1.00 71.54 185 GLY C C 1
ATOM 9922 O O . GLY C 1 185 ? 21.317 42.204 -38.169 1.00 70.85 185 GLY C O 1
ATOM 9923 N N . GLY C 1 186 ? 20.857 40.087 -37.541 1.00 71.16 186 GLY C N 1
ATOM 9924 C CA . GLY C 1 186 ? 20.827 40.391 -36.119 1.00 71.34 186 GLY C CA 1
ATOM 9925 C C . GLY C 1 186 ? 19.449 40.796 -35.621 1.00 68.36 186 GLY C C 1
ATOM 9926 O O . GLY C 1 186 ? 18.487 40.893 -36.395 1.00 65.83 186 GLY C O 1
ATOM 9927 N N . LEU C 1 187 ? 19.368 41.046 -34.319 1.00 68.54 187 LEU C N 1
ATOM 9928 C CA . LEU C 1 187 ? 18.119 41.339 -33.654 1.00 66.66 187 LEU C CA 1
ATOM 9929 C C . LEU C 1 187 ? 18.342 42.243 -32.457 1.00 66.69 187 LEU C C 1
ATOM 9930 O O . LEU C 1 187 ? 19.163 41.942 -31.592 1.00 69.05 187 LEU C O 1
ATOM 9935 N N . ARG C 1 188 ? 17.618 43.351 -32.409 1.00 64.68 188 ARG C N 1
ATOM 9936 C CA . ARG C 1 188 ? 17.586 44.172 -31.213 1.00 65.29 188 ARG C CA 1
ATOM 9937 C C . ARG C 1 188 ? 16.139 44.264 -30.779 1.00 63.13 188 ARG C C 1
ATOM 9938 O O . ARG C 1 188 ? 15.280 44.529 -31.584 1.00 61.35 188 ARG C O 1
ATOM 9942 N N . VAL C 1 189 ? 15.878 44.024 -29.503 1.00 63.67 189 VAL C N 1
ATOM 9943 C CA . VAL C 1 189 ? 14.518 44.041 -28.983 1.00 61.95 189 VAL C CA 1
ATOM 9944 C C . VAL C 1 189 ? 14.362 45.253 -28.055 1.00 61.70 189 VAL C C 1
ATOM 9945 O O . VAL C 1 189 ? 15.242 45.525 -27.247 1.00 62.57 189 VAL C O 1
ATOM 9949 N N . PHE C 1 190 ? 13.245 45.965 -28.189 1.00 59.28 190 PHE C N 1
ATOM 9950 C CA . PHE C 1 190 ? 12.918 47.120 -27.357 1.00 59.58 190 PHE C CA 1
ATOM 9951 C C . PHE C 1 190 ? 11.595 46.852 -26.647 1.00 58.99 190 PHE C C 1
ATOM 9952 O O . PHE C 1 190 ? 10.542 46.740 -27.288 1.00 56.85 190 PHE C O 1
ATOM 9960 N N . ASP C 1 191 ? 11.661 46.786 -25.324 1.00 60.91 191 ASP C N 1
ATOM 9961 C CA . ASP C 1 191 ? 10.507 46.527 -24.479 1.00 60.61 191 ASP C CA 1
ATOM 9962 C C . ASP C 1 191 ? 10.160 47.800 -23.722 1.00 60.47 191 ASP C C 1
ATOM 9963 O O . ASP C 1 191 ? 11.047 48.445 -23.160 1.00 61.75 191 ASP C O 1
ATOM 9968 N N . SER C 1 192 ? 8.877 48.148 -23.696 1.00 58.54 192 SER C N 1
ATOM 9969 C CA . SER C 1 192 ? 8.399 49.222 -22.841 1.00 59.11 192 SER C CA 1
ATOM 9970 C C . SER C 1 192 ? 7.947 48.631 -21.497 1.00 61.01 192 SER C C 1
ATOM 9971 O O . SER C 1 192 ? 7.378 47.538 -21.440 1.00 62.41 192 SER C O 1
ATOM 9974 N N . GLY C 1 193 ? 8.236 49.348 -20.416 1.00 62.66 193 GLY C N 1
ATOM 9975 C CA . GLY C 1 193 ? 7.704 49.013 -19.097 1.00 64.25 193 GLY C CA 1
ATOM 9976 C C . GLY C 1 193 ? 6.317 49.615 -18.861 1.00 62.87 193 GLY C C 1
ATOM 9977 O O . GLY C 1 193 ? 5.716 49.404 -17.800 1.00 65.36 193 GLY C O 1
ATOM 9978 N N . GLU C 1 194 ? 5.833 50.384 -19.833 1.00 60.63 194 GLU C N 1
ATOM 9979 C CA . GLU C 1 194 ? 4.513 51.034 -19.790 1.00 59.34 194 GLU C CA 1
ATOM 9980 C C . GLU C 1 194 ? 3.405 50.234 -20.483 1.00 57.15 194 GLU C C 1
ATOM 9981 O O . GLU C 1 194 ? 2.229 50.447 -20.200 1.00 56.45 194 GLU C O 1
ATOM 9987 N N . GLY C 1 195 ? 3.767 49.350 -21.407 1.00 55.80 195 GLY C N 1
ATOM 9988 C CA . GLY C 1 195 ? 2.773 48.677 -22.227 1.00 54.50 195 GLY C CA 1
ATOM 9989 C C . GLY C 1 195 ? 3.365 47.968 -23.431 1.00 53.81 195 GLY C C 1
ATOM 9990 O O . GLY C 1 195 ? 4.515 47.502 -23.403 1.00 55.47 195 GLY C O 1
ATOM 9991 N N . SER C 1 196 ? 2.573 47.892 -24.492 1.00 51.76 196 SER C N 1
ATOM 9992 C CA . SER C 1 196 ? 2.906 47.084 -25.650 1.00 50.91 196 SER C CA 1
ATOM 9993 C C . SER C 1 196 ? 2.989 47.962 -26.908 1.00 49.42 196 SER C C 1
ATOM 9994 O O . SER C 1 196 ? 2.196 48.885 -27.091 1.00 48.87 196 SER C O 1
ATOM 9997 N N . PHE C 1 197 ? 3.942 47.665 -27.776 1.00 49.39 197 PHE C N 1
ATOM 9998 C CA . PHE C 1 197 ? 3.960 48.305 -29.075 1.00 48.49 197 PHE C CA 1
ATOM 9999 C C . PHE C 1 197 ? 2.919 47.688 -30.021 1.00 47.20 197 PHE C C 1
ATOM 10000 O O . PHE C 1 197 ? 2.668 46.487 -30.019 1.00 47.83 197 PHE C O 1
ATOM 10008 N N . SER C 1 198 ? 2.326 48.512 -30.863 1.00 47.60 198 SER C N 1
ATOM 10009 C CA . SER C 1 198 ? 1.152 48.059 -31.603 1.00 46.82 198 SER C CA 1
ATOM 10010 C C . SER C 1 198 ? 1.311 48.044 -33.146 1.00 46.96 198 SER C C 1
ATOM 10011 O O . SER C 1 198 ? 0.846 47.117 -33.836 1.00 50.69 198 SER C O 1
ATOM 10014 N N . SER C 1 199 ? 2.005 49.027 -33.671 1.00 46.34 199 SER C N 1
ATOM 10015 C CA . SER C 1 199 ? 2.387 49.078 -35.089 1.00 44.88 199 SER C CA 1
ATOM 10016 C C . SER C 1 199 ? 3.676 49.852 -35.130 1.00 44.94 199 SER C C 1
ATOM 10017 O O . SER C 1 199 ? 4.091 50.406 -34.117 1.00 45.36 199 SER C O 1
ATOM 10020 N N . ALA C 1 200 ? 4.300 49.917 -36.295 1.00 43.12 200 ALA C N 1
ATOM 10021 C CA . ALA C 1 200 ? 5.578 50.606 -36.398 1.00 44.27 200 ALA C CA 1
ATOM 10022 C C . ALA C 1 200 ? 5.826 50.977 -37.832 1.00 43.47 200 ALA C C 1
ATOM 10023 O O . ALA C 1 200 ? 5.415 50.269 -38.741 1.00 42.86 200 ALA C O 1
ATOM 10025 N N . SER C 1 201 ? 6.494 52.107 -38.019 1.00 43.30 201 SER C N 1
ATOM 10026 C CA . SER C 1 201 ? 6.890 52.574 -39.338 1.00 44.09 201 SER C CA 1
ATOM 10027 C C . SER C 1 201 ? 8.172 53.387 -39.177 1.00 45.32 201 SER C C 1
ATOM 10028 O O . SER C 1 201 ? 8.341 54.131 -38.202 1.00 45.63 201 SER C O 1
ATOM 10031 N N . ILE C 1 202 ? 9.072 53.243 -40.138 1.00 45.49 202 ILE C N 1
ATOM 10032 C CA . ILE C 1 202 ? 10.348 53.913 -40.072 1.00 47.48 202 ILE C CA 1
ATOM 10033 C C . ILE C 1 202 ? 10.234 55.298 -40.730 1.00 47.20 202 ILE C C 1
ATOM 10034 O O . ILE C 1 202 ? 9.920 55.402 -41.917 1.00 45.62 202 ILE C O 1
ATOM 10039 N N . SER C 1 203 ? 10.506 56.351 -39.959 1.00 49.22 203 SER C N 1
ATOM 10040 C CA . SER C 1 203 ? 10.567 57.719 -40.496 1.00 50.01 203 SER C CA 1
ATOM 10041 C C . SER C 1 203 ? 11.679 57.896 -41.550 1.00 52.38 203 SER C C 1
ATOM 10042 O O . SER C 1 203 ? 12.657 57.122 -41.587 1.00 53.84 203 SER C O 1
ATOM 10045 N N . PRO C 1 204 ? 11.557 58.937 -42.396 1.00 52.42 204 PRO C N 1
ATOM 10046 C CA . PRO C 1 204 ? 12.681 59.341 -43.244 1.00 54.30 204 PRO C CA 1
ATOM 10047 C C . PRO C 1 204 ? 13.979 59.548 -42.477 1.00 55.85 204 PRO C C 1
ATOM 10048 O O . PRO C 1 204 ? 15.037 59.229 -43.005 1.00 58.72 204 PRO C O 1
ATOM 10052 N N . GLY C 1 205 ? 13.892 60.038 -41.233 1.00 55.21 205 GLY C N 1
ATOM 10053 C CA . GLY C 1 205 ? 15.044 60.194 -40.356 1.00 56.49 205 GLY C CA 1
ATOM 10054 C C . GLY C 1 205 ? 15.614 58.925 -39.742 1.00 56.80 205 GLY C C 1
ATOM 10055 O O . GLY C 1 205 ? 16.541 58.975 -38.929 1.00 57.93 205 GLY C O 1
ATOM 10056 N N . MET C 1 206 ? 15.075 57.781 -40.143 1.00 55.86 206 MET C N 1
ATOM 10057 C CA . MET C 1 206 ? 15.494 56.468 -39.656 1.00 56.23 206 MET C CA 1
ATOM 10058 C C . MET C 1 206 ? 15.263 56.249 -38.153 1.00 56.24 206 MET C C 1
ATOM 10059 O O . MET C 1 206 ? 16.018 55.533 -37.491 1.00 57.94 206 MET C O 1
ATOM 10064 N N . LYS C 1 207 ? 14.203 56.855 -37.628 1.00 55.31 207 LYS C N 1
ATOM 10065 C CA . LYS C 1 207 ? 13.700 56.517 -36.304 1.00 54.63 207 LYS C CA 1
ATOM 10066 C C . LYS C 1 207 ? 12.575 55.518 -36.539 1.00 52.82 207 LYS C C 1
ATOM 10067 O O . LYS C 1 207 ? 12.117 55.363 -37.669 1.00 52.40 207 LYS C O 1
ATOM 10071 N N . VAL C 1 208 ? 12.153 54.819 -35.495 1.00 51.54 208 VAL C N 1
ATOM 10072 C CA . VAL C 1 208 ? 10.966 53.991 -35.586 1.00 49.68 208 VAL C CA 1
ATOM 10073 C C . VAL C 1 208 ? 9.848 54.694 -34.851 1.00 48.40 208 VAL C C 1
ATOM 10074 O O . VAL C 1 208 ? 9.922 54.876 -33.641 1.00 48.93 208 VAL C O 1
ATOM 10078 N N . THR C 1 209 ? 8.828 55.118 -35.606 1.00 47.11 209 THR C N 1
ATOM 10079 C CA . THR C 1 209 ? 7.586 55.600 -35.025 1.00 45.80 209 THR C CA 1
ATOM 10080 C C . THR C 1 209 ? 6.728 54.384 -34.705 1.00 44.60 209 THR C C 1
ATOM 10081 O O . THR C 1 209 ? 6.501 53.530 -35.573 1.00 43.00 209 THR C O 1
ATOM 10085 N N . ALA C 1 210 ? 6.267 54.292 -33.463 1.00 44.74 210 ALA C N 1
ATOM 10086 C CA . ALA C 1 210 ? 5.488 53.128 -33.012 1.00 44.95 210 ALA C CA 1
ATOM 10087 C C . ALA C 1 210 ? 4.315 53.541 -32.164 1.00 43.67 210 ALA C C 1
ATOM 10088 O O . ALA C 1 210 ? 4.376 54.540 -31.455 1.00 43.69 210 ALA C O 1
ATOM 10090 N N . GLY C 1 211 ? 3.245 52.762 -32.231 1.00 42.50 211 GLY C N 1
ATOM 10091 C CA . GLY C 1 211 ? 2.148 52.957 -31.326 1.00 42.55 211 GLY C CA 1
ATOM 10092 C C . GLY C 1 211 ? 2.531 52.252 -30.049 1.00 44.40 211 GLY C C 1
ATOM 10093 O O . GLY C 1 211 ? 3.102 51.173 -30.096 1.00 45.40 211 GLY C O 1
ATOM 10094 N N . LEU C 1 212 ? 2.222 52.879 -28.924 1.00 44.88 212 LEU C N 1
ATOM 10095 C CA . LEU C 1 212 ? 2.440 52.300 -27.612 1.00 46.88 212 LEU C CA 1
ATOM 10096 C C . LEU C 1 212 ? 1.124 52.283 -26.897 1.00 46.43 212 LEU C C 1
ATOM 10097 O O . LEU C 1 212 ? 0.563 53.340 -26.595 1.00 47.49 212 LEU C O 1
ATOM 10102 N N . GLU C 1 213 ? 0.641 51.079 -26.625 1.00 46.80 213 GLU C N 1
ATOM 10103 C CA . GLU C 1 213 ? -0.625 50.881 -25.954 1.00 46.65 213 GLU C CA 1
ATOM 10104 C C . GLU C 1 213 ? -0.355 50.690 -24.469 1.00 48.17 213 GLU C C 1
ATOM 10105 O O . GLU C 1 213 ? 0.281 49.724 -24.069 1.00 49.12 213 GLU C O 1
ATOM 10111 N N . THR C 1 214 ? -0.809 51.623 -23.644 1.00 48.91 214 THR C N 1
ATOM 10112 C CA . THR C 1 214 ? -0.533 51.530 -22.211 1.00 51.69 214 THR C CA 1
ATOM 10113 C C . THR C 1 214 ? -1.784 51.038 -21.477 1.00 52.41 214 THR C C 1
ATOM 10114 O O . THR C 1 214 ? -2.715 50.534 -22.117 1.00 51.83 214 THR C O 1
ATOM 10118 N N . ALA C 1 215 ? -1.789 51.133 -20.150 1.00 53.47 215 ALA C N 1
ATOM 10119 C CA . ALA C 1 215 ? -2.843 50.564 -19.314 1.00 54.98 215 ALA C CA 1
ATOM 10120 C C . ALA C 1 215 ? -4.249 50.840 -19.842 1.00 54.67 215 ALA C C 1
ATOM 10121 O O . ALA C 1 215 ? -5.054 49.934 -19.925 1.00 53.21 215 ALA C O 1
ATOM 10123 N N . ARG C 1 216 ? -4.523 52.097 -20.208 1.00 54.22 216 ARG C N 1
ATOM 10124 C CA . ARG C 1 216 ? -5.886 52.522 -20.547 1.00 53.78 216 ARG C CA 1
ATOM 10125 C C . ARG C 1 216 ? -5.955 53.504 -21.707 1.00 52.76 216 ARG C C 1
ATOM 10126 O O . ARG C 1 216 ? -7.045 53.983 -22.065 1.00 54.41 216 ARG C O 1
ATOM 10134 N N . GLU C 1 217 ? -4.822 53.758 -22.353 1.00 51.17 217 GLU C N 1
ATOM 10135 C CA . GLU C 1 217 ? -4.765 54.708 -23.457 1.00 49.59 217 GLU C CA 1
ATOM 10136 C C . GLU C 1 217 ? -3.649 54.244 -24.375 1.00 48.41 217 GLU C C 1
ATOM 10137 O O . GLU C 1 217 ? -2.928 53.320 -24.034 1.00 48.59 217 GLU C O 1
ATOM 10139 N N . ALA C 1 218 ? -3.529 54.878 -25.541 1.00 46.95 218 ALA C N 1
ATOM 10140 C CA . ALA C 1 218 ? -2.446 54.602 -26.481 1.00 46.51 218 ALA C CA 1
ATOM 10141 C C . ALA C 1 218 ? -1.875 55.942 -26.907 1.00 46.13 218 ALA C C 1
ATOM 10142 O O . ALA C 1 218 ? -2.579 56.941 -26.894 1.00 47.03 218 ALA C O 1
ATOM 10144 N N . ARG C 1 219 ? -0.610 55.952 -27.278 1.00 46.24 219 ARG C N 1
ATOM 10145 C CA . ARG C 1 219 ? 0.025 57.165 -27.764 1.00 46.65 219 ARG C CA 1
ATOM 10146 C C . ARG C 1 219 ? 1.111 56.793 -28.762 1.00 46.26 219 ARG C C 1
ATOM 10147 O O . ARG C 1 219 ? 1.408 55.604 -28.951 1.00 46.65 219 ARG C O 1
ATOM 10155 N N . LEU C 1 220 ? 1.668 57.802 -29.431 1.00 45.42 220 LEU C N 1
ATOM 10156 C CA . LEU C 1 220 ? 2.702 57.574 -30.426 1.00 44.77 220 LEU C CA 1
ATOM 10157 C C . LEU C 1 220 ? 4.061 57.970 -29.855 1.00 45.86 220 LEU C C 1
ATOM 10158 O O . LEU C 1 220 ? 4.203 59.016 -29.217 1.00 45.64 220 LEU C O 1
ATOM 10163 N N . VAL C 1 221 ? 5.050 57.136 -30.138 1.00 45.69 221 VAL C N 1
ATOM 10164 C CA . VAL C 1 221 ? 6.392 57.347 -29.654 1.00 48.24 221 VAL C CA 1
ATOM 10165 C C . VAL C 1 221 ? 7.394 57.170 -30.775 1.00 48.28 221 VAL C C 1
ATOM 10166 O O . VAL C 1 221 ? 7.099 56.568 -31.800 1.00 46.99 221 VAL C O 1
ATOM 10170 N N . THR C 1 222 ? 8.560 57.763 -30.560 1.00 50.08 222 THR C N 1
ATOM 10171 C CA . THR C 1 222 ? 9.701 57.682 -31.452 1.00 51.71 222 THR C CA 1
ATOM 10172 C C . THR C 1 222 ? 10.782 56.874 -30.746 1.00 52.76 222 THR C C 1
ATOM 10173 O O . THR C 1 222 ? 11.188 57.231 -29.660 1.00 53.91 222 THR C O 1
ATOM 10177 N N . VAL C 1 223 ? 11.215 55.777 -31.364 1.00 53.19 223 VAL C N 1
ATOM 10178 C CA . VAL C 1 223 ? 12.279 54.938 -30.814 1.00 54.96 223 VAL C CA 1
ATOM 10179 C C . VAL C 1 223 ? 13.474 55.057 -31.720 1.00 56.33 223 VAL C C 1
ATOM 10180 O O . VAL C 1 223 ? 13.374 54.818 -32.921 1.00 55.39 223 VAL C O 1
ATOM 10184 N N . ASP C 1 224 ? 14.603 55.456 -31.152 1.00 58.57 224 ASP C N 1
ATOM 10185 C CA . ASP C 1 224 ? 15.827 55.523 -31.918 1.00 59.50 224 ASP C CA 1
ATOM 10186 C C . ASP C 1 224 ? 16.463 54.148 -31.839 1.00 60.59 224 ASP C C 1
ATOM 10187 O O . ASP C 1 224 ? 16.823 53.684 -30.743 1.00 62.36 224 ASP C O 1
ATOM 10192 N N . PRO C 1 225 ? 16.578 53.463 -32.991 1.00 60.50 225 PRO C N 1
ATOM 10193 C CA . PRO C 1 225 ? 17.064 52.085 -32.971 1.00 61.53 225 PRO C CA 1
ATOM 10194 C C . PRO C 1 225 ? 18.553 51.958 -32.651 1.00 64.69 225 PRO C C 1
ATOM 10195 O O . PRO C 1 225 ? 19.012 50.860 -32.335 1.00 65.88 225 PRO C O 1
ATOM 10199 N N . ARG C 1 226 ? 19.300 53.059 -32.711 1.00 65.06 226 ARG C N 1
ATOM 10200 C CA . ARG C 1 226 ? 20.731 53.008 -32.446 1.00 68.64 226 ARG C CA 1
ATOM 10201 C C . ARG C 1 226 ? 21.043 52.957 -30.961 1.00 69.58 226 ARG C C 1
ATOM 10202 O O . ARG C 1 226 ? 22.033 52.349 -30.580 1.00 72.83 226 ARG C O 1
ATOM 10210 N N . ASP C 1 227 ? 20.230 53.608 -30.128 1.00 68.83 227 ASP C N 1
ATOM 10211 C CA . ASP C 1 227 ? 20.475 53.607 -28.674 1.00 70.14 227 ASP C CA 1
ATOM 10212 C C . ASP C 1 227 ? 19.275 53.223 -27.809 1.00 68.92 227 ASP C C 1
ATOM 10213 O O . ASP C 1 227 ? 19.388 53.209 -26.580 1.00 70.44 227 ASP C O 1
ATOM 10218 N N . GLY C 1 228 ? 18.140 52.936 -28.449 1.00 66.55 228 GLY C N 1
ATOM 10219 C CA . GLY C 1 228 ? 16.927 52.516 -27.766 1.00 65.01 228 GLY C CA 1
ATOM 10220 C C . GLY C 1 228 ? 16.195 53.590 -26.975 1.00 64.27 228 GLY C C 1
ATOM 10221 O O . GLY C 1 228 ? 15.267 53.269 -26.231 1.00 63.92 228 GLY C O 1
ATOM 10222 N N . SER C 1 229 ? 16.584 54.858 -27.117 1.00 64.61 229 SER C N 1
ATOM 10223 C CA . SER C 1 229 ? 15.878 55.929 -26.415 1.00 64.21 229 SER C CA 1
ATOM 10224 C C . SER C 1 229 ? 14.465 56.012 -26.963 1.00 61.85 229 SER C C 1
ATOM 10225 O O . SER C 1 229 ? 14.226 55.716 -28.127 1.00 60.04 229 SER C O 1
ATOM 10228 N N . VAL C 1 230 ? 13.522 56.374 -26.105 1.00 61.33 230 VAL C N 1
ATOM 10229 C CA . VAL C 1 230 ? 12.130 56.493 -26.510 1.00 58.88 230 VAL C CA 1
ATOM 10230 C C . VAL C 1 230 ? 11.597 57.829 -26.064 1.00 58.67 230 VAL C C 1
ATOM 10231 O O . VAL C 1 230 ? 11.777 58.209 -24.919 1.00 59.73 230 VAL C O 1
ATOM 10235 N N . GLU C 1 231 ? 10.912 58.526 -26.965 1.00 56.83 231 GLU C N 1
ATOM 10236 C CA . GLU C 1 231 ? 10.266 59.791 -26.620 1.00 57.09 231 GLU C CA 1
ATOM 10237 C C . GLU C 1 231 ? 8.882 59.892 -27.262 1.00 54.54 231 GLU C C 1
ATOM 10238 O O . GLU C 1 231 ? 8.600 59.241 -28.253 1.00 52.55 231 GLU C O 1
ATOM 10244 N N . ASP C 1 232 ? 8.024 60.725 -26.699 1.00 53.98 232 ASP C N 1
ATOM 10245 C CA . ASP C 1 232 ? 6.750 60.990 -27.325 1.00 53.15 232 ASP C CA 1
ATOM 10246 C C . ASP C 1 232 ? 6.915 61.724 -28.656 1.00 52.31 232 ASP C C 1
ATOM 10247 O O . ASP C 1 232 ? 7.738 62.630 -28.788 1.00 51.93 232 ASP C O 1
ATOM 10252 N N . LEU C 1 233 ? 6.142 61.301 -29.650 1.00 50.36 233 LEU C N 1
ATOM 10253 C CA . LEU C 1 233 ? 6.122 61.978 -30.953 1.00 50.62 233 LEU C CA 1
ATOM 10254 C C . LEU C 1 233 ? 5.118 63.108 -30.876 1.00 50.68 233 LEU C C 1
ATOM 10255 O O . LEU C 1 233 ? 3.948 62.881 -30.563 1.00 50.85 233 LEU C O 1
ATOM 10260 N N . GLU C 1 234 ? 5.588 64.310 -31.173 1.00 51.98 234 GLU C N 1
ATOM 10261 C CA . GLU C 1 234 ? 4.778 65.513 -31.233 1.00 52.46 234 GLU C CA 1
ATOM 10262 C C . GLU C 1 234 ? 4.374 65.710 -32.689 1.00 51.05 234 GLU C C 1
ATOM 10263 O O . GLU C 1 234 ? 5.198 65.580 -33.607 1.00 51.32 234 GLU C O 1
ATOM 10265 N N . LEU C 1 235 ? 3.094 65.984 -32.899 1.00 49.67 235 LEU C N 1
ATOM 10266 C CA . LEU C 1 235 ? 2.539 66.090 -34.235 1.00 48.24 235 LEU C CA 1
ATOM 10267 C C . LEU C 1 235 ? 2.075 67.510 -34.489 1.00 48.45 235 LEU C C 1
ATOM 10268 O O . LEU C 1 235 ? 1.721 68.220 -33.552 1.00 48.29 235 LEU C O 1
ATOM 10273 N N . PRO C 1 236 ? 2.042 67.921 -35.763 1.00 48.20 236 PRO C N 1
ATOM 10274 C CA . PRO C 1 236 ? 1.710 69.321 -36.038 1.00 49.36 236 PRO C CA 1
ATOM 10275 C C . PRO C 1 236 ? 0.205 69.638 -35.973 1.00 48.48 236 PRO C C 1
ATOM 10276 O O . PRO C 1 236 ? -0.196 70.809 -36.124 1.00 49.28 236 PRO C O 1
ATOM 10280 N N . SER C 1 237 ? -0.610 68.612 -35.736 1.00 46.78 237 SER C N 1
ATOM 10281 C CA . SER C 1 237 ? -2.007 68.792 -35.395 1.00 46.64 237 SER C CA 1
ATOM 10282 C C . SER C 1 237 ? -2.294 68.019 -34.104 1.00 45.73 237 SER C C 1
ATOM 10283 O O . SER C 1 237 ? -1.761 66.936 -33.895 1.00 43.70 237 SER C O 1
ATOM 10286 N N . LYS C 1 238 ? -3.151 68.585 -33.262 1.00 47.02 238 LYS C N 1
ATOM 10287 C CA . LYS C 1 238 ? -3.505 67.993 -31.947 1.00 47.49 238 LYS C CA 1
ATOM 10288 C C . LYS C 1 238 ? -4.809 67.163 -31.928 1.00 46.85 238 LYS C C 1
ATOM 10289 O O . LYS C 1 238 ? -5.262 66.677 -30.854 1.00 47.19 238 LYS C O 1
ATOM 10295 N N . ASP C 1 239 ? -5.403 66.930 -33.095 1.00 44.69 239 ASP C N 1
ATOM 10296 C CA . ASP C 1 239 ? -6.633 66.114 -33.144 1.00 43.76 239 ASP C CA 1
ATOM 10297 C C . ASP C 1 239 ? -6.382 64.700 -32.595 1.00 42.70 239 ASP C C 1
ATOM 10298 O O . ASP C 1 239 ? -7.190 64.176 -31.811 1.00 43.16 239 ASP C O 1
ATOM 10303 N N . PHE C 1 240 ? -5.274 64.076 -32.990 1.00 42.32 240 PHE C N 1
ATOM 10304 C CA . PHE C 1 240 ? -4.952 62.748 -32.473 1.00 42.07 240 PHE C CA 1
ATOM 10305 C C . PHE C 1 240 ? -4.891 62.723 -30.961 1.00 43.71 240 PHE C C 1
ATOM 10306 O O . PHE C 1 240 ? -5.515 61.877 -30.344 1.00 44.33 240 PHE C O 1
ATOM 10314 N N . SER C 1 241 ? -4.147 63.642 -30.350 1.00 45.75 241 SER C N 1
ATOM 10315 C CA . SER C 1 241 ? -4.019 63.614 -28.901 1.00 47.46 241 SER C CA 1
ATOM 10316 C C . SER C 1 241 ? -5.371 63.861 -28.234 1.00 48.00 241 SER C C 1
ATOM 10317 O O . SER C 1 241 ? -5.684 63.173 -27.261 1.00 50.24 241 SER C O 1
ATOM 10320 N N . SER C 1 242 ? -6.222 64.742 -28.769 1.00 47.33 242 SER C N 1
ATOM 10321 C CA . SER C 1 242 ? -7.528 64.952 -28.094 1.00 47.96 242 SER C CA 1
ATOM 10322 C C . SER C 1 242 ? -8.532 63.839 -28.318 1.00 46.51 242 SER C C 1
ATOM 10323 O O . SER C 1 242 ? -9.502 63.740 -27.591 1.00 47.02 242 SER C O 1
ATOM 10326 N N . TYR C 1 243 ? -8.317 63.011 -29.325 1.00 44.46 243 TYR C N 1
ATOM 10327 C CA . TYR C 1 243 ? -9.211 61.883 -29.600 1.00 43.72 243 TYR C CA 1
ATOM 10328 C C . TYR C 1 243 ? -9.144 60.861 -28.485 1.00 44.18 243 TYR C C 1
ATOM 10329 O O . TYR C 1 243 ? -10.113 60.132 -28.235 1.00 44.55 243 TYR C O 1
ATOM 10338 N N . ARG C 1 244 ? -7.990 60.814 -27.825 1.00 45.79 244 ARG C N 1
ATOM 10339 C CA . ARG C 1 244 ? -7.716 59.932 -26.686 1.00 46.11 244 ARG C CA 1
ATOM 10340 C C . ARG C 1 244 ? -7.966 58.467 -27.078 1.00 45.33 244 ARG C C 1
ATOM 10341 O O . ARG C 1 244 ? -8.857 57.810 -26.528 1.00 45.24 244 ARG C O 1
ATOM 10344 N N . PRO C 1 245 ? -7.169 57.951 -28.043 1.00 43.69 245 PRO C N 1
ATOM 10345 C CA . PRO C 1 245 ? -7.345 56.581 -28.458 1.00 43.52 245 PRO C CA 1
ATOM 10346 C C . PRO C 1 245 ? -6.998 55.604 -27.352 1.00 44.33 245 PRO C C 1
ATOM 10347 O O . PRO C 1 245 ? -6.167 55.928 -26.490 1.00 44.44 245 PRO C O 1
ATOM 10351 N N . THR C 1 246 ? -7.598 54.417 -27.393 1.00 43.74 246 THR C N 1
ATOM 10352 C CA . THR C 1 246 ? -7.202 53.330 -26.489 1.00 45.94 246 THR C CA 1
ATOM 10353 C C . THR C 1 246 ? -6.301 52.301 -27.205 1.00 44.36 246 THR C C 1
ATOM 10354 O O . THR C 1 246 ? -5.530 51.582 -26.570 1.00 45.83 246 THR C O 1
ATOM 10358 N N . ALA C 1 247 ? -6.342 52.271 -28.522 1.00 42.48 247 ALA C N 1
ATOM 10359 C CA . ALA C 1 247 ? -5.555 51.306 -29.294 1.00 41.62 247 ALA C CA 1
ATOM 10360 C C . ALA C 1 247 ? -5.134 51.941 -30.602 1.00 40.92 247 ALA C C 1
ATOM 10361 O O . ALA C 1 247 ? -5.791 52.843 -31.097 1.00 40.14 247 ALA C O 1
ATOM 10363 N N . ILE C 1 248 ? -4.000 51.500 -31.131 1.00 41.84 248 ILE C N 1
ATOM 10364 C CA . ILE C 1 248 ? -3.545 51.935 -32.430 1.00 41.36 248 ILE C CA 1
ATOM 10365 C C . ILE C 1 248 ? -3.681 50.778 -33.409 1.00 42.74 248 ILE C C 1
ATOM 10366 O O . ILE C 1 248 ? -3.098 49.700 -33.206 1.00 45.56 248 ILE C O 1
ATOM 10371 N N . THR C 1 249 ? -4.498 50.961 -34.446 1.00 40.60 249 THR C N 1
ATOM 10372 C CA . THR C 1 249 ? -4.734 49.895 -35.426 1.00 40.44 249 THR C CA 1
ATOM 10373 C C . THR C 1 249 ? -3.543 49.734 -36.365 1.00 39.83 249 THR C C 1
ATOM 10374 O O . THR C 1 249 ? -3.065 48.652 -36.591 1.00 40.47 249 THR C O 1
ATOM 10378 N N . TRP C 1 250 ? -3.076 50.841 -36.923 1.00 38.86 250 TRP C N 1
ATOM 10379 C CA . TRP C 1 250 ? -2.012 50.815 -37.908 1.00 38.82 250 TRP C CA 1
ATOM 10380 C C . TRP C 1 250 ? -1.431 52.220 -38.051 1.00 38.55 250 TRP C C 1
ATOM 10381 O O . TRP C 1 250 ? -2.123 53.198 -37.823 1.00 38.35 250 TRP C O 1
ATOM 10392 N N . LEU C 1 251 ? -0.170 52.322 -38.435 1.00 38.54 251 LEU C N 1
ATOM 10393 C CA . LEU C 1 251 ? 0.363 53.597 -38.838 1.00 39.30 251 LEU C CA 1
ATOM 10394 C C . LEU C 1 251 ? 1.422 53.356 -39.904 1.00 39.76 251 LEU C C 1
ATOM 10395 O O . LEU C 1 251 ? 1.934 52.253 -40.024 1.00 39.54 251 LEU C O 1
ATOM 10400 N N . GLY C 1 252 ? 1.688 54.378 -40.704 1.00 39.94 252 GLY C N 1
ATOM 10401 C CA . GLY C 1 252 ? 2.606 54.271 -41.815 1.00 39.98 252 GLY C CA 1
ATOM 10402 C C . GLY C 1 252 ? 2.935 55.642 -42.387 1.00 40.41 252 GLY C C 1
ATOM 10403 O O . GLY C 1 252 ? 2.090 56.531 -42.458 1.00 38.55 252 GLY C O 1
ATOM 10404 N N . TYR C 1 253 ? 4.193 55.817 -42.759 1.00 41.77 253 TYR C N 1
ATOM 10405 C CA . TYR C 1 253 ? 4.638 56.999 -43.463 1.00 42.05 253 TYR C CA 1
ATOM 10406 C C . TYR C 1 253 ? 4.229 56.858 -44.905 1.00 42.14 253 TYR C C 1
ATOM 10407 O O . TYR C 1 253 ? 4.416 55.813 -45.515 1.00 42.55 253 TYR C O 1
ATOM 10416 N N . LEU C 1 254 ? 3.580 57.893 -45.416 1.00 41.19 254 LEU C N 1
ATOM 10417 C CA . LEU C 1 254 ? 3.222 57.952 -46.816 1.00 41.38 254 LEU C CA 1
ATOM 10418 C C . LEU C 1 254 ? 4.468 58.402 -47.594 1.00 43.25 254 LEU C C 1
ATOM 10419 O O . LEU C 1 254 ? 5.388 59.001 -47.018 1.00 43.06 254 LEU C O 1
ATOM 10424 N N . PRO C 1 255 ? 4.517 58.087 -48.888 1.00 43.97 255 PRO C N 1
ATOM 10425 C CA . PRO C 1 255 ? 5.642 58.481 -49.737 1.00 45.85 255 PRO C CA 1
ATOM 10426 C C . PRO C 1 255 ? 5.955 59.988 -49.717 1.00 47.31 255 PRO C C 1
ATOM 10427 O O . PRO C 1 255 ? 7.098 60.377 -49.975 1.00 48.54 255 PRO C O 1
ATOM 10431 N N . ASP C 1 256 ? 4.966 60.831 -49.399 1.00 46.40 256 ASP C N 1
ATOM 10432 C CA . ASP C 1 256 ? 5.219 62.276 -49.309 1.00 47.34 256 ASP C CA 1
ATOM 10433 C C . ASP C 1 256 ? 5.676 62.698 -47.919 1.00 47.16 256 ASP C C 1
ATOM 10434 O O . ASP C 1 256 ? 5.784 63.881 -47.653 1.00 46.52 256 ASP C O 1
ATOM 10439 N N . GLY C 1 257 ? 5.914 61.726 -47.032 1.00 46.15 257 GLY C N 1
ATOM 10440 C CA . GLY C 1 257 ? 6.455 61.996 -45.697 1.00 46.13 257 GLY C CA 1
ATOM 10441 C C . GLY C 1 257 ? 5.433 62.211 -44.589 1.00 45.26 257 GLY C C 1
ATOM 10442 O O . GLY C 1 257 ? 5.803 62.207 -43.417 1.00 46.06 257 GLY C O 1
ATOM 10443 N N . ARG C 1 258 ? 4.156 62.376 -44.935 1.00 44.35 258 ARG C N 1
ATOM 10444 C CA . ARG C 1 258 ? 3.122 62.553 -43.924 1.00 42.73 258 ARG C CA 1
ATOM 10445 C C . ARG C 1 258 ? 2.929 61.248 -43.216 1.00 41.36 258 ARG C C 1
ATOM 10446 O O . ARG C 1 258 ? 3.081 60.203 -43.813 1.00 40.88 258 ARG C O 1
ATOM 10454 N N . LEU C 1 259 ? 2.536 61.306 -41.960 1.00 41.44 259 LEU C N 1
ATOM 10455 C CA . LEU C 1 259 ? 2.346 60.079 -41.170 1.00 40.20 259 LEU C CA 1
ATOM 10456 C C . LEU C 1 259 ? 0.872 59.792 -41.023 1.00 38.69 259 LEU C C 1
ATOM 10457 O O . LEU C 1 259 ? 0.147 60.586 -40.420 1.00 39.06 259 LEU C O 1
ATOM 10462 N N . ALA C 1 260 ? 0.448 58.650 -41.553 1.00 37.38 260 ALA C N 1
ATOM 10463 C CA . ALA C 1 260 ? -0.949 58.204 -41.431 1.00 37.14 260 ALA C CA 1
ATOM 10464 C C . ALA C 1 260 ? -1.066 57.323 -40.203 1.00 37.05 260 ALA C C 1
ATOM 10465 O O . ALA C 1 260 ? -0.249 56.402 -40.017 1.00 36.76 260 ALA C O 1
ATOM 10467 N N . VAL C 1 261 ? -2.091 57.580 -39.382 1.00 37.29 261 VAL C N 1
ATOM 10468 C CA . VAL C 1 261 ? -2.357 56.765 -38.192 1.00 37.04 261 VAL C CA 1
ATOM 10469 C C . VAL C 1 261 ? -3.831 56.423 -38.146 1.00 36.95 261 VAL C C 1
ATOM 10470 O O . VAL C 1 261 ? -4.685 57.280 -38.342 1.00 36.83 261 VAL C O 1
ATOM 10474 N N . VAL C 1 262 ? -4.135 55.147 -37.917 1.00 36.81 262 VAL C N 1
ATOM 10475 C CA . VAL C 1 262 ? -5.490 54.722 -37.626 1.00 34.78 262 VAL C CA 1
ATOM 10476 C C . VAL C 1 262 ? -5.509 54.233 -36.201 1.00 36.33 262 VAL C C 1
ATOM 10477 O O . VAL C 1 262 ? -4.792 53.294 -35.853 1.00 36.52 262 VAL C O 1
ATOM 10481 N N . ALA C 1 263 ? -6.350 54.859 -35.395 1.00 36.06 263 ALA C N 1
ATOM 10482 C CA . ALA C 1 263 ? -6.382 54.625 -33.985 1.00 36.69 263 ALA C CA 1
ATOM 10483 C C . ALA C 1 263 ? -7.834 54.432 -33.635 1.00 36.15 263 ALA C C 1
ATOM 10484 O O . ALA C 1 263 ? -8.745 54.815 -34.392 1.00 34.54 263 ALA C O 1
ATOM 10486 N N . ARG C 1 264 ? -8.075 53.852 -32.483 1.00 36.35 264 ARG C N 1
ATOM 10487 C CA . ARG C 1 264 ? -9.447 53.570 -32.136 1.00 37.83 264 ARG C CA 1
ATOM 10488 C C . ARG C 1 264 ? -9.735 53.581 -30.658 1.00 38.02 264 ARG C C 1
ATOM 10489 O O . ARG C 1 264 ? -8.819 53.472 -29.824 1.00 40.18 264 ARG C O 1
ATOM 10497 N N . ARG C 1 265 ? -11.024 53.715 -30.384 1.00 38.21 265 ARG C N 1
ATOM 10498 C CA . ARG C 1 265 ? -11.606 53.579 -29.066 1.00 40.27 265 ARG C CA 1
ATOM 10499 C C . ARG C 1 265 ? -13.053 53.105 -29.189 1.00 39.99 265 ARG C C 1
ATOM 10500 O O . ARG C 1 265 ? -13.753 53.460 -30.147 1.00 36.68 265 ARG C O 1
ATOM 10508 N N . GLU C 1 266 ? -13.493 52.316 -28.199 1.00 40.31 266 GLU C N 1
ATOM 10509 C CA . GLU C 1 266 ? -14.853 51.823 -28.156 1.00 40.82 266 GLU C CA 1
ATOM 10510 C C . GLU C 1 266 ? -15.239 51.093 -29.454 1.00 39.15 266 GLU C C 1
ATOM 10511 O O . GLU C 1 266 ? -16.378 51.140 -29.875 1.00 39.27 266 GLU C O 1
ATOM 10517 N N . GLY C 1 267 ? -14.274 50.447 -30.098 1.00 37.99 267 GLY C N 1
ATOM 10518 C CA . GLY C 1 267 ? -14.576 49.577 -31.243 1.00 37.67 267 GLY C CA 1
ATOM 10519 C C . GLY C 1 267 ? -14.834 50.302 -32.542 1.00 36.92 267 GLY C C 1
ATOM 10520 O O . GLY C 1 267 ? -15.348 49.698 -33.473 1.00 35.46 267 GLY C O 1
ATOM 10521 N N . ARG C 1 268 ? -14.441 51.580 -32.599 1.00 36.26 268 ARG C N 1
ATOM 10522 C CA . ARG C 1 268 ? -14.504 52.401 -33.822 1.00 34.56 268 ARG C CA 1
ATOM 10523 C C . ARG C 1 268 ? -13.221 53.170 -33.954 1.00 35.01 268 ARG C C 1
ATOM 10524 O O . ARG C 1 268 ? -12.668 53.678 -32.961 1.00 34.96 268 ARG C O 1
ATOM 10532 N N . SER C 1 269 ? -12.762 53.290 -35.194 1.00 35.37 269 SER C N 1
ATOM 10533 C CA . SER C 1 269 ? -11.525 53.962 -35.487 1.00 35.48 269 SER C CA 1
ATOM 10534 C C . SER C 1 269 ? -11.674 55.350 -36.135 1.00 34.99 269 SER C C 1
ATOM 10535 O O . SER C 1 269 ? -12.751 55.765 -36.568 1.00 34.75 269 SER C O 1
ATOM 10538 N N . ALA C 1 270 ? -10.558 56.046 -36.142 1.00 35.57 270 ALA C N 1
ATOM 10539 C CA . ALA C 1 270 ? -10.400 57.387 -36.705 1.00 34.75 270 ALA C CA 1
ATOM 10540 C C . ALA C 1 270 ? -9.077 57.439 -37.428 1.00 35.41 270 ALA C C 1
ATOM 10541 O O . ALA C 1 270 ? -8.139 56.740 -37.073 1.00 34.88 270 ALA C O 1
ATOM 10543 N N . VAL C 1 271 ? -9.020 58.269 -38.472 1.00 33.81 271 VAL C N 1
ATOM 10544 C CA . VAL C 1 271 ? -7.869 58.357 -39.340 1.00 34.35 271 VAL C CA 1
ATOM 10545 C C . VAL C 1 271 ? -7.275 59.732 -39.101 1.00 35.02 271 VAL C C 1
ATOM 10546 O O . VAL C 1 271 ? -8.007 60.722 -39.087 1.00 35.09 271 VAL C O 1
ATOM 10550 N N . PHE C 1 272 ? -5.957 59.769 -38.935 1.00 34.25 272 PHE C N 1
ATOM 10551 C CA . PHE C 1 272 ? -5.235 60.974 -38.655 1.00 36.47 272 PHE C CA 1
ATOM 10552 C C . PHE C 1 272 ? -4.047 61.074 -39.620 1.00 36.37 272 PHE C C 1
ATOM 10553 O O . PHE C 1 272 ? -3.308 60.106 -39.806 1.00 36.41 272 PHE C O 1
ATOM 10561 N N . ILE C 1 273 ? -3.829 62.259 -40.167 1.00 37.58 273 ILE C N 1
ATOM 10562 C CA . ILE C 1 273 ? -2.678 62.505 -41.010 1.00 37.22 273 ILE C CA 1
ATOM 10563 C C . ILE C 1 273 ? -1.909 63.659 -40.368 1.00 39.44 273 ILE C C 1
ATOM 10564 O O . ILE C 1 273 ? -2.450 64.787 -40.195 1.00 39.30 273 ILE C O 1
ATOM 10569 N N . ASP C 1 274 ? -0.652 63.366 -40.034 1.00 39.71 274 ASP C N 1
ATOM 10570 C CA . ASP C 1 274 ? 0.188 64.221 -39.188 1.00 41.41 274 ASP C CA 1
ATOM 10571 C C . ASP C 1 274 ? -0.572 64.812 -38.005 1.00 41.60 274 ASP C C 1
ATOM 10572 O O . ASP C 1 274 ? -0.411 65.997 -37.656 1.00 41.02 274 ASP C O 1
ATOM 10577 N N . GLY C 1 275 ? -1.372 63.964 -37.364 1.00 39.88 275 GLY C N 1
ATOM 10578 C CA . GLY C 1 275 ? -2.140 64.359 -36.200 1.00 41.09 275 GLY C CA 1
ATOM 10579 C C . GLY C 1 275 ? -3.540 64.879 -36.507 1.00 41.16 275 GLY C C 1
ATOM 10580 O O . GLY C 1 275 ? -4.360 64.953 -35.593 1.00 41.36 275 GLY C O 1
ATOM 10581 N N . GLU C 1 276 ? -3.822 65.236 -37.766 1.00 40.29 276 GLU C N 1
ATOM 10582 C CA . GLU C 1 276 ? -5.082 65.893 -38.137 1.00 39.86 276 GLU C CA 1
ATOM 10583 C C . GLU C 1 276 ? -6.110 64.845 -38.457 1.00 38.38 276 GLU C C 1
ATOM 10584 O O . GLU C 1 276 ? -5.859 63.984 -39.276 1.00 36.52 276 GLU C O 1
ATOM 10590 N N . ARG C 1 277 ? -7.274 64.915 -37.832 1.00 38.55 277 ARG C N 1
ATOM 10591 C CA . ARG C 1 277 ? -8.313 63.938 -38.141 1.00 38.20 277 ARG C CA 1
ATOM 10592 C C . ARG C 1 277 ? -8.891 64.164 -39.542 1.00 37.47 277 ARG C C 1
ATOM 10593 O O . ARG C 1 277 ? -9.273 65.294 -39.916 1.00 35.39 277 ARG C O 1
ATOM 10601 N N . VAL C 1 278 ? -8.929 63.078 -40.311 1.00 35.44 278 VAL C N 1
ATOM 10602 C CA . VAL C 1 278 ? -9.543 63.062 -41.638 1.00 36.51 278 VAL C CA 1
ATOM 10603 C C . VAL C 1 278 ? -10.902 62.371 -41.540 1.00 36.24 278 VAL C C 1
ATOM 10604 O O . VAL C 1 278 ? -11.050 61.367 -40.867 1.00 34.02 278 VAL C O 1
ATOM 10608 N N . GLU C 1 279 ? -11.901 62.975 -42.165 1.00 36.98 279 GLU C N 1
ATOM 10609 C CA . GLU C 1 279 ? -13.250 62.446 -42.175 1.00 36.89 279 GLU C CA 1
ATOM 10610 C C . GLU C 1 279 ? -13.195 61.035 -42.820 1.00 35.74 279 GLU C C 1
ATOM 10611 O O . GLU C 1 279 ? -12.559 60.825 -43.840 1.00 34.14 279 GLU C O 1
ATOM 10615 N N . ALA C 1 280 ? -13.830 60.071 -42.168 1.00 34.83 280 ALA C N 1
ATOM 10616 C CA . ALA C 1 280 ? -13.907 58.699 -42.653 1.00 35.45 280 ALA C CA 1
ATOM 10617 C C . ALA C 1 280 ? -15.252 58.105 -42.234 1.00 34.74 280 ALA C C 1
ATOM 10618 O O . ALA C 1 280 ? -15.841 58.556 -41.237 1.00 35.85 280 ALA C O 1
ATOM 10620 N N . PRO C 1 281 ? -15.768 57.116 -43.001 1.00 34.32 281 PRO C N 1
ATOM 10621 C CA . PRO C 1 281 ? -17.035 56.513 -42.624 1.00 33.89 281 PRO C CA 1
ATOM 10622 C C . PRO C 1 281 ? -16.973 55.768 -41.270 1.00 33.72 281 PRO C C 1
ATOM 10623 O O . PRO C 1 281 ? -15.981 55.111 -40.953 1.00 33.21 281 PRO C O 1
ATOM 10627 N N . GLN C 1 282 ? -18.035 55.907 -40.497 1.00 32.50 282 GLN C N 1
ATOM 10628 C CA . GLN C 1 282 ? -18.105 55.319 -39.166 1.00 34.86 282 GLN C CA 1
ATOM 10629 C C . GLN C 1 282 ? -17.880 53.819 -39.237 1.00 34.07 282 GLN C C 1
ATOM 10630 O O . GLN C 1 282 ? -18.470 53.131 -40.049 1.00 32.56 282 GLN C O 1
ATOM 10636 N N . GLY C 1 283 ? -17.031 53.319 -38.352 1.00 34.04 283 GLY C N 1
ATOM 10637 C CA . GLY C 1 283 ? -16.705 51.923 -38.328 1.00 33.86 283 GLY C CA 1
ATOM 10638 C C . GLY C 1 283 ? -15.251 51.718 -38.009 1.00 32.26 283 GLY C C 1
ATOM 10639 O O . GLY C 1 283 ? -14.708 52.359 -37.109 1.00 31.30 283 GLY C O 1
ATOM 10640 N N . ASN C 1 284 ? -14.625 50.797 -38.737 1.00 32.43 284 ASN C N 1
ATOM 10641 C CA . ASN C 1 284 ? -13.186 50.577 -38.635 1.00 33.33 284 ASN C CA 1
ATOM 10642 C C . ASN C 1 284 ? -12.480 50.682 -39.977 1.00 33.51 284 ASN C C 1
ATOM 10643 O O . ASN C 1 284 ? -13.040 50.383 -41.010 1.00 33.08 284 ASN C O 1
ATOM 10648 N N . HIS C 1 285 ? -11.234 51.100 -39.904 1.00 33.46 285 HIS C N 1
ATOM 10649 C CA . HIS C 1 285 ? -10.446 51.402 -41.076 1.00 32.81 285 HIS C CA 1
ATOM 10650 C C . HIS C 1 285 ? -9.196 50.598 -41.002 1.00 34.20 285 HIS C C 1
ATOM 10651 O O . HIS C 1 285 ? -8.781 50.179 -39.930 1.00 35.00 285 HIS C O 1
ATOM 10658 N N . GLY C 1 286 ? -8.588 50.393 -42.149 1.00 34.92 286 GLY C N 1
ATOM 10659 C CA . GLY C 1 286 ? -7.356 49.629 -42.201 1.00 35.25 286 GLY C CA 1
ATOM 10660 C C . GLY C 1 286 ? -6.234 50.550 -42.607 1.00 35.36 286 GLY C C 1
ATOM 10661 O O . GLY C 1 286 ? -6.176 51.707 -42.238 1.00 36.12 286 GLY C O 1
ATOM 10662 N N . ARG C 1 287 ? -5.343 50.014 -43.381 1.00 34.25 287 ARG C N 1
ATOM 10663 C CA . ARG C 1 287 ? -4.190 50.766 -43.791 1.00 36.28 287 ARG C CA 1
ATOM 10664 C C . ARG C 1 287 ? -4.651 51.960 -44.666 1.00 35.24 287 ARG C C 1
ATOM 10665 O O . ARG C 1 287 ? -5.747 51.938 -45.241 1.00 33.56 287 ARG C O 1
ATOM 10673 N N . VAL C 1 288 ? -3.860 53.031 -44.653 1.00 35.05 288 VAL C N 1
ATOM 10674 C CA . VAL C 1 288 ? -4.113 54.209 -45.447 1.00 34.48 288 VAL C CA 1
ATOM 10675 C C . VAL C 1 288 ? -2.996 54.313 -46.476 1.00 35.89 288 VAL C C 1
ATOM 10676 O O . VAL C 1 288 ? -1.826 54.206 -46.112 1.00 35.13 288 VAL C O 1
ATOM 10680 N N . VAL C 1 289 ? -3.375 54.487 -47.745 1.00 35.56 289 VAL C N 1
ATOM 10681 C CA . VAL C 1 289 ? -2.408 54.627 -48.814 1.00 36.93 289 VAL C CA 1
ATOM 10682 C C . VAL C 1 289 ? -2.643 55.920 -49.541 1.00 37.18 289 VAL C C 1
ATOM 10683 O O . VAL C 1 289 ? -3.749 56.501 -49.522 1.00 34.18 289 VAL C O 1
ATOM 10687 N N . LEU C 1 290 ? -1.580 56.380 -50.169 1.00 36.73 290 LEU C N 1
ATOM 10688 C CA . LEU C 1 290 ? -1.624 57.529 -51.029 1.00 39.48 290 LEU C CA 1
ATOM 10689 C C . LEU C 1 290 ? -1.755 57.033 -52.472 1.00 40.17 290 LEU C C 1
ATOM 10690 O O . LEU C 1 290 ? -0.851 56.357 -52.981 1.00 39.30 290 LEU C O 1
ATOM 10695 N N . TRP C 1 291 ? -2.859 57.374 -53.142 1.00 39.93 291 TRP C N 1
ATOM 10696 C CA . TRP C 1 291 ? -3.093 56.876 -54.509 1.00 40.25 291 TRP C CA 1
ATOM 10697 C C . TRP C 1 291 ? -3.452 58.033 -55.403 1.00 42.10 291 TRP C C 1
ATOM 10698 O O . TRP C 1 291 ? -4.493 58.651 -55.219 1.00 40.20 291 TRP C O 1
ATOM 10709 N N . ARG C 1 292 ? -2.555 58.353 -56.329 1.00 44.30 292 ARG C N 1
ATOM 10710 C CA . ARG C 1 292 ? -2.725 59.517 -57.204 1.00 47.50 292 ARG C CA 1
ATOM 10711 C C . ARG C 1 292 ? -2.972 60.798 -56.390 1.00 47.51 292 ARG C C 1
ATOM 10712 O O . ARG C 1 292 ? -3.913 61.548 -56.666 1.00 50.04 292 ARG C O 1
ATOM 10720 N N . GLY C 1 293 ? -2.132 60.999 -55.370 1.00 47.99 293 GLY C N 1
ATOM 10721 C CA . GLY C 1 293 ? -2.240 62.108 -54.407 1.00 47.01 293 GLY C CA 1
ATOM 10722 C C . GLY C 1 293 ? -3.423 62.130 -53.420 1.00 45.06 293 GLY C C 1
ATOM 10723 O O . GLY C 1 293 ? -3.514 63.072 -52.635 1.00 45.97 293 GLY C O 1
ATOM 10724 N N . LYS C 1 294 ? -4.313 61.133 -53.449 1.00 43.21 294 LYS C N 1
ATOM 10725 C CA . LYS C 1 294 ? -5.468 61.069 -52.518 1.00 41.17 294 LYS C CA 1
ATOM 10726 C C . LYS C 1 294 ? -5.358 59.930 -51.539 1.00 38.72 294 LYS C C 1
ATOM 10727 O O . LYS C 1 294 ? -4.719 58.922 -51.795 1.00 38.00 294 LYS C O 1
ATOM 10732 N N . LEU C 1 295 ? -6.052 60.091 -50.430 1.00 36.93 295 LEU C N 1
ATOM 10733 C CA . LEU C 1 295 ? -6.051 59.091 -49.381 1.00 35.70 295 LEU C CA 1
ATOM 10734 C C . LEU C 1 295 ? -7.103 58.041 -49.652 1.00 34.50 295 LEU C C 1
ATOM 10735 O O . LEU C 1 295 ? -8.228 58.377 -49.979 1.00 34.36 295 LEU C O 1
ATOM 10740 N N . VAL C 1 296 ? -6.720 56.782 -49.497 1.00 33.98 296 VAL C N 1
ATOM 10741 C CA . VAL C 1 296 ? -7.609 55.629 -49.700 1.00 33.72 296 VAL C CA 1
ATOM 10742 C C . VAL C 1 296 ? -7.406 54.730 -48.488 1.00 32.92 296 VAL C C 1
ATOM 10743 O O . VAL C 1 296 ? -6.271 54.506 -48.052 1.00 33.13 296 VAL C O 1
ATOM 10747 N N . THR C 1 297 ? -8.496 54.243 -47.933 1.00 33.63 297 THR C N 1
ATOM 10748 C CA . THR C 1 297 ? -8.405 53.228 -46.884 1.00 32.66 297 THR C CA 1
ATOM 10749 C C . THR C 1 297 ? -9.439 52.142 -47.110 1.00 32.99 297 THR C C 1
ATOM 10750 O O . THR C 1 297 ? -10.217 52.188 -48.081 1.00 32.48 297 THR C O 1
ATOM 10754 N N . SER C 1 298 ? -9.415 51.140 -46.228 1.00 32.72 298 SER C N 1
ATOM 10755 C CA . SER C 1 298 ? -10.502 50.192 -46.151 1.00 32.77 298 SER C CA 1
ATOM 10756 C C . SER C 1 298 ? -11.444 50.634 -45.059 1.00 32.28 298 SER C C 1
ATOM 10757 O O . SER C 1 298 ? -11.090 51.383 -44.151 1.00 32.53 298 SER C O 1
ATOM 10760 N N . HIS C 1 299 ? -12.678 50.217 -45.194 1.00 31.60 299 HIS C N 1
ATOM 10761 C CA . HIS C 1 299 ? -13.713 50.551 -44.251 1.00 31.70 299 HIS C CA 1
ATOM 10762 C C . HIS C 1 299 ? -14.612 49.320 -44.008 1.00 32.08 299 HIS C C 1
ATOM 10763 O O . HIS C 1 299 ? -14.968 48.596 -44.951 1.00 30.81 299 HIS C O 1
ATOM 10770 N N . THR C 1 300 ? -14.987 49.098 -42.753 1.00 32.08 300 THR C N 1
ATOM 10771 C CA . THR C 1 300 ? -15.931 48.053 -42.410 1.00 32.65 300 THR C CA 1
ATOM 10772 C C . THR C 1 300 ? -16.769 48.511 -41.222 1.00 33.45 300 THR C C 1
ATOM 10773 O O . THR C 1 300 ? -16.344 49.397 -40.456 1.00 32.43 300 THR C O 1
ATOM 10777 N N . SER C 1 301 ? -17.958 47.955 -41.103 1.00 32.52 301 SER C N 1
ATOM 10778 C CA . SER C 1 301 ? -18.788 48.128 -39.910 1.00 34.50 301 SER C CA 1
ATOM 10779 C C . SER C 1 301 ? -19.615 46.851 -39.716 1.00 34.84 301 SER C C 1
ATOM 10780 O O . SER C 1 301 ? -19.658 45.986 -40.599 1.00 33.81 301 SER C O 1
ATOM 10783 N N . LEU C 1 302 ? -20.336 46.766 -38.607 1.00 35.20 302 LEU C N 1
ATOM 10784 C CA . LEU C 1 302 ? -21.189 45.592 -38.362 1.00 36.19 302 LEU C CA 1
ATOM 10785 C C . LEU C 1 302 ? -22.233 45.379 -39.487 1.00 36.45 302 LEU C C 1
ATOM 10786 O O . LEU C 1 302 ? -22.699 44.264 -39.693 1.00 35.81 302 LEU C O 1
ATOM 10791 N N . SER C 1 303 ? -22.578 46.455 -40.200 1.00 35.51 303 SER C N 1
ATOM 10792 C CA . SER C 1 303 ? -23.554 46.395 -41.300 1.00 36.35 303 SER C CA 1
ATOM 10793 C C . SER C 1 303 ? -22.895 46.533 -42.692 1.00 35.35 303 SER C C 1
ATOM 10794 O O . SER C 1 303 ? -23.609 46.422 -43.684 1.00 35.60 303 SER C O 1
ATOM 10797 N N . THR C 1 304 ? -21.570 46.752 -42.739 1.00 34.50 304 THR C N 1
ATOM 10798 C CA . THR C 1 304 ? -20.833 47.072 -43.981 1.00 33.70 304 THR C CA 1
ATOM 10799 C C . THR C 1 304 ? -19.662 46.103 -44.144 1.00 32.69 304 THR C C 1
ATOM 10800 O O . THR C 1 304 ? -18.662 46.225 -43.448 1.00 29.99 304 THR C O 1
ATOM 10804 N N . PRO C 1 305 ? -19.800 45.123 -45.053 1.00 32.52 305 PRO C N 1
ATOM 10805 C CA . PRO C 1 305 ? -18.676 44.251 -45.416 1.00 33.49 305 PRO C CA 1
ATOM 10806 C C . PRO C 1 305 ? -17.477 45.073 -45.854 1.00 33.08 305 PRO C C 1
ATOM 10807 O O . PRO C 1 305 ? -17.677 46.182 -46.347 1.00 31.31 305 PRO C O 1
ATOM 10811 N N . PRO C 1 306 ? -16.233 44.571 -45.610 1.00 33.94 306 PRO C N 1
ATOM 10812 C CA . PRO C 1 306 ? -15.059 45.372 -45.860 1.00 33.57 306 PRO C CA 1
ATOM 10813 C C . PRO C 1 306 ? -14.977 45.888 -47.307 1.00 32.87 306 PRO C C 1
ATOM 10814 O O . PRO C 1 306 ? -15.168 45.131 -48.255 1.00 31.45 306 PRO C O 1
ATOM 10818 N N . ARG C 1 307 ? -14.723 47.175 -47.414 1.00 30.60 307 ARG C N 1
ATOM 10819 C CA . ARG C 1 307 ? -14.693 47.853 -48.712 1.00 31.93 307 ARG C CA 1
ATOM 10820 C C . ARG C 1 307 ? -13.555 48.842 -48.772 1.00 31.57 307 ARG C C 1
ATOM 10821 O O . ARG C 1 307 ? -12.914 49.129 -47.753 1.00 30.83 307 ARG C O 1
ATOM 10829 N N . ILE C 1 308 ? -13.296 49.361 -49.973 1.00 31.76 308 ILE C N 1
ATOM 10830 C CA . ILE C 1 308 ? -12.218 50.304 -50.191 1.00 31.24 308 ILE C CA 1
ATOM 10831 C C . ILE C 1 308 ? -12.903 51.637 -50.490 1.00 31.57 308 ILE C C 1
ATOM 10832 O O . ILE C 1 308 ? -13.758 51.706 -51.374 1.00 30.81 308 ILE C O 1
ATOM 10837 N N . VAL C 1 309 ? -12.535 52.670 -49.723 1.00 31.55 309 VAL C N 1
ATOM 10838 C CA . VAL C 1 309 ? -13.120 53.992 -49.832 1.00 31.84 309 VAL C CA 1
ATOM 10839 C C . VAL C 1 309 ? -12.032 55.061 -49.919 1.00 32.26 309 VAL C C 1
ATOM 10840 O O . VAL C 1 309 ? -10.916 54.903 -49.410 1.00 31.61 309 VAL C O 1
ATOM 10844 N N . SER C 1 310 ? -12.400 56.163 -50.559 1.00 32.83 310 SER C N 1
ATOM 10845 C CA . SER C 1 310 ? -11.557 57.292 -50.679 1.00 35.10 310 SER C CA 1
ATOM 10846 C C . SER C 1 310 ? -11.875 58.235 -49.484 1.00 35.20 310 SER C C 1
ATOM 10847 O O . SER C 1 310 ? -13.005 58.289 -49.009 1.00 33.39 310 SER C O 1
ATOM 10850 N N . LEU C 1 311 ? -10.857 58.922 -48.972 1.00 34.81 311 LEU C N 1
ATOM 10851 C CA . LEU C 1 311 ? -11.043 59.941 -47.934 1.00 35.92 311 LEU C CA 1
ATOM 10852 C C . LEU C 1 311 ? -10.645 61.329 -48.432 1.00 37.77 311 LEU C C 1
ATOM 10853 O O . LEU C 1 311 ? -9.650 61.458 -49.182 1.00 38.41 311 LEU C O 1
ATOM 10858 N N . PRO C 1 312 ? -11.347 62.376 -47.966 1.00 38.10 312 PRO C N 1
ATOM 10859 C CA . PRO C 1 312 ? -12.403 62.414 -46.926 1.00 37.92 312 PRO C CA 1
ATOM 10860 C C . PRO C 1 312 ? -13.851 62.175 -47.364 1.00 37.06 312 PRO C C 1
ATOM 10861 O O . PRO C 1 312 ? -14.744 62.170 -46.505 1.00 37.36 312 PRO C O 1
ATOM 10865 N N . SER C 1 313 ? -14.096 61.987 -48.659 1.00 38.00 313 SER C N 1
ATOM 10866 C CA . SER C 1 313 ? -15.472 61.812 -49.130 1.00 38.09 313 SER C CA 1
ATOM 10867 C C . SER C 1 313 ? -16.121 60.571 -48.537 1.00 37.19 313 SER C C 1
ATOM 10868 O O . SER C 1 313 ? -17.327 60.553 -48.348 1.00 36.18 313 SER C O 1
ATOM 10871 N N . GLY C 1 314 ? -15.348 59.507 -48.305 1.00 35.41 314 GLY C N 1
ATOM 10872 C CA . GLY C 1 314 ? -15.941 58.213 -47.930 1.00 35.54 314 GLY C CA 1
ATOM 10873 C C . GLY C 1 314 ? -16.555 57.407 -49.067 1.00 35.03 314 GLY C C 1
ATOM 10874 O O . GLY C 1 314 ? -17.170 56.374 -48.848 1.00 34.99 314 GLY C O 1
ATOM 10875 N N . GLU C 1 315 ? -16.408 57.883 -50.298 1.00 35.63 315 GLU C N 1
ATOM 10876 C CA . GLU C 1 315 ? -16.993 57.217 -51.463 1.00 34.61 315 GLU C CA 1
ATOM 10877 C C . GLU C 1 315 ? -16.224 55.969 -51.806 1.00 33.83 315 GLU C C 1
ATOM 10878 O O . GLU C 1 315 ? -14.993 56.003 -51.819 1.00 33.98 315 GLU C O 1
ATOM 10884 N N . PRO C 1 316 ? -16.939 54.854 -52.034 1.00 33.56 316 PRO C N 1
ATOM 10885 C CA . PRO C 1 316 ? -16.304 53.578 -52.301 1.00 33.64 316 PRO C CA 1
ATOM 10886 C C . PRO C 1 316 ? -15.739 53.488 -53.715 1.00 33.07 316 PRO C C 1
ATOM 10887 O O . PRO C 1 316 ? -16.358 53.951 -54.684 1.00 33.09 316 PRO C O 1
ATOM 10891 N N . LEU C 1 317 ? -14.550 52.917 -53.803 1.00 32.68 317 LEU C N 1
ATOM 10892 C CA . LEU C 1 317 ? -13.938 52.504 -55.068 1.00 33.62 317 LEU C CA 1
ATOM 10893 C C . LEU C 1 317 ? -14.376 51.076 -55.365 1.00 32.35 317 LEU C C 1
ATOM 10894 O O . LEU C 1 317 ? -14.756 50.711 -56.489 1.00 32.78 317 LEU C O 1
ATOM 10899 N N . LEU C 1 318 ? -14.369 50.266 -54.312 1.00 32.27 318 LEU C N 1
ATOM 10900 C CA . LEU C 1 318 ? -14.769 48.881 -54.414 1.00 30.35 318 LEU C CA 1
ATOM 10901 C C . LEU C 1 318 ? -15.587 48.502 -53.207 1.00 31.10 318 LEU C C 1
ATOM 10902 O O . LEU C 1 318 ? -15.134 48.705 -52.070 1.00 31.09 318 LEU C O 1
ATOM 10907 N N . GLU C 1 319 ? -16.730 47.870 -53.441 1.00 50.88 319 GLU C N 1
ATOM 10908 C CA . GLU C 1 319 ? -17.562 47.395 -52.374 1.00 47.96 319 GLU C CA 1
ATOM 10909 C C . GLU C 1 319 ? -18.537 46.368 -52.879 1.00 46.72 319 GLU C C 1
ATOM 10910 O O . GLU C 1 319 ? -19.055 46.494 -53.947 1.00 48.64 319 GLU C O 1
ATOM 10916 N N . GLY C 1 320 ? -18.786 45.375 -52.044 1.00 47.35 320 GLY C N 1
ATOM 10917 C CA . GLY C 1 320 ? -19.822 44.369 -52.276 1.00 48.46 320 GLY C CA 1
ATOM 10918 C C . GLY C 1 320 ? -21.122 44.903 -51.724 1.00 47.93 320 GLY C C 1
ATOM 10919 O O . GLY C 1 320 ? -21.138 45.494 -50.658 1.00 50.07 320 GLY C O 1
ATOM 10920 N N . GLY C 1 321 ? -22.204 44.730 -52.464 1.00 50.35 321 GLY C N 1
ATOM 10921 C CA . GLY C 1 321 ? -23.507 45.127 -51.974 1.00 50.77 321 GLY C CA 1
ATOM 10922 C C . GLY C 1 321 ? -24.307 43.955 -51.443 1.00 48.42 321 GLY C C 1
ATOM 10923 O O . GLY C 1 321 ? -24.335 42.877 -52.033 1.00 49.37 321 GLY C O 1
ATOM 10924 N N . LEU C 1 322 ? -24.951 44.173 -50.325 1.00 47.64 322 LEU C N 1
ATOM 10925 C CA . LEU C 1 322 ? -25.862 43.194 -49.776 1.00 47.32 322 LEU C CA 1
ATOM 10926 C C . LEU C 1 322 ? -27.258 43.501 -50.300 1.00 48.04 322 LEU C C 1
ATOM 10927 O O . LEU C 1 322 ? -27.638 44.670 -50.472 1.00 49.30 322 LEU C O 1
ATOM 10932 N N . PRO C 1 323 ? -28.037 42.457 -50.542 1.00 48.07 323 PRO C N 1
ATOM 10933 C CA . PRO C 1 323 ? -29.400 42.694 -50.956 1.00 48.95 323 PRO C CA 1
ATOM 10934 C C . PRO C 1 323 ? -30.205 43.306 -49.802 1.00 48.26 323 PRO C C 1
ATOM 10935 O O . PRO C 1 323 ? -29.861 43.147 -48.628 1.00 44.32 323 PRO C O 1
ATOM 10939 N N . GLU C 1 324 ? -31.245 44.042 -50.156 1.00 49.42 324 GLU C N 1
ATOM 10940 C CA . GLU C 1 324 ? -32.069 44.768 -49.202 1.00 49.46 324 GLU C CA 1
ATOM 10941 C C . GLU C 1 324 ? -32.628 43.866 -48.083 1.00 47.89 324 GLU C C 1
ATOM 10942 O O . GLU C 1 324 ? -32.655 44.274 -46.922 1.00 47.24 324 GLU C O 1
ATOM 10948 N N . ASP C 1 325 ? -33.027 42.639 -48.402 1.00 47.74 325 ASP C N 1
ATOM 10949 C CA . ASP C 1 325 ? -33.594 41.775 -47.371 1.00 46.47 325 ASP C CA 1
ATOM 10950 C C . ASP C 1 325 ? -32.570 41.540 -46.264 1.00 44.28 325 ASP C C 1
ATOM 10951 O O . ASP C 1 325 ? -32.869 41.757 -45.083 1.00 42.62 325 ASP C O 1
ATOM 10956 N N . LEU C 1 326 ? -31.349 41.168 -46.639 1.00 43.38 326 LEU C N 1
ATOM 10957 C CA . LEU C 1 326 ? -30.307 40.930 -45.662 1.00 41.71 326 LEU C CA 1
ATOM 10958 C C . LEU C 1 326 ? -29.899 42.195 -44.947 1.00 40.82 326 LEU C C 1
ATOM 10959 O O . LEU C 1 326 ? -29.554 42.163 -43.788 1.00 38.70 326 LEU C O 1
ATOM 10964 N N . ARG C 1 327 ? -29.871 43.312 -45.646 1.00 42.29 327 ARG C N 1
ATOM 10965 C CA . ARG C 1 327 ? -29.525 44.571 -44.998 1.00 41.88 327 ARG C CA 1
ATOM 10966 C C . ARG C 1 327 ? -30.531 44.909 -43.885 1.00 41.26 327 ARG C C 1
ATOM 10967 O O . ARG C 1 327 ? -30.142 45.382 -42.807 1.00 40.96 327 ARG C O 1
ATOM 10975 N N . ARG C 1 328 ? -31.807 44.630 -44.124 1.00 42.20 328 ARG C N 1
ATOM 10976 C CA . ARG C 1 328 ? -32.836 44.889 -43.120 1.00 42.68 328 ARG C CA 1
ATOM 10977 C C . ARG C 1 328 ? -32.790 43.921 -41.923 1.00 40.50 328 ARG C C 1
ATOM 10978 O O . ARG C 1 328 ? -33.322 44.224 -40.873 1.00 39.95 328 ARG C O 1
ATOM 10983 N N . SER C 1 329 ? -32.149 42.778 -42.092 1.00 39.69 329 SER C N 1
ATOM 10984 C CA . SER C 1 329 ? -32.071 41.783 -41.014 1.00 38.62 329 SER C CA 1
ATOM 10985 C C . SER C 1 329 ? -31.197 42.253 -39.849 1.00 38.20 329 SER C C 1
ATOM 10986 O O . SER C 1 329 ? -31.310 41.735 -38.739 1.00 38.34 329 SER C O 1
ATOM 10989 N N . ILE C 1 330 ? -30.307 43.206 -40.087 1.00 38.56 330 ILE C N 1
ATOM 10990 C CA . ILE C 1 330 ? -29.609 43.900 -38.996 1.00 38.15 330 ILE C CA 1
ATOM 10991 C C . ILE C 1 330 ? -30.388 45.188 -38.664 1.00 39.02 330 ILE C C 1
ATOM 10992 O O . ILE C 1 330 ? -30.361 46.138 -39.426 1.00 40.21 330 ILE C O 1
ATOM 10997 N N . ALA C 1 331 ? -31.102 45.187 -37.539 1.00 38.09 331 ALA C N 1
ATOM 10998 C CA . ALA C 1 331 ? -31.961 46.302 -37.136 1.00 40.13 331 ALA C CA 1
ATOM 10999 C C . ALA C 1 331 ? -31.100 47.427 -36.582 1.00 40.47 331 ALA C C 1
ATOM 11000 O O . ALA C 1 331 ? -31.463 48.586 -36.667 1.00 40.85 331 ALA C O 1
ATOM 11002 N N . GLY C 1 332 ? -29.943 47.088 -36.041 1.00 38.26 332 GLY C N 1
ATOM 11003 C CA . GLY C 1 332 ? -29.053 48.103 -35.469 1.00 38.84 332 GLY C CA 1
ATOM 11004 C C . GLY C 1 332 ? -27.959 47.482 -34.623 1.00 36.62 332 GLY C C 1
ATOM 11005 O O . GLY C 1 332 ? -27.907 46.275 -34.432 1.00 35.59 332 GLY C O 1
ATOM 11006 N N . SER C 1 333 ? -27.054 48.300 -34.140 1.00 36.99 333 SER C N 1
ATOM 11007 C CA . SER C 1 333 ? -25.972 47.790 -33.303 1.00 37.39 333 SER C CA 1
ATOM 11008 C C . SER C 1 333 ? -25.640 48.874 -32.278 1.00 38.42 333 SER C C 1
ATOM 11009 O O . SER C 1 333 ? -25.911 50.074 -32.497 1.00 38.91 333 SER C O 1
ATOM 11012 N N . ARG C 1 334 ? -25.097 48.451 -31.147 1.00 36.13 334 ARG C N 1
ATOM 11013 C CA . ARG C 1 334 ? -24.756 49.370 -30.071 1.00 36.70 334 ARG C CA 1
ATOM 11014 C C . ARG C 1 334 ? -23.636 48.747 -29.258 1.00 35.83 334 ARG C C 1
ATOM 11015 O O . ARG C 1 334 ? -23.502 47.494 -29.201 1.00 34.69 334 ARG C O 1
ATOM 11023 N N . LEU C 1 335 ? -22.886 49.620 -28.608 1.00 35.23 335 LEU C N 1
ATOM 11024 C CA . LEU C 1 335 ? -21.927 49.243 -27.577 1.00 35.13 335 LEU C CA 1
ATOM 11025 C C . LEU C 1 335 ? -22.559 49.490 -26.216 1.00 34.23 335 LEU C C 1
ATOM 11026 O O . LEU C 1 335 ? -23.015 50.591 -25.934 1.00 36.22 335 LEU C O 1
ATOM 11031 N N . VAL C 1 336 ? -22.576 48.466 -25.375 1.00 33.18 336 VAL C N 1
ATOM 11032 C CA . VAL C 1 336 ? -23.012 48.586 -24.007 1.00 33.39 336 VAL C CA 1
ATOM 11033 C C . VAL C 1 336 ? -21.850 48.153 -23.069 1.00 33.23 336 VAL C C 1
ATOM 11034 O O . VAL C 1 336 ? -20.890 47.482 -23.466 1.00 33.06 336 VAL C O 1
ATOM 11038 N N . TRP C 1 337 ? -21.958 48.549 -21.822 1.00 33.42 337 TRP C N 1
ATOM 11039 C CA . TRP C 1 337 ? -20.907 48.321 -20.869 1.00 33.22 337 TRP C CA 1
ATOM 11040 C C . TRP C 1 337 ? -21.477 47.501 -19.743 1.00 33.59 337 TRP C C 1
ATOM 11041 O O . TRP C 1 337 ? -22.122 48.034 -18.855 1.00 33.86 337 TRP C O 1
ATOM 11052 N N . VAL C 1 338 ? -21.239 46.189 -19.818 1.00 32.56 338 VAL C N 1
ATOM 11053 C CA . VAL C 1 338 ? -21.839 45.226 -18.875 1.00 33.06 338 VAL C CA 1
ATOM 11054 C C . VAL C 1 338 ? -21.059 45.067 -17.554 1.00 33.98 338 VAL C C 1
ATOM 11055 O O . VAL C 1 338 ? -19.877 44.793 -17.551 1.00 34.40 338 VAL C O 1
ATOM 11059 N N . GLU C 1 339 ? -21.732 45.184 -16.421 1.00 35.24 339 GLU C N 1
ATOM 11060 C CA . GLU C 1 339 ? -21.073 45.003 -15.134 1.00 35.89 339 GLU C CA 1
ATOM 11061 C C . GLU C 1 339 ? -20.745 43.524 -14.919 1.00 35.48 339 GLU C C 1
ATOM 11062 O O . GLU C 1 339 ? -21.647 42.683 -14.987 1.00 33.37 339 GLU C O 1
ATOM 11068 N N . SER C 1 340 ? -19.466 43.231 -14.687 1.00 34.74 340 SER C N 1
ATOM 11069 C CA . SER C 1 340 ? -19.027 41.868 -14.456 1.00 35.12 340 SER C CA 1
ATOM 11070 C C . SER C 1 340 ? -18.867 41.587 -12.960 1.00 36.47 340 SER C C 1
ATOM 11071 O O . SER C 1 340 ? -19.155 42.455 -12.129 1.00 36.05 340 SER C O 1
ATOM 11074 N N . PHE C 1 341 ? -18.370 40.383 -12.645 1.00 36.98 341 PHE C N 1
ATOM 11075 C CA . PHE C 1 341 ? -18.358 39.845 -11.259 1.00 39.56 341 PHE C CA 1
ATOM 11076 C C . PHE C 1 341 ? -17.559 40.697 -10.274 1.00 40.69 341 PHE C C 1
ATOM 11077 O O . PHE C 1 341 ? -17.833 40.707 -9.080 1.00 42.26 341 PHE C O 1
ATOM 11085 N N . ASP C 1 342 ? -16.552 41.397 -10.781 1.00 39.30 342 ASP C N 1
ATOM 11086 C CA . ASP C 1 342 ? -15.660 42.150 -9.952 1.00 40.48 342 ASP C CA 1
ATOM 11087 C C . ASP C 1 342 ? -15.866 43.645 -10.136 1.00 40.06 342 ASP C C 1
ATOM 11088 O O . ASP C 1 342 ? -15.039 44.424 -9.689 1.00 40.18 342 ASP C O 1
ATOM 11093 N N . GLY C 1 343 ? -16.960 44.033 -10.797 1.00 39.58 343 GLY C N 1
ATOM 11094 C CA . GLY C 1 343 ? -17.282 45.437 -11.001 1.00 40.13 343 GLY C CA 1
ATOM 11095 C C . GLY C 1 343 ? -16.743 46.036 -12.276 1.00 40.30 343 GLY C C 1
ATOM 11096 O O . GLY C 1 343 ? -17.185 47.111 -12.644 1.00 39.08 343 GLY C O 1
ATOM 11097 N N . SER C 1 344 ? -15.807 45.339 -12.938 1.00 38.57 344 SER C N 1
ATOM 11098 C CA . SER C 1 344 ? -15.339 45.729 -14.261 1.00 38.39 344 SER C CA 1
ATOM 11099 C C . SER C 1 344 ? -16.480 45.848 -15.241 1.00 37.35 344 SER C C 1
ATOM 11100 O O . SER C 1 344 ? -17.409 45.065 -15.201 1.00 37.66 344 SER C O 1
ATOM 11103 N N . ARG C 1 345 ? -16.416 46.821 -16.139 1.00 36.26 345 ARG C N 1
ATOM 11104 C CA . ARG C 1 345 ? -17.401 46.857 -17.186 1.00 35.90 345 ARG C CA 1
ATOM 11105 C C . ARG C 1 345 ? -16.843 46.255 -18.459 1.00 34.31 345 ARG C C 1
ATOM 11106 O O . ARG C 1 345 ? -15.745 46.537 -18.846 1.00 35.36 345 ARG C O 1
ATOM 11114 N N . VAL C 1 346 ? -17.619 45.367 -19.054 1.00 32.78 346 VAL C N 1
ATOM 11115 C CA . VAL C 1 346 ? -17.196 44.613 -20.204 1.00 31.04 346 VAL C CA 1
ATOM 11116 C C . VAL C 1 346 ? -17.798 45.294 -21.424 1.00 30.79 346 VAL C C 1
ATOM 11117 O O . VAL C 1 346 ? -19.007 45.321 -21.584 1.00 30.25 346 VAL C O 1
ATOM 11121 N N . PRO C 1 347 ? -16.953 45.883 -22.282 1.00 30.34 347 PRO C N 1
ATOM 11122 C CA . PRO C 1 347 ? -17.524 46.510 -23.474 1.00 31.29 347 PRO C CA 1
ATOM 11123 C C . PRO C 1 347 ? -18.041 45.448 -24.416 1.00 30.50 347 PRO C C 1
ATOM 11124 O O . PRO C 1 347 ? -17.302 44.561 -24.817 1.00 29.28 347 PRO C O 1
ATOM 11128 N N . THR C 1 348 ? -19.318 45.551 -24.737 1.00 29.96 348 THR C N 1
ATOM 11129 C CA . THR C 1 348 ? -20.030 44.502 -25.407 1.00 30.33 348 THR C CA 1
ATOM 11130 C C . THR C 1 348 ? -20.825 45.090 -26.567 1.00 30.11 348 THR C C 1
ATOM 11131 O O . THR C 1 348 ? -21.685 45.960 -26.354 1.00 30.70 348 THR C O 1
ATOM 11135 N N . TYR C 1 349 ? -20.557 44.586 -27.770 1.00 30.28 349 TYR C N 1
ATOM 11136 C CA . TYR C 1 349 ? -21.307 44.937 -28.951 1.00 31.14 349 TYR C CA 1
ATOM 11137 C C . TYR C 1 349 ? -22.572 44.083 -29.046 1.00 30.67 349 TYR C C 1
ATOM 11138 O O . TYR C 1 349 ? -22.581 42.890 -28.751 1.00 29.91 349 TYR C O 1
ATOM 11147 N N . VAL C 1 350 ? -23.658 44.724 -29.428 1.00 30.51 350 VAL C N 1
ATOM 11148 C CA . VAL C 1 350 ? -24.945 44.082 -29.506 1.00 29.62 350 VAL C CA 1
ATOM 11149 C C . VAL C 1 350 ? -25.454 44.314 -30.900 1.00 31.50 350 VAL C C 1
ATOM 11150 O O . VAL C 1 350 ? -25.540 45.474 -31.313 1.00 31.10 350 VAL C O 1
ATOM 11154 N N . LEU C 1 351 ? -25.760 43.235 -31.623 1.00 30.10 351 LEU C N 1
ATOM 11155 C CA . LEU C 1 351 ? -26.317 43.303 -32.954 1.00 31.66 351 LEU C CA 1
ATOM 11156 C C . LEU C 1 351 ? -27.790 42.849 -32.827 1.00 31.90 351 LEU C C 1
ATOM 11157 O O . LEU C 1 351 ? -28.067 41.696 -32.539 1.00 31.28 351 LEU C O 1
ATOM 11162 N N . GLU C 1 352 ? -28.717 43.788 -33.045 1.00 32.53 352 GLU C N 1
ATOM 11163 C CA . GLU C 1 352 ? -30.153 43.529 -32.915 1.00 33.44 352 GLU C CA 1
ATOM 11164 C C . GLU C 1 352 ? -30.665 43.000 -34.265 1.00 33.81 352 GLU C C 1
ATOM 11165 O O . GLU C 1 352 ? -30.460 43.634 -35.328 1.00 34.64 352 GLU C O 1
ATOM 11171 N N . SER C 1 353 ? -31.326 41.850 -34.238 1.00 34.22 353 SER C N 1
ATOM 11172 C CA . SER C 1 353 ? -31.910 41.281 -35.451 1.00 34.40 353 SER C CA 1
ATOM 11173 C C . SER C 1 353 ? -33.227 41.959 -35.781 1.00 36.04 353 SER C C 1
ATOM 11174 O O . SER C 1 353 ? -34.058 42.184 -34.910 1.00 34.96 353 SER C O 1
ATOM 11177 N N . GLY C 1 354 ? -33.420 42.293 -37.051 1.00 36.86 354 GLY C N 1
ATOM 11178 C CA . GLY C 1 354 ? -34.717 42.760 -37.515 1.00 38.35 354 GLY C CA 1
ATOM 11179 C C . GLY C 1 354 ? -35.707 41.626 -37.709 1.00 39.34 354 GLY C C 1
ATOM 11180 O O . GLY C 1 354 ? -36.846 41.846 -38.104 1.00 40.84 354 GLY C O 1
ATOM 11181 N N . ARG C 1 355 ? -35.276 40.398 -37.422 1.00 38.75 355 ARG C N 1
ATOM 11182 C CA . ARG C 1 355 ? -36.107 39.213 -37.612 1.00 39.70 355 ARG C CA 1
ATOM 11183 C C . ARG C 1 355 ? -36.395 38.481 -36.309 1.00 39.68 355 ARG C C 1
ATOM 11184 O O . ARG C 1 355 ? -36.832 37.332 -36.318 1.00 39.83 355 ARG C O 1
ATOM 11192 N N . ALA C 1 356 ? -36.149 39.142 -35.182 1.00 38.81 356 ALA C N 1
ATOM 11193 C CA . ALA C 1 356 ? -36.458 38.564 -33.904 1.00 38.18 356 ALA C CA 1
ATOM 11194 C C . ALA C 1 356 ? -37.253 39.569 -33.124 1.00 39.54 356 ALA C C 1
ATOM 11195 O O . ALA C 1 356 ? -37.034 40.782 -33.279 1.00 39.61 356 ALA C O 1
ATOM 11197 N N . PRO C 1 357 ? -38.174 39.079 -32.275 1.00 39.89 357 PRO C N 1
ATOM 11198 C CA . PRO C 1 357 ? -38.900 39.989 -31.389 1.00 41.22 357 PRO C CA 1
ATOM 11199 C C . PRO C 1 357 ? -37.968 40.447 -30.269 1.00 40.28 357 PRO C C 1
ATOM 11200 O O . PRO C 1 357 ? -36.883 39.903 -30.131 1.00 37.00 357 PRO C O 1
ATOM 11204 N N . THR C 1 358 ? -38.399 41.429 -29.492 1.00 40.74 358 THR C N 1
ATOM 11205 C CA . THR C 1 358 ? -37.669 41.825 -28.306 1.00 41.09 358 THR C CA 1
ATOM 11206 C C . THR C 1 358 ? -38.644 41.745 -27.151 1.00 41.78 358 THR C C 1
ATOM 11207 O O . THR C 1 358 ? -39.668 42.420 -27.193 1.00 42.67 358 THR C O 1
ATOM 11211 N N . PRO C 1 359 ? -38.361 40.895 -26.135 1.00 40.93 359 PRO C N 1
ATOM 11212 C CA . PRO C 1 359 ? -37.241 39.981 -25.994 1.00 39.18 359 PRO C CA 1
ATOM 11213 C C . PRO C 1 359 ? -37.264 38.904 -27.069 1.00 37.64 359 PRO C C 1
ATOM 11214 O O . PRO C 1 359 ? -38.331 38.527 -27.535 1.00 35.97 359 PRO C O 1
ATOM 11218 N N . GLY C 1 360 ? -36.092 38.451 -27.492 1.00 35.31 360 GLY C N 1
ATOM 11219 C CA . GLY C 1 360 ? -36.027 37.401 -28.502 1.00 35.38 360 GLY C CA 1
ATOM 11220 C C . GLY C 1 360 ? -34.823 36.521 -28.365 1.00 33.63 360 GLY C C 1
ATOM 11221 O O . GLY C 1 360 ? -33.967 36.784 -27.543 1.00 31.44 360 GLY C O 1
ATOM 11222 N N . PRO C 1 361 ? -34.749 35.466 -29.193 1.00 34.66 361 PRO C N 1
ATOM 11223 C CA . PRO C 1 361 ? -33.653 34.510 -29.039 1.00 32.61 361 PRO C CA 1
ATOM 11224 C C . PRO C 1 361 ? -32.338 35.211 -29.275 1.00 31.84 361 PRO C C 1
ATOM 11225 O O . PRO C 1 361 ? -32.246 35.955 -30.233 1.00 32.06 361 PRO C O 1
ATOM 11229 N N . THR C 1 362 ? -31.323 34.925 -28.457 1.00 29.46 362 THR C N 1
ATOM 11230 C CA . THR C 1 362 ? -30.110 35.685 -28.417 1.00 29.90 362 THR C CA 1
ATOM 11231 C C . THR C 1 362 ? -28.901 34.786 -28.294 1.00 28.64 362 THR C C 1
ATOM 11232 O O . THR C 1 362 ? -28.824 33.890 -27.443 1.00 28.06 362 THR C O 1
ATOM 11236 N N . VAL C 1 363 ? -27.922 35.028 -29.157 1.00 28.38 363 VAL C N 1
ATOM 11237 C CA . VAL C 1 363 ? -26.691 34.295 -29.100 1.00 28.19 363 VAL C CA 1
ATOM 11238 C C . VAL C 1 363 ? -25.553 35.176 -28.585 1.00 29.03 363 VAL C C 1
ATOM 11239 O O . VAL C 1 363 ? -25.279 36.240 -29.135 1.00 28.94 363 VAL C O 1
ATOM 11243 N N . VAL C 1 364 ? -24.903 34.721 -27.523 1.00 28.28 364 VAL C N 1
ATOM 11244 C CA . VAL C 1 364 ? -23.658 35.303 -27.078 1.00 27.51 364 VAL C CA 1
ATOM 11245 C C . VAL C 1 364 ? -22.603 34.660 -27.948 1.00 27.13 364 VAL C C 1
ATOM 11246 O O . VAL C 1 364 ? -22.279 33.453 -27.827 1.00 27.55 364 VAL C O 1
ATOM 11250 N N . LEU C 1 365 ? -22.090 35.450 -28.884 1.00 27.38 365 LEU C N 1
ATOM 11251 C CA . LEU C 1 365 ? -21.134 34.979 -29.833 1.00 28.39 365 LEU C CA 1
ATOM 11252 C C . LEU C 1 365 ? -19.747 35.420 -29.386 1.00 29.41 365 LEU C C 1
ATOM 11253 O O . LEU C 1 365 ? -19.444 36.615 -29.412 1.00 29.67 365 LEU C O 1
ATOM 11258 N N . VAL C 1 366 ? -18.923 34.468 -28.958 1.00 29.86 366 VAL C N 1
ATOM 11259 C CA . VAL C 1 366 ? -17.735 34.767 -28.223 1.00 28.65 366 VAL C CA 1
ATOM 11260 C C . VAL C 1 366 ? -16.539 34.784 -29.147 1.00 30.15 366 VAL C C 1
ATOM 11261 O O . VAL C 1 366 ? -16.273 33.805 -29.849 1.00 29.23 366 VAL C O 1
ATOM 11265 N N . HIS C 1 367 ? -15.782 35.876 -29.116 1.00 30.75 367 HIS C N 1
ATOM 11266 C CA . HIS C 1 367 ? -14.666 36.019 -30.045 1.00 31.07 367 HIS C CA 1
ATOM 11267 C C . HIS C 1 367 ? -13.520 35.072 -29.748 1.00 33.24 367 HIS C C 1
ATOM 11268 O O . HIS C 1 367 ? -13.403 34.531 -28.628 1.00 32.02 367 HIS C O 1
ATOM 11275 N N . GLY C 1 368 ? -12.684 34.853 -30.763 1.00 32.78 368 GLY C N 1
ATOM 11276 C CA . GLY C 1 368 ? -11.509 33.988 -30.604 1.00 34.91 368 GLY C CA 1
ATOM 11277 C C . GLY C 1 368 ? -10.319 34.782 -30.094 1.00 35.55 368 GLY C C 1
ATOM 11278 O O . GLY C 1 368 ? -10.478 35.830 -29.524 1.00 35.84 368 GLY C O 1
ATOM 11279 N N . GLY C 1 369 ? -9.120 34.260 -30.307 1.00 38.23 369 GLY C N 1
ATOM 11280 C CA . GLY C 1 369 ? -7.877 34.956 -29.927 1.00 39.98 369 GLY C CA 1
ATOM 11281 C C . GLY C 1 369 ? -7.155 34.222 -28.813 1.00 40.37 369 GLY C C 1
ATOM 11282 O O . GLY C 1 369 ? -6.596 33.168 -29.036 1.00 42.80 369 GLY C O 1
ATOM 11283 N N . PRO C 1 370 ? -7.240 34.714 -27.567 1.00 39.24 370 PRO C N 1
ATOM 11284 C CA . PRO C 1 370 ? -8.127 35.723 -26.983 1.00 37.67 370 PRO C CA 1
ATOM 11285 C C . PRO C 1 370 ? -7.810 37.161 -27.292 1.00 37.81 370 PRO C C 1
ATOM 11286 O O . PRO C 1 370 ? -8.666 38.017 -27.089 1.00 38.11 370 PRO C O 1
ATOM 11290 N N . PHE C 1 371 ? -6.601 37.457 -27.781 1.00 39.40 371 PHE C N 1
ATOM 11291 C CA . PHE C 1 371 ? -6.234 38.848 -28.102 1.00 39.99 371 PHE C CA 1
ATOM 11292 C C . PHE C 1 371 ? -6.889 39.277 -29.415 1.00 39.33 371 PHE C C 1
ATOM 11293 O O . PHE C 1 371 ? -6.246 39.297 -30.453 1.00 39.77 371 PHE C O 1
ATOM 11301 N N . ALA C 1 372 ? -8.168 39.627 -29.337 1.00 37.16 372 ALA C N 1
ATOM 11302 C CA . ALA C 1 372 ? -8.980 40.028 -30.488 1.00 37.83 372 ALA C CA 1
ATOM 11303 C C . ALA C 1 372 ? -10.114 40.824 -29.890 1.00 35.61 372 ALA C C 1
ATOM 11304 O O . ALA C 1 372 ? -10.177 40.957 -28.677 1.00 34.29 372 ALA C O 1
ATOM 11306 N N . GLU C 1 373 ? -10.911 41.474 -30.721 1.00 35.08 373 GLU C N 1
ATOM 11307 C CA . GLU C 1 373 ? -12.046 42.210 -30.201 1.00 34.80 373 GLU C CA 1
ATOM 11308 C C . GLU C 1 373 ? -13.232 42.149 -31.112 1.00 34.58 373 GLU C C 1
ATOM 11309 O O . GLU C 1 373 ? -13.115 41.996 -32.322 1.00 35.65 373 GLU C O 1
ATOM 11315 N N . ASP C 1 374 ? -14.384 42.298 -30.482 1.00 33.83 374 ASP C N 1
ATOM 11316 C CA . ASP C 1 374 ? -15.609 42.551 -31.160 1.00 33.49 374 ASP C CA 1
ATOM 11317 C C . ASP C 1 374 ? -15.731 44.060 -31.273 1.00 33.34 374 ASP C C 1
ATOM 11318 O O . ASP C 1 374 ? -15.801 44.742 -30.282 1.00 33.79 374 ASP C O 1
ATOM 11323 N N . SER C 1 375 ? -15.752 44.552 -32.505 1.00 35.35 375 SER C N 1
ATOM 11324 C CA . SER C 1 375 ? -15.786 45.994 -32.754 1.00 35.17 375 SER C CA 1
ATOM 11325 C C . SER C 1 375 ? -16.904 46.273 -33.717 1.00 35.02 375 SER C C 1
ATOM 11326 O O . SER C 1 375 ? -17.618 45.331 -34.127 1.00 33.84 375 SER C O 1
ATOM 11329 N N . ASP C 1 376 ? -17.046 47.548 -34.110 1.00 35.28 376 ASP C N 1
ATOM 11330 C CA . ASP C 1 376 ? -17.969 47.908 -35.166 1.00 35.46 376 ASP C CA 1
ATOM 11331 C C . ASP C 1 376 ? -17.299 47.517 -36.460 1.00 35.85 376 ASP C C 1
ATOM 11332 O O . ASP C 1 376 ? -16.898 48.367 -37.215 1.00 35.80 376 ASP C O 1
ATOM 11337 N N . SER C 1 377 ? -17.206 46.205 -36.692 1.00 34.17 377 SER C N 1
ATOM 11338 C CA . SER C 1 377 ? -16.579 45.608 -37.868 1.00 36.12 377 SER C CA 1
ATOM 11339 C C . SER C 1 377 ? -17.420 44.448 -38.373 1.00 35.45 377 SER C C 1
ATOM 11340 O O . SER C 1 377 ? -18.076 43.736 -37.585 1.00 34.75 377 SER C O 1
ATOM 11343 N N . TRP C 1 378 ? -17.371 44.226 -39.680 1.00 36.01 378 TRP C N 1
ATOM 11344 C CA . TRP C 1 378 ? -18.210 43.200 -40.304 1.00 35.30 378 TRP C CA 1
ATOM 11345 C C . TRP C 1 378 ? -17.885 41.829 -39.702 1.00 35.59 378 TRP C C 1
ATOM 11346 O O . TRP C 1 378 ? -16.713 41.456 -39.642 1.00 34.63 378 TRP C O 1
ATOM 11357 N N . ASP C 1 379 ? -18.924 41.126 -39.265 1.00 33.17 379 ASP C N 1
ATOM 11358 C CA . ASP C 1 379 ? -18.788 39.767 -38.705 1.00 33.38 379 ASP C CA 1
ATOM 11359 C C . ASP C 1 379 ? -19.781 38.855 -39.431 1.00 32.24 379 ASP C C 1
ATOM 11360 O O . ASP C 1 379 ? -20.976 38.926 -39.183 1.00 30.50 379 ASP C O 1
ATOM 11365 N N . THR C 1 380 ? -19.275 38.009 -40.322 1.00 32.69 380 THR C N 1
ATOM 11366 C CA . THR C 1 380 ? -20.127 37.181 -41.165 1.00 34.16 380 THR C CA 1
ATOM 11367 C C . THR C 1 380 ? -20.995 36.282 -40.293 1.00 33.04 380 THR C C 1
ATOM 11368 O O . THR C 1 380 ? -22.191 36.045 -40.574 1.00 32.85 380 THR C O 1
ATOM 11372 N N . PHE C 1 381 ? -20.391 35.746 -39.244 1.00 32.78 381 PHE C N 1
ATOM 11373 C CA . PHE C 1 381 ? -21.147 34.867 -38.322 1.00 31.34 381 PHE C CA 1
ATOM 11374 C C . PHE C 1 381 ? -22.281 35.624 -37.634 1.00 31.64 381 PHE C C 1
ATOM 11375 O O . PHE C 1 381 ? -23.427 35.160 -37.583 1.00 30.03 381 PHE C O 1
ATOM 11383 N N . ALA C 1 382 ? -21.976 36.797 -37.101 1.00 30.33 382 ALA C N 1
ATOM 11384 C CA . ALA C 1 382 ? -22.984 37.571 -36.405 1.00 30.52 382 ALA C CA 1
ATOM 11385 C C . ALA C 1 382 ? -24.086 37.938 -37.398 1.00 30.75 382 ALA C C 1
ATOM 11386 O O . ALA C 1 382 ? -25.255 37.865 -37.061 1.00 30.56 382 ALA C O 1
ATOM 11388 N N . ALA C 1 383 ? -23.706 38.342 -38.614 1.00 31.14 383 ALA C N 1
ATOM 11389 C CA . ALA C 1 383 ? -24.734 38.724 -39.598 1.00 33.06 383 ALA C CA 1
ATOM 11390 C C . ALA C 1 383 ? -25.654 37.506 -39.921 1.00 32.67 383 ALA C C 1
ATOM 11391 O O . ALA C 1 383 ? -26.842 37.670 -40.112 1.00 31.76 383 ALA C O 1
ATOM 11393 N N . SER C 1 384 ? -25.069 36.320 -40.021 1.00 31.95 384 SER C N 1
ATOM 11394 C CA . SER C 1 384 ? -25.826 35.107 -40.312 1.00 32.50 384 SER C CA 1
ATOM 11395 C C . SER C 1 384 ? -26.817 34.799 -39.208 1.00 31.67 384 SER C C 1
ATOM 11396 O O . SER C 1 384 ? -27.972 34.401 -39.499 1.00 31.16 384 SER C O 1
ATOM 11399 N N . LEU C 1 385 ? -26.394 34.995 -37.958 1.00 30.41 385 LEU C N 1
ATOM 11400 C CA . LEU C 1 385 ? -27.288 34.785 -36.821 1.00 29.65 385 LEU C CA 1
ATOM 11401 C C . LEU C 1 385 ? -28.435 35.807 -36.819 1.00 30.17 385 LEU C C 1
ATOM 11402 O O . LEU C 1 385 ? -29.591 35.418 -36.612 1.00 28.31 385 LEU C O 1
ATOM 11407 N N . ALA C 1 386 ? -28.111 37.085 -37.089 1.00 31.01 386 ALA C N 1
ATOM 11408 C CA . ALA C 1 386 ? -29.136 38.124 -37.236 1.00 32.62 386 ALA C CA 1
ATOM 11409 C C . ALA C 1 386 ? -30.176 37.757 -38.322 1.00 32.13 386 ALA C C 1
ATOM 11410 O O . ALA C 1 386 ? -31.375 37.838 -38.092 1.00 31.70 386 ALA C O 1
ATOM 11412 N N . ALA C 1 387 ? -29.694 37.307 -39.465 1.00 32.70 387 ALA C N 1
ATOM 11413 C CA . ALA C 1 387 ? -30.518 36.836 -40.596 1.00 34.91 387 ALA C CA 1
ATOM 11414 C C . ALA C 1 387 ? -31.381 35.609 -40.228 1.00 34.09 387 ALA C C 1
ATOM 11415 O O . ALA C 1 387 ? -32.489 35.489 -40.683 1.00 34.01 387 ALA C O 1
ATOM 11417 N N . ALA C 1 388 ? -30.869 34.736 -39.365 1.00 33.58 388 ALA C N 1
ATOM 11418 C CA . ALA C 1 388 ? -31.640 33.588 -38.868 1.00 33.73 388 ALA C CA 1
ATOM 11419 C C . ALA C 1 388 ? -32.544 33.895 -37.669 1.00 34.13 388 ALA C C 1
ATOM 11420 O O . ALA C 1 388 ? -33.160 32.966 -37.083 1.00 33.79 388 ALA C O 1
ATOM 11422 N N . GLY C 1 389 ? -32.677 35.175 -37.336 1.00 33.26 389 GLY C N 1
ATOM 11423 C CA . GLY C 1 389 ? -33.568 35.620 -36.278 1.00 33.63 389 GLY C CA 1
ATOM 11424 C C . GLY C 1 389 ? -33.012 35.478 -34.865 1.00 32.61 389 GLY C C 1
ATOM 11425 O O . GLY C 1 389 ? -33.773 35.210 -33.938 1.00 33.32 389 GLY C O 1
ATOM 11426 N N . PHE C 1 390 ? -31.712 35.713 -34.690 1.00 30.79 390 PHE C N 1
ATOM 11427 C CA . PHE C 1 390 ? -31.121 35.825 -33.358 1.00 30.26 390 PHE C CA 1
ATOM 11428 C C . PHE C 1 390 ? -30.484 37.211 -33.169 1.00 30.55 390 PHE C C 1
ATOM 11429 O O . PHE C 1 390 ? -29.741 37.697 -34.042 1.00 30.48 390 PHE C O 1
ATOM 11437 N N . HIS C 1 391 ? -30.752 37.839 -32.037 1.00 31.22 391 HIS C N 1
ATOM 11438 C CA . HIS C 1 391 ? -29.904 38.932 -31.568 1.00 30.41 391 HIS C CA 1
ATOM 11439 C C . HIS C 1 391 ? -28.558 38.360 -31.202 1.00 29.58 391 HIS C C 1
ATOM 11440 O O . HIS C 1 391 ? -28.430 37.181 -30.831 1.00 29.33 391 HIS C O 1
ATOM 11447 N N . VAL C 1 392 ? -27.539 39.185 -31.350 1.00 29.67 392 VAL C N 1
ATOM 11448 C CA . VAL C 1 392 ? -26.184 38.760 -31.113 1.00 28.80 392 VAL C CA 1
ATOM 11449 C C . VAL C 1 392 ? -25.481 39.676 -30.133 1.00 29.23 392 VAL C C 1
ATOM 11450 O O . VAL C 1 392 ? -25.461 40.890 -30.305 1.00 28.85 392 VAL C O 1
ATOM 11454 N N . VAL C 1 393 ? -24.919 39.060 -29.090 1.00 28.49 393 VAL C N 1
ATOM 11455 C CA . VAL C 1 393 ? -24.212 39.753 -28.025 1.00 28.46 393 VAL C CA 1
ATOM 11456 C C . VAL C 1 393 ? -22.755 39.283 -28.078 1.00 29.86 393 VAL C C 1
ATOM 11457 O O . VAL C 1 393 ? -22.476 38.066 -28.020 1.00 29.15 393 VAL C O 1
ATOM 11461 N N . MET C 1 394 ? -21.845 40.260 -28.169 1.00 28.10 394 MET C N 1
ATOM 11462 C CA . MET C 1 394 ? -20.450 40.019 -28.470 1.00 28.65 394 MET C CA 1
ATOM 11463 C C . MET C 1 394 ? -19.610 40.752 -27.441 1.00 28.74 394 MET C C 1
ATOM 11464 O O . MET C 1 394 ? -19.302 41.947 -27.591 1.00 28.92 394 MET C O 1
ATOM 11469 N N . PRO C 1 395 ? -19.288 40.056 -26.350 1.00 28.89 395 PRO C N 1
ATOM 11470 C CA . PRO C 1 395 ? -18.628 40.692 -25.220 1.00 29.38 395 PRO C CA 1
ATOM 11471 C C . PRO C 1 395 ? -17.113 40.710 -25.336 1.00 28.69 395 PRO C C 1
ATOM 11472 O O . PRO C 1 395 ? -16.506 39.645 -25.550 1.00 29.54 395 PRO C O 1
ATOM 11476 N N . ASN C 1 396 ? -16.498 41.868 -25.103 1.00 29.59 396 ASN C N 1
ATOM 11477 C CA . ASN C 1 396 ? -15.011 41.957 -25.081 1.00 30.11 396 ASN C CA 1
ATOM 11478 C C . ASN C 1 396 ? -14.486 41.605 -23.692 1.00 30.58 396 ASN C C 1
ATOM 11479 O O . ASN C 1 396 ? -14.079 42.445 -22.917 1.00 30.12 396 ASN C O 1
ATOM 11484 N N . TYR C 1 397 ? -14.541 40.310 -23.426 1.00 30.26 397 TYR C N 1
ATOM 11485 C CA . TYR C 1 397 ? -14.091 39.738 -22.181 1.00 31.35 397 TYR C CA 1
ATOM 11486 C C . TYR C 1 397 ? -12.635 40.103 -21.936 1.00 32.17 397 TYR C C 1
ATOM 11487 O O . TYR C 1 397 ? -11.857 40.393 -22.887 1.00 30.39 397 TYR C O 1
ATOM 11496 N N . ARG C 1 398 ? -12.253 40.111 -20.667 1.00 32.93 398 ARG C N 1
ATOM 11497 C CA . ARG C 1 398 ? -10.867 40.420 -20.303 1.00 34.10 398 ARG C CA 1
ATOM 11498 C C . ARG C 1 398 ? -9.943 39.491 -21.038 1.00 34.34 398 ARG C C 1
ATOM 11499 O O . ARG C 1 398 ? -10.199 38.305 -21.142 1.00 33.34 398 ARG C O 1
ATOM 11507 N N . GLY C 1 399 ? -8.874 40.061 -21.563 1.00 34.60 399 GLY C N 1
ATOM 11508 C CA . GLY C 1 399 ? -8.063 39.398 -22.548 1.00 36.90 399 GLY C CA 1
ATOM 11509 C C . GLY C 1 399 ? -8.276 40.011 -23.927 1.00 36.37 399 GLY C C 1
ATOM 11510 O O . GLY C 1 399 ? -7.417 39.878 -24.781 1.00 37.27 399 GLY C O 1
ATOM 11511 N N . SER C 1 400 ? -9.417 40.661 -24.135 1.00 34.63 400 SER C N 1
ATOM 11512 C CA . SER C 1 400 ? -9.714 41.316 -25.419 1.00 34.86 400 SER C CA 1
ATOM 11513 C C . SER C 1 400 ? -8.735 42.479 -25.707 1.00 35.93 400 SER C C 1
ATOM 11514 O O . SER C 1 400 ? -8.197 43.114 -24.800 1.00 35.54 400 SER C O 1
ATOM 11517 N N . THR C 1 401 ? -8.549 42.762 -26.996 1.00 37.19 401 THR C N 1
ATOM 11518 C CA . THR C 1 401 ? -7.836 43.958 -27.431 1.00 38.12 401 THR C CA 1
ATOM 11519 C C . THR C 1 401 ? -8.770 45.146 -27.510 1.00 38.34 401 THR C C 1
ATOM 11520 O O . THR C 1 401 ? -9.989 45.026 -27.348 1.00 37.42 401 THR C O 1
ATOM 11524 N N . GLY C 1 402 ? -8.177 46.308 -27.738 1.00 39.41 402 GLY C N 1
ATOM 11525 C CA . GLY C 1 402 ? -8.927 47.509 -28.003 1.00 39.74 402 GLY C CA 1
ATOM 11526 C C . GLY C 1 402 ? -9.275 48.385 -26.843 1.00 40.22 402 GLY C C 1
ATOM 11527 O O . GLY C 1 402 ? -9.823 49.472 -27.067 1.00 41.90 402 GLY C O 1
ATOM 11528 N N . TYR C 1 403 ? -9.017 47.940 -25.599 1.00 39.86 403 TYR C N 1
ATOM 11529 C CA . TYR C 1 403 ? -9.458 48.685 -24.429 1.00 39.30 403 TYR C CA 1
ATOM 11530 C C . TYR C 1 403 ? -8.327 48.920 -23.411 1.00 40.24 403 TYR C C 1
ATOM 11531 O O . TYR C 1 403 ? -8.562 49.229 -22.252 1.00 42.25 403 TYR C O 1
ATOM 11540 N N . GLY C 1 404 ? -7.110 48.764 -23.869 1.00 40.52 404 GLY C N 1
ATOM 11541 C CA . GLY C 1 404 ? -5.960 48.946 -23.031 1.00 42.95 404 GLY C CA 1
ATOM 11542 C C . GLY C 1 404 ? -5.247 47.658 -22.676 1.00 42.57 404 GLY C C 1
ATOM 11543 O O . GLY C 1 404 ? -5.790 46.546 -22.755 1.00 41.27 404 GLY C O 1
ATOM 11544 N N . GLU C 1 405 ? -4.009 47.841 -22.269 1.00 43.98 405 GLU C N 1
ATOM 11545 C CA . GLU C 1 405 ? -3.133 46.782 -21.894 1.00 45.14 405 GLU C CA 1
ATOM 11546 C C . GLU C 1 405 ? -3.642 46.081 -20.637 1.00 44.10 405 GLU C C 1
ATOM 11547 O O . GLU C 1 405 ? -3.553 44.860 -20.526 1.00 43.48 405 GLU C O 1
ATOM 11553 N N . GLU C 1 406 ? -4.188 46.855 -19.707 1.00 43.16 406 GLU C N 1
ATOM 11554 C CA . GLU C 1 406 ? -4.582 46.301 -18.421 1.00 42.98 406 GLU C CA 1
ATOM 11555 C C . GLU C 1 406 ? -5.681 45.273 -18.619 1.00 40.58 406 GLU C C 1
ATOM 11556 O O . GLU C 1 406 ? -5.567 44.157 -18.139 1.00 40.55 406 GLU C O 1
ATOM 11562 N N . TRP C 1 407 ? -6.718 45.636 -19.372 1.00 39.10 407 TRP C N 1
ATOM 11563 C CA . TRP C 1 407 ? -7.819 44.732 -19.655 1.00 38.05 407 TRP C CA 1
ATOM 11564 C C . TRP C 1 407 ? -7.357 43.505 -20.446 1.00 38.18 407 TRP C C 1
ATOM 11565 O O . TRP C 1 407 ? -7.763 42.373 -20.182 1.00 36.20 407 TRP C O 1
ATOM 11576 N N . ARG C 1 408 ? -6.477 43.733 -21.414 1.00 38.46 408 ARG C N 1
ATOM 11577 C CA . ARG C 1 408 ? -5.998 42.652 -22.233 1.00 39.59 408 ARG C CA 1
ATOM 11578 C C . ARG C 1 408 ? -5.210 41.651 -21.396 1.00 41.05 408 ARG C C 1
ATOM 11579 O O . ARG C 1 408 ? -5.424 40.442 -21.512 1.00 41.12 408 ARG C O 1
ATOM 11587 N N . LEU C 1 409 ? -4.329 42.144 -20.526 1.00 42.34 409 LEU C N 1
ATOM 11588 C CA . LEU C 1 409 ? -3.459 41.255 -19.760 1.00 43.69 409 LEU C CA 1
ATOM 11589 C C . LEU C 1 409 ? -4.124 40.600 -18.547 1.00 42.07 409 LEU C C 1
ATOM 11590 O O . LEU C 1 409 ? -3.549 39.720 -17.945 1.00 41.74 409 LEU C O 1
ATOM 11595 N N . LYS C 1 410 ? -5.328 41.000 -18.183 1.00 40.64 410 LYS C N 1
ATOM 11596 C CA . LYS C 1 410 ? -6.000 40.362 -17.038 1.00 40.91 410 LYS C CA 1
ATOM 11597 C C . LYS C 1 410 ? -6.246 38.868 -17.245 1.00 40.57 410 LYS C C 1
ATOM 11598 O O . LYS C 1 410 ? -6.402 38.124 -16.264 1.00 39.41 410 LYS C O 1
ATOM 11604 N N . ILE C 1 411 ? -6.278 38.420 -18.501 1.00 39.00 411 ILE C N 1
ATOM 11605 C CA . ILE C 1 411 ? -6.543 36.993 -18.790 1.00 39.72 411 ILE C CA 1
ATOM 11606 C C . ILE C 1 411 ? -5.323 36.117 -18.473 1.00 41.39 411 ILE C C 1
ATOM 11607 O O . ILE C 1 411 ? -5.472 34.915 -18.211 1.00 42.59 411 ILE C O 1
ATOM 11612 N N . ILE C 1 412 ? -4.126 36.713 -18.498 1.00 43.15 412 ILE C N 1
ATOM 11613 C CA . ILE C 1 412 ? -2.894 35.950 -18.408 1.00 45.27 412 ILE C CA 1
ATOM 11614 C C . ILE C 1 412 ? -2.882 35.207 -17.087 1.00 46.06 412 ILE C C 1
ATOM 11615 O O . ILE C 1 412 ? -2.957 35.834 -16.041 1.00 45.66 412 ILE C O 1
ATOM 11620 N N . GLY C 1 413 ? -2.753 33.880 -17.142 1.00 46.67 413 GLY C N 1
ATOM 11621 C CA . GLY C 1 413 ? -2.739 33.035 -15.940 1.00 48.16 413 GLY C CA 1
ATOM 11622 C C . GLY C 1 413 ? -4.121 32.635 -15.423 1.00 46.68 413 GLY C C 1
ATOM 11623 O O . GLY C 1 413 ? -4.238 31.938 -14.399 1.00 46.87 413 GLY C O 1
ATOM 11624 N N . ASP C 1 414 ? -5.172 33.043 -16.138 1.00 43.97 414 ASP C N 1
ATOM 11625 C CA . ASP C 1 414 ? -6.526 32.865 -15.636 1.00 42.70 414 ASP C CA 1
ATOM 11626 C C . ASP C 1 414 ? -7.525 32.460 -16.717 1.00 41.14 414 ASP C C 1
ATOM 11627 O O . ASP C 1 414 ? -8.643 32.999 -16.771 1.00 39.54 414 ASP C O 1
ATOM 11632 N N . PRO C 1 415 ? -7.146 31.492 -17.581 1.00 42.25 415 PRO C N 1
ATOM 11633 C CA . PRO C 1 415 ? -8.157 31.056 -18.566 1.00 40.30 415 PRO C CA 1
ATOM 11634 C C . PRO C 1 415 ? -9.297 30.364 -17.848 1.00 39.63 415 PRO C C 1
ATOM 11635 O O . PRO C 1 415 ? -9.064 29.703 -16.814 1.00 40.94 415 PRO C O 1
ATOM 11639 N N . CYS C 1 416 ? -10.515 30.512 -18.367 1.00 38.40 416 CYS C N 1
ATOM 11640 C CA . CYS C 1 416 ? -11.721 29.998 -17.705 1.00 37.44 416 CYS C CA 1
ATOM 11641 C C . CYS C 1 416 ? -11.714 30.523 -16.260 1.00 38.43 416 CYS C C 1
ATOM 11642 O O . CYS C 1 416 ? -11.725 29.767 -15.285 1.00 39.28 416 CYS C O 1
ATOM 11645 N N . GLY C 1 417 ? -11.616 31.842 -16.142 1.00 38.08 417 GLY C N 1
ATOM 11646 C CA . GLY C 1 417 ? -11.726 32.504 -14.861 1.00 38.45 417 GLY C CA 1
ATOM 11647 C C . GLY C 1 417 ? -12.573 33.747 -15.052 1.00 36.47 417 GLY C C 1
ATOM 11648 O O . GLY C 1 417 ? -13.756 33.663 -15.372 1.00 35.31 417 GLY C O 1
ATOM 11649 N N . GLY C 1 418 ? -11.949 34.894 -14.873 1.00 36.94 418 GLY C N 1
ATOM 11650 C CA . GLY C 1 418 ? -12.639 36.178 -15.001 1.00 36.35 418 GLY C CA 1
ATOM 11651 C C . GLY C 1 418 ? -13.270 36.391 -16.373 1.00 34.41 418 GLY C C 1
ATOM 11652 O O . GLY C 1 418 ? -14.362 36.950 -16.467 1.00 33.45 418 GLY C O 1
ATOM 11653 N N . GLU C 1 419 ? -12.610 35.919 -17.436 1.00 33.80 419 GLU C N 1
ATOM 11654 C CA . GLU C 1 419 ? -13.110 36.142 -18.777 1.00 32.40 419 GLU C CA 1
ATOM 11655 C C . GLU C 1 419 ? -14.427 35.399 -18.994 1.00 32.06 419 GLU C C 1
ATOM 11656 O O . GLU C 1 419 ? -15.367 35.923 -19.603 1.00 30.07 419 GLU C O 1
ATOM 11662 N N . LEU C 1 420 ? -14.541 34.218 -18.406 1.00 32.37 420 LEU C N 1
ATOM 11663 C CA . LEU C 1 420 ? -15.806 33.485 -18.468 1.00 32.31 420 LEU C CA 1
ATOM 11664 C C . LEU C 1 420 ? -16.881 34.218 -17.656 1.00 31.95 420 LEU C C 1
ATOM 11665 O O . LEU C 1 420 ? -18.064 34.178 -18.015 1.00 31.32 420 LEU C O 1
ATOM 11670 N N . GLU C 1 421 ? -16.486 34.845 -16.553 1.00 32.38 421 GLU C N 1
ATOM 11671 C CA . GLU C 1 421 ? -17.434 35.666 -15.768 1.00 32.55 421 GLU C CA 1
ATOM 11672 C C . GLU C 1 421 ? -17.931 36.827 -16.646 1.00 32.13 421 GLU C C 1
ATOM 11673 O O . GLU C 1 421 ? -19.103 37.220 -16.593 1.00 31.31 421 GLU C O 1
ATOM 11679 N N . ASP C 1 422 ? -17.058 37.377 -17.474 1.00 31.46 422 ASP C N 1
ATOM 11680 C CA . ASP C 1 422 ? -17.490 38.506 -18.335 1.00 31.73 422 ASP C CA 1
ATOM 11681 C C . ASP C 1 422 ? -18.469 38.038 -19.395 1.00 29.65 422 ASP C C 1
ATOM 11682 O O . ASP C 1 422 ? -19.486 38.674 -19.676 1.00 28.79 422 ASP C O 1
ATOM 11687 N N . VAL C 1 423 ? -18.154 36.906 -20.013 1.00 29.27 423 VAL C N 1
ATOM 11688 C CA . VAL C 1 423 ? -19.071 36.323 -20.967 1.00 28.92 423 VAL C CA 1
ATOM 11689 C C . VAL C 1 423 ? -20.421 36.066 -20.309 1.00 29.36 423 VAL C C 1
ATOM 11690 O O . VAL C 1 423 ? -21.473 36.395 -20.873 1.00 28.36 423 VAL C O 1
ATOM 11694 N N . SER C 1 424 ? -20.387 35.457 -19.129 1.00 28.82 424 SER C N 1
ATOM 11695 C CA . SER C 1 424 ? -21.597 35.131 -18.414 1.00 30.84 424 SER C CA 1
ATOM 11696 C C . SER C 1 424 ? -22.379 36.387 -18.037 1.00 30.58 424 SER C C 1
ATOM 11697 O O . SER C 1 424 ? -23.607 36.375 -18.094 1.00 30.01 424 SER C O 1
ATOM 11700 N N . ALA C 1 425 ? -21.674 37.434 -17.621 1.00 31.82 425 ALA C N 1
ATOM 11701 C CA . ALA C 1 425 ? -22.332 38.672 -17.249 1.00 31.51 425 ALA C CA 1
ATOM 11702 C C . ALA C 1 425 ? -23.038 39.260 -18.453 1.00 31.29 425 ALA C C 1
ATOM 11703 O O . ALA C 1 425 ? -24.107 39.822 -18.307 1.00 30.70 425 ALA C O 1
ATOM 11705 N N . ALA C 1 426 ? -22.407 39.199 -19.632 1.00 30.70 426 ALA C N 1
ATOM 11706 C CA . ALA C 1 426 ? -23.033 39.703 -20.874 1.00 30.64 426 ALA C CA 1
ATOM 11707 C C . ALA C 1 426 ? -24.307 38.913 -21.186 1.00 30.18 426 ALA C C 1
ATOM 11708 O O . ALA C 1 426 ? -25.347 39.492 -21.563 1.00 30.41 426 ALA C O 1
ATOM 11710 N N . ALA C 1 427 ? -24.250 37.601 -20.930 1.00 30.55 427 ALA C N 1
ATOM 11711 C CA . ALA C 1 427 ? -25.405 36.746 -21.110 1.00 30.56 427 ALA C CA 1
ATOM 11712 C C . ALA C 1 427 ? -26.540 37.181 -20.191 1.00 31.69 427 ALA C C 1
ATOM 11713 O O . ALA C 1 427 ? -27.653 37.362 -20.643 1.00 32.91 427 ALA C O 1
ATOM 11715 N N . ARG C 1 428 ? -26.240 37.377 -18.919 1.00 32.10 428 ARG C N 1
ATOM 11716 C CA . ARG C 1 428 ? -27.249 37.810 -17.957 1.00 36.13 428 ARG C CA 1
ATOM 11717 C C . ARG C 1 428 ? -27.764 39.198 -18.256 1.00 34.41 428 ARG C C 1
ATOM 11718 O O . ARG C 1 428 ? -28.966 39.440 -18.144 1.00 36.23 428 ARG C O 1
ATOM 11726 N N . TRP C 1 429 ? -26.901 40.114 -18.677 1.00 33.93 429 TRP C N 1
ATOM 11727 C CA . TRP C 1 429 ? -27.368 41.455 -19.069 1.00 33.61 429 TRP C CA 1
ATOM 11728 C C . TRP C 1 429 ? -28.391 41.359 -20.225 1.00 33.85 429 TRP C C 1
ATOM 11729 O O . TRP C 1 429 ? -29.380 42.104 -20.274 1.00 34.17 429 TRP C O 1
ATOM 11740 N N . ALA C 1 430 ? -28.156 40.424 -21.153 1.00 32.56 430 ALA C N 1
ATOM 11741 C CA . ALA C 1 430 ? -29.036 40.278 -22.306 1.00 32.79 430 ALA C CA 1
ATOM 11742 C C . ALA C 1 430 ? -30.399 39.938 -21.818 1.00 32.93 430 ALA C C 1
ATOM 11743 O O . ALA C 1 430 ? -31.384 40.461 -22.333 1.00 33.57 430 ALA C O 1
ATOM 11745 N N . ARG C 1 431 ? -30.479 39.050 -20.835 1.00 33.81 431 ARG C N 1
ATOM 11746 C CA . ARG C 1 431 ? -31.794 38.719 -20.284 1.00 34.26 431 ARG C CA 1
ATOM 11747 C C . ARG C 1 431 ? -32.334 39.890 -19.470 1.00 35.97 431 ARG C C 1
ATOM 11748 O O . ARG C 1 431 ? -33.519 40.320 -19.620 1.00 35.47 431 ARG C O 1
ATOM 11756 N N . GLU C 1 432 ? -31.520 40.415 -18.554 1.00 36.25 432 GLU C N 1
ATOM 11757 C CA . GLU C 1 432 ? -32.090 41.383 -17.583 1.00 37.84 432 GLU C CA 1
ATOM 11758 C C . GLU C 1 432 ? -32.508 42.667 -18.300 1.00 38.70 432 GLU C C 1
ATOM 11759 O O . GLU C 1 432 ? -33.507 43.287 -17.943 1.00 40.74 432 GLU C O 1
ATOM 11761 N N . SER C 1 433 ? -31.784 43.042 -19.349 1.00 36.85 433 SER C N 1
ATOM 11762 C CA . SER C 1 433 ? -32.104 44.268 -20.094 1.00 38.65 433 SER C CA 1
ATOM 11763 C C . SER C 1 433 ? -33.381 44.190 -20.958 1.00 40.05 433 SER C C 1
ATOM 11764 O O . SER C 1 433 ? -33.824 45.214 -21.481 1.00 41.42 433 SER C O 1
ATOM 11767 N N . GLY C 1 434 ? -33.926 42.981 -21.139 1.00 39.79 434 GLY C N 1
ATOM 11768 C CA . GLY C 1 434 ? -35.112 42.775 -21.947 1.00 39.60 434 GLY C CA 1
ATOM 11769 C C . GLY C 1 434 ? -34.815 42.393 -23.383 1.00 37.25 434 GLY C C 1
ATOM 11770 O O . GLY C 1 434 ? -35.732 42.235 -24.162 1.00 36.64 434 GLY C O 1
ATOM 11771 N N . LEU C 1 435 ? -33.544 42.227 -23.747 1.00 33.84 435 LEU C N 1
ATOM 11772 C CA . LEU C 1 435 ? -33.197 41.850 -25.116 1.00 33.64 435 LEU C CA 1
ATOM 11773 C C . LEU C 1 435 ? -33.511 40.388 -25.370 1.00 33.85 435 LEU C C 1
ATOM 11774 O O . LEU C 1 435 ? -34.021 40.059 -26.434 1.00 33.28 435 LEU C O 1
ATOM 11779 N N . ALA C 1 436 ? -33.162 39.525 -24.401 1.00 33.14 436 ALA C N 1
ATOM 11780 C CA . ALA C 1 436 ? -33.127 38.074 -24.606 1.00 33.38 436 ALA C CA 1
ATOM 11781 C C . ALA C 1 436 ? -34.271 37.328 -23.924 1.00 34.17 436 ALA C C 1
ATOM 11782 O O . ALA C 1 436 ? -34.518 37.512 -22.738 1.00 35.01 436 ALA C O 1
ATOM 11784 N N . SER C 1 437 ? -34.983 36.543 -24.718 1.00 35.11 437 SER C N 1
ATOM 11785 C CA . SER C 1 437 ? -36.011 35.599 -24.231 1.00 36.33 437 SER C CA 1
ATOM 11786 C C . SER C 1 437 ? -35.410 34.243 -23.897 1.00 35.85 437 SER C C 1
ATOM 11787 O O . SER C 1 437 ? -35.903 33.541 -23.043 1.00 36.98 437 SER C O 1
ATOM 11790 N N . GLU C 1 438 ? -34.333 33.870 -24.585 1.00 34.79 438 GLU C N 1
ATOM 11791 C CA . GLU C 1 438 ? -33.593 32.648 -24.304 1.00 34.49 438 GLU C CA 1
ATOM 11792 C C . GLU C 1 438 ? -32.153 32.937 -24.782 1.00 31.12 438 GLU C C 1
ATOM 11793 O O . GLU C 1 438 ? -31.949 33.817 -25.627 1.00 31.68 438 GLU C O 1
ATOM 11799 N N . LEU C 1 439 ? -31.201 32.222 -24.218 1.00 31.09 439 LEU C N 1
ATOM 11800 C CA . LEU C 1 439 ? -29.781 32.469 -24.472 1.00 30.28 439 LEU C CA 1
ATOM 11801 C C . LEU C 1 439 ? -29.049 31.225 -24.978 1.00 30.48 439 LEU C C 1
ATOM 11802 O O . LEU C 1 439 ? -29.203 30.131 -24.441 1.00 30.37 439 LEU C O 1
ATOM 11807 N N . TYR C 1 440 ? -28.181 31.455 -25.963 1.00 28.53 440 TYR C N 1
ATOM 11808 C CA . TYR C 1 440 ? -27.269 30.476 -26.501 1.00 28.89 440 TYR C CA 1
ATOM 11809 C C . TYR C 1 440 ? -25.881 31.023 -26.497 1.00 27.63 440 TYR C C 1
ATOM 11810 O O . TYR C 1 440 ? -25.691 32.224 -26.430 1.00 28.30 440 TYR C O 1
ATOM 11819 N N . ILE C 1 441 ? -24.898 30.133 -26.576 1.00 27.80 441 ILE C N 1
ATOM 11820 C CA . ILE C 1 441 ? -23.518 30.499 -26.662 1.00 27.71 441 ILE C CA 1
ATOM 11821 C C . ILE C 1 441 ? -22.928 29.794 -27.864 1.00 27.77 441 ILE C C 1
ATOM 11822 O O . ILE C 1 441 ? -23.266 28.621 -28.177 1.00 26.05 441 ILE C O 1
ATOM 11827 N N . MET C 1 442 ? -22.118 30.548 -28.592 1.00 27.72 442 MET C N 1
ATOM 11828 C CA . MET C 1 442 ? -21.466 30.080 -29.773 1.00 27.59 442 MET C CA 1
ATOM 11829 C C . MET C 1 442 ? -20.100 30.758 -29.886 1.00 28.03 442 MET C C 1
ATOM 11830 O O . MET C 1 442 ? -19.945 31.954 -29.617 1.00 26.82 442 MET C O 1
ATOM 11835 N N . GLY C 1 443 ? -19.128 30.010 -30.298 1.00 28.07 443 GLY C N 1
ATOM 11836 C CA . GLY C 1 443 ? -17.844 30.580 -30.539 1.00 29.16 443 GLY C CA 1
ATOM 11837 C C . GLY C 1 443 ? -16.892 29.577 -31.135 1.00 31.01 443 GLY C C 1
ATOM 11838 O O . GLY C 1 443 ? -17.073 28.331 -30.998 1.00 30.59 443 GLY C O 1
ATOM 11839 N N . TYR C 1 444 ? -15.883 30.148 -31.793 1.00 30.12 444 TYR C N 1
ATOM 11840 C CA . TYR C 1 444 ? -14.832 29.394 -32.475 1.00 32.70 444 TYR C CA 1
ATOM 11841 C C . TYR C 1 444 ? -13.492 29.747 -31.845 1.00 34.04 444 TYR C C 1
ATOM 11842 O O . TYR C 1 444 ? -13.304 30.894 -31.385 1.00 32.50 444 TYR C O 1
ATOM 11851 N N . SER C 1 445 ? -12.554 28.787 -31.862 1.00 35.41 445 SER C N 1
ATOM 11852 C CA . SER C 1 445 ? -11.188 28.978 -31.350 1.00 37.30 445 SER C CA 1
ATOM 11853 C C . SER C 1 445 ? -11.282 29.203 -29.837 1.00 36.06 445 SER C C 1
ATOM 11854 O O . SER C 1 445 ? -11.935 28.426 -29.122 1.00 35.83 445 SER C O 1
ATOM 11857 N N . TYR C 1 446 ? -10.724 30.305 -29.332 1.00 36.28 446 TYR C N 1
ATOM 11858 C CA . TYR C 1 446 ? -10.890 30.615 -27.921 1.00 35.65 446 TYR C CA 1
ATOM 11859 C C . TYR C 1 446 ? -12.385 30.751 -27.589 1.00 34.19 446 TYR C C 1
ATOM 11860 O O . TYR C 1 446 ? -12.798 30.462 -26.469 1.00 32.89 446 TYR C O 1
ATOM 11869 N N . GLY C 1 447 ? -13.194 31.171 -28.560 1.00 32.67 447 GLY C N 1
ATOM 11870 C CA . GLY C 1 447 ? -14.627 31.238 -28.343 1.00 31.66 447 GLY C CA 1
ATOM 11871 C C . GLY C 1 447 ? -15.308 29.886 -28.107 1.00 31.45 447 GLY C C 1
ATOM 11872 O O . GLY C 1 447 ? -16.280 29.786 -27.365 1.00 30.60 447 GLY C O 1
ATOM 11873 N N . GLY C 1 448 ? -14.823 28.851 -28.771 1.00 32.77 448 GLY C N 1
ATOM 11874 C CA . GLY C 1 448 ? -15.353 27.517 -28.588 1.00 33.09 448 GLY C CA 1
ATOM 11875 C C . GLY C 1 448 ? -14.861 26.947 -27.270 1.00 33.28 448 GLY C C 1
ATOM 11876 O O . GLY C 1 448 ? -15.589 26.244 -26.590 1.00 32.38 448 GLY C O 1
ATOM 11877 N N . TYR C 1 449 ? -13.619 27.257 -26.896 1.00 35.25 449 TYR C N 1
ATOM 11878 C CA . TYR C 1 449 ? -13.161 26.997 -25.538 1.00 35.52 449 TYR C CA 1
ATOM 11879 C C . TYR C 1 449 ? -14.172 27.599 -24.541 1.00 34.64 449 TYR C C 1
ATOM 11880 O O . TYR C 1 449 ? -14.589 26.934 -23.606 1.00 36.00 449 TYR C O 1
ATOM 11889 N N . MET C 1 450 ? -14.605 28.827 -24.770 1.00 33.83 450 MET C N 1
ATOM 11890 C CA . MET C 1 450 ? -15.555 29.495 -23.852 1.00 33.11 450 MET C CA 1
ATOM 11891 C C . MET C 1 450 ? -16.925 28.804 -23.826 1.00 32.06 450 MET C C 1
ATOM 11892 O O . MET C 1 450 ? -17.545 28.665 -22.757 1.00 32.12 450 MET C O 1
ATOM 11897 N N . THR C 1 451 ? -17.410 28.376 -24.988 1.00 30.80 451 THR C N 1
ATOM 11898 C CA . THR C 1 451 ? -18.625 27.562 -25.041 1.00 30.02 451 THR C CA 1
ATOM 11899 C C . THR C 1 451 ? -18.496 26.350 -24.106 1.00 30.03 451 THR C C 1
ATOM 11900 O O . THR C 1 451 ? -19.332 26.122 -23.263 1.00 29.50 451 THR C O 1
ATOM 11904 N N . LEU C 1 452 ? -17.426 25.582 -24.266 1.00 31.90 452 LEU C N 1
ATOM 11905 C CA . LEU C 1 452 ? -17.210 24.417 -23.440 1.00 32.64 452 LEU C CA 1
ATOM 11906 C C . LEU C 1 452 ? -17.073 24.780 -21.958 1.00 33.69 452 LEU C C 1
ATOM 11907 O O . LEU C 1 452 ? -17.644 24.094 -21.093 1.00 34.80 452 LEU C O 1
ATOM 11912 N N . CYS C 1 453 ? -16.332 25.844 -21.656 1.00 34.09 453 CYS C N 1
ATOM 11913 C CA . CYS C 1 453 ? -16.213 26.323 -20.273 1.00 35.39 453 CYS C CA 1
ATOM 11914 C C . CYS C 1 453 ? -17.536 26.761 -19.680 1.00 34.11 453 CYS C C 1
ATOM 11915 O O . CYS C 1 453 ? -17.797 26.543 -18.504 1.00 34.06 453 CYS C O 1
ATOM 11918 N N . ALA C 1 454 ? -18.375 27.410 -20.480 1.00 33.41 454 ALA C N 1
ATOM 11919 C CA . ALA C 1 454 ? -19.687 27.857 -20.001 1.00 32.76 454 ALA C CA 1
ATOM 11920 C C . ALA C 1 454 ? -20.606 26.662 -19.719 1.00 33.16 454 ALA C C 1
ATOM 11921 O O . ALA C 1 454 ? -21.340 26.631 -18.712 1.00 33.55 454 ALA C O 1
ATOM 11923 N N . LEU C 1 455 ? -20.610 25.677 -20.602 1.00 33.25 455 LEU C N 1
ATOM 11924 C CA . LEU C 1 455 ? -21.515 24.543 -20.378 1.00 33.31 455 LEU C CA 1
ATOM 11925 C C . LEU C 1 455 ? -21.044 23.648 -19.233 1.00 34.78 455 LEU C C 1
ATOM 11926 O O . LEU C 1 455 ? -21.880 23.056 -18.591 1.00 34.24 455 LEU C O 1
ATOM 11931 N N . THR C 1 456 ? -19.732 23.574 -18.994 1.00 34.61 456 THR C N 1
ATOM 11932 C CA . THR C 1 456 ? -19.189 22.820 -17.863 1.00 36.90 456 THR C CA 1
ATOM 11933 C C . THR C 1 456 ? -19.268 23.598 -16.555 1.00 37.29 456 THR C C 1
ATOM 11934 O O . THR C 1 456 ? -19.649 23.021 -15.541 1.00 39.16 456 THR C O 1
ATOM 11938 N N . MET C 1 457 ? -18.913 24.883 -16.562 1.00 36.57 457 MET C N 1
ATOM 11939 C CA . MET C 1 457 ? -18.821 25.669 -15.307 1.00 38.59 457 MET C CA 1
ATOM 11940 C C . MET C 1 457 ? -20.126 26.428 -14.945 1.00 38.44 457 MET C C 1
ATOM 11941 O O . MET C 1 457 ? -20.358 26.813 -13.777 1.00 40.69 457 MET C O 1
ATOM 11946 N N . LYS C 1 458 ? -20.960 26.663 -15.946 1.00 36.79 458 LYS C N 1
ATOM 11947 C CA . LYS C 1 458 ? -22.154 27.464 -15.792 1.00 36.44 458 LYS C CA 1
ATOM 11948 C C . LYS C 1 458 ? -23.355 26.735 -16.364 1.00 35.41 458 LYS C C 1
ATOM 11949 O O . LYS C 1 458 ? -24.110 27.295 -17.175 1.00 33.26 458 LYS C O 1
ATOM 11955 N N . PRO C 1 459 ? -23.564 25.470 -15.931 1.00 36.32 459 PRO C N 1
ATOM 11956 C CA . PRO C 1 459 ? -24.684 24.752 -16.510 1.00 36.85 459 PRO C CA 1
ATOM 11957 C C . PRO C 1 459 ? -25.969 25.526 -16.235 1.00 37.52 459 PRO C C 1
ATOM 11958 O O . PRO C 1 459 ? -26.114 26.133 -15.179 1.00 38.78 459 PRO C O 1
ATOM 11962 N N . GLY C 1 460 ? -26.890 25.548 -17.183 1.00 37.67 460 GLY C N 1
ATOM 11963 C CA . GLY C 1 460 ? -28.198 26.190 -16.939 1.00 38.38 460 GLY C CA 1
ATOM 11964 C C . GLY C 1 460 ? -28.222 27.666 -17.366 1.00 37.21 460 GLY C C 1
ATOM 11965 O O . GLY C 1 460 ? -29.298 28.260 -17.435 1.00 37.64 460 GLY C O 1
ATOM 11966 N N . LEU C 1 461 ? -27.053 28.271 -17.572 1.00 35.33 461 LEU C N 1
ATOM 11967 C CA . LEU C 1 461 ? -26.978 29.689 -18.013 1.00 34.03 461 LEU C CA 1
ATOM 11968 C C . LEU C 1 461 ? -27.458 29.799 -19.462 1.00 33.04 461 LEU C C 1
ATOM 11969 O O . LEU C 1 461 ? -28.285 30.673 -19.826 1.00 33.38 461 LEU C O 1
ATOM 11974 N N . PHE C 1 462 ? -26.948 28.911 -20.299 1.00 31.52 462 PHE C N 1
ATOM 11975 C CA . PHE C 1 462 ? -27.340 28.827 -21.700 1.00 31.45 462 PHE C CA 1
ATOM 11976 C C . PHE C 1 462 ? -28.244 27.667 -21.976 1.00 32.80 462 PHE C C 1
ATOM 11977 O O . PHE C 1 462 ? -28.299 26.685 -21.202 1.00 33.86 462 PHE C O 1
ATOM 11985 N N . LYS C 1 463 ? -29.016 27.782 -23.049 1.00 31.83 463 LYS C N 1
ATOM 11986 C CA . LYS C 1 463 ? -29.925 26.723 -23.452 1.00 32.79 463 LYS C CA 1
ATOM 11987 C C . LYS C 1 463 ? -29.212 25.668 -24.291 1.00 30.92 463 LYS C C 1
ATOM 11988 O O . LYS C 1 463 ? -29.595 24.516 -24.289 1.00 33.04 463 LYS C O 1
ATOM 11994 N N . ALA C 1 464 ? -28.174 26.067 -24.997 1.00 31.10 464 ALA C N 1
ATOM 11995 C CA . ALA C 1 464 ? -27.421 25.194 -25.900 1.00 29.64 464 ALA C CA 1
ATOM 11996 C C . ALA C 1 464 ? -26.164 25.927 -26.289 1.00 30.01 464 ALA C C 1
ATOM 11997 O O . ALA C 1 464 ? -26.100 27.140 -26.205 1.00 28.03 464 ALA C O 1
ATOM 11999 N N . GLY C 1 465 ? -25.161 25.183 -26.718 1.00 30.37 465 GLY C N 1
ATOM 12000 C CA . GLY C 1 465 ? -23.869 25.764 -27.047 1.00 29.88 465 GLY C CA 1
ATOM 12001 C C . GLY C 1 465 ? -23.299 25.178 -28.296 1.00 29.28 465 GLY C C 1
ATOM 12002 O O . GLY C 1 465 ? -23.518 23.991 -28.587 1.00 29.63 465 GLY C O 1
ATOM 12003 N N . VAL C 1 466 ? -22.609 26.037 -29.054 1.00 28.93 466 VAL C N 1
ATOM 12004 C CA . VAL C 1 466 ? -21.860 25.634 -30.247 1.00 29.95 466 VAL C CA 1
ATOM 12005 C C . VAL C 1 466 ? -20.386 25.936 -29.952 1.00 30.55 466 VAL C C 1
ATOM 12006 O O . VAL C 1 466 ? -20.016 27.102 -29.611 1.00 27.05 466 VAL C O 1
ATOM 12010 N N . ALA C 1 467 ? -19.567 24.893 -30.069 1.00 31.13 467 ALA C N 1
ATOM 12011 C CA . ALA C 1 467 ? -18.128 25.001 -29.837 1.00 32.00 467 ALA C CA 1
ATOM 12012 C C . ALA C 1 467 ? -17.384 24.616 -31.080 1.00 32.69 467 ALA C C 1
ATOM 12013 O O . ALA C 1 467 ? -17.309 23.409 -31.442 1.00 33.07 467 ALA C O 1
ATOM 12015 N N . GLY C 1 468 ? -16.878 25.632 -31.776 1.00 32.63 468 GLY C N 1
ATOM 12016 C CA . GLY C 1 468 ? -16.109 25.450 -33.002 1.00 33.65 468 GLY C CA 1
ATOM 12017 C C . GLY C 1 468 ? -14.614 25.538 -32.776 1.00 35.35 468 GLY C C 1
ATOM 12018 O O . GLY C 1 468 ? -14.141 26.406 -32.012 1.00 34.43 468 GLY C O 1
ATOM 12019 N N . ALA C 1 469 ? -13.860 24.671 -33.429 1.00 36.42 469 ALA C N 1
ATOM 12020 C CA . ALA C 1 469 ? -12.391 24.713 -33.352 1.00 38.75 469 ALA C CA 1
ATOM 12021 C C . ALA C 1 469 ? -11.952 24.968 -31.909 1.00 39.73 469 ALA C C 1
ATOM 12022 O O . ALA C 1 469 ? -11.079 25.816 -31.640 1.00 40.26 469 ALA C O 1
ATOM 12024 N N . SER C 1 470 ? -12.544 24.226 -30.973 1.00 39.31 470 SER C N 1
ATOM 12025 C CA . SER C 1 470 ? -12.389 24.533 -29.566 1.00 38.47 470 SER C CA 1
ATOM 12026 C C . SER C 1 470 ? -11.076 24.036 -28.963 1.00 40.56 470 SER C C 1
ATOM 12027 O O . SER C 1 470 ? -10.454 23.063 -29.431 1.00 38.68 470 SER C O 1
ATOM 12030 N N . VAL C 1 471 ? -10.618 24.773 -27.949 1.00 40.69 471 VAL C N 1
ATOM 12031 C CA . VAL C 1 471 ? -9.605 24.244 -27.075 1.00 42.04 471 VAL C CA 1
ATOM 12032 C C . VAL C 1 471 ? -10.352 23.336 -26.116 1.00 40.91 471 VAL C C 1
ATOM 12033 O O . VAL C 1 471 ? -11.367 23.710 -25.557 1.00 40.60 471 VAL C O 1
ATOM 12037 N N . VAL C 1 472 ? -9.830 22.142 -25.935 1.00 42.71 472 VAL C N 1
ATOM 12038 C CA . VAL C 1 472 ? -10.498 21.111 -25.156 1.00 43.00 472 VAL C CA 1
ATOM 12039 C C . VAL C 1 472 ? -9.646 20.749 -23.958 1.00 44.49 472 VAL C C 1
ATOM 12040 O O . VAL C 1 472 ? -10.147 20.532 -22.850 1.00 44.35 472 VAL C O 1
ATOM 12044 N N . ASP C 1 473 ? -8.338 20.621 -24.204 1.00 46.44 473 ASP C N 1
ATOM 12045 C CA . ASP C 1 473 ? -7.382 20.272 -23.185 1.00 48.27 473 ASP C CA 1
ATOM 12046 C C . ASP C 1 473 ? -6.071 20.999 -23.484 1.00 49.35 473 ASP C C 1
ATOM 12047 O O . ASP C 1 473 ? -5.362 20.712 -24.480 1.00 50.45 473 ASP C O 1
ATOM 12052 N N . TRP C 1 474 ? -5.737 21.935 -22.606 1.00 49.03 474 TRP C N 1
ATOM 12053 C CA . TRP C 1 474 ? -4.509 22.712 -22.746 1.00 49.29 474 TRP C CA 1
ATOM 12054 C C . TRP C 1 474 ? -3.297 21.823 -22.825 1.00 52.52 474 TRP C C 1
ATOM 12055 O O . TRP C 1 474 ? -2.380 22.093 -23.595 1.00 54.60 474 TRP C O 1
ATOM 12066 N N . GLU C 1 475 ? -3.291 20.772 -22.008 1.00 53.44 475 GLU C N 1
ATOM 12067 C CA . GLU C 1 475 ? -2.184 19.838 -21.970 1.00 56.80 475 GLU C CA 1
ATOM 12068 C C . GLU C 1 475 ? -1.899 19.135 -23.282 1.00 58.23 475 GLU C C 1
ATOM 12069 O O . GLU C 1 475 ? -0.756 19.154 -23.772 1.00 60.47 475 GLU C O 1
ATOM 12075 N N . GLU C 1 476 ? -2.892 18.450 -23.826 1.00 56.78 476 GLU C N 1
ATOM 12076 C CA . GLU C 1 476 ? -2.638 17.678 -25.033 1.00 58.71 476 GLU C CA 1
ATOM 12077 C C . GLU C 1 476 ? -2.346 18.623 -26.221 1.00 58.30 476 GLU C C 1
ATOM 12078 O O . GLU C 1 476 ? -1.476 18.327 -27.065 1.00 61.05 476 GLU C O 1
ATOM 12084 N N . MET C 1 477 ? -3.045 19.751 -26.268 1.00 55.53 477 MET C N 1
ATOM 12085 C CA . MET C 1 477 ? -2.802 20.757 -27.319 1.00 55.27 477 MET C CA 1
ATOM 12086 C C . MET C 1 477 ? -1.333 21.281 -27.258 1.00 57.34 477 MET C C 1
ATOM 12087 O O . MET C 1 477 ? -0.646 21.412 -28.298 1.00 58.31 477 MET C O 1
ATOM 12092 N N . TYR C 1 478 ? -0.828 21.496 -26.040 1.00 57.47 478 TYR C N 1
ATOM 12093 C CA . TYR C 1 478 ? 0.562 21.893 -25.861 1.00 60.08 478 TYR C CA 1
ATOM 12094 C C . TYR C 1 478 ? 1.513 20.885 -26.507 1.00 63.83 478 TYR C C 1
ATOM 12095 O O . TYR C 1 478 ? 2.386 21.263 -27.297 1.00 65.48 478 TYR C O 1
ATOM 12104 N N . GLU C 1 479 ? 1.329 19.611 -26.159 1.00 65.10 479 GLU C N 1
ATOM 12105 C CA . GLU C 1 479 ? 2.134 18.524 -26.667 1.00 68.18 479 GLU C CA 1
ATOM 12106 C C . GLU C 1 479 ? 2.141 18.478 -28.200 1.00 68.36 479 GLU C C 1
ATOM 12107 O O . GLU C 1 479 ? 3.173 18.210 -28.810 1.00 72.06 479 GLU C O 1
ATOM 12110 N N . LEU C 1 480 ? 0.994 18.775 -28.798 1.00 66.19 480 LEU C N 1
ATOM 12111 C CA . LEU C 1 480 ? 0.803 18.761 -30.257 1.00 66.46 480 LEU C CA 1
ATOM 12112 C C . LEU C 1 480 ? 1.163 20.098 -30.978 1.00 66.65 480 LEU C C 1
ATOM 12113 O O . LEU C 1 480 ? 1.046 20.185 -32.215 1.00 68.20 480 LEU C O 1
ATOM 12115 N N . SER C 1 481 ? 1.600 21.123 -30.238 1.00 65.63 481 SER C N 1
ATOM 12116 C CA . SER C 1 481 ? 1.766 22.485 -30.807 1.00 64.06 481 SER C CA 1
ATOM 12117 C C . SER C 1 481 ? 3.169 22.796 -31.347 1.00 66.52 481 SER C C 1
ATOM 12118 O O . SER C 1 481 ? 4.148 22.237 -30.868 1.00 68.97 481 SER C O 1
ATOM 12121 N N . ASP C 1 482 ? 3.248 23.700 -32.338 1.00 66.76 482 ASP C N 1
ATOM 12122 C CA . ASP C 1 482 ? 4.558 24.147 -32.876 1.00 69.49 482 ASP C CA 1
ATOM 12123 C C . ASP C 1 482 ? 5.211 25.095 -31.863 1.00 69.84 482 ASP C C 1
ATOM 12124 O O . ASP C 1 482 ? 4.586 25.456 -30.862 1.00 67.24 482 ASP C O 1
ATOM 12129 N N . ALA C 1 483 ? 6.457 25.485 -32.113 1.00 72.50 483 ALA C N 1
ATOM 12130 C CA . ALA C 1 483 ? 7.223 26.288 -31.162 1.00 73.20 483 ALA C CA 1
ATOM 12131 C C . ALA C 1 483 ? 6.481 27.558 -30.775 1.00 70.58 483 ALA C C 1
ATOM 12132 O O . ALA C 1 483 ? 6.398 27.918 -29.584 1.00 70.64 483 ALA C O 1
ATOM 12134 N N . ALA C 1 484 ? 5.904 28.214 -31.781 1.00 69.08 484 ALA C N 1
ATOM 12135 C CA . ALA C 1 484 ? 5.149 29.445 -31.578 1.00 66.38 484 ALA C CA 1
ATOM 12136 C C . ALA C 1 484 ? 3.945 29.251 -30.661 1.00 63.95 484 ALA C C 1
ATOM 12137 O O . ALA C 1 484 ? 3.719 30.054 -29.747 1.00 63.51 484 ALA C O 1
ATOM 12139 N N . PHE C 1 485 ? 3.159 28.201 -30.904 1.00 62.52 485 PHE C N 1
ATOM 12140 C CA . PHE C 1 485 ? 1.981 27.943 -30.103 1.00 59.04 485 PHE C CA 1
ATOM 12141 C C . PHE C 1 485 ? 2.292 27.371 -28.718 1.00 59.07 485 PHE C C 1
ATOM 12142 O O . PHE C 1 485 ? 1.599 27.686 -27.755 1.00 57.09 485 PHE C O 1
ATOM 12150 N N . ARG C 1 486 ? 3.327 26.563 -28.587 1.00 62.57 486 ARG C N 1
ATOM 12151 C CA . ARG C 1 486 ? 3.769 26.153 -27.247 1.00 63.69 486 ARG C CA 1
ATOM 12152 C C . ARG C 1 486 ? 4.086 27.401 -26.389 1.00 63.90 486 ARG C C 1
ATOM 12153 O O . ARG C 1 486 ? 3.664 27.511 -25.227 1.00 61.86 486 ARG C O 1
ATOM 12157 N N . ASN C 1 487 ? 4.821 28.345 -26.975 1.00 65.54 487 ASN C N 1
ATOM 12158 C CA . ASN C 1 487 ? 5.207 29.568 -26.271 1.00 64.87 487 ASN C CA 1
ATOM 12159 C C . ASN C 1 487 ? 4.000 30.436 -25.921 1.00 61.92 487 ASN C C 1
ATOM 12160 O O . ASN C 1 487 ? 3.935 31.035 -24.841 1.00 61.42 487 ASN C O 1
ATOM 12165 N N . PHE C 1 488 ? 3.043 30.496 -26.843 1.00 59.94 488 PHE C N 1
ATOM 12166 C CA . PHE C 1 488 ? 1.833 31.268 -26.632 1.00 56.62 488 PHE C CA 1
ATOM 12167 C C . PHE C 1 488 ? 0.977 30.642 -25.545 1.00 54.92 488 PHE C C 1
ATOM 12168 O O . PHE C 1 488 ? 0.418 31.352 -24.706 1.00 52.11 488 PHE C O 1
ATOM 12176 N N . ILE C 1 489 ? 0.888 29.311 -25.571 1.00 54.85 489 ILE C N 1
ATOM 12177 C CA . ILE C 1 489 ? 0.193 28.553 -24.520 1.00 54.43 489 ILE C CA 1
ATOM 12178 C C . ILE C 1 489 ? 0.802 28.840 -23.155 1.00 53.92 489 ILE C C 1
ATOM 12179 O O . ILE C 1 489 ? 0.085 29.119 -22.214 1.00 53.69 489 ILE C O 1
ATOM 12184 N N . GLU C 1 490 ? 2.123 28.823 -23.077 1.00 57.92 490 GLU C N 1
ATOM 12185 C CA . GLU C 1 490 ? 2.835 29.092 -21.823 1.00 59.02 490 GLU C CA 1
ATOM 12186 C C . GLU C 1 490 ? 2.487 30.481 -21.267 1.00 58.29 490 GLU C C 1
ATOM 12187 O O . GLU C 1 490 ? 2.233 30.656 -20.066 1.00 56.86 490 GLU C O 1
ATOM 12193 N N . GLN C 1 491 ? 2.419 31.463 -22.159 1.00 57.02 491 GLN C N 1
ATOM 12194 C CA . GLN C 1 491 ? 2.150 32.836 -21.745 1.00 55.60 491 GLN C CA 1
ATOM 12195 C C . GLN C 1 491 ? 0.758 32.964 -21.157 1.00 52.85 491 GLN C C 1
ATOM 12196 O O . GLN C 1 491 ? 0.578 33.602 -20.120 1.00 52.75 491 GLN C O 1
ATOM 12202 N N . LEU C 1 492 ? -0.210 32.341 -21.818 1.00 51.09 492 LEU C N 1
ATOM 12203 C CA . LEU C 1 492 ? -1.624 32.377 -21.445 1.00 49.40 492 LEU C CA 1
ATOM 12204 C C . LEU C 1 492 ? -1.948 31.646 -20.129 1.00 49.44 492 LEU C C 1
ATOM 12205 O O . LEU C 1 492 ? -2.829 32.052 -19.367 1.00 48.63 492 LEU C O 1
ATOM 12210 N N . THR C 1 493 ? -1.268 30.536 -19.897 1.00 51.68 493 THR C N 1
ATOM 12211 C CA . THR C 1 493 ? -1.478 29.731 -18.675 1.00 51.82 493 THR C CA 1
ATOM 12212 C C . THR C 1 493 ? -0.545 30.144 -17.549 1.00 54.35 493 THR C C 1
ATOM 12213 O O . THR C 1 493 ? -0.554 29.565 -16.447 1.00 56.85 493 THR C O 1
ATOM 12217 N N . GLY C 1 494 ? 0.278 31.161 -17.806 1.00 55.43 494 GLY C N 1
ATOM 12218 C CA . GLY C 1 494 ? 1.293 31.579 -16.846 1.00 57.16 494 GLY C CA 1
ATOM 12219 C C . GLY C 1 494 ? 2.251 30.451 -16.532 1.00 60.22 494 GLY C C 1
ATOM 12220 O O . GLY C 1 494 ? 2.713 30.327 -15.404 1.00 62.28 494 GLY C O 1
ATOM 12221 N N . GLY C 1 495 ? 2.532 29.603 -17.518 1.00 60.75 495 GLY C N 1
ATOM 12222 C CA . GLY C 1 495 ? 3.457 28.483 -17.312 1.00 62.82 495 GLY C CA 1
ATOM 12223 C C . GLY C 1 495 ? 3.048 27.445 -16.274 1.00 63.27 495 GLY C C 1
ATOM 12224 O O . GLY C 1 495 ? 3.900 26.692 -15.815 1.00 66.83 495 GLY C O 1
ATOM 12225 N N . SER C 1 496 ? 1.765 27.382 -15.910 1.00 60.74 496 SER C N 1
ATOM 12226 C CA . SER C 1 496 ? 1.312 26.448 -14.864 1.00 61.31 496 SER C CA 1
ATOM 12227 C C . SER C 1 496 ? 0.637 25.235 -15.481 1.00 60.34 496 SER C C 1
ATOM 12228 O O . SER C 1 496 ? -0.390 25.351 -16.145 1.00 58.20 496 SER C O 1
ATOM 12231 N N . ARG C 1 497 ? 1.209 24.057 -15.261 1.00 62.81 497 ARG C N 1
ATOM 12232 C CA . ARG C 1 497 ? 0.521 22.824 -15.649 1.00 62.71 497 ARG C CA 1
ATOM 12233 C C . ARG C 1 497 ? -0.802 22.646 -14.867 1.00 60.64 497 ARG C C 1
ATOM 12234 O O . ARG C 1 497 ? -1.758 22.071 -15.388 1.00 59.63 497 ARG C O 1
ATOM 12239 N N . GLU C 1 498 ? -0.865 23.137 -13.627 1.00 61.57 498 GLU C N 1
ATOM 12240 C CA . GLU C 1 498 ? -2.111 23.034 -12.850 1.00 60.39 498 GLU C CA 1
ATOM 12241 C C . GLU C 1 498 ? -3.241 23.822 -13.511 1.00 56.91 498 GLU C C 1
ATOM 12242 O O . GLU C 1 498 ? -4.352 23.316 -13.645 1.00 55.91 498 GLU C O 1
ATOM 12244 N N . ILE C 1 499 ? -2.945 25.036 -13.981 1.00 55.94 499 ILE C N 1
ATOM 12245 C CA . ILE C 1 499 ? -3.899 25.817 -14.795 1.00 52.75 499 ILE C CA 1
ATOM 12246 C C . ILE C 1 499 ? -4.281 25.104 -16.103 1.00 51.66 499 ILE C C 1
ATOM 12247 O O . ILE C 1 499 ? -5.441 25.083 -16.493 1.00 50.07 499 ILE C O 1
ATOM 12252 N N . MET C 1 500 ? -3.291 24.520 -16.774 1.00 53.80 500 MET C N 1
ATOM 12253 C CA . MET C 1 500 ? -3.525 23.715 -17.962 1.00 52.80 500 MET C CA 1
ATOM 12254 C C . MET C 1 500 ? -4.594 22.639 -17.719 1.00 52.75 500 MET C C 1
ATOM 12255 O O . MET C 1 500 ? -5.465 22.439 -18.567 1.00 51.72 500 MET C O 1
ATOM 12260 N N . ARG C 1 501 ? -4.546 21.974 -16.559 1.00 53.45 501 ARG C N 1
ATOM 12261 C CA . ARG C 1 501 ? -5.483 20.880 -16.261 1.00 53.53 501 ARG C CA 1
ATOM 12262 C C . ARG C 1 501 ? -6.819 21.409 -15.733 1.00 51.84 501 ARG C C 1
ATOM 12263 O O . ARG C 1 501 ? -7.888 21.134 -16.299 1.00 51.09 501 ARG C O 1
ATOM 12265 N N . SER C 1 502 ? -6.759 22.198 -14.671 1.00 51.69 502 SER C N 1
ATOM 12266 C CA . SER C 1 502 ? -7.982 22.652 -13.977 1.00 50.70 502 SER C CA 1
ATOM 12267 C C . SER C 1 502 ? -8.903 23.554 -14.845 1.00 48.07 502 SER C C 1
ATOM 12268 O O . SER C 1 502 ? -10.117 23.625 -14.622 1.00 46.01 502 SER C O 1
ATOM 12271 N N . ARG C 1 503 ? -8.336 24.201 -15.858 1.00 47.01 503 ARG C N 1
ATOM 12272 C CA . ARG C 1 503 ? -9.125 25.053 -16.733 1.00 44.28 503 ARG C CA 1
ATOM 12273 C C . ARG C 1 503 ? -9.414 24.395 -18.082 1.00 43.26 503 ARG C C 1
ATOM 12274 O O . ARG C 1 503 ? -9.785 25.072 -19.019 1.00 42.13 503 ARG C O 1
ATOM 12282 N N . SER C 1 504 ? -9.206 23.076 -18.190 1.00 44.42 504 SER C N 1
ATOM 12283 C CA . SER C 1 504 ? -9.547 22.335 -19.403 1.00 43.65 504 SER C CA 1
ATOM 12284 C C . SER C 1 504 ? -10.934 21.718 -19.208 1.00 42.94 504 SER C C 1
ATOM 12285 O O . SER C 1 504 ? -11.124 20.913 -18.279 1.00 44.11 504 SER C O 1
ATOM 12288 N N . PRO C 1 505 ? -11.892 22.069 -20.082 1.00 41.01 505 PRO C N 1
ATOM 12289 C CA . PRO C 1 505 ? -13.273 21.547 -19.965 1.00 40.47 505 PRO C CA 1
ATOM 12290 C C . PRO C 1 505 ? -13.406 20.026 -20.089 1.00 41.88 505 PRO C C 1
ATOM 12291 O O . PRO C 1 505 ? -14.368 19.451 -19.547 1.00 42.05 505 PRO C O 1
ATOM 12295 N N . ILE C 1 506 ? -12.460 19.367 -20.768 1.00 42.68 506 ILE C N 1
ATOM 12296 C CA . ILE C 1 506 ? -12.513 17.887 -20.884 1.00 44.49 506 ILE C CA 1
ATOM 12297 C C . ILE C 1 506 ? -12.539 17.222 -19.491 1.00 46.51 506 ILE C C 1
ATOM 12298 O O . ILE C 1 506 ? -13.080 16.111 -19.302 1.00 47.66 506 ILE C O 1
ATOM 12303 N N . ASN C 1 507 ? -11.973 17.919 -18.505 1.00 46.26 507 ASN C N 1
ATOM 12304 C CA . ASN C 1 507 ? -11.919 17.397 -17.158 1.00 48.25 507 ASN C CA 1
ATOM 12305 C C . ASN C 1 507 ? -13.213 17.608 -16.379 1.00 47.47 507 ASN C C 1
ATOM 12306 O O . ASN C 1 507 ? -13.320 17.146 -15.259 1.00 50.57 507 ASN C O 1
ATOM 12311 N N . HIS C 1 508 ? -14.217 18.245 -16.981 1.00 45.68 508 HIS C N 1
ATOM 12312 C CA . HIS C 1 508 ? -15.450 18.602 -16.261 1.00 44.50 508 HIS C CA 1
ATOM 12313 C C . HIS C 1 508 ? -16.731 18.245 -17.034 1.00 43.11 508 HIS C C 1
ATOM 12314 O O . HIS C 1 508 ? -17.810 18.834 -16.804 1.00 40.68 508 HIS C O 1
ATOM 12321 N N . VAL C 1 509 ? -16.625 17.267 -17.934 1.00 41.81 509 VAL C N 1
ATOM 12322 C CA . VAL C 1 509 ? -17.727 16.918 -18.831 1.00 41.49 509 VAL C CA 1
ATOM 12323 C C . VAL C 1 509 ? -19.014 16.498 -18.103 1.00 41.98 509 VAL C C 1
ATOM 12324 O O . VAL C 1 509 ? -20.120 16.848 -18.502 1.00 39.72 509 VAL C O 1
ATOM 12328 N N . ASP C 1 510 ? -18.865 15.791 -16.989 1.00 44.09 510 ASP C N 1
ATOM 12329 C CA . ASP C 1 510 ? -19.988 15.370 -16.158 1.00 45.33 510 ASP C CA 1
ATOM 12330 C C . ASP C 1 510 ? -20.961 16.487 -15.778 1.00 44.16 510 ASP C C 1
ATOM 12331 O O . ASP C 1 510 ? -22.156 16.226 -15.593 1.00 43.70 510 ASP C O 1
ATOM 12336 N N . ARG C 1 511 ? -20.457 17.721 -15.695 1.00 42.91 511 ARG C N 1
ATOM 12337 C CA . ARG C 1 511 ? -21.256 18.870 -15.315 1.00 42.61 511 ARG C CA 1
ATOM 12338 C C . ARG C 1 511 ? -22.200 19.347 -16.427 1.00 40.93 511 ARG C C 1
ATOM 12339 O O . ARG C 1 511 ? -23.141 20.087 -16.142 1.00 40.18 511 ARG C O 1
ATOM 12347 N N . ILE C 1 512 ? -21.970 18.927 -17.672 1.00 39.68 512 ILE C N 1
ATOM 12348 C CA . ILE C 1 512 ? -22.742 19.477 -18.815 1.00 38.53 512 ILE C CA 1
ATOM 12349 C C . ILE C 1 512 ? -24.193 19.004 -18.733 1.00 39.24 512 ILE C C 1
ATOM 12350 O O . ILE C 1 512 ? -24.485 17.849 -18.423 1.00 41.10 512 ILE C O 1
ATOM 12355 N N . LYS C 1 513 ? -25.105 19.936 -18.938 1.00 38.50 513 LYS C N 1
ATOM 12356 C CA . LYS C 1 513 ? -26.545 19.678 -18.879 1.00 38.60 513 LYS C CA 1
ATOM 12357 C C . LYS C 1 513 ? -27.300 20.129 -20.133 1.00 37.65 513 LYS C C 1
ATOM 12358 O O . LYS C 1 513 ? -28.482 19.838 -20.297 1.00 36.42 513 LYS C O 1
ATOM 12364 N N . GLU C 1 514 ? -26.604 20.846 -21.013 1.00 35.68 514 GLU C N 1
ATOM 12365 C CA . GLU C 1 514 ? -27.186 21.411 -22.220 1.00 36.26 514 GLU C CA 1
ATOM 12366 C C . GLU C 1 514 ? -26.703 20.732 -23.493 1.00 35.11 514 GLU C C 1
ATOM 12367 O O . GLU C 1 514 ? -25.558 20.289 -23.577 1.00 33.80 514 GLU C O 1
ATOM 12373 N N . PRO C 1 515 ? -27.563 20.701 -24.496 1.00 34.66 515 PRO C N 1
ATOM 12374 C CA . PRO C 1 515 ? -27.162 20.257 -25.833 1.00 34.74 515 PRO C CA 1
ATOM 12375 C C . PRO C 1 515 ? -25.938 21.043 -26.379 1.00 33.17 515 PRO C C 1
ATOM 12376 O O . PRO C 1 515 ? -25.797 22.238 -26.141 1.00 30.06 515 PRO C O 1
ATOM 12380 N N . LEU C 1 516 ? -25.025 20.318 -27.025 1.00 32.67 516 LEU C N 1
ATOM 12381 C CA . LEU C 1 516 ? -23.751 20.854 -27.484 1.00 31.87 516 LEU C CA 1
ATOM 12382 C C . LEU C 1 516 ? -23.539 20.399 -28.932 1.00 32.33 516 LEU C C 1
ATOM 12383 O O . LEU C 1 516 ? -23.768 19.223 -29.247 1.00 31.91 516 LEU C O 1
ATOM 12388 N N . ALA C 1 517 ? -23.137 21.330 -29.787 1.00 29.65 517 ALA C N 1
ATOM 12389 C CA . ALA C 1 517 ? -22.743 21.062 -31.148 1.00 30.41 517 ALA C CA 1
ATOM 12390 C C . ALA C 1 517 ? -21.256 21.365 -31.263 1.00 31.37 517 ALA C C 1
ATOM 12391 O O . ALA C 1 517 ? -20.805 22.448 -30.923 1.00 30.28 517 ALA C O 1
ATOM 12393 N N . LEU C 1 518 ? -20.489 20.376 -31.678 1.00 32.23 518 LEU C N 1
ATOM 12394 C CA . LEU C 1 518 ? -19.068 20.517 -31.884 1.00 33.57 518 LEU C CA 1
ATOM 12395 C C . LEU C 1 518 ? -18.814 20.640 -33.358 1.00 34.07 518 LEU C C 1
ATOM 12396 O O . LEU C 1 518 ? -19.383 19.876 -34.158 1.00 33.67 518 LEU C O 1
ATOM 12401 N N . ILE C 1 519 ? -17.967 21.601 -33.724 1.00 32.48 519 ILE C N 1
ATOM 12402 C CA . ILE C 1 519 ? -17.601 21.827 -35.115 1.00 33.99 519 ILE C CA 1
ATOM 12403 C C . ILE C 1 519 ? -16.087 21.923 -35.106 1.00 36.05 519 ILE C C 1
ATOM 12404 O O . ILE C 1 519 ? -15.480 22.650 -34.283 1.00 33.90 519 ILE C O 1
ATOM 12409 N N A HIS C 1 520 ? -15.454 21.095 -35.910 0.50 37.98 520 HIS C N 1
ATOM 12410 N N B HIS C 1 520 ? -15.462 21.262 -36.065 0.50 37.14 520 HIS C N 1
ATOM 12411 C CA A HIS C 1 520 ? -14.029 20.971 -35.766 0.50 40.65 520 HIS C CA 1
ATOM 12412 C CA B HIS C 1 520 ? -14.014 21.289 -36.147 0.50 39.13 520 HIS C CA 1
ATOM 12413 C C A HIS C 1 520 ? -13.281 20.478 -36.964 0.50 42.05 520 HIS C C 1
ATOM 12414 C C B HIS C 1 520 ? -13.494 20.944 -37.539 0.50 39.69 520 HIS C C 1
ATOM 12415 O O A HIS C 1 520 ? -13.765 19.711 -37.787 0.50 41.20 520 HIS C O 1
ATOM 12416 O O B HIS C 1 520 ? -13.647 19.803 -37.989 0.50 38.87 520 HIS C O 1
ATOM 12429 N N A PRO C 1 521 ? -12.053 20.959 -37.045 0.50 43.15 521 PRO C N 1
ATOM 12430 N N B PRO C 1 521 ? -12.829 21.917 -38.213 0.50 38.76 521 PRO C N 1
ATOM 12431 C CA A PRO C 1 521 ? -11.088 20.791 -38.063 0.50 44.75 521 PRO C CA 1
ATOM 12432 C CA B PRO C 1 521 ? -12.108 21.598 -39.443 0.50 40.88 521 PRO C CA 1
ATOM 12433 C C A PRO C 1 521 ? -10.634 19.369 -38.193 0.50 47.29 521 PRO C C 1
ATOM 12434 C C B PRO C 1 521 ? -10.985 20.606 -39.121 0.50 42.73 521 PRO C C 1
ATOM 12435 O O A PRO C 1 521 ? -10.357 18.676 -37.202 0.50 45.57 521 PRO C O 1
ATOM 12436 O O B PRO C 1 521 ? -10.248 20.828 -38.182 0.50 41.85 521 PRO C O 1
ATOM 12443 N N A GLN C 1 522 ? -10.635 18.938 -39.441 0.50 49.18 522 GLN C N 1
ATOM 12444 N N B GLN C 1 522 ? -10.865 19.522 -39.885 0.50 45.99 522 GLN C N 1
ATOM 12445 C CA A GLN C 1 522 ? -9.752 17.931 -39.858 0.50 52.68 522 GLN C CA 1
ATOM 12446 C CA B GLN C 1 522 ? -10.047 18.374 -39.459 0.50 48.44 522 GLN C CA 1
ATOM 12447 C C A GLN C 1 522 ? -8.364 18.437 -39.565 0.50 54.14 522 GLN C C 1
ATOM 12448 C C B GLN C 1 522 ? -8.521 18.610 -39.389 0.50 51.82 522 GLN C C 1
ATOM 12449 O O A GLN C 1 522 ? -7.589 17.756 -38.886 0.50 56.19 522 GLN C O 1
ATOM 12450 O O B GLN C 1 522 ? -7.815 17.855 -38.718 0.50 54.09 522 GLN C O 1
ATOM 12461 N N . ASN C 1 523 ? -8.023 19.601 -40.131 1.00 52.89 523 ASN C N 1
ATOM 12462 C CA . ASN C 1 523 ? -6.583 19.951 -40.218 1.00 55.92 523 ASN C CA 1
ATOM 12463 C C . ASN C 1 523 ? -6.244 21.267 -39.499 1.00 54.43 523 ASN C C 1
ATOM 12464 O O . ASN C 1 523 ? -5.191 21.878 -39.706 1.00 56.48 523 ASN C O 1
ATOM 12469 N N . ALA C 1 524 ? -7.120 21.684 -38.617 1.00 51.80 524 ALA C N 1
ATOM 12470 C CA . ALA C 1 524 ? -6.816 22.811 -37.736 1.00 51.20 524 ALA C CA 1
ATOM 12471 C C . ALA C 1 524 ? -5.504 22.487 -37.041 1.00 53.45 524 ALA C C 1
ATOM 12472 O O . ALA C 1 524 ? -5.308 21.385 -36.502 1.00 56.13 524 ALA C O 1
ATOM 12474 N N . SER C 1 525 ? -4.550 23.412 -37.139 1.00 55.38 525 SER C N 1
ATOM 12475 C CA . SER C 1 525 ? -3.234 23.176 -36.574 1.00 56.83 525 SER C CA 1
ATOM 12476 C C . SER C 1 525 ? -3.078 23.910 -35.243 1.00 55.75 525 SER C C 1
ATOM 12477 O O . SER C 1 525 ? -2.230 23.556 -34.453 1.00 59.55 525 SER C O 1
ATOM 12480 N N . ARG C 1 526 ? -3.927 24.888 -34.969 1.00 53.63 526 ARG C N 1
ATOM 12481 C CA . ARG C 1 526 ? -3.837 25.635 -33.725 1.00 52.71 526 ARG C CA 1
ATOM 12482 C C . ARG C 1 526 ? -4.552 24.850 -32.620 1.00 51.67 526 ARG C C 1
ATOM 12483 O O . ARG C 1 526 ? -3.945 24.415 -31.639 1.00 53.65 526 ARG C O 1
ATOM 12491 N N . THR C 1 527 ? -5.850 24.683 -32.797 1.00 50.02 527 THR C N 1
ATOM 12492 C CA . THR C 1 527 ? -6.649 23.839 -31.929 1.00 49.66 527 THR C CA 1
ATOM 12493 C C . THR C 1 527 ? -6.855 22.545 -32.728 1.00 49.61 527 THR C C 1
ATOM 12494 O O . THR C 1 527 ? -7.709 22.562 -33.623 1.00 49.87 527 THR C O 1
ATOM 12498 N N . PRO C 1 528 ? -6.103 21.449 -32.428 1.00 50.57 528 PRO C N 1
ATOM 12499 C CA . PRO C 1 528 ? -6.175 20.176 -33.195 1.00 52.01 528 PRO C CA 1
ATOM 12500 C C . PRO C 1 528 ? -7.389 19.265 -32.941 1.00 51.03 528 PRO C C 1
ATOM 12501 O O . PRO C 1 528 ? -8.146 19.547 -32.026 1.00 49.99 528 PRO C O 1
ATOM 12505 N N . LEU C 1 529 ? -7.505 18.157 -33.710 1.00 53.92 529 LEU C N 1
ATOM 12506 C CA A LEU C 1 529 ? -8.651 17.187 -33.641 0.50 52.94 529 LEU C CA 1
ATOM 12507 C CA B LEU C 1 529 ? -8.665 17.216 -33.620 0.50 52.82 529 LEU C CA 1
ATOM 12508 C C . LEU C 1 529 ? -8.525 16.138 -32.546 1.00 53.36 529 LEU C C 1
ATOM 12509 O O . LEU C 1 529 ? -9.514 15.683 -31.971 1.00 52.59 529 LEU C O 1
ATOM 12518 N N . LYS C 1 530 ? -7.321 15.686 -32.299 1.00 54.11 530 LYS C N 1
ATOM 12519 C CA . LYS C 1 530 ? -7.159 14.538 -31.401 1.00 54.87 530 LYS C CA 1
ATOM 12520 C C . LYS C 1 530 ? -7.801 14.698 -29.988 1.00 53.32 530 LYS C C 1
ATOM 12521 O O . LYS C 1 530 ? -8.375 13.728 -29.443 1.00 54.17 530 LYS C O 1
ATOM 12523 N N . PRO C 1 531 ? -7.669 15.891 -29.369 1.00 51.14 531 PRO C N 1
ATOM 12524 C CA . PRO C 1 531 ? -8.401 16.115 -28.112 1.00 49.76 531 PRO C CA 1
ATOM 12525 C C . PRO C 1 531 ? -9.926 16.125 -28.304 1.00 47.32 531 PRO C C 1
ATOM 12526 O O . PRO C 1 531 ? -10.656 15.698 -27.408 1.00 46.29 531 PRO C O 1
ATOM 12530 N N . LEU C 1 532 ? -10.403 16.659 -29.430 1.00 46.94 532 LEU C N 1
ATOM 12531 C CA . LEU C 1 532 ? -11.839 16.681 -29.688 1.00 45.34 532 LEU C CA 1
ATOM 12532 C C . LEU C 1 532 ? -12.383 15.256 -29.748 1.00 46.25 532 LEU C C 1
ATOM 12533 O O . LEU C 1 532 ? -13.427 14.970 -29.200 1.00 46.40 532 LEU C O 1
ATOM 12538 N N . LEU C 1 533 ? -11.658 14.342 -30.376 1.00 48.53 533 LEU C N 1
ATOM 12539 C CA . LEU C 1 533 ? -12.089 12.954 -30.432 1.00 48.84 533 LEU C CA 1
ATOM 12540 C C . LEU C 1 533 ? -12.139 12.370 -29.010 1.00 49.86 533 LEU C C 1
ATOM 12541 O O . LEU C 1 533 ? -13.011 11.544 -28.682 1.00 49.92 533 LEU C O 1
ATOM 12546 N N . ARG C 1 534 ? -11.198 12.776 -28.154 1.00 50.06 534 ARG C N 1
ATOM 12547 C CA . ARG C 1 534 ? -11.232 12.324 -26.774 1.00 49.60 534 ARG C CA 1
ATOM 12548 C C . ARG C 1 534 ? -12.427 12.942 -26.012 1.00 46.81 534 ARG C C 1
ATOM 12549 O O . ARG C 1 534 ? -13.040 12.290 -25.173 1.00 47.13 534 ARG C O 1
ATOM 12557 N N . LEU C 1 535 ? -12.744 14.192 -26.308 1.00 45.18 535 LEU C N 1
ATOM 12558 C CA . LEU C 1 535 ? -13.924 14.849 -25.713 1.00 43.11 535 LEU C CA 1
ATOM 12559 C C . LEU C 1 535 ? -15.197 14.065 -26.059 1.00 43.43 535 LEU C C 1
ATOM 12560 O O . LEU C 1 535 ? -16.054 13.822 -25.186 1.00 43.03 535 LEU C O 1
ATOM 12565 N N . MET C 1 536 ? -15.317 13.681 -27.325 1.00 43.56 536 MET C N 1
ATOM 12566 C CA . MET C 1 536 ? -16.474 12.909 -27.805 1.00 43.44 536 MET C CA 1
ATOM 12567 C C . MET C 1 536 ? -16.602 11.601 -27.041 1.00 44.18 536 MET C C 1
ATOM 12568 O O . MET C 1 536 ? -17.663 11.261 -26.555 1.00 43.01 536 MET C O 1
ATOM 12573 N N . GLY C 1 537 ? -15.499 10.860 -26.893 1.00 47.31 537 GLY C N 1
ATOM 12574 C CA . GLY C 1 537 ? -15.490 9.702 -26.029 1.00 48.41 537 GLY C CA 1
ATOM 12575 C C . GLY C 1 537 ? -16.028 9.951 -24.619 1.00 47.73 537 GLY C C 1
ATOM 12576 O O . GLY C 1 537 ? -16.804 9.178 -24.093 1.00 47.78 537 GLY C O 1
ATOM 12577 N N . GLU C 1 538 ? -15.583 11.039 -24.003 1.00 47.23 538 GLU C N 1
ATOM 12578 C CA . GLU C 1 538 ? -15.976 11.432 -22.627 1.00 47.24 538 GLU C CA 1
ATOM 12579 C C . GLU C 1 538 ? -17.463 11.786 -22.559 1.00 45.16 538 GLU C C 1
ATOM 12580 O O . GLU C 1 538 ? -18.164 11.377 -21.647 1.00 45.41 538 GLU C O 1
ATOM 12586 N N . LEU C 1 539 ? -17.928 12.574 -23.528 1.00 43.63 539 LEU C N 1
ATOM 12587 C CA . LEU C 1 539 ? -19.348 12.948 -23.631 1.00 42.15 539 LEU C CA 1
ATOM 12588 C C . LEU C 1 539 ? -20.196 11.685 -23.680 1.00 42.97 539 LEU C C 1
ATOM 12589 O O . LEU C 1 539 ? -21.178 11.529 -22.961 1.00 41.52 539 LEU C O 1
ATOM 12594 N N . LEU C 1 540 ? -19.762 10.768 -24.526 1.00 44.39 540 LEU C N 1
ATOM 12595 C CA . LEU C 1 540 ? -20.443 9.499 -24.708 1.00 46.82 540 LEU C CA 1
ATOM 12596 C C . LEU C 1 540 ? -20.409 8.716 -23.381 1.00 49.03 540 LEU C C 1
ATOM 12597 O O . LEU C 1 540 ? -21.440 8.284 -22.834 1.00 48.61 540 LEU C O 1
ATOM 12602 N N . ALA C 1 541 ? -19.209 8.595 -22.826 1.00 50.03 541 ALA C N 1
ATOM 12603 C CA . ALA C 1 541 ? -19.057 7.859 -21.576 1.00 51.95 541 ALA C CA 1
ATOM 12604 C C . ALA C 1 541 ? -19.903 8.478 -20.427 1.00 50.32 541 ALA C C 1
ATOM 12605 O O . ALA C 1 541 ? -20.451 7.740 -19.617 1.00 50.65 541 ALA C O 1
ATOM 12607 N N . ARG C 1 542 ? -20.072 9.816 -20.386 1.00 47.01 542 ARG C N 1
ATOM 12608 C CA . ARG C 1 542 ? -20.912 10.444 -19.356 1.00 45.77 542 ARG C CA 1
ATOM 12609 C C . ARG C 1 542 ? -22.391 10.602 -19.775 1.00 46.49 542 ARG C C 1
ATOM 12610 O O . ARG C 1 542 ? -23.168 11.264 -19.070 1.00 45.50 542 ARG C O 1
ATOM 12618 N N . GLY C 1 543 ? -22.780 10.031 -20.920 1.00 47.54 543 GLY C N 1
ATOM 12619 C CA . GLY C 1 543 ? -24.188 10.055 -21.354 1.00 47.52 543 GLY C CA 1
ATOM 12620 C C . GLY C 1 543 ? -24.697 11.429 -21.733 1.00 45.77 543 GLY C C 1
ATOM 12621 O O . GLY C 1 543 ? -25.850 11.754 -21.476 1.00 46.09 543 GLY C O 1
ATOM 12622 N N . LYS C 1 544 ? -23.820 12.263 -22.283 1.00 43.97 544 LYS C N 1
ATOM 12623 C CA . LYS C 1 544 ? -24.184 13.600 -22.678 1.00 42.40 544 LYS C CA 1
ATOM 12624 C C . LYS C 1 544 ? -24.633 13.545 -24.132 1.00 42.30 544 LYS C C 1
ATOM 12625 O O . LYS C 1 544 ? -24.154 12.728 -24.889 1.00 44.50 544 LYS C O 1
ATOM 12631 N N . THR C 1 545 ? -25.577 14.398 -24.476 1.00 40.69 545 THR C N 1
ATOM 12632 C CA . THR C 1 545 ? -26.110 14.458 -25.815 1.00 41.33 545 THR C CA 1
ATOM 12633 C C . THR C 1 545 ? -25.371 15.520 -26.565 1.00 38.19 545 THR C C 1
ATOM 12634 O O . THR C 1 545 ? -25.155 16.611 -26.033 1.00 37.43 545 THR C O 1
ATOM 12638 N N . PHE C 1 546 ? -24.939 15.195 -27.778 1.00 36.00 546 PHE C N 1
ATOM 12639 C CA . PHE C 1 546 ? -24.156 16.138 -28.569 1.00 35.86 546 PHE C CA 1
ATOM 12640 C C . PHE C 1 546 ? -24.243 15.748 -30.011 1.00 35.30 546 PHE C C 1
ATOM 12641 O O . PHE C 1 546 ? -24.569 14.609 -30.321 1.00 35.12 546 PHE C O 1
ATOM 12649 N N . GLU C 1 547 ? -23.945 16.714 -30.872 1.00 34.34 547 GLU C N 1
ATOM 12650 C CA . GLU C 1 547 ? -23.654 16.436 -32.263 1.00 34.94 547 GLU C CA 1
ATOM 12651 C C . GLU C 1 547 ? -22.253 16.937 -32.571 1.00 34.46 547 GLU C C 1
ATOM 12652 O O . GLU C 1 547 ? -21.738 17.822 -31.876 1.00 33.14 547 GLU C O 1
ATOM 12658 N N . ALA C 1 548 ? -21.672 16.417 -33.636 1.00 34.98 548 ALA C N 1
ATOM 12659 C CA . ALA C 1 548 ? -20.331 16.825 -34.054 1.00 35.42 548 ALA C CA 1
ATOM 12660 C C . ALA C 1 548 ? -20.226 16.867 -35.571 1.00 35.28 548 ALA C C 1
ATOM 12661 O O . ALA C 1 548 ? -20.810 16.019 -36.267 1.00 35.29 548 ALA C O 1
ATOM 12663 N N . HIS C 1 549 ? -19.453 17.838 -36.064 1.00 34.97 549 HIS C N 1
ATOM 12664 C CA . HIS C 1 549 ? -19.163 18.048 -37.469 1.00 36.14 549 HIS C CA 1
ATOM 12665 C C . HIS C 1 549 ? -17.663 18.308 -37.652 1.00 38.22 549 HIS C C 1
ATOM 12666 O O . HIS C 1 549 ? -17.136 19.304 -37.152 1.00 36.14 549 HIS C O 1
ATOM 12673 N N . ILE C 1 550 ? -17.002 17.381 -38.341 1.00 39.60 550 ILE C N 1
ATOM 12674 C CA . ILE C 1 550 ? -15.579 17.462 -38.641 1.00 42.65 550 ILE C CA 1
ATOM 12675 C C . ILE C 1 550 ? -15.417 17.689 -40.149 1.00 44.19 550 ILE C C 1
ATOM 12676 O O . ILE C 1 550 ? -15.828 16.836 -40.953 1.00 44.24 550 ILE C O 1
ATOM 12681 N N . ILE C 1 551 ? -14.845 18.839 -40.522 1.00 44.05 551 ILE C N 1
ATOM 12682 C CA . ILE C 1 551 ? -14.886 19.382 -41.885 1.00 45.24 551 ILE C CA 1
ATOM 12683 C C . ILE C 1 551 ? -13.567 19.054 -42.564 1.00 48.48 551 ILE C C 1
ATOM 12684 O O . ILE C 1 551 ? -12.519 19.293 -41.942 1.00 49.37 551 ILE C O 1
ATOM 12688 N N . PRO C 1 552 ? -13.609 18.495 -43.805 1.00 49.46 552 PRO C N 1
ATOM 12689 C CA . PRO C 1 552 ? -12.450 17.905 -44.454 1.00 52.01 552 PRO C CA 1
ATOM 12690 C C . PRO C 1 552 ? -11.574 18.972 -45.131 1.00 53.09 552 PRO C C 1
ATOM 12691 O O . PRO C 1 552 ? -12.089 20.016 -45.576 1.00 51.62 552 PRO C O 1
ATOM 12695 N N . ASP C 1 553 ? -10.271 18.704 -45.197 1.00 55.06 553 ASP C N 1
ATOM 12696 C CA . ASP C 1 553 ? -9.318 19.522 -45.980 1.00 56.39 553 ASP C CA 1
ATOM 12697 C C . ASP C 1 553 ? -9.455 21.023 -45.684 1.00 55.28 553 ASP C C 1
ATOM 12698 O O . ASP C 1 553 ? -9.391 21.848 -46.602 1.00 56.31 553 ASP C O 1
ATOM 12703 N N . ALA C 1 554 ? -9.660 21.349 -44.415 1.00 52.55 554 ALA C N 1
ATOM 12704 C CA . ALA C 1 554 ? -9.828 22.714 -43.962 1.00 51.89 554 ALA C CA 1
ATOM 12705 C C . ALA C 1 554 ? -9.219 22.813 -42.615 1.00 52.04 554 ALA C C 1
ATOM 12706 O O . ALA C 1 554 ? -9.042 21.799 -41.919 1.00 53.37 554 ALA C O 1
ATOM 12708 N N . GLY C 1 555 ? -8.901 24.056 -42.260 1.00 52.06 555 GLY C N 1
ATOM 12709 C CA . GLY C 1 555 ? -8.325 24.386 -40.980 1.00 51.35 555 GLY C CA 1
ATOM 12710 C C . GLY C 1 555 ? -8.909 25.705 -40.512 1.00 49.63 555 GLY C C 1
ATOM 12711 O O . GLY C 1 555 ? -10.094 26.059 -40.749 1.00 48.39 555 GLY C O 1
ATOM 12712 N N . HIS C 1 556 ? -8.062 26.434 -39.818 1.00 49.97 556 HIS C N 1
ATOM 12713 C CA . HIS C 1 556 ? -8.492 27.615 -39.117 1.00 49.11 556 HIS C CA 1
ATOM 12714 C C . HIS C 1 556 ? -8.831 28.817 -40.032 1.00 49.21 556 HIS C C 1
ATOM 12715 O O . HIS C 1 556 ? -9.775 29.606 -39.765 1.00 50.00 556 HIS C O 1
ATOM 12722 N N . ALA C 1 557 ? -8.028 28.950 -41.067 1.00 50.53 557 ALA C N 1
ATOM 12723 C CA . ALA C 1 557 ? -8.075 30.076 -41.997 1.00 51.64 557 ALA C CA 1
ATOM 12724 C C . ALA C 1 557 ? -8.975 29.686 -43.173 1.00 51.13 557 ALA C C 1
ATOM 12725 O O . ALA C 1 557 ? -8.537 29.137 -44.161 1.00 54.63 557 ALA C O 1
ATOM 12727 N N . ILE C 1 558 ? -10.264 29.968 -43.052 1.00 49.99 558 ILE C N 1
ATOM 12728 C CA . ILE C 1 558 ? -11.182 29.553 -44.131 1.00 50.07 558 ILE C CA 1
ATOM 12729 C C . ILE C 1 558 ? -11.044 30.503 -45.309 1.00 51.37 558 ILE C C 1
ATOM 12730 O O . ILE C 1 558 ? -11.181 31.719 -45.131 1.00 53.39 558 ILE C O 1
ATOM 12735 N N . ASN C 1 559 ? -10.732 29.968 -46.486 1.00 52.58 559 ASN C N 1
ATOM 12736 C CA . ASN C 1 559 ? -10.532 30.802 -47.673 1.00 53.04 559 ASN C CA 1
ATOM 12737 C C . ASN C 1 559 ? -11.471 30.493 -48.867 1.00 53.33 559 ASN C C 1
ATOM 12738 O O . ASN C 1 559 ? -11.257 30.992 -49.963 1.00 56.28 559 ASN C O 1
ATOM 12743 N N . THR C 1 560 ? -12.524 29.686 -48.654 1.00 52.43 560 THR C N 1
ATOM 12744 C CA . THR C 1 560 ? -13.560 29.444 -49.704 1.00 51.94 560 THR C CA 1
ATOM 12745 C C . THR C 1 560 ? -14.967 29.566 -49.134 1.00 48.47 560 THR C C 1
ATOM 12746 O O . THR C 1 560 ? -15.150 29.527 -47.940 1.00 46.90 560 THR C O 1
ATOM 12749 N N . MET C 1 561 ? -15.952 29.752 -50.009 1.00 49.91 561 MET C N 1
ATOM 12750 C CA A MET C 1 561 ? -17.383 29.765 -49.601 0.50 48.20 561 MET C CA 1
ATOM 12751 C CA B MET C 1 561 ? -17.382 29.743 -49.631 0.50 47.89 561 MET C CA 1
ATOM 12752 C C . MET C 1 561 ? -17.832 28.368 -49.146 1.00 47.07 561 MET C C 1
ATOM 12753 O O . MET C 1 561 ? -18.653 28.246 -48.234 1.00 45.64 561 MET C O 1
ATOM 12762 N N . GLU C 1 562 ? -17.302 27.314 -49.763 1.00 47.70 562 GLU C N 1
ATOM 12763 C CA . GLU C 1 562 ? -17.640 25.943 -49.368 1.00 47.68 562 GLU C CA 1
ATOM 12764 C C . GLU C 1 562 ? -17.227 25.617 -47.903 1.00 46.86 562 GLU C C 1
ATOM 12765 O O . GLU C 1 562 ? -17.950 24.964 -47.152 1.00 46.10 562 GLU C O 1
ATOM 12767 N N . ASP C 1 563 ? -16.050 26.050 -47.485 1.00 48.10 563 ASP C N 1
ATOM 12768 C CA . ASP C 1 563 ? -15.596 25.706 -46.138 1.00 46.56 563 ASP C CA 1
ATOM 12769 C C . ASP C 1 563 ? -16.317 26.626 -45.164 1.00 43.79 563 ASP C C 1
ATOM 12770 O O . ASP C 1 563 ? -16.809 26.229 -44.074 1.00 42.35 563 ASP C O 1
ATOM 12775 N N . ALA C 1 564 ? -16.479 27.873 -45.576 1.00 44.00 564 ALA C N 1
ATOM 12776 C CA . ALA C 1 564 ? -17.232 28.791 -44.722 1.00 41.28 564 ALA C CA 1
ATOM 12777 C C . ALA C 1 564 ? -18.660 28.291 -44.529 1.00 39.24 564 ALA C C 1
ATOM 12778 O O . ALA C 1 564 ? -19.142 28.279 -43.422 1.00 38.43 564 ALA C O 1
ATOM 12780 N N . VAL C 1 565 ? -19.303 27.809 -45.575 1.00 40.76 565 VAL C N 1
ATOM 12781 C CA . VAL C 1 565 ? -20.634 27.191 -45.415 1.00 39.82 565 VAL C CA 1
ATOM 12782 C C . VAL C 1 565 ? -20.609 26.017 -44.463 1.00 39.42 565 VAL C C 1
ATOM 12783 O O . VAL C 1 565 ? -21.352 26.058 -43.485 1.00 38.27 565 VAL C O 1
ATOM 12787 N N . LYS C 1 566 ? -19.754 25.014 -44.691 1.00 40.96 566 LYS C N 1
ATOM 12788 C CA . LYS C 1 566 ? -19.619 23.847 -43.777 1.00 40.21 566 LYS C CA 1
ATOM 12789 C C . LYS C 1 566 ? -19.248 24.103 -42.280 1.00 40.30 566 LYS C C 1
ATOM 12790 O O . LYS C 1 566 ? -19.591 23.262 -41.413 1.00 40.91 566 LYS C O 1
ATOM 12796 N N . ILE C 1 567 ? -18.504 25.175 -41.960 1.00 38.78 567 ILE C N 1
ATOM 12797 C CA . ILE C 1 567 ? -18.180 25.467 -40.569 1.00 38.40 567 ILE C CA 1
ATOM 12798 C C . ILE C 1 567 ? -19.316 26.286 -39.918 1.00 37.01 567 ILE C C 1
ATOM 12799 O O . ILE C 1 567 ? -19.525 26.191 -38.720 1.00 37.50 567 ILE C O 1
ATOM 12804 N N . LEU C 1 568 ? -20.020 27.098 -40.712 1.00 35.88 568 LEU C N 1
ATOM 12805 C CA . LEU C 1 568 ? -21.083 27.981 -40.188 1.00 34.40 568 LEU C CA 1
ATOM 12806 C C . LEU C 1 568 ? -22.458 27.351 -40.211 1.00 33.65 568 LEU C C 1
ATOM 12807 O O . LEU C 1 568 ? -23.226 27.462 -39.233 1.00 31.64 568 LEU C O 1
ATOM 12812 N N . LEU C 1 569 ? -22.805 26.660 -41.293 1.00 33.65 569 LEU C N 1
ATOM 12813 C CA . LEU C 1 569 ? -24.207 26.199 -41.414 1.00 34.05 569 LEU C CA 1
ATOM 12814 C C . LEU C 1 569 ? -24.622 25.261 -40.281 1.00 33.39 569 LEU C C 1
ATOM 12815 O O . LEU C 1 569 ? -25.751 25.404 -39.747 1.00 34.56 569 LEU C O 1
ATOM 12820 N N . PRO C 1 570 ? -23.748 24.317 -39.897 1.00 33.82 570 PRO C N 1
ATOM 12821 C CA . PRO C 1 570 ? -24.161 23.457 -38.803 1.00 33.87 570 PRO C CA 1
ATOM 12822 C C . PRO C 1 570 ? -24.496 24.230 -37.550 1.00 32.25 570 PRO C C 1
ATOM 12823 O O . PRO C 1 570 ? -25.406 23.868 -36.884 1.00 32.70 570 PRO C O 1
ATOM 12827 N N . ALA C 1 571 ? -23.736 25.285 -37.241 1.00 30.73 571 ALA C N 1
ATOM 12828 C CA . ALA C 1 571 ? -24.032 26.145 -36.086 1.00 29.39 571 ALA C CA 1
ATOM 12829 C C . ALA C 1 571 ? -25.403 26.764 -36.195 1.00 29.65 571 ALA C C 1
ATOM 12830 O O . ALA C 1 571 ? -26.166 26.713 -35.244 1.00 28.39 571 ALA C O 1
ATOM 12832 N N . VAL C 1 572 ? -25.718 27.382 -37.342 1.00 29.77 572 VAL C N 1
ATOM 12833 C CA . VAL C 1 572 ? -27.006 28.044 -37.474 1.00 29.60 572 VAL C CA 1
ATOM 12834 C C . VAL C 1 572 ? -28.154 27.037 -37.479 1.00 30.89 572 VAL C C 1
ATOM 12835 O O . VAL C 1 572 ? -29.197 27.284 -36.879 1.00 29.06 572 VAL C O 1
ATOM 12839 N N . PHE C 1 573 ? -27.977 25.909 -38.164 1.00 31.02 573 PHE C N 1
ATOM 12840 C CA . PHE C 1 573 ? -29.021 24.896 -38.180 1.00 32.22 573 PHE C CA 1
ATOM 12841 C C . PHE C 1 573 ? -29.277 24.349 -36.771 1.00 30.82 573 PHE C C 1
ATOM 12842 O O . PHE C 1 573 ? -30.392 24.154 -36.409 1.00 31.01 573 PHE C O 1
ATOM 12850 N N . PHE C 1 574 ? -28.221 24.124 -35.997 1.00 30.80 574 PHE C N 1
ATOM 12851 C CA . PHE C 1 574 ? -28.330 23.646 -34.627 1.00 31.28 574 PHE C CA 1
ATOM 12852 C C . PHE C 1 574 ? -29.084 24.626 -33.746 1.00 30.79 574 PHE C C 1
ATOM 12853 O O . PHE C 1 574 ? -30.020 24.243 -33.067 1.00 29.55 574 PHE C O 1
ATOM 12861 N N . LEU C 1 575 ? -28.673 25.889 -33.777 1.00 30.62 575 LEU C N 1
ATOM 12862 C CA . LEU C 1 575 ? -29.384 26.930 -33.004 1.00 31.15 575 LEU C CA 1
ATOM 12863 C C . LEU C 1 575 ? -30.849 27.120 -33.420 1.00 31.53 575 LEU C C 1
ATOM 12864 O O . LEU C 1 575 ? -31.719 27.219 -32.566 1.00 31.87 575 LEU C O 1
ATOM 12869 N N . ALA C 1 576 ? -31.126 27.188 -34.725 1.00 32.97 576 ALA C N 1
ATOM 12870 C CA . ALA C 1 576 ? -32.508 27.283 -35.227 1.00 33.36 576 ALA C CA 1
ATOM 12871 C C . ALA C 1 576 ? -33.372 26.121 -34.710 1.00 33.78 576 ALA C C 1
ATOM 12872 O O . ALA C 1 576 ? -34.537 26.318 -34.352 1.00 33.95 576 ALA C O 1
ATOM 12874 N N . THR C 1 577 ? -32.796 24.918 -34.667 1.00 33.81 577 THR C N 1
ATOM 12875 C CA . THR C 1 577 ? -33.514 23.758 -34.213 1.00 35.18 577 THR C CA 1
ATOM 12876 C C . THR C 1 577 ? -33.808 23.829 -32.721 1.00 35.18 577 THR C C 1
ATOM 12877 O O . THR C 1 577 ? -34.934 23.567 -32.294 1.00 35.87 577 THR C O 1
ATOM 12881 N N . GLN C 1 578 ? -32.797 24.234 -31.958 1.00 34.65 578 GLN C N 1
ATOM 12882 C CA . GLN C 1 578 ? -32.915 24.415 -30.524 1.00 34.17 578 GLN C CA 1
ATOM 12883 C C . GLN C 1 578 ? -34.001 25.436 -30.187 1.00 35.01 578 GLN C C 1
ATOM 12884 O O . GLN C 1 578 ? -34.762 25.228 -29.285 1.00 35.08 578 GLN C O 1
ATOM 12890 N N . ARG C 1 579 ? -34.081 26.515 -30.950 1.00 34.26 579 ARG C N 1
ATOM 12891 C CA . ARG C 1 579 ? -35.094 27.527 -30.760 1.00 36.51 579 ARG C CA 1
ATOM 12892 C C . ARG C 1 579 ? -36.527 26.979 -30.835 1.00 37.90 579 ARG C C 1
ATOM 12893 O O . ARG C 1 579 ? -37.420 27.483 -30.165 1.00 40.51 579 ARG C O 1
ATOM 12901 N N . GLU C 1 580 ? -36.743 25.926 -31.624 1.00 38.83 580 GLU C N 1
ATOM 12902 C CA . GLU C 1 580 ? -38.062 25.255 -31.670 1.00 42.20 580 GLU C CA 1
ATOM 12903 C C . GLU C 1 580 ? -38.258 24.168 -30.609 1.00 44.86 580 GLU C C 1
ATOM 12904 O O . GLU C 1 580 ? -39.385 23.639 -30.436 1.00 49.07 580 GLU C O 1
ATOM 12910 N N . ARG C 1 581 ? -37.192 23.852 -29.890 1.00 45.76 581 ARG C N 1
ATOM 12911 C CA . ARG C 1 581 ? -37.214 22.842 -28.850 1.00 48.84 581 ARG C CA 1
ATOM 12912 C C . ARG C 1 581 ? -37.352 23.553 -27.514 1.00 51.00 581 ARG C C 1
ATOM 12913 O O . ARG C 1 581 ? -38.371 24.224 -27.274 1.00 54.51 581 ARG C O 1
ATOM 12915 N N . VAL D 1 7 ? -20.236 24.947 -54.827 1.00 59.88 7 VAL D N 1
ATOM 12916 C CA . VAL D 1 7 ? -21.441 24.425 -55.482 1.00 59.02 7 VAL D CA 1
ATOM 12917 C C . VAL D 1 7 ? -22.704 25.162 -55.003 1.00 56.86 7 VAL D C 1
ATOM 12918 O O . VAL D 1 7 ? -22.626 26.133 -54.253 1.00 58.50 7 VAL D O 1
ATOM 12922 N N . GLU D 1 8 ? -23.870 24.706 -55.438 1.00 55.11 8 GLU D N 1
ATOM 12923 C CA . GLU D 1 8 ? -25.099 25.447 -55.148 1.00 54.64 8 GLU D CA 1
ATOM 12924 C C . GLU D 1 8 ? -25.891 24.873 -53.974 1.00 51.15 8 GLU D C 1
ATOM 12925 O O . GLU D 1 8 ? -26.866 24.152 -54.176 1.00 49.32 8 GLU D O 1
ATOM 12931 N N . PHE D 1 9 ? -25.476 25.238 -52.762 1.00 50.70 9 PHE D N 1
ATOM 12932 C CA . PHE D 1 9 ? -25.980 24.602 -51.544 1.00 47.37 9 PHE D CA 1
ATOM 12933 C C . PHE D 1 9 ? -27.467 24.863 -51.362 1.00 45.81 9 PHE D C 1
ATOM 12934 O O . PHE D 1 9 ? -28.209 23.935 -51.117 1.00 42.69 9 PHE D O 1
ATOM 12942 N N . SER D 1 10 ? -27.900 26.118 -51.507 1.00 46.66 10 SER D N 1
ATOM 12943 C CA . SER D 1 10 ? -29.296 26.436 -51.218 1.00 46.52 10 SER D CA 1
ATOM 12944 C C . SER D 1 10 ? -30.238 25.761 -52.232 1.00 45.72 10 SER D C 1
ATOM 12945 O O . SER D 1 10 ? -31.346 25.362 -51.894 1.00 42.56 10 SER D O 1
ATOM 12948 N N . ARG D 1 11 ? -29.777 25.629 -53.458 1.00 45.35 11 ARG D N 1
ATOM 12949 C CA . ARG D 1 11 ? -30.557 24.924 -54.458 1.00 47.26 11 ARG D CA 1
ATOM 12950 C C . ARG D 1 11 ? -30.764 23.478 -54.118 1.00 43.95 11 ARG D C 1
ATOM 12951 O O . ARG D 1 11 ? -31.860 22.976 -54.330 1.00 43.15 11 ARG D O 1
ATOM 12959 N N . ILE D 1 12 ? -29.700 22.813 -53.664 1.00 42.42 12 ILE D N 1
ATOM 12960 C CA . ILE D 1 12 ? -29.799 21.443 -53.184 1.00 41.53 12 ILE D CA 1
ATOM 12961 C C . ILE D 1 12 ? -30.813 21.365 -52.028 1.00 40.07 12 ILE D C 1
ATOM 12962 O O . ILE D 1 12 ? -31.655 20.485 -52.022 1.00 35.80 12 ILE D O 1
ATOM 12967 N N . VAL D 1 13 ? -30.749 22.305 -51.089 1.00 40.38 13 VAL D N 1
ATOM 12968 C CA . VAL D 1 13 ? -31.654 22.270 -49.941 1.00 39.75 13 VAL D CA 1
ATOM 12969 C C . VAL D 1 13 ? -33.105 22.485 -50.359 1.00 40.65 13 VAL D C 1
ATOM 12970 O O . VAL D 1 13 ? -33.992 21.788 -49.866 1.00 38.49 13 VAL D O 1
ATOM 12974 N N . ARG D 1 14 ? -33.350 23.432 -51.257 1.00 41.05 14 ARG D N 1
ATOM 12975 C CA . ARG D 1 14 ? -34.699 23.707 -51.709 1.00 43.46 14 ARG D CA 1
ATOM 12976 C C . ARG D 1 14 ? -35.254 22.464 -52.394 1.00 41.06 14 ARG D C 1
ATOM 12977 O O . ARG D 1 14 ? -36.417 22.140 -52.225 1.00 40.54 14 ARG D O 1
ATOM 12985 N N . ASP D 1 15 ? -34.417 21.769 -53.157 1.00 40.44 15 ASP D N 1
ATOM 12986 C CA . ASP D 1 15 ? -34.859 20.608 -53.897 1.00 40.21 15 ASP D CA 1
ATOM 12987 C C . ASP D 1 15 ? -35.126 19.485 -52.931 1.00 39.52 15 ASP D C 1
ATOM 12988 O O . ASP D 1 15 ? -36.110 18.748 -53.097 1.00 37.08 15 ASP D O 1
ATOM 12993 N N . VAL D 1 16 ? -34.244 19.339 -51.936 1.00 37.59 16 VAL D N 1
ATOM 12994 C CA . VAL D 1 16 ? -34.435 18.263 -50.952 1.00 36.84 16 VAL D CA 1
ATOM 12995 C C . VAL D 1 16 ? -35.753 18.521 -50.188 1.00 37.15 16 VAL D C 1
ATOM 12996 O O . VAL D 1 16 ? -36.501 17.580 -49.975 1.00 37.43 16 VAL D O 1
ATOM 13000 N N . GLU D 1 17 ? -36.045 19.767 -49.853 1.00 37.62 17 GLU D N 1
ATOM 13001 C CA . GLU D 1 17 ? -37.296 20.150 -49.174 1.00 39.94 17 GLU D CA 1
ATOM 13002 C C . GLU D 1 17 ? -38.507 19.721 -49.984 1.00 40.35 17 GLU D C 1
ATOM 13003 O O . GLU D 1 17 ? -39.472 19.212 -49.437 1.00 39.44 17 GLU D O 1
ATOM 13009 N N . ARG D 1 18 ? -38.474 19.993 -51.280 1.00 40.96 18 ARG D N 1
ATOM 13010 C CA . ARG D 1 18 ? -39.590 19.610 -52.142 1.00 42.18 18 ARG D CA 1
ATOM 13011 C C . ARG D 1 18 ? -39.745 18.090 -52.223 1.00 40.36 18 ARG D C 1
ATOM 13012 O O . ARG D 1 18 ? -40.846 17.606 -52.230 1.00 39.63 18 ARG D O 1
ATOM 13020 N N . LEU D 1 19 ? -38.635 17.362 -52.324 1.00 39.27 19 LEU D N 1
ATOM 13021 C CA . LEU D 1 19 ? -38.668 15.915 -52.414 1.00 38.36 19 LEU D CA 1
ATOM 13022 C C . LEU D 1 19 ? -39.179 15.278 -51.114 1.00 38.43 19 LEU D C 1
ATOM 13023 O O . LEU D 1 19 ? -39.923 14.291 -51.144 1.00 37.66 19 LEU D O 1
ATOM 13028 N N . ILE D 1 20 ? -38.791 15.861 -49.988 1.00 38.38 20 ILE D N 1
ATOM 13029 C CA . ILE D 1 20 ? -39.264 15.426 -48.674 1.00 38.91 20 ILE D CA 1
ATOM 13030 C C . ILE D 1 20 ? -40.726 15.776 -48.473 1.00 39.55 20 ILE D C 1
ATOM 13031 O O . ILE D 1 20 ? -41.471 14.958 -47.938 1.00 41.84 20 ILE D O 1
ATOM 13036 N N . ALA D 1 21 ? -41.159 16.953 -48.923 1.00 40.16 21 ALA D N 1
ATOM 13037 C CA . ALA D 1 21 ? -42.540 17.419 -48.692 1.00 41.44 21 ALA D CA 1
ATOM 13038 C C . ALA D 1 21 ? -43.589 16.789 -49.629 1.00 41.03 21 ALA D C 1
ATOM 13039 O O . ALA D 1 21 ? -44.756 16.803 -49.309 1.00 41.40 21 ALA D O 1
ATOM 13041 N N . VAL D 1 22 ? -43.172 16.212 -50.757 1.00 39.41 22 VAL D N 1
ATOM 13042 C CA . VAL D 1 22 ? -44.146 15.801 -51.781 1.00 39.38 22 VAL D CA 1
ATOM 13043 C C . VAL D 1 22 ? -45.144 14.828 -51.179 1.00 37.80 22 VAL D C 1
ATOM 13044 O O . VAL D 1 22 ? -44.741 13.907 -50.496 1.00 38.60 22 VAL D O 1
ATOM 13048 N N . GLU D 1 23 ? -46.436 15.047 -51.363 1.00 42.11 23 GLU D N 1
ATOM 13049 C CA . GLU D 1 23 ? -47.386 14.087 -50.773 1.00 43.37 23 GLU D CA 1
ATOM 13050 C C . GLU D 1 23 ? -47.378 12.812 -51.564 1.00 40.73 23 GLU D C 1
ATOM 13051 O O . GLU D 1 23 ? -47.378 12.845 -52.776 1.00 41.99 23 GLU D O 1
ATOM 13057 N N . LYS D 1 24 ? -47.284 11.697 -50.855 1.00 35.26 24 LYS D N 1
ATOM 13058 C CA . LYS D 1 24 ? -47.250 10.367 -51.436 1.00 36.29 24 LYS D CA 1
ATOM 13059 C C . LYS D 1 24 ? -48.523 9.593 -51.036 1.00 37.04 24 LYS D C 1
ATOM 13060 O O . LYS D 1 24 ? -48.895 9.609 -49.885 1.00 39.96 24 LYS D O 1
ATOM 13066 N N . TYR D 1 25 ? -49.140 8.882 -51.958 1.00 36.67 25 TYR D N 1
ATOM 13067 C CA . TYR D 1 25 ? -50.469 8.303 -51.736 1.00 36.94 25 TYR D CA 1
ATOM 13068 C C . TYR D 1 25 ? -50.457 6.779 -51.818 1.00 36.82 25 TYR D C 1
ATOM 13069 O O . TYR D 1 25 ? -49.649 6.189 -52.561 1.00 35.83 25 TYR D O 1
ATOM 13078 N N . SER D 1 26 ? -51.324 6.152 -51.033 1.00 37.10 26 SER D N 1
ATOM 13079 C CA . SER D 1 26 ? -51.596 4.740 -51.179 1.00 36.79 26 SER D CA 1
ATOM 13080 C C . SER D 1 26 ? -53.119 4.576 -51.267 1.00 36.67 26 SER D C 1
ATOM 13081 O O . SER D 1 26 ? -53.862 5.378 -50.739 1.00 37.50 26 SER D O 1
ATOM 13084 N N . LEU D 1 27 ? -53.542 3.560 -51.995 1.00 34.98 27 LEU D N 1
ATOM 13085 C CA . LEU D 1 27 ? -54.935 3.241 -52.228 1.00 35.74 27 LEU D CA 1
ATOM 13086 C C . LEU D 1 27 ? -55.349 2.207 -51.210 1.00 36.15 27 LEU D C 1
ATOM 13087 O O . LEU D 1 27 ? -54.705 1.163 -51.107 1.00 34.53 27 LEU D O 1
ATOM 13092 N N . GLN D 1 28 ? -56.449 2.454 -50.495 1.00 37.62 28 GLN D N 1
ATOM 13093 C CA . GLN D 1 28 ? -56.895 1.528 -49.463 1.00 38.73 28 GLN D CA 1
ATOM 13094 C C . GLN D 1 28 ? -58.187 0.779 -49.816 1.00 39.85 28 GLN D C 1
ATOM 13095 O O . GLN D 1 28 ? -58.409 -0.322 -49.306 1.00 42.26 28 GLN D O 1
ATOM 13101 N N . GLY D 1 29 ? -59.043 1.368 -50.639 1.00 38.98 29 GLY D N 1
ATOM 13102 C CA . GLY D 1 29 ? -60.277 0.680 -51.044 1.00 40.82 29 GLY D CA 1
ATOM 13103 C C . GLY D 1 29 ? -61.255 1.658 -51.618 1.00 40.70 29 GLY D C 1
ATOM 13104 O O . GLY D 1 29 ? -60.896 2.789 -51.945 1.00 40.54 29 GLY D O 1
ATOM 13105 N N . VAL D 1 30 ? -62.491 1.211 -51.776 1.00 41.08 30 VAL D N 1
ATOM 13106 C CA . VAL D 1 30 ? -63.567 2.037 -52.260 1.00 41.60 30 VAL D CA 1
ATOM 13107 C C . VAL D 1 30 ? -64.596 2.029 -51.154 1.00 43.42 30 VAL D C 1
ATOM 13108 O O . VAL D 1 30 ? -64.928 0.977 -50.645 1.00 44.12 30 VAL D O 1
ATOM 13112 N N . VAL D 1 31 ? -65.067 3.202 -50.785 1.00 45.04 31 VAL D N 1
ATOM 13113 C CA . VAL D 1 31 ? -66.028 3.336 -49.678 1.00 47.32 31 VAL D CA 1
ATOM 13114 C C . VAL D 1 31 ? -67.158 4.264 -50.046 1.00 49.61 31 VAL D C 1
ATOM 13115 O O . VAL D 1 31 ? -67.110 4.912 -51.072 1.00 49.54 31 VAL D O 1
ATOM 13119 N N . ASP D 1 32 ? -68.184 4.315 -49.196 1.00 53.00 32 ASP D N 1
ATOM 13120 C CA . ASP D 1 32 ? -69.276 5.328 -49.279 1.00 56.26 32 ASP D CA 1
ATOM 13121 C C . ASP D 1 32 ? -70.057 5.405 -50.578 1.00 56.30 32 ASP D C 1
ATOM 13122 O O . ASP D 1 32 ? -70.573 6.351 -50.894 1.00 58.75 32 ASP D O 1
ATOM 13127 N N . GLY D 1 33 ? -70.132 4.445 -51.391 1.00 55.36 33 GLY D N 1
ATOM 13128 C CA . GLY D 1 33 ? -70.851 4.590 -52.641 1.00 56.23 33 GLY D CA 1
ATOM 13129 C C . GLY D 1 33 ? -69.804 4.293 -53.665 1.00 54.45 33 GLY D C 1
ATOM 13130 O O . GLY D 1 33 ? -69.643 3.206 -54.071 1.00 56.25 33 GLY D O 1
ATOM 13131 N N . ASP D 1 34 ? -68.928 5.182 -53.959 1.00 53.12 34 ASP D N 1
ATOM 13132 C CA . ASP D 1 34 ? -68.075 4.973 -55.101 1.00 50.62 34 ASP D CA 1
ATOM 13133 C C . ASP D 1 34 ? -67.053 6.102 -54.962 1.00 49.88 34 ASP D C 1
ATOM 13134 O O . ASP D 1 34 ? -66.830 6.915 -55.886 1.00 49.70 34 ASP D O 1
ATOM 13139 N N . LYS D 1 35 ? -66.454 6.145 -53.774 1.00 47.99 35 LYS D N 1
ATOM 13140 C CA . LYS D 1 35 ? -65.356 7.053 -53.503 1.00 46.61 35 LYS D CA 1
ATOM 13141 C C . LYS D 1 35 ? -64.138 6.231 -53.171 1.00 44.25 35 LYS D C 1
ATOM 13142 O O . LYS D 1 35 ? -64.244 5.165 -52.558 1.00 44.89 35 LYS D O 1
ATOM 13146 N N . LEU D 1 36 ? -62.967 6.683 -53.618 1.00 42.66 36 LEU D N 1
ATOM 13147 C CA . LEU D 1 36 ? -61.746 6.004 -53.277 1.00 40.92 36 LEU D CA 1
ATOM 13148 C C . LEU D 1 36 ? -61.320 6.426 -51.861 1.00 41.21 36 LEU D C 1
ATOM 13149 O O . LEU D 1 36 ? -61.382 7.589 -51.504 1.00 41.31 36 LEU D O 1
ATOM 13154 N N . LEU D 1 37 ? -60.834 5.467 -51.082 1.00 41.10 37 LEU D N 1
ATOM 13155 C CA . LEU D 1 37 ? -60.196 5.773 -49.840 1.00 40.87 37 LEU D CA 1
ATOM 13156 C C . LEU D 1 37 ? -58.688 5.737 -50.083 1.00 39.77 37 LEU D C 1
ATOM 13157 O O . LEU D 1 37 ? -58.133 4.711 -50.432 1.00 38.26 37 LEU D O 1
ATOM 13162 N N . VAL D 1 38 ? -58.037 6.851 -49.820 1.00 39.83 38 VAL D N 1
ATOM 13163 C CA . VAL D 1 38 ? -56.636 6.949 -50.060 1.00 40.00 38 VAL D CA 1
ATOM 13164 C C . VAL D 1 38 ? -55.992 7.531 -48.819 1.00 40.79 38 VAL D C 1
ATOM 13165 O O . VAL D 1 38 ? -56.607 8.324 -48.103 1.00 41.98 38 VAL D O 1
ATOM 13169 N N . VAL D 1 39 ? -54.758 7.111 -48.576 1.00 40.08 39 VAL D N 1
ATOM 13170 C CA . VAL D 1 39 ? -53.963 7.621 -47.497 1.00 41.40 39 VAL D CA 1
ATOM 13171 C C . VAL D 1 39 ? -52.821 8.431 -48.090 1.00 40.56 39 VAL D C 1
ATOM 13172 O O . VAL D 1 39 ? -52.181 8.002 -49.047 1.00 40.27 39 VAL D O 1
ATOM 13176 N N . GLY D 1 40 ? -52.574 9.608 -47.534 1.00 41.42 40 GLY D N 1
ATOM 13177 C CA . GLY D 1 40 ? -51.523 10.487 -47.996 1.00 41.55 40 GLY D CA 1
ATOM 13178 C C . GLY D 1 40 ? -50.488 10.705 -46.905 1.00 43.02 40 GLY D C 1
ATOM 13179 O O . GLY D 1 40 ? -50.828 10.876 -45.727 1.00 43.39 40 GLY D O 1
ATOM 13180 N N . PHE D 1 41 ? -49.216 10.661 -47.309 1.00 41.80 41 PHE D N 1
ATOM 13181 C CA . PHE D 1 41 ? -48.090 10.728 -46.394 1.00 42.82 41 PHE D CA 1
ATOM 13182 C C . PHE D 1 41 ? -47.302 11.953 -46.788 1.00 43.25 41 PHE D C 1
ATOM 13183 O O . PHE D 1 41 ? -46.801 12.003 -47.901 1.00 41.61 41 PHE D O 1
ATOM 13191 N N . SER D 1 42 ? -47.177 12.929 -45.906 1.00 44.70 42 SER D N 1
ATOM 13192 C CA . SER D 1 42 ? -46.327 14.090 -46.179 1.00 46.47 42 SER D CA 1
ATOM 13193 C C . SER D 1 42 ? -45.463 14.392 -44.968 1.00 47.92 42 SER D C 1
ATOM 13194 O O . SER D 1 42 ? -45.935 14.784 -43.887 1.00 46.66 42 SER D O 1
ATOM 13197 N N . GLU D 1 43 ? -44.167 14.196 -45.153 1.00 48.29 43 GLU D N 1
ATOM 13198 C CA . GLU D 1 43 ? -43.210 14.534 -44.121 1.00 50.46 43 GLU D CA 1
ATOM 13199 C C . GLU D 1 43 ? -43.504 13.929 -42.763 1.00 51.58 43 GLU D C 1
ATOM 13200 O O . GLU D 1 43 ? -43.546 14.634 -41.746 1.00 55.22 43 GLU D O 1
ATOM 13206 N N . GLY D 1 44 ? -43.704 12.621 -42.762 1.00 51.67 44 GLY D N 1
ATOM 13207 C CA . GLY D 1 44 ? -43.943 11.905 -41.515 1.00 52.73 44 GLY D CA 1
ATOM 13208 C C . GLY D 1 44 ? -45.308 12.206 -40.929 1.00 53.44 44 GLY D C 1
ATOM 13209 O O . GLY D 1 44 ? -45.463 12.236 -39.713 1.00 57.60 44 GLY D O 1
ATOM 13210 N N . SER D 1 45 ? -46.292 12.447 -41.784 1.00 51.54 45 SER D N 1
ATOM 13211 C CA . SER D 1 45 ? -47.618 12.815 -41.327 1.00 51.46 45 SER D CA 1
ATOM 13212 C C . SER D 1 45 ? -48.620 12.143 -42.263 1.00 49.10 45 SER D C 1
ATOM 13213 O O . SER D 1 45 ? -48.572 12.360 -43.473 1.00 47.33 45 SER D O 1
ATOM 13216 N N . VAL D 1 46 ? -49.489 11.307 -41.690 1.00 48.62 46 VAL D N 1
ATOM 13217 C CA . VAL D 1 46 ? -50.419 10.477 -42.443 1.00 46.15 46 VAL D CA 1
ATOM 13218 C C . VAL D 1 46 ? -51.829 11.024 -42.231 1.00 47.29 46 VAL D C 1
ATOM 13219 O O . VAL D 1 46 ? -52.226 11.296 -41.103 1.00 47.16 46 VAL D O 1
ATOM 13223 N N . ASN D 1 47 ? -52.552 11.228 -43.333 1.00 46.19 47 ASN D N 1
ATOM 13224 C CA . ASN D 1 47 ? -53.963 11.597 -43.320 1.00 47.13 47 ASN D CA 1
ATOM 13225 C C . ASN D 1 47 ? -54.726 10.622 -44.218 1.00 45.66 47 ASN D C 1
ATOM 13226 O O . ASN D 1 47 ? -54.102 9.967 -45.087 1.00 42.57 47 ASN D O 1
ATOM 13231 N N . ALA D 1 48 ? -56.044 10.493 -43.989 1.00 45.60 48 ALA D N 1
ATOM 13232 C CA . ALA D 1 48 ? -56.907 9.630 -44.818 1.00 44.88 48 ALA D CA 1
ATOM 13233 C C . ALA D 1 48 ? -57.909 10.513 -45.575 1.00 45.28 48 ALA D C 1
ATOM 13234 O O . ALA D 1 48 ? -58.473 11.446 -45.008 1.00 45.43 48 ALA D O 1
ATOM 13236 N N . TYR D 1 49 ? -58.142 10.192 -46.840 1.00 43.98 49 TYR D N 1
ATOM 13237 C CA . TYR D 1 49 ? -58.970 11.011 -47.709 1.00 44.29 49 TYR D CA 1
ATOM 13238 C C . TYR D 1 49 ? -59.973 10.176 -48.485 1.00 43.74 49 TYR D C 1
ATOM 13239 O O . TYR D 1 49 ? -59.745 8.992 -48.767 1.00 40.54 49 TYR D O 1
ATOM 13248 N N . LEU D 1 50 ? -61.095 10.819 -48.784 1.00 45.32 50 LEU D N 1
ATOM 13249 C CA . LEU D 1 50 ? -62.040 10.376 -49.796 1.00 46.23 50 LEU D CA 1
ATOM 13250 C C . LEU D 1 50 ? -61.627 11.094 -51.073 1.00 46.02 50 LEU D C 1
ATOM 13251 O O . LEU D 1 50 ? -61.420 12.323 -51.062 1.00 46.79 50 LEU D O 1
ATOM 13256 N N . TYR D 1 51 ? -61.508 10.349 -52.163 1.00 44.80 51 TYR D N 1
ATOM 13257 C CA . TYR D 1 51 ? -61.294 10.954 -53.470 1.00 44.21 51 TYR D CA 1
ATOM 13258 C C . TYR D 1 51 ? -62.442 10.604 -54.410 1.00 44.54 51 TYR D C 1
ATOM 13259 O O . TYR D 1 51 ? -62.815 9.446 -54.565 1.00 42.02 51 TYR D O 1
ATOM 13268 N N . ASP D 1 52 ? -63.001 11.620 -55.040 1.00 45.96 52 ASP D N 1
ATOM 13269 C CA . ASP D 1 52 ? -64.075 11.413 -55.978 1.00 48.68 52 ASP D CA 1
ATOM 13270 C C . ASP D 1 52 ? -63.998 12.441 -57.084 1.00 49.95 52 ASP D C 1
ATOM 13271 O O . ASP D 1 52 ? -64.681 13.444 -57.041 1.00 54.59 52 ASP D O 1
ATOM 13276 N N . GLY D 1 53 ? -63.121 12.229 -58.034 1.00 50.02 53 GLY D N 1
ATOM 13277 C CA . GLY D 1 53 ? -63.189 12.935 -59.297 1.00 50.74 53 GLY D CA 1
ATOM 13278 C C . GLY D 1 53 ? -62.769 14.364 -59.149 1.00 51.48 53 GLY D C 1
ATOM 13279 O O . GLY D 1 53 ? -63.614 15.267 -59.049 1.00 56.85 53 GLY D O 1
ATOM 13280 N N . GLY D 1 54 ? -61.456 14.557 -59.121 1.00 51.31 54 GLY D N 1
ATOM 13281 C CA . GLY D 1 54 ? -60.846 15.859 -58.884 1.00 52.65 54 GLY D CA 1
ATOM 13282 C C . GLY D 1 54 ? -60.517 16.165 -57.424 1.00 53.39 54 GLY D C 1
ATOM 13283 O O . GLY D 1 54 ? -59.337 16.267 -57.057 1.00 55.75 54 GLY D O 1
ATOM 13284 N N . GLU D 1 55 ? -61.560 16.251 -56.595 1.00 54.46 55 GLU D N 1
ATOM 13285 C CA . GLU D 1 55 ? -61.462 16.735 -55.199 1.00 53.92 55 GLU D CA 1
ATOM 13286 C C . GLU D 1 55 ? -61.190 15.589 -54.191 1.00 53.31 55 GLU D C 1
ATOM 13287 O O . GLU D 1 55 ? -61.701 14.459 -54.354 1.00 52.74 55 GLU D O 1
ATOM 13289 N N . THR D 1 56 ? -60.341 15.885 -53.189 1.00 52.32 56 THR D N 1
ATOM 13290 C CA . THR D 1 56 ? -60.146 15.021 -52.014 1.00 50.37 56 THR D CA 1
ATOM 13291 C C . THR D 1 56 ? -60.786 15.700 -50.810 1.00 51.41 56 THR D C 1
ATOM 13292 O O . THR D 1 56 ? -60.781 16.923 -50.705 1.00 52.58 56 THR D O 1
ATOM 13296 N N . VAL D 1 57 ? -61.338 14.889 -49.909 1.00 50.28 57 VAL D N 1
ATOM 13297 C CA . VAL D 1 57 ? -61.831 15.360 -48.645 1.00 51.55 57 VAL D CA 1
ATOM 13298 C C . VAL D 1 57 ? -61.161 14.558 -47.528 1.00 50.22 57 VAL D C 1
ATOM 13299 O O . VAL D 1 57 ? -61.163 13.338 -47.529 1.00 47.70 57 VAL D O 1
ATOM 13303 N N . LYS D 1 58 ? -60.623 15.267 -46.551 1.00 51.82 58 LYS D N 1
ATOM 13304 C CA . LYS D 1 58 ? -59.977 14.638 -45.422 1.00 51.92 58 LYS D CA 1
ATOM 13305 C C . LYS D 1 58 ? -61.000 14.103 -44.413 1.00 52.33 58 LYS D C 1
ATOM 13306 O O . LYS D 1 58 ? -61.870 14.826 -43.949 1.00 54.73 58 LYS D O 1
ATOM 13312 N N . LEU D 1 59 ? -60.850 12.828 -44.070 1.00 51.38 59 LEU D N 1
ATOM 13313 C CA . LEU D 1 59 ? -61.735 12.108 -43.159 1.00 52.84 59 LEU D CA 1
ATOM 13314 C C . LEU D 1 59 ? -61.394 12.319 -41.684 1.00 54.14 59 LEU D C 1
ATOM 13315 O O . LEU D 1 59 ? -62.291 12.454 -40.847 1.00 57.09 59 LEU D O 1
ATOM 13320 N N . ASN D 1 60 ? -60.096 12.301 -41.387 1.00 53.52 60 ASN D N 1
ATOM 13321 C CA . ASN D 1 60 ? -59.570 12.459 -40.039 1.00 54.89 60 ASN D CA 1
ATOM 13322 C C . ASN D 1 60 ? -59.375 13.920 -39.678 1.00 56.80 60 ASN D C 1
ATOM 13323 O O . ASN D 1 60 ? -59.359 14.791 -40.547 1.00 55.88 60 ASN D O 1
ATOM 13328 N N . ARG D 1 61 ? -59.205 14.166 -38.379 1.00 58.41 61 ARG D N 1
ATOM 13329 C CA . ARG D 1 61 ? -58.850 15.483 -37.875 1.00 61.13 61 ARG D CA 1
ATOM 13330 C C . ARG D 1 61 ? -57.325 15.548 -37.740 1.00 60.29 61 ARG D C 1
ATOM 13331 O O . ARG D 1 61 ? -56.638 16.026 -38.644 1.00 59.73 61 ARG D O 1
ATOM 13339 N N . GLU D 1 62 ? -56.810 15.056 -36.613 1.00 60.31 62 GLU D N 1
ATOM 13340 C CA . GLU D 1 62 ? -55.382 15.037 -36.373 1.00 59.75 62 GLU D CA 1
ATOM 13341 C C . GLU D 1 62 ? -54.750 13.890 -37.176 1.00 56.91 62 GLU D C 1
ATOM 13342 O O . GLU D 1 62 ? -55.425 12.908 -37.525 1.00 54.84 62 GLU D O 1
ATOM 13348 N N . PRO D 1 63 ? -53.451 14.014 -37.472 1.00 55.56 63 PRO D N 1
ATOM 13349 C CA . PRO D 1 63 ? -52.816 12.958 -38.236 1.00 53.53 63 PRO D CA 1
ATOM 13350 C C . PRO D 1 63 ? -53.064 11.584 -37.603 1.00 52.90 63 PRO D C 1
ATOM 13351 O O . PRO D 1 63 ? -53.344 11.481 -36.400 1.00 52.93 63 PRO D O 1
ATOM 13355 N N . ILE D 1 64 ? -52.997 10.553 -38.431 1.00 50.28 64 ILE D N 1
ATOM 13356 C CA . ILE D 1 64 ? -53.259 9.180 -38.000 1.00 50.90 64 ILE D CA 1
ATOM 13357 C C . ILE D 1 64 ? -52.026 8.315 -38.236 1.00 50.09 64 ILE D C 1
ATOM 13358 O O . ILE D 1 64 ? -51.025 8.777 -38.781 1.00 49.53 64 ILE D O 1
ATOM 13363 N N . ASN D 1 65 ? -52.106 7.055 -37.820 1.00 50.44 65 ASN D N 1
ATOM 13364 C CA . ASN D 1 65 ? -51.098 6.044 -38.184 1.00 50.04 65 ASN D CA 1
ATOM 13365 C C . ASN D 1 65 ? -51.440 5.318 -39.480 1.00 47.51 65 ASN D C 1
ATOM 13366 O O . ASN D 1 65 ? -50.595 5.139 -40.344 1.00 46.01 65 ASN D O 1
ATOM 13371 N N . SER D 1 66 ? -52.701 4.909 -39.620 1.00 47.04 66 SER D N 1
ATOM 13372 C CA . SER D 1 66 ? -53.145 4.139 -40.767 1.00 45.85 66 SER D CA 1
ATOM 13373 C C . SER D 1 66 ? -54.675 4.045 -40.718 1.00 46.42 66 SER D C 1
ATOM 13374 O O . SER D 1 66 ? -55.302 4.667 -39.876 1.00 46.58 66 SER D O 1
ATOM 13377 N N . VAL D 1 67 ? -55.249 3.330 -41.672 1.00 44.99 67 VAL D N 1
ATOM 13378 C CA . VAL D 1 67 ? -56.673 2.993 -41.634 1.00 45.79 67 VAL D CA 1
ATOM 13379 C C . VAL D 1 67 ? -56.841 1.486 -41.833 1.00 45.27 67 VAL D C 1
ATOM 13380 O O . VAL D 1 67 ? -56.011 0.810 -42.464 1.00 42.33 67 VAL D O 1
ATOM 13384 N N . LEU D 1 68 ? -57.892 0.934 -41.241 1.00 46.09 68 LEU D N 1
ATOM 13385 C CA . LEU D 1 68 ? -58.191 -0.472 -41.474 1.00 45.86 68 LEU D CA 1
ATOM 13386 C C . LEU D 1 68 ? -58.773 -0.641 -42.875 1.00 44.09 68 LEU D C 1
ATOM 13387 O O . LEU D 1 68 ? -59.332 0.303 -43.449 1.00 43.17 68 LEU D O 1
ATOM 13392 N N . ASP D 1 69 ? -58.614 -1.838 -43.426 1.00 44.26 69 ASP D N 1
ATOM 13393 C CA . ASP D 1 69 ? -59.082 -2.139 -44.766 1.00 42.90 69 ASP D CA 1
ATOM 13394 C C . ASP D 1 69 ? -60.614 -2.246 -44.796 1.00 45.24 69 ASP D C 1
ATOM 13395 O O . ASP D 1 69 ? -61.173 -3.139 -44.152 1.00 45.38 69 ASP D O 1
ATOM 13400 N N . PRO D 1 70 ? -61.295 -1.367 -45.561 1.00 44.39 70 PRO D N 1
ATOM 13401 C CA . PRO D 1 70 ? -62.742 -1.415 -45.641 1.00 45.48 70 PRO D CA 1
ATOM 13402 C C . PRO D 1 70 ? -63.170 -2.395 -46.706 1.00 45.51 70 PRO D C 1
ATOM 13403 O O . PRO D 1 70 ? -62.538 -2.506 -47.751 1.00 42.15 70 PRO D O 1
ATOM 13407 N N . HIS D 1 71 ? -64.247 -3.112 -46.457 1.00 46.91 71 HIS D N 1
ATOM 13408 C CA . HIS D 1 71 ? -64.921 -3.799 -47.535 1.00 47.38 71 HIS D CA 1
ATOM 13409 C C . HIS D 1 71 ? -65.505 -2.743 -48.496 1.00 46.99 71 HIS D C 1
ATOM 13410 O O . HIS D 1 71 ? -65.802 -1.631 -48.084 1.00 47.75 71 HIS D O 1
ATOM 13417 N N . TYR D 1 72 ? -65.659 -3.103 -49.775 1.00 46.29 72 TYR D N 1
ATOM 13418 C CA . TYR D 1 72 ? -66.237 -2.230 -50.799 1.00 44.99 72 TYR D CA 1
ATOM 13419 C C . TYR D 1 72 ? -67.495 -1.556 -50.355 1.00 47.88 72 TYR D C 1
ATOM 13420 O O . TYR D 1 72 ? -68.422 -2.201 -49.885 1.00 47.94 72 TYR D O 1
ATOM 13429 N N . GLY D 1 73 ? -67.508 -0.244 -50.480 1.00 47.57 73 GLY D N 1
ATOM 13430 C CA . GLY D 1 73 ? -68.723 0.519 -50.295 1.00 49.31 73 GLY D CA 1
ATOM 13431 C C . GLY D 1 73 ? -69.170 0.755 -48.860 1.00 50.97 73 GLY D C 1
ATOM 13432 O O . GLY D 1 73 ? -70.248 1.345 -48.656 1.00 52.01 73 GLY D O 1
ATOM 13433 N N . VAL D 1 74 ? -68.408 0.304 -47.857 1.00 51.14 74 VAL D N 1
ATOM 13434 C CA . VAL D 1 74 ? -68.847 0.525 -46.460 1.00 53.17 74 VAL D CA 1
ATOM 13435 C C . VAL D 1 74 ? -68.812 2.030 -46.202 1.00 53.45 74 VAL D C 1
ATOM 13436 O O . VAL D 1 74 ? -67.928 2.743 -46.698 1.00 52.23 74 VAL D O 1
ATOM 13440 N N . GLY D 1 75 ? -69.770 2.503 -45.419 1.00 54.34 75 GLY D N 1
ATOM 13441 C CA . GLY D 1 75 ? -69.983 3.931 -45.223 1.00 54.88 75 GLY D CA 1
ATOM 13442 C C . GLY D 1 75 ? -69.206 4.508 -44.053 1.00 54.44 75 GLY D C 1
ATOM 13443 O O . GLY D 1 75 ? -69.652 5.460 -43.403 1.00 55.29 75 GLY D O 1
ATOM 13444 N N . ARG D 1 76 ? -68.068 3.922 -43.736 1.00 52.44 76 ARG D N 1
ATOM 13445 C CA . ARG D 1 76 ? -67.258 4.439 -42.637 1.00 53.35 76 ARG D CA 1
ATOM 13446 C C . ARG D 1 76 ? -65.818 4.019 -42.810 1.00 51.27 76 ARG D C 1
ATOM 13447 O O . ARG D 1 76 ? -65.507 3.136 -43.600 1.00 49.34 76 ARG D O 1
ATOM 13455 N N . VAL D 1 77 ? -64.947 4.672 -42.059 1.00 51.24 77 VAL D N 1
ATOM 13456 C CA . VAL D 1 77 ? -63.516 4.387 -42.077 1.00 49.86 77 VAL D CA 1
ATOM 13457 C C . VAL D 1 77 ? -63.033 4.308 -40.643 1.00 50.38 77 VAL D C 1
ATOM 13458 O O . VAL D 1 77 ? -63.424 5.118 -39.807 1.00 52.58 77 VAL D O 1
ATOM 13462 N N . ILE D 1 78 ? -62.234 3.290 -40.347 1.00 50.66 78 ILE D N 1
ATOM 13463 C CA . ILE D 1 78 ? -61.671 3.111 -39.000 1.00 51.76 78 ILE D CA 1
ATOM 13464 C C . ILE D 1 78 ? -60.219 3.622 -39.016 1.00 50.89 78 ILE D C 1
ATOM 13465 O O . ILE D 1 78 ? -59.329 3.044 -39.666 1.00 49.57 78 ILE D O 1
ATOM 13470 N N . LEU D 1 79 ? -59.993 4.719 -38.298 1.00 52.14 79 LEU D N 1
ATOM 13471 C CA . LEU D 1 79 ? -58.651 5.293 -38.166 1.00 51.60 79 LEU D CA 1
ATOM 13472 C C . LEU D 1 79 ? -57.910 4.567 -37.053 1.00 52.60 79 LEU D C 1
ATOM 13473 O O . LEU D 1 79 ? -58.508 4.181 -36.044 1.00 53.56 79 LEU D O 1
ATOM 13478 N N . VAL D 1 80 ? -56.617 4.334 -37.288 1.00 51.50 80 VAL D N 1
ATOM 13479 C CA . VAL D 1 80 ? -55.694 3.821 -36.280 1.00 52.55 80 VAL D CA 1
ATOM 13480 C C . VAL D 1 80 ? -54.769 4.989 -35.968 1.00 53.32 80 VAL D C 1
ATOM 13481 O O . VAL D 1 80 ? -54.132 5.539 -36.883 1.00 51.44 80 VAL D O 1
ATOM 13485 N N . ARG D 1 81 ? -54.709 5.382 -34.697 1.00 55.63 81 ARG D N 1
ATOM 13486 C CA . ARG D 1 81 ? -53.875 6.517 -34.287 1.00 56.67 81 ARG D CA 1
ATOM 13487 C C . ARG D 1 81 ? -53.035 6.208 -33.044 1.00 58.89 81 ARG D C 1
ATOM 13488 O O . ARG D 1 81 ? -53.554 5.667 -32.056 1.00 59.24 81 ARG D O 1
ATOM 13496 N N . ASP D 1 82 ? -51.745 6.570 -33.098 1.00 59.35 82 ASP D N 1
ATOM 13497 C CA . ASP D 1 82 ? -50.867 6.458 -31.921 1.00 61.72 82 ASP D CA 1
ATOM 13498 C C . ASP D 1 82 ? -51.511 7.133 -30.725 1.00 64.76 82 ASP D C 1
ATOM 13499 O O . ASP D 1 82 ? -51.995 8.269 -30.820 1.00 66.09 82 ASP D O 1
ATOM 13504 N N . VAL D 1 83 ? -51.537 6.435 -29.591 1.00 67.01 83 VAL D N 1
ATOM 13505 C CA . VAL D 1 83 ? -52.024 7.018 -28.356 1.00 69.64 83 VAL D CA 1
ATOM 13506 C C . VAL D 1 83 ? -51.096 8.131 -27.803 1.00 71.24 83 VAL D C 1
ATOM 13507 O O . VAL D 1 83 ? -51.550 8.955 -27.014 1.00 73.92 83 VAL D O 1
ATOM 13509 N N . SER D 1 84 ? -49.820 8.152 -28.209 1.00 70.23 84 SER D N 1
ATOM 13510 C CA . SER D 1 84 ? -48.890 9.231 -27.813 1.00 71.92 84 SER D CA 1
ATOM 13511 C C . SER D 1 84 ? -47.880 9.552 -28.921 1.00 69.95 84 SER D C 1
ATOM 13512 O O . SER D 1 84 ? -47.768 8.822 -29.900 1.00 69.21 84 SER D O 1
ATOM 13514 N N . LYS D 1 85 ? -47.134 10.643 -28.755 1.00 71.60 85 LYS D N 1
ATOM 13515 C CA . LYS D 1 85 ? -46.081 10.997 -29.718 1.00 70.09 85 LYS D CA 1
ATOM 13516 C C . LYS D 1 85 ? -45.073 9.847 -29.810 1.00 69.35 85 LYS D C 1
ATOM 13517 O O . LYS D 1 85 ? -44.408 9.549 -28.826 1.00 72.89 85 LYS D O 1
ATOM 13519 N N . GLY D 1 86 ? -44.994 9.196 -30.973 1.00 67.37 86 GLY D N 1
ATOM 13520 C CA . GLY D 1 86 ? -44.082 8.050 -31.199 1.00 66.69 86 GLY D CA 1
ATOM 13521 C C . GLY D 1 86 ? -44.491 6.668 -30.646 1.00 67.25 86 GLY D C 1
ATOM 13522 O O . GLY D 1 86 ? -43.926 5.646 -31.051 1.00 67.67 86 GLY D O 1
ATOM 13523 N N . ALA D 1 87 ? -45.523 6.639 -29.800 1.00 68.84 87 ALA D N 1
ATOM 13524 C CA . ALA D 1 87 ? -45.827 5.542 -28.832 1.00 69.97 87 ALA D CA 1
ATOM 13525 C C . ALA D 1 87 ? -45.940 4.021 -29.141 1.00 68.88 87 ALA D C 1
ATOM 13526 O O . ALA D 1 87 ? -45.942 3.308 -28.268 1.00 72.21 87 ALA D O 1
ATOM 13528 N N . GLU D 1 88 ? -46.065 3.477 -30.297 1.00 66.57 88 GLU D N 1
ATOM 13529 C CA . GLU D 1 88 ? -46.227 2.010 -30.498 1.00 65.79 88 GLU D CA 1
ATOM 13530 C C . GLU D 1 88 ? -47.554 1.385 -29.966 1.00 66.39 88 GLU D C 1
ATOM 13531 O O . GLU D 1 88 ? -47.825 0.203 -30.227 1.00 67.41 88 GLU D O 1
ATOM 13533 N N . GLN D 1 89 ? -48.378 2.160 -29.259 1.00 67.49 89 GLN D N 1
ATOM 13534 C CA . GLN D 1 89 ? -49.736 1.723 -28.868 1.00 67.64 89 GLN D CA 1
ATOM 13535 C C . GLN D 1 89 ? -50.810 2.636 -29.512 1.00 66.45 89 GLN D C 1
ATOM 13536 O O . GLN D 1 89 ? -50.583 3.837 -29.681 1.00 67.08 89 GLN D O 1
ATOM 13538 N N . HIS D 1 90 ? -51.966 2.066 -29.863 1.00 64.79 90 HIS D N 1
ATOM 13539 C CA . HIS D 1 90 ? -52.947 2.768 -30.701 1.00 62.47 90 HIS D CA 1
ATOM 13540 C C . HIS D 1 90 ? -54.386 2.770 -30.163 1.00 63.88 90 HIS D C 1
ATOM 13541 O O . HIS D 1 90 ? -54.790 1.896 -29.378 1.00 64.93 90 HIS D O 1
ATOM 13548 N N . ALA D 1 91 ? -55.150 3.763 -30.623 1.00 62.89 91 ALA D N 1
ATOM 13549 C CA . ALA D 1 91 ? -56.591 3.798 -30.462 1.00 63.79 91 ALA D CA 1
ATOM 13550 C C . ALA D 1 91 ? -57.267 3.734 -31.833 1.00 61.01 91 ALA D C 1
ATOM 13551 O O . ALA D 1 91 ? -56.650 4.061 -32.851 1.00 58.11 91 ALA D O 1
ATOM 13553 N N . LEU D 1 92 ? -58.519 3.284 -31.836 1.00 60.99 92 LEU D N 1
ATOM 13554 C CA . LEU D 1 92 ? -59.352 3.185 -33.035 1.00 59.60 92 LEU D CA 1
ATOM 13555 C C . LEU D 1 92 ? -60.467 4.235 -33.015 1.00 60.51 92 LEU D C 1
ATOM 13556 O O . LEU D 1 92 ? -61.154 4.407 -31.998 1.00 62.77 92 LEU D O 1
ATOM 13561 N N . PHE D 1 93 ? -60.640 4.930 -34.136 1.00 58.68 93 PHE D N 1
ATOM 13562 C CA . PHE D 1 93 ? -61.643 5.975 -34.264 1.00 60.10 93 PHE D CA 1
ATOM 13563 C C . PHE D 1 93 ? -62.455 5.738 -35.526 1.00 59.34 93 PHE D C 1
ATOM 13564 O O . PHE D 1 93 ? -61.883 5.547 -36.602 1.00 57.82 93 PHE D O 1
ATOM 13572 N N . LYS D 1 94 ? -63.779 5.773 -35.402 1.00 60.86 94 LYS D N 1
ATOM 13573 C CA . LYS D 1 94 ? -64.653 5.614 -36.568 1.00 59.84 94 LYS D CA 1
ATOM 13574 C C . LYS D 1 94 ? -65.049 6.979 -37.119 1.00 59.09 94 LYS D C 1
ATOM 13575 O O . LYS D 1 94 ? -65.387 7.885 -36.370 1.00 61.14 94 LYS D O 1
ATOM 13580 N N . VAL D 1 95 ? -64.987 7.116 -38.434 1.00 57.10 95 VAL D N 1
ATOM 13581 C CA . VAL D 1 95 ? -65.473 8.296 -39.124 1.00 57.16 95 VAL D CA 1
ATOM 13582 C C . VAL D 1 95 ? -66.483 7.816 -40.147 1.00 57.41 95 VAL D C 1
ATOM 13583 O O . VAL D 1 95 ? -66.208 6.913 -40.967 1.00 54.34 95 VAL D O 1
ATOM 13587 N N . ASN D 1 96 ? -67.660 8.410 -40.061 1.00 59.96 96 ASN D N 1
ATOM 13588 C CA . ASN D 1 96 ? -68.679 8.289 -41.077 1.00 61.04 96 ASN D CA 1
ATOM 13589 C C . ASN D 1 96 ? -68.267 8.977 -42.385 1.00 59.28 96 ASN D C 1
ATOM 13590 O O . ASN D 1 96 ? -67.999 10.183 -42.389 1.00 59.60 96 ASN D O 1
ATOM 13595 N N . THR D 1 97 ? -68.257 8.247 -43.498 1.00 57.44 97 THR D N 1
ATOM 13596 C CA . THR D 1 97 ? -67.764 8.830 -44.772 1.00 56.24 97 THR D CA 1
ATOM 13597 C C . THR D 1 97 ? -68.605 10.052 -45.241 1.00 58.01 97 THR D C 1
ATOM 13598 O O . THR D 1 97 ? -68.127 10.896 -46.014 1.00 57.58 97 THR D O 1
ATOM 13602 N N . SER D 1 98 ? -69.851 10.140 -44.800 1.00 58.69 98 SER D N 1
ATOM 13603 C CA . SER D 1 98 ? -70.691 11.300 -45.133 1.00 60.45 98 SER D CA 1
ATOM 13604 C C . SER D 1 98 ? -70.452 12.504 -44.189 1.00 62.23 98 SER D C 1
ATOM 13605 O O . SER D 1 98 ? -70.865 13.634 -44.497 1.00 63.48 98 SER D O 1
ATOM 13608 N N . ARG D 1 99 ? -69.816 12.249 -43.040 1.00 62.71 99 ARG D N 1
ATOM 13609 C CA . ARG D 1 99 ? -69.518 13.281 -42.049 1.00 64.37 99 ARG D CA 1
ATOM 13610 C C . ARG D 1 99 ? -68.020 13.322 -41.757 1.00 62.62 99 ARG D C 1
ATOM 13611 O O . ARG D 1 99 ? -67.577 12.940 -40.670 1.00 62.43 99 ARG D O 1
ATOM 13613 N N . PRO D 1 100 ? -67.230 13.769 -42.746 1.00 61.06 100 PRO D N 1
ATOM 13614 C CA . PRO D 1 100 ? -65.786 13.749 -42.599 1.00 59.77 100 PRO D CA 1
ATOM 13615 C C . PRO D 1 100 ? -65.319 14.698 -41.512 1.00 61.18 100 PRO D C 1
ATOM 13616 O O . PRO D 1 100 ? -65.907 15.753 -41.321 1.00 63.73 100 PRO D O 1
ATOM 13620 N N . GLY D 1 101 ? -64.285 14.298 -40.781 1.00 60.73 101 GLY D N 1
ATOM 13621 C CA . GLY D 1 101 ? -63.737 15.130 -39.716 1.00 62.34 101 GLY D CA 1
ATOM 13622 C C . GLY D 1 101 ? -64.399 14.949 -38.358 1.00 65.08 101 GLY D C 1
ATOM 13623 O O . GLY D 1 101 ? -63.931 15.514 -37.371 1.00 66.88 101 GLY D O 1
ATOM 13624 N N . GLU D 1 102 ? -65.489 14.177 -38.297 1.00 65.30 102 GLU D N 1
ATOM 13625 C CA . GLU D 1 102 ? -66.153 13.875 -37.029 1.00 67.70 102 GLU D CA 1
ATOM 13626 C C . GLU D 1 102 ? -65.771 12.456 -36.608 1.00 66.50 102 GLU D C 1
ATOM 13627 O O . GLU D 1 102 ? -66.180 11.472 -37.245 1.00 65.36 102 GLU D O 1
ATOM 13633 N N . GLU D 1 103 ? -64.953 12.375 -35.559 1.00 66.45 103 GLU D N 1
ATOM 13634 C CA . GLU D 1 103 ? -64.359 11.123 -35.103 1.00 65.68 103 GLU D CA 1
ATOM 13635 C C . GLU D 1 103 ? -65.059 10.575 -33.860 1.00 67.88 103 GLU D C 1
ATOM 13636 O O . GLU D 1 103 ? -65.383 11.314 -32.946 1.00 69.82 103 GLU D O 1
ATOM 13642 N N . GLN D 1 104 ? -65.278 9.267 -33.833 1.00 67.31 104 GLN D N 1
ATOM 13643 C CA . GLN D 1 104 ? -65.828 8.606 -32.655 1.00 70.24 104 GLN D CA 1
ATOM 13644 C C . GLN D 1 104 ? -64.834 7.566 -32.182 1.00 68.58 104 GLN D C 1
ATOM 13645 O O . GLN D 1 104 ? -64.625 6.556 -32.852 1.00 65.94 104 GLN D O 1
ATOM 13651 N N . ARG D 1 105 ? -64.222 7.810 -31.030 1.00 69.94 105 ARG D N 1
ATOM 13652 C CA . ARG D 1 105 ? -63.291 6.855 -30.453 1.00 70.28 105 ARG D CA 1
ATOM 13653 C C . ARG D 1 105 ? -64.030 5.554 -30.143 1.00 70.75 105 ARG D C 1
ATOM 13654 O O . ARG D 1 105 ? -65.110 5.568 -29.574 1.00 72.83 105 ARG D O 1
ATOM 13662 N N . LEU D 1 106 ? -63.441 4.431 -30.528 1.00 69.03 106 LEU D N 1
ATOM 13663 C CA . LEU D 1 106 ? -63.998 3.131 -30.196 1.00 69.97 106 LEU D CA 1
ATOM 13664 C C . LEU D 1 106 ? -63.493 2.756 -28.799 1.00 72.26 106 LEU D C 1
ATOM 13665 O O . LEU D 1 106 ? -62.420 2.182 -28.638 1.00 71.44 106 LEU D O 1
ATOM 13670 N N . GLU D 1 107 ? -64.286 3.111 -27.794 1.00 75.48 107 GLU D N 1
ATOM 13671 C CA . GLU D 1 107 ? -63.870 2.997 -26.395 1.00 78.37 107 GLU D CA 1
ATOM 13672 C C . GLU D 1 107 ? -63.809 1.566 -25.880 1.00 79.39 107 GLU D C 1
ATOM 13673 O O . GLU D 1 107 ? -63.174 1.304 -24.851 1.00 81.56 107 GLU D O 1
ATOM 13679 N N . ALA D 1 108 ? -64.481 0.652 -26.578 1.00 78.23 108 ALA D N 1
ATOM 13680 C CA . ALA D 1 108 ? -64.438 -0.772 -26.238 1.00 78.79 108 ALA D CA 1
ATOM 13681 C C . ALA D 1 108 ? -63.056 -1.408 -26.440 1.00 76.73 108 ALA D C 1
ATOM 13682 O O . ALA D 1 108 ? -62.748 -2.442 -25.839 1.00 77.82 108 ALA D O 1
ATOM 13684 N N . VAL D 1 109 ? -62.237 -0.802 -27.293 1.00 73.70 109 VAL D N 1
ATOM 13685 C CA . VAL D 1 109 ? -60.895 -1.308 -27.578 1.00 71.78 109 VAL D CA 1
ATOM 13686 C C . VAL D 1 109 ? -59.817 -0.508 -26.849 1.00 72.83 109 VAL D C 1
ATOM 13687 O O . VAL D 1 109 ? -59.466 0.640 -27.269 1.00 70.40 109 VAL D O 1
ATOM 13691 N N . LYS D 1 110 ? -59.298 -1.119 -25.767 1.00 75.13 110 LYS D N 1
ATOM 13692 C CA . LYS D 1 110 ? -58.250 -0.506 -24.946 1.00 76.68 110 LYS D CA 1
ATOM 13693 C C . LYS D 1 110 ? -57.023 -0.244 -25.810 1.00 73.63 110 LYS D C 1
ATOM 13694 O O . LYS D 1 110 ? -56.891 -0.832 -26.891 1.00 72.29 110 LYS D O 1
ATOM 13696 N N . PRO D 1 111 ? -56.123 0.652 -25.355 1.00 74.28 111 PRO D N 1
ATOM 13697 C CA . PRO D 1 111 ? -54.901 0.871 -26.139 1.00 71.86 111 PRO D CA 1
ATOM 13698 C C . PRO D 1 111 ? -54.091 -0.410 -26.273 1.00 71.04 111 PRO D C 1
ATOM 13699 O O . PRO D 1 111 ? -53.907 -1.143 -25.286 1.00 73.03 111 PRO D O 1
ATOM 13703 N N . MET D 1 112 ? -53.642 -0.665 -27.498 1.00 68.94 112 MET D N 1
ATOM 13704 C CA . MET D 1 112 ? -52.821 -1.823 -27.826 1.00 67.93 112 MET D CA 1
ATOM 13705 C C . MET D 1 112 ? -52.092 -1.527 -29.100 1.00 65.13 112 MET D C 1
ATOM 13706 O O . MET D 1 112 ? -52.406 -0.551 -29.806 1.00 64.95 112 MET D O 1
ATOM 13711 N N . ARG D 1 113 ? -51.125 -2.368 -29.441 1.00 64.16 113 ARG D N 1
ATOM 13712 C CA . ARG D 1 113 ? -50.481 -2.218 -30.727 1.00 61.59 113 ARG D CA 1
ATOM 13713 C C . ARG D 1 113 ? -51.385 -2.859 -31.786 1.00 60.02 113 ARG D C 1
ATOM 13714 O O . ARG D 1 113 ? -51.511 -4.084 -31.846 1.00 61.02 113 ARG D O 1
ATOM 13722 N N . ILE D 1 114 ? -52.033 -2.029 -32.593 1.00 58.20 114 ILE D N 1
ATOM 13723 C CA . ILE D 1 114 ? -52.907 -2.510 -33.657 1.00 56.03 114 ILE D CA 1
ATOM 13724 C C . ILE D 1 114 ? -52.050 -2.955 -34.818 1.00 53.99 114 ILE D C 1
ATOM 13725 O O . ILE D 1 114 ? -51.263 -2.164 -35.361 1.00 53.19 114 ILE D O 1
ATOM 13730 N N . LEU D 1 115 ? -52.195 -4.226 -35.193 1.00 53.13 115 LEU D N 1
ATOM 13731 C CA . LEU D 1 115 ? -51.340 -4.844 -36.212 1.00 51.44 115 LEU D CA 1
ATOM 13732 C C . LEU D 1 115 ? -51.983 -4.843 -37.585 1.00 49.54 115 LEU D C 1
ATOM 13733 O O . LEU D 1 115 ? -51.312 -4.656 -38.618 1.00 47.97 115 LEU D O 1
ATOM 13738 N N . SER D 1 116 ? -53.293 -5.064 -37.617 1.00 49.82 116 SER D N 1
ATOM 13739 C CA . SER D 1 116 ? -54.000 -5.119 -38.871 1.00 47.65 116 SER D CA 1
ATOM 13740 C C . SER D 1 116 ? -55.459 -4.996 -38.614 1.00 48.31 116 SER D C 1
ATOM 13741 O O . SER D 1 116 ? -55.881 -4.989 -37.465 1.00 49.51 116 SER D O 1
ATOM 13744 N N . GLY D 1 117 ? -56.237 -4.873 -39.674 1.00 46.91 117 GLY D N 1
ATOM 13745 C CA . GLY D 1 117 ? -57.682 -4.991 -39.507 1.00 48.61 117 GLY D CA 1
ATOM 13746 C C . GLY D 1 117 ? -58.470 -4.776 -40.760 1.00 47.52 117 GLY D C 1
ATOM 13747 O O . GLY D 1 117 ? -58.006 -4.104 -41.707 1.00 45.20 117 GLY D O 1
ATOM 13748 N N . VAL D 1 118 ? -59.664 -5.350 -40.748 1.00 47.80 118 VAL D N 1
ATOM 13749 C CA . VAL D 1 118 ? -60.626 -5.253 -41.829 1.00 48.11 118 VAL D CA 1
ATOM 13750 C C . VAL D 1 118 ? -61.942 -4.795 -41.240 1.00 50.43 118 VAL D C 1
ATOM 13751 O O . VAL D 1 118 ? -62.265 -5.138 -40.122 1.00 50.15 118 VAL D O 1
ATOM 13755 N N . ASP D 1 119 ? -62.664 -3.964 -41.971 1.00 49.01 119 ASP D N 1
ATOM 13756 C CA . ASP D 1 119 ? -63.975 -3.561 -41.536 1.00 51.03 119 ASP D CA 1
ATOM 13757 C C . ASP D 1 119 ? -65.011 -4.026 -42.532 1.00 51.02 119 ASP D C 1
ATOM 13758 O O . ASP D 1 119 ? -65.029 -3.539 -43.670 1.00 49.36 119 ASP D O 1
ATOM 13763 N N . THR D 1 120 ? -65.877 -4.940 -42.089 1.00 52.30 120 THR D N 1
ATOM 13764 C CA . THR D 1 120 ? -66.925 -5.508 -42.914 1.00 52.64 120 THR D CA 1
ATOM 13765 C C . THR D 1 120 ? -68.084 -4.525 -43.082 1.00 54.48 120 THR D C 1
ATOM 13766 O O . THR D 1 120 ? -68.916 -4.690 -43.972 1.00 55.71 120 THR D O 1
ATOM 13770 N N . GLY D 1 121 ? -68.165 -3.525 -42.206 1.00 55.28 121 GLY D N 1
ATOM 13771 C CA . GLY D 1 121 ? -69.330 -2.648 -42.121 1.00 56.57 121 GLY D CA 1
ATOM 13772 C C . GLY D 1 121 ? -70.289 -2.996 -40.981 1.00 58.94 121 GLY D C 1
ATOM 13773 O O . GLY D 1 121 ? -71.041 -2.134 -40.520 1.00 59.53 121 GLY D O 1
ATOM 13774 N N . GLU D 1 122 ? -70.248 -4.256 -40.538 1.00 59.27 122 GLU D N 1
ATOM 13775 C CA . GLU D 1 122 ? -70.983 -4.743 -39.360 1.00 62.27 122 GLU D CA 1
ATOM 13776 C C . GLU D 1 122 ? -70.061 -5.143 -38.222 1.00 62.58 122 GLU D C 1
ATOM 13777 O O . GLU D 1 122 ? -70.503 -5.275 -37.084 1.00 63.67 122 GLU D O 1
ATOM 13783 N N . ALA D 1 123 ? -68.795 -5.408 -38.549 1.00 59.24 123 ALA D N 1
ATOM 13784 C CA . ALA D 1 123 ? -67.808 -5.778 -37.551 1.00 59.95 123 ALA D CA 1
ATOM 13785 C C . ALA D 1 123 ? -66.459 -5.241 -37.956 1.00 57.73 123 ALA D C 1
ATOM 13786 O O . ALA D 1 123 ? -66.114 -5.279 -39.142 1.00 54.77 123 ALA D O 1
ATOM 13788 N N . VAL D 1 124 ? -65.709 -4.746 -36.975 1.00 57.97 124 VAL D N 1
ATOM 13789 C CA . VAL D 1 124 ? -64.316 -4.409 -37.157 1.00 56.92 124 VAL D CA 1
ATOM 13790 C C . VAL D 1 124 ? -63.499 -5.607 -36.670 1.00 56.75 124 VAL D C 1
ATOM 13791 O O . VAL D 1 124 ? -63.565 -5.966 -35.488 1.00 58.69 124 VAL D O 1
ATOM 13795 N N . VAL D 1 125 ? -62.718 -6.210 -37.570 1.00 54.48 125 VAL D N 1
ATOM 13796 C CA . VAL D 1 125 ? -61.982 -7.430 -37.235 1.00 54.56 125 VAL D CA 1
ATOM 13797 C C . VAL D 1 125 ? -60.515 -7.133 -37.345 1.00 53.37 125 VAL D C 1
ATOM 13798 O O . VAL D 1 125 ? -60.052 -6.746 -38.416 1.00 51.61 125 VAL D O 1
ATOM 13802 N N . PHE D 1 126 ? -59.774 -7.286 -36.261 1.00 54.65 126 PHE D N 1
ATOM 13803 C CA . PHE D 1 126 ? -58.410 -6.777 -36.239 1.00 54.22 126 PHE D CA 1
ATOM 13804 C C . PHE D 1 126 ? -57.519 -7.617 -35.375 1.00 55.23 126 PHE D C 1
ATOM 13805 O O . PHE D 1 126 ? -57.997 -8.329 -34.504 1.00 56.96 126 PHE D O 1
ATOM 13813 N N . THR D 1 127 ? -56.218 -7.517 -35.602 1.00 53.67 127 THR D N 1
ATOM 13814 C CA . THR D 1 127 ? -55.284 -8.156 -34.703 1.00 54.53 127 THR D CA 1
ATOM 13815 C C . THR D 1 127 ? -54.612 -7.075 -33.878 1.00 55.66 127 THR D C 1
ATOM 13816 O O . THR D 1 127 ? -54.418 -5.957 -34.343 1.00 53.34 127 THR D O 1
ATOM 13820 N N . GLY D 1 128 ? -54.332 -7.390 -32.619 1.00 58.17 128 GLY D N 1
ATOM 13821 C CA . GLY D 1 128 ? -53.654 -6.456 -31.742 1.00 59.47 128 GLY D CA 1
ATOM 13822 C C . GLY D 1 128 ? -52.734 -7.163 -30.777 1.00 61.62 128 GLY D C 1
ATOM 13823 O O . GLY D 1 128 ? -53.043 -8.266 -30.319 1.00 63.52 128 GLY D O 1
ATOM 13824 N N . ALA D 1 129 ? -51.616 -6.517 -30.449 1.00 61.98 129 ALA D N 1
ATOM 13825 C CA . ALA D 1 129 ? -50.684 -7.038 -29.434 1.00 64.06 129 ALA D CA 1
ATOM 13826 C C . ALA D 1 129 ? -50.807 -6.233 -28.157 1.00 66.50 129 ALA D C 1
ATOM 13827 O O . ALA D 1 129 ? -50.708 -5.003 -28.185 1.00 66.65 129 ALA D O 1
ATOM 13829 N N . THR D 1 130 ? -51.026 -6.930 -27.043 1.00 69.04 130 THR D N 1
ATOM 13830 C CA . THR D 1 130 ? -51.045 -6.327 -25.720 1.00 72.61 130 THR D CA 1
ATOM 13831 C C . THR D 1 130 ? -49.801 -6.810 -24.956 1.00 74.91 130 THR D C 1
ATOM 13832 O O . THR D 1 130 ? -48.877 -7.385 -25.556 1.00 74.88 130 THR D O 1
ATOM 13836 N N . GLU D 1 131 ? -49.756 -6.546 -23.657 1.00 78.42 131 GLU D N 1
ATOM 13837 C CA . GLU D 1 131 ? -48.665 -7.019 -22.810 1.00 81.23 131 GLU D CA 1
ATOM 13838 C C . GLU D 1 131 ? -48.765 -8.535 -22.607 1.00 82.82 131 GLU D C 1
ATOM 13839 O O . GLU D 1 131 ? -47.747 -9.213 -22.431 1.00 84.83 131 GLU D O 1
ATOM 13840 N N . ASP D 1 132 ? -49.999 -9.050 -22.636 1.00 83.22 132 ASP D N 1
ATOM 13841 C CA . ASP D 1 132 ? -50.278 -10.470 -22.398 1.00 83.92 132 ASP D CA 1
ATOM 13842 C C . ASP D 1 132 ? -50.128 -11.338 -23.658 1.00 81.04 132 ASP D C 1
ATOM 13843 O O . ASP D 1 132 ? -49.649 -12.472 -23.575 1.00 82.69 132 ASP D O 1
ATOM 13845 N N . ARG D 1 133 ? -50.506 -10.817 -24.824 1.00 77.45 133 ARG D N 1
ATOM 13846 C CA . ARG D 1 133 ? -50.739 -11.684 -25.983 1.00 74.90 133 ARG D CA 1
ATOM 13847 C C . ARG D 1 133 ? -50.823 -10.925 -27.294 1.00 71.20 133 ARG D C 1
ATOM 13848 O O . ARG D 1 133 ? -50.903 -9.696 -27.310 1.00 71.32 133 ARG D O 1
ATOM 13850 N N . VAL D 1 134 ? -50.771 -11.675 -28.393 1.00 68.69 134 VAL D N 1
ATOM 13851 C CA . VAL D 1 134 ? -51.255 -11.208 -29.669 1.00 65.63 134 VAL D CA 1
ATOM 13852 C C . VAL D 1 134 ? -52.565 -11.942 -29.861 1.00 65.42 134 VAL D C 1
ATOM 13853 O O . VAL D 1 134 ? -52.629 -13.155 -29.654 1.00 66.54 134 VAL D O 1
ATOM 13855 N N . ALA D 1 135 ? -53.613 -11.208 -30.220 1.00 63.83 135 ALA D N 1
ATOM 13856 C CA . ALA D 1 135 ? -54.936 -11.796 -30.378 1.00 64.18 135 ALA D CA 1
ATOM 13857 C C . ALA D 1 135 ? -55.651 -11.233 -31.593 1.00 61.45 135 ALA D C 1
ATOM 13858 O O . ALA D 1 135 ? -55.319 -10.156 -32.073 1.00 59.97 135 ALA D O 1
ATOM 13860 N N . LEU D 1 136 ? -56.619 -12.006 -32.079 1.00 61.61 136 LEU D N 1
ATOM 13861 C CA . LEU D 1 136 ? -57.540 -11.626 -33.147 1.00 59.26 136 LEU D CA 1
ATOM 13862 C C . LEU D 1 136 ? -58.851 -11.264 -32.459 1.00 61.86 136 LEU D C 1
ATOM 13863 O O . LEU D 1 136 ? -59.352 -12.046 -31.649 1.00 63.57 136 LEU D O 1
ATOM 13868 N N . TYR D 1 137 ? -59.384 -10.085 -32.784 1.00 61.62 137 TYR D N 1
ATOM 13869 C CA . TYR D 1 137 ? -60.570 -9.535 -32.123 1.00 62.65 137 TYR D CA 1
ATOM 13870 C C . TYR D 1 137 ? -61.666 -9.256 -33.142 1.00 61.69 137 TYR D C 1
ATOM 13871 O O . TYR D 1 137 ? -61.378 -9.087 -34.337 1.00 57.96 137 TYR D O 1
ATOM 13880 N N . ALA D 1 138 ? -62.903 -9.182 -32.664 1.00 62.85 138 ALA D N 1
ATOM 13881 C CA . ALA D 1 138 ? -64.003 -8.658 -33.466 1.00 62.19 138 ALA D CA 1
ATOM 13882 C C . ALA D 1 138 ? -64.844 -7.716 -32.621 1.00 64.13 138 ALA D C 1
ATOM 13883 O O . ALA D 1 138 ? -65.233 -8.051 -31.488 1.00 66.11 138 ALA D O 1
ATOM 13885 N N . LEU D 1 139 ? -65.089 -6.530 -33.170 1.00 63.33 139 LEU D N 1
ATOM 13886 C CA . LEU D 1 139 ? -65.901 -5.500 -32.553 1.00 65.39 139 LEU D CA 1
ATOM 13887 C C . LEU D 1 139 ? -67.177 -5.256 -33.371 1.00 65.89 139 LEU D C 1
ATOM 13888 O O . LEU D 1 139 ? -67.119 -4.791 -34.519 1.00 61.50 139 LEU D O 1
ATOM 13893 N N . ASP D 1 140 ? -68.316 -5.539 -32.738 1.00 68.74 140 ASP D N 1
ATOM 13894 C CA . ASP D 1 140 ? -69.660 -5.438 -33.334 1.00 70.60 140 ASP D CA 1
ATOM 13895 C C . ASP D 1 140 ? -70.571 -4.712 -32.352 1.00 73.73 140 ASP D C 1
ATOM 13896 O O . ASP D 1 140 ? -70.073 -4.057 -31.440 1.00 75.38 140 ASP D O 1
ATOM 13901 N N . GLY D 1 141 ? -71.887 -4.832 -32.527 1.00 75.83 141 GLY D N 1
ATOM 13902 C CA . GLY D 1 141 ? -72.862 -4.196 -31.635 1.00 78.88 141 GLY D CA 1
ATOM 13903 C C . GLY D 1 141 ? -72.868 -4.671 -30.193 1.00 82.04 141 GLY D C 1
ATOM 13904 O O . GLY D 1 141 ? -73.221 -3.895 -29.280 1.00 85.35 141 GLY D O 1
ATOM 13905 N N . GLY D 1 142 ? -72.524 -5.943 -29.971 1.00 81.64 142 GLY D N 1
ATOM 13906 C CA . GLY D 1 142 ? -72.490 -6.509 -28.606 1.00 83.79 142 GLY D CA 1
ATOM 13907 C C . GLY D 1 142 ? -71.198 -6.222 -27.848 1.00 83.74 142 GLY D C 1
ATOM 13908 O O . GLY D 1 142 ? -71.072 -6.596 -26.691 1.00 86.92 142 GLY D O 1
ATOM 13909 N N . GLY D 1 143 ? -70.229 -5.573 -28.498 1.00 80.66 143 GLY D N 1
ATOM 13910 C CA . GLY D 1 143 ? -68.963 -5.223 -27.839 1.00 79.83 143 GLY D CA 1
ATOM 13911 C C . GLY D 1 143 ? -67.770 -5.910 -28.473 1.00 76.22 143 GLY D C 1
ATOM 13912 O O . GLY D 1 143 ? -67.830 -6.343 -29.623 1.00 73.63 143 GLY D O 1
ATOM 13913 N N . LEU D 1 144 ? -66.677 -5.990 -27.721 1.00 76.53 144 LEU D N 1
ATOM 13914 C CA . LEU D 1 144 ? -65.423 -6.593 -28.194 1.00 73.99 144 LEU D CA 1
ATOM 13915 C C . LEU D 1 144 ? -65.350 -8.077 -27.836 1.00 75.06 144 LEU D C 1
ATOM 13916 O O . LEU D 1 144 ? -65.570 -8.456 -26.696 1.00 76.25 144 LEU D O 1
ATOM 13921 N N . ARG D 1 145 ? -64.999 -8.901 -28.816 1.00 72.91 145 ARG D N 1
ATOM 13922 C CA . ARG D 1 145 ? -64.758 -10.329 -28.591 1.00 74.42 145 ARG D CA 1
ATOM 13923 C C . ARG D 1 145 ? -63.339 -10.703 -29.005 1.00 71.68 145 ARG D C 1
ATOM 13924 O O . ARG D 1 145 ? -62.847 -10.213 -30.004 1.00 69.66 145 ARG D O 1
ATOM 13932 N N . GLU D 1 146 ? -62.675 -11.543 -28.216 1.00 73.07 146 GLU D N 1
ATOM 13933 C CA . GLU D 1 146 ? -61.426 -12.157 -28.622 1.00 72.19 146 GLU D CA 1
ATOM 13934 C C . GLU D 1 146 ? -61.747 -13.467 -29.348 1.00 71.82 146 GLU D C 1
ATOM 13935 O O . GLU D 1 146 ? -62.238 -14.417 -28.734 1.00 74.95 146 GLU D O 1
ATOM 13941 N N . LEU D 1 147 ? -61.487 -13.497 -30.658 1.00 69.44 147 LEU D N 1
ATOM 13942 C CA . LEU D 1 147 ? -61.801 -14.672 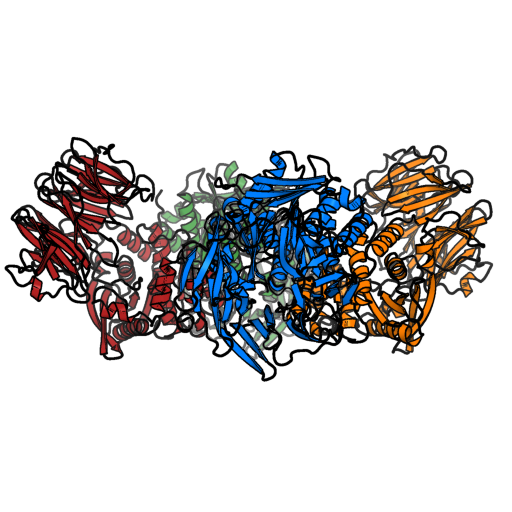-31.472 1.00 68.32 147 LEU D CA 1
ATOM 13943 C C . LEU D 1 147 ? -60.783 -15.783 -31.224 1.00 69.03 147 LEU D C 1
ATOM 13944 O O . LEU D 1 147 ? -61.154 -16.954 -31.070 1.00 70.79 147 LEU D O 1
ATOM 13949 N N . ALA D 1 148 ? -59.519 -15.396 -31.095 1.00 67.57 148 ALA D N 1
ATOM 13950 C CA . ALA D 1 148 ? -58.428 -16.352 -30.913 1.00 68.43 148 ALA D CA 1
ATOM 13951 C C . ALA D 1 148 ? -57.128 -15.672 -30.460 1.00 67.73 148 ALA D C 1
ATOM 13952 O O . ALA D 1 148 ? -56.834 -14.553 -30.870 1.00 65.39 148 ALA D O 1
ATOM 13954 N N . ARG D 1 149 ? -56.362 -16.378 -29.627 1.00 69.06 149 ARG D N 1
ATOM 13955 C CA . ARG D 1 149 ? -54.987 -15.995 -29.291 1.00 69.33 149 ARG D CA 1
ATOM 13956 C C . ARG D 1 149 ? -54.092 -16.549 -30.373 1.00 66.99 149 ARG D C 1
ATOM 13957 O O . ARG D 1 149 ? -54.261 -17.692 -30.782 1.00 68.49 149 ARG D O 1
ATOM 13959 N N . LEU D 1 150 ? -53.137 -15.761 -30.835 1.00 65.83 150 LEU D N 1
ATOM 13960 C CA . LEU D 1 150 ? -52.291 -16.179 -31.957 1.00 63.47 150 LEU D CA 1
ATOM 13961 C C . LEU D 1 150 ? -50.891 -16.511 -31.461 1.00 64.51 150 LEU D C 1
ATOM 13962 O O . LEU D 1 150 ? -50.377 -15.857 -30.545 1.00 65.76 150 LEU D O 1
ATOM 13967 N N . PRO D 1 151 ? -50.258 -17.533 -32.062 1.00 64.14 151 PRO D N 1
ATOM 13968 C CA . PRO D 1 151 ? -48.935 -17.950 -31.575 1.00 65.80 151 PRO D CA 1
ATOM 13969 C C . PRO D 1 151 ? -47.781 -16.980 -31.867 1.00 64.42 151 PRO D C 1
ATOM 13970 O O . PRO D 1 151 ? -46.649 -17.232 -31.472 1.00 68.00 151 PRO D O 1
ATOM 13974 N N . GLY D 1 152 ? -48.070 -15.874 -32.514 1.00 62.56 152 GLY D N 1
ATOM 13975 C CA . GLY D 1 152 ? -47.116 -14.783 -32.690 1.00 61.03 152 GLY D CA 1
ATOM 13976 C C . GLY D 1 152 ? -47.824 -13.654 -33.410 1.00 59.25 152 GLY D C 1
ATOM 13977 O O . GLY D 1 152 ? -49.051 -13.646 -33.475 1.00 59.34 152 GLY D O 1
ATOM 13978 N N . PHE D 1 153 ? -47.072 -12.709 -33.975 1.00 57.61 153 PHE D N 1
ATOM 13979 C CA . PHE D 1 153 ? -47.698 -11.615 -34.715 1.00 55.94 153 PHE D CA 1
ATOM 13980 C C . PHE D 1 153 ? -48.438 -12.153 -35.923 1.00 54.78 153 PHE D C 1
ATOM 13981 O O . PHE D 1 153 ? -47.858 -12.907 -36.722 1.00 53.81 153 PHE D O 1
ATOM 13989 N N . GLY D 1 154 ? -49.696 -11.737 -36.064 1.00 53.68 154 GLY D N 1
ATOM 13990 C CA . GLY D 1 154 ? -50.512 -12.108 -37.200 1.00 51.84 154 GLY D CA 1
ATOM 13991 C C . GLY D 1 154 ? -51.310 -10.934 -37.715 1.00 50.77 154 GLY D C 1
ATOM 13992 O O . GLY D 1 154 ? -51.482 -9.957 -37.003 1.00 50.57 154 GLY D O 1
ATOM 13993 N N . PHE D 1 155 ? -51.787 -11.056 -38.960 1.00 49.96 155 PHE D N 1
ATOM 13994 C CA . PHE D 1 155 ? -52.395 -9.971 -39.720 1.00 48.03 155 PHE D CA 1
ATOM 13995 C C . PHE D 1 155 ? -53.618 -10.510 -40.437 1.00 47.67 155 PHE D C 1
ATOM 13996 O O . PHE D 1 155 ? -53.515 -11.514 -41.151 1.00 48.36 155 PHE D O 1
ATOM 14004 N N . VAL D 1 156 ? -54.771 -9.867 -40.245 1.00 48.14 156 VAL D N 1
ATOM 14005 C CA . VAL D 1 156 ? -56.006 -10.224 -40.972 1.00 47.92 156 VAL D CA 1
ATOM 14006 C C . VAL D 1 156 ? -55.843 -9.787 -42.418 1.00 45.53 156 VAL D C 1
ATOM 14007 O O . VAL D 1 156 ? -55.451 -8.651 -42.667 1.00 45.57 156 VAL D O 1
ATOM 14011 N N . SER D 1 157 ? -56.106 -10.693 -43.354 1.00 44.37 157 SER D N 1
ATOM 14012 C CA . SER D 1 157 ? -55.987 -10.395 -44.787 1.00 43.05 157 SER D CA 1
ATOM 14013 C C . SER D 1 157 ? -57.372 -10.133 -45.374 1.00 42.93 157 SER D C 1
ATOM 14014 O O . SER D 1 157 ? -57.553 -9.252 -46.207 1.00 42.69 157 SER D O 1
ATOM 14017 N N . ASP D 1 158 ? -58.353 -10.912 -44.961 1.00 44.19 158 ASP D N 1
ATOM 14018 C CA . ASP D 1 158 ? -59.671 -10.855 -45.598 1.00 44.86 158 ASP D CA 1
ATOM 14019 C C . ASP D 1 158 ? -60.728 -11.559 -44.750 1.00 46.70 158 ASP D C 1
ATOM 14020 O O . ASP D 1 158 ? -60.410 -12.435 -43.933 1.00 47.18 158 ASP D O 1
ATOM 14025 N N . ILE D 1 159 ? -61.973 -11.112 -44.902 1.00 47.14 159 ILE D N 1
ATOM 14026 C CA . ILE D 1 159 ? -63.156 -11.784 -44.359 1.00 48.42 159 ILE D CA 1
ATOM 14027 C C . ILE D 1 159 ? -64.254 -11.852 -45.442 1.00 48.29 159 ILE D C 1
ATOM 14028 O O . ILE D 1 159 ? -64.473 -10.891 -46.183 1.00 46.31 159 ILE D O 1
ATOM 14033 N N . ARG D 1 160 ? -64.877 -13.024 -45.586 1.00 48.56 160 ARG D N 1
ATOM 14034 C CA . ARG D 1 160 ? -66.013 -13.206 -46.494 1.00 49.16 160 ARG D CA 1
ATOM 14035 C C . ARG D 1 160 ? -66.987 -13.997 -45.669 1.00 51.14 160 ARG D C 1
ATOM 14036 O O . ARG D 1 160 ? -66.682 -15.115 -45.231 1.00 49.44 160 ARG D O 1
ATOM 14044 N N . GLY D 1 161 ? -68.144 -13.398 -45.411 1.00 53.00 161 GLY D N 1
ATOM 14045 C CA . GLY D 1 161 ? -69.096 -14.006 -44.488 1.00 54.58 161 GLY D CA 1
ATOM 14046 C C . GLY D 1 161 ? -68.460 -14.265 -43.131 1.00 56.15 161 GLY D C 1
ATOM 14047 O O . GLY D 1 161 ? -67.906 -13.360 -42.511 1.00 54.56 161 GLY D O 1
ATOM 14048 N N . ASP D 1 162 ? -68.563 -15.504 -42.650 1.00 58.55 162 ASP D N 1
ATOM 14049 C CA . ASP D 1 162 ? -67.989 -15.866 -41.367 1.00 60.01 162 ASP D CA 1
ATOM 14050 C C . ASP D 1 162 ? -66.528 -16.287 -41.435 1.00 58.19 162 ASP D C 1
ATOM 14051 O O . ASP D 1 162 ? -65.920 -16.458 -40.384 1.00 59.82 162 ASP D O 1
ATOM 14056 N N . LEU D 1 163 ? -65.960 -16.475 -42.624 1.00 55.04 163 LEU D N 1
ATOM 14057 C CA . LEU D 1 163 ? -64.586 -16.946 -42.702 1.00 54.13 163 LEU D CA 1
ATOM 14058 C C . LEU D 1 163 ? -63.637 -15.770 -42.649 1.00 52.02 163 LEU D C 1
ATOM 14059 O O . LEU D 1 163 ? -63.775 -14.834 -43.443 1.00 50.05 163 LEU D O 1
ATOM 14064 N N . ILE D 1 164 ? -62.676 -15.842 -41.727 1.00 51.92 164 ILE D N 1
ATOM 14065 C CA . ILE D 1 164 ? -61.560 -14.889 -41.636 1.00 51.04 164 ILE D CA 1
ATOM 14066 C C . ILE D 1 164 ? -60.266 -15.552 -42.120 1.00 49.18 164 ILE D C 1
ATOM 14067 O O . ILE D 1 164 ? -59.988 -16.673 -41.748 1.00 49.87 164 ILE D O 1
ATOM 14072 N N . ALA D 1 165 ? -59.501 -14.880 -42.983 1.00 47.57 165 ALA D N 1
ATOM 14073 C CA . ALA D 1 165 ? -58.184 -15.377 -43.404 1.00 47.28 165 ALA D CA 1
ATOM 14074 C C . ALA D 1 165 ? -57.118 -14.353 -43.045 1.00 45.87 165 ALA D C 1
ATOM 14075 O O . ALA D 1 165 ? -57.389 -13.153 -43.045 1.00 43.86 165 ALA D O 1
ATOM 14077 N N . GLY D 1 166 ? -55.919 -14.851 -42.731 1.00 45.30 166 GLY D N 1
ATOM 14078 C CA . GLY D 1 166 ? -54.814 -14.005 -42.351 1.00 44.68 166 GLY D CA 1
ATOM 14079 C C . GLY D 1 166 ? -53.467 -14.672 -42.467 1.00 44.45 166 GLY D C 1
ATOM 14080 O O . GLY D 1 166 ? -53.359 -15.843 -42.849 1.00 42.59 166 GLY D O 1
ATOM 14081 N N . LEU D 1 167 ? -52.433 -13.906 -42.136 1.00 44.82 167 LEU D N 1
ATOM 14082 C CA . LEU D 1 167 ? -51.047 -14.348 -42.225 1.00 44.72 167 LEU D CA 1
ATOM 14083 C C . LEU D 1 167 ? -50.363 -14.211 -40.894 1.00 46.77 167 LEU D C 1
ATOM 14084 O O . LEU D 1 167 ? -50.523 -13.215 -40.210 1.00 47.28 167 LEU D O 1
ATOM 14089 N N . GLY D 1 168 ? -49.554 -15.197 -40.541 1.00 48.41 168 GLY D N 1
ATOM 14090 C CA . GLY D 1 168 ? -48.939 -15.222 -39.242 1.00 49.76 168 GLY D CA 1
ATOM 14091 C C . GLY D 1 168 ? -47.465 -15.533 -39.290 1.00 50.74 168 GLY D C 1
ATOM 14092 O O . GLY D 1 168 ? -47.033 -16.413 -40.033 1.00 49.34 168 GLY D O 1
ATOM 14093 N N . PHE D 1 169 ? -46.701 -14.814 -38.474 1.00 51.87 169 PHE D N 1
ATOM 14094 C CA . PHE D 1 169 ? -45.336 -15.204 -38.154 1.00 54.37 169 PHE D CA 1
ATOM 14095 C C . PHE D 1 169 ? -45.417 -16.090 -36.939 1.00 55.57 169 PHE D C 1
ATOM 14096 O O . PHE D 1 169 ? -45.178 -15.666 -35.807 1.00 57.43 169 PHE D O 1
ATOM 14104 N N . PHE D 1 170 ? -45.805 -17.332 -37.187 1.00 55.65 170 PHE D N 1
ATOM 14105 C CA . PHE D 1 170 ? -46.120 -18.277 -36.119 1.00 58.17 170 PHE D CA 1
ATOM 14106 C C . PHE D 1 170 ? -45.007 -19.296 -35.880 1.00 60.26 170 PHE D C 1
ATOM 14107 O O . PHE D 1 170 ? -45.241 -20.354 -35.273 1.00 63.19 170 PHE D O 1
ATOM 14115 N N . GLY D 1 171 ? -43.795 -18.961 -36.316 1.00 59.96 171 GLY D N 1
ATOM 14116 C CA . GLY D 1 171 ? -42.637 -19.820 -36.112 1.00 61.92 171 GLY D CA 1
ATOM 14117 C C . GLY D 1 171 ? -42.287 -20.607 -37.348 1.00 61.14 171 GLY D C 1
ATOM 14118 O O . GLY D 1 171 ? -43.121 -20.771 -38.252 1.00 61.22 171 GLY D O 1
ATOM 14119 N N . GLY D 1 172 ? -41.041 -21.076 -37.380 1.00 62.18 172 GLY D N 1
ATOM 14120 C CA . GLY D 1 172 ? -40.487 -21.788 -38.523 1.00 61.52 172 GLY D CA 1
ATOM 14121 C C . GLY D 1 172 ? -39.724 -20.900 -39.488 1.00 60.39 172 GLY D C 1
ATOM 14122 O O . GLY D 1 172 ? -39.229 -21.392 -40.506 1.00 60.81 172 GLY D O 1
ATOM 14123 N N . GLY D 1 173 ? -39.631 -19.602 -39.179 1.00 59.81 173 GLY D N 1
ATOM 14124 C CA . GLY D 1 173 ? -38.945 -18.627 -40.039 1.00 57.73 173 GLY D CA 1
ATOM 14125 C C . GLY D 1 173 ? -39.775 -18.023 -41.164 1.00 55.66 173 GLY D C 1
ATOM 14126 O O . GLY D 1 173 ? -39.326 -17.093 -41.844 1.00 56.50 173 GLY D O 1
ATOM 14127 N N . ARG D 1 174 ? -40.984 -18.541 -41.381 1.00 54.06 174 ARG D N 1
ATOM 14128 C CA . ARG D 1 174 ? -41.765 -18.175 -42.541 1.00 50.99 174 ARG D CA 1
ATOM 14129 C C . ARG D 1 174 ? -43.193 -17.868 -42.136 1.00 49.99 174 ARG D C 1
ATOM 14130 O O . ARG D 1 174 ? -43.552 -18.004 -40.974 1.00 52.50 174 ARG D O 1
ATOM 14138 N N . VAL D 1 175 ? -43.978 -17.414 -43.097 1.00 47.88 175 VAL D N 1
ATOM 14139 C CA . VAL D 1 175 ? -45.297 -16.874 -42.824 1.00 47.18 175 VAL D CA 1
ATOM 14140 C C . VAL D 1 175 ? -46.330 -17.932 -43.131 1.00 47.38 175 VAL D C 1
ATOM 14141 O O . VAL D 1 175 ? -46.423 -18.414 -44.265 1.00 46.15 175 VAL D O 1
ATOM 14145 N N . SER D 1 176 ? -47.086 -18.311 -42.099 1.00 48.27 176 SER D N 1
ATOM 14146 C CA . SER D 1 176 ? -48.189 -19.248 -42.259 1.00 49.06 176 SER D CA 1
ATOM 14147 C C . SER D 1 176 ? -49.488 -18.527 -42.642 1.00 47.55 176 SER D C 1
ATOM 14148 O O . SER D 1 176 ? -49.629 -17.330 -42.424 1.00 45.88 176 SER D O 1
ATOM 14151 N N . LEU D 1 177 ? -50.442 -19.294 -43.172 1.00 47.56 177 LEU D N 1
ATOM 14152 C CA . LEU D 1 177 ? -51.815 -18.844 -43.359 1.00 46.31 177 LEU D CA 1
ATOM 14153 C C . LEU D 1 177 ? -52.589 -19.243 -42.101 1.00 48.62 177 LEU D C 1
ATOM 14154 O O . LEU D 1 177 ? -52.286 -20.270 -41.491 1.00 48.90 177 LEU D O 1
ATOM 14159 N N . PHE D 1 178 ? -53.575 -18.440 -41.710 1.00 47.91 178 PHE D N 1
ATOM 14160 C CA . PHE D 1 178 ? -54.559 -18.923 -40.707 1.00 51.07 178 PHE D CA 1
ATOM 14161 C C . PHE D 1 178 ? -55.997 -18.545 -41.074 1.00 50.43 178 PHE D C 1
ATOM 14162 O O . PHE D 1 178 ? -56.246 -17.602 -41.855 1.00 49.48 178 PHE D O 1
ATOM 14170 N N . THR D 1 179 ? -56.940 -19.312 -40.546 1.00 52.72 179 THR D N 1
ATOM 14171 C CA . THR D 1 179 ? -58.330 -18.941 -40.653 1.00 52.85 179 THR D CA 1
ATOM 14172 C C . THR D 1 179 ? -58.919 -18.950 -39.251 1.00 54.70 179 THR D C 1
ATOM 14173 O O . THR D 1 179 ? -58.414 -19.624 -38.359 1.00 55.20 179 THR D O 1
ATOM 14177 N N . SER D 1 180 ? -59.952 -18.136 -39.086 1.00 55.32 180 SER D N 1
ATOM 14178 C CA . SER D 1 180 ? -60.813 -18.155 -37.917 1.00 58.14 180 SER D CA 1
ATOM 14179 C C . SER D 1 180 ? -62.267 -18.095 -38.396 1.00 58.47 180 SER D C 1
ATOM 14180 O O . SER D 1 180 ? -62.549 -18.119 -39.584 1.00 57.20 180 SER D O 1
ATOM 14183 N N . ASN D 1 181 ? -63.191 -18.036 -37.455 1.00 61.32 181 ASN D N 1
ATOM 14184 C CA . ASN D 1 181 ? -64.605 -17.917 -37.768 1.00 62.54 181 ASN D CA 1
ATOM 14185 C C . ASN D 1 181 ? -65.092 -16.663 -37.064 1.00 62.86 181 ASN D C 1
ATOM 14186 O O . ASN D 1 181 ? -64.829 -16.494 -35.878 1.00 64.35 181 ASN D O 1
ATOM 14188 N N . LEU D 1 182 ? -65.776 -15.777 -37.787 1.00 61.52 182 LEU D N 1
ATOM 14189 C CA . LEU D 1 182 ? -66.333 -14.570 -37.168 1.00 63.25 182 LEU D CA 1
ATOM 14190 C C . LEU D 1 182 ? -67.278 -14.895 -36.035 1.00 66.40 182 LEU D C 1
ATOM 14191 O O . LEU D 1 182 ? -67.253 -14.214 -35.021 1.00 68.03 182 LEU D O 1
ATOM 14196 N N . SER D 1 183 ? -68.101 -15.929 -36.205 1.00 67.83 183 SER D N 1
ATOM 14197 C CA . SER D 1 183 ? -69.119 -16.263 -35.207 1.00 71.49 183 SER D CA 1
ATOM 14198 C C . SER D 1 183 ? -68.555 -17.042 -34.015 1.00 73.16 183 SER D C 1
ATOM 14199 O O . SER D 1 183 ? -68.835 -16.675 -32.873 1.00 76.44 183 SER D O 1
ATOM 14202 N N . SER D 1 184 ? -67.780 -18.100 -34.275 1.00 71.80 184 SER D N 1
ATOM 14203 C CA . SER D 1 184 ? -67.312 -19.011 -33.212 1.00 74.64 184 SER D CA 1
ATOM 14204 C C . SER D 1 184 ? -65.839 -18.837 -32.798 1.00 73.22 184 SER D C 1
ATOM 14205 O O . SER D 1 184 ? -65.391 -19.466 -31.831 1.00 75.10 184 SER D O 1
ATOM 14208 N N . GLY D 1 185 ? -65.103 -17.975 -33.494 1.00 70.98 185 GLY D N 1
ATOM 14209 C CA . GLY D 1 185 ? -63.677 -17.781 -33.225 1.00 69.57 185 GLY D CA 1
ATOM 14210 C C . GLY D 1 185 ? -62.869 -19.024 -33.561 1.00 69.74 185 GLY D C 1
ATOM 14211 O O . GLY D 1 185 ? -63.225 -19.769 -34.468 1.00 70.21 185 GLY D O 1
ATOM 14212 N N . GLY D 1 186 ? -61.784 -19.245 -32.827 1.00 69.75 186 GLY D N 1
ATOM 14213 C CA . GLY D 1 186 ? -60.903 -20.381 -33.065 1.00 69.50 186 GLY D CA 1
ATOM 14214 C C . GLY D 1 186 ? -59.779 -20.036 -34.028 1.00 65.97 186 GLY D C 1
ATOM 14215 O O . GLY D 1 186 ? -59.743 -18.949 -34.620 1.00 63.67 186 GLY D O 1
ATOM 14216 N N . LEU D 1 187 ? -58.863 -20.980 -34.191 1.00 65.78 187 LEU D N 1
ATOM 14217 C CA . LEU D 1 187 ? -57.713 -20.803 -35.068 1.00 63.67 187 LEU D CA 1
ATOM 14218 C C . LEU D 1 187 ? -57.379 -22.135 -35.732 1.00 63.80 187 LEU D C 1
ATOM 14219 O O . LEU D 1 187 ? -57.431 -23.208 -35.095 1.00 66.61 187 LEU D O 1
ATOM 14224 N N . ARG D 1 188 ? -57.078 -22.045 -37.019 1.00 61.67 188 ARG D N 1
ATOM 14225 C CA . ARG D 1 188 ? -56.587 -23.133 -37.840 1.00 60.79 188 ARG D CA 1
ATOM 14226 C C . ARG D 1 188 ? -55.365 -22.548 -38.569 1.00 57.79 188 ARG D C 1
ATOM 14227 O O . ARG D 1 188 ? -55.476 -21.515 -39.225 1.00 52.39 188 ARG D O 1
ATOM 14235 N N . VAL D 1 189 ? -54.204 -23.175 -38.413 1.00 57.89 189 VAL D N 1
ATOM 14236 C CA . VAL D 1 189 ? -52.969 -22.680 -39.056 1.00 56.12 189 VAL D CA 1
ATOM 14237 C C . VAL D 1 189 ? -52.568 -23.607 -40.194 1.00 55.58 189 VAL D C 1
ATOM 14238 O O . VAL D 1 189 ? -52.656 -24.824 -40.085 1.00 56.71 189 VAL D O 1
ATOM 14242 N N . PHE D 1 190 ? -52.141 -23.006 -41.303 1.00 52.79 190 PHE D N 1
ATOM 14243 C CA . PHE D 1 190 ? -51.760 -23.751 -42.486 1.00 53.05 190 PHE D CA 1
ATOM 14244 C C . PHE D 1 190 ? -50.310 -23.406 -42.775 1.00 52.50 190 PHE D C 1
ATOM 14245 O O . PHE D 1 190 ? -49.987 -22.278 -43.152 1.00 50.02 190 PHE D O 1
ATOM 14253 N N . ASP D 1 191 ? -49.440 -24.374 -42.530 1.00 54.66 191 ASP D N 1
ATOM 14254 C CA . ASP D 1 191 ? -48.015 -24.163 -42.670 1.00 55.43 191 ASP D CA 1
ATOM 14255 C C . ASP D 1 191 ? -47.641 -24.002 -44.141 1.00 53.77 191 ASP D C 1
ATOM 14256 O O . ASP D 1 191 ? -48.251 -24.604 -45.028 1.00 54.10 191 ASP D O 1
ATOM 14261 N N . SER D 1 192 ? -46.644 -23.160 -44.400 1.00 52.76 192 SER D N 1
ATOM 14262 C CA . SER D 1 192 ? -46.248 -22.836 -45.770 1.00 50.53 192 SER D CA 1
ATOM 14263 C C . SER D 1 192 ? -45.174 -23.761 -46.345 1.00 51.69 192 SER D C 1
ATOM 14264 O O . SER D 1 192 ? -44.720 -23.554 -47.484 1.00 49.95 192 SER D O 1
ATOM 14267 N N . GLY D 1 193 ? -44.772 -24.768 -45.575 1.00 53.27 193 GLY D N 1
ATOM 14268 C CA . GLY D 1 193 ? -43.813 -25.769 -46.037 1.00 55.52 193 GLY D CA 1
ATOM 14269 C C . GLY D 1 193 ? -42.480 -25.128 -46.393 1.00 55.17 193 GLY D C 1
ATOM 14270 O O . GLY D 1 193 ? -41.942 -24.353 -45.607 1.00 56.54 193 GLY D O 1
ATOM 14271 N N . GLU D 1 194 ? -41.970 -25.428 -47.586 1.00 55.28 194 GLU D N 1
ATOM 14272 C CA . GLU D 1 194 ? -40.719 -24.814 -48.081 1.00 54.60 194 GLU D CA 1
ATOM 14273 C C . GLU D 1 194 ? -40.822 -23.305 -48.453 1.00 52.26 194 GLU D C 1
ATOM 14274 O O . GLU D 1 194 ? -39.787 -22.607 -48.497 1.00 53.09 194 GLU D O 1
ATOM 14278 N N . GLY D 1 195 ? -42.040 -22.818 -48.700 1.00 49.24 195 GLY D N 1
ATOM 14279 C CA . GLY D 1 195 ? -42.285 -21.408 -49.004 1.00 47.33 195 GLY D CA 1
ATOM 14280 C C . GLY D 1 195 ? -42.840 -20.564 -47.872 1.00 46.19 195 GLY D C 1
ATOM 14281 O O . GLY D 1 195 ? -42.718 -20.923 -46.700 1.00 48.12 195 GLY D O 1
ATOM 14282 N N . SER D 1 196 ? -43.448 -19.443 -48.219 1.00 43.81 196 SER D N 1
ATOM 14283 C CA . SER D 1 196 ? -43.874 -18.454 -47.229 1.00 44.34 196 SER D CA 1
ATOM 14284 C C . SER D 1 196 ? -45.048 -17.705 -47.805 1.00 42.83 196 SER D C 1
ATOM 14285 O O . SER D 1 196 ? -44.924 -17.173 -48.894 1.00 42.32 196 SER D O 1
ATOM 14288 N N . PHE D 1 197 ? -46.184 -17.671 -47.100 1.00 43.22 197 PHE D N 1
ATOM 14289 C CA . PHE D 1 197 ? -47.411 -17.018 -47.623 1.00 42.27 197 PHE D CA 1
ATOM 14290 C C . PHE D 1 197 ? -47.247 -15.488 -47.606 1.00 40.99 197 PHE D C 1
ATOM 14291 O O . PHE D 1 197 ? -46.687 -14.958 -46.677 1.00 40.77 197 PHE D O 1
ATOM 14299 N N . SER D 1 198 ? -47.692 -14.795 -48.660 1.00 38.92 198 SER D N 1
ATOM 14300 C CA . SER D 1 198 ? -47.468 -13.351 -48.765 1.00 38.34 198 SER D CA 1
ATOM 14301 C C . SER D 1 198 ? -48.742 -12.530 -48.796 1.00 37.29 198 SER D C 1
ATOM 14302 O O . SER D 1 198 ? -48.725 -11.343 -48.535 1.00 36.16 198 SER D O 1
ATOM 14305 N N . SER D 1 199 ? -49.850 -13.154 -49.118 1.00 37.39 199 SER D N 1
ATOM 14306 C CA . SER D 1 199 ? -51.093 -12.432 -49.359 1.00 37.68 199 SER D CA 1
ATOM 14307 C C . SER D 1 199 ? -52.199 -13.459 -49.431 1.00 38.81 199 SER D C 1
ATOM 14308 O O . SER D 1 199 ? -51.926 -14.622 -49.768 1.00 38.27 199 SER D O 1
ATOM 14311 N N . ALA D 1 200 ? -53.429 -13.058 -49.097 1.00 38.22 200 ALA D N 1
ATOM 14312 C CA . ALA D 1 200 ? -54.551 -13.982 -49.104 1.00 39.07 200 ALA D CA 1
ATOM 14313 C C . ALA D 1 200 ? -55.857 -13.264 -49.344 1.00 38.22 200 ALA D C 1
ATOM 14314 O O . ALA D 1 200 ? -56.061 -12.165 -48.853 1.00 38.69 200 ALA D O 1
ATOM 14316 N N . SER D 1 201 ? -56.749 -13.916 -50.059 1.00 38.72 201 SER D N 1
ATOM 14317 C CA . SER D 1 201 ? -58.105 -13.420 -50.256 1.00 40.30 201 SER D CA 1
ATOM 14318 C C . SER D 1 201 ? -59.077 -14.604 -50.366 1.00 41.46 201 SER D C 1
ATOM 14319 O O . SER D 1 201 ? -58.712 -15.671 -50.878 1.00 42.48 201 SER D O 1
ATOM 14322 N N . ILE D 1 202 ? -60.314 -14.439 -49.882 1.00 43.04 202 ILE D N 1
ATOM 14323 C CA . ILE D 1 202 ? -61.261 -15.561 -49.871 1.00 43.59 202 ILE D CA 1
ATOM 14324 C C . ILE D 1 202 ? -62.124 -15.539 -51.113 1.00 43.27 202 ILE D C 1
ATOM 14325 O O . ILE D 1 202 ? -62.772 -14.521 -51.403 1.00 41.98 202 ILE D O 1
ATOM 14330 N N . SER D 1 203 ? -62.107 -16.655 -51.847 1.00 42.56 203 SER D N 1
ATOM 14331 C CA . SER D 1 203 ? -62.903 -16.781 -53.066 1.00 43.89 203 SER D CA 1
ATOM 14332 C C . SER D 1 203 ? -64.389 -16.735 -52.745 1.00 45.54 203 SER D C 1
ATOM 14333 O O . SER D 1 203 ? -64.787 -17.040 -51.614 1.00 47.07 203 SER D O 1
ATOM 14336 N N . PRO D 1 204 ? -65.221 -16.396 -53.736 1.00 45.81 204 PRO D N 1
ATOM 14337 C CA . PRO D 1 204 ? -66.658 -16.502 -53.495 1.00 48.05 204 PRO D CA 1
ATOM 14338 C C . PRO D 1 204 ? -67.093 -17.927 -53.032 1.00 48.87 204 PRO D C 1
ATOM 14339 O O . PRO D 1 204 ? -68.049 -18.071 -52.276 1.00 49.90 204 PRO D O 1
ATOM 14343 N N . GLY D 1 205 ? -66.382 -18.946 -53.510 1.00 49.13 205 GLY D N 1
ATOM 14344 C CA . GLY D 1 205 ? -66.600 -20.336 -53.141 1.00 49.94 205 GLY D CA 1
ATOM 14345 C C . GLY D 1 205 ? -65.985 -20.738 -51.798 1.00 50.55 205 GLY D C 1
ATOM 14346 O O . GLY D 1 205 ? -65.924 -21.936 -51.460 1.00 49.97 205 GLY D O 1
ATOM 14347 N N . MET D 1 206 ? -65.529 -19.735 -51.044 1.00 49.59 206 MET D N 1
ATOM 14348 C CA . MET D 1 206 ? -65.018 -19.872 -49.675 1.00 50.50 206 MET D CA 1
ATOM 14349 C C . MET D 1 206 ? -63.752 -20.729 -49.546 1.00 50.22 206 MET D C 1
ATOM 14350 O O . MET D 1 206 ? -63.572 -21.446 -48.565 1.00 52.06 206 MET D O 1
ATOM 14355 N N . LYS D 1 207 ? -62.884 -20.650 -50.556 1.00 47.86 207 LYS D N 1
ATOM 14356 C CA . LYS D 1 207 ? -61.535 -21.173 -50.471 1.00 48.16 207 LYS D CA 1
ATOM 14357 C C . LYS D 1 207 ? -60.655 -19.969 -50.196 1.00 46.65 207 LYS D C 1
ATOM 14358 O O . LYS D 1 207 ? -61.073 -18.837 -50.443 1.00 46.72 207 LYS D O 1
ATOM 14364 N N . VAL D 1 208 ? -59.430 -20.190 -49.725 1.00 45.71 208 VAL D N 1
ATOM 14365 C CA . VAL D 1 208 ? -58.509 -19.081 -49.507 1.00 43.06 208 VAL D CA 1
ATOM 14366 C C . VAL D 1 208 ? -57.494 -19.089 -50.654 1.00 42.12 208 VAL D C 1
ATOM 14367 O O . VAL D 1 208 ? -56.705 -20.004 -50.777 1.00 41.48 208 VAL D O 1
ATOM 14371 N N . THR D 1 209 ? -57.568 -18.086 -51.506 1.00 40.65 209 THR D N 1
ATOM 14372 C CA . THR D 1 209 ? -56.517 -17.874 -52.505 1.00 39.54 209 THR D CA 1
ATOM 14373 C C . THR D 1 209 ? -55.366 -17.163 -51.818 1.00 38.37 209 THR D C 1
ATOM 14374 O O . THR D 1 209 ? -55.589 -16.185 -51.104 1.00 36.46 209 THR D O 1
ATOM 14378 N N . ALA D 1 210 ? -54.137 -17.650 -52.044 1.00 36.80 210 ALA D N 1
ATOM 14379 C CA . ALA D 1 210 ? -52.986 -17.089 -51.379 1.00 37.96 210 ALA D CA 1
ATOM 14380 C C . ALA D 1 210 ? -51.810 -17.068 -52.314 1.00 36.62 210 ALA D C 1
ATOM 14381 O O . ALA D 1 210 ? -51.697 -17.901 -53.198 1.00 35.77 210 ALA D O 1
ATOM 14383 N N . GLY D 1 211 ? -50.937 -16.113 -52.067 1.00 37.35 211 GLY D N 1
ATOM 14384 C CA . GLY D 1 211 ? -49.670 -16.035 -52.772 1.00 36.67 211 GLY D CA 1
ATOM 14385 C C . GLY D 1 211 ? -48.701 -16.765 -51.897 1.00 38.09 211 GLY D C 1
ATOM 14386 O O . GLY D 1 211 ? -48.595 -16.432 -50.732 1.00 37.15 211 GLY D O 1
ATOM 14387 N N . LEU D 1 212 ? -48.014 -17.751 -52.473 1.00 38.35 212 LEU D N 1
ATOM 14388 C CA . LEU D 1 212 ? -47.044 -18.554 -51.784 1.00 40.26 212 LEU D CA 1
ATOM 14389 C C . LEU D 1 212 ? -45.683 -18.310 -52.435 1.00 40.03 212 LEU D C 1
ATOM 14390 O O . LEU D 1 212 ? -45.400 -18.794 -53.538 1.00 40.76 212 LEU D O 1
ATOM 14395 N N . GLU D 1 213 ? -44.842 -17.559 -51.749 1.00 40.37 213 GLU D N 1
ATOM 14396 C CA . GLU D 1 213 ? -43.500 -17.253 -52.262 1.00 39.09 213 GLU D CA 1
ATOM 14397 C C . GLU D 1 213 ? -42.616 -18.397 -51.861 1.00 40.74 213 GLU D C 1
ATOM 14398 O O . GLU D 1 213 ? -42.868 -19.049 -50.836 1.00 41.13 213 GLU D O 1
ATOM 14404 N N . THR D 1 214 ? -41.594 -18.654 -52.664 1.00 39.32 214 THR D N 1
ATOM 14405 C CA . THR D 1 214 ? -40.712 -19.780 -52.486 1.00 41.30 214 THR D CA 1
ATOM 14406 C C . THR D 1 214 ? -39.288 -19.327 -52.726 1.00 41.23 214 THR D C 1
ATOM 14407 O O . THR D 1 214 ? -39.070 -18.148 -53.010 1.00 40.14 214 THR D O 1
ATOM 14411 N N . ALA D 1 215 ? -38.358 -20.271 -52.717 1.00 42.57 215 ALA D N 1
ATOM 14412 C CA . ALA D 1 215 ? -36.948 -19.997 -53.014 1.00 43.95 215 ALA D CA 1
ATOM 14413 C C . ALA D 1 215 ? -36.777 -19.449 -54.444 1.00 43.19 215 ALA D C 1
ATOM 14414 O O . ALA D 1 215 ? -35.779 -18.822 -54.735 1.00 42.50 215 ALA D O 1
ATOM 14416 N N . ARG D 1 216 ? -37.741 -19.732 -55.325 1.00 42.24 216 ARG D N 1
ATOM 14417 C CA . ARG D 1 216 ? -37.670 -19.315 -56.723 1.00 42.02 216 ARG D CA 1
ATOM 14418 C C . ARG D 1 216 ? -38.954 -18.567 -57.118 1.00 40.36 216 ARG D C 1
ATOM 14419 O O . ARG D 1 216 ? -39.247 -17.487 -56.578 1.00 37.76 216 ARG D O 1
ATOM 14423 N N . GLU D 1 217 ? -39.763 -19.160 -57.995 1.00 39.51 217 GLU D N 1
ATOM 14424 C CA . GLU D 1 217 ? -40.941 -18.494 -58.464 1.00 40.46 217 GLU D CA 1
ATOM 14425 C C . GLU D 1 217 ? -42.064 -18.582 -57.457 1.00 39.87 217 GLU D C 1
ATOM 14426 O O . GLU D 1 217 ? -42.192 -19.574 -56.736 1.00 41.27 217 GLU D O 1
ATOM 14432 N N . ALA D 1 218 ? -42.871 -17.524 -57.395 1.00 38.13 218 ALA D N 1
ATOM 14433 C CA . ALA D 1 218 ? -44.035 -17.501 -56.512 1.00 38.31 218 ALA D CA 1
ATOM 14434 C C . ALA D 1 218 ? -45.185 -18.229 -57.165 1.00 39.97 218 ALA D C 1
ATOM 14435 O O . ALA D 1 218 ? -45.395 -18.122 -58.361 1.00 38.31 218 ALA D O 1
ATOM 14437 N N . ARG D 1 219 ? -45.994 -18.922 -56.373 1.00 40.85 219 ARG D N 1
ATOM 14438 C CA . ARG D 1 219 ? -47.276 -19.369 -56.925 1.00 41.16 219 ARG D CA 1
ATOM 14439 C C . ARG D 1 219 ? -48.522 -18.909 -56.215 1.00 39.17 219 ARG D C 1
ATOM 14440 O O . ARG D 1 219 ? -48.501 -18.444 -55.103 1.00 38.29 219 ARG D O 1
ATOM 14448 N N . LEU D 1 220 ? -49.595 -19.033 -56.967 1.00 38.86 220 LEU D N 1
ATOM 14449 C CA . LEU D 1 220 ? -50.928 -18.749 -56.529 1.00 39.30 220 LEU D CA 1
ATOM 14450 C C . LEU D 1 220 ? -51.524 -20.093 -56.212 1.00 38.77 220 LEU D C 1
ATOM 14451 O O . LEU D 1 220 ? -51.600 -20.983 -57.077 1.00 37.29 220 LEU D O 1
ATOM 14456 N N . VAL D 1 221 ? -51.931 -20.246 -54.972 1.00 39.15 221 VAL D N 1
ATOM 14457 C CA . VAL D 1 221 ? -52.507 -21.485 -54.539 1.00 40.79 221 VAL D CA 1
ATOM 14458 C C . VAL D 1 221 ? -53.915 -21.288 -53.989 1.00 41.38 221 VAL D C 1
ATOM 14459 O O . VAL D 1 221 ? -54.298 -20.178 -53.616 1.00 38.85 221 VAL D O 1
ATOM 14463 N N . THR D 1 222 ? -54.674 -22.388 -53.978 1.00 42.89 222 THR D N 1
ATOM 14464 C CA . THR D 1 222 ? -55.984 -22.451 -53.369 1.00 43.56 222 THR D CA 1
ATOM 14465 C C . THR D 1 222 ? -55.805 -23.315 -52.153 1.00 45.52 222 THR D C 1
ATOM 14466 O O . THR D 1 222 ? -55.418 -24.481 -52.273 1.00 45.22 222 THR D O 1
ATOM 14470 N N . VAL D 1 223 ? -56.084 -22.749 -50.991 1.00 45.65 223 VAL D N 1
ATOM 14471 C CA . VAL D 1 223 ? -56.079 -23.513 -49.745 1.00 47.90 223 VAL D CA 1
ATOM 14472 C C . VAL D 1 223 ? -57.502 -23.753 -49.323 1.00 49.04 223 VAL D C 1
ATOM 14473 O O . VAL D 1 223 ? -58.239 -22.802 -49.085 1.00 48.26 223 VAL D O 1
ATOM 14477 N N . ASP D 1 224 ? -57.897 -25.020 -49.235 1.00 50.46 224 ASP D N 1
ATOM 14478 C CA . ASP D 1 224 ? -59.237 -25.333 -48.809 1.00 51.31 224 ASP D CA 1
ATOM 14479 C C . ASP D 1 224 ? -59.261 -25.310 -47.270 1.00 52.88 224 ASP D C 1
ATOM 14480 O O . ASP D 1 224 ? -58.579 -26.117 -46.629 1.00 51.28 224 ASP D O 1
ATOM 14485 N N . PRO D 1 225 ? -60.044 -24.382 -46.674 1.00 53.06 225 PRO D N 1
ATOM 14486 C CA . PRO D 1 225 ? -59.983 -24.176 -45.236 1.00 53.78 225 PRO D CA 1
ATOM 14487 C C . PRO D 1 225 ? -60.662 -25.287 -44.433 1.00 56.20 225 PRO D C 1
ATOM 14488 O O . PRO D 1 225 ? -60.493 -25.378 -43.200 1.00 56.63 225 PRO D O 1
ATOM 14492 N N . ARG D 1 226 ? -61.412 -26.133 -45.132 1.00 56.30 226 ARG D N 1
ATOM 14493 C CA . ARG D 1 226 ? -62.045 -27.300 -44.508 1.00 59.24 226 ARG D CA 1
ATOM 14494 C C . ARG D 1 226 ? -61.078 -28.482 -44.211 1.00 59.53 226 ARG D C 1
ATOM 14495 O O . ARG D 1 226 ? -61.389 -29.339 -43.346 1.00 59.98 226 ARG D O 1
ATOM 14503 N N . ASP D 1 227 ? -59.953 -28.570 -44.934 1.00 57.61 227 ASP D N 1
ATOM 14504 C CA . ASP D 1 227 ? -59.016 -29.721 -44.784 1.00 58.84 227 ASP D CA 1
ATOM 14505 C C . ASP D 1 227 ? -57.514 -29.421 -45.008 1.00 57.41 227 ASP D C 1
ATOM 14506 O O . ASP D 1 227 ? -56.673 -30.318 -44.985 1.00 55.31 227 ASP D O 1
ATOM 14511 N N . GLY D 1 228 ? -57.190 -28.164 -45.270 1.00 54.77 228 GLY D N 1
ATOM 14512 C CA . GLY D 1 228 ? -55.802 -27.762 -45.505 1.00 54.51 228 GLY D CA 1
ATOM 14513 C C . GLY D 1 228 ? -55.139 -28.221 -46.798 1.00 53.83 228 GLY D C 1
ATOM 14514 O O . GLY D 1 228 ? -53.911 -28.073 -46.945 1.00 53.37 228 GLY D O 1
ATOM 14515 N N . SER D 1 229 ? -55.915 -28.731 -47.754 1.00 53.85 229 SER D N 1
ATOM 14516 C CA . SER D 1 229 ? -55.353 -29.120 -49.050 1.00 54.01 229 SER D CA 1
ATOM 14517 C C . SER D 1 229 ? -54.913 -27.844 -49.744 1.00 51.37 229 SER D C 1
ATOM 14518 O O . SER D 1 229 ? -55.538 -26.811 -49.571 1.00 49.77 229 SER D O 1
ATOM 14521 N N . VAL D 1 230 ? -53.821 -27.920 -50.488 1.00 51.20 230 VAL D N 1
ATOM 14522 C CA . VAL D 1 230 ? -53.252 -26.747 -51.163 1.00 49.64 230 VAL D CA 1
ATOM 14523 C C . VAL D 1 230 ? -53.010 -27.199 -52.575 1.00 49.37 230 VAL D C 1
ATOM 14524 O O . VAL D 1 230 ? -52.354 -28.209 -52.774 1.00 49.96 230 VAL D O 1
ATOM 14528 N N . GLU D 1 231 ? -53.537 -26.488 -53.559 1.00 48.17 231 GLU D N 1
ATOM 14529 C CA . GLU D 1 231 ? -53.248 -26.846 -54.940 1.00 48.16 231 GLU D CA 1
ATOM 14530 C C . GLU D 1 231 ? -52.993 -25.580 -55.722 1.00 45.08 231 GLU D C 1
ATOM 14531 O O . GLU D 1 231 ? -53.487 -24.532 -55.348 1.00 43.42 231 GLU D O 1
ATOM 14537 N N . ASP D 1 232 ? -52.222 -25.685 -56.800 1.00 45.80 232 ASP D N 1
ATOM 14538 C CA . ASP D 1 232 ? -51.961 -24.517 -57.651 1.00 43.99 232 ASP D CA 1
ATOM 14539 C C . ASP D 1 232 ? -53.295 -24.086 -58.244 1.00 44.01 232 ASP D C 1
ATOM 14540 O O . ASP D 1 232 ? -54.112 -24.936 -58.626 1.00 44.71 232 ASP D O 1
ATOM 14545 N N . LEU D 1 233 ? -53.529 -22.778 -58.316 1.00 42.48 233 LEU D N 1
ATOM 14546 C CA . LEU D 1 233 ? -54.766 -22.253 -58.861 1.00 42.51 233 LEU D CA 1
ATOM 14547 C C . LEU D 1 233 ? -54.484 -21.889 -60.311 1.00 42.46 233 LEU D C 1
ATOM 14548 O O . LEU D 1 233 ? -53.539 -21.170 -60.569 1.00 40.94 233 LEU D O 1
ATOM 14553 N N . GLU D 1 234 ? -55.309 -22.387 -61.225 1.00 42.61 234 GLU D N 1
ATOM 14554 C CA . GLU D 1 234 ? -55.224 -22.058 -62.638 1.00 43.56 234 GLU D CA 1
ATOM 14555 C C . GLU D 1 234 ? -56.164 -20.906 -62.924 1.00 42.29 234 GLU D C 1
ATOM 14556 O O . GLU D 1 234 ? -57.318 -20.923 -62.486 1.00 44.24 234 GLU D O 1
ATOM 14562 N N . LEU D 1 235 ? -55.682 -19.901 -63.647 1.00 41.44 235 LEU D N 1
ATOM 14563 C CA . LEU D 1 235 ? -56.515 -18.770 -64.027 1.00 40.56 235 LEU D CA 1
ATOM 14564 C C . LEU D 1 235 ? -56.859 -18.847 -65.504 1.00 40.66 235 LEU D C 1
ATOM 14565 O O . LEU D 1 235 ? -56.092 -19.416 -66.274 1.00 41.88 235 LEU D O 1
ATOM 14570 N N . PRO D 1 236 ? -58.005 -18.255 -65.907 1.00 40.45 236 PRO D N 1
ATOM 14571 C CA . PRO D 1 236 ? -58.489 -18.372 -67.285 1.00 42.33 236 PRO D CA 1
ATOM 14572 C C . PRO D 1 236 ? -57.458 -17.880 -68.315 1.00 41.94 236 PRO D C 1
ATOM 14573 O O . PRO D 1 236 ? -57.323 -18.461 -69.390 1.00 43.11 236 PRO D O 1
ATOM 14577 N N . SER D 1 237 ? -56.748 -16.802 -67.972 1.00 39.99 237 SER D N 1
ATOM 14578 C CA . SER D 1 237 ? -55.720 -16.262 -68.834 1.00 39.61 237 SER D CA 1
ATOM 14579 C C . SER D 1 237 ? -54.369 -16.659 -68.282 1.00 39.34 237 SER D C 1
ATOM 14580 O O . SER D 1 237 ? -54.159 -16.655 -67.058 1.00 38.43 237 SER D O 1
ATOM 14583 N N . LYS D 1 238 ? -53.438 -16.970 -69.174 1.00 39.55 238 LYS D N 1
ATOM 14584 C CA . LYS D 1 238 ? -52.142 -17.466 -68.753 1.00 40.11 238 LYS D CA 1
ATOM 14585 C C . LYS D 1 238 ? -51.034 -16.384 -68.691 1.00 39.04 238 LYS D C 1
ATOM 14586 O O . LYS D 1 238 ? -49.835 -16.704 -68.585 1.00 37.49 238 LYS D O 1
ATOM 14592 N N . ASP D 1 239 ? -51.420 -15.107 -68.755 1.00 38.10 239 ASP D N 1
ATOM 14593 C CA . ASP D 1 239 ? -50.424 -14.024 -68.645 1.00 36.69 239 ASP D CA 1
ATOM 14594 C C . ASP D 1 239 ? -49.704 -14.095 -67.302 1.00 34.70 239 ASP D C 1
ATOM 14595 O O . ASP D 1 239 ? -48.493 -13.947 -67.225 1.00 33.47 239 ASP D O 1
ATOM 14600 N N . PHE D 1 240 ? -50.458 -14.317 -66.242 1.00 35.01 240 PHE D N 1
ATOM 14601 C CA . PHE D 1 240 ? -49.894 -14.398 -64.906 1.00 35.17 240 PHE D CA 1
ATOM 14602 C C . PHE D 1 240 ? -48.857 -15.513 -64.770 1.00 35.91 240 PHE D C 1
ATOM 14603 O O . PHE D 1 240 ? -47.731 -15.263 -64.337 1.00 35.91 240 PHE D O 1
ATOM 14611 N N . SER D 1 241 ? -49.190 -16.734 -65.187 1.00 36.79 241 SER D N 1
ATOM 14612 C CA . SER D 1 241 ? -48.236 -17.814 -65.032 1.00 38.92 241 SER D CA 1
ATOM 14613 C C . SER D 1 241 ? -47.025 -17.594 -65.949 1.00 39.08 241 SER D C 1
ATOM 14614 O O . SER D 1 241 ? -45.882 -17.789 -65.544 1.00 40.39 241 SER D O 1
ATOM 14617 N N . SER D 1 242 ? -47.238 -17.078 -67.147 1.00 38.10 242 SER D N 1
ATOM 14618 C CA . SER D 1 242 ? -46.082 -16.883 -68.012 1.00 38.63 242 SER D CA 1
ATOM 14619 C C . SER D 1 242 ? -45.226 -15.679 -67.542 1.00 36.49 242 SER D C 1
ATOM 14620 O O . SER D 1 242 ? -44.077 -15.553 -67.914 1.00 35.32 242 SER D O 1
ATOM 14623 N N . TYR D 1 243 ? -45.767 -14.831 -66.681 1.00 34.00 243 TYR D N 1
ATOM 14624 C CA . TYR D 1 243 ? -44.959 -13.737 -66.061 1.00 35.07 243 TYR D CA 1
ATOM 14625 C C . TYR D 1 243 ? -43.804 -14.214 -65.148 1.00 34.71 243 TYR D C 1
ATOM 14626 O O . TYR D 1 243 ? -42.836 -13.458 -64.945 1.00 34.21 243 TYR D O 1
ATOM 14635 N N . ARG D 1 244 ? -43.940 -15.420 -64.578 1.00 34.42 244 ARG D N 1
ATOM 14636 C CA . ARG D 1 244 ? -42.966 -16.010 -63.658 1.00 35.70 244 ARG D CA 1
ATOM 14637 C C . ARG D 1 244 ? -42.620 -15.050 -62.501 1.00 35.14 244 ARG D C 1
ATOM 14638 O O . ARG D 1 244 ? -41.475 -14.601 -62.337 1.00 34.80 244 ARG D O 1
ATOM 14646 N N . PRO D 1 245 ? -43.620 -14.717 -61.700 1.00 34.79 245 PRO D N 1
ATOM 14647 C CA . PRO D 1 245 ? -43.369 -13.798 -60.607 1.00 34.21 245 PRO D CA 1
ATOM 14648 C C . PRO D 1 245 ? -42.498 -14.412 -59.571 1.00 34.18 245 PRO D C 1
ATOM 14649 O O . PRO D 1 245 ? -42.500 -15.633 -59.444 1.00 32.83 245 PRO D O 1
ATOM 14653 N N . THR D 1 246 ? -41.712 -13.576 -58.891 1.00 33.88 246 THR D N 1
ATOM 14654 C CA . THR D 1 246 ? -40.945 -13.998 -57.733 1.00 35.43 246 THR D CA 1
ATOM 14655 C C . THR D 1 246 ? -41.573 -13.528 -56.426 1.00 35.14 246 THR D C 1
ATOM 14656 O O . THR D 1 246 ? -41.196 -13.994 -55.364 1.00 36.29 246 THR D O 1
ATOM 14660 N N . ALA D 1 247 ? -42.541 -12.629 -56.515 1.00 33.67 247 ALA D N 1
ATOM 14661 C CA . ALA D 1 247 ? -43.315 -12.206 -55.355 1.00 34.35 247 ALA D CA 1
ATOM 14662 C C . ALA D 1 247 ? -44.720 -11.916 -55.780 1.00 33.05 247 ALA D C 1
ATOM 14663 O O . ALA D 1 247 ? -44.973 -11.511 -56.933 1.00 30.87 247 ALA D O 1
ATOM 14665 N N . ILE D 1 248 ? -45.624 -12.075 -54.825 1.00 33.41 248 ILE D N 1
ATOM 14666 C CA . ILE D 1 248 ? -47.015 -11.700 -54.971 1.00 33.06 248 ILE D CA 1
ATOM 14667 C C . ILE D 1 248 ? -47.329 -10.693 -53.859 1.00 34.12 248 ILE D C 1
ATOM 14668 O O . ILE D 1 248 ? -47.424 -11.048 -52.668 1.00 36.34 248 ILE D O 1
ATOM 14673 N N . THR D 1 249 ? -47.486 -9.444 -54.258 1.00 33.29 249 THR D N 1
ATOM 14674 C CA . THR D 1 249 ? -47.592 -8.260 -53.377 1.00 34.18 249 THR D CA 1
ATOM 14675 C C . THR D 1 249 ? -48.929 -8.242 -52.722 1.00 34.11 249 THR D C 1
ATOM 14676 O O . THR D 1 249 ? -49.040 -7.954 -51.548 1.00 33.54 249 THR D O 1
ATOM 14680 N N . TRP D 1 250 ? -49.954 -8.517 -53.502 1.00 33.16 250 TRP D N 1
ATOM 14681 C CA . TRP D 1 250 ? -51.309 -8.344 -53.023 1.00 34.47 250 TRP D CA 1
ATOM 14682 C C . TRP D 1 250 ? -52.239 -9.105 -53.923 1.00 33.51 250 TRP D C 1
ATOM 14683 O O . TRP D 1 250 ? -52.028 -9.237 -55.121 1.00 31.55 250 TRP D O 1
ATOM 14694 N N . LEU D 1 251 ? -53.318 -9.614 -53.370 1.00 33.34 251 LEU D N 1
ATOM 14695 C CA . LEU D 1 251 ? -54.338 -10.103 -54.255 1.00 35.07 251 LEU D CA 1
ATOM 14696 C C . LEU D 1 251 ? -55.651 -9.909 -53.572 1.00 35.39 251 LEU D C 1
ATOM 14697 O O . LEU D 1 251 ? -55.694 -9.770 -52.345 1.00 36.09 251 LEU D O 1
ATOM 14702 N N . GLY D 1 252 ? -56.699 -9.811 -54.372 1.00 35.41 252 GLY D N 1
ATOM 14703 C CA . GLY D 1 252 ? -58.057 -9.655 -53.820 1.00 36.33 252 GLY D CA 1
ATOM 14704 C C . GLY D 1 252 ? -59.119 -9.903 -54.846 1.00 37.26 252 GLY D C 1
ATOM 14705 O O . GLY D 1 252 ? -58.935 -9.641 -56.074 1.00 35.06 252 GLY D O 1
ATOM 14706 N N . TYR D 1 253 ? -60.252 -10.400 -54.369 1.00 36.70 253 TYR D N 1
ATOM 14707 C CA . TYR D 1 253 ? -61.415 -10.583 -55.244 1.00 38.39 253 TYR D CA 1
ATOM 14708 C C . TYR D 1 253 ? -62.121 -9.254 -55.391 1.00 39.06 253 TYR D C 1
ATOM 14709 O O . TYR D 1 253 ? -62.389 -8.574 -54.400 1.00 39.89 253 TYR D O 1
ATOM 14718 N N . LEU D 1 254 ? -62.401 -8.879 -56.641 1.00 38.58 254 LEU D N 1
ATOM 14719 C CA . LEU D 1 254 ? -63.220 -7.717 -56.919 1.00 39.05 254 LEU D CA 1
ATOM 14720 C C . LEU D 1 254 ? -64.706 -8.002 -56.639 1.00 40.50 254 LEU D C 1
ATOM 14721 O O . LEU D 1 254 ? -65.109 -9.153 -56.473 1.00 41.35 254 LEU D O 1
ATOM 14726 N N . PRO D 1 255 ? -65.535 -6.957 -56.580 1.00 41.55 255 PRO D N 1
ATOM 14727 C CA . PRO D 1 255 ? -66.971 -7.226 -56.258 1.00 44.16 255 PRO D CA 1
ATOM 14728 C C . PRO D 1 255 ? -67.682 -8.110 -57.296 1.00 44.93 255 PRO D C 1
ATOM 14729 O O . PRO D 1 255 ? -68.564 -8.870 -56.933 1.00 45.47 255 PRO D O 1
ATOM 14733 N N . ASP D 1 256 ? -67.257 -8.058 -58.561 1.00 42.22 256 ASP D N 1
ATOM 14734 C CA . ASP D 1 256 ? -67.810 -8.926 -59.596 1.00 43.62 256 ASP D CA 1
ATOM 14735 C C . ASP D 1 256 ? -67.251 -10.372 -59.555 1.00 43.36 256 ASP D C 1
ATOM 14736 O O . ASP D 1 256 ? -67.613 -11.201 -60.393 1.00 44.23 256 ASP D O 1
ATOM 14741 N N . GLY D 1 257 ? -66.392 -10.661 -58.588 1.00 41.70 257 GLY D N 1
ATOM 14742 C CA . GLY D 1 257 ? -65.862 -12.007 -58.380 1.00 41.98 257 GLY D CA 1
ATOM 14743 C C . GLY D 1 257 ? -64.560 -12.343 -59.078 1.00 40.09 257 GLY D C 1
ATOM 14744 O O . GLY D 1 257 ? -64.007 -13.422 -58.882 1.00 38.81 257 GLY D O 1
ATOM 14745 N N . ARG D 1 258 ? -64.080 -11.437 -59.926 1.00 38.68 258 ARG D N 1
ATOM 14746 C CA . ARG D 1 258 ? -62.783 -11.631 -60.584 1.00 38.10 258 ARG D CA 1
ATOM 14747 C C . ARG D 1 258 ? -61.652 -11.454 -59.601 1.00 36.48 258 ARG D C 1
ATOM 14748 O O . ARG D 1 258 ? -61.754 -10.660 -58.676 1.00 37.94 258 ARG D O 1
ATOM 14756 N N . LEU D 1 259 ? -60.555 -12.172 -59.818 1.00 35.67 259 LEU D N 1
ATOM 14757 C CA . LEU D 1 259 ? -59.403 -12.115 -58.936 1.00 35.50 259 LEU D CA 1
ATOM 14758 C C . LEU D 1 259 ? -58.362 -11.146 -59.501 1.00 34.67 259 LEU D C 1
ATOM 14759 O O . LEU D 1 259 ? -57.883 -11.326 -60.619 1.00 33.04 259 LEU D O 1
ATOM 14764 N N . ALA D 1 260 ? -58.052 -10.113 -58.721 1.00 34.34 260 ALA D N 1
ATOM 14765 C CA . ALA D 1 260 ? -56.985 -9.162 -59.050 1.00 33.90 260 ALA D CA 1
ATOM 14766 C C . ALA D 1 260 ? -55.717 -9.606 -58.340 1.00 33.76 260 ALA D C 1
ATOM 14767 O O . ALA D 1 260 ? -55.746 -9.947 -57.142 1.00 32.63 260 ALA D O 1
ATOM 14769 N N . VAL D 1 261 ? -54.587 -9.627 -59.050 1.00 31.90 261 VAL D N 1
ATOM 14770 C CA . VAL D 1 261 ? -53.319 -10.008 -58.459 1.00 32.88 261 VAL D CA 1
ATOM 14771 C C . VAL D 1 261 ? -52.283 -8.979 -58.859 1.00 32.65 261 VAL D C 1
ATOM 14772 O O . VAL D 1 261 ? -52.264 -8.510 -60.004 1.00 30.78 261 VAL D O 1
ATOM 14776 N N . VAL D 1 262 ? -51.447 -8.603 -57.913 1.00 32.44 262 VAL D N 1
ATOM 14777 C CA . VAL D 1 262 ? -50.301 -7.779 -58.232 1.00 31.03 262 VAL D CA 1
ATOM 14778 C C . VAL D 1 262 ? -49.086 -8.586 -57.876 1.00 30.66 262 VAL D C 1
ATOM 14779 O O . VAL D 1 262 ? -48.920 -8.993 -56.739 1.00 28.26 262 VAL D O 1
ATOM 14783 N N . ALA D 1 263 ? -48.171 -8.755 -58.825 1.00 30.78 263 ALA D N 1
ATOM 14784 C CA . ALA D 1 263 ? -47.057 -9.622 -58.605 1.00 30.69 263 ALA D CA 1
ATOM 14785 C C . ALA D 1 263 ? -45.833 -8.908 -59.177 1.00 31.59 263 ALA D C 1
ATOM 14786 O O . ALA D 1 263 ? -45.979 -8.023 -60.003 1.00 28.74 263 ALA D O 1
ATOM 14788 N N . ARG D 1 264 ? -44.678 -9.350 -58.733 1.00 31.15 264 ARG D N 1
ATOM 14789 C CA A ARG D 1 264 ? -43.423 -8.688 -59.025 0.50 31.79 264 ARG D CA 1
ATOM 14790 C CA B ARG D 1 264 ? -43.437 -8.685 -59.069 0.50 31.94 264 ARG D CA 1
ATOM 14791 C C . ARG D 1 264 ? -42.407 -9.638 -59.594 1.00 32.52 264 ARG D C 1
ATOM 14792 O O . ARG D 1 264 ? -42.374 -10.821 -59.255 1.00 32.33 264 ARG D O 1
ATOM 14807 N N . ARG D 1 265 ? -41.512 -9.073 -60.379 1.00 32.31 265 ARG D N 1
ATOM 14808 C CA . ARG D 1 265 ? -40.322 -9.765 -60.728 1.00 33.27 265 ARG D CA 1
ATOM 14809 C C . ARG D 1 265 ? -39.267 -8.725 -61.139 1.00 33.51 265 ARG D C 1
ATOM 14810 O O . ARG D 1 265 ? -39.584 -7.717 -61.766 1.00 31.19 265 ARG D O 1
ATOM 14818 N N . GLU D 1 266 ? -38.026 -8.959 -60.725 1.00 32.75 266 GLU D N 1
ATOM 14819 C CA . GLU D 1 266 ? -36.925 -8.125 -61.125 1.00 35.43 266 GLU D CA 1
ATOM 14820 C C . GLU D 1 266 ? -37.182 -6.634 -60.840 1.00 33.94 266 GLU D C 1
ATOM 14821 O O . GLU D 1 266 ? -36.833 -5.785 -61.646 1.00 32.29 266 GLU D O 1
ATOM 14827 N N . GLY D 1 267 ? -37.797 -6.343 -59.700 1.00 32.90 267 GLY D N 1
ATOM 14828 C CA . GLY D 1 267 ? -37.918 -4.976 -59.201 1.00 32.19 267 GLY D CA 1
ATOM 14829 C C . GLY D 1 267 ? -39.035 -4.114 -59.724 1.00 31.30 267 GLY D C 1
ATOM 14830 O O . GLY D 1 267 ? -39.104 -2.913 -59.402 1.00 30.82 267 GLY D O 1
ATOM 14831 N N . ARG D 1 268 ? -39.889 -4.703 -60.537 1.00 30.31 268 ARG D N 1
ATOM 14832 C CA . ARG D 1 268 ? -41.085 -4.069 -61.026 1.00 31.89 268 ARG D CA 1
ATOM 14833 C C . ARG D 1 268 ? -42.273 -5.035 -60.913 1.00 30.93 268 ARG D C 1
ATOM 14834 O O . ARG D 1 268 ? -42.090 -6.222 -60.825 1.00 30.01 268 ARG D O 1
ATOM 14842 N N . SER D 1 269 ? -43.486 -4.499 -60.867 1.00 30.44 269 SER D N 1
ATOM 14843 C CA . SER D 1 269 ? -44.657 -5.309 -60.685 1.00 30.38 269 SER D CA 1
ATOM 14844 C C . SER D 1 269 ? -45.560 -5.222 -61.902 1.00 30.21 269 SER D C 1
ATOM 14845 O O . SER D 1 269 ? -45.360 -4.436 -62.832 1.00 26.94 269 SER D O 1
ATOM 14848 N N . ALA D 1 270 ? -46.583 -6.057 -61.881 1.00 29.28 270 ALA D N 1
ATOM 14849 C CA . ALA D 1 270 ? -47.532 -6.159 -62.940 1.00 28.75 270 ALA D CA 1
ATOM 14850 C C . ALA D 1 270 ? -48.900 -6.500 -62.287 1.00 28.99 270 ALA D C 1
ATOM 14851 O O . ALA D 1 270 ? -48.974 -7.126 -61.214 1.00 30.60 270 ALA D O 1
ATOM 14853 N N . VAL D 1 271 ? -49.939 -6.109 -62.992 1.00 28.64 271 VAL D N 1
ATOM 14854 C CA . VAL D 1 271 ? -51.333 -6.209 -62.544 1.00 29.77 271 VAL D CA 1
ATOM 14855 C C . VAL D 1 271 ? -52.079 -7.204 -63.431 1.00 30.36 271 VAL D C 1
ATOM 14856 O O . VAL D 1 271 ? -52.047 -7.113 -64.643 1.00 27.73 271 VAL D O 1
ATOM 14860 N N . PHE D 1 272 ? -52.787 -8.136 -62.806 1.00 30.45 272 PHE D N 1
ATOM 14861 C CA . PHE D 1 272 ? -53.496 -9.175 -63.529 1.00 30.30 272 PHE D CA 1
ATOM 14862 C C . PHE D 1 272 ? -54.924 -9.290 -62.976 1.00 31.07 272 PHE D C 1
ATOM 14863 O O . PHE D 1 272 ? -55.122 -9.188 -61.767 1.00 31.30 272 PHE D O 1
ATOM 14871 N N . ILE D 1 273 ? -55.879 -9.444 -63.882 1.00 31.93 273 ILE D N 1
ATOM 14872 C CA . ILE D 1 273 ? -57.302 -9.643 -63.551 1.00 33.05 273 ILE D CA 1
ATOM 14873 C C . ILE D 1 273 ? -57.711 -10.985 -64.192 1.00 34.06 273 ILE D C 1
ATOM 14874 O O . ILE D 1 273 ? -57.673 -11.120 -65.412 1.00 32.17 273 ILE D O 1
ATOM 14879 N N . ASP D 1 274 ? -58.057 -11.968 -63.363 1.00 34.84 274 ASP D N 1
ATOM 14880 C CA . ASP D 1 274 ? -58.262 -13.347 -63.785 1.00 36.20 274 ASP D CA 1
ATOM 14881 C C . ASP D 1 274 ? -57.148 -13.877 -64.697 1.00 36.04 274 ASP D C 1
ATOM 14882 O O . ASP D 1 274 ? -57.402 -14.573 -65.666 1.00 36.61 274 ASP D O 1
ATOM 14887 N N . GLY D 1 275 ? -55.914 -13.562 -64.333 1.00 35.10 275 GLY D N 1
ATOM 14888 C CA . GLY D 1 275 ? -54.736 -14.078 -65.017 1.00 35.27 275 GLY D CA 1
ATOM 14889 C C . GLY D 1 275 ? -54.243 -13.192 -66.148 1.00 34.52 275 GLY D C 1
ATOM 14890 O O . GLY D 1 275 ? -53.102 -13.342 -66.573 1.00 34.01 275 GLY D O 1
ATOM 14891 N N . GLU D 1 276 ? -55.095 -12.288 -66.603 1.00 32.54 276 GLU D N 1
ATOM 14892 C CA . GLU D 1 276 ? -54.831 -11.421 -67.757 1.00 34.02 276 GLU D CA 1
ATOM 14893 C C . GLU D 1 276 ? -54.110 -10.152 -67.314 1.00 32.77 276 GLU D C 1
ATOM 14894 O O . GLU D 1 276 ? -54.580 -9.421 -66.457 1.00 30.41 276 GLU D O 1
ATOM 14900 N N . ARG D 1 277 ? -52.975 -9.861 -67.936 1.00 33.33 277 ARG D N 1
ATOM 14901 C CA . ARG D 1 277 ? -52.227 -8.672 -67.580 1.00 32.24 277 ARG D CA 1
ATOM 14902 C C . ARG D 1 277 ? -52.886 -7.418 -68.121 1.00 31.85 277 ARG D C 1
ATOM 14903 O O . ARG D 1 277 ? -53.373 -7.385 -69.250 1.00 32.15 277 ARG D O 1
ATOM 14911 N N . VAL D 1 278 ? -52.919 -6.409 -67.275 1.00 31.27 278 VAL D N 1
ATOM 14912 C CA . VAL D 1 278 ? -53.417 -5.087 -67.593 1.00 32.39 278 VAL D CA 1
ATOM 14913 C C . VAL D 1 278 ? -52.233 -4.111 -67.739 1.00 31.71 278 VAL D C 1
ATOM 14914 O O . VAL D 1 278 ? -51.281 -4.146 -66.962 1.00 30.29 278 VAL D O 1
ATOM 14918 N N . GLU D 1 279 ? -52.317 -3.246 -68.733 1.00 32.02 279 GLU D N 1
ATOM 14919 C CA . GLU D 1 279 ? -51.277 -2.289 -69.025 1.00 32.85 279 GLU D CA 1
ATOM 14920 C C . GLU D 1 279 ? -51.181 -1.368 -67.787 1.00 33.29 279 GLU D C 1
ATOM 14921 O O . GLU D 1 279 ? -52.200 -0.947 -67.225 1.00 30.37 279 GLU D O 1
ATOM 14927 N N . ALA D 1 280 ? -49.962 -1.131 -67.304 1.00 32.32 280 ALA D N 1
ATOM 14928 C CA . ALA D 1 280 ? -49.733 -0.277 -66.142 1.00 32.65 280 ALA D CA 1
ATOM 14929 C C . ALA D 1 280 ? -48.387 0.470 -66.271 1.00 31.95 280 ALA D C 1
ATOM 14930 O O . ALA D 1 280 ? -47.447 -0.016 -66.921 1.00 30.37 280 ALA D O 1
ATOM 14932 N N . PRO D 1 281 ? -48.283 1.635 -65.651 1.00 30.93 281 PRO D N 1
ATOM 14933 C CA . PRO D 1 281 ? -46.987 2.321 -65.728 1.00 32.63 281 PRO D CA 1
ATOM 14934 C C . PRO D 1 281 ? -45.855 1.531 -65.044 1.00 31.85 281 PRO D C 1
ATOM 14935 O O . PRO D 1 281 ? -46.054 0.918 -63.998 1.00 31.21 281 PRO D O 1
ATOM 14939 N N . GLN D 1 282 ? -44.690 1.555 -65.672 1.00 32.60 282 GLN D N 1
ATOM 14940 C CA . GLN D 1 282 ? -43.518 0.838 -65.198 1.00 33.07 282 GLN D CA 1
ATOM 14941 C C . GLN D 1 282 ? -43.181 1.283 -63.791 1.00 31.48 282 GLN D C 1
ATOM 14942 O O . GLN D 1 282 ? -43.139 2.453 -63.499 1.00 29.33 282 GLN D O 1
ATOM 14948 N N . GLY D 1 283 ? -43.029 0.306 -62.901 1.00 30.42 283 GLY D N 1
ATOM 14949 C CA . GLY D 1 283 ? -42.570 0.555 -61.558 1.00 30.54 283 GLY D CA 1
ATOM 14950 C C . GLY D 1 283 ? -43.242 -0.467 -60.673 1.00 30.47 283 GLY D C 1
ATOM 14951 O O . GLY D 1 283 ? -43.328 -1.653 -61.044 1.00 28.67 283 GLY D O 1
ATOM 14952 N N . ASN D 1 284 ? -43.740 -0.014 -59.536 1.00 30.78 284 ASN D N 1
ATOM 14953 C CA . ASN D 1 284 ? -44.382 -0.941 -58.604 1.00 30.07 284 ASN D CA 1
ATOM 14954 C C . ASN D 1 284 ? -45.734 -0.450 -58.197 1.00 31.42 284 ASN D C 1
ATOM 14955 O O . ASN D 1 284 ? -45.931 0.779 -58.071 1.00 29.54 284 ASN D O 1
ATOM 14960 N N . HIS D 1 285 ? -46.640 -1.414 -57.973 1.00 29.89 285 HIS D N 1
ATOM 14961 C CA . HIS D 1 285 ? -48.046 -1.134 -57.802 1.00 30.23 285 HIS D CA 1
ATOM 14962 C C . HIS D 1 285 ? -48.519 -1.747 -56.479 1.00 30.53 285 HIS D C 1
ATOM 14963 O O . HIS D 1 285 ? -47.947 -2.700 -56.010 1.00 30.10 285 HIS D O 1
ATOM 14970 N N . GLY D 1 286 ? -49.558 -1.163 -55.936 1.00 29.76 286 GLY D N 1
ATOM 14971 C CA . GLY D 1 286 ? -50.173 -1.627 -54.680 1.00 32.63 286 GLY D CA 1
ATOM 14972 C C . GLY D 1 286 ? -51.459 -2.305 -55.008 1.00 32.75 286 GLY D C 1
ATOM 14973 O O . GLY D 1 286 ? -51.602 -2.971 -56.039 1.00 33.49 286 GLY D O 1
ATOM 14974 N N . ARG D 1 287 ? -52.426 -2.137 -54.113 1.00 33.25 287 ARG D N 1
ATOM 14975 C CA . ARG D 1 287 ? -53.719 -2.700 -54.307 1.00 35.10 287 ARG D CA 1
ATOM 14976 C C . ARG D 1 287 ? -54.442 -2.185 -55.577 1.00 34.06 287 ARG D C 1
ATOM 14977 O O . ARG D 1 287 ? -54.172 -1.076 -56.081 1.00 32.04 287 ARG D O 1
ATOM 14985 N N . VAL D 1 288 ? -55.356 -3.017 -56.071 1.00 33.22 288 VAL D N 1
ATOM 14986 C CA . VAL D 1 288 ? -56.162 -2.701 -57.240 1.00 34.04 288 VAL D CA 1
ATOM 14987 C C . VAL D 1 288 ? -57.619 -2.707 -56.810 1.00 34.49 288 VAL D C 1
ATOM 14988 O O . VAL D 1 288 ? -58.041 -3.628 -56.128 1.00 35.47 288 VAL D O 1
ATOM 14992 N N . VAL D 1 289 ? -58.356 -1.680 -57.193 1.00 34.58 289 VAL D N 1
ATOM 14993 C CA . VAL D 1 289 ? -59.798 -1.641 -57.014 1.00 36.50 289 VAL D CA 1
ATOM 14994 C C . VAL D 1 289 ? -60.468 -1.364 -58.343 1.00 36.65 289 VAL D C 1
ATOM 14995 O O . VAL D 1 289 ? -59.845 -0.829 -59.259 1.00 35.32 289 VAL D O 1
ATOM 14999 N N . LEU D 1 290 ? -61.745 -1.723 -58.426 1.00 37.34 290 LEU D N 1
ATOM 15000 C CA . LEU D 1 290 ? -62.576 -1.375 -59.547 1.00 38.25 290 LEU D CA 1
ATOM 15001 C C . LEU D 1 290 ? -63.413 -0.226 -59.030 1.00 39.93 290 LEU D C 1
ATOM 15002 O O . LEU D 1 290 ? -64.104 -0.379 -58.018 1.00 42.22 290 LEU D O 1
ATOM 15007 N N . TRP D 1 291 ? -63.336 0.917 -59.689 1.00 39.03 291 TRP D N 1
ATOM 15008 C CA . TRP D 1 291 ? -63.990 2.121 -59.231 1.00 40.40 291 TRP D CA 1
ATOM 15009 C C . TRP D 1 291 ? -64.667 2.764 -60.424 1.00 42.30 291 TRP D C 1
ATOM 15010 O O . TRP D 1 291 ? -63.984 3.163 -61.374 1.00 42.21 291 TRP D O 1
ATOM 15021 N N . ARG D 1 292 ? -66.006 2.859 -60.373 1.00 44.23 292 ARG D N 1
ATOM 15022 C CA . ARG D 1 292 ? -66.816 3.354 -61.512 1.00 46.13 292 ARG D CA 1
ATOM 15023 C C . ARG D 1 292 ? -66.450 2.604 -62.777 1.00 45.79 292 ARG D C 1
ATOM 15024 O O . ARG D 1 292 ? -66.167 3.211 -63.822 1.00 46.49 292 ARG D O 1
ATOM 15032 N N . GLY D 1 293 ? -66.382 1.279 -62.633 1.00 45.43 293 GLY D N 1
ATOM 15033 C CA . GLY D 1 293 ? -66.064 0.379 -63.732 1.00 44.47 293 GLY D CA 1
ATOM 15034 C C . GLY D 1 293 ? -64.656 0.379 -64.299 1.00 42.79 293 GLY D C 1
ATOM 15035 O O . GLY D 1 293 ? -64.424 -0.342 -65.252 1.00 43.46 293 GLY D O 1
ATOM 15036 N N . LYS D 1 294 ? -63.726 1.140 -63.713 1.00 41.45 294 LYS D N 1
ATOM 15037 C CA . LYS D 1 294 ? -62.359 1.256 -64.193 1.00 40.43 294 LYS D CA 1
ATOM 15038 C C . LYS D 1 294 ? -61.384 0.769 -63.117 1.00 39.02 294 LYS D C 1
ATOM 15039 O O . LYS D 1 294 ? -61.640 0.909 -61.919 1.00 39.08 294 LYS D O 1
ATOM 15045 N N . LEU D 1 295 ? -60.248 0.240 -63.530 1.00 37.36 295 LEU D N 1
ATOM 15046 C CA . LEU D 1 295 ? -59.243 -0.205 -62.585 1.00 34.84 295 LEU D CA 1
ATOM 15047 C C . LEU D 1 295 ? -58.403 0.980 -62.113 1.00 34.65 295 LEU D C 1
ATOM 15048 O O . LEU D 1 295 ? -58.043 1.876 -62.921 1.00 33.19 295 LEU D O 1
ATOM 15053 N N . VAL D 1 296 ? -58.115 0.970 -60.814 1.00 32.79 296 VAL D N 1
ATOM 15054 C CA . VAL D 1 296 ? -57.282 1.965 -60.136 1.00 32.94 296 VAL D CA 1
ATOM 15055 C C . VAL D 1 296 ? -56.259 1.241 -59.262 1.00 32.61 296 VAL D C 1
ATOM 15056 O O . VAL D 1 296 ? -56.544 0.186 -58.640 1.00 32.34 296 VAL D O 1
ATOM 15060 N N . THR D 1 297 ? -55.042 1.769 -59.230 1.00 32.05 297 THR D N 1
ATOM 15061 C CA . THR D 1 297 ? -54.006 1.248 -58.365 1.00 31.24 297 THR D CA 1
ATOM 15062 C C . THR D 1 297 ? -53.127 2.394 -57.890 1.00 31.66 297 THR D C 1
ATOM 15063 O O . THR D 1 297 ? -53.297 3.542 -58.293 1.00 30.94 297 THR D O 1
ATOM 15067 N N . SER D 1 298 ? -52.215 2.086 -56.987 1.00 32.21 298 SER D N 1
ATOM 15068 C CA . SER D 1 298 ? -51.151 2.997 -56.684 1.00 32.28 298 SER D CA 1
ATOM 15069 C C . SER D 1 298 ? -49.921 2.603 -57.500 1.00 32.14 298 SER D C 1
ATOM 15070 O O . SER D 1 298 ? -49.752 1.441 -57.937 1.00 30.15 298 SER D O 1
ATOM 15073 N N . HIS D 1 299 ? -49.076 3.606 -57.717 1.00 31.61 299 HIS D N 1
ATOM 15074 C CA . HIS D 1 299 ? -47.896 3.452 -58.521 1.00 31.89 299 HIS D CA 1
ATOM 15075 C C . HIS D 1 299 ? -46.752 4.257 -57.980 1.00 31.05 299 HIS D C 1
ATOM 15076 O O . HIS D 1 299 ? -46.935 5.420 -57.557 1.00 29.70 299 HIS D O 1
ATOM 15083 N N . THR D 1 300 ? -45.564 3.652 -58.018 1.00 29.79 300 THR D N 1
ATOM 15084 C CA . THR D 1 300 ? -44.381 4.309 -57.617 1.00 31.10 300 THR D CA 1
ATOM 15085 C C . THR D 1 300 ? -43.309 3.822 -58.581 1.00 31.49 300 THR D C 1
ATOM 15086 O O . THR D 1 300 ? -43.441 2.745 -59.149 1.00 29.71 300 THR D O 1
ATOM 15090 N N . SER D 1 301 ? -42.292 4.637 -58.759 1.00 31.70 301 SER D N 1
ATOM 15091 C CA . SER D 1 301 ? -41.087 4.250 -59.464 1.00 31.53 301 SER D CA 1
ATOM 15092 C C . SER D 1 301 ? -39.936 5.093 -58.958 1.00 32.64 301 SER D C 1
ATOM 15093 O O . SER D 1 301 ? -40.153 6.078 -58.244 1.00 29.38 301 SER D O 1
ATOM 15096 N N . LEU D 1 302 ? -38.718 4.755 -59.380 1.00 31.64 302 LEU D N 1
ATOM 15097 C CA . LEU D 1 302 ? -37.574 5.607 -59.049 1.00 34.25 302 LEU D CA 1
ATOM 15098 C C . LEU D 1 302 ? -37.743 7.071 -59.512 1.00 34.74 302 LEU D C 1
ATOM 15099 O O . LEU D 1 302 ? -37.127 7.948 -58.945 1.00 34.76 302 LEU D O 1
ATOM 15104 N N . SER D 1 303 ? -38.590 7.326 -60.514 1.00 34.89 303 SER D N 1
ATOM 15105 C CA . SER D 1 303 ? -38.860 8.704 -60.913 1.00 36.79 303 SER D CA 1
ATOM 15106 C C . SER D 1 303 ? -40.203 9.301 -60.482 1.00 36.75 303 SER D C 1
ATOM 15107 O O . SER D 1 303 ? -40.480 10.471 -60.830 1.00 36.85 303 SER D O 1
ATOM 15110 N N . THR D 1 304 ? -40.992 8.563 -59.708 1.00 34.59 304 THR D N 1
ATOM 15111 C CA . THR D 1 304 ? -42.366 8.956 -59.440 1.00 36.59 304 THR D CA 1
ATOM 15112 C C . THR D 1 304 ? -42.712 8.628 -58.004 1.00 34.06 304 THR D C 1
ATOM 15113 O O . THR D 1 304 ? -42.761 7.454 -57.660 1.00 32.05 304 THR D O 1
ATOM 15117 N N . PRO D 1 305 ? -42.954 9.646 -57.166 1.00 35.85 305 PRO D N 1
ATOM 15118 C CA . PRO D 1 305 ? -43.474 9.364 -55.815 1.00 35.75 305 PRO D CA 1
ATOM 15119 C C . PRO D 1 305 ? -44.791 8.601 -55.844 1.00 34.63 305 PRO D C 1
ATOM 15120 O O . PRO D 1 305 ? -45.581 8.788 -56.765 1.00 34.10 305 PRO D O 1
ATOM 15124 N N . PRO D 1 306 ? -45.054 7.745 -54.826 1.00 34.32 306 PRO D N 1
ATOM 15125 C CA . PRO D 1 306 ? -46.321 7.021 -54.784 1.00 34.15 306 PRO D CA 1
ATOM 15126 C C . PRO D 1 306 ? -47.550 7.897 -55.119 1.00 33.19 306 PRO D C 1
ATOM 15127 O O . PRO D 1 306 ? -47.793 8.979 -54.518 1.00 32.85 306 PRO D O 1
ATOM 15131 N N . ARG D 1 307 ? -48.294 7.440 -56.095 1.00 31.76 307 ARG D N 1
ATOM 15132 C CA . ARG D 1 307 ? -49.464 8.164 -56.559 1.00 33.69 307 ARG D CA 1
ATOM 15133 C C . ARG D 1 307 ? -50.580 7.197 -56.921 1.00 32.46 307 ARG D C 1
ATOM 15134 O O . ARG D 1 307 ? -50.346 6.008 -57.062 1.00 32.79 307 ARG D O 1
ATOM 15142 N N . ILE D 1 308 ? -51.787 7.723 -57.083 1.00 33.46 308 ILE D N 1
ATOM 15143 C CA . ILE D 1 308 ? -52.933 6.941 -57.534 1.00 32.15 308 ILE D CA 1
ATOM 15144 C C . ILE D 1 308 ? -53.102 7.132 -59.058 1.00 32.27 308 ILE D C 1
ATOM 15145 O O . ILE D 1 308 ? -53.170 8.260 -59.522 1.00 31.97 308 ILE D O 1
ATOM 15150 N N . VAL D 1 309 ? -53.228 6.023 -59.784 1.00 31.35 309 VAL D N 1
ATOM 15151 C CA . VAL D 1 309 ? -53.346 6.033 -61.232 1.00 32.50 309 VAL D CA 1
ATOM 15152 C C . VAL D 1 309 ? -54.536 5.202 -61.687 1.00 32.09 309 VAL D C 1
ATOM 15153 O O . VAL D 1 309 ? -54.968 4.269 -61.013 1.00 32.80 309 VAL D O 1
ATOM 15157 N N . SER D 1 310 ? -55.050 5.577 -62.839 1.00 33.05 310 SER D N 1
ATOM 15158 C CA . SER D 1 310 ? -56.049 4.831 -63.553 1.00 34.08 310 SER D CA 1
ATOM 15159 C C . SER D 1 310 ? -55.354 3.862 -64.478 1.00 33.95 310 SER D C 1
ATOM 15160 O O . SER D 1 310 ? -54.348 4.199 -65.059 1.00 31.04 310 SER D O 1
ATOM 15163 N N . LEU D 1 311 ? -55.881 2.646 -64.607 1.00 34.05 311 LEU D N 1
ATOM 15164 C CA . LEU D 1 311 ? -55.343 1.675 -65.561 1.00 33.28 311 LEU D CA 1
ATOM 15165 C C . LEU D 1 311 ? -56.447 1.452 -66.601 1.00 34.26 311 LEU D C 1
ATOM 15166 O O . LEU D 1 311 ? -57.639 1.497 -66.245 1.00 32.25 311 LEU D O 1
ATOM 15171 N N . PRO D 1 312 ? -56.072 1.217 -67.873 1.00 34.23 312 PRO D N 1
ATOM 15172 C CA . PRO D 1 312 ? -54.698 1.022 -68.361 1.00 34.20 312 PRO D CA 1
ATOM 15173 C C . PRO D 1 312 ? -53.961 2.284 -68.819 1.00 33.50 312 PRO D C 1
ATOM 15174 O O . PRO D 1 312 ? -52.834 2.162 -69.270 1.00 33.64 312 PRO D O 1
ATOM 15178 N N . SER D 1 313 ? -54.545 3.471 -68.705 1.00 33.70 313 SER D N 1
ATOM 15179 C CA . SER D 1 313 ? -53.890 4.676 -69.252 1.00 34.98 313 SER D CA 1
ATOM 15180 C C . SER D 1 313 ? -52.632 5.073 -68.478 1.00 35.08 313 SER D C 1
ATOM 15181 O O . SER D 1 313 ? -51.725 5.687 -69.031 1.00 33.78 313 SER D O 1
ATOM 15184 N N . GLY D 1 314 ? -52.559 4.718 -67.203 1.00 33.97 314 GLY D N 1
ATOM 15185 C CA . GLY D 1 314 ? -51.482 5.244 -66.348 1.00 34.55 314 GLY D CA 1
ATOM 15186 C C . GLY D 1 314 ? -51.702 6.688 -65.912 1.00 35.45 314 GLY D C 1
ATOM 15187 O O . GLY D 1 314 ? -50.837 7.277 -65.269 1.00 35.73 314 GLY D O 1
ATOM 15188 N N . GLU D 1 315 ? -52.858 7.282 -66.231 1.00 35.43 315 GLU D N 1
ATOM 15189 C CA . GLU D 1 315 ? -53.068 8.685 -65.909 1.00 37.75 315 GLU D CA 1
ATOM 15190 C C . GLU D 1 315 ? -53.177 8.858 -64.381 1.00 36.57 315 GLU D C 1
ATOM 15191 O O . GLU D 1 315 ? -53.945 8.135 -63.745 1.00 35.58 315 GLU D O 1
ATOM 15197 N N . PRO D 1 316 ? -52.459 9.847 -63.812 1.00 36.59 316 PRO D N 1
ATOM 15198 C CA . PRO D 1 316 ? -52.581 10.035 -62.371 1.00 36.74 316 PRO D CA 1
ATOM 15199 C C . PRO D 1 316 ? -53.963 10.575 -61.985 1.00 37.27 316 PRO D C 1
ATOM 15200 O O . PRO D 1 316 ? -54.457 11.499 -62.600 1.00 36.87 316 PRO D O 1
ATOM 15204 N N . LEU D 1 317 ? -54.608 9.963 -61.002 1.00 36.79 317 LEU D N 1
ATOM 15205 C CA . LEU D 1 317 ? -55.806 10.552 -60.432 1.00 37.78 317 LEU D CA 1
ATOM 15206 C C . LEU D 1 317 ? -55.444 11.505 -59.288 1.00 37.47 317 LEU D C 1
ATOM 15207 O O . LEU D 1 317 ? -56.110 12.521 -59.069 1.00 37.60 317 LEU D O 1
ATOM 15212 N N . LEU D 1 318 ? -54.410 11.143 -58.533 1.00 36.24 318 LEU D N 1
ATOM 15213 C CA . LEU D 1 318 ? -53.949 11.947 -57.396 1.00 35.80 318 LEU D CA 1
ATOM 15214 C C . LEU D 1 318 ? -52.441 11.727 -57.249 1.00 34.56 318 LEU D C 1
ATOM 15215 O O . LEU D 1 318 ? -51.964 10.572 -57.161 1.00 32.06 318 LEU D O 1
ATOM 15220 N N . GLU D 1 319 ? -51.712 12.837 -57.163 1.00 48.83 319 GLU D N 1
ATOM 15221 C CA . GLU D 1 319 ? -50.260 12.812 -57.300 1.00 47.40 319 GLU D CA 1
ATOM 15222 C C . GLU D 1 319 ? -49.745 14.099 -56.647 1.00 47.66 319 GLU D C 1
ATOM 15223 O O . GLU D 1 319 ? -50.329 15.164 -56.844 1.00 48.42 319 GLU D O 1
ATOM 15229 N N . GLY D 1 320 ? -48.676 13.994 -55.876 1.00 46.83 320 GLY D N 1
ATOM 15230 C CA . GLY D 1 320 ? -48.123 15.174 -55.186 1.00 48.16 320 GLY D CA 1
ATOM 15231 C C . GLY D 1 320 ? -47.416 16.053 -56.196 1.00 49.59 320 GLY D C 1
ATOM 15232 O O . GLY D 1 320 ? -46.866 15.546 -57.162 1.00 49.24 320 GLY D O 1
ATOM 15233 N N . GLY D 1 321 ? -47.426 17.368 -55.983 1.00 53.91 321 GLY D N 1
ATOM 15234 C CA . GLY D 1 321 ? -46.762 18.296 -56.921 1.00 55.03 321 GLY D CA 1
ATOM 15235 C C . GLY D 1 321 ? -45.249 18.342 -56.747 1.00 52.46 321 GLY D C 1
ATOM 15236 O O . GLY D 1 321 ? -44.781 18.419 -55.616 1.00 52.56 321 GLY D O 1
ATOM 15237 N N . LEU D 1 322 ? -44.489 18.258 -57.853 1.00 51.90 322 LEU D N 1
ATOM 15238 C CA . LEU D 1 322 ? -43.077 18.728 -57.913 1.00 50.26 322 LEU D CA 1
ATOM 15239 C C . LEU D 1 322 ? -42.994 19.833 -58.969 1.00 51.76 322 LEU D C 1
ATOM 15240 O O . LEU D 1 322 ? -43.707 19.755 -59.953 1.00 53.59 322 LEU D O 1
ATOM 15245 N N . PRO D 1 323 ? -42.109 20.834 -58.791 1.00 52.50 323 PRO D N 1
ATOM 15246 C CA . PRO D 1 323 ? -41.952 21.823 -59.875 1.00 54.61 323 PRO D CA 1
ATOM 15247 C C . PRO D 1 323 ? -41.291 21.200 -61.104 1.00 54.75 323 PRO D C 1
ATOM 15248 O O . PRO D 1 323 ? -40.582 20.175 -60.995 1.00 53.01 323 PRO D O 1
ATOM 15252 N N . GLU D 1 324 ? -41.545 21.812 -62.261 1.00 57.45 324 GLU D N 1
ATOM 15253 C CA . GLU D 1 324 ? -41.050 21.325 -63.545 1.00 57.84 324 GLU D CA 1
ATOM 15254 C C . GLU D 1 324 ? -39.534 21.120 -63.576 1.00 55.53 324 GLU D C 1
ATOM 15255 O O . GLU D 1 324 ? -39.074 20.128 -64.120 1.00 56.22 324 GLU D O 1
ATOM 15257 N N . ASP D 1 325 ? -38.780 22.060 -63.006 1.00 56.78 325 ASP D N 1
ATOM 15258 C CA . ASP D 1 325 ? -37.315 22.022 -63.013 1.00 55.75 325 ASP D CA 1
ATOM 15259 C C . ASP D 1 325 ? -36.848 20.733 -62.319 1.00 52.06 325 ASP D C 1
ATOM 15260 O O . ASP D 1 325 ? -36.114 19.926 -62.869 1.00 49.51 325 ASP D O 1
ATOM 15265 N N . LEU D 1 326 ? -37.301 20.562 -61.090 1.00 50.10 326 LEU D N 1
ATOM 15266 C CA . LEU D 1 326 ? -36.963 19.374 -60.294 1.00 47.35 326 LEU D CA 1
ATOM 15267 C C . LEU D 1 326 ? -37.452 18.067 -60.974 1.00 46.10 326 LEU D C 1
ATOM 15268 O O . LEU D 1 326 ? -36.756 17.067 -61.069 1.00 43.98 326 LEU D O 1
ATOM 15273 N N . ARG D 1 327 ? -38.657 18.122 -61.515 1.00 48.52 327 ARG D N 1
ATOM 15274 C CA . ARG D 1 327 ? -39.222 17.032 -62.311 1.00 48.51 327 ARG D CA 1
ATOM 15275 C C . ARG D 1 327 ? -38.281 16.591 -63.442 1.00 48.67 327 ARG D C 1
ATOM 15276 O O . ARG D 1 327 ? -38.038 15.422 -63.608 1.00 47.34 327 ARG D O 1
ATOM 15284 N N . ARG D 1 328 ? -37.747 17.548 -64.215 1.00 50.86 328 ARG D N 1
ATOM 15285 C CA . ARG D 1 328 ? -36.842 17.226 -65.334 1.00 51.86 328 ARG D CA 1
ATOM 15286 C C . ARG D 1 328 ? -35.506 16.630 -64.859 1.00 49.76 328 ARG D C 1
ATOM 15287 O O . ARG D 1 328 ? -34.873 15.878 -65.591 1.00 49.94 328 ARG D O 1
ATOM 15289 N N . SER D 1 329 ? -35.084 16.954 -63.645 1.00 48.31 329 SER D N 1
ATOM 15290 C CA . SER D 1 329 ? -33.797 16.477 -63.129 1.00 46.72 329 SER D CA 1
ATOM 15291 C C . SER D 1 329 ? -33.806 14.979 -62.869 1.00 46.08 329 SER D C 1
ATOM 15292 O O . SER D 1 329 ? -32.769 14.286 -62.928 1.00 43.55 329 SER D O 1
ATOM 15295 N N . ILE D 1 330 ? -35.003 14.463 -62.571 1.00 45.80 330 ILE D N 1
ATOM 15296 C CA . ILE D 1 330 ? -35.162 13.092 -62.196 1.00 44.48 330 ILE D CA 1
ATOM 15297 C C . ILE D 1 330 ? -35.748 12.431 -63.424 1.00 45.79 330 ILE D C 1
ATOM 15298 O O . ILE D 1 330 ? -36.955 12.515 -63.692 1.00 47.90 330 ILE D O 1
ATOM 15303 N N . ALA D 1 331 ? -34.866 11.846 -64.217 1.00 46.49 331 ALA D N 1
ATOM 15304 C CA . ALA D 1 331 ? -35.162 11.505 -65.587 1.00 47.64 331 ALA D CA 1
ATOM 15305 C C . ALA D 1 331 ? -35.046 10.032 -65.929 1.00 48.37 331 ALA D C 1
ATOM 15306 O O . ALA D 1 331 ? -34.131 9.640 -66.668 1.00 53.06 331 ALA D O 1
ATOM 15308 N N . GLY D 1 332 ? -35.937 9.184 -65.454 1.00 46.51 332 GLY D N 1
ATOM 15309 C CA . GLY D 1 332 ? -36.027 7.866 -66.091 1.00 44.44 332 GLY D CA 1
ATOM 15310 C C . GLY D 1 332 ? -35.177 6.775 -65.443 1.00 42.50 332 GLY D C 1
ATOM 15311 O O . GLY D 1 332 ? -33.969 6.984 -65.136 1.00 42.58 332 GLY D O 1
ATOM 15312 N N . SER D 1 333 ? -35.797 5.610 -65.234 1.00 40.44 333 SER D N 1
ATOM 15313 C CA . SER D 1 333 ? -35.096 4.511 -64.643 1.00 38.24 333 SER D CA 1
ATOM 15314 C C . SER D 1 333 ? -35.054 3.297 -65.551 1.00 37.89 333 SER D C 1
ATOM 15315 O O . SER D 1 333 ? -35.956 3.070 -66.377 1.00 37.49 333 SER D O 1
ATOM 15318 N N . ARG D 1 334 ? -34.023 2.484 -65.360 1.00 36.57 334 ARG D N 1
ATOM 15319 C CA . ARG D 1 334 ? -33.900 1.251 -66.147 1.00 37.12 334 ARG D CA 1
ATOM 15320 C C . ARG D 1 334 ? -33.186 0.189 -65.350 1.00 35.29 334 ARG D C 1
ATOM 15321 O O . ARG D 1 334 ? -32.458 0.497 -64.403 1.00 35.05 334 ARG D O 1
ATOM 15329 N N . LEU D 1 335 ? -33.427 -1.055 -65.736 1.00 35.15 335 LEU D N 1
ATOM 15330 C CA . LEU D 1 335 ? -32.760 -2.227 -65.157 1.00 34.28 335 LEU D CA 1
ATOM 15331 C C . LEU D 1 335 ? -31.655 -2.682 -66.096 1.00 35.94 335 LEU D C 1
ATOM 15332 O O . LEU D 1 335 ? -31.914 -2.850 -67.285 1.00 35.29 335 LEU D O 1
ATOM 15337 N N . VAL D 1 336 ? -30.465 -2.933 -65.546 1.00 34.57 336 VAL D N 1
ATOM 15338 C CA . VAL D 1 336 ? -29.388 -3.477 -66.307 1.00 36.66 336 VAL D CA 1
ATOM 15339 C C . VAL D 1 336 ? -28.820 -4.647 -65.563 1.00 35.75 336 VAL D C 1
ATOM 15340 O O . VAL D 1 336 ? -28.764 -4.638 -64.349 1.00 34.27 336 VAL D O 1
ATOM 15344 N N . TRP D 1 337 ? -28.410 -5.662 -66.311 1.00 35.79 337 TRP D N 1
ATOM 15345 C CA . TRP D 1 337 ? -27.790 -6.839 -65.736 1.00 36.05 337 TRP D CA 1
ATOM 15346 C C . TRP D 1 337 ? -26.294 -6.682 -65.891 1.00 37.78 337 TRP D C 1
ATOM 15347 O O . TRP D 1 337 ? -25.769 -6.773 -67.011 1.00 37.70 337 TRP D O 1
ATOM 15358 N N . VAL D 1 338 ? -25.627 -6.403 -64.778 1.00 36.11 338 VAL D N 1
ATOM 15359 C CA . VAL D 1 338 ? -24.208 -6.078 -64.809 1.00 37.77 338 VAL D CA 1
ATOM 15360 C C . VAL D 1 338 ? -23.364 -7.323 -64.644 1.00 38.44 338 VAL D C 1
ATOM 15361 O O . VAL D 1 338 ? -23.523 -8.066 -63.687 1.00 37.54 338 VAL D O 1
ATOM 15365 N N . GLU D 1 339 ? -22.434 -7.558 -65.555 1.00 39.20 339 GLU D N 1
ATOM 15366 C CA . GLU D 1 339 ? -21.632 -8.738 -65.413 1.00 41.03 339 GLU D CA 1
ATOM 15367 C C . GLU D 1 339 ? -20.697 -8.623 -64.224 1.00 41.74 339 GLU D C 1
ATOM 15368 O O . GLU D 1 339 ? -19.951 -7.648 -64.086 1.00 40.41 339 GLU D O 1
ATOM 15374 N N . SER D 1 340 ? -20.758 -9.628 -63.361 1.00 40.83 340 SER D N 1
ATOM 15375 C CA . SER D 1 340 ? -19.828 -9.750 -62.280 1.00 42.41 340 SER D CA 1
ATOM 15376 C C . SER D 1 340 ? -18.908 -10.924 -62.647 1.00 45.31 340 SER D C 1
ATOM 15377 O O . SER D 1 340 ? -18.791 -11.326 -63.805 1.00 45.78 340 SER D O 1
ATOM 15380 N N . PHE D 1 341 ? -18.232 -11.485 -61.676 1.00 47.09 341 PHE D N 1
ATOM 15381 C CA . PHE D 1 341 ? -17.195 -12.477 -61.957 1.00 49.62 341 PHE D CA 1
ATOM 15382 C C . PHE D 1 341 ? -17.805 -13.937 -62.125 1.00 50.40 341 PHE D C 1
ATOM 15383 O O . PHE D 1 341 ? -18.938 -14.169 -61.876 1.00 51.00 341 PHE D O 1
ATOM 15391 N N . ASP D 1 342 ? -17.132 -14.935 -62.624 1.00 51.16 342 ASP D N 1
ATOM 15392 C CA . ASP D 1 342 ? -17.764 -16.295 -62.810 1.00 51.97 342 ASP D CA 1
ATOM 15393 C C . ASP D 1 342 ? -19.059 -16.338 -63.600 1.00 48.71 342 ASP D C 1
ATOM 15394 O O . ASP D 1 342 ? -19.694 -17.396 -63.738 1.00 48.35 342 ASP D O 1
ATOM 15399 N N . GLY D 1 343 ? -19.459 -15.185 -64.105 1.00 48.15 343 GLY D N 1
ATOM 15400 C CA . GLY D 1 343 ? -20.531 -15.194 -65.059 1.00 46.83 343 GLY D CA 1
ATOM 15401 C C . GLY D 1 343 ? -21.871 -14.856 -64.465 1.00 43.64 343 GLY D C 1
ATOM 15402 O O . GLY D 1 343 ? -22.902 -14.860 -65.184 1.00 43.16 343 GLY D O 1
ATOM 15403 N N . SER D 1 344 ? -21.861 -14.591 -63.176 1.00 42.01 344 SER D N 1
ATOM 15404 C CA . SER D 1 344 ? -23.034 -14.081 -62.512 1.00 41.00 344 SER D CA 1
ATOM 15405 C C . SER D 1 344 ? -23.302 -12.658 -63.036 1.00 39.66 344 SER D C 1
ATOM 15406 O O . SER D 1 344 ? -22.399 -11.946 -63.550 1.00 39.31 344 SER D O 1
ATOM 15409 N N . ARG D 1 345 ? -24.543 -12.244 -62.941 1.00 35.95 345 ARG D N 1
ATOM 15410 C CA . ARG D 1 345 ? -24.893 -10.935 -63.390 1.00 36.21 345 ARG D CA 1
ATOM 15411 C C . ARG D 1 345 ? -25.726 -10.362 -62.293 1.00 34.87 345 ARG D C 1
ATOM 15412 O O . ARG D 1 345 ? -26.507 -11.091 -61.692 1.00 34.85 345 ARG D O 1
ATOM 15420 N N . VAL D 1 346 ? -25.525 -9.072 -62.047 1.00 33.42 346 VAL D N 1
ATOM 15421 C CA . VAL D 1 346 ? -26.074 -8.366 -60.916 1.00 33.46 346 VAL D CA 1
ATOM 15422 C C . VAL D 1 346 ? -27.156 -7.417 -61.419 1.00 34.14 346 VAL D C 1
ATOM 15423 O O . VAL D 1 346 ? -26.892 -6.497 -62.212 1.00 31.42 346 VAL D O 1
ATOM 15427 N N . PRO D 1 347 ? -28.410 -7.649 -60.989 1.00 32.16 347 PRO D N 1
ATOM 15428 C CA . PRO D 1 347 ? -29.457 -6.801 -61.493 1.00 31.80 347 PRO D CA 1
ATOM 15429 C C . PRO D 1 347 ? -29.368 -5.466 -60.798 1.00 31.28 347 PRO D C 1
ATOM 15430 O O . PRO D 1 347 ? -29.364 -5.394 -59.538 1.00 29.72 347 PRO D O 1
ATOM 15434 N N . THR D 1 348 ? -29.320 -4.411 -61.604 1.00 30.52 348 THR D N 1
ATOM 15435 C CA . THR D 1 348 ? -28.944 -3.113 -61.117 1.00 31.45 348 THR D CA 1
ATOM 15436 C C . THR D 1 348 ? -29.881 -2.069 -61.674 1.00 31.76 348 THR D C 1
ATOM 15437 O O . THR D 1 348 ? -30.031 -1.960 -62.901 1.00 32.88 348 THR D O 1
ATOM 15441 N N . TYR D 1 349 ? -30.515 -1.296 -60.795 1.00 30.45 349 TYR D N 1
ATOM 15442 C CA . TYR D 1 349 ? -31.310 -0.173 -61.261 1.00 30.55 349 TYR D CA 1
ATOM 15443 C C . TYR D 1 349 ? -30.448 1.064 -61.476 1.00 31.49 349 TYR D C 1
ATOM 15444 O O . TYR D 1 349 ? -29.474 1.261 -60.768 1.00 31.21 349 TYR D O 1
ATOM 15453 N N . VAL D 1 350 ? -30.850 1.888 -62.435 1.00 32.67 350 VAL D N 1
ATOM 15454 C CA . VAL D 1 350 ? -30.148 3.110 -62.806 1.00 34.76 350 VAL D CA 1
ATOM 15455 C C . VAL D 1 350 ? -31.176 4.232 -62.890 1.00 35.56 350 VAL D C 1
ATOM 15456 O O . VAL D 1 350 ? -32.186 4.102 -63.577 1.00 36.21 350 VAL D O 1
ATOM 15460 N N . LEU D 1 351 ? -30.977 5.286 -62.119 1.00 35.17 351 LEU D N 1
ATOM 15461 C CA . LEU D 1 351 ? -31.787 6.488 -62.266 1.00 36.83 351 LEU D CA 1
ATOM 15462 C C . LEU D 1 351 ? -30.904 7.542 -62.911 1.00 38.83 351 LEU D C 1
ATOM 15463 O O . LEU D 1 351 ? -29.866 7.915 -62.366 1.00 38.76 351 LEU D O 1
ATOM 15468 N N . GLU D 1 352 ? -31.304 8.005 -64.091 1.00 40.72 352 GLU D N 1
ATOM 15469 C CA . GLU D 1 352 ? -30.530 8.997 -64.813 1.00 42.41 352 GLU D CA 1
ATOM 15470 C C . GLU D 1 352 ? -30.919 10.378 -64.357 1.00 42.36 352 GLU D C 1
ATOM 15471 O O . GLU D 1 352 ? -32.089 10.626 -64.065 1.00 42.47 352 GLU D O 1
ATOM 15477 N N . SER D 1 353 ? -29.918 11.247 -64.196 1.00 42.77 353 SER D N 1
ATOM 15478 C CA . SER D 1 353 ? -30.156 12.633 -63.813 1.00 42.37 353 SER D CA 1
ATOM 15479 C C . SER D 1 353 ? -30.334 13.444 -65.091 1.00 45.51 353 SER D C 1
ATOM 15480 O O . SER D 1 353 ? -29.555 13.297 -66.023 1.00 46.24 353 SER D O 1
ATOM 15483 N N . GLY D 1 354 ? -31.322 14.329 -65.111 1.00 46.30 354 GLY D N 1
ATOM 15484 C CA . GLY D 1 354 ? -31.452 15.333 -66.174 1.00 49.15 354 GLY D CA 1
ATOM 15485 C C . GLY D 1 354 ? -30.515 16.512 -66.011 1.00 50.78 354 GLY D C 1
ATOM 15486 O O . GLY D 1 354 ? -30.440 17.379 -66.903 1.00 52.92 354 GLY D O 1
ATOM 15487 N N . ARG D 1 355 ? -29.795 16.560 -64.889 1.00 48.91 355 ARG D N 1
ATOM 15488 C CA . ARG D 1 355 ? -28.821 17.629 -64.620 1.00 51.09 355 ARG D CA 1
ATOM 15489 C C . ARG D 1 355 ? -27.389 17.146 -64.717 1.00 52.00 355 ARG D C 1
ATOM 15490 O O . ARG D 1 355 ? -26.479 17.830 -64.290 1.00 53.69 355 ARG D O 1
ATOM 15498 N N . ALA D 1 356 ? -27.187 15.973 -65.303 1.00 51.61 356 ALA D N 1
ATOM 15499 C CA . ALA D 1 356 ? -25.836 15.482 -65.530 1.00 52.32 356 ALA D CA 1
ATOM 15500 C C . ALA D 1 356 ? -25.692 15.175 -66.997 1.00 54.03 356 ALA D C 1
ATOM 15501 O O . ALA D 1 356 ? -26.638 14.685 -67.616 1.00 55.47 356 ALA D O 1
ATOM 15503 N N . PRO D 1 357 ? -24.506 15.428 -67.555 1.00 55.99 357 PRO D N 1
ATOM 15504 C CA . PRO D 1 357 ? -24.282 14.991 -68.913 1.00 58.14 357 PRO D CA 1
ATOM 15505 C C . PRO D 1 357 ? -24.025 13.490 -68.933 1.00 56.21 357 PRO D C 1
ATOM 15506 O O . PRO D 1 357 ? -23.919 12.878 -67.881 1.00 53.62 357 PRO D O 1
ATOM 15510 N N . THR D 1 358 ? -23.921 12.910 -70.120 1.00 57.60 358 THR D N 1
ATOM 15511 C CA . THR D 1 358 ? -23.569 11.494 -70.269 1.00 56.43 358 THR D CA 1
ATOM 15512 C C . THR D 1 358 ? -22.347 11.462 -71.205 1.00 59.45 358 THR D C 1
ATOM 15513 O O . THR D 1 358 ? -22.489 11.804 -72.368 1.00 59.89 358 THR D O 1
ATOM 15517 N N . PRO D 1 359 ? -21.159 11.061 -70.694 1.00 59.19 359 PRO D N 1
ATOM 15518 C CA . PRO D 1 359 ? -20.881 10.584 -69.332 1.00 56.38 359 PRO D CA 1
ATOM 15519 C C . PRO D 1 359 ? -20.936 11.681 -68.271 1.00 55.96 359 PRO D C 1
ATOM 15520 O O . PRO D 1 359 ? -20.543 12.808 -68.544 1.00 57.14 359 PRO D O 1
ATOM 15524 N N . GLY D 1 360 ? -21.386 11.338 -67.061 1.00 52.30 360 GLY D N 1
ATOM 15525 C CA . GLY D 1 360 ? -21.463 12.303 -65.970 1.00 51.72 360 GLY D CA 1
ATOM 15526 C C . GLY D 1 360 ? -21.250 11.709 -64.593 1.00 50.49 360 GLY D C 1
ATOM 15527 O O . GLY D 1 360 ? -21.127 10.497 -64.441 1.00 49.16 360 GLY D O 1
ATOM 15528 N N . PRO D 1 361 ? -21.221 12.570 -63.566 1.00 49.99 361 PRO D N 1
ATOM 15529 C CA . PRO D 1 361 ? -20.920 12.138 -62.223 1.00 47.15 361 PRO D CA 1
ATOM 15530 C C . PRO D 1 361 ? -21.968 11.139 -61.749 1.00 44.58 361 PRO D C 1
ATOM 15531 O O . PRO D 1 361 ? -23.165 11.359 -61.941 1.00 42.86 361 PRO D O 1
ATOM 15535 N N . THR D 1 362 ? -21.509 10.043 -61.170 1.00 43.39 362 THR D N 1
ATOM 15536 C CA . THR D 1 362 ? -22.370 8.913 -60.908 1.00 40.90 362 THR D CA 1
ATOM 15537 C C . THR D 1 362 ? -22.088 8.381 -59.524 1.00 40.06 362 THR D C 1
ATOM 15538 O O . THR D 1 362 ? -20.936 8.165 -59.153 1.00 39.50 362 THR D O 1
ATOM 15542 N N . VAL D 1 363 ? -23.168 8.157 -58.777 1.00 37.05 363 VAL D N 1
ATOM 15543 C CA . VAL D 1 363 ? -23.075 7.570 -57.462 1.00 37.10 363 VAL D CA 1
ATOM 15544 C C . VAL D 1 363 ? -23.585 6.115 -57.469 1.00 35.09 363 VAL D C 1
ATOM 15545 O O . VAL D 1 363 ? -24.705 5.872 -57.885 1.00 33.47 363 VAL D O 1
ATOM 15549 N N . VAL D 1 364 ? -22.761 5.173 -56.996 1.00 35.90 364 VAL D N 1
ATOM 15550 C CA . VAL D 1 364 ? -23.216 3.788 -56.736 1.00 34.95 364 VAL D CA 1
ATOM 15551 C C . VAL D 1 364 ? -23.803 3.841 -55.338 1.00 33.56 364 VAL D C 1
ATOM 15552 O O . VAL D 1 364 ? -23.073 4.000 -54.339 1.00 32.96 364 VAL D O 1
ATOM 15556 N N . LEU D 1 365 ? -25.125 3.815 -55.288 1.00 32.28 365 LEU D N 1
ATOM 15557 C CA . LEU D 1 365 ? -25.865 3.979 -54.021 1.00 31.29 365 LEU D CA 1
ATOM 15558 C C . LEU D 1 365 ? -26.226 2.578 -53.542 1.00 32.30 365 LEU D C 1
ATOM 15559 O O . LEU D 1 365 ? -27.131 1.940 -54.097 1.00 32.58 365 LEU D O 1
ATOM 15564 N N . VAL D 1 366 ? -25.497 2.101 -52.531 1.00 31.85 366 VAL D N 1
ATOM 15565 C CA . VAL D 1 366 ? -25.539 0.719 -52.104 1.00 31.25 366 VAL D CA 1
ATOM 15566 C C . VAL D 1 366 ? -26.593 0.564 -50.988 1.00 30.24 366 VAL D C 1
ATOM 15567 O O . VAL D 1 366 ? -26.518 1.232 -49.949 1.00 29.24 366 VAL D O 1
ATOM 15571 N N . HIS D 1 367 ? -27.540 -0.330 -51.220 1.00 30.16 367 HIS D N 1
ATOM 15572 C CA . HIS D 1 367 ? -28.643 -0.533 -50.276 1.00 29.41 367 HIS D CA 1
ATOM 15573 C C . HIS D 1 367 ? -28.129 -1.182 -48.974 1.00 30.19 367 HIS D C 1
ATOM 15574 O O . HIS D 1 367 ? -27.135 -1.897 -48.967 1.00 29.11 367 HIS D O 1
ATOM 15581 N N . GLY D 1 368 ? -28.856 -0.934 -47.888 1.00 29.63 368 GLY D N 1
ATOM 15582 C CA . GLY D 1 368 ? -28.577 -1.611 -46.625 1.00 31.13 368 GLY D CA 1
ATOM 15583 C C . GLY D 1 368 ? -29.162 -2.999 -46.576 1.00 32.08 368 GLY D C 1
ATOM 15584 O O . GLY D 1 368 ? -29.466 -3.606 -47.594 1.00 31.33 368 GLY D O 1
ATOM 15585 N N . GLY D 1 369 ? -29.309 -3.512 -45.365 1.00 34.02 369 GLY D N 1
ATOM 15586 C CA . GLY D 1 369 ? -29.858 -4.840 -45.139 1.00 34.66 369 GLY D CA 1
ATOM 15587 C C . GLY D 1 369 ? -28.816 -5.705 -44.451 1.00 36.07 369 GLY D C 1
ATOM 15588 O O . GLY D 1 369 ? -28.583 -5.538 -43.265 1.00 36.80 369 GLY D O 1
ATOM 15589 N N . PRO D 1 370 ? -28.129 -6.591 -45.197 1.00 35.10 370 PRO D N 1
ATOM 15590 C CA . PRO D 1 370 ? -28.101 -6.720 -46.654 1.00 34.46 370 PRO D CA 1
ATOM 15591 C C . PRO D 1 370 ? -29.317 -7.356 -47.315 1.00 33.48 370 PRO D C 1
ATOM 15592 O O . PRO D 1 370 ? -29.407 -7.312 -48.542 1.00 32.26 370 PRO D O 1
ATOM 15596 N N . PHE D 1 371 ? -30.209 -7.982 -46.537 1.00 33.75 371 PHE D N 1
ATOM 15597 C CA . PHE D 1 371 ? -31.319 -8.755 -47.117 1.00 34.31 371 PHE D CA 1
ATOM 15598 C C . PHE D 1 371 ? -32.441 -7.786 -47.468 1.00 32.85 371 PHE D C 1
ATOM 15599 O O . PHE D 1 371 ? -33.484 -7.738 -46.810 1.00 32.17 371 PHE D O 1
ATOM 15607 N N . ALA D 1 372 ? -32.203 -7.003 -48.516 1.00 31.72 372 ALA D N 1
ATOM 15608 C CA . ALA D 1 372 ? -33.158 -6.028 -48.982 1.00 30.65 372 ALA D CA 1
ATOM 15609 C C . ALA D 1 372 ? -32.941 -5.845 -50.489 1.00 31.40 372 ALA D C 1
ATOM 15610 O O . ALA D 1 372 ? -31.988 -6.395 -51.095 1.00 30.64 372 ALA D O 1
ATOM 15612 N N . GLU D 1 373 ? -33.822 -5.089 -51.112 1.00 30.21 373 GLU D N 1
ATOM 15613 C CA . GLU D 1 373 ? -33.875 -5.020 -52.566 1.00 31.03 373 GLU D CA 1
ATOM 15614 C C . GLU D 1 373 ? -33.935 -3.568 -53.016 1.00 30.51 373 GLU D C 1
ATOM 15615 O O . GLU D 1 373 ? -34.703 -2.776 -52.483 1.00 29.90 373 GLU D O 1
ATOM 15621 N N . ASP D 1 374 ? -33.113 -3.248 -54.026 1.00 29.55 374 ASP D N 1
ATOM 15622 C CA . ASP D 1 374 ? -33.271 -2.034 -54.834 1.00 29.46 374 ASP D CA 1
ATOM 15623 C C . ASP D 1 374 ? -34.156 -2.315 -56.029 1.00 29.92 374 ASP D C 1
ATOM 15624 O O . ASP D 1 374 ? -33.736 -3.031 -56.967 1.00 27.38 374 ASP D O 1
ATOM 15629 N N . SER D 1 375 ? -35.372 -1.775 -55.970 1.00 29.74 375 SER D N 1
ATOM 15630 C CA . SER D 1 375 ? -36.396 -1.973 -56.989 1.00 30.62 375 SER D CA 1
ATOM 15631 C C . SER D 1 375 ? -36.678 -0.635 -57.673 1.00 28.91 375 SER D C 1
ATOM 15632 O O . SER D 1 375 ? -36.151 0.411 -57.278 1.00 28.61 375 SER D O 1
ATOM 15635 N N . ASP D 1 376 ? -37.547 -0.673 -58.663 1.00 29.49 376 ASP D N 1
ATOM 15636 C CA . ASP D 1 376 ? -37.974 0.534 -59.341 1.00 29.93 376 ASP D CA 1
ATOM 15637 C C . ASP D 1 376 ? -39.090 1.190 -58.526 1.00 29.94 376 ASP D C 1
ATOM 15638 O O . ASP D 1 376 ? -40.255 1.169 -58.882 1.00 29.88 376 ASP D O 1
ATOM 15643 N N . SER D 1 377 ? -38.664 1.806 -57.432 1.00 30.15 377 SER D N 1
ATOM 15644 C CA . SER D 1 377 ? -39.541 2.415 -56.449 1.00 31.62 377 SER D CA 1
ATOM 15645 C C . SER D 1 377 ? -38.935 3.710 -55.964 1.00 31.71 377 SER D C 1
ATOM 15646 O O . SER D 1 377 ? -37.709 3.835 -55.867 1.00 30.03 377 SER D O 1
ATOM 15649 N N . TRP D 1 378 ? -39.809 4.670 -55.661 1.00 31.88 378 TRP D N 1
ATOM 15650 C CA . TRP D 1 378 ? -39.374 5.986 -55.257 1.00 32.40 378 TRP D CA 1
ATOM 15651 C C . TRP D 1 378 ? -38.407 5.914 -54.076 1.00 31.83 378 TRP D C 1
ATOM 15652 O O . TRP D 1 378 ? -38.717 5.322 -53.016 1.00 28.74 378 TRP D O 1
ATOM 15663 N N . ASP D 1 379 ? -37.222 6.508 -54.266 1.00 30.45 379 ASP D N 1
ATOM 15664 C CA . ASP D 1 379 ? -36.243 6.633 -53.212 1.00 31.00 379 ASP D CA 1
ATOM 15665 C C . ASP D 1 379 ? -35.833 8.106 -53.066 1.00 31.91 379 ASP D C 1
ATOM 15666 O O . ASP D 1 379 ? -35.258 8.682 -54.015 1.00 30.17 379 ASP D O 1
ATOM 15671 N N . THR D 1 380 ? -36.147 8.690 -51.916 1.00 31.08 380 THR D N 1
ATOM 15672 C CA . THR D 1 380 ? -35.759 10.083 -51.613 1.00 32.45 380 THR D CA 1
ATOM 15673 C C . THR D 1 380 ? -34.249 10.290 -51.837 1.00 31.53 380 THR D C 1
ATOM 15674 O O . THR D 1 380 ? -33.837 11.322 -52.395 1.00 33.09 380 THR D O 1
ATOM 15678 N N . PHE D 1 381 ? -33.414 9.337 -51.425 1.00 31.39 381 PHE D N 1
ATOM 15679 C CA . PHE D 1 381 ? -31.948 9.479 -51.634 1.00 30.47 381 PHE D CA 1
ATOM 15680 C C . PHE D 1 381 ? -31.543 9.537 -53.092 1.00 31.59 381 PHE D C 1
ATOM 15681 O O . PHE D 1 381 ? -30.828 10.487 -53.542 1.00 29.60 381 PHE D O 1
ATOM 15689 N N . ALA D 1 382 ? -31.959 8.536 -53.853 1.00 31.34 382 ALA D N 1
ATOM 15690 C CA . ALA D 1 382 ? -31.660 8.523 -55.285 1.00 31.15 382 ALA D CA 1
ATOM 15691 C C . ALA D 1 382 ? -32.198 9.767 -55.984 1.00 32.02 382 ALA D C 1
ATOM 15692 O O . ALA D 1 382 ? -31.508 10.351 -56.808 1.00 29.95 382 ALA D O 1
ATOM 15694 N N . ALA D 1 383 ? -33.409 10.182 -55.627 1.00 31.35 383 ALA D N 1
ATOM 15695 C CA . ALA D 1 383 ? -34.031 11.355 -56.224 1.00 33.15 383 ALA D CA 1
ATOM 15696 C C . ALA D 1 383 ? -33.207 12.610 -55.924 1.00 34.29 383 ALA D C 1
ATOM 15697 O O . ALA D 1 383 ? -33.067 13.455 -56.788 1.00 33.99 383 ALA D O 1
ATOM 15699 N N . SER D 1 384 ? -32.694 12.722 -54.690 1.00 33.09 384 SER D N 1
ATOM 15700 C CA . SER D 1 384 ? -31.924 13.884 -54.258 1.00 34.09 384 SER D CA 1
ATOM 15701 C C . SER D 1 384 ? -30.606 13.948 -55.018 1.00 33.65 384 SER D C 1
ATOM 15702 O O . SER D 1 384 ? -30.230 15.003 -55.467 1.00 35.21 384 SER D O 1
ATOM 15705 N N . LEU D 1 385 ? -29.951 12.801 -55.152 1.00 33.27 385 LEU D N 1
ATOM 15706 C CA . LEU D 1 385 ? -28.716 12.695 -55.928 1.00 34.37 385 LEU D CA 1
ATOM 15707 C C . LEU D 1 385 ? -28.935 13.109 -57.381 1.00 35.18 385 LEU D C 1
ATOM 15708 O O . LEU D 1 385 ? -28.145 13.886 -57.932 1.00 35.69 385 LEU D O 1
ATOM 15713 N N . ALA D 1 386 ? -30.008 12.623 -58.000 1.00 35.03 386 ALA D N 1
ATOM 15714 C CA . ALA D 1 386 ? -30.339 13.032 -59.380 1.00 36.96 386 ALA D CA 1
ATOM 15715 C C . ALA D 1 386 ? -30.613 14.551 -59.470 1.00 38.28 386 ALA D C 1
ATOM 15716 O O . ALA D 1 386 ? -30.124 15.221 -60.374 1.00 39.82 386 ALA D O 1
ATOM 15718 N N . ALA D 1 387 ? -31.342 15.110 -58.515 1.00 38.36 387 ALA D N 1
ATOM 15719 C CA . ALA D 1 387 ? -31.592 16.545 -58.508 1.00 40.21 387 ALA D CA 1
ATOM 15720 C C . ALA D 1 387 ? -30.304 17.364 -58.332 1.00 41.38 387 ALA D C 1
ATOM 15721 O O . ALA D 1 387 ? -30.249 18.527 -58.769 1.00 42.01 387 ALA D O 1
ATOM 15723 N N . ALA D 1 388 ? -29.303 16.772 -57.670 1.00 40.03 388 ALA D N 1
ATOM 15724 C CA . ALA D 1 388 ? -28.020 17.446 -57.418 1.00 41.27 388 ALA D CA 1
ATOM 15725 C C . ALA D 1 388 ? -26.995 17.196 -58.557 1.00 43.47 388 ALA D C 1
ATOM 15726 O O . ALA D 1 388 ? -25.853 17.650 -58.471 1.00 43.79 388 ALA D O 1
ATOM 15728 N N . GLY D 1 389 ? -27.404 16.469 -59.601 1.00 43.54 389 GLY D N 1
ATOM 15729 C CA . GLY D 1 389 ? -26.576 16.305 -60.786 1.00 45.23 389 GLY D CA 1
ATOM 15730 C C . GLY D 1 389 ? -25.759 15.031 -60.797 1.00 44.50 389 GLY D C 1
ATOM 15731 O O . GLY D 1 389 ? -24.676 15.011 -61.401 1.00 46.81 389 GLY D O 1
ATOM 15732 N N . PHE D 1 390 ? -26.267 13.970 -60.153 1.00 42.17 390 PHE D N 1
ATOM 15733 C CA . PHE D 1 390 ? -25.618 12.657 -60.192 1.00 40.99 390 PHE D CA 1
ATOM 15734 C C . PHE D 1 390 ? -26.550 11.598 -60.752 1.00 40.20 390 PHE D C 1
ATOM 15735 O O . PHE D 1 390 ? -27.709 11.489 -60.330 1.00 39.05 390 PHE D O 1
ATOM 15743 N N . HIS D 1 391 ? -26.033 10.786 -61.663 1.00 40.42 391 HIS D N 1
ATOM 15744 C CA . HIS D 1 391 ? -26.708 9.555 -62.055 1.00 38.80 391 HIS D CA 1
ATOM 15745 C C . HIS D 1 391 ? -26.522 8.650 -60.883 1.00 36.86 391 HIS D C 1
ATOM 15746 O O . HIS D 1 391 ? -25.547 8.798 -60.149 1.00 35.36 391 HIS D O 1
ATOM 15753 N N . VAL D 1 392 ? -27.467 7.730 -60.702 1.00 35.71 392 VAL D N 1
ATOM 15754 C CA . VAL D 1 392 ? -27.462 6.837 -59.573 1.00 33.74 392 VAL D CA 1
ATOM 15755 C C . VAL D 1 392 ? -27.526 5.384 -60.027 1.00 33.41 392 VAL D C 1
ATOM 15756 O O . VAL D 1 392 ? -28.352 5.025 -60.843 1.00 34.53 392 VAL D O 1
ATOM 15760 N N . VAL D 1 393 ? -26.656 4.555 -59.478 1.00 32.45 393 VAL D N 1
ATOM 15761 C CA . VAL D 1 393 ? -26.589 3.146 -59.837 1.00 33.73 393 VAL D CA 1
ATOM 15762 C C . VAL D 1 393 ? -26.834 2.364 -58.562 1.00 31.38 393 VAL D C 1
ATOM 15763 O O . VAL D 1 393 ? -26.158 2.593 -57.575 1.00 32.72 393 VAL D O 1
ATOM 15767 N N . MET D 1 394 ? -27.788 1.464 -58.607 1.00 30.94 394 MET D N 1
ATOM 15768 C CA . MET D 1 394 ? -28.270 0.733 -57.416 1.00 31.25 394 MET D CA 1
ATOM 15769 C C . MET D 1 394 ? -28.217 -0.795 -57.647 1.00 29.78 394 MET D C 1
ATOM 15770 O O . MET D 1 394 ? -29.153 -1.374 -58.105 1.00 29.99 394 MET D O 1
ATOM 15775 N N . PRO D 1 395 ? -27.099 -1.428 -57.318 1.00 31.11 395 PRO D N 1
ATOM 15776 C CA . PRO D 1 395 ? -26.904 -2.839 -57.630 1.00 31.69 395 PRO D CA 1
ATOM 15777 C C . PRO D 1 395 ? -27.472 -3.782 -56.568 1.00 31.27 395 PRO D C 1
ATOM 15778 O O . PRO D 1 395 ? -27.173 -3.592 -55.392 1.00 29.52 395 PRO D O 1
ATOM 15782 N N . ASN D 1 396 ? -28.203 -4.814 -57.010 1.00 30.36 396 ASN D N 1
ATOM 15783 C CA . ASN D 1 396 ? -28.682 -5.855 -56.113 1.00 30.50 396 ASN D CA 1
ATOM 15784 C C . ASN D 1 396 ? -27.619 -6.930 -55.937 1.00 31.47 396 ASN D C 1
ATOM 15785 O O . ASN D 1 396 ? -27.711 -8.012 -56.514 1.00 31.13 396 ASN D O 1
ATOM 15790 N N . TYR D 1 397 ? -26.584 -6.563 -55.180 1.00 31.62 397 TYR D N 1
ATOM 15791 C CA . TYR D 1 397 ? -25.436 -7.406 -54.903 1.00 33.42 397 TYR D CA 1
ATOM 15792 C C . TYR D 1 397 ? -25.943 -8.693 -54.264 1.00 33.33 397 TYR D C 1
ATOM 15793 O O . TYR D 1 397 ? -27.036 -8.692 -53.620 1.00 30.51 397 TYR D O 1
ATOM 15802 N N . ARG D 1 398 ? -25.218 -9.774 -54.455 1.00 33.96 398 ARG D N 1
ATOM 15803 C CA . ARG D 1 398 ? -25.622 -11.064 -53.859 1.00 35.60 398 ARG D CA 1
ATOM 15804 C C . ARG D 1 398 ? -25.789 -10.863 -52.355 1.00 34.73 398 ARG D C 1
ATOM 15805 O O . ARG D 1 398 ? -24.995 -10.175 -51.730 1.00 34.85 398 ARG D O 1
ATOM 15813 N N . GLY D 1 399 ? -26.833 -11.467 -51.789 1.00 34.63 399 GLY D N 1
ATOM 15814 C CA . GLY D 1 399 ? -27.328 -11.107 -50.467 1.00 35.08 399 GLY D CA 1
ATOM 15815 C C . GLY D 1 399 ? -28.643 -10.331 -50.543 1.00 33.83 399 GLY D C 1
ATOM 15816 O O . GLY D 1 399 ? -29.431 -10.393 -49.621 1.00 33.78 399 GLY D O 1
ATOM 15817 N N . SER D 1 400 ? -28.879 -9.625 -51.648 1.00 31.15 400 SER D N 1
ATOM 15818 C CA . SER D 1 400 ? -30.140 -8.944 -51.895 1.00 31.78 400 SER D CA 1
ATOM 15819 C C . SER D 1 400 ? -31.309 -9.903 -51.947 1.00 31.08 400 SER D C 1
ATOM 15820 O O . SER D 1 400 ? -31.153 -11.051 -52.375 1.00 30.68 400 SER D O 1
ATOM 15823 N N . THR D 1 401 ? -32.479 -9.405 -51.557 1.00 31.21 401 THR D N 1
ATOM 15824 C CA . THR D 1 401 ? -33.728 -10.096 -51.810 1.00 32.22 401 THR D CA 1
ATOM 15825 C C . THR D 1 401 ? -34.264 -9.683 -53.175 1.00 32.06 401 THR D C 1
ATOM 15826 O O . THR D 1 401 ? -33.717 -8.770 -53.832 1.00 30.45 401 THR D O 1
ATOM 15830 N N . GLY D 1 402 ? -35.297 -10.388 -53.614 1.00 32.12 402 GLY D N 1
ATOM 15831 C CA . GLY D 1 402 ? -36.030 -10.073 -54.827 1.00 32.82 402 GLY D CA 1
ATOM 15832 C C . GLY D 1 402 ? -35.654 -10.880 -56.051 1.00 32.26 402 GLY D C 1
ATOM 15833 O O . GLY D 1 402 ? -36.284 -10.722 -57.075 1.00 33.01 402 GLY D O 1
ATOM 15834 N N . TYR D 1 403 ? -34.613 -11.695 -55.947 1.00 32.44 403 TYR D N 1
ATOM 15835 C CA . TYR D 1 403 ? -34.051 -12.460 -57.062 1.00 33.05 403 TYR D CA 1
ATOM 15836 C C . TYR D 1 403 ? -33.857 -13.922 -56.665 1.00 34.40 403 TYR D C 1
ATOM 15837 O O . TYR D 1 403 ? -33.008 -14.620 -57.228 1.00 35.65 403 TYR D O 1
ATOM 15846 N N . GLY D 1 404 ? -34.679 -14.408 -55.737 1.00 34.75 404 GLY D N 1
ATOM 15847 C CA . GLY D 1 404 ? -34.601 -15.809 -55.290 1.00 36.22 404 GLY D CA 1
ATOM 15848 C C . GLY D 1 404 ? -33.720 -16.025 -54.089 1.00 36.41 404 GLY D C 1
ATOM 15849 O O . GLY D 1 404 ? -32.801 -15.267 -53.826 1.00 35.08 404 GLY D O 1
ATOM 15850 N N . GLU D 1 405 ? -33.978 -17.117 -53.368 1.00 38.47 405 GLU D N 1
ATOM 15851 C CA . GLU D 1 405 ? -33.216 -17.453 -52.189 1.00 40.00 405 GLU D CA 1
ATOM 15852 C C . GLU D 1 405 ? -31.731 -17.770 -52.471 1.00 39.73 405 GLU D C 1
ATOM 15853 O O . GLU D 1 405 ? -30.842 -17.400 -51.687 1.00 38.55 405 GLU D O 1
ATOM 15859 N N . GLU D 1 406 ? -31.443 -18.467 -53.571 1.00 39.82 406 GLU D N 1
ATOM 15860 C CA . GLU D 1 406 ? -30.037 -18.767 -53.871 1.00 40.56 406 GLU D CA 1
ATOM 15861 C C . GLU D 1 406 ? -29.183 -17.473 -53.910 1.00 38.87 406 GLU D C 1
ATOM 15862 O O . GLU D 1 406 ? -28.110 -17.377 -53.293 1.00 38.56 406 GLU D O 1
ATOM 15868 N N . TRP D 1 407 ? -29.687 -16.452 -54.580 1.00 37.10 407 TRP D N 1
ATOM 15869 C CA . TRP D 1 407 ? -28.936 -15.198 -54.709 1.00 37.24 407 TRP D CA 1
ATOM 15870 C C . TRP D 1 407 ? -28.753 -14.520 -53.343 1.00 37.06 407 TRP D C 1
ATOM 15871 O O . TRP D 1 407 ? -27.666 -14.048 -52.997 1.00 35.76 407 TRP D O 1
ATOM 15882 N N . ARG D 1 408 ? -29.813 -14.515 -52.537 1.00 37.46 408 ARG D N 1
ATOM 15883 C CA . ARG D 1 408 ? -29.720 -13.998 -51.160 1.00 37.44 408 ARG D CA 1
ATOM 15884 C C . ARG D 1 408 ? -28.671 -14.742 -50.314 1.00 37.94 408 ARG D C 1
ATOM 15885 O O . ARG D 1 408 ? -27.876 -14.134 -49.600 1.00 37.53 408 ARG D O 1
ATOM 15893 N N . LEU D 1 409 ? -28.693 -16.057 -50.412 1.00 40.09 409 LEU D N 1
ATOM 15894 C CA . LEU D 1 409 ? -27.868 -16.925 -49.559 1.00 42.10 409 LEU D CA 1
ATOM 15895 C C . LEU D 1 409 ? -26.389 -16.868 -49.920 1.00 42.21 409 LEU D C 1
ATOM 15896 O O . LEU D 1 409 ? -25.567 -17.246 -49.134 1.00 41.82 409 LEU D O 1
ATOM 15901 N N . LYS D 1 410 ? -26.055 -16.366 -51.110 1.00 41.43 410 LYS D N 1
ATOM 15902 C CA . LYS D 1 410 ? -24.654 -16.326 -51.557 1.00 42.49 410 LYS D CA 1
ATOM 15903 C C . LYS D 1 410 ? -23.743 -15.468 -50.669 1.00 42.12 410 LYS D C 1
ATOM 15904 O O . LYS D 1 410 ? -22.546 -15.725 -50.576 1.00 40.62 410 LYS D O 1
ATOM 15910 N N . ILE D 1 411 ? -24.311 -14.482 -49.981 1.00 40.44 411 ILE D N 1
ATOM 15911 C CA . ILE D 1 411 ? -23.529 -13.616 -49.108 1.00 40.83 411 ILE D CA 1
ATOM 15912 C C . ILE D 1 411 ? -23.053 -14.320 -47.820 1.00 42.98 411 ILE D C 1
ATOM 15913 O O . ILE D 1 411 ? -22.076 -13.900 -47.218 1.00 43.47 411 ILE D O 1
ATOM 15918 N N . ILE D 1 412 ? -23.748 -15.375 -47.409 1.00 43.56 412 ILE D N 1
ATOM 15919 C CA . ILE D 1 412 ? -23.531 -16.017 -46.128 1.00 46.10 412 ILE D CA 1
ATOM 15920 C C . ILE D 1 412 ? -22.142 -16.663 -46.163 1.00 48.47 412 ILE D C 1
ATOM 15921 O O . ILE D 1 412 ? -21.850 -17.463 -47.040 1.00 47.91 412 ILE D O 1
ATOM 15926 N N . GLY D 1 413 ? -21.295 -16.282 -45.217 1.00 49.83 413 GLY D N 1
ATOM 15927 C CA . GLY D 1 413 ? -19.924 -16.787 -45.140 1.00 52.46 413 GLY D CA 1
ATOM 15928 C C . GLY D 1 413 ? -18.940 -15.843 -45.807 1.00 51.30 413 GLY D C 1
ATOM 15929 O O . GLY D 1 413 ? -17.743 -15.978 -45.630 1.00 52.98 413 GLY D O 1
ATOM 15930 N N . ASP D 1 414 ? -19.447 -14.835 -46.515 1.00 49.59 414 ASP D N 1
ATOM 15931 C CA . ASP D 1 414 ? -18.608 -14.063 -47.413 1.00 48.69 414 ASP D CA 1
ATOM 15932 C C . ASP D 1 414 ? -18.871 -12.561 -47.428 1.00 46.48 414 ASP D C 1
ATOM 15933 O O . ASP D 1 414 ? -18.982 -11.966 -48.492 1.00 45.02 414 ASP D O 1
ATOM 15938 N N . PRO D 1 415 ? -18.953 -11.931 -46.248 1.00 46.42 415 PRO D N 1
ATOM 15939 C CA . PRO D 1 415 ? -19.068 -10.467 -46.254 1.00 45.65 415 PRO D CA 1
ATOM 15940 C C . PRO D 1 415 ? -17.766 -9.836 -46.734 1.00 46.20 415 PRO D C 1
ATOM 15941 O O . PRO D 1 415 ? -16.690 -10.380 -46.478 1.00 47.84 415 PRO D O 1
ATOM 15945 N N . CYS D 1 416 ? -17.869 -8.714 -47.436 1.00 45.31 416 CYS D N 1
ATOM 15946 C CA . CYS D 1 416 ? -16.716 -8.105 -48.110 1.00 46.70 416 CYS D CA 1
ATOM 15947 C C . CYS D 1 416 ? -16.002 -9.099 -49.029 1.00 47.72 416 CYS D C 1
ATOM 15948 O O . CYS D 1 416 ? -14.772 -9.291 -48.968 1.00 49.94 416 CYS D O 1
ATOM 15951 N N . GLY D 1 417 ? -16.791 -9.747 -49.873 1.00 46.55 417 GLY D N 1
ATOM 15952 C CA . GLY D 1 417 ? -16.293 -10.806 -50.770 1.00 47.05 417 GLY D CA 1
ATOM 15953 C C . GLY D 1 417 ? -17.016 -10.645 -52.079 1.00 44.91 417 GLY D C 1
ATOM 15954 O O . GLY D 1 417 ? -16.911 -9.601 -52.707 1.00 43.65 417 GLY D O 1
ATOM 15955 N N . GLY D 1 418 ? -17.815 -11.642 -52.453 1.00 44.52 418 GLY D N 1
ATOM 15956 C CA . GLY D 1 418 ? -18.591 -11.588 -53.688 1.00 42.66 418 GLY D CA 1
ATOM 15957 C C . GLY D 1 418 ? -19.463 -10.339 -53.805 1.00 40.95 418 GLY D C 1
ATOM 15958 O O . GLY D 1 418 ? -19.543 -9.716 -54.867 1.00 37.96 418 GLY D O 1
ATOM 15959 N N . GLU D 1 419 ? -20.120 -9.949 -52.715 1.00 40.37 419 GLU D N 1
ATOM 15960 C CA . GLU D 1 419 ? -21.058 -8.825 -52.811 1.00 38.91 419 GLU D CA 1
ATOM 15961 C C . GLU D 1 419 ? -20.290 -7.521 -53.120 1.00 38.08 419 GLU D C 1
ATOM 15962 O O . GLU D 1 419 ? -20.720 -6.719 -53.939 1.00 34.92 419 GLU D O 1
ATOM 15968 N N . LEU D 1 420 ? -19.117 -7.345 -52.512 1.00 38.75 420 LEU D N 1
ATOM 15969 C CA . LEU D 1 420 ? -18.280 -6.194 -52.852 1.00 40.44 420 LEU D CA 1
ATOM 15970 C C . LEU D 1 420 ? -17.836 -6.260 -54.331 1.00 40.45 420 LEU D C 1
ATOM 15971 O O . LEU D 1 420 ? -17.795 -5.246 -55.019 1.00 39.53 420 LEU D O 1
ATOM 15976 N N . GLU D 1 421 ? -17.558 -7.460 -54.824 1.00 41.81 421 GLU D N 1
ATOM 15977 C CA . GLU D 1 421 ? -17.247 -7.615 -56.239 1.00 42.78 421 GLU D CA 1
ATOM 15978 C C . GLU D 1 421 ? -18.412 -7.157 -57.106 1.00 40.41 421 GLU D C 1
ATOM 15979 O O . GLU D 1 421 ? -18.208 -6.496 -58.115 1.00 39.03 421 GLU D O 1
ATOM 15985 N N . ASP D 1 422 ? -19.641 -7.479 -56.696 1.00 37.88 422 ASP D N 1
ATOM 15986 C CA . ASP D 1 422 ? -20.812 -7.031 -57.432 1.00 37.53 422 ASP D CA 1
ATOM 15987 C C . ASP D 1 422 ? -20.921 -5.516 -57.465 1.00 36.64 422 ASP D C 1
ATOM 15988 O O . ASP D 1 422 ? -21.272 -4.927 -58.468 1.00 35.87 422 ASP D O 1
ATOM 15993 N N . VAL D 1 423 ? -20.696 -4.887 -56.326 1.00 37.46 423 VAL D N 1
ATOM 15994 C CA . VAL D 1 423 ? -20.733 -3.431 -56.260 1.00 36.95 423 VAL D CA 1
ATOM 15995 C C . VAL D 1 423 ? -19.676 -2.823 -57.167 1.00 38.67 423 VAL D C 1
ATOM 15996 O O . VAL D 1 423 ? -19.927 -1.878 -57.893 1.00 38.27 423 VAL D O 1
ATOM 16000 N N . SER D 1 424 ? -18.489 -3.398 -57.119 1.00 39.75 424 SER D N 1
ATOM 16001 C CA . SER D 1 424 ? -17.392 -2.946 -57.974 1.00 42.97 424 SER D CA 1
ATOM 16002 C C . SER D 1 424 ? -17.674 -3.146 -59.452 1.00 43.05 424 SER D C 1
ATOM 16003 O O . SER D 1 424 ? -17.316 -2.302 -60.284 1.00 43.94 424 SER D O 1
ATOM 16006 N N . ALA D 1 425 ? -18.314 -4.266 -59.773 1.00 41.94 425 ALA D N 1
ATOM 16007 C CA . ALA D 1 425 ? -18.750 -4.583 -61.125 1.00 40.99 425 ALA D CA 1
ATOM 16008 C C . ALA D 1 425 ? -19.728 -3.523 -61.645 1.00 40.30 425 ALA D C 1
ATOM 16009 O O . ALA D 1 425 ? -19.645 -3.106 -62.806 1.00 37.61 425 ALA D O 1
ATOM 16011 N N . ALA D 1 426 ? -20.663 -3.093 -60.785 1.00 37.87 426 ALA D N 1
ATOM 16012 C CA . ALA D 1 426 ? -21.606 -2.036 -61.156 1.00 37.65 426 ALA D CA 1
ATOM 16013 C C . ALA D 1 426 ? -20.893 -0.714 -61.432 1.00 38.87 426 ALA D C 1
ATOM 16014 O O . ALA D 1 426 ? -21.279 0.036 -62.318 1.00 39.44 426 ALA D O 1
ATOM 16016 N N . ALA D 1 427 ? -19.840 -0.431 -60.668 1.00 40.50 427 ALA D N 1
ATOM 16017 C CA . ALA D 1 427 ? -19.067 0.802 -60.849 1.00 42.77 427 ALA D CA 1
ATOM 16018 C C . ALA D 1 427 ? -18.315 0.735 -62.185 1.00 46.09 427 ALA D C 1
ATOM 16019 O O . ALA D 1 427 ? -18.340 1.665 -62.996 1.00 47.43 427 ALA D O 1
ATOM 16021 N N . ARG D 1 428 ? -17.678 -0.400 -62.437 1.00 47.85 428 ARG D N 1
ATOM 16022 C CA . ARG D 1 428 ? -17.000 -0.601 -63.697 1.00 50.40 428 ARG D CA 1
ATOM 16023 C C . ARG D 1 428 ? -18.001 -0.544 -64.868 1.00 48.77 428 ARG D C 1
ATOM 16024 O O . ARG D 1 428 ? -17.753 0.145 -65.855 1.00 47.76 428 ARG D O 1
ATOM 16032 N N . TRP D 1 429 ? -19.165 -1.175 -64.730 1.00 45.47 429 TRP D N 1
ATOM 16033 C CA . TRP D 1 429 ? -20.184 -1.048 -65.753 1.00 44.74 429 TRP D CA 1
ATOM 16034 C C . TRP D 1 429 ? -20.561 0.419 -66.003 1.00 44.75 429 TRP D C 1
ATOM 16035 O O . TRP D 1 429 ? -20.649 0.840 -67.173 1.00 46.19 429 TRP D O 1
ATOM 16046 N N . ALA D 1 430 ? -20.773 1.202 -64.933 1.00 42.57 430 ALA D N 1
ATOM 16047 C CA . ALA D 1 430 ? -21.152 2.631 -65.111 1.00 43.51 430 ALA D CA 1
ATOM 16048 C C . ALA D 1 430 ? -20.154 3.376 -66.006 1.00 46.29 430 ALA D C 1
ATOM 16049 O O . ALA D 1 430 ? -20.549 4.149 -66.889 1.00 47.76 430 ALA D O 1
ATOM 16051 N N . ARG D 1 431 ? -18.871 3.141 -65.777 1.00 46.15 431 ARG D N 1
ATOM 16052 C CA . ARG D 1 431 ? -17.809 3.758 -66.609 1.00 50.12 431 ARG D CA 1
ATOM 16053 C C . ARG D 1 431 ? -17.793 3.185 -68.042 1.00 51.77 431 ARG D C 1
ATOM 16054 O O . ARG D 1 431 ? -17.815 3.936 -69.042 1.00 55.21 431 ARG D O 1
ATOM 16062 N N . GLU D 1 432 ? -17.775 1.863 -68.170 1.00 51.46 432 GLU D N 1
ATOM 16063 C CA . GLU D 1 432 ? -17.636 1.239 -69.470 1.00 54.58 432 GLU D CA 1
ATOM 16064 C C . GLU D 1 432 ? -18.816 1.476 -70.422 1.00 53.81 432 GLU D C 1
ATOM 16065 O O . GLU D 1 432 ? -18.607 1.646 -71.636 1.00 56.37 432 GLU D O 1
ATOM 16071 N N . SER D 1 433 ? -20.035 1.509 -69.892 1.00 51.05 433 SER D N 1
ATOM 16072 C CA . SER D 1 433 ? -21.239 1.723 -70.715 1.00 50.53 433 SER D CA 1
ATOM 16073 C C . SER D 1 433 ? -21.360 3.161 -71.192 1.00 51.52 433 SER D C 1
ATOM 16074 O O . SER D 1 433 ? -22.210 3.455 -72.022 1.00 52.18 433 SER D O 1
ATOM 16077 N N . GLY D 1 434 ? -20.553 4.059 -70.631 1.00 52.34 434 GLY D N 1
ATOM 16078 C CA . GLY D 1 434 ? -20.602 5.480 -71.019 1.00 54.08 434 GLY D CA 1
ATOM 16079 C C . GLY D 1 434 ? -21.478 6.325 -70.099 1.00 52.26 434 GLY D C 1
ATOM 16080 O O . GLY D 1 434 ? -21.672 7.529 -70.341 1.00 52.24 434 GLY D O 1
ATOM 16081 N N . LEU D 1 435 ? -22.004 5.717 -69.032 1.00 48.74 435 LEU D N 1
ATOM 16082 C CA . LEU D 1 435 ? -22.776 6.480 -68.046 1.00 47.64 435 LEU D CA 1
ATOM 16083 C C . LEU D 1 435 ? -21.919 7.422 -67.189 1.00 47.79 435 LEU D C 1
ATOM 16084 O O . LEU D 1 435 ? -22.302 8.565 -66.964 1.00 47.88 435 LEU D O 1
ATOM 16089 N N . ALA D 1 436 ? -20.785 6.934 -66.691 1.00 48.28 436 ALA D N 1
ATOM 16090 C CA . ALA D 1 436 ? -20.030 7.652 -65.676 1.00 49.07 436 ALA D CA 1
ATOM 16091 C C . ALA D 1 436 ? -18.715 8.260 -66.140 1.00 52.54 436 ALA D C 1
ATOM 16092 O O . ALA D 1 436 ? -17.883 7.600 -66.752 1.00 53.47 436 ALA D O 1
ATOM 16094 N N . SER D 1 437 ? -18.545 9.539 -65.825 1.00 53.93 437 SER D N 1
ATOM 16095 C CA . SER D 1 437 ? -17.285 10.252 -66.045 1.00 56.31 437 SER D CA 1
ATOM 16096 C C . SER D 1 437 ? -16.396 10.173 -64.795 1.00 56.50 437 SER D C 1
ATOM 16097 O O . SER D 1 437 ? -15.158 10.228 -64.899 1.00 58.33 437 SER D O 1
ATOM 16100 N N . GLU D 1 438 ? -17.046 10.108 -63.628 1.00 52.98 438 GLU D N 1
ATOM 16101 C CA . GLU D 1 438 ? -16.420 9.867 -62.320 1.00 52.22 438 GLU D CA 1
ATOM 16102 C C . GLU D 1 438 ? -17.416 9.115 -61.418 1.00 48.53 438 GLU D C 1
ATOM 16103 O O . GLU D 1 438 ? -18.623 9.219 -61.603 1.00 47.09 438 GLU D O 1
ATOM 16109 N N . LEU D 1 439 ? -16.885 8.381 -60.448 1.00 47.68 439 LEU D N 1
ATOM 16110 C CA . LEU D 1 439 ? -17.655 7.442 -59.667 1.00 45.23 439 LEU D CA 1
ATOM 16111 C C . LEU D 1 439 ? -17.503 7.671 -58.180 1.00 44.39 439 LEU D C 1
ATOM 16112 O O . LEU D 1 439 ? -16.393 7.803 -57.673 1.00 44.61 439 LEU D O 1
ATOM 16117 N N . TYR D 1 440 ? -18.639 7.654 -57.492 1.00 42.05 440 TYR D N 1
ATOM 16118 C CA . TYR D 1 440 ? -18.690 7.782 -56.050 1.00 41.53 440 TYR D CA 1
ATOM 16119 C C . TYR D 1 440 ? -19.480 6.608 -55.498 1.00 39.47 440 TYR D C 1
ATOM 16120 O O . TYR D 1 440 ? -20.280 6.037 -56.199 1.00 38.96 440 TYR D O 1
ATOM 16129 N N . ILE D 1 441 ? -19.200 6.259 -54.259 1.00 39.01 441 ILE D N 1
ATOM 16130 C CA . ILE D 1 441 ? -19.999 5.273 -53.525 1.00 37.52 441 ILE D CA 1
ATOM 16131 C C . ILE D 1 441 ? -20.626 5.925 -52.296 1.00 35.99 441 ILE D C 1
ATOM 16132 O O . ILE D 1 441 ? -20.032 6.783 -51.606 1.00 33.81 441 ILE D O 1
ATOM 16137 N N . MET D 1 442 ? -21.858 5.531 -52.033 1.00 33.94 442 MET D N 1
ATOM 16138 C CA . MET D 1 442 ? -22.616 6.065 -50.933 1.00 33.30 442 MET D CA 1
ATOM 16139 C C . MET D 1 442 ? -23.507 4.935 -50.466 1.00 32.56 442 MET D C 1
ATOM 16140 O O . MET D 1 442 ? -24.127 4.253 -51.290 1.00 30.24 442 MET D O 1
ATOM 16145 N N . GLY D 1 443 ? -23.530 4.718 -49.163 1.00 32.83 443 GLY D N 1
ATOM 16146 C CA . GLY D 1 443 ? -24.540 3.840 -48.581 1.00 31.94 443 GLY D CA 1
ATOM 16147 C C . GLY D 1 443 ? -24.680 3.966 -47.078 1.00 32.83 443 GLY D C 1
ATOM 16148 O O . GLY D 1 443 ? -23.836 4.543 -46.407 1.00 30.87 443 GLY D O 1
ATOM 16149 N N . TYR D 1 444 ? -25.791 3.408 -46.577 1.00 30.98 444 TYR D N 1
ATOM 16150 C CA . TYR D 1 444 ? -26.115 3.418 -45.160 1.00 31.27 444 TYR D CA 1
ATOM 16151 C C . TYR D 1 444 ? -26.333 2.006 -44.660 1.00 31.81 444 TYR D C 1
ATOM 16152 O O . TYR D 1 444 ? -26.769 1.132 -45.416 1.00 30.19 444 TYR D O 1
ATOM 16161 N N . SER D 1 445 ? -26.045 1.776 -43.382 1.00 32.85 445 SER D N 1
ATOM 16162 C CA . SER D 1 445 ? -26.275 0.460 -42.802 1.00 34.71 445 SER D CA 1
ATOM 16163 C C . SER D 1 445 ? -25.293 -0.480 -43.504 1.00 34.84 445 SER D C 1
ATOM 16164 O O . SER D 1 445 ? -24.112 -0.138 -43.613 1.00 33.44 445 SER D O 1
ATOM 16167 N N . TYR D 1 446 ? -25.722 -1.637 -44.002 1.00 34.58 446 TYR D N 1
ATOM 16168 C CA . TYR D 1 446 ? -24.788 -2.486 -44.732 1.00 35.17 446 TYR D CA 1
ATOM 16169 C C . TYR D 1 446 ? -24.180 -1.746 -45.907 1.00 34.38 446 TYR D C 1
ATOM 16170 O O . TYR D 1 446 ? -23.054 -2.044 -46.313 1.00 34.97 446 TYR D O 1
ATOM 16179 N N . GLY D 1 447 ? -24.906 -0.790 -46.475 1.00 32.75 447 GLY D N 1
ATOM 16180 C CA . GLY D 1 447 ? -24.345 -0.007 -47.564 1.00 32.69 447 GLY D CA 1
ATOM 16181 C C . GLY D 1 447 ? -23.170 0.850 -47.115 1.00 34.00 447 GLY D C 1
ATOM 16182 O O . GLY D 1 447 ? -22.280 1.198 -47.916 1.00 33.61 447 GLY D O 1
ATOM 16183 N N . GLY D 1 448 ? -23.200 1.227 -45.847 1.00 32.88 448 GLY D N 1
ATOM 16184 C CA . GLY D 1 448 ? -22.167 2.083 -45.281 1.00 35.49 448 GLY D CA 1
ATOM 16185 C C . GLY D 1 448 ? -20.966 1.229 -45.005 1.00 36.48 448 GLY D C 1
ATOM 16186 O O . GLY D 1 448 ? -19.817 1.628 -45.267 1.00 36.97 448 GLY D O 1
ATOM 16187 N N . TYR D 1 449 ? -21.233 0.011 -44.534 1.00 37.27 449 TYR D N 1
ATOM 16188 C CA . TYR D 1 449 ? -20.193 -1.011 -44.444 1.00 38.35 449 TYR D CA 1
ATOM 16189 C C . TYR D 1 449 ? -19.549 -1.262 -45.807 1.00 39.28 449 TYR D C 1
ATOM 16190 O O . TYR D 1 449 ? -18.323 -1.367 -45.894 1.00 40.50 449 TYR D O 1
ATOM 16199 N N . MET D 1 450 ? -20.357 -1.323 -46.860 1.00 37.89 450 MET D N 1
ATOM 16200 C CA . MET D 1 450 ? -19.821 -1.502 -48.212 1.00 38.66 450 MET D CA 1
ATOM 16201 C C . MET D 1 450 ? -18.952 -0.355 -48.680 1.00 38.85 450 MET D C 1
ATOM 16202 O O . MET D 1 450 ? -17.927 -0.591 -49.319 1.00 38.28 450 MET D O 1
ATOM 16207 N N . THR D 1 451 ? -19.336 0.876 -48.366 1.00 36.86 451 THR D N 1
ATOM 16208 C CA . THR D 1 451 ? -18.494 2.042 -48.678 1.00 37.77 451 THR D CA 1
ATOM 16209 C C . THR D 1 451 ? -17.103 1.887 -48.091 1.00 39.47 451 THR D C 1
ATOM 16210 O O . THR D 1 451 ? -16.106 2.045 -48.809 1.00 39.15 451 THR D O 1
ATOM 16214 N N . LEU D 1 452 ? -17.040 1.515 -46.822 1.00 39.03 452 LEU D N 1
ATOM 16215 C CA . LEU D 1 452 ? -15.766 1.339 -46.141 1.00 41.92 452 LEU D CA 1
ATOM 16216 C C . LEU D 1 452 ? -14.955 0.202 -46.738 1.00 44.00 452 LEU D C 1
ATOM 16217 O O . LEU D 1 452 ? -13.721 0.302 -46.860 1.00 44.59 452 LEU D O 1
ATOM 16222 N N . CYS D 1 453 ? -15.655 -0.876 -47.091 1.00 43.53 453 CYS D N 1
ATOM 16223 C CA . CYS D 1 453 ? -15.062 -2.016 -47.780 1.00 45.42 453 CYS D CA 1
ATOM 16224 C C . CYS D 1 453 ? -14.506 -1.627 -49.132 1.00 45.36 453 CYS D C 1
ATOM 16225 O O . CYS D 1 453 ? -13.409 -2.045 -49.482 1.00 47.37 453 CYS D O 1
ATOM 16228 N N . ALA D 1 454 ? -15.251 -0.824 -49.877 1.00 43.56 454 ALA D N 1
ATOM 16229 C CA . ALA D 1 454 ? -14.821 -0.359 -51.187 1.00 44.56 454 ALA D CA 1
ATOM 16230 C C . ALA D 1 454 ? -13.577 0.536 -51.074 1.00 46.31 454 ALA D C 1
ATOM 16231 O O . ALA D 1 454 ? -12.568 0.333 -51.775 1.00 46.74 454 ALA D O 1
ATOM 16233 N N . LEU D 1 455 ? -13.609 1.480 -50.139 1.00 45.21 455 LEU D N 1
ATOM 16234 C CA . LEU D 1 455 ? -12.481 2.397 -49.994 1.00 48.59 455 LEU D CA 1
ATOM 16235 C C . LEU D 1 455 ? -11.210 1.721 -49.445 1.00 50.31 455 LEU D C 1
ATOM 16236 O O . LEU D 1 455 ? -10.084 2.135 -49.765 1.00 52.90 455 LEU D O 1
ATOM 16241 N N . THR D 1 456 ? -11.379 0.678 -48.633 1.00 50.17 456 THR D N 1
ATOM 16242 C CA . THR D 1 456 ? -10.226 -0.065 -48.111 1.00 52.70 456 THR D CA 1
ATOM 16243 C C . THR D 1 456 ? -9.735 -1.168 -49.052 1.00 54.11 456 THR D C 1
ATOM 16244 O O . THR D 1 456 ? -8.511 -1.324 -49.200 1.00 56.57 456 THR D O 1
ATOM 16248 N N . MET D 1 457 ? -10.648 -1.955 -49.627 1.00 53.00 457 MET D N 1
ATOM 16249 C CA . MET D 1 457 ? -10.276 -3.098 -50.496 1.00 54.40 457 MET D CA 1
ATOM 16250 C C . MET D 1 457 ? -10.128 -2.766 -51.980 1.00 54.50 457 MET D C 1
ATOM 16251 O O . MET D 1 457 ? -9.443 -3.483 -52.698 1.00 56.03 457 MET D O 1
ATOM 16256 N N . LYS D 1 458 ? -10.756 -1.689 -52.436 1.00 52.68 458 LYS D N 1
ATOM 16257 C CA . LYS D 1 458 ? -10.692 -1.293 -53.838 1.00 52.97 458 LYS D CA 1
ATOM 16258 C C . LYS D 1 458 ? -10.310 0.181 -53.946 1.00 53.18 458 LYS D C 1
ATOM 16259 O O . LYS D 1 458 ? -11.010 0.967 -54.578 1.00 51.05 458 LYS D O 1
ATOM 16265 N N . PRO D 1 459 ? -9.161 0.562 -53.364 1.00 56.31 459 PRO D N 1
ATOM 16266 C CA . PRO D 1 459 ? -8.701 1.947 -53.536 1.00 56.74 459 PRO D CA 1
ATOM 16267 C C . PRO D 1 459 ? -8.548 2.313 -55.017 1.00 58.11 459 PRO D C 1
ATOM 16268 O O . PRO D 1 459 ? -8.105 1.490 -55.815 1.00 59.01 459 PRO D O 1
ATOM 16272 N N . GLY D 1 460 ? -8.917 3.538 -55.374 1.00 57.76 460 GLY D N 1
ATOM 16273 C CA . GLY D 1 460 ? -8.824 3.992 -56.771 1.00 59.83 460 GLY D CA 1
ATOM 16274 C C . GLY D 1 460 ? -10.064 3.752 -57.626 1.00 57.74 460 GLY D C 1
ATOM 16275 O O . GLY D 1 460 ? -10.178 4.319 -58.725 1.00 59.15 460 GLY D O 1
ATOM 16276 N N . LEU D 1 461 ? -10.986 2.922 -57.140 1.00 54.52 461 LEU D N 1
ATOM 16277 C CA . LEU D 1 461 ? -12.202 2.627 -57.874 1.00 52.67 461 LEU D CA 1
ATOM 16278 C C . LEU D 1 461 ? -13.133 3.829 -57.859 1.00 50.78 461 LEU D C 1
ATOM 16279 O O . LEU D 1 461 ? -13.580 4.283 -58.916 1.00 51.14 461 LEU D O 1
ATOM 16284 N N . PHE D 1 462 ? -13.393 4.347 -56.658 1.00 48.45 462 PHE D N 1
ATOM 16285 C CA . PHE D 1 462 ? -14.239 5.526 -56.469 1.00 47.70 462 PHE D CA 1
ATOM 16286 C C . PHE D 1 462 ? -13.419 6.784 -56.162 1.00 48.98 462 PHE D C 1
ATOM 16287 O O . PHE D 1 462 ? -12.300 6.711 -55.652 1.00 51.31 462 PHE D O 1
ATOM 16295 N N . LYS D 1 463 ? -13.976 7.926 -56.539 1.00 48.38 463 LYS D N 1
ATOM 16296 C CA . LYS D 1 463 ? -13.391 9.228 -56.273 1.00 49.98 463 LYS D CA 1
ATOM 16297 C C . LYS D 1 463 ? -13.594 9.653 -54.812 1.00 48.78 463 LYS D C 1
ATOM 16298 O O . LYS D 1 463 ? -12.779 10.344 -54.251 1.00 48.70 463 LYS D O 1
ATOM 16304 N N . ALA D 1 464 ? -14.710 9.246 -54.195 1.00 44.91 464 ALA D N 1
ATOM 16305 C CA . ALA D 1 464 ? -14.930 9.553 -52.788 1.00 44.55 464 ALA D CA 1
ATOM 16306 C C . ALA D 1 464 ? -16.051 8.638 -52.334 1.00 41.82 464 ALA D C 1
ATOM 16307 O O . ALA D 1 464 ? -16.717 8.049 -53.178 1.00 39.48 464 ALA D O 1
ATOM 16309 N N . GLY D 1 465 ? -16.217 8.506 -51.024 1.00 40.86 465 GLY D N 1
ATOM 16310 C CA . GLY D 1 465 ? -17.304 7.641 -50.477 1.00 38.94 465 GLY D CA 1
ATOM 16311 C C . GLY D 1 465 ? -17.976 8.208 -49.263 1.00 37.63 465 GLY D C 1
ATOM 16312 O O . GLY D 1 465 ? -17.351 8.903 -48.465 1.00 36.94 465 GLY D O 1
ATOM 16313 N N . VAL D 1 466 ? -19.267 7.911 -49.141 1.00 35.78 466 VAL D N 1
ATOM 16314 C CA . VAL D 1 466 ? -20.088 8.309 -47.994 1.00 35.46 466 VAL D CA 1
ATOM 16315 C C . VAL D 1 466 ? -20.523 7.028 -47.272 1.00 35.19 466 VAL D C 1
ATOM 16316 O O . VAL D 1 466 ? -21.107 6.133 -47.895 1.00 33.54 466 VAL D O 1
ATOM 16320 N N . ALA D 1 467 ? -20.198 6.925 -45.987 1.00 34.67 467 ALA D N 1
ATOM 16321 C CA . ALA D 1 467 ? -20.500 5.741 -45.187 1.00 34.47 467 ALA D CA 1
ATOM 16322 C C . ALA D 1 467 ? -21.402 6.186 -44.086 1.00 34.61 467 ALA D C 1
ATOM 16323 O O . ALA D 1 467 ? -20.939 6.907 -43.179 1.00 34.54 467 ALA D O 1
ATOM 16325 N N . GLY D 1 468 ? -22.669 5.771 -44.152 1.00 32.87 468 GLY D N 1
ATOM 16326 C CA . GLY D 1 468 ? -23.640 6.102 -43.106 1.00 32.94 468 GLY D CA 1
ATOM 16327 C C . GLY D 1 468 ? -23.997 4.912 -42.228 1.00 34.15 468 GLY D C 1
ATOM 16328 O O . GLY D 1 468 ? -24.167 3.809 -42.761 1.00 33.92 468 GLY D O 1
ATOM 16329 N N . ALA D 1 469 ? -24.115 5.132 -40.908 1.00 33.05 469 ALA D N 1
ATOM 16330 C CA . ALA D 1 469 ? -24.538 4.067 -39.965 1.00 35.29 469 ALA D CA 1
ATOM 16331 C C . ALA D 1 469 ? -23.799 2.764 -40.269 1.00 35.84 469 ALA D C 1
ATOM 16332 O O . ALA D 1 469 ? -24.385 1.697 -40.349 1.00 34.79 469 ALA D O 1
ATOM 16334 N N . SER D 1 470 ? -22.495 2.869 -40.490 1.00 36.54 470 SER D N 1
ATOM 16335 C CA . SER D 1 470 ? -21.726 1.734 -40.975 1.00 38.03 470 SER D CA 1
ATOM 16336 C C . SER D 1 470 ? -21.328 0.758 -39.872 1.00 39.34 470 SER D C 1
ATOM 16337 O O . SER D 1 470 ? -21.374 1.071 -38.694 1.00 39.53 470 SER D O 1
ATOM 16340 N N . VAL D 1 471 ? -20.951 -0.446 -40.285 1.00 40.62 471 VAL D N 1
ATOM 16341 C CA . VAL D 1 471 ? -20.285 -1.378 -39.403 1.00 42.08 471 VAL D CA 1
ATOM 16342 C C . VAL D 1 471 ? -18.797 -1.329 -39.742 1.00 43.89 471 VAL D C 1
ATOM 16343 O O . VAL D 1 471 ? -18.400 -1.294 -40.904 1.00 43.03 471 VAL D O 1
ATOM 16347 N N . VAL D 1 472 ? -17.995 -1.279 -38.697 1.00 44.71 472 VAL D N 1
ATOM 16348 C CA . VAL D 1 472 ? -16.596 -0.983 -38.826 1.00 47.00 472 VAL D CA 1
ATOM 16349 C C . VAL D 1 472 ? -15.770 -2.228 -38.477 1.00 48.74 472 VAL D C 1
ATOM 16350 O O . VAL D 1 472 ? -14.660 -2.417 -38.984 1.00 49.67 472 VAL D O 1
ATOM 16354 N N . ASP D 1 473 ? -16.332 -3.089 -37.629 1.00 49.18 473 ASP D N 1
ATOM 16355 C CA . ASP D 1 473 ? -15.610 -4.220 -37.059 1.00 51.48 473 ASP D CA 1
ATOM 16356 C C . ASP D 1 473 ? -16.606 -5.295 -36.593 1.00 50.59 473 ASP D C 1
ATOM 16357 O O . ASP D 1 473 ? -17.240 -5.157 -35.557 1.00 50.35 473 ASP D O 1
ATOM 16362 N N . TRP D 1 474 ? -16.726 -6.374 -37.350 1.00 50.58 474 TRP D N 1
ATOM 16363 C CA . TRP D 1 474 ? -17.703 -7.429 -37.033 1.00 50.98 474 TRP D CA 1
ATOM 16364 C C . TRP D 1 474 ? -17.432 -8.108 -35.727 1.00 53.52 474 TRP D C 1
ATOM 16365 O O . TRP D 1 474 ? -18.370 -8.553 -35.079 1.00 53.73 474 TRP D O 1
ATOM 16376 N N . GLU D 1 475 ? -16.148 -8.226 -35.368 1.00 56.29 475 GLU D N 1
ATOM 16377 C CA . GLU D 1 475 ? -15.752 -8.953 -34.169 1.00 60.07 475 GLU D CA 1
ATOM 16378 C C . GLU D 1 475 ? -16.235 -8.227 -32.924 1.00 59.92 475 GLU D C 1
ATOM 16379 O O . GLU D 1 475 ? -16.890 -8.826 -32.065 1.00 60.71 475 GLU D O 1
ATOM 16385 N N . GLU D 1 476 ? -15.879 -6.950 -32.827 1.00 59.50 476 GLU D N 1
ATOM 16386 C CA . GLU D 1 476 ? -16.378 -6.067 -31.749 1.00 58.92 476 GLU D CA 1
ATOM 16387 C C . GLU D 1 476 ? -17.920 -6.097 -31.737 1.00 56.26 476 GLU D C 1
ATOM 16388 O O . GLU D 1 476 ? -18.558 -6.275 -30.697 1.00 56.09 476 GLU D O 1
ATOM 16394 N N . MET D 1 477 ? -18.520 -5.937 -32.910 1.00 53.96 477 MET D N 1
ATOM 16395 C CA . MET D 1 477 ? -19.988 -5.842 -33.009 1.00 52.95 477 MET D CA 1
ATOM 16396 C C . MET D 1 477 ? -20.653 -7.126 -32.511 1.00 54.35 477 MET D C 1
ATOM 16397 O O . MET D 1 477 ? -21.628 -7.125 -31.781 1.00 54.75 477 MET D O 1
ATOM 16402 N N . TYR D 1 478 ? -20.087 -8.243 -32.915 1.00 55.44 478 TYR D N 1
ATOM 16403 C CA . TYR D 1 478 ? -20.539 -9.518 -32.406 1.00 58.02 478 TYR D CA 1
ATOM 16404 C C . TYR D 1 478 ? -20.522 -9.595 -30.874 1.00 60.48 478 TYR D C 1
ATOM 16405 O O . TYR D 1 478 ? -21.481 -10.067 -30.267 1.00 61.97 478 TYR D O 1
ATOM 16414 N N . GLU D 1 479 ? -19.467 -9.076 -30.263 1.00 62.07 479 GLU D N 1
ATOM 16415 C CA . GLU D 1 479 ? -19.342 -9.050 -28.802 1.00 64.89 479 GLU D CA 1
ATOM 16416 C C . GLU D 1 479 ? -20.299 -8.069 -28.142 1.00 64.13 479 GLU D C 1
ATOM 16417 O O . GLU D 1 479 ? -20.858 -8.409 -27.087 1.00 66.28 479 GLU D O 1
ATOM 16423 N N . LEU D 1 480 ? -20.486 -6.885 -28.742 1.00 61.00 480 LEU D N 1
ATOM 16424 C CA . LEU D 1 480 ? -21.323 -5.823 -28.151 1.00 60.85 480 LEU D CA 1
ATOM 16425 C C . LEU D 1 480 ? -22.813 -6.233 -28.163 1.00 60.68 480 LEU D C 1
ATOM 16426 O O . LEU D 1 480 ? -23.601 -5.818 -27.316 1.00 62.98 480 LEU D O 1
ATOM 16431 N N . SER D 1 481 ? -23.182 -7.101 -29.095 1.00 60.51 481 SER D N 1
ATOM 16432 C CA . SER D 1 481 ? -24.545 -7.088 -29.629 1.00 58.35 481 SER D CA 1
ATOM 16433 C C . SER D 1 481 ? -25.561 -7.973 -28.952 1.00 60.15 481 SER D C 1
ATOM 16434 O O . SER D 1 481 ? -25.216 -8.932 -28.264 1.00 62.13 481 SER D O 1
ATOM 16437 N N . ASP D 1 482 ? -26.836 -7.628 -29.166 1.00 59.39 482 ASP D N 1
ATOM 16438 C CA . ASP D 1 482 ? -27.946 -8.399 -28.608 1.00 61.35 482 ASP D CA 1
ATOM 16439 C C . ASP D 1 482 ? -28.040 -9.700 -29.393 1.00 61.69 482 ASP D C 1
ATOM 16440 O O . ASP D 1 482 ? -27.436 -9.830 -30.450 1.00 59.75 482 ASP D O 1
ATOM 16445 N N . ALA D 1 483 ? -28.765 -10.673 -28.867 1.00 63.74 483 ALA D N 1
ATOM 16446 C CA . ALA D 1 483 ? -28.750 -12.021 -29.426 1.00 64.20 483 ALA D CA 1
ATOM 16447 C C . ALA D 1 483 ? -29.284 -12.087 -30.861 1.00 61.96 483 ALA D C 1
ATOM 16448 O O . ALA D 1 483 ? -28.831 -12.905 -31.670 1.00 62.20 483 ALA D O 1
ATOM 16450 N N . ALA D 1 484 ? -30.223 -11.210 -31.207 1.00 60.13 484 ALA D N 1
ATOM 16451 C CA . ALA D 1 484 ? -30.766 -11.208 -32.559 1.00 58.05 484 ALA D CA 1
ATOM 16452 C C . ALA D 1 484 ? -29.710 -10.806 -33.592 1.00 55.61 484 ALA D C 1
ATOM 16453 O O . ALA D 1 484 ? -29.516 -11.498 -34.593 1.00 54.81 484 ALA D O 1
ATOM 16455 N N . PHE D 1 485 ? -29.018 -9.696 -33.315 1.00 53.57 485 PHE D N 1
ATOM 16456 C CA . PHE D 1 485 ? -27.942 -9.202 -34.155 1.00 51.41 485 PHE D CA 1
ATOM 16457 C C . PHE D 1 485 ? -26.706 -10.092 -34.130 1.00 52.28 485 PHE D C 1
ATOM 16458 O O . PHE D 1 485 ? -26.036 -10.264 -35.148 1.00 49.24 485 PHE D O 1
ATOM 16466 N N . ARG D 1 486 ? -26.389 -10.621 -32.956 1.00 54.87 486 ARG D N 1
ATOM 16467 C CA . ARG D 1 486 ? -25.311 -11.582 -32.811 1.00 57.57 486 ARG D CA 1
ATOM 16468 C C . ARG D 1 486 ? -25.525 -12.759 -33.754 1.00 57.81 486 ARG D C 1
ATOM 16469 O O . ARG D 1 486 ? -24.592 -13.185 -34.427 1.00 58.78 486 ARG D O 1
ATOM 16477 N N . ASN D 1 487 ? -26.748 -13.294 -33.800 1.00 58.04 487 ASN D N 1
ATOM 16478 C CA . ASN D 1 487 ? -27.030 -14.451 -34.660 1.00 58.55 487 ASN D CA 1
ATOM 16479 C C . ASN D 1 487 ? -26.802 -14.085 -36.133 1.00 55.49 487 ASN D C 1
ATOM 16480 O O . ASN D 1 487 ? -26.244 -14.858 -36.913 1.00 55.49 487 ASN D O 1
ATOM 16485 N N . PHE D 1 488 ? -27.227 -12.890 -36.516 1.00 52.62 488 PHE D N 1
ATOM 16486 C CA . PHE D 1 488 ? -27.011 -12.437 -37.887 1.00 50.35 488 PHE D CA 1
ATOM 16487 C C . PHE D 1 488 ? -25.528 -12.346 -38.220 1.00 50.19 488 PHE D C 1
ATOM 16488 O O . PHE D 1 488 ? -25.122 -12.778 -39.289 1.00 50.23 488 PHE D O 1
ATOM 16496 N N . ILE D 1 489 ? -24.727 -11.801 -37.302 1.00 50.85 489 ILE D N 1
ATOM 16497 C CA . ILE D 1 489 ? -23.295 -11.679 -37.524 1.00 51.51 489 ILE D CA 1
ATOM 16498 C C . ILE D 1 489 ? -22.658 -13.081 -37.605 1.00 53.66 489 ILE D C 1
ATOM 16499 O O . ILE D 1 489 ? -21.826 -13.328 -38.469 1.00 53.77 489 ILE D O 1
ATOM 16504 N N . GLU D 1 490 ? -23.053 -13.976 -36.695 1.00 55.85 490 GLU D N 1
ATOM 16505 C CA . GLU D 1 490 ? -22.578 -15.363 -36.698 1.00 58.26 490 GLU D CA 1
ATOM 16506 C C . GLU D 1 490 ? -22.885 -16.059 -38.026 1.00 57.10 490 GLU D C 1
ATOM 16507 O O . GLU D 1 490 ? -22.007 -16.707 -38.608 1.00 57.80 490 GLU D O 1
ATOM 16509 N N . GLN D 1 491 ? -24.122 -15.911 -38.510 1.00 55.22 491 GLN D N 1
ATOM 16510 C CA . GLN D 1 491 ? -24.523 -16.467 -39.826 1.00 55.04 491 GLN D CA 1
ATOM 16511 C C . GLN D 1 491 ? -23.741 -15.824 -40.978 1.00 52.44 491 GLN D C 1
ATOM 16512 O O . GLN D 1 491 ? -23.203 -16.527 -41.818 1.00 52.44 491 GLN D O 1
ATOM 16515 N N . LEU D 1 492 ? -23.647 -14.500 -40.988 1.00 50.47 492 LEU D N 1
ATOM 16516 C CA . LEU D 1 492 ? -23.000 -13.779 -42.098 1.00 49.08 492 LEU D CA 1
ATOM 16517 C C . LEU D 1 492 ? -21.549 -14.209 -42.238 1.00 51.12 492 LEU D C 1
ATOM 16518 O O . LEU D 1 492 ? -21.070 -14.358 -43.352 1.00 51.26 492 LEU D O 1
ATOM 16523 N N . THR D 1 493 ? -20.867 -14.392 -41.109 1.00 53.09 493 THR D N 1
ATOM 16524 C CA . THR D 1 493 ? -19.429 -14.650 -41.080 1.00 55.35 493 THR D CA 1
ATOM 16525 C C . THR D 1 493 ? -19.083 -16.148 -41.041 1.00 58.13 493 THR D C 1
ATOM 16526 O O . THR D 1 493 ? -17.913 -16.521 -40.957 1.00 61.03 493 THR D O 1
ATOM 16530 N N . GLY D 1 494 ? -20.103 -17.000 -41.115 1.00 58.16 494 GLY D N 1
ATOM 16531 C CA . GLY D 1 494 ? -19.915 -18.444 -41.075 1.00 60.55 494 GLY D CA 1
ATOM 16532 C C . GLY D 1 494 ? -19.323 -18.883 -39.745 1.00 63.81 494 GLY D C 1
ATOM 16533 O O . GLY D 1 494 ? -18.660 -19.925 -39.649 1.00 66.21 494 GLY D O 1
ATOM 16534 N N . GLY D 1 495 ? -19.535 -18.071 -38.708 1.00 63.55 495 GLY D N 1
ATOM 16535 C CA . GLY D 1 495 ? -19.006 -18.372 -37.382 1.00 66.60 495 GLY D CA 1
ATOM 16536 C C . GLY D 1 495 ? -17.491 -18.352 -37.287 1.00 68.53 495 GLY D C 1
ATOM 16537 O O . GLY D 1 495 ? -16.934 -18.913 -36.356 1.00 72.39 495 GLY D O 1
ATOM 16538 N N . SER D 1 496 ? -16.811 -17.739 -38.257 1.00 67.13 496 SER D N 1
ATOM 16539 C CA . SER D 1 496 ? -15.348 -17.705 -38.236 1.00 68.72 496 SER D CA 1
ATOM 16540 C C . SER D 1 496 ? -14.900 -16.348 -37.709 1.00 67.53 496 SER D C 1
ATOM 16541 O O . SER D 1 496 ? -15.082 -15.326 -38.367 1.00 64.75 496 SER D O 1
ATOM 16544 N N . ARG D 1 497 ? -14.285 -16.354 -36.538 1.00 69.65 497 ARG D N 1
ATOM 16545 C CA . ARG D 1 497 ? -13.667 -15.146 -36.008 1.00 69.56 497 ARG D CA 1
ATOM 16546 C C . ARG D 1 497 ? -12.642 -14.582 -36.999 1.00 69.30 497 ARG D C 1
ATOM 16547 O O . ARG D 1 497 ? -12.447 -13.385 -37.074 1.00 66.51 497 ARG D O 1
ATOM 16555 N N . GLU D 1 498 ? -12.013 -15.456 -37.787 1.00 70.30 498 GLU D N 1
ATOM 16556 C CA . GLU D 1 498 ? -11.042 -15.013 -38.794 1.00 70.87 498 GLU D CA 1
ATOM 16557 C C . GLU D 1 498 ? -11.686 -14.156 -39.893 1.00 66.65 498 GLU D C 1
ATOM 16558 O O . GLU D 1 498 ? -11.077 -13.204 -40.395 1.00 65.83 498 GLU D O 1
ATOM 16564 N N . ILE D 1 499 ? -12.919 -14.508 -40.262 1.00 64.50 499 ILE D N 1
ATOM 16565 C CA . ILE D 1 499 ? -13.660 -13.801 -41.299 1.00 60.93 499 ILE D CA 1
ATOM 16566 C C . ILE D 1 499 ? -14.178 -12.485 -40.700 1.00 58.57 499 ILE D C 1
ATOM 16567 O O . ILE D 1 499 ? -14.133 -11.441 -41.344 1.00 55.61 499 ILE D O 1
ATOM 16572 N N . MET D 1 500 ? -14.643 -12.548 -39.457 1.00 59.25 500 MET D N 1
ATOM 16573 C CA . MET D 1 500 ? -15.026 -11.325 -38.722 1.00 58.31 500 MET D CA 1
ATOM 16574 C C . MET D 1 500 ? -13.927 -10.263 -38.810 1.00 58.71 500 MET D C 1
ATOM 16575 O O . MET D 1 500 ? -14.213 -9.090 -39.068 1.00 56.33 500 MET D O 1
ATOM 16580 N N . ARG D 1 501 ? -12.674 -10.683 -38.632 1.00 60.96 501 ARG D N 1
ATOM 16581 C CA . ARG D 1 501 ? -11.530 -9.767 -38.623 1.00 62.41 501 ARG D CA 1
ATOM 16582 C C . ARG D 1 501 ? -11.101 -9.276 -40.019 1.00 61.32 501 ARG D C 1
ATOM 16583 O O . ARG D 1 501 ? -10.927 -8.065 -40.241 1.00 59.51 501 ARG D O 1
ATOM 16591 N N . SER D 1 502 ? -10.954 -10.210 -40.960 1.00 61.98 502 SER D N 1
ATOM 16592 C CA . SER D 1 502 ? -10.411 -9.889 -42.288 1.00 61.81 502 SER D CA 1
ATOM 16593 C C . SER D 1 502 ? -11.385 -9.081 -43.127 1.00 58.35 502 SER D C 1
ATOM 16594 O O . SER D 1 502 ? -10.980 -8.318 -44.008 1.00 58.14 502 SER D O 1
ATOM 16597 N N . ARG D 1 503 ? -12.674 -9.237 -42.847 1.00 56.22 503 ARG D N 1
ATOM 16598 C CA . ARG D 1 503 ? -13.712 -8.510 -43.574 1.00 53.04 503 ARG D CA 1
ATOM 16599 C C . ARG D 1 503 ? -14.154 -7.242 -42.860 1.00 51.75 503 ARG D C 1
ATOM 16600 O O . ARG D 1 503 ? -15.123 -6.588 -43.290 1.00 48.02 503 ARG D O 1
ATOM 16608 N N . SER D 1 504 ? -13.441 -6.888 -41.785 1.00 53.04 504 SER D N 1
ATOM 16609 C CA . SER D 1 504 ? -13.709 -5.671 -41.024 1.00 51.53 504 SER D CA 1
ATOM 16610 C C . SER D 1 504 ? -12.814 -4.544 -41.524 1.00 52.66 504 SER D C 1
ATOM 16611 O O . SER D 1 504 ? -11.570 -4.645 -41.436 1.00 55.01 504 SER D O 1
ATOM 16614 N N . PRO D 1 505 ? -13.420 -3.451 -42.015 1.00 50.50 505 PRO D N 1
ATOM 16615 C CA . PRO D 1 505 ? -12.654 -2.369 -42.646 1.00 51.24 505 PRO D CA 1
ATOM 16616 C C . PRO D 1 505 ? -11.738 -1.563 -41.736 1.00 52.87 505 PRO D C 1
ATOM 16617 O O . PRO D 1 505 ? -10.788 -0.957 -42.234 1.00 54.82 505 PRO D O 1
ATOM 16621 N N . ILE D 1 506 ? -12.000 -1.554 -40.429 1.00 53.34 506 ILE D N 1
ATOM 16622 C CA . ILE D 1 506 ? -11.155 -0.847 -39.468 1.00 54.50 506 ILE D CA 1
ATOM 16623 C C . ILE D 1 506 ? -9.748 -1.444 -39.497 1.00 58.16 506 ILE D C 1
ATOM 16624 O O . ILE D 1 506 ? -8.771 -0.749 -39.186 1.00 59.75 506 ILE D O 1
ATOM 16629 N N . ASN D 1 507 ? -9.663 -2.721 -39.862 1.00 58.07 507 ASN D N 1
ATOM 16630 C CA . ASN D 1 507 ? -8.385 -3.434 -39.924 1.00 61.97 507 ASN D CA 1
ATOM 16631 C C . ASN D 1 507 ? -7.606 -3.172 -41.210 1.00 62.75 507 ASN D C 1
ATOM 16632 O O . ASN D 1 507 ? -6.534 -3.736 -41.395 1.00 65.52 507 ASN D O 1
ATOM 16637 N N . HIS D 1 508 ? -8.135 -2.324 -42.096 1.00 60.76 508 HIS D N 1
ATOM 16638 C CA . HIS D 1 508 ? -7.499 -2.047 -43.384 1.00 61.10 508 HIS D CA 1
ATOM 16639 C C . HIS D 1 508 ? -7.482 -0.557 -43.724 1.00 60.75 508 HIS D C 1
ATOM 16640 O O . HIS D 1 508 ? -7.500 -0.204 -44.914 1.00 60.09 508 HIS D O 1
ATOM 16647 N N . VAL D 1 509 ? -7.430 0.310 -42.705 1.00 60.92 509 VAL D N 1
ATOM 16648 C CA . VAL D 1 509 ? -7.502 1.767 -42.907 1.00 60.00 509 VAL D CA 1
ATOM 16649 C C . VAL D 1 509 ? -6.306 2.336 -43.667 1.00 62.36 509 VAL D C 1
ATOM 16650 O O . VAL D 1 509 ? -6.437 3.331 -44.374 1.00 61.81 509 VAL D O 1
ATOM 16654 N N . ASP D 1 510 ? -5.153 1.699 -43.552 1.00 65.29 510 ASP D N 1
ATOM 16655 C CA . ASP D 1 510 ? -3.959 2.167 -44.256 1.00 68.91 510 ASP D CA 1
ATOM 16656 C C . ASP D 1 510 ? -4.146 2.280 -45.778 1.00 67.46 510 ASP D C 1
ATOM 16657 O O . ASP D 1 510 ? -3.520 3.132 -46.417 1.00 69.37 510 ASP D O 1
ATOM 16662 N N . ARG D 1 511 ? -5.006 1.437 -46.340 1.00 64.83 511 ARG D N 1
ATOM 16663 C CA . ARG D 1 511 ? -5.176 1.364 -47.782 1.00 63.96 511 ARG D CA 1
ATOM 16664 C C . ARG D 1 511 ? -6.041 2.476 -48.364 1.00 61.87 511 ARG D C 1
ATOM 16665 O O . ARG D 1 511 ? -6.029 2.692 -49.572 1.00 61.02 511 ARG D O 1
ATOM 16668 N N . ILE D 1 512 ? -6.793 3.190 -47.521 1.00 58.94 512 ILE D N 1
ATOM 16669 C CA . ILE D 1 512 ? -7.684 4.235 -48.014 1.00 57.34 512 ILE D CA 1
ATOM 16670 C C . ILE D 1 512 ? -6.894 5.367 -48.653 1.00 59.32 512 ILE D C 1
ATOM 16671 O O . ILE D 1 512 ? -5.909 5.850 -48.087 1.00 61.70 512 ILE D O 1
ATOM 16676 N N . LYS D 1 513 ? -7.322 5.789 -49.835 1.00 58.49 513 LYS D N 1
ATOM 16677 C CA . LYS D 1 513 ? -6.654 6.879 -50.542 1.00 61.05 513 LYS D CA 1
ATOM 16678 C C . LYS D 1 513 ? -7.622 7.961 -50.993 1.00 59.40 513 LYS D C 1
ATOM 16679 O O . LYS D 1 513 ? -7.186 8.999 -51.472 1.00 60.91 513 LYS D O 1
ATOM 16683 N N . GLU D 1 514 ? -8.931 7.734 -50.829 1.00 55.98 514 GLU D N 1
ATOM 16684 C CA . GLU D 1 514 ? -9.943 8.695 -51.257 1.00 54.91 514 GLU D CA 1
ATOM 16685 C C . GLU D 1 514 ? -10.710 9.286 -50.053 1.00 52.22 514 GLU D C 1
ATOM 16686 O O . GLU D 1 514 ? -10.817 8.643 -49.013 1.00 50.04 514 GLU D O 1
ATOM 16692 N N . PRO D 1 515 ? -11.214 10.515 -50.203 1.00 51.38 515 PRO D N 1
ATOM 16693 C CA . PRO D 1 515 ? -11.990 11.184 -49.173 1.00 49.70 515 PRO D CA 1
ATOM 16694 C C . PRO D 1 515 ? -13.218 10.364 -48.758 1.00 46.82 515 PRO D C 1
ATOM 16695 O O . PRO D 1 515 ? -13.819 9.669 -49.591 1.00 44.21 515 PRO D O 1
ATOM 16699 N N . LEU D 1 516 ? -13.521 10.408 -47.468 1.00 45.17 516 LEU D N 1
ATOM 16700 C CA . LEU D 1 516 ? -14.525 9.553 -46.865 1.00 43.95 516 LEU D CA 1
ATOM 16701 C C . LEU D 1 516 ? -15.361 10.451 -45.964 1.00 41.65 516 LEU D C 1
ATOM 16702 O O . LEU D 1 516 ? -14.809 11.222 -45.178 1.00 41.63 516 LEU D O 1
ATOM 16707 N N . ALA D 1 517 ? -16.683 10.391 -46.097 1.00 40.37 517 ALA D N 1
ATOM 16708 C CA . ALA D 1 517 ? -17.576 11.103 -45.187 1.00 38.49 517 ALA D CA 1
ATOM 16709 C C . ALA D 1 517 ? -18.343 10.049 -44.376 1.00 38.80 517 ALA D C 1
ATOM 16710 O O . ALA D 1 517 ? -18.896 9.074 -44.921 1.00 36.94 517 ALA D O 1
ATOM 16712 N N . LEU D 1 518 ? -18.319 10.231 -43.065 1.00 37.54 518 LEU D N 1
ATOM 16713 C CA . LEU D 1 518 ? -18.940 9.334 -42.155 1.00 37.45 518 LEU D CA 1
ATOM 16714 C C . LEU D 1 518 ? -20.158 10.081 -41.636 1.00 35.70 518 LEU D C 1
ATOM 16715 O O . LEU D 1 518 ? -20.041 11.220 -41.182 1.00 34.55 518 LEU D O 1
ATOM 16720 N N . ILE D 1 519 ? -21.294 9.433 -41.699 1.00 33.23 519 ILE D N 1
ATOM 16721 C CA . ILE D 1 519 ? -22.550 9.971 -41.110 1.00 33.87 519 ILE D CA 1
ATOM 16722 C C . ILE D 1 519 ? -23.014 8.916 -40.126 1.00 34.44 519 ILE D C 1
ATOM 16723 O O . ILE D 1 519 ? -23.195 7.769 -40.497 1.00 33.57 519 ILE D O 1
ATOM 16728 N N . HIS D 1 520 ? -23.132 9.272 -38.854 1.00 35.15 520 HIS D N 1
ATOM 16729 C CA . HIS D 1 520 ? -23.364 8.246 -37.858 1.00 36.02 520 HIS D CA 1
ATOM 16730 C C . HIS D 1 520 ? -24.302 8.696 -36.748 1.00 35.61 520 HIS D C 1
ATOM 16731 O O . HIS D 1 520 ? -24.212 9.844 -36.252 1.00 33.86 520 HIS D O 1
ATOM 16738 N N . PRO D 1 521 ? -25.192 7.786 -36.319 1.00 36.72 521 PRO D N 1
ATOM 16739 C CA . PRO D 1 521 ? -25.980 8.121 -35.120 1.00 38.19 521 PRO D CA 1
ATOM 16740 C C . PRO D 1 521 ? -25.122 8.172 -33.856 1.00 39.67 521 PRO D C 1
ATOM 16741 O O . PRO D 1 521 ? -24.164 7.397 -33.717 1.00 41.25 521 PRO D O 1
ATOM 16745 N N . GLN D 1 522 ? -25.486 9.082 -32.954 1.00 41.50 522 GLN D N 1
ATOM 16746 C CA . GLN D 1 522 ? -24.752 9.363 -31.713 1.00 42.68 522 GLN D CA 1
ATOM 16747 C C . GLN D 1 522 ? -25.201 8.428 -30.610 1.00 44.64 522 GLN D C 1
ATOM 16748 O O . GLN D 1 522 ? -24.415 8.135 -29.719 1.00 46.13 522 GLN D O 1
ATOM 16754 N N . ASN D 1 523 ? -26.447 7.945 -30.698 1.00 45.25 523 ASN D N 1
ATOM 16755 C CA . ASN D 1 523 ? -27.061 7.127 -29.630 1.00 46.69 523 ASN D CA 1
ATOM 16756 C C . ASN D 1 523 ? -28.031 6.037 -30.127 1.00 46.73 523 ASN D C 1
ATOM 16757 O O . ASN D 1 523 ? -29.072 5.814 -29.512 1.00 49.29 523 ASN D O 1
ATOM 16762 N N . ALA D 1 524 ? -27.665 5.370 -31.218 1.00 46.78 524 ALA D N 1
ATOM 16763 C CA . ALA D 1 524 ? -28.396 4.217 -31.763 1.00 46.64 524 ALA D CA 1
ATOM 16764 C C . ALA D 1 524 ? -27.901 2.972 -31.066 1.00 48.99 524 ALA D C 1
ATOM 16765 O O . ALA D 1 524 ? -26.686 2.772 -30.961 1.00 50.75 524 ALA D O 1
ATOM 16767 N N . SER D 1 525 ? -28.833 2.130 -30.606 1.00 50.43 525 SER D N 1
ATOM 16768 C CA . SER D 1 525 ? -28.506 0.892 -29.859 1.00 51.93 525 SER D CA 1
ATOM 16769 C C . SER D 1 525 ? -27.707 -0.157 -30.643 1.00 51.27 525 SER D C 1
ATOM 16770 O O . SER D 1 525 ? -26.894 -0.869 -30.056 1.00 54.09 525 SER D O 1
ATOM 16772 N N . ARG D 1 526 ? -27.965 -0.286 -31.938 1.00 49.15 526 ARG D N 1
ATOM 16773 C CA . ARG D 1 526 ? -27.347 -1.342 -32.760 1.00 48.76 526 ARG D CA 1
ATOM 16774 C C . ARG D 1 526 ? -26.294 -0.828 -33.722 1.00 47.00 526 ARG D C 1
ATOM 16775 O O . ARG D 1 526 ? -25.651 -1.612 -34.430 1.00 46.75 526 ARG D O 1
ATOM 16783 N N . THR D 1 527 ? -26.120 0.502 -33.745 1.00 45.45 527 THR D N 1
ATOM 16784 C CA . THR D 1 527 ? -25.081 1.138 -34.543 1.00 43.48 527 THR D CA 1
ATOM 16785 C C . THR D 1 527 ? -24.333 2.085 -33.592 1.00 44.95 527 THR D C 1
ATOM 16786 O O . THR D 1 527 ? -24.477 3.328 -33.643 1.00 44.38 527 THR D O 1
ATOM 16790 N N . PRO D 1 528 ? -23.572 1.492 -32.659 1.00 45.56 528 PRO D N 1
ATOM 16791 C CA . PRO D 1 528 ? -23.018 2.285 -31.595 1.00 46.93 528 PRO D CA 1
ATOM 16792 C C . PRO D 1 528 ? -21.923 3.207 -32.062 1.00 45.55 528 PRO D C 1
ATOM 16793 O O . PRO D 1 528 ? -21.269 2.954 -33.067 1.00 46.22 528 PRO D O 1
ATOM 16797 N N . LEU D 1 529 ? -21.739 4.288 -31.312 1.00 46.09 529 LEU D N 1
ATOM 16798 C CA . LEU D 1 529 ? -20.787 5.320 -31.692 1.00 45.25 529 LEU D CA 1
ATOM 16799 C C . LEU D 1 529 ? -19.319 4.941 -31.379 1.00 46.33 529 LEU D C 1
ATOM 16800 O O . LEU D 1 529 ? -18.442 5.288 -32.150 1.00 44.73 529 LEU D O 1
ATOM 16805 N N . LYS D 1 530 ? -19.090 4.266 -30.257 1.00 47.49 530 LYS D N 1
ATOM 16806 C CA . LYS D 1 530 ? -17.720 3.938 -29.807 1.00 51.68 530 LYS D CA 1
ATOM 16807 C C . LYS D 1 530 ? -16.857 3.343 -30.918 1.00 50.91 530 LYS D C 1
ATOM 16808 O O . LYS D 1 530 ? -15.755 3.837 -31.126 1.00 52.71 530 LYS D O 1
ATOM 16812 N N . PRO D 1 531 ? -17.358 2.342 -31.671 1.00 51.06 531 PRO D N 1
ATOM 16813 C CA . PRO D 1 531 ? -16.509 1.801 -32.768 1.00 51.19 531 PRO D CA 1
ATOM 16814 C C . PRO D 1 531 ? -16.198 2.836 -33.841 1.00 50.35 531 PRO D C 1
ATOM 16815 O O . PRO D 1 531 ? -15.138 2.795 -34.441 1.00 50.73 531 PRO D O 1
ATOM 16819 N N . LEU D 1 532 ? -17.133 3.748 -34.100 1.00 47.73 532 LEU D N 1
ATOM 16820 C CA . LEU D 1 532 ? -16.896 4.779 -35.108 1.00 46.76 532 LEU D CA 1
ATOM 16821 C C . LEU D 1 532 ? -15.883 5.824 -34.615 1.00 47.94 532 LEU D C 1
ATOM 16822 O O . LEU D 1 532 ? -15.144 6.386 -35.418 1.00 47.95 532 LEU D O 1
ATOM 16827 N N . LEU D 1 533 ? -15.887 6.120 -33.319 1.00 48.85 533 LEU D N 1
ATOM 16828 C CA . LEU D 1 533 ? -14.839 6.980 -32.747 1.00 50.85 533 LEU D CA 1
ATOM 16829 C C . LEU D 1 533 ? -13.467 6.303 -32.928 1.00 52.80 533 LEU D C 1
ATOM 16830 O O . LEU D 1 533 ? -12.493 6.967 -33.230 1.00 54.43 533 LEU D O 1
ATOM 16835 N N . ARG D 1 534 ? -13.412 4.990 -32.767 1.00 53.82 534 ARG D N 1
ATOM 16836 C CA . ARG D 1 534 ? -12.159 4.251 -32.995 1.00 55.94 534 ARG D CA 1
ATOM 16837 C C . ARG D 1 534 ? -11.696 4.347 -34.450 1.00 55.25 534 ARG D C 1
ATOM 16838 O O . ARG D 1 534 ? -10.515 4.548 -34.701 1.00 57.71 534 ARG D O 1
ATOM 16846 N N . LEU D 1 535 ? -12.608 4.188 -35.399 1.00 52.27 535 LEU D N 1
ATOM 16847 C CA . LEU D 1 535 ? -12.294 4.381 -36.828 1.00 52.38 535 LEU D CA 1
ATOM 16848 C C . LEU D 1 535 ? -11.702 5.737 -37.097 1.00 52.51 535 LEU D C 1
ATOM 16849 O O . LEU D 1 535 ? -10.692 5.831 -37.785 1.00 53.37 535 LEU D O 1
ATOM 16854 N N . MET D 1 536 ? -12.343 6.778 -36.571 1.00 51.01 536 MET D N 1
ATOM 16855 C CA . MET D 1 536 ? -11.898 8.143 -36.774 1.00 51.64 536 MET D CA 1
ATOM 16856 C C . MET D 1 536 ? -10.520 8.382 -36.165 1.00 54.96 536 MET D C 1
ATOM 16857 O O . MET D 1 536 ? -9.796 9.263 -36.632 1.00 56.28 536 MET D O 1
ATOM 16862 N N . GLY D 1 537 ? -10.204 7.663 -35.087 1.00 55.26 537 GLY D N 1
ATOM 16863 C CA . GLY D 1 537 ? -8.922 7.810 -34.422 1.00 59.88 537 GLY D CA 1
ATOM 16864 C C . GLY D 1 537 ? -7.870 7.154 -35.302 1.00 61.39 537 GLY D C 1
ATOM 16865 O O . GLY D 1 537 ? -6.806 7.727 -35.520 1.00 64.99 537 GLY D O 1
ATOM 16866 N N . GLU D 1 538 ? -8.203 5.968 -35.812 1.00 61.09 538 GLU D N 1
ATOM 16867 C CA . GLU D 1 538 ? -7.405 5.251 -36.811 1.00 62.19 538 GLU D CA 1
ATOM 16868 C C . GLU D 1 538 ? -7.198 6.012 -38.121 1.00 62.59 538 GLU D C 1
ATOM 16869 O O . GLU D 1 538 ? -6.120 5.906 -38.719 1.00 66.08 538 GLU D O 1
ATOM 16875 N N . LEU D 1 539 ? -8.217 6.714 -38.603 1.00 59.40 539 LEU D N 1
ATOM 16876 C CA . LEU D 1 539 ? -8.071 7.590 -39.779 1.00 59.06 539 LEU D CA 1
ATOM 16877 C C . LEU D 1 539 ? -7.059 8.688 -39.499 1.00 61.43 539 LEU D C 1
ATOM 16878 O O . LEU D 1 539 ? -5.967 8.660 -40.090 1.00 64.57 539 LEU D O 1
ATOM 16883 N N . LEU D 1 540 ? -7.393 9.588 -38.560 1.00 60.89 540 LEU D N 1
ATOM 16884 C CA . LEU D 1 540 ? -6.594 10.784 -38.221 1.00 62.71 540 LEU D CA 1
ATOM 16885 C C . LEU D 1 540 ? -5.139 10.473 -37.920 1.00 66.36 540 LEU D C 1
ATOM 16886 O O . LEU D 1 540 ? -4.222 11.264 -38.242 1.00 68.61 540 LEU D O 1
ATOM 16891 N N . ALA D 1 541 ? -4.927 9.352 -37.235 1.00 67.51 541 ALA D N 1
ATOM 16892 C CA . ALA D 1 541 ? -3.606 8.894 -36.929 1.00 70.61 541 ALA D CA 1
ATOM 16893 C C . ALA D 1 541 ? -2.819 8.629 -38.207 1.00 72.49 541 ALA D C 1
ATOM 16894 O O . ALA D 1 541 ? -1.619 8.962 -38.279 1.00 76.45 541 ALA D O 1
ATOM 16896 N N . ARG D 1 542 ? -3.509 8.028 -39.182 1.00 70.66 542 ARG D N 1
ATOM 16897 C CA . ARG D 1 542 ? -2.935 7.519 -40.424 1.00 71.19 542 ARG D CA 1
ATOM 16898 C C . ARG D 1 542 ? -3.106 8.477 -41.620 1.00 70.93 542 ARG D C 1
ATOM 16899 O O . ARG D 1 542 ? -2.989 8.048 -42.771 1.00 73.03 542 ARG D O 1
ATOM 16907 N N . GLY D 1 543 ? -3.405 9.748 -41.346 1.00 70.46 543 GLY D N 1
ATOM 16908 C CA . GLY D 1 543 ? -3.295 10.838 -42.327 1.00 70.11 543 GLY D CA 1
ATOM 16909 C C . GLY D 1 543 ? -4.432 11.077 -43.302 1.00 67.60 543 GLY D C 1
ATOM 16910 O O . GLY D 1 543 ? -4.328 11.935 -44.198 1.00 68.28 543 GLY D O 1
ATOM 16911 N N . LYS D 1 544 ? -5.550 10.397 -43.089 1.00 63.92 544 LYS D N 1
ATOM 16912 C CA . LYS D 1 544 ? -6.596 10.324 -44.093 1.00 60.69 544 LYS D CA 1
ATOM 16913 C C . LYS D 1 544 ? -7.532 11.544 -44.032 1.00 58.50 544 LYS D C 1
ATOM 16914 O O . LYS D 1 544 ? -7.807 12.109 -42.957 1.00 57.46 544 LYS D O 1
ATOM 16920 N N . THR D 1 545 ? -7.945 11.996 -45.211 1.00 57.63 545 THR D N 1
ATOM 16921 C CA . THR D 1 545 ? -9.016 12.977 -45.353 1.00 55.81 545 THR D CA 1
ATOM 16922 C C . THR D 1 545 ? -10.369 12.318 -44.960 1.00 52.24 545 THR D C 1
ATOM 16923 O O . THR D 1 545 ? -10.802 11.315 -45.531 1.00 50.87 545 THR D O 1
ATOM 16927 N N . PHE D 1 546 ? -11.044 12.898 -43.983 1.00 50.60 546 PHE D N 1
ATOM 16928 C CA . PHE D 1 546 ? -12.390 12.442 -43.682 1.00 47.76 546 PHE D CA 1
ATOM 16929 C C . PHE D 1 546 ? -13.213 13.590 -43.136 1.00 46.82 546 PHE D C 1
ATOM 16930 O O . PHE D 1 546 ? -12.660 14.556 -42.575 1.00 47.88 546 PHE D O 1
ATOM 16938 N N . GLU D 1 547 ? -14.511 13.474 -43.376 1.00 44.79 547 GLU D N 1
ATOM 16939 C CA . GLU D 1 547 ? -15.537 14.338 -42.865 1.00 43.82 547 GLU D CA 1
ATOM 16940 C C . GLU D 1 547 ? -16.373 13.441 -41.967 1.00 41.89 547 GLU D C 1
ATOM 16941 O O . GLU D 1 547 ? -16.518 12.257 -42.250 1.00 38.65 547 GLU D O 1
ATOM 16947 N N . ALA D 1 548 ? -16.920 13.988 -40.887 1.00 40.77 548 ALA D N 1
ATOM 16948 C CA . ALA D 1 548 ? -17.810 13.202 -40.039 1.00 39.93 548 ALA D CA 1
ATOM 16949 C C . ALA D 1 548 ? -18.951 14.060 -39.534 1.00 38.46 548 ALA D C 1
ATOM 16950 O O . ALA D 1 548 ? -18.769 15.258 -39.281 1.00 40.35 548 ALA D O 1
ATOM 16952 N N . HIS D 1 549 ? -20.126 13.450 -39.461 1.00 37.20 549 HIS D N 1
ATOM 16953 C CA . HIS D 1 549 ? -21.320 14.059 -38.900 1.00 36.68 549 HIS D CA 1
ATOM 16954 C C . HIS D 1 549 ? -21.951 13.050 -37.979 1.00 36.92 549 HIS D C 1
ATOM 16955 O O . HIS D 1 549 ? -22.390 11.979 -38.434 1.00 35.10 549 HIS D O 1
ATOM 16962 N N . ILE D 1 550 ? -21.938 13.388 -36.697 1.00 36.84 550 ILE D N 1
ATOM 16963 C CA . ILE D 1 550 ? -22.417 12.517 -35.628 1.00 37.71 550 ILE D CA 1
ATOM 16964 C C . ILE D 1 550 ? -23.704 13.164 -35.102 1.00 36.69 550 ILE D C 1
ATOM 16965 O O . ILE D 1 550 ? -23.694 14.321 -34.673 1.00 35.66 550 ILE D O 1
ATOM 16970 N N . ILE D 1 551 ? -24.792 12.427 -35.177 1.00 35.70 551 ILE D N 1
ATOM 16971 C CA . ILE D 1 551 ? -26.151 12.993 -35.000 1.00 38.13 551 ILE D CA 1
ATOM 16972 C C . ILE D 1 551 ? -26.955 12.244 -33.936 1.00 38.59 551 ILE D C 1
ATOM 16973 O O . ILE D 1 551 ? -27.209 11.055 -34.112 1.00 37.97 551 ILE D O 1
ATOM 16978 N N . PRO D 1 552 ? -27.431 12.934 -32.894 1.00 40.49 552 PRO D N 1
ATOM 16979 C CA . PRO D 1 552 ? -28.300 12.216 -31.968 1.00 41.93 552 PRO D CA 1
ATOM 16980 C C . PRO D 1 552 ? -29.677 11.943 -32.601 1.00 42.11 552 PRO D C 1
ATOM 16981 O O . PRO D 1 552 ? -30.130 12.684 -33.486 1.00 40.24 552 PRO D O 1
ATOM 16985 N N . ASP D 1 553 ? -30.280 10.839 -32.163 1.00 43.92 553 ASP D N 1
ATOM 16986 C CA . ASP D 1 553 ? -31.659 10.479 -32.482 1.00 44.32 553 ASP D CA 1
ATOM 16987 C C . ASP D 1 553 ? -31.867 10.499 -33.961 1.00 43.34 553 ASP D C 1
ATOM 16988 O O . ASP D 1 553 ? -32.728 11.207 -34.454 1.00 45.95 553 ASP D O 1
ATOM 16993 N N . ALA D 1 554 ? -31.067 9.721 -34.666 1.00 42.59 554 ALA D N 1
ATOM 16994 C CA . ALA D 1 554 ? -31.078 9.759 -36.108 1.00 42.01 554 ALA D CA 1
ATOM 16995 C C . ALA D 1 554 ? -32.341 9.064 -36.663 1.00 42.89 554 ALA D C 1
ATOM 16996 O O . ALA D 1 554 ? -32.792 9.369 -37.770 1.00 44.84 554 ALA D O 1
ATOM 16998 N N . GLY D 1 555 ? -32.929 8.160 -35.881 1.00 44.57 555 GLY D N 1
ATOM 16999 C CA . GLY D 1 555 ? -34.119 7.426 -36.327 1.00 44.36 555 GLY D CA 1
ATOM 17000 C C . GLY D 1 555 ? -33.723 6.406 -37.364 1.00 44.06 555 GLY D C 1
ATOM 17001 O O . GLY D 1 555 ? -32.532 6.049 -37.504 1.00 46.41 555 GLY D O 1
ATOM 17002 N N . HIS D 1 556 ? -34.712 5.901 -38.091 1.00 44.36 556 HIS D N 1
ATOM 17003 C CA . HIS D 1 556 ? -34.503 4.811 -39.027 1.00 42.52 556 HIS D CA 1
ATOM 17004 C C . HIS D 1 556 ? -35.229 4.999 -40.351 1.00 42.71 556 HIS D C 1
ATOM 17005 O O . HIS D 1 556 ? -35.236 4.089 -41.195 1.00 44.83 556 HIS D O 1
ATOM 17012 N N . ALA D 1 557 ? -35.816 6.173 -40.565 1.00 42.09 557 ALA D N 1
ATOM 17013 C CA . ALA D 1 557 ? -36.339 6.497 -41.870 1.00 41.02 557 ALA D CA 1
ATOM 17014 C C . ALA D 1 557 ? -36.188 7.998 -42.024 1.00 40.65 557 ALA D C 1
ATOM 17015 O O . ALA D 1 557 ? -36.244 8.741 -41.040 1.00 43.06 557 ALA D O 1
ATOM 17017 N N . ILE D 1 558 ? -35.999 8.451 -43.250 1.00 39.52 558 ILE D N 1
ATOM 17018 C CA . ILE D 1 558 ? -36.014 9.874 -43.509 1.00 39.22 558 ILE D CA 1
ATOM 17019 C C . ILE D 1 558 ? -37.426 10.276 -43.833 1.00 39.63 558 ILE D C 1
ATOM 17020 O O . ILE D 1 558 ? -37.908 10.011 -44.925 1.00 42.22 558 ILE D O 1
ATOM 17025 N N . ASN D 1 559 ? -38.082 10.924 -42.885 1.00 40.13 559 ASN D N 1
ATOM 17026 C CA . ASN D 1 559 ? -39.453 11.348 -43.035 1.00 40.01 559 ASN D CA 1
ATOM 17027 C C . ASN D 1 559 ? -39.562 12.853 -43.167 1.00 40.68 559 ASN D C 1
ATOM 17028 O O . ASN D 1 559 ? -40.267 13.360 -44.051 1.00 41.30 559 ASN D O 1
ATOM 17033 N N . THR D 1 560 ? -38.868 13.562 -42.285 1.00 38.76 560 THR D N 1
ATOM 17034 C CA . THR D 1 560 ? -39.038 14.999 -42.174 1.00 38.74 560 THR D CA 1
ATOM 17035 C C . THR D 1 560 ? -37.831 15.717 -42.760 1.00 36.55 560 THR D C 1
ATOM 17036 O O . THR D 1 560 ? -36.818 15.103 -43.062 1.00 33.92 560 THR D O 1
ATOM 17040 N N . MET D 1 561 ? -37.970 17.017 -42.969 1.00 36.84 561 MET D N 1
ATOM 17041 C CA . MET D 1 561 ? -36.865 17.781 -43.499 1.00 37.22 561 MET D CA 1
ATOM 17042 C C . MET D 1 561 ? -35.736 17.761 -42.482 1.00 36.17 561 MET D C 1
ATOM 17043 O O . MET D 1 561 ? -34.569 17.698 -42.851 1.00 34.96 561 MET D O 1
ATOM 17048 N N . GLU D 1 562 ? -36.085 17.827 -41.208 1.00 35.64 562 GLU D N 1
ATOM 17049 C CA . GLU D 1 562 ? -35.077 17.700 -40.159 1.00 36.72 562 GLU D CA 1
ATOM 17050 C C . GLU D 1 562 ? -34.264 16.411 -40.343 1.00 34.83 562 GLU D C 1
ATOM 17051 O O . GLU D 1 562 ? -33.009 16.446 -40.243 1.00 33.69 562 GLU D O 1
ATOM 17057 N N . ASP D 1 563 ? -34.939 15.291 -40.607 1.00 34.45 563 ASP D N 1
ATOM 17058 C CA . ASP D 1 563 ? -34.244 14.028 -40.839 1.00 34.34 563 ASP D CA 1
ATOM 17059 C C . ASP D 1 563 ? -33.292 14.169 -42.040 1.00 33.01 563 ASP D C 1
ATOM 17060 O O . ASP D 1 563 ? -32.198 13.678 -42.023 1.00 32.51 563 ASP D O 1
ATOM 17065 N N . ALA D 1 564 ? -33.767 14.774 -43.115 1.00 33.00 564 ALA D N 1
ATOM 17066 C CA . ALA D 1 564 ? -32.971 14.920 -44.322 1.00 32.61 564 ALA D CA 1
ATOM 17067 C C . ALA D 1 564 ? -31.736 15.783 -44.079 1.00 32.73 564 ALA D C 1
ATOM 17068 O O . ALA D 1 564 ? -30.643 15.501 -44.567 1.00 32.56 564 ALA D O 1
ATOM 17070 N N . VAL D 1 565 ? -31.894 16.839 -43.300 1.00 33.21 565 VAL D N 1
ATOM 17071 C CA . VAL D 1 565 ? -30.756 17.729 -43.021 1.00 34.00 565 VAL D CA 1
ATOM 17072 C C . VAL D 1 565 ? -29.700 16.979 -42.232 1.00 34.91 565 VAL D C 1
ATOM 17073 O O . VAL D 1 565 ? -28.478 17.143 -42.458 1.00 34.28 565 VAL D O 1
ATOM 17077 N N . LYS D 1 566 ? -30.152 16.137 -41.305 1.00 34.38 566 LYS D N 1
ATOM 17078 C CA . LYS D 1 566 ? -29.237 15.386 -40.458 1.00 34.80 566 LYS D CA 1
ATOM 17079 C C . LYS D 1 566 ? -28.443 14.330 -41.220 1.00 35.24 566 LYS D C 1
ATOM 17080 O O . LYS D 1 566 ? -27.211 14.203 -41.050 1.00 35.67 566 LYS D O 1
ATOM 17086 N N . ILE D 1 567 ? -29.153 13.564 -42.041 1.00 34.14 567 ILE D N 1
ATOM 17087 C CA . ILE D 1 567 ? -28.648 12.300 -42.589 1.00 33.15 567 ILE D CA 1
ATOM 17088 C C . ILE D 1 567 ? -28.262 12.356 -44.081 1.00 32.61 567 ILE D C 1
ATOM 17089 O O . ILE D 1 567 ? -27.293 11.712 -44.505 1.00 32.35 567 ILE D O 1
ATOM 17094 N N . LEU D 1 568 ? -29.066 13.060 -44.856 1.00 32.58 568 LEU D N 1
ATOM 17095 C CA . LEU D 1 568 ? -28.971 13.090 -46.311 1.00 33.11 568 LEU D CA 1
ATOM 17096 C C . LEU D 1 568 ? -28.178 14.305 -46.820 1.00 33.53 568 LEU D C 1
ATOM 17097 O O . LEU D 1 568 ? -27.245 14.145 -47.635 1.00 33.65 568 LEU D O 1
ATOM 17102 N N . LEU D 1 569 ? -28.510 15.503 -46.350 1.00 33.60 569 LEU D N 1
ATOM 17103 C CA . LEU D 1 569 ? -27.766 16.706 -46.807 1.00 36.36 569 LEU D CA 1
ATOM 17104 C C . LEU D 1 569 ? -26.260 16.585 -46.666 1.00 35.84 569 LEU D C 1
ATOM 17105 O O . LEU D 1 569 ? -25.529 16.940 -47.570 1.00 37.47 569 LEU D O 1
ATOM 17110 N N . PRO D 1 570 ? -25.758 16.084 -45.542 1.00 36.21 570 PRO D N 1
ATOM 17111 C CA . PRO D 1 570 ? -24.287 16.014 -45.513 1.00 36.77 570 PRO D CA 1
ATOM 17112 C C . PRO D 1 570 ? -23.662 15.163 -46.610 1.00 37.44 570 PRO D C 1
ATOM 17113 O O . PRO D 1 570 ? -22.582 15.525 -47.123 1.00 37.69 570 PRO D O 1
ATOM 17117 N N . ALA D 1 571 ? -24.303 14.054 -46.959 1.00 34.65 571 ALA D N 1
ATOM 17118 C CA . ALA D 1 571 ? -23.843 13.175 -48.045 1.00 34.74 571 ALA D CA 1
ATOM 17119 C C . ALA D 1 571 ? -23.879 13.930 -49.372 1.00 35.69 571 ALA D C 1
ATOM 17120 O O . ALA D 1 571 ? -22.922 13.890 -50.111 1.00 36.92 571 ALA D O 1
ATOM 17122 N N . VAL D 1 572 ? -25.017 14.569 -49.684 1.00 35.73 572 VAL D N 1
ATOM 17123 C CA . VAL D 1 572 ? -25.164 15.311 -50.962 1.00 36.86 572 VAL D CA 1
ATOM 17124 C C . VAL D 1 572 ? -24.207 16.494 -51.078 1.00 39.12 572 VAL D C 1
ATOM 17125 O O . VAL D 1 572 ? -23.569 16.667 -52.127 1.00 39.79 572 VAL D O 1
ATOM 17129 N N . PHE D 1 573 ? -24.093 17.308 -50.025 1.00 38.93 573 PHE D N 1
ATOM 17130 C CA . PHE D 1 573 ? -23.125 18.411 -50.007 1.00 40.49 573 PHE D CA 1
ATOM 17131 C C . PHE D 1 573 ? -21.718 17.884 -50.190 1.00 40.68 573 PHE D C 1
ATOM 17132 O O . PHE D 1 573 ? -20.949 18.437 -50.952 1.00 42.10 573 PHE D O 1
ATOM 17140 N N . PHE D 1 574 ? -21.396 16.785 -49.523 1.00 40.37 574 PHE D N 1
ATOM 17141 C CA . PHE D 1 574 ? -20.052 16.250 -49.588 1.00 41.01 574 PHE D CA 1
ATOM 17142 C C . PHE D 1 574 ? -19.729 15.818 -51.010 1.00 41.84 574 PHE D C 1
ATOM 17143 O O . PHE D 1 574 ? -18.652 16.178 -51.539 1.00 42.61 574 PHE D O 1
ATOM 17151 N N . LEU D 1 575 ? -20.648 15.081 -51.651 1.00 40.37 575 LEU D N 1
ATOM 17152 C CA . LEU D 1 575 ? -20.418 14.614 -53.030 1.00 40.73 575 LEU D CA 1
ATOM 17153 C C . LEU D 1 575 ? -20.388 15.785 -54.037 1.00 43.03 575 LEU D C 1
ATOM 17154 O O . LEU D 1 575 ? -19.518 15.829 -54.960 1.00 43.55 575 LEU D O 1
ATOM 17159 N N . ALA D 1 576 ? -21.274 16.756 -53.829 1.00 42.58 576 ALA D N 1
ATOM 17160 C CA . ALA D 1 576 ? -21.309 17.974 -54.626 1.00 44.90 576 ALA D CA 1
ATOM 17161 C C . ALA D 1 576 ? -19.980 18.739 -54.548 1.00 47.58 576 ALA D C 1
ATOM 17162 O O . ALA D 1 576 ? -19.472 19.233 -55.576 1.00 49.81 576 ALA D O 1
ATOM 17164 N N . THR D 1 577 ? -19.404 18.834 -53.352 1.00 47.52 577 THR D N 1
ATOM 17165 C CA . THR D 1 577 ? -18.126 19.511 -53.163 1.00 50.35 577 THR D CA 1
ATOM 17166 C C . THR D 1 577 ? -16.934 18.708 -53.731 1.00 51.65 577 THR D C 1
ATOM 17167 O O . THR D 1 577 ? -16.013 19.301 -54.278 1.00 53.70 577 THR D O 1
ATOM 17171 N N . GLN D 1 578 ? -16.987 17.383 -53.631 1.00 50.54 578 GLN D N 1
ATOM 17172 C CA . GLN D 1 578 ? -15.977 16.470 -54.186 1.00 51.79 578 GLN D CA 1
ATOM 17173 C C . GLN D 1 578 ? -15.962 16.491 -55.711 1.00 53.72 578 GLN D C 1
ATOM 17174 O O . GLN D 1 578 ? -14.906 16.371 -56.338 1.00 57.20 578 GLN D O 1
ATOM 17180 N N . ARG D 1 579 ? -17.136 16.672 -56.300 1.00 53.11 579 ARG D N 1
ATOM 17181 C CA . ARG D 1 579 ? -17.275 16.865 -57.744 1.00 55.69 579 ARG D CA 1
ATOM 17182 C C . ARG D 1 579 ? -16.520 18.087 -58.312 1.00 60.74 579 ARG D C 1
ATOM 17183 O O . ARG D 1 579 ? -15.934 18.039 -59.400 1.00 63.52 579 ARG D O 1
ATOM 17191 N N . GLU D 1 580 ? -16.515 19.191 -57.582 1.00 63.58 580 GLU D N 1
ATOM 17192 C CA . GLU D 1 580 ? -15.727 20.343 -57.997 1.00 68.62 580 GLU D CA 1
ATOM 17193 C C . GLU D 1 580 ? -14.219 19.984 -57.945 1.00 72.34 580 GLU D C 1
ATOM 17194 O O . GLU D 1 580 ? -13.436 20.382 -58.822 1.00 75.19 580 GLU D O 1
ATOM 17197 N N . ARG D 1 581 ? -13.842 19.223 -56.911 1.00 72.31 581 ARG D N 1
ATOM 17198 C CA . ARG D 1 581 ? -12.496 18.653 -56.766 1.00 74.86 581 ARG D CA 1
ATOM 17199 C C . ARG D 1 581 ? -12.285 17.502 -57.764 1.00 75.52 581 ARG D C 1
ATOM 17200 O O . ARG D 1 581 ? -11.160 17.032 -57.973 1.00 78.03 581 ARG D O 1
#

Nearest PDB structures (foldseek):
  2qr5-assembly1_A  TM=9.998E-01  e=0.000E+00  unclassified
  2hu8-assembly1_B  TM=9.993E-01  e=0.000E+00  Aeropyrum pernix
  3o4h-assembly1_B  TM=8.349E-01  e=0.000E+00  Aeropyrum pernix
  3o4j-assembly2_D  TM=8.470E-01  e=0.000E+00  Aeropyrum pernix
  3o4g-assembly1_B  TM=8.364E-01  e=0.000E+00  Aeropyrum pernix

B-factor: mean 45.13, std 11.07, range [25.94, 107.05]

Organism: Aeropyrum pernix (strain ATCC 700893 / DSM 11879 / JCM 9820 / NBRC 100138 / K1) (NCBI:txid272557)

CATH classification: 2.130.10.150 (+1 more: 3.40.50.1820)

InterPro domains:
  IPR001375 Peptidase S9, prolyl oligopeptidase, catalytic domain [PF00326] (382-572)
  IPR004106 Peptidase S9, N-terminal domain superfamily [SSF50993] (9-320)
  IPR029058 Alpha/Beta hydrolase fold [G3DSA:3.40.50.1820] (322-582)
  IPR029058 Alpha/Beta hydrolase fold [SSF53474] (335-568)
  IPR054035 Acylamino-acid-releasing enzyme-like, N-terminal domain [PF22173] (37-309)

Radius of gyration: 45.52 Å; Cα contacts (8 Å, |Δi|>4): 6400; chains: 4; bounding box: 114×120×112 Å

Secondary structure (DSSP, 8-state):
---HHHHHHHHHHHHHS-EEEEEEEETTTEEEEEEEETTEEEEEEEETTEEEE--SS--SEEPEEPTT-SEEEEEEE-STTS--EEEEEEETTSTT--EE-TTS-SBEEEEEEE-SS-EEEEEE-SS-EEEEEEETTEEEEEEEESS-EEEEEEETTEEEEEEEEETTEEEEEEEETTT---EEE--SS-EEEEEEE-TTS-EEEEEE-SS-EEEEEE-TTT--EEEPP-S-SHHHHH--SEEEEEEE-TTS-EEEEEEETTEEEEEETTEEE---SSEEEEEEEETTEEEEEEEETTEEEEEEEETT--EEE-----HHHHHTEEEEEEEEEE-TTS-EEEEEEEEETTS-SSEEEEEEE-SSSS----SS--HHHHHHHHTT-EEEEE--TT-SSS-HHHHHTTTT-TTTHHHHHHHHHHHHHHHTT-EEEEEEEEETHHHHHHHHHHHHSTTTSS-EEEES----HHHHHHT--HHHHHHHHHHTTT-HHHHHHT-GGGGGGG--S-EEEEEETT-SSS-HHHHHHHHHHHHHTT--EEEEEETT--SS--BHHHHHHHHHHHHHHHHHHHT-/--HHHHHHHHHHHHHS-EEEEEEEETTTEEEEEEESSS-EEEEEE-SS-EEE--SS-BSEEPEEPTT-SEEEEEEESSTT-S-EEEEEEETTSTT-EEE-TTS-SBEEEEEEE-SS-EEEEEE-SS-EEEEEEETTEEEEEEEESS-EEEEEEETTEEEEEE--SSSSPEEEEEETTT---EEE--TTSEEEEEEE-TTS-EEEEEE-SSS-EEEEE-TTT--EEEPPPSSSHHHHH--SEEEEEEE-TTSPEEEEEEETTEEEEEETTEEE---SSEEEEEEEETTEEEEEEEETTEEEEEEEETT--EEE-----HHHHHHEEEEEEEEEE-SSS-EEEEEEEEETTS-SSEEEEEEE-SSSS----SS--HHHHHHHHTT-EEEEE--TT-SSS-HHHHHTTTT-TTTHHHHHHHHHHHHHHHHT-EEEEEEEEETHHHHHHHHHHHHSTTS-SEEEEES----HHHHHHHS-HHHHHHHHHHTTT-HHHHHHT-GGGGGGG--S-EEEEEESS-SSS-SHHHHHHHHHHHHTT--EEEEEESS--SS--SHHHHHHHTHHHHHHHHHHH-/----HHHHHHHHHHHHHS-EEEEEEEETTTEEEEEEEETTEEEEEEEETTEEEE--SS--SEEPEEPTT-SEEEEEEE-STTS--EEEEEEETTSTT--EE-TTS-SBEEEEEEE-SS-EEEEEE-SS-EEEEEEETTEEEEEEEESS-EEEEEEETTEEEEEEEEETTEEEEEEEETTT---EEE--SSEEEEEEEE-TTS-EEEEEEESS-EEEEEE-TTT--EEEPP-S-SHHHHH--SEEEEEEE-TTS-EEEEEEETTEEEEEETTEEEP--SSEEEEEEEETTEEEEEEEETTEEEEEEEETT--EEE-PPPPHHHHHHEEEEEEEEEE-TTS-EEEEEEEEETTS-SSEEEEEEE-SSSS----SS--HHHHHHHHTT-EEEEE--TT-SSS-HHHHHTTTT-TTTHHHHHHHHHHHHHHHTT-EEEEEEEEETHHHHHHHHHHHHSTTTSS-EEEES----HHHHHHH--HHHHHHHHHHHTT-HHHHHHT-GGGGGGG--S-EEEEEESS-SSS-SHHHHHHHHHHHHTT--EEEEEETT--SS--BHHHHHHHHHHHHHHHHHHHH-/--HHHHHHHHHHHHHS-EEEEEEEETTTEEEEEEE-SS-EEEEEEETTEEEE--SS-BSEEPEEPTT-SEEEEEEESSTT-S-EEEEEEETTSTT-EEE-TTS-SBEEEEEEE-SS-EEEEEE-SS-EEEEEEETTEEEEEEEESS-EEEEEEETTEEEEEE--SSSSPEEEEEETTT---EEE--TTSEEEEEEE-TTS-EEEEEE-SS--EEEEE-TTT--EEEPP-SSSHHHHH--SEEEEEEE-TTSPEEEEEEETTEEEEEETTEEE---SSEEEEEEEETTEEEEEEEETTEEEEEEEETT--EEE-----HHHHHHEEEEEEEEEE-GGG-EEEEEEEEETTS-SSEEEEEEE-SSSS----SS--HHHHHHHHTT-EEEEE--BTBSSS-HHHHHTTTT-TTTHHHHHHHHHHHHHHHTT-EEEEEEEEETHHHHHHHHHHHHSTTS-SEEEEES----HHHHHHHS-HHHHHHHHHHTTT-HHHHHHT-GGGGGGG--S-EEEEEESS-SSS-HHHHHHHHHHHHHTT--EEEEEESS--SS--SHHHHHHHTHHHHHHHHHHHH-

Sequence (2302 aa):
PVEFSRIVRDVERLIAVEKYSLQGVVDDGDKLLVVVGFSEGSVNAYLYDGGETVKLNREPINSSVLDPHYGVGRVILVRDVSKGAEQHALFKVNTSRPGEEQRLEAVKPMRILSGVDTGEAVVFTGATEDRVALYALDGGGLRELARLPGFGFVSDIRGDLIAGLGFFGGGRVSLFTSNLSSGGLRVFDSGEGSFSSASISPGMKVTAGLETAREARLVTVDPRDGSVEDLELPSKDFSSYRPTAITWLGYLPDGRLAVVARREGRSAVFIDGERVEAPQGNHGRVVLWRGKLVTSHTSLSTPPRIVSLPSGEPLLEGGLPEDLRRSIAGSRLVWVEESFDGSRVPTYVLESGRAPTPGPTVVLVHGGPFAEDSDSWDTFAASLAAAGFHVVMPNYRGSTGYGEEWRLKIIGDPCGGELEDVSAAARRWARESGLASELYIMGYSYGGYMTLCALTMKPGLFKAGVAGASVVDWEEMYELSDAAFRNFIEQLTGGSREIMRSRSPINHVDRIKEPLALIHPQNASRTPLKPLLRLMGELLARGKTFEAHIIPDAGHAINTMEDAVKILLPAVFFLATQRERVEFSRIVRDVERLIAVEKYSLQGVVDDGDKLLVVGFSEGSVNAYLYDGGETVKLNREPINSVLDPHYGVGRVILVRDVSKGAEQHALFKVNTSRPGEEQRLEAVKPMRILSGVDTGEAVVFTGATEDRVALYALDGGGLRELARLPGFGFVSDIRGDLIAGLGFFFGGGRVSLFTSNLSSGGLRVFDSGEGSFSSASISPGMKVTAGLETAREARLVTVDPRDGSVEDLELPSKDFSSYRPTAITWLGYLPDGRLAVVARREGRSAVFIDGERVEAPQGNHGRVVLWRGKLVTSHTSLSTPPRIVSLPSGEPLLEGGLPEDLRRSIAGSRLVWVESFDGSRVPTYVLESGRAPTPGPTVVLVHGGPFAEDSDSWDTFAASLAAAGFHVVMPNYRGSTGYGEEWRLKIIGDPCGGELEDVSAAARWARESGLASELYIMGYSYGGYMTLCALTMKPGLFKAGVAGASVVDWEEMYELSDAAFRNFIEQLTGGSREIMRSRSPINHVDRIKEPLALIHPQNASRTPLKPLLRLMGELLARGKTFEAHIIPDAGHAINTMEDAVKILLPAVFFLATQREMPVEFSRIVRDVERLIAVEKYSLQGVVDGDKLLVVGFSEGSVNAYLYDGGETVKLNREPINSVLDPHYGVGRVILVRDVSKGAEQHALFKVNTSRPGEEQRLEAVKPMRILSGVDTGEAVVFTGATEDRVALYALDGGGLRELARLPGFGFVSDIRGDLIAGLGFFGGGRVSLFTSNLSSGGLRVFDSGEGSFSSASISPGMKVTAGLETAREARLVTVDPRDGSVEDLELPSKDFSSYRPTAITWLGYLPDGRLAVVARREGRSAVFIDGERVEAPQGNHGRVVLWRGKLVTSHTSLSTPPRIVSLPSGEPLLEGGLPEDLRRSIAGSRLVWVESFDGSRVPTYVLESGRAPTPGPTVVLVHGGPFAEDSDSWDTFAASLAAAGFHVVMPNYRGSTGYGEEWRLKIIGDPCGGELEDVSAAARWARESGLASELYIMGYSYGGYMTLCALTMKPGLFKAGVAGASVVDWEEMYELSDAAFRNFIEQLTGGSREIMRSRSPINHVDRIKEPLALIHHPPQQNASRTPLLKPLLRLMGELLARGKTFEAHIIPDAGHAINTMMEDAVKILLPAVFFLATQRERVEFSRIVRDVERLIAVEKYSLQGVVDGDKLLVVGFSEGSVNAYLYDGGETVKLNREPINSVLDPHYGVGRVILVRDVSKGAEQHALFKVNTSRPGEEQRLEAVKPMRILSGVDTGEAVVFTGATEDRVALYALDGGGLRELARLPGFGFVSDIRGDLIAGLGFFGGGRVSLFTSNLSSGGLRVFDSGEGSFSSASISPGMKVTAGLETAREARLVTVDPRDGSVEDLELPSKDFSSYRPTAITWLGYLPDGRLAVVARRREGRSAVFIDGERVEAPQGNHGRVVLWRGKLVTSHTSLSTPPRIVSLPSGEPLLEGGLPEDLRRSIAGSRLVWVESFDGSRVPTYVLESGRAPTPGPTVVLVHGGPFAEDSDSWDTFAASLAAAGFHVVMPNYRGSTGYGEEWRLKIIGDPCGGELEDVSAAARWARESGLASELYIMGYSYGGYMTLCALTMKPGLFKAGVAGASVVDWEEMYELSDAAFRNFIEQLTGGSREIMRSRSPINHVDRIKEPLALIHPQNASRTPLKPLLRLMGELLARGKTFEAHIIPDAGHAINTMEDAVKILLPAVFFLATQRER